Protein 4F3X (pdb70)

Sequence (1856 aa):
DTQLLIGSRFEAGTEAEEHILNPRTGAGIIDLAEASHAQIDAAVDAAERAFVGWSQTTPAERSNALLKIADAIEKEADEFAALEALNCGKPINAVKNDELPAIIDCWRFFAGAVRNLHAPAAGEYLPGHTSIRRDPIGIVGSIAPWNYPLAWKLAPAIGGGNTVVFKPSEQTPLTALKLARLIADILPEGVVNVITGRRGETVGNALINHPKVGVSITGDIATGKKVLAAAAKTVKRTHLEELGGKAPVIVYGDADLEAVVNGIRTFGYYNAGQDCTAACRIYAEAGIYEKLVADLTSAVSTIRYNLDDDTENEIGPLISRRQRDRVASFVERAADQKHIEITTGGRTGSDEGFFFQPTVVAGATQEDEIVRREVFGPVVSVTRFTGKDDAVAWANDSDYGLASSVWTKDISKARAASRLQYGCTWINTHFLTNEPHGGIKQSGYGKDSVYALEDYTAVRHIINHGDTQLLIGSRFEAGTEAEEHILNPRTGAGIIDLAEASHAQIDAAVDAAERAFVGWSQTTPAERSNALLKIADDAIEKEADEFAALEALNCGKPINAVKNDELPAIIDCWRFFAGAVRNLHAPAAGEYLPGHTSIRRDPIGIVGSIAPWNYPLAWKLAPAIGGGNTVVFKPSSEQTPLTALKLARLIADILPEGVVNVITGRGETVGNALINHPKVGVSITGDIATGKKVLAAAAKTVKRTHLELGGKAPVIVYGDADLEAVVNGIRTFGYYNAGQDCTAACRIYAEAGIYEKLVADLTSAVSTIRYNLDDDTENEIGPLISRRQRRDRVASFVERAADQKHIEITTGGRTGSDEGFFFQPTVVAGATQEDEIVRREVFGPVVSVTRFTGKDDAVAWANDSDYGLASSVWTKDISKARAASRLQYGCTWINTHFLTNEPHGGIKQSGYGKDSVYALEDYTAVRHIINHGDTQLLIGSRFEAGTEAEEHILNPRTGAGIIDLAEASHAQIDAAVDAAERAFVGWSQTTPAERSNALLKIADDAIEKEADEFAALEALNCGKPINAVKNDELPAIIDCWRFFAGAVRNLHAPAAGEYLPGHTSIRRDPIGIVGSIAPWNYPLAWKLAPAIGGGNTVVFKPSEQTPLTALKLARLIADILPEGVVNVITGRGETVGNALINHPKVGVSITGDIATGKKVLAAAAKTVKRTHLEELGGKAPVIVYGDADLEAVVNGIRTFGYYNAGQDCTAACRIYAEAGIYEKLVADLTSAVSTIRYNLDDDTENEIGPLISRRQRDRVASFVERAADQKHIEITTGGRTGSDEGFFFQPTVVAGATQEDEIVRREVFGPVVSVTRFTGKDDAVAWANDSDYGLASSVWTKDISKARAASRLQYGCTWINTHFLTNEPHGGIKQSGYGKDSVYALEDYTAVRHIINHGDTQLLIGSRFEAGTEAEEHILNPRTGAGIIDLAEASHAQIDAAVDAAERAFVGWSQTTPAERSNALLKIADAIEKEADEFAALEALNCGKPINAVKNDELPAIIDCWRFFAGAVRNLHAPAAGEYLPGHTSIRRDPIGIVGSIAPWNYPLAWKLAPAIGGGNTVVFKPSEQTPLTALKLARLIADILPEGVVNVITGRGETVGNALINHPKVGVSITGDIATGKKVLAAAAKTVKRTHLELGGKAPVIVYGDADLEAVVNGIRTFGYYNAGQDCTAACRIYAEAGIYEKLVADLTSAVSTIRYNLDDDTENEIGPLISRRQRDRVASFVERAADQKHIEITTGGRTGSDEGFFFQPTVVAGATQEDEIVRREVFGPVVSVTRFTGKDDAVAWANDSDYGLASSVWTKDISKARAASRLQYGCTWINTHFLTNEPHGGIKQSGYGKDSVYALEDYTAVRHIINHG

Solvent-accessible surface area: 59279 Å² total

Radius of gyration: 35.46 Å; Cα contacts (8 Å, |Δi|>4): 4879; chains: 4; bounding box: 92×97×99 Å

Foldseek 3Di:
DAFWAQFLDTHFADAAWFQAAQQLFRHTDDTGHFHDLVSLVRLQVSQQVQLVVLLPDALLLLLVLLLQLLVVCVVCVLVLLVLLCRLQVFQSVCSNVPPSVQQSVLSNVLSVLLVPDDDPDWDPPDPQDIKKDWGFQEEEEEEEESLRFHHLVQNLQSSRSGAYEYEYAQNHCVSVVVSSVSSSVRDRTSSYTYTYDHCVHSVLSNLLPLRHLYEYEEALVSVVSSVVSCVVRVRAYHFQHAAQAEEEEEPAFPLVLVLVQLLQQQQAQQNLDRQHHAEYEYEPNCQVVNLVSNQVSQQPQAESDPNSVNHRYGFGSDPVLLVQLLVLLVQLCVDPQKDWSDFSAADDPGRGHGRQTEIERDELPDPSNADDNSGNYHYYHYDYPVDDVLVSQQPHQWAWEYEYGHPDPVVSVSQVSHRHPYYYYSHTDDDSLFTAGDGSSGDFTSHSRNNSSRTDMDMDDNRD/DQFWAQFLDTHAADAFWFQAAQQLFRHTDDTGHFHDLVSLVSLLVSQQVQLVPLQVDALQLLLVLLLLLLVVCVVCVQVLLVLLCRRQVFQSVCCNPPVSVQQSVLSNVLSVLLVPDDDPDWDCPDPQDIKKDWTFQEEEEEEEESLRFHHLGPNLQSSRRGAYEYEYAQRHCVSVVVSSVSSSVRDRTSSYTYTYDHCVHSVLSNLQDQRHLYEYEEALVSLVSSVVSCVVRVRQYHFQHAADAEEEEELAFPLVLVLVQLLQQLQASQNQDRQGHAEYEYEPNCQVVSQVSNLVSLQPQAESDPNSNPHRYGFGSDPVLLVLLLVLLVVLCVDDQKDWSDFSAFDDPGRGRGRQTEIERDDLPRPSNQDDSNGNYHYYHYDYPVDDVLVSQQPHQWAWEYEYGHPDPVVSVSQVRRRHPYYYYSHGDDDSLFGFIDGSSGDFTSRSRNSSSRTDMDMDGRRD/DAFWAQFLDTHAADAAWDFQAQQLFRHGPDTGHFHDLVSLVRLLVSQQVLLVVLLVDALLLLLVLLLQLLVVCVVCVLVLLVLLCRRQVFQSVCCSPPPSVQQSVLSNVLSVLLVPDDDPDWDCPDPQWIKKDWGFDEEEEEEEESLRFHHLGQNLQSSRSGAYEYEYAQNHCRSVVVSSVSSSVRDNTSSYIYTYDHCVHSVLSNLLDLRHLYEDEEALVSVVSSVVSCVPNVRDYHFQHAAQAEEEEEPAFPLVLVLVQLLQQQQASQLQDSFRHAEYEHEPNCQVVNLVSNLVSLQPQAESDPNSNPHRYGFGNDQVLLVLLLVLLVVLVVDPQKDWSDFSAADDPRRGHGRQIEIERDELPRPSNADDNSGNHHYYHYDYPVDDVLVSQQPYQWAWEYEYGHPDPVVSCSVVRHRHPYYYYSHTDDDSLFTAGPGSSGDFTSRSSNSSSRTDMDMDGRRD/DQFWAQFLDTHAADAAWQQQAQQLFRDGPDTGHFHDLVSLVSLLVNQQVVLVVLQVDALLLLLVLLLQLLVLCVVCVQVLLVLLCRLQVAQSCCSSPPPSVQQSVLSNVLSVLLVPDDDPDWQCPDPQDIKKDWGFQEEEEEEEESLNFRHLPQSLQSSRSGAYEYEYAQNRCGSVVVSSVVSSVRDHTSSYTYTYDHCVHSVLSNLLPLRHLYEDEEALVSVVSSVVSCVVNVHDYHFQHAAAAEEEEEPQFPLVLVLVQLLQQQCPQQNLDSQHHAQYEYEPNCQVVNLVSNLVSNQPQAESDPDSVRHRYGFGSDLVLLVLLLVLLVQLVVDPQKDWSDFSDADDDGRGHGRQIEIERDELPGPSNQDDNSGNHHYYYYDYPVDDVLVSQQPHQKAWEYEYGHPDPVVSVSVVRHRHPYYYYSHGDDDQLFTFGDGSSGDFTSHSRNSSSRTDIDMDGRRD

Secondary structure (DSSP, 8-state):
---EEETTEEE---SPEEEEE-TTT--EEEEEEPP-HHHHHHHHHHHHHHHHHHTT--HHHHHHHHHHHHHHHHHTHHHHHHHHHHHH---HHHIIIIIHHHHHHHHHHHHHHTT--EEEPBS-SBTTB---EEEE--EEEEE--SSS---TTHHHHHHTT-EEEEE--TT--HHHHHHHHHHHTTSPTTSEEE----IIIIIHHHHT-TT---EEES-HHHHHHHHHHHHTTT---EEE----EEEEE-TTS-HHHHHHHHHHHTTGGGG-STT-EEEEEEETTTHHHHHHHHHHHHTT---S-SSGGG-SS---S-HHHHHHHHHHHHHHHHSTT-EEEE--SB--SSS--B--EEEES--TTSHHHHS---SSEEEEEEE-TTS-HHHHHHSSS--SEEEEE-SBTTT--HHHH--SSEEEES-----------SGGGEE----HHHHHHTEEEEB--B--/---EEETTEEE---SPEEEEEETTTTEEEEEEEPPPHHHHHHHHHHHHHHHHHHTTS-HHHHHHHHHHHHHHHHHTHHHHHHHHHHHH---HHHIIIIIHHHHHHHHHHHHHHTT--EEEPBS-SBTTB---EEEE--EEEEE--SSS---TTHHHHHHTT-EEEEE--SS--HHHHHHHHHHHTTS-TTSEEE----IIIIIHHHHH-TT---EEES-HHHHHHHHHHHHHHT---EEE----EEEEE-TTS-HHHHHHHHHHHTTGGGG-STT-EEEEEEEHHHHHHHHHHHHHHHTT---S-SSGGG-SS---SSHHHHHHHHHHHHHHHTSTT-EEEE--SB--SSS--B--EEEES--TTSHHHHS---SSEEEEEEE-TTS-HHHHHHSSS--SEEEEE-SBTTT--HHHH--SSEEEES-----------SGGGEE----HHHHHHTEEEEB--B--/---EEETTEEE---SPEEEEE-TTT--EEEEEEPPPHHHHHHHHHHHHHHHHHHTTS-HHHHHHHHHHHHHHHHHTHHHHHHHHHHHH---HHHIIIIIHHHHHHHHHHHHHHTT--EEEPBS-SBTTB---EEEE--EEEEE--SSS---TTHHHHHHTT-EEEEE--TT--HHHHHHHHHHHTTSPTTSEEE----IIIIIHHHHT-TT---EEES-HHHHHHHHHHHHHHT---EEE----EEEEE-TTS-HHHHHHHHHHHTTGGGG-STT-EEEEEEEHHHHHHHHHHHHHHHTT---S-SSGGG-S----S-HHHHHHHHHHHHHHHHSTT-EEEE--SB--SSS--B--EEEES--TTSHHHHS---SSEEEEEEE-TTS-HHHHHHSSS--S--EEE-SBTTT--HHHH--SSB-EES-----------SGGGEE----HHHHHHTEEEEB--B--/---EEETTEEE---SPEEEEE-TTT--EEEEEEPPPHHHHHHHHHHHHHHHHHHTTS-HHHHHHHHHHHHHHHHHTHHHHHHHHHHHH---HHHIIIIIHHHHHHHHHHHHHHTT--EEEPBS-SBTTB---EEEE--EEEEE--SSS---TTHHHHHHTT-EEEEE--TT--HHHHHHHHHHTTTSPTTSEEE----IIIIIHHHHH-TT---EEES-HHHHHHHHHHHHHHT---EEE----EEEEE-TTS-HHHHHHHHHHHTTGGGG-STT-EEEEEEEHHHHHHHHHHHHHHHTT--BS-SSTTT-SB---S-HHHHHHHHHHHHHHTTSTT-EEEE--SB--SSS--B--EEEES--TTSHHHHS---SSEEEEEEE-TTS-HHHHHHSSS--SEEEEE-SBTTT--HHHH--SSEEEES-----------SGGGEE----HHHHHHTEEEEB--B--

Structure (mmCIF, N/CA/C/O backbone):
data_4F3X
#
_entry.id   4F3X
#
_cell.length_a   85.438
_cell.length_b   96.905
_cell.length_c   121.811
_cell.angle_alpha   90.000
_cell.angle_beta   89.980
_cell.angle_gamma   90.000
#
_symmetry.space_group_name_H-M   'P 1 21 1'
#
loop_
_entity.id
_entity.type
_entity.pdbx_description
1 polymer 'Putative aldehyde dehydrogenase'
2 non-polymer NICOTINAMIDE-ADENINE-DINUCLEOTIDE
3 non-polymer GLYCEROL
4 water water
#
loop_
_atom_site.group_PDB
_atom_site.id
_atom_site.type_symbol
_atom_site.label_atom_id
_atom_site.label_alt_id
_atom_site.label_comp_id
_atom_site.label_asym_id
_atom_site.label_entity_id
_atom_site.label_seq_id
_atom_site.pdbx_PDB_ins_code
_atom_site.Cartn_x
_atom_site.Cartn_y
_atom_site.Cartn_z
_atom_site.occupancy
_atom_site.B_iso_or_equiv
_atom_site.auth_seq_id
_atom_site.auth_comp_id
_atom_site.auth_asym_id
_atom_site.auth_atom_id
_atom_site.pdbx_PDB_model_num
ATOM 17 N N . ASP A 1 25 ? -19.931 -0.219 12.096 1.00 47.49 2 ASP A N 1
ATOM 18 C CA . ASP A 1 25 ? -18.658 0.374 11.694 1.00 46.04 2 ASP A CA 1
ATOM 19 C C . ASP A 1 25 ? -18.529 1.822 12.172 1.00 44.94 2 ASP A C 1
ATOM 20 O O . ASP A 1 25 ? -19.420 2.644 11.941 1.00 44.72 2 ASP A O 1
ATOM 25 N N . THR A 1 26 ? -17.409 2.127 12.824 1.00 43.18 3 THR A N 1
ATOM 26 C CA . THR A 1 26 ? -17.216 3.426 13.490 1.00 43.77 3 THR A CA 1
ATOM 27 C C . THR A 1 26 ? -15.955 4.184 13.048 1.00 41.71 3 THR A C 1
ATOM 28 O O . THR A 1 26 ? -15.703 5.293 13.509 1.00 45.39 3 THR A O 1
ATOM 32 N N . GLN A 1 27 ? -15.161 3.611 12.152 1.00 40.56 4 GLN A N 1
ATOM 33 C CA . GLN A 1 27 ? -13.847 4.213 11.852 1.00 40.19 4 GLN A CA 1
ATOM 34 C C . GLN A 1 27 ? -13.798 5.000 10.559 1.00 39.77 4 GLN A C 1
ATOM 35 O O . GLN A 1 27 ? -14.384 4.589 9.550 1.00 39.81 4 GLN A O 1
ATOM 41 N N . LEU A 1 28 ? -13.062 6.113 10.595 1.00 38.25 5 LEU A N 1
ATOM 42 C CA . LEU A 1 28 ? -12.821 6.934 9.417 1.00 37.22 5 LEU A CA 1
ATOM 43 C C . LEU A 1 28 ? -11.879 6.176 8.505 1.00 39.15 5 LEU A C 1
ATOM 44 O O . LEU A 1 28 ? -11.107 5.343 8.980 1.00 42.07 5 LEU A O 1
ATOM 49 N N . LEU A 1 29 ? -11.965 6.431 7.203 1.00 37.39 6 LEU A N 1
ATOM 50 C CA . LEU A 1 29 ? -11.034 5.845 6.248 1.00 36.86 6 LEU A CA 1
ATOM 51 C C . LEU A 1 29 ? -10.076 6.916 5.796 1.00 38.50 6 LEU A C 1
ATOM 52 O O . LEU A 1 29 ? -10.478 7.883 5.173 1.00 36.28 6 LEU A O 1
ATOM 57 N N . ILE A 1 30 ? -8.809 6.738 6.153 1.00 41.04 7 ILE A N 1
ATOM 58 C CA . ILE A 1 30 ? -7.772 7.731 5.923 1.00 42.48 7 ILE A CA 1
ATOM 59 C C . ILE A 1 30 ? -6.611 7.004 5.269 1.00 41.86 7 ILE A C 1
ATOM 60 O O . ILE A 1 30 ? -5.805 6.346 5.946 1.00 43.29 7 ILE A O 1
ATOM 65 N N . GLY A 1 31 ? -6.585 7.097 3.941 1.00 39.33 8 GLY A N 1
ATOM 66 C CA . GLY A 1 31 ? -5.665 6.368 3.097 1.00 37.35 8 GLY A CA 1
ATOM 67 C C . GLY A 1 31 ? -5.701 4.872 3.372 1.00 39.04 8 GLY A C 1
ATOM 68 O O . GLY A 1 31 ? -6.758 4.221 3.291 1.00 38.27 8 GLY A O 1
ATOM 69 N N . SER A 1 32 ? -4.542 4.328 3.712 1.00 41.05 9 SER A N 1
ATOM 70 C CA . SER A 1 32 ? -4.395 2.879 3.924 1.00 37.60 9 SER A CA 1
ATOM 71 C C . SER A 1 32 ? -4.857 2.452 5.299 1.00 39.38 9 SER A C 1
ATOM 72 O O . SER A 1 32 ? -4.681 1.303 5.674 1.00 45.64 9 SER A O 1
ATOM 75 N N . ARG A 1 33 ? -5.461 3.359 6.055 1.00 40.66 10 ARG A N 1
ATOM 76 C CA . ARG A 1 33 ? -5.816 3.040 7.437 1.00 45.55 10 ARG A CA 1
ATOM 77 C C . ARG A 1 33 ? -7.246 3.369 7.820 1.00 44.51 10 ARG A C 1
ATOM 78 O O . ARG A 1 33 ? -7.795 4.408 7.434 1.00 46.31 10 ARG A O 1
ATOM 86 N N . PHE A 1 34 ? -7.824 2.500 8.634 1.00 39.67 11 PHE A N 1
ATOM 87 C CA . PHE A 1 34 ? -9.025 2.858 9.362 1.00 39.83 11 PHE A CA 1
ATOM 88 C C . PHE A 1 34 ? -8.670 3.377 10.745 1.00 39.88 11 PHE A C 1
ATOM 89 O O . PHE A 1 34 ? -7.857 2.775 11.456 1.00 39.68 11 PHE A O 1
ATOM 97 N N . GLU A 1 35 ? -9.265 4.509 11.111 1.00 39.32 12 GLU A N 1
ATOM 98 C CA . GLU A 1 35 ? -8.956 5.174 12.367 1.00 38.83 12 GLU A CA 1
ATOM 99 C C . GLU A 1 35 ? -10.241 5.688 12.958 1.00 38.10 12 GLU A C 1
ATOM 100 O O . GLU A 1 35 ? -11.079 6.229 12.230 1.00 39.02 12 GLU A O 1
ATOM 106 N N . ALA A 1 36 ? -10.407 5.532 14.268 1.00 35.67 13 ALA A N 1
ATOM 107 C CA . ALA A 1 36 ? -11.409 6.316 14.977 1.00 35.59 13 ALA A CA 1
ATOM 108 C C . ALA A 1 36 ? -11.038 7.794 14.875 1.00 35.21 13 ALA A C 1
ATOM 109 O O . ALA A 1 36 ? -9.864 8.137 14.947 1.00 34.99 13 ALA A O 1
ATOM 111 N N . GLY A 1 37 ? -12.031 8.663 14.735 1.00 37.89 14 GLY A N 1
ATOM 112 C CA . GLY A 1 37 ? -11.821 10.109 14.911 1.00 41.85 14 GLY A CA 1
ATOM 113 C C . GLY A 1 37 ? -11.285 10.393 16.310 1.00 44.52 14 GLY A C 1
ATOM 114 O O . GLY A 1 37 ? -11.495 9.601 17.230 1.00 43.90 14 GLY A O 1
ATOM 115 N N . THR A 1 38 ? -10.583 11.508 16.479 1.00 46.97 15 THR A N 1
ATOM 116 C CA . THR A 1 38 ? -9.955 11.815 17.768 1.00 46.64 15 THR A CA 1
ATOM 117 C C . THR A 1 38 ? -10.517 13.066 18.440 1.00 48.96 15 THR A C 1
ATOM 118 O O . THR A 1 38 ? -10.133 13.389 19.562 1.00 46.86 15 THR A O 1
ATOM 122 N N . GLU A 1 39 ? -11.426 13.770 17.773 1.00 48.88 16 GLU A N 1
ATOM 123 C CA . GLU A 1 39 ? -11.995 14.982 18.364 1.00 49.83 16 GLU A CA 1
ATOM 124 C C . GLU A 1 39 ? -13.310 14.694 19.084 1.00 52.81 16 GLU A C 1
ATOM 125 O O . GLU A 1 39 ? -13.583 13.544 19.426 1.00 55.60 16 GLU A O 1
ATOM 131 N N . ALA A 1 40 ? -14.111 15.737 19.305 1.00 54.47 17 ALA A N 1
ATOM 132 C CA . ALA A 1 40 ? -15.403 15.634 20.004 1.00 56.96 17 ALA A CA 1
ATOM 133 C C . ALA A 1 40 ? -16.341 14.600 19.373 1.00 57.17 17 ALA A C 1
ATOM 134 O O . ALA A 1 40 ? -16.407 14.467 18.138 1.00 55.02 17 ALA A O 1
ATOM 136 N N . GLU A 1 41 ? -17.055 13.874 20.229 1.00 52.11 18 GLU A N 1
ATOM 137 C CA . GLU A 1 41 ? -18.025 12.881 19.771 1.00 56.02 18 GLU A CA 1
ATOM 138 C C . GLU A 1 41 ? -19.362 13.521 19.395 1.00 57.31 18 GLU A C 1
ATOM 139 O O . GLU A 1 41 ? -19.877 14.382 20.108 1.00 57.93 18 GLU A O 1
ATOM 145 N N . GLU A 1 42 ? -19.906 13.104 18.253 1.00 54.85 19 GLU A N 1
ATOM 146 C CA . GLU A 1 42 ? -21.270 13.449 17.876 1.00 51.29 19 GLU A CA 1
ATOM 147 C C . GLU A 1 42 ? -22.245 12.451 18.485 1.00 46.67 19 GLU A C 1
ATOM 148 O O . GLU A 1 42 ? -22.048 11.244 18.359 1.00 47.98 19 GLU A O 1
ATOM 154 N N . HIS A 1 43 ? -23.286 12.951 19.145 1.00 45.79 20 HIS A N 1
ATOM 155 C CA . HIS A 1 43 ? -24.378 12.091 19.608 1.00 50.02 20 HIS A CA 1
ATOM 156 C C . HIS A 1 43 ? -25.298 11.801 18.436 1.00 48.72 20 HIS A C 1
ATOM 157 O O . HIS A 1 43 ? -26.080 12.667 18.019 1.00 44.98 20 HIS A O 1
ATOM 164 N N . ILE A 1 44 ? -25.202 10.591 17.894 1.00 47.10 21 ILE A N 1
ATOM 165 C CA . ILE A 1 44 ? -26.073 10.211 16.794 1.00 44.74 21 ILE A CA 1
ATOM 166 C C . ILE A 1 44 ? -27.387 9.677 17.346 1.00 46.24 21 ILE A C 1
ATOM 167 O O . ILE A 1 44 ? -27.400 8.694 18.099 1.00 46.02 21 ILE A O 1
ATOM 172 N N . LEU A 1 45 ? -28.494 10.312 16.954 1.00 46.43 22 LEU A N 1
ATOM 173 C CA . LEU A 1 45 ? -29.782 9.983 17.545 1.00 48.30 22 LEU A CA 1
ATOM 174 C C . LEU A 1 45 ? -30.654 9.211 16.592 1.00 46.80 22 LEU A C 1
ATOM 175 O O . LEU A 1 45 ? -30.536 9.363 15.372 1.00 43.24 22 LEU A O 1
ATOM 180 N N . ASN A 1 46 ? -31.505 8.366 17.177 1.00 43.85 23 ASN A N 1
ATOM 181 C CA . ASN A 1 46 ? -32.677 7.810 16.511 1.00 46.85 23 ASN A CA 1
ATOM 182 C C . ASN A 1 46 ? -33.792 8.868 16.457 1.00 47.65 23 ASN A C 1
ATOM 183 O O . ASN A 1 46 ? -34.372 9.196 17.504 1.00 50.50 23 ASN A O 1
ATOM 188 N N . PRO A 1 47 ? -34.116 9.387 15.250 1.00 44.86 24 PRO A N 1
ATOM 189 C CA . PRO A 1 47 ? -35.067 10.509 15.148 1.00 46.51 24 PRO A CA 1
ATOM 190 C C . PRO A 1 47 ? -36.540 10.117 15.341 1.00 49.79 24 PRO A C 1
ATOM 191 O O . PRO A 1 47 ? -37.415 10.993 15.398 1.00 50.52 24 PRO A O 1
ATOM 195 N N . ARG A 1 48 ? -36.789 8.813 15.443 1.00 50.43 25 ARG A N 1
ATOM 196 C CA . ARG A 1 48 ? -38.093 8.266 15.766 1.00 51.91 25 ARG A CA 1
ATOM 197 C C . ARG A 1 48 ? -38.329 8.303 17.272 1.00 55.71 25 ARG A C 1
ATOM 198 O O . ARG A 1 48 ? -39.463 8.466 17.723 1.00 57.94 25 ARG A O 1
ATOM 206 N N . THR A 1 49 ? -37.265 8.144 18.054 1.00 53.48 26 THR A N 1
ATOM 207 C CA . THR A 1 49 ? -37.415 8.009 19.512 1.00 53.79 26 THR A CA 1
ATOM 208 C C . THR A 1 49 ? -36.723 9.103 20.306 1.00 54.89 26 THR A C 1
ATOM 209 O O . THR A 1 49 ? -37.012 9.296 21.491 1.00 57.81 26 THR A O 1
ATOM 213 N N . GLY A 1 50 ? -35.797 9.806 19.660 1.00 53.87 27 GLY A N 1
ATOM 214 C CA . GLY A 1 50 ? -34.918 10.736 20.352 1.00 53.90 27 GLY A CA 1
ATOM 215 C C . GLY A 1 50 ? -33.818 10.026 21.124 1.00 54.29 27 GLY A C 1
ATOM 216 O O . GLY A 1 50 ? -32.936 10.678 21.663 1.00 56.17 27 GLY A O 1
ATOM 217 N N . ALA A 1 51 ? -33.865 8.691 21.186 1.00 54.48 28 ALA A N 1
ATOM 218 C CA . ALA A 1 51 ? -32.835 7.910 21.879 1.00 52.07 28 ALA A CA 1
ATOM 219 C C . ALA A 1 51 ? -31.491 7.954 21.135 1.00 51.39 28 ALA A C 1
ATOM 220 O O . ALA A 1 51 ? -31.458 8.081 19.902 1.00 49.42 28 ALA A O 1
ATOM 222 N N . GLY A 1 52 ? -30.393 7.843 21.888 1.00 53.08 29 GLY A N 1
ATOM 223 C CA . GLY A 1 52 ? -29.040 7.829 21.313 1.00 50.78 29 GLY A CA 1
ATOM 224 C C . GLY A 1 52 ? -28.756 6.515 20.603 1.00 48.81 29 GLY A C 1
ATOM 225 O O . GLY A 1 52 ? -29.095 5.449 21.112 1.00 47.96 29 GLY A O 1
ATOM 226 N N . ILE A 1 53 ? -28.166 6.583 19.414 1.00 46.62 30 ILE A N 1
ATOM 227 C CA . ILE A 1 53 ? -27.766 5.365 18.709 1.00 46.17 30 ILE A CA 1
ATOM 228 C C . ILE A 1 53 ? -26.311 5.039 19.077 1.00 45.81 30 ILE A C 1
ATOM 229 O O . ILE A 1 53 ? -25.995 3.942 19.517 1.00 45.52 30 ILE A O 1
ATOM 234 N N . ILE A 1 54 ? -25.431 6.012 18.913 1.00 42.59 31 ILE A N 1
ATOM 235 C CA . ILE A 1 54 ? -24.014 5.812 19.142 1.00 41.62 31 ILE A CA 1
ATOM 236 C C . ILE A 1 54 ? -23.386 7.190 19.218 1.00 42.96 31 ILE A C 1
ATOM 237 O O . ILE A 1 54 ? -23.883 8.144 18.583 1.00 42.46 31 ILE A O 1
ATOM 242 N N . ASP A 1 55 ? -22.277 7.272 19.954 1.00 44.55 32 ASP A N 1
ATOM 243 C CA . ASP A 1 55 ? -21.419 8.433 19.962 1.00 47.48 32 ASP A CA 1
ATOM 244 C C . ASP A 1 55 ? -20.237 8.169 19.062 1.00 45.97 32 ASP A C 1
ATOM 245 O O . ASP A 1 55 ? -19.652 7.084 19.088 1.00 46.31 32 ASP A O 1
ATOM 250 N N . LEU A 1 56 ? -19.882 9.164 18.268 1.00 40.94 33 LEU A N 1
ATOM 251 C CA . LEU A 1 56 ? -18.908 8.958 17.219 1.00 44.85 33 LEU A CA 1
ATOM 252 C C . LEU A 1 56 ? -18.001 10.179 17.068 1.00 47.52 33 LEU A C 1
ATOM 253 O O . LEU A 1 56 ? -18.467 11.294 16.739 1.00 44.74 33 LEU A O 1
ATOM 258 N N . ALA A 1 57 ? -16.707 9.965 17.304 1.00 44.65 34 ALA A N 1
ATOM 259 C CA . ALA A 1 57 ? -15.733 11.066 17.307 1.00 45.86 34 ALA A CA 1
ATOM 260 C C . ALA A 1 57 ? -15.477 11.698 15.925 1.00 44.29 34 ALA A C 1
ATOM 261 O O . ALA A 1 57 ? -15.447 11.003 14.899 1.00 42.16 34 ALA A O 1
ATOM 263 N N . GLU A 1 58 ? -15.304 13.019 15.928 1.00 44.53 35 GLU A N 1
ATOM 264 C CA . GLU A 1 58 ? -14.920 13.794 14.746 1.00 45.39 35 GLU A CA 1
ATOM 265 C C . GLU A 1 58 ? -13.475 13.541 14.334 1.00 40.88 35 GLU A C 1
ATOM 266 O O . GLU A 1 58 ? -12.658 13.146 15.139 1.00 41.36 35 GLU A O 1
ATOM 272 N N . ALA A 1 59 ? -13.166 13.815 13.075 1.00 39.59 36 ALA A N 1
ATOM 273 C CA . ALA A 1 59 ? -11.793 13.862 12.607 1.00 40.06 36 ALA A CA 1
ATOM 274 C C . ALA A 1 59 ? -11.107 15.074 13.228 1.00 40.86 36 ALA A C 1
ATOM 275 O O . ALA A 1 59 ? -11.738 16.100 13.406 1.00 42.42 36 ALA A O 1
ATOM 277 N N . SER A 1 60 ? -9.822 14.946 13.565 1.00 40.15 37 SER A N 1
ATOM 278 C CA . SER A 1 60 ? -9.004 16.101 13.954 1.00 41.49 37 SER A CA 1
ATOM 279 C C . SER A 1 60 ? -8.565 16.849 12.701 1.00 39.93 37 SER A C 1
ATOM 280 O O . SER A 1 60 ? -8.799 16.378 11.589 1.00 39.16 37 SER A O 1
ATOM 283 N N . HIS A 1 61 ? -7.903 17.989 12.867 1.00 43.27 38 HIS A N 1
ATOM 284 C CA . HIS A 1 61 ? -7.309 18.686 11.729 1.00 43.57 38 HIS A CA 1
ATOM 285 C C . HIS A 1 61 ? -6.226 17.807 11.088 1.00 42.15 38 HIS A C 1
ATOM 286 O O . HIS A 1 61 ? -6.073 17.766 9.866 1.00 41.09 38 HIS A O 1
ATOM 293 N N . ALA A 1 62 ? -5.496 17.081 11.923 1.00 41.42 39 ALA A N 1
ATOM 294 C CA . ALA A 1 62 ? -4.430 16.211 11.447 1.00 40.82 39 ALA A CA 1
ATOM 295 C C . ALA A 1 62 ? -4.965 15.014 10.631 1.00 41.22 39 ALA A C 1
ATOM 296 O O . ALA A 1 62 ? -4.309 14.567 9.684 1.00 44.04 39 ALA A O 1
ATOM 298 N N . GLN A 1 63 ? -6.140 14.492 10.983 1.00 39.44 40 GLN A N 1
ATOM 299 C CA . GLN A 1 63 ? -6.733 13.386 10.176 1.00 38.11 40 GLN A CA 1
ATOM 300 C C . GLN A 1 63 ? -7.260 13.922 8.851 1.00 35.39 40 GLN A C 1
ATOM 301 O O . GLN A 1 63 ? -7.169 13.244 7.803 1.00 32.61 40 GLN A O 1
ATOM 307 N N . ILE A 1 64 ? -7.768 15.159 8.887 1.00 35.55 41 ILE A N 1
ATOM 308 C CA . ILE A 1 64 ? -8.188 15.844 7.656 1.00 37.69 41 ILE A CA 1
ATOM 309 C C . ILE A 1 64 ? -7.001 15.980 6.707 1.00 40.32 41 ILE A C 1
ATOM 310 O O . ILE A 1 64 ? -7.065 15.498 5.571 1.00 42.64 41 ILE A O 1
ATOM 315 N N . ASP A 1 65 ? -5.914 16.603 7.178 1.00 40.10 42 ASP A N 1
ATOM 316 C CA . ASP A 1 65 ? -4.703 16.759 6.347 1.00 37.95 42 ASP A CA 1
ATOM 317 C C . ASP A 1 65 ? -4.194 15.410 5.827 1.00 36.68 42 ASP A C 1
ATOM 318 O O . ASP A 1 65 ? -3.827 15.270 4.670 1.00 40.07 42 ASP A O 1
ATOM 323 N N . ALA A 1 66 ? -4.187 14.415 6.697 1.00 34.00 43 ALA A N 1
ATOM 324 C CA . ALA A 1 66 ? -3.792 13.059 6.306 1.00 33.65 43 ALA A CA 1
ATOM 325 C C . ALA A 1 66 ? -4.655 12.442 5.173 1.00 34.58 43 ALA A C 1
ATOM 326 O O . ALA A 1 66 ? -4.112 11.774 4.259 1.00 36.64 43 ALA A O 1
ATOM 328 N N . ALA A 1 67 ? -5.980 12.646 5.239 1.00 31.62 44 ALA A N 1
ATOM 329 C CA . ALA A 1 67 ? -6.900 12.117 4.239 1.00 29.17 44 ALA A CA 1
ATOM 330 C C . ALA A 1 67 ? -6.594 12.788 2.899 1.00 31.42 44 ALA A C 1
ATOM 331 O O . ALA A 1 67 ? -6.506 12.118 1.846 1.00 27.75 44 ALA A O 1
ATOM 333 N N . VAL A 1 68 ? -6.426 14.111 2.952 1.00 28.82 45 VAL A N 1
ATOM 334 C CA . VAL A 1 68 ? -6.139 14.853 1.741 1.00 31.02 45 VAL A CA 1
ATOM 335 C C . VAL A 1 68 ? -4.785 14.442 1.161 1.00 34.24 45 VAL A C 1
ATOM 336 O O . VAL A 1 68 ? -4.645 14.314 -0.054 1.00 37.71 45 VAL A O 1
ATOM 340 N N . ASP A 1 69 ? -3.780 14.241 2.022 1.00 37.10 46 ASP A N 1
ATOM 341 C CA . ASP A 1 69 ? -2.447 13.886 1.528 1.00 35.80 46 ASP A CA 1
ATOM 342 C C . ASP A 1 69 ? -2.494 12.479 0.952 1.00 33.50 46 ASP A C 1
ATOM 343 O O . ASP A 1 69 ? -1.807 12.195 -0.026 1.00 32.95 46 ASP A O 1
ATOM 348 N N . ALA A 1 70 ? -3.301 11.601 1.547 1.00 32.28 47 ALA A N 1
ATOM 349 C CA . ALA A 1 70 ? -3.457 10.271 0.955 1.00 33.83 47 ALA A CA 1
ATOM 350 C C . ALA A 1 70 ? -4.123 10.406 -0.410 1.00 34.72 47 ALA A C 1
ATOM 351 O O . ALA A 1 70 ? -3.736 9.717 -1.371 1.00 34.17 47 ALA A O 1
ATOM 353 N N . ALA A 1 71 ? -5.082 11.331 -0.518 1.00 35.68 48 ALA A N 1
ATOM 354 C CA . ALA A 1 71 ? -5.732 11.548 -1.805 1.00 34.01 48 ALA A CA 1
ATOM 355 C C . ALA A 1 71 ? -4.777 12.088 -2.873 1.00 35.81 48 ALA A C 1
ATOM 356 O O . ALA A 1 71 ? -4.845 11.682 -4.037 1.00 35.82 48 ALA A O 1
ATOM 358 N N . GLU A 1 72 ? -3.883 12.994 -2.468 1.00 38.40 49 GLU A N 1
ATOM 359 C CA . GLU A 1 72 ? -2.802 13.486 -3.324 1.00 36.86 49 GLU A CA 1
ATOM 360 C C . GLU A 1 72 ? -1.871 12.370 -3.836 1.00 37.46 49 GLU A C 1
ATOM 361 O O . GLU A 1 72 ? -1.559 12.309 -5.027 1.00 36.36 49 GLU A O 1
ATOM 367 N N . ARG A 1 73 ? -1.416 11.510 -2.937 1.00 36.74 50 ARG A N 1
ATOM 368 C CA . ARG A 1 73 ? -0.584 10.380 -3.342 1.00 40.59 50 ARG A CA 1
ATOM 369 C C . ARG A 1 73 ? -1.323 9.416 -4.258 1.00 39.63 50 ARG A C 1
ATOM 370 O O . ARG A 1 73 ? -0.804 9.063 -5.313 1.00 40.19 50 ARG A O 1
ATOM 378 N N . ALA A 1 74 ? -2.534 8.997 -3.875 1.00 39.47 51 ALA A N 1
ATOM 379 C CA . ALA A 1 74 ? -3.312 8.042 -4.717 1.00 35.74 51 ALA A CA 1
ATOM 380 C C . ALA A 1 74 ? -3.641 8.592 -6.119 1.00 34.22 51 ALA A C 1
ATOM 381 O O . ALA A 1 74 ? -3.830 7.842 -7.062 1.00 34.26 51 ALA A O 1
ATOM 383 N N . PHE A 1 75 ? -3.718 9.913 -6.235 1.00 32.25 52 PHE A N 1
ATOM 384 C CA . PHE A 1 75 ? -4.057 10.553 -7.485 1.00 31.75 52 PHE A CA 1
ATOM 385 C C . PHE A 1 75 ? -3.078 10.220 -8.605 1.00 35.31 52 PHE A C 1
ATOM 386 O O . PHE A 1 75 ? -3.485 10.074 -9.745 1.00 37.10 52 PHE A O 1
ATOM 394 N N . VAL A 1 76 ? -1.793 10.107 -8.280 1.00 37.56 53 VAL A N 1
ATOM 395 C CA . VAL A 1 76 ? -0.763 9.885 -9.281 1.00 38.60 53 VAL A CA 1
ATOM 396 C C . VAL A 1 76 ? -1.076 8.623 -10.097 1.00 38.33 53 VAL A C 1
ATOM 397 O O . VAL A 1 76 ? -1.067 8.661 -11.314 1.00 42.24 53 VAL A O 1
ATOM 401 N N . GLY A 1 77 ? -1.362 7.517 -9.423 1.00 36.16 54 GLY A N 1
ATOM 402 C CA . GLY A 1 77 ? -1.734 6.271 -10.108 1.00 36.16 54 GLY A CA 1
ATOM 403 C C . GLY A 1 77 ? -3.172 6.245 -10.617 1.00 36.81 54 GLY A C 1
ATOM 404 O O . GLY A 1 77 ? -3.420 5.884 -11.771 1.00 37.51 54 GLY A O 1
ATOM 405 N N . TRP A 1 78 ? -4.125 6.629 -9.771 1.00 34.89 55 TRP A N 1
ATOM 406 C CA . TRP A 1 78 ? -5.560 6.621 -10.164 1.00 32.55 55 TRP A CA 1
ATOM 407 C C . TRP A 1 78 ? -5.897 7.498 -11.365 1.00 33.68 55 TRP A C 1
ATOM 408 O O . TRP A 1 78 ? -6.731 7.129 -12.195 1.00 34.40 55 TRP A O 1
ATOM 419 N N . SER A 1 79 ? -5.291 8.676 -11.437 1.00 34.09 56 SER A N 1
ATOM 420 C CA . SER A 1 79 ? -5.484 9.542 -12.590 1.00 33.25 56 SER A CA 1
ATOM 421 C C . SER A 1 79 ? -4.974 8.904 -13.886 1.00 38.47 56 SER A C 1
ATOM 422 O O . SER A 1 79 ? -5.272 9.395 -14.966 1.00 42.83 56 SER A O 1
ATOM 425 N N . GLN A 1 80 ? -4.220 7.814 -13.796 1.00 42.28 57 GLN A N 1
ATOM 426 C CA . GLN A 1 80 ? -3.657 7.200 -15.009 1.00 45.77 57 GLN A CA 1
ATOM 427 C C . GLN A 1 80 ? -4.298 5.862 -15.349 1.00 46.33 57 GLN A C 1
ATOM 428 O O . GLN A 1 80 ? -3.816 5.151 -16.230 1.00 45.82 57 GLN A O 1
ATOM 434 N N . THR A 1 81 ? -5.373 5.505 -14.650 1.00 42.26 58 THR A N 1
ATOM 435 C CA . THR A 1 81 ? -6.111 4.286 -14.995 1.00 42.23 58 THR A CA 1
ATOM 436 C C . THR A 1 81 ? -6.957 4.512 -16.254 1.00 40.41 58 THR A C 1
ATOM 437 O O . THR A 1 81 ? -7.297 5.656 -16.605 1.00 35.83 58 THR A O 1
ATOM 441 N N . THR A 1 82 ? -7.317 3.429 -16.925 1.00 37.96 59 THR A N 1
ATOM 442 C CA . THR A 1 82 ? -8.179 3.549 -18.086 1.00 37.92 59 THR A CA 1
ATOM 443 C C . THR A 1 82 ? -9.641 3.631 -17.678 1.00 40.31 59 THR A C 1
ATOM 444 O O . THR A 1 82 ? -9.992 3.354 -16.528 1.00 47.25 59 THR A O 1
ATOM 448 N N . PRO A 1 83 ? -10.506 4.027 -18.620 1.00 38.53 60 PRO A N 1
ATOM 449 C CA . PRO A 1 83 ? -11.935 3.940 -18.304 1.00 34.85 60 PRO A CA 1
ATOM 450 C C . PRO A 1 83 ? -12.428 2.523 -17.957 1.00 32.55 60 PRO A C 1
ATOM 451 O O . PRO A 1 83 ? -13.183 2.361 -17.008 1.00 32.32 60 PRO A O 1
ATOM 455 N N . ALA A 1 84 ? -11.987 1.500 -18.680 1.00 31.18 61 ALA A N 1
ATOM 456 C CA . ALA A 1 84 ? -12.374 0.151 -18.335 1.00 33.51 61 ALA A CA 1
ATOM 457 C C . ALA A 1 84 ? -12.044 -0.192 -16.859 1.00 35.51 61 ALA A C 1
ATOM 458 O O . ALA A 1 84 ? -12.886 -0.755 -16.139 1.00 36.79 61 ALA A O 1
ATOM 460 N N . GLU A 1 85 ? -10.831 0.158 -16.425 1.00 36.92 62 GLU A N 1
ATOM 461 C CA . GLU A 1 85 ? -10.330 -0.154 -15.076 1.00 38.05 62 GLU A CA 1
ATOM 462 C C . GLU A 1 85 ? -11.236 0.464 -14.012 1.00 36.24 62 GLU A C 1
ATOM 463 O O . GLU A 1 85 ? -11.657 -0.197 -13.066 1.00 38.49 62 GLU A O 1
ATOM 469 N N . ARG A 1 86 ? -11.555 1.726 -14.220 1.00 30.65 63 ARG A N 1
ATOM 470 C CA . ARG A 1 86 ? -12.475 2.472 -13.375 1.00 33.61 63 ARG A CA 1
ATOM 471 C C . ARG A 1 86 ? -13.906 2.032 -13.452 1.00 34.40 63 ARG A C 1
ATOM 472 O O . ARG A 1 86 ? -14.614 2.086 -12.453 1.00 35.16 63 ARG A O 1
ATOM 480 N N . SER A 1 87 ? -14.328 1.624 -14.646 1.00 32.56 64 SER A N 1
ATOM 481 C CA . SER A 1 87 ? -15.663 1.114 -14.865 1.00 33.31 64 SER A CA 1
ATOM 482 C C . SER A 1 87 ? -15.807 -0.142 -14.006 1.00 34.46 64 SER A C 1
ATOM 483 O O . SER A 1 87 ? -16.797 -0.300 -13.291 1.00 32.71 64 SER A O 1
ATOM 486 N N . ASN A 1 88 ? -14.809 -1.021 -14.066 1.00 35.52 65 ASN A N 1
ATOM 487 C CA . ASN A 1 88 ? -14.853 -2.247 -13.250 1.00 35.75 65 ASN A CA 1
ATOM 488 C C . ASN A 1 88 ? -14.882 -2.007 -11.747 1.00 35.42 65 ASN A C 1
ATOM 489 O O . ASN A 1 88 ? -15.559 -2.721 -11.026 1.00 38.78 65 ASN A O 1
ATOM 494 N N . ALA A 1 89 ? -14.124 -1.011 -11.291 1.00 35.97 66 ALA A N 1
ATOM 495 C CA . ALA A 1 89 ? -14.140 -0.563 -9.901 1.00 35.53 66 ALA A CA 1
ATOM 496 C C . ALA A 1 89 ? -15.552 -0.167 -9.483 1.00 34.46 66 ALA A C 1
ATOM 497 O O . ALA A 1 89 ? -16.041 -0.585 -8.425 1.00 34.68 66 ALA A O 1
ATOM 499 N N . LEU A 1 90 ? -16.209 0.664 -10.294 1.00 33.38 67 LEU A N 1
ATOM 500 C CA . LEU A 1 90 ? -17.597 1.056 -10.007 1.00 33.00 67 LEU A CA 1
ATOM 501 C C . LEU A 1 90 ? -18.591 -0.166 -9.975 1.00 33.34 67 LEU A C 1
ATOM 502 O O . LEU A 1 90 ? -19.487 -0.225 -9.133 1.00 33.34 67 LEU A O 1
ATOM 507 N N . LEU A 1 91 ? -18.413 -1.127 -10.876 1.00 29.23 68 LEU A N 1
ATOM 508 C CA . LEU A 1 91 ? -19.243 -2.337 -10.899 1.00 33.44 68 LEU A CA 1
ATOM 509 C C . LEU A 1 91 ? -19.067 -3.173 -9.651 1.00 34.85 68 LEU A C 1
ATOM 510 O O . LEU A 1 91 ? -20.032 -3.723 -9.142 1.00 38.67 68 LEU A O 1
ATOM 515 N N . LYS A 1 92 ? -17.836 -3.265 -9.156 1.00 33.61 69 LYS A N 1
ATOM 516 C CA . LYS A 1 92 ? -17.600 -4.000 -7.917 1.00 36.39 69 LYS A CA 1
ATOM 517 C C . LYS A 1 92 ? -18.169 -3.293 -6.709 1.00 34.18 69 LYS A C 1
ATOM 518 O O . LYS A 1 92 ? -18.688 -3.931 -5.812 1.00 34.71 69 LYS A O 1
ATOM 524 N N . ILE A 1 93 ? -18.103 -1.970 -6.698 1.00 31.82 70 ILE A N 1
ATOM 525 C CA . ILE A 1 93 ? -18.746 -1.227 -5.627 1.00 31.92 70 ILE A CA 1
ATOM 526 C C . ILE A 1 93 ? -20.272 -1.434 -5.683 1.00 34.77 70 ILE A C 1
ATOM 527 O O . ILE A 1 93 ? -20.900 -1.814 -4.671 1.00 36.06 70 ILE A O 1
ATOM 532 N N . ALA A 1 94 ? -20.866 -1.241 -6.856 1.00 32.84 71 ALA A N 1
ATOM 533 C CA . ALA A 1 94 ? -22.291 -1.580 -7.036 1.00 36.77 71 ALA A CA 1
ATOM 534 C C . ALA A 1 94 ? -22.613 -3.000 -6.520 1.00 37.56 71 ALA A C 1
ATOM 535 O O . ALA A 1 94 ? -23.563 -3.196 -5.749 1.00 39.45 71 ALA A O 1
ATOM 537 N N . ASP A 1 95 ? -21.812 -3.978 -6.916 1.00 36.90 72 ASP A N 1
ATOM 538 C CA . ASP A 1 95 ? -22.074 -5.371 -6.509 1.00 40.49 72 ASP A CA 1
ATOM 539 C C . ASP A 1 95 ? -21.990 -5.569 -5.011 1.00 40.42 72 ASP A C 1
ATOM 540 O O . ASP A 1 95 ? -22.739 -6.388 -4.450 1.00 42.66 72 ASP A O 1
ATOM 545 N N . ALA A 1 96 ? -21.035 -4.884 -4.379 1.00 37.80 73 ALA A N 1
ATOM 546 C CA . ALA A 1 96 ? -20.805 -5.038 -2.950 1.00 39.08 73 ALA A CA 1
ATOM 547 C C . ALA A 1 96 ? -21.985 -4.483 -2.158 1.00 38.92 73 ALA A C 1
ATOM 548 O O . ALA A 1 96 ? -22.453 -5.129 -1.198 1.00 35.99 73 ALA A O 1
ATOM 550 N N . ILE A 1 97 ? -22.467 -3.302 -2.559 1.00 37.68 74 ILE A N 1
ATOM 551 C CA . ILE A 1 97 ? -23.659 -2.722 -1.929 1.00 37.71 74 ILE A CA 1
ATOM 552 C C . ILE A 1 97 ? -24.892 -3.634 -2.083 1.00 37.53 74 ILE A C 1
ATOM 553 O O . ILE A 1 97 ? -25.651 -3.863 -1.118 1.00 39.79 74 ILE A O 1
ATOM 558 N N . GLU A 1 98 ? -25.072 -4.157 -3.292 1.00 37.40 75 GLU A N 1
ATOM 559 C CA . GLU A 1 98 ? -26.173 -5.064 -3.607 1.00 38.60 75 GLU A CA 1
ATOM 560 C C . GLU A 1 98 ? -26.149 -6.286 -2.672 1.00 41.11 75 GLU A C 1
ATOM 561 O O . GLU A 1 98 ? -27.185 -6.697 -2.181 1.00 40.01 75 GLU A O 1
ATOM 567 N N . LYS A 1 99 ? -24.965 -6.838 -2.418 1.00 44.01 76 LYS A N 1
ATOM 568 C CA . LYS A 1 99 ? -24.820 -8.010 -1.545 1.00 49.38 76 LYS A CA 1
ATOM 569 C C . LYS A 1 99 ? -25.186 -7.699 -0.103 1.00 51.14 76 LYS A C 1
ATOM 570 O O . LYS A 1 99 ? -25.568 -8.592 0.649 1.00 53.31 76 LYS A O 1
ATOM 576 N N . GLU A 1 100 ? -25.055 -6.432 0.275 1.00 48.26 77 GLU A N 1
ATOM 577 C CA . GLU A 1 100 ? -25.414 -5.981 1.613 1.00 49.80 77 GLU A CA 1
ATOM 578 C C . GLU A 1 100 ? -26.593 -4.986 1.624 1.00 47.12 77 GLU A C 1
ATOM 579 O O . GLU A 1 100 ? -26.675 -4.126 2.516 1.00 44.51 77 GLU A O 1
ATOM 585 N N . ALA A 1 101 ? -27.492 -5.096 0.641 1.00 44.23 78 ALA A N 1
ATOM 586 C CA . ALA A 1 101 ? -28.607 -4.145 0.482 1.00 41.70 78 ALA A CA 1
ATOM 587 C C . ALA A 1 101 ? -29.489 -4.014 1.731 1.00 40.22 78 ALA A C 1
ATOM 588 O O . ALA A 1 101 ? -29.797 -2.907 2.171 1.00 38.67 78 ALA A O 1
ATOM 590 N N . ASP A 1 102 ? -29.864 -5.145 2.314 1.00 39.92 79 ASP A N 1
ATOM 591 C CA . ASP A 1 102 ? -30.731 -5.150 3.483 1.00 42.69 79 ASP A CA 1
ATOM 592 C C . ASP A 1 102 ? -30.094 -4.521 4.719 1.00 42.21 79 ASP A C 1
ATOM 593 O O . ASP A 1 102 ? -30.781 -3.911 5.542 1.00 43.29 79 ASP A O 1
ATOM 598 N N . GLU A 1 103 ? -28.779 -4.678 4.849 1.00 43.23 80 GLU A N 1
ATOM 599 C CA . GLU A 1 103 ? -28.038 -4.177 5.995 1.00 42.45 80 GLU A CA 1
ATOM 600 C C . GLU A 1 103 ? -27.944 -2.673 5.875 1.00 41.04 80 GLU A C 1
ATOM 601 O O . GLU A 1 103 ? -28.234 -1.950 6.825 1.00 41.06 80 GLU A O 1
ATOM 607 N N . PHE A 1 104 ? -27.575 -2.217 4.680 1.00 38.81 81 PHE A N 1
ATOM 608 C CA . PHE A 1 104 ? -27.519 -0.802 4.375 1.00 40.49 81 PHE A CA 1
ATOM 609 C C . PHE A 1 104 ? -28.879 -0.161 4.595 1.00 42.72 81 PHE A C 1
ATOM 610 O O . PHE A 1 104 ? -28.970 0.878 5.228 1.00 45.08 81 PHE A O 1
ATOM 618 N N . ALA A 1 105 ? -29.932 -0.821 4.112 1.00 45.18 82 ALA A N 1
ATOM 619 C CA . ALA A 1 105 ? -31.305 -0.336 4.267 1.00 45.12 82 ALA A CA 1
ATOM 620 C C . ALA A 1 105 ? -31.689 -0.173 5.737 1.00 44.48 82 ALA A C 1
ATOM 621 O O . ALA A 1 105 ? -32.184 0.891 6.132 1.00 42.54 82 ALA A O 1
ATOM 623 N N . ALA A 1 106 ? -31.426 -1.211 6.539 1.00 41.77 83 ALA A N 1
ATOM 624 C CA . ALA A 1 106 ? -31.759 -1.195 7.960 1.00 43.39 83 ALA A CA 1
ATOM 625 C C . ALA A 1 106 ? -31.024 -0.071 8.684 1.00 43.25 83 ALA A C 1
ATOM 626 O O . ALA A 1 106 ? -31.588 0.594 9.545 1.00 44.55 83 ALA A O 1
ATOM 628 N N . LEU A 1 107 ? -29.762 0.131 8.325 1.00 43.45 84 LEU A N 1
ATOM 629 C CA . LEU A 1 107 ? -28.924 1.106 8.994 1.00 42.96 84 LEU A CA 1
ATOM 630 C C . LEU A 1 107 ? -29.346 2.544 8.641 1.00 42.07 84 LEU A C 1
ATOM 631 O O . LEU A 1 107 ? -29.406 3.419 9.514 1.00 39.75 84 LEU A O 1
ATOM 636 N N . GLU A 1 108 ? -29.640 2.781 7.366 1.00 43.17 85 GLU A N 1
ATOM 637 C CA . GLU A 1 108 ? -30.236 4.052 6.928 1.00 45.24 85 GLU A CA 1
ATOM 638 C C . GLU A 1 108 ? -31.610 4.300 7.579 1.00 44.37 85 GLU A C 1
ATOM 639 O O . GLU A 1 108 ? -31.924 5.412 7.998 1.00 44.45 85 GLU A O 1
ATOM 645 N N . ALA A 1 109 ? -32.433 3.262 7.650 1.00 46.87 86 ALA A N 1
ATOM 646 C CA . ALA A 1 109 ? -33.746 3.388 8.283 1.00 48.74 86 ALA A CA 1
ATOM 647 C C . ALA A 1 109 ? -33.590 3.709 9.769 1.00 47.10 86 ALA A C 1
ATOM 648 O O . ALA A 1 109 ? -34.370 4.476 10.321 1.00 44.86 86 ALA A O 1
ATOM 650 N N . LEU A 1 110 ? -32.571 3.148 10.411 1.00 46.08 87 LEU A N 1
ATOM 651 C CA . LEU A 1 110 ? -32.321 3.482 11.809 1.00 45.76 87 LEU A CA 1
ATOM 652 C C . LEU A 1 110 ? -31.841 4.932 12.005 1.00 45.93 87 LEU A C 1
ATOM 653 O O . LEU A 1 110 ? -32.377 5.671 12.839 1.00 46.20 87 LEU A O 1
ATOM 658 N N . ASN A 1 111 ? -30.827 5.318 11.245 1.00 42.10 88 ASN A N 1
ATOM 659 C CA . ASN A 1 111 ? -30.244 6.642 11.319 1.00 42.19 88 ASN A CA 1
ATOM 660 C C . ASN A 1 111 ? -31.253 7.757 10.980 1.00 43.79 88 ASN A C 1
ATOM 661 O O . ASN A 1 111 ? -31.254 8.809 11.638 1.00 43.11 88 ASN A O 1
ATOM 666 N N . CYS A 1 112 ? -32.103 7.533 9.970 1.00 42.32 89 CYS A N 1
ATOM 667 C CA . CYS A 1 112 ? -33.014 8.587 9.490 1.00 42.18 89 CYS A CA 1
ATOM 668 C C . CYS A 1 112 ? -34.476 8.432 9.903 1.00 43.77 89 CYS A C 1
ATOM 669 O O . CYS A 1 112 ? -35.276 9.350 9.719 1.00 43.94 89 CYS A O 1
ATOM 672 N N . GLY A 1 113 ? -34.845 7.275 10.445 1.00 45.33 90 GLY A N 1
ATOM 673 C CA . GLY A 1 113 ? -36.252 7.020 10.747 1.00 46.39 90 GLY A CA 1
ATOM 674 C C . GLY A 1 113 ? -37.128 6.866 9.507 1.00 50.70 90 GLY A C 1
ATOM 675 O O . GLY A 1 113 ? -38.348 6.966 9.606 1.00 52.09 90 GLY A O 1
ATOM 676 N N . LYS A 1 114 ? -36.508 6.642 8.341 1.00 49.33 91 LYS A N 1
ATOM 677 C CA . LYS A 1 114 ? -37.232 6.387 7.100 1.00 46.31 91 LYS A CA 1
ATOM 678 C C . LYS A 1 114 ? -37.913 5.024 7.201 1.00 49.14 91 LYS A C 1
ATOM 679 O O . LYS A 1 114 ? -37.312 4.075 7.707 1.00 49.72 91 LYS A O 1
ATOM 685 N N . PRO A 1 115 ? -39.170 4.917 6.732 1.00 49.25 92 PRO A N 1
ATOM 686 C CA . PRO A 1 115 ? -39.804 3.605 6.826 1.00 49.65 92 PRO A CA 1
ATOM 687 C C . PRO A 1 115 ? -39.006 2.561 6.030 1.00 49.75 92 PRO A C 1
ATOM 688 O O . PRO A 1 115 ? -38.607 2.822 4.894 1.00 46.88 92 PRO A O 1
ATOM 692 N N . ILE A 1 116 ? -38.774 1.401 6.646 1.00 50.74 93 ILE A N 1
ATOM 693 C CA . ILE A 1 116 ? -37.888 0.376 6.093 1.00 51.53 93 ILE A CA 1
ATOM 694 C C . ILE A 1 116 ? -38.116 0.006 4.613 1.00 56.01 93 ILE A C 1
ATOM 695 O O . ILE A 1 116 ? -37.145 -0.091 3.857 1.00 60.29 93 ILE A O 1
ATOM 700 N N . ASN A 1 117 ? -39.366 -0.196 4.188 1.00 53.04 94 ASN A N 1
ATOM 701 C CA . ASN A 1 117 ? -39.595 -0.599 2.788 1.00 51.53 94 ASN A CA 1
ATOM 702 C C . ASN A 1 117 ? -39.418 0.525 1.762 1.00 49.41 94 ASN A C 1
ATOM 703 O O . ASN A 1 117 ? -39.159 0.260 0.593 1.00 46.17 94 ASN A O 1
ATOM 708 N N . ALA A 1 118 ? -39.547 1.780 2.191 1.00 49.68 95 ALA A N 1
ATOM 709 C CA . ALA A 1 118 ? -39.187 2.889 1.308 1.00 46.23 95 ALA A CA 1
ATOM 710 C C . ALA A 1 118 ? -37.696 2.809 0.987 1.00 46.56 95 ALA A C 1
ATOM 711 O O . ALA A 1 118 ? -37.304 2.896 -0.176 1.00 53.02 95 ALA A O 1
ATOM 713 N N . VAL A 1 119 ? -36.873 2.618 2.017 1.00 43.10 96 VAL A N 1
ATOM 714 C CA . VAL A 1 119 ? -35.427 2.497 1.846 1.00 41.02 96 VAL A CA 1
ATOM 715 C C . VAL A 1 119 ? -35.047 1.255 1.022 1.00 45.34 96 VAL A C 1
ATOM 716 O O . VAL A 1 119 ? -34.217 1.350 0.127 1.00 44.78 96 VAL A O 1
ATOM 720 N N . LYS A 1 120 ? -35.651 0.103 1.321 1.00 46.57 97 LYS A N 1
ATOM 721 C CA . LYS A 1 120 ? -35.381 -1.137 0.574 1.00 47.79 97 LYS A CA 1
ATOM 722 C C . LYS A 1 120 ? -35.831 -1.135 -0.890 1.00 51.76 97 LYS A C 1
ATOM 723 O O . LYS A 1 120 ? -35.115 -1.618 -1.754 1.00 49.83 97 LYS A O 1
ATOM 729 N N . ASN A 1 121 ? -37.031 -0.626 -1.162 1.00 54.76 98 ASN A N 1
ATOM 730 C CA . ASN A 1 121 ? -37.622 -0.739 -2.492 1.00 49.64 98 ASN A CA 1
ATOM 731 C C . ASN A 1 121 ? -37.326 0.463 -3.392 1.00 46.82 98 ASN A C 1
ATOM 732 O O . ASN A 1 121 ? -37.244 0.315 -4.612 1.00 47.18 98 ASN A O 1
ATOM 737 N N . ASP A 1 122 ? -37.162 1.640 -2.787 1.00 43.49 99 ASP A N 1
ATOM 738 C CA . ASP A 1 122 ? -36.888 2.880 -3.526 1.00 46.71 99 ASP A CA 1
ATOM 739 C C . ASP A 1 122 ? -35.408 3.290 -3.521 1.00 47.85 99 ASP A C 1
ATOM 740 O O . ASP A 1 122 ? -34.826 3.502 -4.583 1.00 50.07 99 ASP A O 1
ATOM 745 N N . GLU A 1 123 ? -34.803 3.411 -2.338 1.00 46.89 100 GLU A N 1
ATOM 746 C CA . GLU A 1 123 ? -33.440 3.980 -2.227 1.00 44.30 100 GLU A CA 1
ATOM 747 C C . GLU A 1 123 ? -32.332 3.028 -2.648 1.00 38.93 100 GLU A C 1
ATOM 748 O O . GLU A 1 123 ? -31.541 3.342 -3.530 1.00 35.10 100 GLU A O 1
ATOM 754 N N . LEU A 1 124 ? -32.286 1.860 -2.020 1.00 37.91 101 LEU A N 1
ATOM 755 C CA . LEU A 1 124 ? -31.224 0.898 -2.306 1.00 37.92 101 LEU A CA 1
ATOM 756 C C . LEU A 1 124 ? -31.068 0.571 -3.799 1.00 37.17 101 LEU A C 1
ATOM 757 O O . LEU A 1 124 ? -29.954 0.572 -4.286 1.00 33.92 101 LEU A O 1
ATOM 762 N N . PRO A 1 125 ? -32.181 0.297 -4.514 1.00 40.67 102 PRO A N 1
ATOM 763 C CA . PRO A 1 125 ? -32.096 0.024 -5.948 1.00 37.40 102 PRO A CA 1
ATOM 764 C C . PRO A 1 125 ? -31.615 1.201 -6.739 1.00 37.64 102 PRO A C 1
ATOM 765 O O . PRO A 1 125 ? -30.853 1.009 -7.667 1.00 36.39 102 PRO A O 1
ATOM 769 N N . ALA A 1 126 ? -32.062 2.408 -6.380 1.00 35.27 103 ALA A N 1
ATOM 770 C CA . ALA A 1 126 ? -31.538 3.637 -6.985 1.00 35.34 103 ALA A CA 1
ATOM 771 C C . ALA A 1 126 ? -30.036 3.837 -6.720 1.00 38.20 103 ALA A C 1
ATOM 772 O O . ALA A 1 126 ? -29.304 4.284 -7.614 1.00 41.16 103 ALA A O 1
ATOM 774 N N . ILE A 1 127 ? -29.583 3.489 -5.513 1.00 35.14 104 ILE A N 1
ATOM 775 C CA . ILE A 1 127 ? -28.162 3.659 -5.124 1.00 32.70 104 ILE A CA 1
ATOM 776 C C . ILE A 1 127 ? -27.309 2.703 -5.953 1.00 33.01 104 ILE A C 1
ATOM 777 O O . ILE A 1 127 ? -26.350 3.119 -6.602 1.00 32.38 104 ILE A O 1
ATOM 782 N N . ILE A 1 128 ? -27.678 1.416 -5.930 1.00 31.70 105 ILE A N 1
ATOM 783 C CA . ILE A 1 128 ? -26.955 0.416 -6.654 1.00 30.74 105 ILE A CA 1
ATOM 784 C C . ILE A 1 128 ? -26.892 0.662 -8.164 1.00 32.27 105 ILE A C 1
ATOM 785 O O . ILE A 1 128 ? -25.852 0.458 -8.772 1.00 34.39 105 ILE A O 1
ATOM 790 N N . ASP A 1 129 ? -28.027 1.010 -8.767 1.00 34.29 106 ASP A N 1
ATOM 791 C CA . ASP A 1 129 ? -28.087 1.436 -10.159 1.00 34.96 106 ASP A CA 1
ATOM 792 C C . ASP A 1 129 ? -27.283 2.722 -10.510 1.00 32.31 106 ASP A C 1
ATOM 793 O O . ASP A 1 129 ? -26.840 2.927 -11.651 1.00 30.13 106 ASP A O 1
ATOM 798 N N . CYS A 1 130 ? -27.134 3.622 -9.554 1.00 34.62 107 CYS A N 1
ATOM 799 C CA . CYS A 1 130 ? -26.332 4.842 -9.779 1.00 30.71 107 CYS A CA 1
ATOM 800 C C . CYS A 1 130 ? -24.858 4.502 -10.064 1.00 33.28 107 CYS A C 1
ATOM 801 O O . CYS A 1 130 ? -24.235 5.040 -11.012 1.00 35.41 107 CYS A O 1
ATOM 804 N N . TRP A 1 131 ? -24.320 3.593 -9.245 1.00 34.92 108 TRP A N 1
ATOM 805 C CA . TRP A 1 131 ? -22.965 3.081 -9.387 1.00 34.89 108 TRP A CA 1
ATOM 806 C C . TRP A 1 131 ? -22.789 2.322 -10.707 1.00 36.12 108 TRP A C 1
ATOM 807 O O . TRP A 1 131 ? -21.752 2.467 -11.363 1.00 37.68 108 TRP A O 1
ATOM 818 N N . ARG A 1 132 ? -23.771 1.499 -11.086 1.00 33.93 109 ARG A N 1
ATOM 819 C CA . ARG A 1 132 ? -23.719 0.830 -12.403 1.00 32.31 109 ARG A CA 1
ATOM 820 C C . ARG A 1 132 ? -23.884 1.852 -13.534 1.00 31.94 109 ARG A C 1
ATOM 821 O O . ARG A 1 132 ? -23.175 1.833 -14.537 1.00 30.49 109 ARG A O 1
ATOM 829 N N . PHE A 1 133 ? -24.789 2.797 -13.377 1.00 33.77 110 PHE A N 1
ATOM 830 C CA . PHE A 1 133 ? -24.879 3.782 -14.438 1.00 30.94 110 PHE A CA 1
ATOM 831 C C . PHE A 1 133 ? -23.520 4.414 -14.736 1.00 31.42 110 PHE A C 1
ATOM 832 O O . PHE A 1 133 ? -23.115 4.476 -15.902 1.00 32.04 110 PHE A O 1
ATOM 840 N N . PHE A 1 134 ? -22.819 4.893 -13.706 1.00 33.75 111 PHE A N 1
ATOM 841 C CA . PHE A 1 134 ? -21.545 5.608 -13.933 1.00 34.17 111 PHE A CA 1
ATOM 842 C C . PHE A 1 134 ? -20.427 4.722 -14.461 1.00 32.31 111 PHE A C 1
ATOM 843 O O . PHE A 1 134 ? -19.577 5.178 -15.222 1.00 29.20 111 PHE A O 1
ATOM 851 N N . ALA A 1 135 ? -20.458 3.440 -14.091 1.00 32.21 112 ALA A N 1
ATOM 852 C CA . ALA A 1 135 ? -19.550 2.476 -14.689 1.00 31.65 112 ALA A CA 1
ATOM 853 C C . ALA A 1 135 ? -19.640 2.523 -16.205 1.00 33.59 112 ALA A C 1
ATOM 854 O O . ALA A 1 135 ? -18.653 2.260 -16.914 1.00 37.52 112 ALA A O 1
ATOM 856 N N . GLY A 1 136 ? -20.847 2.810 -16.697 1.00 32.67 113 GLY A N 1
ATOM 857 C CA . GLY A 1 136 ? -21.106 2.920 -18.113 1.00 30.47 113 GLY A CA 1
ATOM 858 C C . GLY A 1 136 ? -20.723 4.275 -18.660 1.00 29.03 113 GLY A C 1
ATOM 859 O O . GLY A 1 136 ? -20.073 4.359 -19.697 1.00 31.43 113 GLY A O 1
ATOM 860 N N . ALA A 1 137 ? -21.106 5.337 -17.962 1.00 27.18 114 ALA A N 1
ATOM 861 C CA . ALA A 1 137 ? -20.812 6.693 -18.433 1.00 26.70 114 ALA A CA 1
ATOM 862 C C . ALA A 1 137 ? -19.325 6.933 -18.601 1.00 27.74 114 ALA A C 1
ATOM 863 O O . ALA A 1 137 ? -18.900 7.586 -19.540 1.00 33.37 114 ALA A O 1
ATOM 865 N N . VAL A 1 138 ? -18.538 6.466 -17.650 1.00 28.95 115 VAL A N 1
ATOM 866 C CA . VAL A 1 138 ? -17.080 6.492 -17.722 1.00 30.29 115 VAL A CA 1
ATOM 867 C C . VAL A 1 138 ? -16.525 6.059 -19.085 1.00 31.27 115 VAL A C 1
ATOM 868 O O . VAL A 1 138 ? -15.635 6.709 -19.606 1.00 32.27 115 VAL A O 1
ATOM 872 N N . ARG A 1 139 ? -17.060 4.973 -19.659 1.00 29.79 116 ARG A N 1
ATOM 873 C CA . ARG A 1 139 ? -16.579 4.481 -20.944 1.00 28.66 116 ARG A CA 1
ATOM 874 C C . ARG A 1 139 ? -17.231 5.155 -22.156 1.00 30.78 116 ARG A C 1
ATOM 875 O O . ARG A 1 139 ? -17.016 4.721 -23.281 1.00 36.20 116 ARG A O 1
ATOM 883 N N . ASN A 1 140 ? -17.983 6.238 -21.933 1.00 30.66 117 ASN A N 1
ATOM 884 C CA . ASN A 1 140 ? -18.928 6.723 -22.935 1.00 33.88 117 ASN A CA 1
ATOM 885 C C . ASN A 1 140 ? -18.992 8.239 -23.048 1.00 33.12 117 ASN A C 1
ATOM 886 O O . ASN A 1 140 ? -20.035 8.792 -23.333 1.00 35.57 117 ASN A O 1
ATOM 891 N N . LEU A 1 141 ? -17.862 8.894 -22.830 1.00 33.64 118 LEU A N 1
ATOM 892 C CA . LEU A 1 141 ? -17.751 10.337 -22.956 1.00 34.04 118 LEU A CA 1
ATOM 893 C C . LEU A 1 141 ? -17.450 10.684 -24.400 1.00 36.07 118 LEU A C 1
ATOM 894 O O . LEU A 1 141 ? -16.762 9.918 -25.100 1.00 36.54 118 LEU A O 1
ATOM 899 N N . HIS A 1 142 ? -17.965 11.836 -24.840 1.00 35.71 119 HIS A N 1
ATOM 900 C CA . HIS A 1 142 ? -17.886 12.283 -26.216 1.00 34.90 119 HIS A CA 1
ATOM 901 C C . HIS A 1 142 ? -17.335 13.709 -26.212 1.00 34.83 119 HIS A C 1
ATOM 902 O O . HIS A 1 142 ? -17.285 14.365 -25.174 1.00 33.78 119 HIS A O 1
ATOM 909 N N . ALA A 1 143 ? -16.933 14.182 -27.383 1.00 32.33 120 ALA A N 1
ATOM 910 C CA . ALA A 1 143 ? -16.261 15.456 -27.526 1.00 30.62 120 ALA A CA 1
ATOM 911 C C . ALA A 1 143 ? -16.210 15.762 -29.028 1.00 31.50 120 ALA A C 1
ATOM 912 O O . ALA A 1 143 ? -16.498 14.867 -29.830 1.00 28.23 120 ALA A O 1
ATOM 914 N N . PRO A 1 144 ? -15.854 17.019 -29.422 1.00 32.14 121 PRO A N 1
ATOM 915 C CA . PRO A 1 144 ? -15.702 17.275 -30.857 1.00 32.66 121 PRO A CA 1
ATOM 916 C C . PRO A 1 144 ? -14.734 16.256 -31.450 1.00 36.56 121 PRO A C 1
ATOM 917 O O . PRO A 1 144 ? -13.750 15.899 -30.796 1.00 42.16 121 PRO A O 1
ATOM 921 N N . ALA A 1 145 ? -15.013 15.765 -32.654 1.00 38.09 122 ALA A N 1
ATOM 922 C CA . ALA A 1 145 ? -14.167 14.711 -33.249 1.00 38.92 122 ALA A CA 1
ATOM 923 C C . ALA A 1 145 ? -12.745 15.208 -33.542 1.00 39.58 122 ALA A C 1
ATOM 924 O O . ALA A 1 145 ? -12.524 16.404 -33.786 1.00 38.11 122 ALA A O 1
ATOM 926 N N . ALA A 1 146 ? -11.800 14.269 -33.545 1.00 39.68 123 ALA A N 1
ATOM 927 C CA . ALA A 1 146 ? -10.409 14.565 -33.864 1.00 39.88 123 ALA A CA 1
ATOM 928 C C . ALA A 1 146 ? -10.282 14.851 -35.349 1.00 40.77 123 ALA A C 1
ATOM 929 O O . ALA A 1 146 ? -11.056 14.348 -36.159 1.00 46.03 123 ALA A O 1
ATOM 931 N N . GLY A 1 147 ? -9.316 15.679 -35.712 1.00 39.28 124 GLY A N 1
ATOM 932 C CA . GLY A 1 147 ? -9.110 16.007 -37.116 1.00 37.26 124 GLY A CA 1
ATOM 933 C C . GLY A 1 147 ? -8.264 17.240 -37.260 1.00 38.00 124 GLY A C 1
ATOM 934 O O . GLY A 1 147 ? -7.803 17.808 -36.259 1.00 40.75 124 GLY A O 1
ATOM 935 N N . GLU A 1 148 ? -8.099 17.665 -38.511 1.00 37.09 125 GLU A N 1
ATOM 936 C CA . GLU A 1 148 ? -7.265 18.788 -38.878 1.00 39.74 125 GLU A CA 1
ATOM 937 C C . GLU A 1 148 ? -8.115 20.046 -39.028 1.00 41.12 125 GLU A C 1
ATOM 938 O O . GLU A 1 148 ? -8.588 20.385 -40.124 1.00 42.41 125 GLU A O 1
ATOM 944 N N . TYR A 1 149 ? -8.302 20.746 -37.920 1.00 36.10 126 TYR A N 1
ATOM 945 C CA . TYR A 1 149 ? -8.982 22.023 -37.974 1.00 34.61 126 TYR A CA 1
ATOM 946 C C . TYR A 1 149 ? -8.144 23.132 -38.584 1.00 37.52 126 TYR A C 1
ATOM 947 O O . TYR A 1 149 ? -8.703 23.981 -39.262 1.00 37.97 126 TYR A O 1
ATOM 956 N N . LEU A 1 150 ? -6.824 23.115 -38.358 1.00 39.79 127 LEU A N 1
ATOM 957 C CA . LEU A 1 150 ? -5.884 23.910 -39.142 1.00 40.79 127 LEU A CA 1
ATOM 958 C C . LEU A 1 150 ? -5.126 22.964 -40.061 1.00 40.58 127 LEU A C 1
ATOM 959 O O . LEU A 1 150 ? -4.910 21.803 -39.686 1.00 42.57 127 LEU A O 1
ATOM 964 N N . PRO A 1 151 ? -4.718 23.441 -41.260 1.00 40.71 128 PRO A N 1
ATOM 965 C CA . PRO A 1 151 ? -3.975 22.588 -42.219 1.00 42.09 128 PRO A CA 1
ATOM 966 C C . PRO A 1 151 ? -2.680 22.063 -41.594 1.00 43.04 128 PRO A C 1
ATOM 967 O O . PRO A 1 151 ? -1.909 22.841 -41.031 1.00 41.80 128 PRO A O 1
ATOM 971 N N . GLY A 1 152 ? -2.476 20.747 -41.651 1.00 43.86 129 GLY A N 1
ATOM 972 C CA . GLY A 1 152 ? -1.308 20.100 -41.056 1.00 42.89 129 GLY A CA 1
ATOM 973 C C . GLY A 1 152 ? -1.259 19.942 -39.539 1.00 42.58 129 GLY A C 1
ATOM 974 O O . GLY A 1 152 ? -0.221 19.558 -38.993 1.00 43.20 129 GLY A O 1
ATOM 975 N N . HIS A 1 153 ? -2.355 20.241 -38.849 1.00 41.08 130 HIS A N 1
ATOM 976 C CA . HIS A 1 153 ? -2.421 20.092 -37.389 1.00 39.70 130 HIS A CA 1
ATOM 977 C C . HIS A 1 153 ? -3.564 19.194 -36.980 1.00 38.75 130 HIS A C 1
ATOM 978 O O . HIS A 1 153 ? -4.723 19.550 -37.171 1.00 40.29 130 HIS A O 1
ATOM 985 N N . THR A 1 154 ? -3.248 18.046 -36.394 1.00 37.76 131 THR A N 1
ATOM 986 C CA . THR A 1 154 ? -4.276 17.169 -35.870 1.00 37.11 131 THR A CA 1
ATOM 987 C C . THR A 1 154 ? -4.654 17.641 -34.456 1.00 37.25 131 THR A C 1
ATOM 988 O O . THR A 1 154 ? -3.811 17.698 -33.567 1.00 38.13 131 THR A O 1
ATOM 992 N N . SER A 1 155 ? -5.916 18.004 -34.268 1.00 37.49 132 SER A N 1
ATOM 993 C CA . SER A 1 155 ? -6.452 18.238 -32.928 1.00 34.56 132 SER A CA 1
ATOM 994 C C . SER A 1 155 ? -7.202 17.022 -32.423 1.00 34.12 132 SER A C 1
ATOM 995 O O . SER A 1 155 ? -7.678 16.217 -33.218 1.00 35.33 132 SER A O 1
ATOM 1006 N N . ILE A 1 157 ? -9.686 16.049 -28.514 1.00 33.22 134 ILE A N 1
ATOM 1007 C CA . ILE A 1 157 ? -10.138 16.497 -27.207 1.00 32.55 134 ILE A CA 1
ATOM 1008 C C . ILE A 1 157 ? -10.205 15.360 -26.191 1.00 33.32 134 ILE A C 1
ATOM 1009 O O . ILE A 1 157 ? -10.702 14.284 -26.513 1.00 32.71 134 ILE A O 1
ATOM 1014 N N . ARG A 1 158 ? -9.631 15.590 -25.000 1.00 32.72 135 ARG A N 1
ATOM 1015 C CA . ARG A 1 158 ? -9.624 14.599 -23.917 1.00 32.51 135 ARG A CA 1
ATOM 1016 C C . ARG A 1 158 ? -10.452 15.141 -22.780 1.00 32.03 135 ARG A C 1
ATOM 1017 O O . ARG A 1 158 ? -10.578 16.352 -22.643 1.00 30.66 135 ARG A O 1
ATOM 1025 N N . ARG A 1 159 ? -11.015 14.251 -21.960 1.00 33.01 136 ARG A N 1
ATOM 1026 C CA . ARG A 1 159 ? -11.582 14.670 -20.682 1.00 32.00 136 ARG A CA 1
ATOM 1027 C C . ARG A 1 159 ? -10.797 13.986 -19.577 1.00 33.39 136 ARG A C 1
ATOM 1028 O O . ARG A 1 159 ? -10.972 12.781 -19.331 1.00 30.20 136 ARG A O 1
ATOM 1036 N N . ASP A 1 160 ? -9.901 14.740 -18.941 1.00 31.64 137 ASP A N 1
ATOM 1037 C CA . ASP A 1 160 ? -8.972 14.169 -17.984 1.00 35.08 137 ASP A CA 1
ATOM 1038 C C . ASP A 1 160 ? -9.484 14.499 -16.574 1.00 36.43 137 ASP A C 1
ATOM 1039 O O . ASP A 1 160 ? -10.366 15.340 -16.439 1.00 36.91 137 ASP A O 1
ATOM 1044 N N . PRO A 1 161 ? -8.922 13.846 -15.536 1.00 32.60 138 PRO A N 1
ATOM 1045 C CA . PRO A 1 161 ? -9.284 14.079 -14.131 1.00 34.40 138 PRO A CA 1
ATOM 1046 C C . PRO A 1 161 ? -8.971 15.510 -13.755 1.00 35.84 138 PRO A C 1
ATOM 1047 O O . PRO A 1 161 ? -8.105 16.101 -14.365 1.00 36.52 138 PRO A O 1
ATOM 1051 N N . ILE A 1 162 ? -9.686 16.068 -12.783 1.00 37.77 139 ILE A N 1
ATOM 1052 C CA . ILE A 1 162 ? -9.395 17.410 -12.295 1.00 38.62 139 ILE A CA 1
ATOM 1053 C C . ILE A 1 162 ? -8.439 17.446 -11.081 1.00 39.88 139 ILE A C 1
ATOM 1054 O O . ILE A 1 162 ? -7.737 18.439 -10.874 1.00 41.64 139 ILE A O 1
ATOM 1059 N N . GLY A 1 163 ? -8.429 16.398 -10.262 1.00 36.74 140 GLY A N 1
ATOM 1060 C CA . GLY A 1 163 ? -7.617 16.428 -9.044 1.00 37.70 140 GLY A CA 1
ATOM 1061 C C . GLY A 1 163 ? -8.275 15.827 -7.819 1.00 35.00 140 GLY A C 1
ATOM 1062 O O . GLY A 1 163 ? -8.841 14.725 -7.886 1.00 37.61 140 GLY A O 1
ATOM 1063 N N . ILE A 1 164 ? -8.145 16.522 -6.688 1.00 31.68 141 ILE A N 1
ATOM 1064 C CA . ILE A 1 164 ? -8.681 16.056 -5.409 1.00 32.51 141 ILE A CA 1
ATOM 1065 C C . ILE A 1 164 ? -10.001 16.761 -5.146 1.00 33.98 141 ILE A C 1
ATOM 1066 O O . ILE A 1 164 ? -10.062 18.013 -5.138 1.00 33.66 141 ILE A O 1
ATOM 1071 N N . VAL A 1 165 ? -11.044 15.960 -4.924 1.00 29.04 142 VAL A N 1
ATOM 1072 C CA . VAL A 1 165 ? -12.381 16.476 -4.684 1.00 28.85 142 VAL A CA 1
ATOM 1073 C C . VAL A 1 165 ? -12.691 16.447 -3.201 1.00 28.51 142 VAL A C 1
ATOM 1074 O O . VAL A 1 165 ? -12.445 15.438 -2.526 1.00 29.01 142 VAL A O 1
ATOM 1078 N N . GLY A 1 166 ? -13.192 17.558 -2.670 1.00 29.36 143 GLY A N 1
ATOM 1079 C CA . GLY A 1 166 ? -13.710 17.520 -1.297 1.00 30.69 143 GLY A CA 1
ATOM 1080 C C . GLY A 1 166 ? -15.230 17.433 -1.404 1.00 32.49 143 GLY A C 1
ATOM 1081 O O . GLY A 1 166 ? -15.850 18.325 -1.977 1.00 33.52 143 GLY A O 1
ATOM 1082 N N . SER A 1 167 ? -15.832 16.359 -0.899 1.00 35.36 144 SER A N 1
ATOM 1083 C CA . SER A 1 167 ? -17.294 16.141 -1.076 1.00 39.12 144 SER A CA 1
ATOM 1084 C C . SER A 1 167 ? -18.029 16.153 0.256 1.00 36.77 144 SER A C 1
ATOM 1085 O O . SER A 1 167 ? -17.658 15.423 1.167 1.00 35.18 144 SER A O 1
ATOM 1088 N N . ILE A 1 168 ? -19.070 16.974 0.346 1.00 41.49 145 ILE A N 1
ATOM 1089 C CA . ILE A 1 168 ? -19.831 17.193 1.599 1.00 40.83 145 ILE A CA 1
ATOM 1090 C C . ILE A 1 168 ? -21.304 16.859 1.385 1.00 37.71 145 ILE A C 1
ATOM 1091 O O . ILE A 1 168 ? -21.948 17.440 0.511 1.00 36.00 145 ILE A O 1
ATOM 1096 N N . ALA A 1 169 ? -21.846 15.946 2.184 1.00 39.51 146 ALA A N 1
ATOM 1097 C CA . ALA A 1 169 ? -23.205 15.430 1.969 1.00 39.61 146 ALA A CA 1
ATOM 1098 C C . ALA A 1 169 ? -24.185 15.879 3.062 1.00 38.95 146 ALA A C 1
ATOM 1099 O O . ALA A 1 169 ? -23.772 16.038 4.208 1.00 39.03 146 ALA A O 1
ATOM 1101 N N . PRO A 1 170 ? -25.488 16.079 2.709 1.00 40.01 147 PRO A N 1
ATOM 1102 C CA . PRO A 1 170 ? -26.562 16.439 3.675 1.00 35.61 147 PRO A CA 1
ATOM 1103 C C . PRO A 1 170 ? -27.135 15.195 4.376 1.00 35.71 147 PRO A C 1
ATOM 1104 O O . PRO A 1 170 ? -26.783 14.088 4.011 1.00 36.49 147 PRO A O 1
ATOM 1108 N N . TRP A 1 171 ? -27.999 15.372 5.381 1.00 37.56 148 TRP A N 1
ATOM 1109 C CA . TRP A 1 171 ? -28.540 14.224 6.143 1.00 41.51 148 TRP A CA 1
ATOM 1110 C C . TRP A 1 171 ? -29.765 13.504 5.553 1.00 39.54 148 TRP A C 1
ATOM 1111 O O . TRP A 1 171 ? -30.109 12.421 6.010 1.00 42.05 148 TRP A O 1
ATOM 1122 N N . ASN A 1 172 ? -30.413 14.078 4.543 1.00 35.42 149 ASN A N 1
ATOM 1123 C CA . ASN A 1 172 ? -31.698 13.545 4.092 1.00 38.24 149 ASN A CA 1
ATOM 1124 C C . ASN A 1 172 ? -31.640 12.250 3.279 1.00 40.88 149 ASN A C 1
ATOM 1125 O O . ASN A 1 172 ? -32.543 11.424 3.404 1.00 45.99 149 ASN A O 1
ATOM 1130 N N . TYR A 1 173 ? -30.607 12.075 2.454 1.00 39.85 150 TYR A N 1
ATOM 1131 C CA . TYR A 1 173 ? -30.420 10.803 1.721 1.00 42.13 150 TYR A CA 1
ATOM 1132 C C . TYR A 1 173 ? -28.950 10.353 1.787 1.00 36.94 150 TYR A C 1
ATOM 1133 O O . TYR A 1 173 ? -28.223 10.420 0.789 1.00 36.14 150 TYR A O 1
ATOM 1142 N N . PRO A 1 174 ? -28.516 9.880 2.966 1.00 34.20 151 PRO A N 1
ATOM 1143 C CA . PRO A 1 174 ? -27.064 9.810 3.216 1.00 33.07 151 PRO A CA 1
ATOM 1144 C C . PRO A 1 174 ? -26.339 8.908 2.211 1.00 35.21 151 PRO A C 1
ATOM 1145 O O . PRO A 1 174 ? -25.493 9.387 1.451 1.00 35.56 151 PRO A O 1
ATOM 1149 N N . LEU A 1 175 ? -26.708 7.631 2.180 1.00 32.16 152 LEU A N 1
ATOM 1150 C CA . LEU A 1 175 ? -26.095 6.681 1.244 1.00 31.70 152 LEU A CA 1
ATOM 1151 C C . LEU A 1 175 ? -26.258 7.082 -0.232 1.00 32.72 152 LEU A C 1
ATOM 1152 O O . LEU A 1 175 ? -25.316 6.978 -1.015 1.00 37.17 152 LEU A O 1
ATOM 1181 N N . ALA A 1 179 ? -23.385 8.062 -3.132 1.00 36.41 156 ALA A N 1
ATOM 1182 C CA . ALA A 1 179 ? -23.297 7.526 -4.498 1.00 35.46 156 ALA A CA 1
ATOM 1183 C C . ALA A 1 179 ? -23.168 8.635 -5.540 1.00 36.33 156 ALA A C 1
ATOM 1184 O O . ALA A 1 179 ? -22.383 8.510 -6.467 1.00 36.61 156 ALA A O 1
ATOM 1186 N N . TRP A 1 180 ? -23.927 9.712 -5.360 1.00 35.45 157 TRP A N 1
ATOM 1187 C CA . TRP A 1 180 ? -23.981 10.816 -6.326 1.00 38.10 157 TRP A CA 1
ATOM 1188 C C . TRP A 1 180 ? -22.680 11.615 -6.345 1.00 38.46 157 TRP A C 1
ATOM 1189 O O . TRP A 1 180 ? -22.220 12.034 -7.400 1.00 36.76 157 TRP A O 1
ATOM 1200 N N . LYS A 1 181 ? -22.120 11.842 -5.159 1.00 35.28 158 LYS A N 1
ATOM 1201 C CA . LYS A 1 181 ? -20.827 12.493 -5.000 1.00 35.73 158 LYS A CA 1
ATOM 1202 C C . LYS A 1 181 ? -19.655 11.636 -5.466 1.00 35.82 158 LYS A C 1
ATOM 1203 O O . LYS A 1 181 ? -18.821 12.116 -6.235 1.00 37.86 158 LYS A O 1
ATOM 1209 N N . LEU A 1 182 ? -19.610 10.373 -5.034 1.00 29.16 159 LEU A N 1
ATOM 1210 C CA . LEU A 1 182 ? -18.425 9.568 -5.239 1.00 29.74 159 LEU A CA 1
ATOM 1211 C C . LEU A 1 182 ? -18.332 8.954 -6.622 1.00 29.65 159 LEU A C 1
ATOM 1212 O O . LEU A 1 182 ? -17.233 8.915 -7.172 1.00 29.64 159 LEU A O 1
ATOM 1217 N N . ALA A 1 183 ? -19.444 8.421 -7.151 1.00 28.29 160 ALA A N 1
ATOM 1218 C CA . ALA A 1 183 ? -19.370 7.631 -8.375 1.00 31.64 160 ALA A CA 1
ATOM 1219 C C . ALA A 1 183 ? -18.806 8.451 -9.544 1.00 31.68 160 ALA A C 1
ATOM 1220 O O . ALA A 1 183 ? -17.827 8.037 -10.157 1.00 34.36 160 ALA A O 1
ATOM 1222 N N . PRO A 1 184 ? -19.388 9.639 -9.836 1.00 30.54 161 PRO A N 1
ATOM 1223 C CA . PRO A 1 184 ? -18.741 10.413 -10.909 1.00 29.69 161 PRO A CA 1
ATOM 1224 C C . PRO A 1 184 ? -17.323 10.954 -10.601 1.00 33.33 161 PRO A C 1
ATOM 1225 O O . PRO A 1 184 ? -16.513 11.094 -11.543 1.00 34.71 161 PRO A O 1
ATOM 1229 N N . ALA A 1 185 ? -17.018 11.285 -9.342 1.00 33.13 162 ALA A N 1
ATOM 1230 C CA . ALA A 1 185 ? -15.702 11.895 -9.009 1.00 31.32 162 ALA A CA 1
ATOM 1231 C C . ALA A 1 185 ? -14.588 10.872 -9.229 1.00 31.90 162 ALA A C 1
ATOM 1232 O O . ALA A 1 185 ? -13.668 11.102 -10.001 1.00 34.65 162 ALA A O 1
ATOM 1234 N N . ILE A 1 186 ? -14.705 9.741 -8.547 1.00 29.03 163 ILE A N 1
ATOM 1235 C CA . ILE A 1 186 ? -13.833 8.577 -8.747 1.00 32.81 163 ILE A CA 1
ATOM 1236 C C . ILE A 1 186 ? -13.805 8.202 -10.224 1.00 31.23 163 ILE A C 1
ATOM 1237 O O . ILE A 1 186 ? -12.740 7.941 -10.791 1.00 32.82 163 ILE A O 1
ATOM 1242 N N . GLY A 1 187 ? -14.985 8.164 -10.845 1.00 28.89 164 GLY A N 1
ATOM 1243 C CA . GLY A 1 187 ? -15.102 7.737 -12.234 1.00 26.80 164 GLY A CA 1
ATOM 1244 C C . GLY A 1 187 ? -14.395 8.642 -13.208 1.00 28.29 164 GLY A C 1
ATOM 1245 O O . GLY A 1 187 ? -13.928 8.197 -14.250 1.00 29.14 164 GLY A O 1
ATOM 1246 N N . GLY A 1 188 ? -14.288 9.919 -12.868 1.00 26.30 165 GLY A N 1
ATOM 1247 C CA . GLY A 1 188 ? -13.552 10.845 -13.720 1.00 27.83 165 GLY A CA 1
ATOM 1248 C C . GLY A 1 188 ? -12.041 10.733 -13.527 1.00 30.91 165 GLY A C 1
ATOM 1249 O O . GLY A 1 188 ? -11.265 11.334 -14.266 1.00 28.75 165 GLY A O 1
ATOM 1250 N N . GLY A 1 189 ? -11.610 9.912 -12.577 1.00 34.44 166 GLY A N 1
ATOM 1251 C CA . GLY A 1 189 ? -10.173 9.725 -12.370 1.00 33.71 166 GLY A CA 1
ATOM 1252 C C . GLY A 1 189 ? -9.631 10.555 -11.224 1.00 31.51 166 GLY A C 1
ATOM 1253 O O . GLY A 1 189 ? -8.416 10.617 -11.041 1.00 32.57 166 GLY A O 1
ATOM 1254 N N . ASN A 1 190 ? -10.534 11.186 -10.462 1.00 30.44 167 ASN A N 1
ATOM 1255 C CA . ASN A 1 190 ? -10.178 11.962 -9.298 1.00 32.92 167 ASN A CA 1
ATOM 1256 C C . ASN A 1 190 ? -10.097 11.083 -8.061 1.00 33.10 167 ASN A C 1
ATOM 1257 O O . ASN A 1 190 ? -10.515 9.931 -8.076 1.00 37.54 167 ASN A O 1
ATOM 1262 N N . THR A 1 191 ? -9.489 11.634 -7.020 1.00 30.50 168 THR A N 1
ATOM 1263 C CA . THR A 1 191 ? -9.479 11.072 -5.681 1.00 31.45 168 THR A CA 1
ATOM 1264 C C . THR A 1 191 ? -10.314 11.960 -4.799 1.00 31.41 168 THR A C 1
ATOM 1265 O O . THR A 1 191 ? -10.535 13.143 -5.122 1.00 28.67 168 THR A O 1
ATOM 1269 N N . VAL A 1 192 ? -10.784 11.416 -3.675 1.00 30.34 169 VAL A N 1
ATOM 1270 C CA . VAL A 1 192 ? -11.824 12.119 -2.940 1.00 30.62 169 VAL A CA 1
ATOM 1271 C C . VAL A 1 192 ? -11.650 12.024 -1.462 1.00 31.33 169 VAL A C 1
ATOM 1272 O O . VAL A 1 192 ? -11.351 10.944 -0.936 1.00 32.41 169 VAL A O 1
ATOM 1276 N N . VAL A 1 193 ? -11.889 13.157 -0.798 1.00 29.54 170 VAL A N 1
ATOM 1277 C CA . VAL A 1 193 ? -12.185 13.176 0.615 1.00 30.65 170 VAL A CA 1
ATOM 1278 C C . VAL A 1 193 ? -13.659 13.546 0.854 1.00 31.60 170 VAL A C 1
ATOM 1279 O O . VAL A 1 193 ? -14.106 14.650 0.514 1.00 33.45 170 VAL A O 1
ATOM 1283 N N . PHE A 1 194 ? -14.387 12.632 1.492 1.00 27.97 171 PHE A N 1
ATOM 1284 C CA . PHE A 1 194 ? -15.835 12.729 1.608 1.00 30.42 171 PHE A CA 1
ATOM 1285 C C . PHE A 1 194 ? -16.232 12.905 3.071 1.00 32.83 171 PHE A C 1
ATOM 1286 O O . PHE A 1 194 ? -15.809 12.129 3.918 1.00 33.69 171 PHE A O 1
ATOM 1294 N N . LYS A 1 195 ? -17.049 13.909 3.367 1.00 32.62 172 LYS A N 1
ATOM 1295 C CA . LYS A 1 195 ? -17.620 14.017 4.706 1.00 33.11 172 LYS A CA 1
ATOM 1296 C C . LYS A 1 195 ? -19.151 13.893 4.689 1.00 32.52 172 LYS A C 1
ATOM 1297 O O . LYS A 1 195 ? -19.825 14.749 4.093 1.00 32.14 172 LYS A O 1
ATOM 1303 N N . PRO A 1 196 ? -19.713 12.835 5.342 1.00 30.02 173 PRO A N 1
ATOM 1304 C CA . PRO A 1 196 ? -21.159 12.804 5.495 1.00 31.27 173 PRO A CA 1
ATOM 1305 C C . PRO A 1 196 ? -21.624 13.899 6.472 1.00 36.08 173 PRO A C 1
ATOM 1306 O O . PRO A 1 196 ? -20.812 14.531 7.151 1.00 37.43 173 PRO A O 1
ATOM 1310 N N . SER A 1 197 ? -22.923 14.156 6.476 1.00 36.56 174 SER A N 1
ATOM 1311 C CA . SER A 1 197 ? -23.548 14.997 7.483 1.00 36.13 174 SER A CA 1
ATOM 1312 C C . SER A 1 197 ? -23.240 14.500 8.889 1.00 36.98 174 SER A C 1
ATOM 1313 O O . SER A 1 197 ? -23.160 13.289 9.137 1.00 37.81 174 SER A O 1
ATOM 1316 N N . GLU A 1 198 ? -23.080 15.434 9.823 1.00 36.95 175 GLU A N 1
ATOM 1317 C CA . GLU A 1 198 ? -22.716 15.075 11.186 1.00 36.84 175 GLU A CA 1
ATOM 1318 C C . GLU A 1 198 ? -23.753 14.169 11.842 1.00 36.81 175 GLU A C 1
ATOM 1319 O O . GLU A 1 198 ? -23.378 13.273 12.617 1.00 39.27 175 GLU A O 1
ATOM 1325 N N . GLN A 1 199 ? -25.031 14.367 11.510 1.00 37.05 176 GLN A N 1
ATOM 1326 C CA . GLN A 1 199 ? -26.105 13.536 12.065 1.00 43.53 176 GLN A CA 1
ATOM 1327 C C . GLN A 1 199 ? -26.229 12.177 11.366 1.00 41.63 176 GLN A C 1
ATOM 1328 O O . GLN A 1 199 ? -26.798 11.262 11.930 1.00 44.66 176 GLN A O 1
ATOM 1334 N N . THR A 1 200 ? -25.709 12.030 10.148 1.00 41.03 177 THR A N 1
ATOM 1335 C CA . THR A 1 200 ? -25.918 10.758 9.414 1.00 41.51 177 THR A CA 1
ATOM 1336 C C . THR A 1 200 ? -24.647 10.090 8.853 1.00 40.07 177 THR A C 1
ATOM 1337 O O . THR A 1 200 ? -24.529 9.871 7.640 1.00 36.78 177 THR A O 1
ATOM 1341 N N . PRO A 1 201 ? -23.698 9.740 9.733 1.00 38.23 178 PRO A N 1
ATOM 1342 C CA . PRO A 1 201 ? -22.447 9.188 9.214 1.00 38.47 178 PRO A CA 1
ATOM 1343 C C . PRO A 1 201 ? -22.465 7.672 9.020 1.00 38.76 178 PRO A C 1
ATOM 1344 O O . PRO A 1 201 ? -21.551 7.118 8.427 1.00 40.18 178 PRO A O 1
ATOM 1348 N N . LEU A 1 202 ? -23.495 7.009 9.512 1.00 39.34 179 LEU A N 1
ATOM 1349 C CA . LEU A 1 202 ? -23.414 5.554 9.703 1.00 40.35 179 LEU A CA 1
ATOM 1350 C C . LEU A 1 202 ? -23.261 4.740 8.417 1.00 39.88 179 LEU A C 1
ATOM 1351 O O . LEU A 1 202 ? -22.445 3.812 8.372 1.00 39.97 179 LEU A O 1
ATOM 1356 N N . THR A 1 203 ? -24.001 5.093 7.369 1.00 36.69 180 THR A N 1
ATOM 1357 C CA . THR A 1 203 ? -23.912 4.295 6.142 1.00 36.78 180 THR A CA 1
ATOM 1358 C C . THR A 1 203 ? -22.611 4.531 5.391 1.00 34.49 180 THR A C 1
ATOM 1359 O O . THR A 1 203 ? -22.086 3.611 4.745 1.00 31.49 180 THR A O 1
ATOM 1363 N N . ALA A 1 204 ? -22.085 5.752 5.508 1.00 32.69 181 ALA A N 1
ATOM 1364 C CA . ALA A 1 204 ? -20.835 6.116 4.871 1.00 34.12 181 ALA A CA 1
ATOM 1365 C C . ALA A 1 204 ? -19.640 5.345 5.465 1.00 34.26 181 ALA A C 1
ATOM 1366 O O . ALA A 1 204 ? -18.731 4.933 4.743 1.00 34.42 181 ALA A O 1
ATOM 1368 N N . LEU A 1 205 ? -19.654 5.140 6.773 1.00 33.20 182 LEU A N 1
ATOM 1369 C CA . LEU A 1 205 ? -18.591 4.374 7.415 1.00 34.61 182 LEU A CA 1
ATOM 1370 C C . LEU A 1 205 ? -18.682 2.892 7.045 1.00 36.15 182 LEU A C 1
ATOM 1371 O O . LEU A 1 205 ? -17.659 2.219 6.897 1.00 34.68 182 LEU A O 1
ATOM 1376 N N . LYS A 1 206 ? -19.903 2.393 6.881 1.00 36.72 183 LYS A N 1
ATOM 1377 C CA . LYS A 1 206 ? -20.097 1.016 6.448 1.00 39.36 183 LYS A CA 1
ATOM 1378 C C . LYS A 1 206 ? -19.664 0.867 4.981 1.00 39.08 183 LYS A C 1
ATOM 1379 O O . LYS A 1 206 ? -18.851 0.009 4.665 1.00 37.80 183 LYS A O 1
ATOM 1385 N N . LEU A 1 207 ? -20.124 1.760 4.106 1.00 39.33 184 LEU A N 1
ATOM 1386 C CA . LEU A 1 207 ? -19.618 1.775 2.728 1.00 37.42 184 LEU A CA 1
ATOM 1387 C C . LEU A 1 207 ? -18.083 1.897 2.651 1.00 35.48 184 LEU A C 1
ATOM 1388 O O . LEU A 1 207 ? -17.431 1.289 1.781 1.00 35.31 184 LEU A O 1
ATOM 1393 N N . ALA A 1 208 ? -17.497 2.642 3.576 1.00 35.53 185 ALA A N 1
ATOM 1394 C CA . ALA A 1 208 ? -16.031 2.827 3.561 1.00 36.79 185 ALA A CA 1
ATOM 1395 C C . ALA A 1 208 ? -15.279 1.487 3.626 1.00 35.38 185 ALA A C 1
ATOM 1396 O O . ALA A 1 208 ? -14.343 1.254 2.876 1.00 37.01 185 ALA A O 1
ATOM 1398 N N . ARG A 1 209 ? -15.696 0.604 4.514 1.00 35.54 186 ARG A N 1
ATOM 1399 C CA . ARG A 1 209 ? -15.096 -0.730 4.573 1.00 38.17 186 ARG A CA 1
ATOM 1400 C C . ARG A 1 209 ? -15.171 -1.494 3.270 1.00 38.61 186 ARG A C 1
ATOM 1401 O O . ARG A 1 209 ? -14.208 -2.172 2.883 1.00 41.02 186 ARG A O 1
ATOM 1409 N N . LEU A 1 210 ? -16.308 -1.405 2.589 1.00 38.68 187 LEU A N 1
ATOM 1410 C CA . LEU A 1 210 ? -16.462 -2.128 1.327 1.00 40.21 187 LEU A CA 1
ATOM 1411 C C . LEU A 1 210 ? -15.602 -1.500 0.243 1.00 36.87 187 LEU A C 1
ATOM 1412 O O . LEU A 1 210 ? -14.992 -2.190 -0.558 1.00 35.54 187 LEU A O 1
ATOM 1417 N N . ILE A 1 211 ? -15.565 -0.179 0.203 1.00 34.42 188 ILE A N 1
ATOM 1418 C CA . ILE A 1 211 ? -14.807 0.502 -0.844 1.00 35.16 188 ILE A CA 1
ATOM 1419 C C . ILE A 1 211 ? -13.300 0.217 -0.661 1.00 38.42 188 ILE A C 1
ATOM 1420 O O . ILE A 1 211 ? -12.539 0.069 -1.635 1.00 41.06 188 ILE A O 1
ATOM 1425 N N . ALA A 1 212 ? -12.888 0.122 0.599 1.00 37.13 189 ALA A N 1
ATOM 1426 C CA . ALA A 1 212 ? -11.482 -0.084 0.935 1.00 37.86 189 ALA A CA 1
ATOM 1427 C C . ALA A 1 212 ? -10.979 -1.472 0.530 1.00 42.07 189 ALA A C 1
ATOM 1428 O O . ALA A 1 212 ? -9.772 -1.669 0.355 1.00 44.97 189 ALA A O 1
ATOM 1430 N N . ASP A 1 213 ? -11.890 -2.428 0.365 1.00 39.15 190 ASP A N 1
ATOM 1431 C CA . ASP A 1 213 ? -11.499 -3.714 -0.195 1.00 42.38 190 ASP A CA 1
ATOM 1432 C C . ASP A 1 213 ? -11.407 -3.711 -1.721 1.00 40.10 190 ASP A C 1
ATOM 1433 O O . ASP A 1 213 ? -11.002 -4.713 -2.290 1.00 39.78 190 ASP A O 1
ATOM 1438 N N . ILE A 1 214 ? -11.721 -2.584 -2.382 1.00 38.97 191 ILE A N 1
ATOM 1439 C CA . ILE A 1 214 ? -11.890 -2.583 -3.840 1.00 38.69 191 ILE A CA 1
ATOM 1440 C C . ILE A 1 214 ? -10.925 -1.644 -4.560 1.00 37.04 191 ILE A C 1
ATOM 1441 O O . ILE A 1 214 ? -10.310 -2.052 -5.542 1.00 36.00 191 ILE A O 1
ATOM 1446 N N . LEU A 1 215 ? -10.828 -0.397 -4.082 1.00 33.94 192 LEU A N 1
ATOM 1447 C CA . LEU A 1 215 ? -10.011 0.642 -4.670 1.00 34.12 192 LEU A CA 1
ATOM 1448 C C . LEU A 1 215 ? -8.600 0.721 -4.061 1.00 36.64 192 LEU A C 1
ATOM 1449 O O . LEU A 1 215 ? -8.401 0.375 -2.888 1.00 37.40 192 LEU A O 1
ATOM 1454 N N . PRO A 1 216 ? -7.619 1.235 -4.836 1.00 36.11 193 PRO A N 1
ATOM 1455 C CA . PRO A 1 216 ? -6.322 1.575 -4.253 1.00 36.52 193 PRO A CA 1
ATOM 1456 C C . PRO A 1 216 ? -6.471 2.552 -3.053 1.00 36.39 193 PRO A C 1
ATOM 1457 O O . PRO A 1 216 ? -7.362 3.404 -3.044 1.00 36.27 193 PRO A O 1
ATOM 1461 N N . GLU A 1 217 ? -5.618 2.385 -2.046 1.00 35.55 194 GLU A N 1
ATOM 1462 C CA . GLU A 1 217 ? -5.644 3.183 -0.830 1.00 37.04 194 GLU A CA 1
ATOM 1463 C C . GLU A 1 217 ? -5.567 4.685 -1.164 1.00 34.65 194 GLU A C 1
ATOM 1464 O O . GLU A 1 217 ? -4.839 5.081 -2.085 1.00 33.16 194 GLU A O 1
ATOM 1470 N N . GLY A 1 218 ? -6.381 5.486 -0.485 1.00 35.25 195 GLY A N 1
ATOM 1471 C CA . GLY A 1 218 ? -6.368 6.944 -0.662 1.00 37.88 195 GLY A CA 1
ATOM 1472 C C . GLY A 1 218 ? -7.174 7.517 -1.826 1.00 37.74 195 GLY A C 1
ATOM 1473 O O . GLY A 1 218 ? -7.342 8.769 -1.924 1.00 35.44 195 GLY A O 1
ATOM 1474 N N . VAL A 1 219 ? -7.649 6.641 -2.725 1.00 31.95 196 VAL A N 1
ATOM 1475 C CA . VAL A 1 219 ? -8.592 7.068 -3.776 1.00 31.14 196 VAL A CA 1
ATOM 1476 C C . VAL A 1 219 ? -9.912 7.608 -3.185 1.00 30.81 196 VAL A C 1
ATOM 1477 O O . VAL A 1 219 ? -10.420 8.643 -3.616 1.00 30.48 196 VAL A O 1
ATOM 1481 N N . VAL A 1 220 ? -10.431 6.929 -2.162 1.00 32.04 197 VAL A N 1
ATOM 1482 C CA . VAL A 1 220 ? -11.558 7.448 -1.395 1.00 32.98 197 VAL A CA 1
ATOM 1483 C C . VAL A 1 220 ? -11.188 7.542 0.073 1.00 32.83 197 VAL A C 1
ATOM 1484 O O . VAL A 1 220 ? -10.656 6.584 0.644 1.00 33.04 197 VAL A O 1
ATOM 1488 N N . ASN A 1 221 ? -11.464 8.689 0.688 1.00 33.01 198 ASN A N 1
ATOM 1489 C CA . ASN A 1 221 ? -11.247 8.839 2.122 1.00 31.31 198 ASN A CA 1
ATOM 1490 C C . ASN A 1 221 ? -12.497 9.375 2.796 1.00 33.58 198 ASN A C 1
ATOM 1491 O O . ASN A 1 221 ? -13.200 10.203 2.242 1.00 34.48 198 ASN A O 1
ATOM 1496 N N . VAL A 1 222 ? -12.806 8.877 3.987 1.00 35.36 199 VAL A N 1
ATOM 1497 C CA . VAL A 1 222 ? -14.051 9.259 4.614 1.00 35.03 199 VAL A CA 1
ATOM 1498 C C . VAL A 1 222 ? -13.762 9.782 5.981 1.00 34.00 199 VAL A C 1
ATOM 1499 O O . VAL A 1 222 ? -13.255 9.063 6.833 1.00 31.74 199 VAL A O 1
ATOM 1503 N N . ILE A 1 223 ? -14.098 11.049 6.180 1.00 32.65 200 ILE A N 1
ATOM 1504 C CA . ILE A 1 223 ? -13.960 11.679 7.471 1.00 35.52 200 ILE A CA 1
ATOM 1505 C C . ILE A 1 223 ? -15.333 12.093 8.025 1.00 40.28 200 ILE A C 1
ATOM 1506 O O . ILE A 1 223 ? -16.286 12.259 7.272 1.00 43.58 200 ILE A O 1
ATOM 1511 N N . THR A 1 224 ? -15.445 12.261 9.337 1.00 40.44 201 THR A N 1
ATOM 1512 C CA . THR A 1 224 ? -16.732 12.684 9.914 1.00 43.80 201 THR A CA 1
ATOM 1513 C C . THR A 1 224 ? -16.582 14.005 10.666 1.00 39.41 201 THR A C 1
ATOM 1514 O O . THR A 1 224 ? -15.483 14.348 11.078 1.00 38.48 201 THR A O 1
ATOM 1518 N N . GLY A 1 225 ? -17.684 14.740 10.823 1.00 40.60 202 GLY A N 1
ATOM 1519 C CA . GLY A 1 225 ? -17.704 15.916 11.695 1.00 39.30 202 GLY A CA 1
ATOM 1520 C C . GLY A 1 225 ? -18.663 17.032 11.316 1.00 40.17 202 GLY A C 1
ATOM 1521 O O . GLY A 1 225 ? -19.403 16.939 10.329 1.00 42.02 202 GLY A O 1
ATOM 1522 N N . ARG A 1 226 ? -18.647 18.096 12.114 1.00 38.95 203 ARG A N 1
ATOM 1523 C CA A ARG A 1 226 ? -19.533 19.241 11.922 0.50 40.73 203 ARG A CA 1
ATOM 1524 C CA B ARG A 1 226 ? -19.557 19.212 11.893 0.50 40.54 203 ARG A CA 1
ATOM 1525 C C . ARG A 1 226 ? -19.088 20.098 10.740 1.00 37.16 203 ARG A C 1
ATOM 1526 O O . ARG A 1 226 ? -17.907 20.182 10.443 1.00 39.34 203 ARG A O 1
ATOM 1541 N N . GLY A 1 227 ? -20.030 20.737 10.079 1.00 36.04 204 GLY A N 1
ATOM 1542 C CA . GLY A 1 227 ? -19.717 21.670 9.006 1.00 37.03 204 GLY A CA 1
ATOM 1543 C C . GLY A 1 227 ? -18.776 22.781 9.428 1.00 38.78 204 GLY A C 1
ATOM 1544 O O . GLY A 1 227 ? -17.848 23.126 8.699 1.00 42.58 204 GLY A O 1
ATOM 1545 N N . GLU A 1 228 ? -18.990 23.296 10.631 1.00 38.75 205 GLU A N 1
ATOM 1546 C CA . GLU A 1 228 ? -18.255 24.452 11.138 1.00 42.20 205 GLU A CA 1
ATOM 1547 C C . GLU A 1 228 ? -16.815 24.108 11.468 1.00 42.89 205 GLU A C 1
ATOM 1548 O O . GLU A 1 228 ? -15.975 24.982 11.480 1.00 42.42 205 GLU A O 1
ATOM 1554 N N . THR A 1 229 ? -16.541 22.846 11.803 1.00 44.06 206 THR A N 1
ATOM 1555 C CA . THR A 1 229 ? -15.176 22.437 12.124 1.00 40.71 206 THR A CA 1
ATOM 1556 C C . THR A 1 229 ? -14.550 21.666 10.941 1.00 39.70 206 THR A C 1
ATOM 1557 O O . THR A 1 229 ? -13.759 22.222 10.182 1.00 39.18 206 THR A O 1
ATOM 1561 N N . VAL A 1 230 ? -14.947 20.410 10.762 1.00 40.71 207 VAL A N 1
ATOM 1562 C CA . VAL A 1 230 ? -14.367 19.516 9.746 1.00 38.56 207 VAL A CA 1
ATOM 1563 C C . VAL A 1 230 ? -14.664 19.915 8.290 1.00 39.34 207 VAL A C 1
ATOM 1564 O O . VAL A 1 230 ? -13.774 19.862 7.445 1.00 39.71 207 VAL A O 1
ATOM 1568 N N . GLY A 1 231 ? -15.903 20.302 7.982 1.00 40.10 208 GLY A N 1
ATOM 1569 C CA . GLY A 1 231 ? -16.243 20.671 6.598 1.00 37.87 208 GLY A CA 1
ATOM 1570 C C . GLY A 1 231 ? -15.510 21.924 6.200 1.00 40.29 208 GLY A C 1
ATOM 1571 O O . GLY A 1 231 ? -14.963 22.032 5.090 1.00 39.48 208 GLY A O 1
ATOM 1572 N N . ASN A 1 232 ? -15.496 22.877 7.131 1.00 40.37 209 ASN A N 1
ATOM 1573 C CA . ASN A 1 232 ? -14.777 24.118 6.941 1.00 41.49 209 ASN A CA 1
ATOM 1574 C C . ASN A 1 232 ? -13.280 23.912 6.673 1.00 40.33 209 ASN A C 1
ATOM 1575 O O . ASN A 1 232 ? -12.688 24.568 5.793 1.00 37.24 209 ASN A O 1
ATOM 1580 N N . ALA A 1 233 ? -12.673 23.000 7.427 1.00 35.55 210 ALA A N 1
ATOM 1581 C CA . ALA A 1 233 ? -11.255 22.725 7.242 1.00 32.94 210 ALA A CA 1
ATOM 1582 C C . ALA A 1 233 ? -11.070 22.028 5.885 1.00 36.63 210 ALA A C 1
ATOM 1583 O O . ALA A 1 233 ? -10.088 22.266 5.190 1.00 37.66 210 ALA A O 1
ATOM 1585 N N . LEU A 1 234 ? -12.044 21.208 5.489 1.00 38.64 211 LEU A N 1
ATOM 1586 C CA . LEU A 1 234 ? -11.917 20.442 4.241 1.00 37.07 211 LEU A CA 1
ATOM 1587 C C . LEU A 1 234 ? -12.015 21.361 3.037 1.00 38.06 211 LEU A C 1
ATOM 1588 O O . LEU A 1 234 ? -11.152 21.310 2.154 1.00 36.59 211 LEU A O 1
ATOM 1593 N N . ILE A 1 235 ? -13.050 22.206 3.023 1.00 38.51 212 ILE A N 1
ATOM 1594 C CA . ILE A 1 235 ? -13.313 23.086 1.875 1.00 39.01 212 ILE A CA 1
ATOM 1595 C C . ILE A 1 235 ? -12.258 24.154 1.692 1.00 43.04 212 ILE A C 1
ATOM 1596 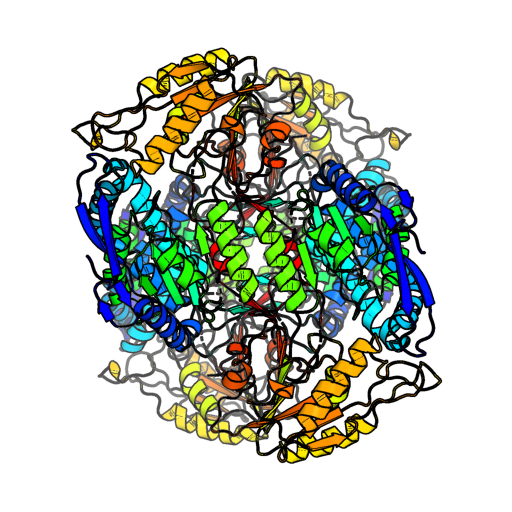O O . ILE A 1 235 ? -12.126 24.719 0.587 1.00 47.42 212 ILE A O 1
ATOM 1601 N N . ASN A 1 236 ? -11.538 24.468 2.771 1.00 42.18 213 ASN A N 1
ATOM 1602 C CA . ASN A 1 236 ? -10.486 25.489 2.732 1.00 41.84 213 ASN A CA 1
ATOM 1603 C C . ASN A 1 236 ? -9.075 24.890 2.557 1.00 45.20 213 ASN A C 1
ATOM 1604 O O . ASN A 1 236 ? -8.085 25.604 2.626 1.00 47.57 213 ASN A O 1
ATOM 1609 N N . HIS A 1 237 ? -8.976 23.588 2.323 1.00 44.73 214 HIS A N 1
ATOM 1610 C CA . HIS A 1 237 ? -7.664 22.988 2.199 1.00 43.03 214 HIS A CA 1
ATOM 1611 C C . HIS A 1 237 ? -7.050 23.334 0.841 1.00 41.37 214 HIS A C 1
ATOM 1612 O O . HIS A 1 237 ? -7.666 23.095 -0.200 1.00 39.68 214 HIS A O 1
ATOM 1619 N N . PRO A 1 238 ? -5.829 23.896 0.848 1.00 41.57 215 PRO A N 1
ATOM 1620 C CA . PRO A 1 238 ? -5.279 24.458 -0.388 1.00 40.24 215 PRO A CA 1
ATOM 1621 C C . PRO A 1 238 ? -4.991 23.422 -1.470 1.00 39.20 215 PRO A C 1
ATOM 1622 O O . PRO A 1 238 ? -4.844 23.797 -2.609 1.00 43.26 215 PRO A O 1
ATOM 1626 N N . LYS A 1 239 ? -4.907 22.141 -1.117 1.00 38.68 216 LYS A N 1
ATOM 1627 C CA . LYS A 1 239 ? -4.711 21.073 -2.113 1.00 36.89 216 LYS A CA 1
ATOM 1628 C C . LYS A 1 239 ? -6.045 20.581 -2.712 1.00 36.19 216 LYS A C 1
ATOM 1629 O O . LYS A 1 239 ? -6.053 19.756 -3.631 1.00 34.02 216 LYS A O 1
ATOM 1635 N N . VAL A 1 240 ? -7.172 21.076 -2.199 1.00 34.41 217 VAL A N 1
ATOM 1636 C CA . VAL A 1 240 ? -8.469 20.681 -2.770 1.00 32.64 217 VAL A CA 1
ATOM 1637 C C . VAL A 1 240 ? -8.812 21.533 -3.983 1.00 31.93 217 VAL A C 1
ATOM 1638 O O . VAL A 1 240 ? -8.851 22.760 -3.888 1.00 31.81 217 VAL A O 1
ATOM 1642 N N . GLY A 1 241 ? -9.013 20.873 -5.130 1.00 28.77 218 GLY A N 1
ATOM 1643 C CA . GLY A 1 241 ? -9.118 21.557 -6.409 1.00 27.81 218 GLY A CA 1
ATOM 1644 C C . GLY A 1 241 ? -10.573 21.688 -6.797 1.00 28.98 218 GLY A C 1
ATOM 1645 O O . GLY A 1 241 ? -10.920 22.475 -7.675 1.00 28.36 218 GLY A O 1
ATOM 1654 N N . VAL A 1 243 ? -14.711 21.461 -4.945 1.00 32.43 220 VAL A N 1
ATOM 1655 C CA . VAL A 1 243 ? -15.622 21.183 -3.829 1.00 29.47 220 VAL A CA 1
ATOM 1656 C C . VAL A 1 243 ? -17.034 20.868 -4.337 1.00 29.67 220 VAL A C 1
ATOM 1657 O O . VAL A 1 243 ? -17.585 21.591 -5.142 1.00 30.64 220 VAL A O 1
ATOM 1661 N N . SER A 1 244 ? -17.617 19.776 -3.843 1.00 29.91 221 SER A N 1
ATOM 1662 C CA . SER A 1 244 ? -18.999 19.447 -4.145 1.00 32.90 221 SER A CA 1
ATOM 1663 C C . SER A 1 244 ? -19.814 19.389 -2.844 1.00 35.70 221 SER A C 1
ATOM 1664 O O . SER A 1 244 ? -19.523 18.575 -1.935 1.00 35.75 221 SER A O 1
ATOM 1667 N N . ILE A 1 245 ? -20.827 20.240 -2.767 1.00 38.77 222 ILE A N 1
ATOM 1668 C CA . ILE A 1 245 ? -21.694 20.347 -1.594 1.00 38.59 222 ILE A CA 1
ATOM 1669 C C . ILE A 1 245 ? -23.173 20.196 -1.998 1.00 40.31 222 ILE A C 1
ATOM 1670 O O . ILE A 1 245 ? -23.635 20.810 -2.977 1.00 36.08 222 ILE A O 1
ATOM 1675 N N . THR A 1 246 ? -23.899 19.370 -1.248 1.00 39.50 223 THR A N 1
ATOM 1676 C CA . THR A 1 246 ? -25.355 19.367 -1.289 1.00 41.17 223 THR A CA 1
ATOM 1677 C C . THR A 1 246 ? -25.825 19.767 0.103 1.00 43.18 223 THR A C 1
ATOM 1678 O O . THR A 1 246 ? -25.493 19.108 1.102 1.00 40.13 223 THR A O 1
ATOM 1682 N N . GLY A 1 247 ? -26.554 20.878 0.168 1.00 43.12 224 GLY A N 1
ATOM 1683 C CA . GLY A 1 247 ? -27.022 21.405 1.438 1.00 44.56 224 GLY A CA 1
ATOM 1684 C C . GLY A 1 247 ? -27.781 22.701 1.269 1.00 46.40 224 GLY A C 1
ATOM 1685 O O . GLY A 1 247 ? -28.385 22.937 0.231 1.00 49.67 224 GLY A O 1
ATOM 1686 N N . ASP A 1 248 ? -27.729 23.542 2.296 1.00 44.64 225 ASP A N 1
ATOM 1687 C CA . ASP A 1 248 ? -28.468 24.792 2.340 1.00 44.96 225 ASP A CA 1
ATOM 1688 C C . ASP A 1 248 ? -27.785 25.912 1.552 1.00 47.23 225 ASP A C 1
ATOM 1689 O O . ASP A 1 248 ? -26.562 25.907 1.419 1.00 48.74 225 ASP A O 1
ATOM 1694 N N . ILE A 1 249 ? -28.567 26.882 1.059 1.00 45.35 226 ILE A N 1
ATOM 1695 C CA . ILE A 1 249 ? -28.022 28.046 0.352 1.00 46.85 226 ILE A CA 1
ATOM 1696 C C . ILE A 1 249 ? -26.865 28.711 1.117 1.00 45.38 226 ILE A C 1
ATOM 1697 O O . ILE A 1 249 ? -25.864 29.096 0.514 1.00 44.66 226 ILE A O 1
ATOM 1702 N N . ALA A 1 250 ? -26.983 28.817 2.438 1.00 46.49 227 ALA A N 1
ATOM 1703 C CA . ALA A 1 250 ? -25.952 29.477 3.243 1.00 46.31 227 ALA A CA 1
ATOM 1704 C C . ALA A 1 250 ? -24.619 28.719 3.179 1.00 45.80 227 ALA A C 1
ATOM 1705 O O . ALA A 1 250 ? -23.543 29.316 3.071 1.00 45.71 227 ALA A O 1
ATOM 1707 N N . THR A 1 251 ? -24.704 27.397 3.267 1.00 45.33 228 THR A N 1
ATOM 1708 C CA . THR A 1 251 ? -23.555 26.535 3.131 1.00 41.99 228 THR A CA 1
ATOM 1709 C C . THR A 1 251 ? -22.920 26.685 1.748 1.00 40.52 228 THR A C 1
ATOM 1710 O O . THR A 1 251 ? -21.700 26.648 1.612 1.00 44.04 228 THR A O 1
ATOM 1714 N N . GLY A 1 252 ? -23.746 26.823 0.719 1.00 36.63 229 GLY A N 1
ATOM 1715 C CA . GLY A 1 252 ? -23.240 27.013 -0.639 1.00 33.04 229 GLY A CA 1
ATOM 1716 C C . GLY A 1 252 ? -22.485 28.323 -0.814 1.00 38.61 229 GLY A C 1
ATOM 1717 O O . GLY A 1 252 ? -21.505 28.396 -1.579 1.00 40.25 229 GLY A O 1
ATOM 1718 N N . LYS A 1 253 ? -22.931 29.370 -0.118 1.00 37.75 230 LYS A N 1
ATOM 1719 C CA . LYS A 1 253 ? -22.231 30.651 -0.194 1.00 43.04 230 LYS A CA 1
ATOM 1720 C C . LYS A 1 253 ? -20.892 30.590 0.527 1.00 44.47 230 LYS A C 1
ATOM 1721 O O . LYS A 1 253 ? -19.902 31.153 0.061 1.00 44.23 230 LYS A O 1
ATOM 1727 N N . LYS A 1 254 ? -20.863 29.869 1.646 1.00 45.59 231 LYS A N 1
ATOM 1728 C CA . LYS A 1 254 ? -19.626 29.589 2.357 1.00 42.78 231 LYS A CA 1
ATOM 1729 C C . LYS A 1 254 ? -18.648 28.794 1.499 1.00 39.03 231 LYS A C 1
ATOM 1730 O O . LYS A 1 254 ? -17.439 29.054 1.530 1.00 40.07 231 LYS A O 1
ATOM 1736 N N . VAL A 1 255 ? -19.168 27.843 0.727 1.00 34.57 232 VAL A N 1
ATOM 1737 C CA . VAL A 1 255 ? -18.320 27.060 -0.159 1.00 36.79 232 VAL A CA 1
ATOM 1738 C C . VAL A 1 255 ? -17.707 27.924 -1.247 1.00 39.90 232 VAL A C 1
ATOM 1739 O O . VAL A 1 255 ? -16.535 27.736 -1.607 1.00 42.18 232 VAL A O 1
ATOM 1743 N N . LEU A 1 256 ? -18.492 28.881 -1.737 1.00 39.85 233 LEU A N 1
ATOM 1744 C CA . LEU A 1 256 ? -18.019 29.827 -2.740 1.00 39.97 233 LEU A CA 1
ATOM 1745 C C . LEU A 1 256 ? -17.004 30.765 -2.153 1.00 42.48 233 LEU A C 1
ATOM 1746 O O . LEU A 1 256 ? -16.019 31.111 -2.820 1.00 41.12 233 LEU A O 1
ATOM 1751 N N . ALA A 1 257 ? -17.249 31.177 -0.906 1.00 42.18 234 ALA A N 1
ATOM 1752 C CA . ALA A 1 257 ? -16.321 32.016 -0.161 1.00 43.09 234 ALA A CA 1
ATOM 1753 C C . ALA A 1 257 ? -14.960 31.340 -0.055 1.00 44.83 234 ALA A C 1
ATOM 1754 O O . ALA A 1 257 ? -13.937 31.940 -0.381 1.00 47.17 234 ALA A O 1
ATOM 1756 N N . ALA A 1 258 ? -14.956 30.065 0.333 1.00 42.40 235 ALA A N 1
ATOM 1757 C CA . ALA A 1 258 ? -13.729 29.306 0.424 1.00 39.39 235 ALA A CA 1
ATOM 1758 C C . ALA A 1 258 ? -13.041 29.237 -0.936 1.00 39.50 235 ALA A C 1
ATOM 1759 O O . ALA A 1 258 ? -11.836 29.453 -1.042 1.00 41.40 235 ALA A O 1
ATOM 1761 N N . ALA A 1 259 ? -13.819 28.990 -1.979 1.00 38.06 236 ALA A N 1
ATOM 1762 C CA . ALA A 1 259 ? -13.282 28.783 -3.315 1.00 39.90 236 ALA A CA 1
ATOM 1763 C C . ALA A 1 259 ? -12.642 30.020 -3.909 1.00 41.78 236 ALA A C 1
ATOM 1764 O O . ALA A 1 259 ? -11.751 29.916 -4.744 1.00 43.11 236 ALA A O 1
ATOM 1766 N N . ALA A 1 260 ? -13.080 31.192 -3.461 1.00 43.09 237 ALA A N 1
ATOM 1767 C CA . ALA A 1 260 ? -12.489 32.434 -3.920 1.00 45.35 237 ALA A CA 1
ATOM 1768 C C . ALA A 1 260 ? -10.993 32.522 -3.566 1.00 53.32 237 ALA A C 1
ATOM 1769 O O . ALA A 1 260 ? -10.218 33.118 -4.310 1.00 59.74 237 ALA A O 1
ATOM 1771 N N . LYS A 1 261 ? -10.590 31.916 -2.448 1.00 53.71 238 LYS A N 1
ATOM 1772 C CA . LYS A 1 261 ? -9.202 31.988 -1.977 1.00 53.21 238 LYS A CA 1
ATOM 1773 C C . LYS A 1 261 ? -8.178 31.191 -2.813 1.00 50.95 238 LYS A C 1
ATOM 1774 O O . LYS A 1 261 ? -7.002 31.521 -2.800 1.00 51.22 238 LYS A O 1
ATOM 1780 N N . THR A 1 262 ? -8.597 30.149 -3.527 1.00 52.61 239 THR A N 1
ATOM 1781 C CA . THR A 1 262 ? -7.644 29.406 -4.373 1.00 49.73 239 THR A CA 1
ATOM 1782 C C . THR A 1 262 ? -8.212 29.010 -5.723 1.00 51.02 239 THR A C 1
ATOM 1783 O O . THR A 1 262 ? -7.680 28.108 -6.394 1.00 51.48 239 THR A O 1
ATOM 1787 N N . VAL A 1 263 ? -9.283 29.686 -6.129 1.00 45.73 240 VAL A N 1
ATOM 1788 C CA . VAL A 1 263 ? -9.951 29.395 -7.403 1.00 42.87 240 VAL A CA 1
ATOM 1789 C C . VAL A 1 263 ? -10.290 27.912 -7.583 1.00 43.13 240 VAL A C 1
ATOM 1790 O O . VAL A 1 263 ? -10.015 27.312 -8.623 1.00 48.68 240 VAL A O 1
ATOM 1794 N N . LYS A 1 264 ? -10.905 27.333 -6.563 1.00 38.77 241 LYS A N 1
ATOM 1795 C CA . LYS A 1 264 ? -11.411 25.971 -6.624 1.00 35.46 241 LYS A CA 1
ATOM 1796 C C . LYS A 1 264 ? -12.659 25.901 -7.516 1.00 34.20 241 LYS A C 1
ATOM 1797 O O . LYS A 1 264 ? -13.485 26.824 -7.519 1.00 33.63 241 LYS A O 1
ATOM 1803 N N . ARG A 1 265 ? -12.786 24.804 -8.267 1.00 29.15 242 ARG A N 1
ATOM 1804 C CA . ARG A 1 265 ? -14.009 24.485 -8.948 1.00 28.16 242 ARG A CA 1
ATOM 1805 C C . ARG A 1 265 ? -15.057 24.096 -7.912 1.00 28.06 242 ARG A C 1
ATOM 1806 O O . ARG A 1 265 ? -14.725 23.547 -6.839 1.00 30.58 242 ARG A O 1
ATOM 1814 N N . THR A 1 266 ? -16.321 24.374 -8.228 1.00 28.12 243 THR A N 1
ATOM 1815 C CA . THR A 1 266 ? -17.407 24.101 -7.295 1.00 32.15 243 THR A CA 1
ATOM 1816 C C . THR A 1 266 ? -18.551 23.415 -7.997 1.00 31.36 243 THR A C 1
ATOM 1817 O O . THR A 1 266 ? -18.731 23.561 -9.192 1.00 28.75 243 THR A O 1
ATOM 1821 N N . HIS A 1 267 ? -19.329 22.673 -7.220 1.00 32.59 244 HIS A N 1
ATOM 1822 C CA . HIS A 1 267 ? -20.461 21.931 -7.698 1.00 31.70 244 HIS A CA 1
ATOM 1823 C C . HIS A 1 267 ? -21.495 22.063 -6.592 1.00 31.54 244 HIS A C 1
ATOM 1824 O O . HIS A 1 267 ? -21.292 21.583 -5.487 1.00 30.98 244 HIS A O 1
ATOM 1831 N N . LEU A 1 268 ? -22.569 22.793 -6.859 1.00 35.26 245 LEU A N 1
ATOM 1832 C CA . LEU A 1 268 ? -23.499 23.203 -5.794 1.00 35.93 245 LEU A CA 1
ATOM 1833 C C . LEU A 1 268 ? -24.957 22.791 -6.028 1.00 35.54 245 LEU A C 1
ATOM 1834 O O . LEU A 1 268 ? -25.585 23.277 -6.962 1.00 37.86 245 LEU A O 1
ATOM 1839 N N . GLU A 1 269 ? -25.504 21.927 -5.180 1.00 36.80 246 GLU A N 1
ATOM 1840 C CA A GLU A 1 269 ? -26.931 21.673 -5.193 0.50 38.28 246 GLU A CA 1
ATOM 1841 C CA B GLU A 1 269 ? -26.948 21.670 -5.180 0.50 38.72 246 GLU A CA 1
ATOM 1842 C C . GLU A 1 269 ? -27.499 22.246 -3.903 1.00 39.70 246 GLU A C 1
ATOM 1843 O O . GLU A 1 269 ? -27.362 21.647 -2.841 1.00 36.74 246 GLU A O 1
ATOM 1854 N N . LEU A 1 270 ? -28.119 23.418 -4.014 1.00 43.56 247 LEU A N 1
ATOM 1855 C CA . LEU A 1 270 ? -28.511 24.178 -2.842 1.00 46.45 247 LEU A CA 1
ATOM 1856 C C . LEU A 1 270 ? -30.004 24.223 -2.506 1.00 53.57 247 LEU A C 1
ATOM 1857 O O . LEU A 1 270 ? -30.476 25.166 -1.872 1.00 56.92 247 LEU A O 1
ATOM 1862 N N . GLY A 1 271 ? -30.751 23.208 -2.899 1.00 52.16 248 GLY A N 1
ATOM 1863 C CA . GLY A 1 271 ? -32.113 23.154 -2.406 1.00 55.65 248 GLY A CA 1
ATOM 1864 C C . GLY A 1 271 ? -33.142 23.780 -3.310 1.00 52.09 248 GLY A C 1
ATOM 1865 O O . GLY A 1 271 ? -32.825 24.511 -4.258 1.00 49.57 248 GLY A O 1
ATOM 1866 N N . GLY A 1 272 ? -34.393 23.482 -3.000 1.00 49.87 249 GLY A N 1
ATOM 1867 C CA . GLY A 1 272 ? -35.476 23.723 -3.923 1.00 48.20 249 GLY A CA 1
ATOM 1868 C C . GLY A 1 272 ? -36.758 24.149 -3.259 1.00 49.53 249 GLY A C 1
ATOM 1869 O O . GLY A 1 272 ? -36.898 24.126 -2.034 1.00 54.06 249 GLY A O 1
ATOM 1870 N N . LYS A 1 273 ? -37.688 24.547 -4.103 1.00 46.37 250 LYS A N 1
ATOM 1871 C CA . LYS A 1 273 ? -38.989 24.993 -3.691 1.00 50.30 250 LYS A CA 1
ATOM 1872 C C . LYS A 1 273 ? -39.783 24.727 -4.952 1.00 45.21 250 LYS A C 1
ATOM 1873 O O . LYS A 1 273 ? -40.129 25.648 -5.692 1.00 50.81 250 LYS A O 1
ATOM 1879 N N . ALA A 1 274 ? -40.042 23.442 -5.192 1.00 40.04 251 ALA A N 1
ATOM 1880 C CA . ALA A 1 274 ? -40.559 22.976 -6.465 1.00 37.95 251 ALA A CA 1
ATOM 1881 C C . ALA A 1 274 ? -41.989 23.489 -6.643 1.00 40.67 251 ALA A C 1
ATOM 1882 O O . ALA A 1 274 ? -42.866 23.193 -5.813 1.00 42.39 251 ALA A O 1
ATOM 1884 N N . PRO A 1 275 ? -42.221 24.320 -7.676 1.00 39.53 252 PRO A N 1
ATOM 1885 C CA . PRO A 1 275 ? -43.594 24.695 -7.939 1.00 40.03 252 PRO A CA 1
ATOM 1886 C C . PRO A 1 275 ? -44.321 23.594 -8.706 1.00 40.16 252 PRO A C 1
ATOM 1887 O O . PRO A 1 275 ? -43.716 22.872 -9.527 1.00 39.94 252 PRO A O 1
ATOM 1891 N N . VAL A 1 276 ? -45.616 23.490 -8.437 1.00 40.24 253 VAL A N 1
ATOM 1892 C CA . VAL A 1 276 ? -46.500 22.531 -9.082 1.00 39.71 253 VAL A CA 1
ATOM 1893 C C . VAL A 1 276 ? -47.651 23.335 -9.708 1.00 40.40 253 VAL A C 1
ATOM 1894 O O . VAL A 1 276 ? -48.518 23.836 -8.992 1.00 39.72 253 VAL A O 1
ATOM 1898 N N . ILE A 1 277 ? -47.649 23.472 -11.035 1.00 40.13 254 ILE A N 1
ATOM 1899 C CA . ILE A 1 277 ? -48.696 24.197 -11.730 1.00 39.71 254 ILE A CA 1
ATOM 1900 C C . ILE A 1 277 ? -49.837 23.246 -12.097 1.00 43.00 254 ILE A C 1
ATOM 1901 O O . ILE A 1 277 ? -49.643 22.268 -12.824 1.00 42.52 254 ILE A O 1
ATOM 1906 N N . VAL A 1 278 ? -51.027 23.533 -11.571 1.00 44.30 255 VAL A N 1
ATOM 1907 C CA . VAL A 1 278 ? -52.175 22.674 -11.808 1.00 48.04 255 VAL A CA 1
ATOM 1908 C C . VAL A 1 278 ? -53.258 23.440 -12.558 1.00 45.23 255 VAL A C 1
ATOM 1909 O O . VAL A 1 278 ? -53.880 24.357 -12.023 1.00 44.63 255 VAL A O 1
ATOM 1913 N N . TYR A 1 279 ? -53.449 23.076 -13.817 1.00 45.54 256 TYR A N 1
ATOM 1914 C CA . TYR A 1 279 ? -54.483 23.703 -14.639 1.00 46.03 256 TYR A CA 1
ATOM 1915 C C . TYR A 1 279 ? -55.871 23.095 -14.385 1.00 46.35 256 TYR A C 1
ATOM 1916 O O . TYR A 1 279 ? -55.984 22.001 -13.829 1.00 43.98 256 TYR A O 1
ATOM 1925 N N . GLY A 1 280 ? -56.915 23.818 -14.791 1.00 47.88 257 GLY A N 1
ATOM 1926 C CA . GLY A 1 280 ? -58.308 23.372 -14.626 1.00 49.00 257 GLY A CA 1
ATOM 1927 C C . GLY A 1 280 ? -58.670 22.039 -15.269 1.00 48.94 257 GLY A C 1
ATOM 1928 O O . GLY A 1 280 ? -59.653 21.417 -14.880 1.00 48.44 257 GLY A O 1
ATOM 1929 N N . ASP A 1 281 ? -57.880 21.591 -16.246 1.00 46.65 258 ASP A N 1
ATOM 1930 C CA . ASP A 1 281 ? -58.180 20.364 -16.963 1.00 47.40 258 ASP A CA 1
ATOM 1931 C C . ASP A 1 281 ? -57.218 19.237 -16.631 1.00 50.07 258 ASP A C 1
ATOM 1932 O O . ASP A 1 281 ? -56.964 18.367 -17.465 1.00 53.71 258 ASP A O 1
ATOM 1937 N N . ALA A 1 282 ? -56.656 19.262 -15.429 1.00 48.48 259 ALA A N 1
ATOM 1938 C CA . ALA A 1 282 ? -55.775 18.201 -14.984 1.00 47.74 259 ALA A CA 1
ATOM 1939 C C . ALA A 1 282 ? -56.607 17.087 -14.393 1.00 50.89 259 ALA A C 1
ATOM 1940 O O . ALA A 1 282 ? -57.729 17.321 -13.975 1.00 53.69 259 ALA A O 1
ATOM 1942 N N . ASP A 1 283 ? -56.063 15.877 -14.355 1.00 50.59 260 ASP A N 1
ATOM 1943 C CA . ASP A 1 283 ? -56.704 14.788 -13.635 1.00 53.90 260 ASP A CA 1
ATOM 1944 C C . ASP A 1 283 ? -56.519 15.053 -12.135 1.00 56.09 260 ASP A C 1
ATOM 1945 O O . ASP A 1 283 ? -55.454 14.779 -11.581 1.00 56.50 260 ASP A O 1
ATOM 1950 N N . LEU A 1 284 ? -57.545 15.587 -11.477 1.00 54.39 261 LEU A N 1
ATOM 1951 C CA . LEU A 1 284 ? -57.392 16.004 -10.076 1.00 58.56 261 LEU A CA 1
ATOM 1952 C C . LEU A 1 284 ? -57.114 14.867 -9.123 1.00 55.72 261 LEU A C 1
ATOM 1953 O O . LEU A 1 284 ? -56.436 15.062 -8.115 1.00 53.05 261 LEU A O 1
ATOM 1958 N N . GLU A 1 285 ? -57.628 13.687 -9.459 1.00 56.51 262 GLU A N 1
ATOM 1959 C CA . GLU A 1 285 ? -57.366 12.464 -8.707 1.00 59.46 262 GLU A CA 1
ATOM 1960 C C . GLU A 1 285 ? -55.872 12.171 -8.729 1.00 60.42 262 GLU A C 1
ATOM 1961 O O . GLU A 1 285 ? -55.297 11.778 -7.710 1.00 65.50 262 GLU A O 1
ATOM 1967 N N . ALA A 1 286 ? -55.259 12.350 -9.902 1.00 52.71 263 ALA A N 1
ATOM 1968 C CA . ALA A 1 286 ? -53.829 12.127 -10.072 1.00 50.50 263 ALA A CA 1
ATOM 1969 C C . ALA A 1 286 ? -53.028 13.177 -9.326 1.00 50.88 263 ALA A C 1
ATOM 1970 O O . ALA A 1 286 ? -52.097 12.840 -8.591 1.00 50.53 263 ALA A O 1
ATOM 1972 N N . VAL A 1 287 ? -53.404 14.447 -9.494 1.00 49.13 264 VAL A N 1
ATOM 1973 C CA . VAL A 1 287 ? -52.735 15.541 -8.800 1.00 49.33 264 VAL A CA 1
ATOM 1974 C C . VAL A 1 287 ? -52.738 15.294 -7.288 1.00 51.66 264 VAL A C 1
ATOM 1975 O O . VAL A 1 287 ? -51.702 15.358 -6.623 1.00 51.42 264 VAL A O 1
ATOM 1979 N N . VAL A 1 288 ? -53.914 15.001 -6.757 1.00 53.04 265 VAL A N 1
ATOM 1980 C CA . VAL A 1 288 ? -54.069 14.733 -5.336 1.00 54.51 265 VAL A CA 1
ATOM 1981 C C . VAL A 1 288 ? -53.170 13.568 -4.911 1.00 54.87 265 VAL A C 1
ATOM 1982 O O . VAL A 1 288 ? -52.407 13.682 -3.943 1.00 51.74 265 VAL A O 1
ATOM 1986 N N . ASN A 1 289 ? -53.227 12.473 -5.659 1.00 54.58 266 ASN A N 1
ATOM 1987 C CA . ASN A 1 289 ? -52.377 11.335 -5.356 1.00 61.54 266 ASN A CA 1
ATOM 1988 C C . ASN A 1 289 ? -50.880 11.616 -5.545 1.00 62.19 266 ASN A C 1
ATOM 1989 O O . ASN A 1 289 ? -50.044 11.054 -4.842 1.00 62.11 266 ASN A O 1
ATOM 1994 N N . GLY A 1 290 ? -50.554 12.483 -6.500 1.00 61.62 267 GLY A N 1
ATOM 1995 C CA . GLY A 1 290 ? -49.181 12.933 -6.715 1.00 57.60 267 GLY A CA 1
ATOM 1996 C C . GLY A 1 290 ? -48.644 13.746 -5.547 1.00 57.54 267 GLY A C 1
ATOM 1997 O O . GLY A 1 290 ? -47.539 13.507 -5.075 1.00 60.27 267 GLY A O 1
ATOM 1998 N N . ILE A 1 291 ? -49.430 14.702 -5.066 1.00 54.54 268 ILE A N 1
ATOM 1999 C CA . ILE A 1 291 ? -49.005 15.529 -3.938 1.00 52.78 268 ILE A CA 1
ATOM 2000 C C . ILE A 1 291 ? -48.987 14.742 -2.620 1.00 50.02 268 ILE A C 1
ATOM 2001 O O . ILE A 1 291 ? -48.051 14.876 -1.830 1.00 49.23 268 ILE A O 1
ATOM 2006 N N . ARG A 1 292 ? -49.978 13.887 -2.405 1.00 49.24 269 ARG A N 1
ATOM 2007 C CA . ARG A 1 292 ? -49.995 13.019 -1.207 1.00 52.16 269 ARG A CA 1
ATOM 2008 C C . ARG A 1 292 ? -48.662 12.288 -1.027 1.00 50.50 269 ARG A C 1
ATOM 2009 O O . ARG A 1 292 ? -48.142 12.202 0.088 1.00 48.55 269 ARG A O 1
ATOM 2017 N N . THR A 1 293 ? -48.108 11.782 -2.131 1.00 50.00 270 THR A N 1
ATOM 2018 C CA . THR A 1 293 ? -46.869 11.018 -2.077 1.00 53.16 270 THR A CA 1
ATOM 2019 C C . THR A 1 293 ? -45.664 11.937 -2.165 1.00 52.93 270 THR A C 1
ATOM 2020 O O . THR A 1 293 ? -44.785 11.881 -1.317 1.00 54.31 270 THR A O 1
ATOM 2024 N N . PHE A 1 294 ? -45.627 12.765 -3.207 1.00 51.66 271 PHE A N 1
ATOM 2025 C CA . PHE A 1 294 ? -44.410 13.480 -3.583 1.00 53.39 271 PHE A CA 1
ATOM 2026 C C . PHE A 1 294 ? -44.179 14.798 -2.837 1.00 56.14 271 PHE A C 1
ATOM 2027 O O . PHE A 1 294 ? -43.078 15.365 -2.886 1.00 57.46 271 PHE A O 1
ATOM 2035 N N . GLY A 1 295 ? -45.210 15.289 -2.160 1.00 55.88 272 GLY A N 1
ATOM 2036 C CA . GLY A 1 295 ? -45.059 16.454 -1.293 1.00 52.57 272 GLY A CA 1
ATOM 2037 C C . GLY A 1 295 ? -44.594 16.068 0.103 1.00 51.42 272 GLY A C 1
ATOM 2038 O O . GLY A 1 295 ? -44.067 16.910 0.830 1.00 51.45 272 GLY A O 1
ATOM 2039 N N . TYR A 1 296 ? -44.782 14.795 0.475 1.00 47.24 273 TYR A N 1
ATOM 2040 C CA . TYR A 1 296 ? -44.552 14.359 1.852 1.00 49.79 273 TYR A CA 1
ATOM 2041 C C . TYR A 1 296 ? -43.551 13.228 2.023 1.00 48.83 273 TYR A C 1
ATOM 2042 O O . TYR A 1 296 ? -43.250 12.847 3.155 1.00 46.69 273 TYR A O 1
ATOM 2051 N N . TYR A 1 297 ? -43.044 12.701 0.908 1.00 49.30 274 TYR A N 1
ATOM 2052 C CA . TYR A 1 297 ? -42.010 11.666 0.917 1.00 48.21 274 TYR A CA 1
ATOM 2053 C C . TYR A 1 297 ? -40.794 12.162 1.665 1.00 46.72 274 TYR A C 1
ATOM 2054 O O . TYR A 1 297 ? -40.356 13.313 1.481 1.00 45.14 274 TYR A O 1
ATOM 2063 N N . ASN A 1 298 ? -40.250 11.284 2.503 1.00 45.77 275 ASN A N 1
ATOM 2064 C CA . ASN A 1 298 ? -39.094 11.606 3.338 1.00 47.78 275 ASN A CA 1
ATOM 2065 C C . ASN A 1 298 ? -39.407 12.776 4.289 1.00 48.84 275 ASN A C 1
ATOM 2066 O O . ASN A 1 298 ? -38.528 13.583 4.596 1.00 48.68 275 ASN A O 1
ATOM 2071 N N . ALA A 1 299 ? -40.667 12.836 4.751 1.00 47.26 276 ALA A N 1
ATOM 2072 C CA . ALA A 1 299 ? -41.202 13.941 5.554 1.00 48.23 276 ALA A CA 1
ATOM 2073 C C . ALA A 1 299 ? -40.957 15.309 4.876 1.00 46.18 276 ALA A C 1
ATOM 2074 O O . ALA A 1 299 ? -40.782 16.325 5.542 1.00 45.31 276 ALA A O 1
ATOM 2076 N N . GLY A 1 300 ? -40.927 15.296 3.546 1.00 44.09 277 GLY A N 1
ATOM 2077 C CA . GLY A 1 300 ? -40.697 16.501 2.745 1.00 45.71 277 GLY A CA 1
ATOM 2078 C C . GLY A 1 300 ? -39.289 17.039 2.862 1.00 46.77 277 GLY A C 1
ATOM 2079 O O . GLY A 1 300 ? -39.012 18.159 2.424 1.00 50.73 277 GLY A O 1
ATOM 2080 N N . GLN A 1 301 ? -38.400 16.248 3.466 1.00 45.52 278 GLN A N 1
ATOM 2081 C CA . GLN A 1 301 ? -36.977 16.609 3.551 1.00 46.59 278 GLN A CA 1
ATOM 2082 C C . GLN A 1 301 ? -36.331 16.134 2.261 1.00 49.02 278 GLN A C 1
ATOM 2083 O O . GLN A 1 301 ? -35.591 15.140 2.226 1.00 52.03 278 GLN A O 1
ATOM 2089 N N . ASP A 1 302 ? -36.685 16.820 1.182 1.00 46.70 279 ASP A N 1
ATOM 2090 C CA . ASP A 1 302 ? -36.279 16.431 -0.158 1.00 47.74 279 ASP A CA 1
ATOM 2091 C C . ASP A 1 302 ? -36.412 17.704 -0.975 1.00 50.15 279 ASP A C 1
ATOM 2092 O O . ASP A 1 302 ? -37.428 18.397 -0.893 1.00 46.52 279 ASP A O 1
ATOM 2097 N N . CYS A 1 303 ? -35.370 18.018 -1.729 1.00 54.58 280 CYS A N 1
ATOM 2098 C CA . CYS A 1 303 ? -35.259 19.295 -2.405 1.00 62.26 280 CYS A CA 1
ATOM 2099 C C . CYS A 1 303 ? -36.175 19.367 -3.622 1.00 57.16 280 CYS A C 1
ATOM 2100 O O . CYS A 1 303 ? -36.442 20.461 -4.138 1.00 54.46 280 CYS A O 1
ATOM 2103 N N . THR A 1 304 ? -36.645 18.202 -4.073 1.00 50.46 281 THR A N 1
ATOM 2104 C CA . THR A 1 304 ? -37.641 18.130 -5.150 1.00 51.29 281 THR A CA 1
ATOM 2105 C C . THR A 1 304 ? -39.094 17.944 -4.645 1.00 51.23 281 THR A C 1
ATOM 2106 O O . THR A 1 304 ? -40.004 17.723 -5.446 1.00 54.31 281 THR A O 1
ATOM 2110 N N . ALA A 1 305 ? -39.310 18.046 -3.334 1.00 50.76 282 ALA A N 1
ATOM 2111 C CA . ALA A 1 305 ? -40.660 17.922 -2.744 1.00 52.47 282 ALA A CA 1
ATOM 2112 C C . ALA A 1 305 ? -41.693 18.831 -3.429 1.00 55.62 282 ALA A C 1
ATOM 2113 O O . ALA A 1 305 ? -41.429 20.019 -3.646 1.00 54.92 282 ALA A O 1
ATOM 2115 N N . ALA A 1 306 ? -42.859 18.264 -3.758 1.00 55.97 283 ALA A N 1
ATOM 2116 C CA . ALA A 1 306 ? -43.948 18.998 -4.412 1.00 58.03 283 ALA A CA 1
ATOM 2117 C C . ALA A 1 306 ? -44.581 19.936 -3.403 1.00 60.68 283 ALA A C 1
ATOM 2118 O O . ALA A 1 306 ? -45.591 19.586 -2.784 1.00 67.36 283 ALA A O 1
ATOM 2120 N N . CYS A 1 307 ? -44.008 21.121 -3.223 1.00 52.86 284 CYS A N 1
ATOM 2121 C CA . CYS A 1 307 ? -44.386 21.895 -2.048 1.00 54.91 284 CYS A CA 1
ATOM 2122 C C . CYS A 1 307 ? -45.105 23.206 -2.321 1.00 50.84 284 CYS A C 1
ATOM 2123 O O . CYS A 1 307 ? -45.857 23.677 -1.474 1.00 50.80 284 CYS A O 1
ATOM 2126 N N . ARG A 1 308 ? -44.872 23.795 -3.486 1.00 47.16 285 ARG A N 1
ATOM 2127 C CA . ARG A 1 308 ? -45.478 25.093 -3.830 1.00 48.31 285 ARG A CA 1
ATOM 2128 C C . ARG A 1 308 ? -46.503 24.917 -4.984 1.00 47.56 285 ARG A C 1
ATOM 2129 O O . ARG A 1 308 ? -46.156 24.847 -6.173 1.00 46.00 285 ARG A O 1
ATOM 2137 N N . ILE A 1 309 ? -47.769 24.801 -4.611 1.00 46.88 286 ILE A N 1
ATOM 2138 C CA . ILE A 1 309 ? -48.843 24.513 -5.571 1.00 48.06 286 ILE A CA 1
ATOM 2139 C C . ILE A 1 309 ? -49.555 25.748 -6.057 1.00 49.41 286 ILE A C 1
ATOM 2140 O O . ILE A 1 309 ? -50.072 26.548 -5.273 1.00 52.82 286 ILE A O 1
ATOM 2145 N N . TYR A 1 310 ? -49.569 25.881 -7.371 1.00 46.94 287 TYR A N 1
ATOM 2146 C CA . TYR A 1 310 ? -50.327 26.907 -8.047 1.00 48.90 287 TYR A CA 1
ATOM 2147 C C . TYR A 1 310 ? -51.524 26.223 -8.686 1.00 49.49 287 TYR A C 1
ATOM 2148 O O . TYR A 1 310 ? -51.363 25.384 -9.580 1.00 50.12 287 TYR A O 1
ATOM 2157 N N . ALA A 1 311 ? -52.716 26.568 -8.213 1.00 48.97 288 ALA A N 1
ATOM 2158 C CA . ALA A 1 311 ? -53.947 25.958 -8.700 1.00 50.29 288 ALA A CA 1
ATOM 2159 C C . ALA A 1 311 ? -54.872 26.973 -9.381 1.00 50.75 288 ALA A C 1
ATOM 2160 O O . ALA A 1 311 ? -55.157 28.059 -8.822 1.00 48.60 288 ALA A O 1
ATOM 2162 N N . GLU A 1 312 ? -55.328 26.610 -10.584 1.00 48.75 289 GLU A N 1
ATOM 2163 C CA . GLU A 1 312 ? -56.312 27.403 -11.321 1.00 49.23 289 GLU A CA 1
ATOM 2164 C C . GLU A 1 312 ? -57.595 27.642 -10.536 1.00 50.03 289 GLU A C 1
ATOM 2165 O O . GLU A 1 312 ? -58.124 26.730 -9.884 1.00 49.76 289 GLU A O 1
ATOM 2171 N N . ALA A 1 313 ? -58.085 28.875 -10.639 1.00 50.98 290 ALA A N 1
ATOM 2172 C CA . ALA A 1 313 ? -59.270 29.349 -9.919 1.00 56.34 290 ALA A CA 1
ATOM 2173 C C . ALA A 1 313 ? -60.471 28.402 -9.976 1.00 55.35 290 ALA A C 1
ATOM 2174 O O . ALA A 1 313 ? -61.190 28.276 -8.993 1.00 59.14 290 ALA A O 1
ATOM 2176 N N . GLY A 1 314 ? -60.663 27.724 -11.100 1.00 50.12 291 GLY A N 1
ATOM 2177 C CA . GLY A 1 314 ? -61.768 26.784 -11.243 1.00 50.31 291 GLY A CA 1
ATOM 2178 C C . GLY A 1 314 ? -61.648 25.474 -10.476 1.00 54.29 291 GLY A C 1
ATOM 2179 O O . GLY A 1 314 ? -62.654 24.848 -10.169 1.00 56.00 291 GLY A O 1
ATOM 2180 N N . ILE A 1 315 ? -60.430 25.035 -10.167 1.00 56.75 292 ILE A N 1
ATOM 2181 C CA . ILE A 1 315 ? -60.255 23.764 -9.436 1.00 57.71 292 ILE A CA 1
ATOM 2182 C C . ILE A 1 315 ? -59.586 23.922 -8.069 1.00 56.83 292 ILE A C 1
ATOM 2183 O O . ILE A 1 315 ? -59.394 22.940 -7.352 1.00 54.07 292 ILE A O 1
ATOM 2188 N N . TYR A 1 316 ? -59.245 25.162 -7.722 1.00 59.38 293 TYR A N 1
ATOM 2189 C CA . TYR A 1 316 ? -58.590 25.494 -6.452 1.00 59.84 293 TYR A CA 1
ATOM 2190 C C . TYR A 1 316 ? -59.308 24.921 -5.223 1.00 64.99 293 TYR A C 1
ATOM 2191 O O . TYR A 1 316 ? -58.696 24.231 -4.410 1.00 65.50 293 TYR A O 1
ATOM 2200 N N . GLU A 1 317 ? -60.600 25.222 -5.095 1.00 67.77 294 GLU A N 1
ATOM 2201 C CA . GLU A 1 317 ? -61.400 24.779 -3.950 1.00 69.77 294 GLU A CA 1
ATOM 2202 C C . GLU A 1 317 ? -61.522 23.256 -3.885 1.00 64.25 294 GLU A C 1
ATOM 2203 O O . GLU A 1 317 ? -61.397 22.665 -2.818 1.00 63.89 294 GLU A O 1
ATOM 2209 N N . LYS A 1 318 ? -61.742 22.635 -5.039 1.00 62.12 295 LYS A N 1
ATOM 2210 C CA . LYS A 1 318 ? -61.744 21.182 -5.163 1.00 62.27 295 LYS A CA 1
ATOM 2211 C C . LYS A 1 318 ? -60.396 20.572 -4.707 1.00 58.43 295 LYS A C 1
ATOM 2212 O O . LYS A 1 318 ? -60.355 19.610 -3.938 1.00 57.06 295 LYS A O 1
ATOM 2218 N N . LEU A 1 319 ? -59.297 21.142 -5.185 1.00 56.45 296 LEU A N 1
ATOM 2219 C CA . LEU A 1 319 ? -57.972 20.621 -4.866 1.00 56.18 296 LEU A CA 1
ATOM 2220 C C . LEU A 1 319 ? -57.708 20.675 -3.373 1.00 53.67 296 LEU A C 1
ATOM 2221 O O . LEU A 1 319 ? -57.372 19.661 -2.748 1.00 51.94 296 LEU A O 1
ATOM 2226 N N . VAL A 1 320 ? -57.868 21.864 -2.810 1.00 52.13 297 VAL A N 1
ATOM 2227 C CA . VAL A 1 320 ? -57.607 22.064 -1.404 1.00 52.49 297 VAL A CA 1
ATOM 2228 C C . VAL A 1 320 ? -58.383 21.027 -0.600 1.00 55.25 297 VAL A C 1
ATOM 2229 O O . VAL A 1 320 ? -57.788 20.254 0.142 1.00 56.17 297 VAL A O 1
ATOM 2233 N N . ALA A 1 321 ? -59.701 20.990 -0.790 1.00 58.52 298 ALA A N 1
ATOM 2234 C CA . ALA A 1 321 ? -60.557 20.036 -0.100 1.00 61.13 298 ALA A CA 1
ATOM 2235 C C . ALA A 1 321 ? -60.066 18.590 -0.254 1.00 61.55 298 ALA A C 1
ATOM 2236 O O . ALA A 1 321 ? -59.894 17.888 0.738 1.00 62.75 298 ALA A O 1
ATOM 2238 N N . ASP A 1 322 ? -59.817 18.149 -1.483 1.00 59.97 299 ASP A N 1
ATOM 2239 C CA . ASP A 1 322 ? -59.442 16.751 -1.703 1.00 61.31 299 ASP A CA 1
ATOM 2240 C C . ASP A 1 322 ? -58.024 16.407 -1.239 1.00 61.95 299 ASP A C 1
ATOM 2241 O O . ASP A 1 322 ? -57.773 15.292 -0.775 1.00 61.35 299 ASP A O 1
ATOM 2246 N N . LEU A 1 323 ? -57.109 17.366 -1.366 1.00 61.56 300 LEU A N 1
ATOM 2247 C CA . LEU A 1 323 ? -55.749 17.189 -0.879 1.00 57.94 300 LEU A CA 1
ATOM 2248 C C . LEU A 1 323 ? -55.773 17.033 0.630 1.00 59.78 300 LEU A C 1
ATOM 2249 O O . LEU A 1 323 ? -55.150 16.113 1.167 1.00 57.16 300 LEU A O 1
ATOM 2254 N N . THR A 1 324 ? -56.516 17.920 1.300 1.00 57.89 301 THR A N 1
ATOM 2255 C CA . THR A 1 324 ? -56.630 17.904 2.760 1.00 58.50 301 THR A CA 1
ATOM 2256 C C . THR A 1 324 ? -57.067 16.530 3.232 1.00 61.64 301 THR A C 1
ATOM 2257 O O . THR A 1 324 ? -56.532 15.993 4.193 1.00 65.84 301 THR A O 1
ATOM 2261 N N . SER A 1 325 ? -58.032 15.967 2.520 1.00 64.99 302 SER A N 1
ATOM 2262 C CA . SER A 1 325 ? -58.589 14.660 2.823 1.00 64.81 302 SER A CA 1
ATOM 2263 C C . SER A 1 325 ? -57.509 13.589 2.673 1.00 61.42 302 SER A C 1
ATOM 2264 O O . SER A 1 325 ? -57.321 12.741 3.554 1.00 60.07 302 SER A O 1
ATOM 2267 N N . ALA A 1 326 ? -56.790 13.658 1.553 1.00 58.08 303 ALA A N 1
ATOM 2268 C CA . ALA A 1 326 ? -55.782 12.667 1.191 1.00 55.51 303 ALA A CA 1
ATOM 2269 C C . ALA A 1 326 ? -54.649 12.641 2.213 1.00 55.77 303 ALA A C 1
ATOM 2270 O O . ALA A 1 326 ? -54.163 11.568 2.614 1.00 56.18 303 ALA A O 1
ATOM 2272 N N . VAL A 1 327 ? -54.259 13.837 2.647 1.00 54.87 304 VAL A N 1
ATOM 2273 C CA . VAL A 1 327 ? -53.072 14.031 3.477 1.00 54.75 304 VAL A CA 1
ATOM 2274 C C . VAL A 1 327 ? -53.307 13.634 4.938 1.00 55.73 304 VAL A C 1
ATOM 2275 O O . VAL A 1 327 ? -52.383 13.179 5.605 1.00 57.53 304 VAL A O 1
ATOM 2279 N N . SER A 1 328 ? -54.538 13.781 5.425 1.00 56.39 305 SER A N 1
ATOM 2280 C CA . SER A 1 328 ? -54.835 13.470 6.834 1.00 57.51 305 SER A CA 1
ATOM 2281 C C . SER A 1 328 ? -54.856 11.965 7.083 1.00 56.87 305 SER A C 1
ATOM 2282 O O . SER A 1 328 ? -55.073 11.515 8.211 1.00 58.69 305 SER A O 1
ATOM 2285 N N . THR A 1 329 ? -54.621 11.195 6.022 1.00 55.95 306 THR A N 1
ATOM 2286 C CA . THR A 1 329 ? -54.585 9.736 6.112 1.00 59.40 306 THR A CA 1
ATOM 2287 C C . THR A 1 329 ? -53.144 9.195 6.050 1.00 59.38 306 THR A C 1
ATOM 2288 O O . THR A 1 329 ? -52.916 8.000 6.276 1.00 60.17 306 THR A O 1
ATOM 2292 N N . ILE A 1 330 ? -52.186 10.069 5.741 1.00 54.90 307 ILE A N 1
ATOM 2293 C CA . ILE A 1 330 ? -50.770 9.684 5.711 1.00 56.27 307 ILE A CA 1
ATOM 2294 C C . ILE A 1 330 ? -50.341 9.030 7.036 1.00 57.74 307 ILE A C 1
ATOM 2295 O O . ILE A 1 330 ? -50.540 9.600 8.124 1.00 57.54 307 ILE A O 1
ATOM 2300 N N . ARG A 1 331 ? -49.774 7.826 6.935 1.00 56.55 308 ARG A N 1
ATOM 2301 C CA . ARG A 1 331 ? -49.383 7.049 8.122 1.00 57.17 308 ARG A CA 1
ATOM 2302 C C . ARG A 1 331 ? -47.903 7.227 8.515 1.00 59.67 308 ARG A C 1
ATOM 2303 O O . ARG A 1 331 ? -47.001 7.180 7.671 1.00 59.76 308 ARG A O 1
ATOM 2311 N N . TYR A 1 332 ? -47.672 7.423 9.809 1.00 62.49 309 TYR A N 1
ATOM 2312 C CA . TYR A 1 332 ? -46.334 7.636 10.345 1.00 60.84 309 TYR A CA 1
ATOM 2313 C C . TYR A 1 332 ? -46.306 7.273 11.824 1.00 62.68 309 TYR A C 1
ATOM 2314 O O . TYR A 1 332 ? -47.317 7.406 12.533 1.00 58.67 309 TYR A O 1
ATOM 2323 N N . ASN A 1 333 ? -45.131 6.830 12.276 1.00 64.50 310 ASN A N 1
ATOM 2324 C CA . ASN A 1 333 ? -44.872 6.497 13.677 1.00 63.57 310 ASN A CA 1
ATOM 2325 C C . ASN A 1 333 ? -45.672 5.306 14.220 1.00 68.02 310 ASN A C 1
ATOM 2326 O O . ASN A 1 333 ? -45.819 5.146 15.434 1.00 73.20 310 ASN A O 1
ATOM 2331 N N . LEU A 1 334 ? -46.185 4.469 13.322 1.00 67.40 311 LEU A N 1
ATOM 2332 C CA . LEU A 1 334 ? -46.778 3.186 13.714 1.00 68.22 311 LEU A CA 1
ATOM 2333 C C . LEU A 1 334 ? -45.667 2.236 14.170 1.00 64.21 311 LEU A C 1
ATOM 2334 O O . LEU A 1 334 ? -44.509 2.408 13.784 1.00 59.78 311 LEU A O 1
ATOM 2339 N N . ASP A 1 335 ? -46.024 1.254 15.000 1.00 66.25 312 ASP A N 1
ATOM 2340 C CA . ASP A 1 335 ? -45.069 0.261 15.497 1.00 69.60 312 ASP A CA 1
ATOM 2341 C C . ASP A 1 335 ? -44.670 -0.725 14.414 1.00 64.63 312 ASP A C 1
ATOM 2342 O O . ASP A 1 335 ? -43.552 -1.228 14.413 1.00 63.06 312 ASP A O 1
ATOM 2347 N N . ASP A 1 336 ? -45.590 -0.992 13.492 1.00 63.52 313 ASP A N 1
ATOM 2348 C CA . ASP A 1 336 ? -45.282 -1.774 12.305 1.00 63.99 313 ASP A CA 1
ATOM 2349 C C . ASP A 1 336 ? -44.734 -0.826 11.227 1.00 61.99 313 ASP A C 1
ATOM 2350 O O . ASP A 1 336 ? -45.500 -0.111 10.572 1.00 61.66 313 ASP A O 1
ATOM 2355 N N . ASP A 1 337 ? -43.413 -0.828 11.049 1.00 60.22 314 ASP A N 1
ATOM 2356 C CA . ASP A 1 337 ? -42.743 0.129 10.144 1.00 60.76 314 ASP A CA 1
ATOM 2357 C C . ASP A 1 337 ? -43.163 -0.025 8.669 1.00 63.89 314 ASP A C 1
ATOM 2358 O O . ASP A 1 337 ? -43.127 0.945 7.905 1.00 67.78 314 ASP A O 1
ATOM 2363 N N . THR A 1 338 ? -43.579 -1.233 8.283 1.00 63.79 315 THR A N 1
ATOM 2364 C CA . THR A 1 338 ? -44.049 -1.514 6.914 1.00 61.43 315 THR A CA 1
ATOM 2365 C C . THR A 1 338 ? -45.360 -0.785 6.601 1.00 60.16 315 THR A C 1
ATOM 2366 O O . THR A 1 338 ? -45.777 -0.706 5.448 1.00 58.27 315 THR A O 1
ATOM 2370 N N . GLU A 1 339 ? -46.008 -0.262 7.638 1.00 63.23 316 GLU A N 1
ATOM 2371 C CA . GLU A 1 339 ? -47.264 0.467 7.487 1.00 67.29 316 GLU A CA 1
ATOM 2372 C C . GLU A 1 339 ? -47.085 1.988 7.523 1.00 66.82 316 GLU A C 1
ATOM 2373 O O . GLU A 1 339 ? -48.031 2.729 7.242 1.00 66.61 316 GLU A O 1
ATOM 2379 N N . ASN A 1 340 ? -45.877 2.443 7.871 1.00 64.73 317 ASN A N 1
ATOM 2380 C CA . ASN A 1 340 ? -45.535 3.866 7.877 1.00 58.49 317 ASN A CA 1
ATOM 2381 C C . ASN A 1 340 ? -45.212 4.314 6.463 1.00 57.65 317 ASN A C 1
ATOM 2382 O O . ASN A 1 340 ? -44.561 3.578 5.717 1.00 54.84 317 ASN A O 1
ATOM 2387 N N . GLU A 1 341 ? -45.668 5.507 6.086 1.00 59.87 318 GLU A N 1
ATOM 2388 C CA . GLU A 1 341 ? -45.427 6.018 4.727 1.00 58.17 318 GLU A CA 1
ATOM 2389 C C . GLU A 1 341 ? -44.385 7.121 4.745 1.00 52.66 318 GLU A C 1
ATOM 2390 O O . GLU A 1 341 ? -43.667 7.321 3.773 1.00 53.34 318 GLU A O 1
ATOM 2396 N N . ILE A 1 342 ? -44.325 7.855 5.848 1.00 51.76 319 ILE A N 1
ATOM 2397 C CA . ILE A 1 342 ? -43.263 8.835 6.057 1.00 52.22 319 ILE A CA 1
ATOM 2398 C C . ILE A 1 342 ? -42.639 8.668 7.440 1.00 56.02 319 ILE A C 1
ATOM 2399 O O . ILE A 1 342 ? -43.320 8.259 8.405 1.00 55.88 319 ILE A O 1
ATOM 2404 N N . GLY A 1 343 ? -41.342 8.958 7.525 1.00 54.27 320 GLY A N 1
ATOM 2405 C CA . GLY A 1 343 ? -40.651 8.998 8.812 1.00 54.40 320 GLY A CA 1
ATOM 2406 C C . GLY A 1 343 ? -40.685 10.383 9.447 1.00 53.45 320 GLY A C 1
ATOM 2407 O O . GLY A 1 343 ? -41.442 11.246 9.002 1.00 52.01 320 GLY A O 1
ATOM 2408 N N . PRO A 1 344 ? -39.866 10.604 10.501 1.00 53.58 321 PRO A N 1
ATOM 2409 C CA . PRO A 1 344 ? -39.820 11.884 11.229 1.00 52.86 321 PRO A CA 1
ATOM 2410 C C . PRO A 1 344 ? -38.872 12.905 10.591 1.00 50.89 321 PRO A C 1
ATOM 2411 O O . PRO A 1 344 ? -38.186 12.595 9.613 1.00 51.66 321 PRO A O 1
ATOM 2415 N N . LEU A 1 345 ? -38.832 14.114 11.146 1.00 48.46 322 LEU A N 1
ATOM 2416 C CA . LEU A 1 345 ? -37.740 15.032 10.837 1.00 48.39 322 LEU A CA 1
ATOM 2417 C C . LEU A 1 345 ? -36.446 14.519 11.488 1.00 47.77 322 LEU A C 1
ATOM 2418 O O . LEU A 1 345 ? -36.500 13.808 12.488 1.00 49.35 322 LEU A O 1
ATOM 2423 N N . ILE A 1 346 ? -35.299 14.861 10.902 1.00 48.42 323 ILE A N 1
ATOM 2424 C CA . ILE A 1 346 ? -33.987 14.379 11.369 1.00 50.21 323 ILE A CA 1
ATOM 2425 C C . ILE A 1 346 ? -33.645 14.747 12.826 1.00 54.52 323 ILE A C 1
ATOM 2426 O O . ILE A 1 346 ? -32.943 13.993 13.517 1.00 55.97 323 ILE A O 1
ATOM 2431 N N . SER A 1 347 ? -34.138 15.898 13.279 1.00 53.15 324 SER A N 1
ATOM 2432 C CA . SER A 1 347 ? -33.742 16.466 14.572 1.00 55.10 324 SER A CA 1
ATOM 2433 C C . SER A 1 347 ? -34.851 17.332 15.170 1.00 55.66 324 SER A C 1
ATOM 2434 O O . SER A 1 347 ? -35.824 17.652 14.483 1.00 50.86 324 SER A O 1
ATOM 2437 N N . ARG A 1 348 ? -34.689 17.694 16.448 1.00 57.68 325 ARG A N 1
ATOM 2438 C CA . ARG A 1 348 ? -35.549 18.673 17.114 1.00 61.02 325 ARG A CA 1
ATOM 2439 C C . ARG A 1 348 ? -35.411 20.095 16.535 1.00 58.98 325 ARG A C 1
ATOM 2440 O O . ARG A 1 348 ? -36.401 20.823 16.412 1.00 56.14 325 ARG A O 1
ATOM 2448 N N . ARG A 1 349 ? -34.189 20.492 16.192 1.00 62.12 326 ARG A N 1
ATOM 2449 C CA . ARG A 1 349 ? -33.960 21.821 15.621 1.00 66.62 326 ARG A CA 1
ATOM 2450 C C . ARG A 1 349 ? -34.649 21.940 14.272 1.00 64.01 326 ARG A C 1
ATOM 2451 O O . ARG A 1 349 ? -35.168 23.005 13.929 1.00 63.16 326 ARG A O 1
ATOM 2459 N N . GLN A 1 350 ? -34.652 20.841 13.518 1.00 63.31 327 GLN A N 1
ATOM 2460 C CA . GLN A 1 350 ? -35.368 20.770 12.246 1.00 62.77 327 GLN A CA 1
ATOM 2461 C C . GLN A 1 350 ? -36.894 20.846 12.444 1.00 59.49 327 GLN A C 1
ATOM 2462 O O . GLN A 1 350 ? -37.585 21.628 11.768 1.00 56.14 327 GLN A O 1
ATOM 2468 N N . ARG A 1 351 ? -37.408 20.030 13.362 1.00 57.25 328 ARG A N 1
ATOM 2469 C CA . ARG A 1 351 ? -38.833 20.046 13.695 1.00 60.25 328 ARG A CA 1
ATOM 2470 C C . ARG A 1 351 ? -39.337 21.430 14.140 1.00 60.12 328 ARG A C 1
ATOM 2471 O O . ARG A 1 351 ? -40.398 21.887 13.695 1.00 58.43 328 ARG A O 1
ATOM 2479 N N . ASP A 1 352 ? -38.568 22.083 15.011 1.00 59.77 329 ASP A N 1
ATOM 2480 C CA . ASP A 1 352 ? -38.925 23.400 15.532 1.00 60.83 329 ASP A CA 1
ATOM 2481 C C . ASP A 1 352 ? -38.860 24.481 14.460 1.00 58.58 329 ASP A C 1
ATOM 2482 O O . ASP A 1 352 ? -39.567 25.485 14.544 1.00 57.49 329 ASP A O 1
ATOM 2487 N N . ARG A 1 353 ? -38.005 24.263 13.463 1.00 57.24 330 ARG A N 1
ATOM 2488 C CA . ARG A 1 353 ? -37.912 25.131 12.294 1.00 60.60 330 ARG A CA 1
ATOM 2489 C C . ARG A 1 353 ? -39.167 25.007 11.414 1.00 62.55 330 ARG A C 1
ATOM 2490 O O . ARG A 1 353 ? -39.756 26.018 11.018 1.00 63.55 330 ARG A O 1
ATOM 2498 N N . VAL A 1 354 ? -39.573 23.767 11.132 1.00 62.50 331 VAL A N 1
ATOM 2499 C CA . VAL A 1 354 ? -40.803 23.492 10.378 1.00 63.02 331 VAL A CA 1
ATOM 2500 C C . VAL A 1 354 ? -42.021 24.074 11.104 1.00 62.57 331 VAL A C 1
ATOM 2501 O O . VAL A 1 354 ? -42.803 24.801 10.493 1.00 62.92 331 VAL A O 1
ATOM 2505 N N . ALA A 1 355 ? -42.152 23.770 12.401 1.00 63.96 332 ALA A N 1
ATOM 2506 C CA . ALA A 1 355 ? -43.261 24.253 13.245 1.00 61.73 332 ALA A CA 1
ATOM 2507 C C . ALA A 1 355 ? -43.347 25.776 13.259 1.00 64.02 332 ALA A C 1
ATOM 2508 O O . ALA A 1 355 ? -44.429 26.350 13.176 1.00 68.62 332 ALA A O 1
ATOM 2510 N N . SER A 1 356 ? -42.188 26.414 13.345 1.00 65.28 333 SER A N 1
ATOM 2511 C CA . SER A 1 356 ? -42.077 27.861 13.390 1.00 65.47 333 SER A CA 1
ATOM 2512 C C . SER A 1 356 ? -42.501 28.514 12.063 1.00 69.08 333 SER A C 1
ATOM 2513 O O . SER A 1 356 ? -43.078 29.600 12.069 1.00 70.55 333 SER A O 1
ATOM 2516 N N . PHE A 1 357 ? -42.222 27.845 10.940 1.00 67.78 334 PHE A N 1
ATOM 2517 C CA . PHE A 1 357 ? -42.654 28.288 9.604 1.00 66.97 334 PHE A CA 1
ATOM 2518 C C . PHE A 1 357 ? -44.165 28.211 9.431 1.00 63.68 334 PHE A C 1
ATOM 2519 O O . PHE A 1 357 ? -44.773 29.056 8.770 1.00 65.21 334 PHE A O 1
ATOM 2527 N N . VAL A 1 358 ? -44.759 27.164 9.991 1.00 61.86 335 VAL A N 1
ATOM 2528 C CA . VAL A 1 358 ? -46.196 26.935 9.886 1.00 61.42 335 VAL A CA 1
ATOM 2529 C C . VAL A 1 358 ? -46.959 27.937 10.765 1.00 65.06 335 VAL A C 1
ATOM 2530 O O . VAL A 1 358 ? -47.957 28.521 10.328 1.00 63.97 335 VAL A O 1
ATOM 2534 N N . GLU A 1 359 ? -46.457 28.143 11.984 1.00 67.52 336 GLU A N 1
ATOM 2535 C CA . GLU A 1 359 ? -47.025 29.089 12.946 1.00 71.18 336 GLU A CA 1
ATOM 2536 C C . GLU A 1 359 ? -47.156 30.477 12.337 1.00 68.10 336 GLU A C 1
ATOM 2537 O O . GLU A 1 359 ? -48.217 31.088 12.391 1.00 68.33 336 GLU A O 1
ATOM 2543 N N . ARG A 1 360 ? -46.062 30.958 11.754 1.00 69.01 337 ARG A N 1
ATOM 2544 C CA . ARG A 1 360 ? -46.040 32.242 11.047 1.00 71.40 337 ARG A CA 1
ATOM 2545 C C . ARG A 1 360 ? -47.027 32.320 9.869 1.00 68.85 337 ARG A C 1
ATOM 2546 O O . ARG A 1 360 ? -47.653 33.356 9.659 1.00 69.23 337 ARG A O 1
ATOM 2554 N N . ALA A 1 361 ? -47.170 31.227 9.117 1.00 67.33 338 ALA A N 1
ATOM 2555 C CA . ALA A 1 361 ? -48.162 31.173 8.043 1.00 69.20 338 ALA A CA 1
ATOM 2556 C C . ALA A 1 361 ? -49.592 31.282 8.600 1.00 70.69 338 ALA A C 1
ATOM 2557 O O . ALA A 1 361 ? -50.421 32.019 8.058 1.00 70.08 338 ALA A O 1
ATOM 2559 N N . ALA A 1 362 ? -49.862 30.562 9.691 1.00 70.79 339 ALA A N 1
ATOM 2560 C CA . ALA A 1 362 ? -51.173 30.571 10.350 1.00 70.00 339 ALA A CA 1
ATOM 2561 C C . ALA A 1 362 ? -51.552 31.947 10.909 1.00 71.76 339 ALA A C 1
ATOM 2562 O O . ALA A 1 362 ? -52.736 32.270 11.020 1.00 71.04 339 ALA A O 1
ATOM 2564 N N . ASP A 1 363 ? -50.546 32.751 11.258 1.00 74.38 340 ASP A N 1
ATOM 2565 C CA . ASP A 1 363 ? -50.769 34.102 11.785 1.00 78.21 340 ASP A CA 1
ATOM 2566 C C . ASP A 1 363 ? -51.380 35.006 10.729 1.00 79.78 340 ASP A C 1
ATOM 2567 O O . ASP A 1 363 ? -52.124 35.935 11.050 1.00 79.91 340 ASP A O 1
ATOM 2572 N N . GLN A 1 364 ? -51.054 34.719 9.470 1.00 77.50 341 GLN A N 1
ATOM 2573 C CA . GLN A 1 364 ? -51.564 35.459 8.326 1.00 78.31 341 GLN A CA 1
ATOM 2574 C C . GLN A 1 364 ? -53.054 35.181 8.175 1.00 79.56 341 GLN A C 1
ATOM 2575 O O . GLN A 1 364 ? -53.476 34.023 8.153 1.00 80.05 341 GLN A O 1
ATOM 2581 N N . LYS A 1 365 ? -53.843 36.249 8.077 1.00 81.86 342 LYS A N 1
ATOM 2582 C CA . LYS A 1 365 ? -55.303 36.145 8.125 1.00 82.31 342 LYS A CA 1
ATOM 2583 C C . LYS A 1 365 ? -55.932 35.475 6.893 1.00 78.62 342 LYS A C 1
ATOM 2584 O O . LYS A 1 365 ? -57.002 34.870 6.995 1.00 77.20 342 LYS A O 1
ATOM 2590 N N . HIS A 1 366 ? -55.273 35.583 5.739 1.00 73.19 343 HIS A N 1
ATOM 2591 C CA . HIS A 1 366 ? -55.798 35.003 4.501 1.00 68.81 343 HIS A CA 1
ATOM 2592 C C . HIS A 1 366 ? -55.386 33.537 4.291 1.00 68.01 343 HIS A C 1
ATOM 2593 O O . HIS A 1 366 ? -55.740 32.930 3.279 1.00 70.13 343 HIS A O 1
ATOM 2600 N N . ILE A 1 367 ? -54.656 32.973 5.249 1.00 66.05 344 ILE A N 1
ATOM 2601 C CA . ILE A 1 367 ? -54.136 31.611 5.124 1.00 68.54 344 ILE A CA 1
ATOM 2602 C C . ILE A 1 367 ? -54.876 30.647 6.056 1.00 71.46 344 ILE A C 1
ATOM 2603 O O . ILE A 1 367 ? -55.185 30.994 7.194 1.00 74.53 344 ILE A O 1
ATOM 2608 N N . GLU A 1 368 ? -55.157 29.439 5.574 1.00 68.96 345 GLU A N 1
ATOM 2609 C CA . GLU A 1 368 ? -55.764 28.414 6.418 1.00 70.16 345 GLU A CA 1
ATOM 2610 C C . GLU A 1 368 ? -54.985 27.099 6.405 1.00 67.84 345 GLU A C 1
ATOM 2611 O O . GLU A 1 368 ? -54.840 26.457 5.356 1.00 65.04 345 GLU A O 1
ATOM 2617 N N . ILE A 1 369 ? -54.492 26.699 7.575 1.00 65.28 346 ILE A N 1
ATOM 2618 C CA . ILE A 1 369 ? -53.986 25.342 7.745 1.00 65.57 346 ILE A CA 1
ATOM 2619 C C . ILE A 1 369 ? -55.216 24.444 7.785 1.00 65.22 346 ILE A C 1
ATOM 2620 O O . ILE A 1 369 ? -56.022 24.520 8.712 1.00 65.84 346 ILE A O 1
ATOM 2625 N N . THR A 1 370 ? -55.385 23.626 6.754 1.00 61.38 347 THR A N 1
ATOM 2626 C CA . THR A 1 370 ? -56.600 22.819 6.638 1.00 63.52 347 THR A CA 1
ATOM 2627 C C . THR A 1 370 ? -56.475 21.479 7.372 1.00 65.35 347 THR A C 1
ATOM 2628 O O . THR A 1 370 ? -57.478 20.904 7.810 1.00 69.06 347 THR A O 1
ATOM 2632 N N . THR A 1 371 ? -55.241 20.998 7.498 1.00 61.05 348 THR A N 1
ATOM 2633 C CA . THR A 1 371 ? -54.921 19.767 8.232 1.00 62.55 348 THR A CA 1
ATOM 2634 C C . THR A 1 371 ? -53.467 19.819 8.735 1.00 63.59 348 THR A C 1
ATOM 2635 O O . THR A 1 371 ? -52.623 20.525 8.154 1.00 63.54 348 THR A O 1
ATOM 2639 N N . GLY A 1 372 ? -53.185 19.066 9.801 1.00 62.21 349 GLY A N 1
ATOM 2640 C CA . GLY A 1 372 ? -51.853 19.017 10.405 1.00 59.76 349 GLY A CA 1
ATOM 2641 C C . GLY A 1 372 ? -51.456 20.318 11.078 1.00 60.74 349 GLY A C 1
ATOM 2642 O O . GLY A 1 372 ? -52.263 20.937 11.768 1.00 63.02 349 GLY A O 1
ATOM 2643 N N . GLY A 1 373 ? -50.204 20.722 10.885 1.00 60.62 350 GLY A N 1
ATOM 2644 C CA . GLY A 1 373 ? -49.710 22.003 11.384 1.00 61.28 350 GLY A CA 1
ATOM 2645 C C . GLY A 1 373 ? -49.119 21.982 12.787 1.00 64.86 350 GLY A C 1
ATOM 2646 O O . GLY A 1 373 ? -48.650 23.013 13.271 1.00 65.58 350 GLY A O 1
ATOM 2647 N N . ARG A 1 374 ? -49.141 20.816 13.439 1.00 62.55 351 ARG A N 1
ATOM 2648 C CA . ARG A 1 374 ? -48.596 20.662 14.793 1.00 61.23 351 ARG A CA 1
ATOM 2649 C C . ARG A 1 374 ? -47.516 19.573 14.817 1.00 60.32 351 ARG A C 1
ATOM 2650 O O . ARG A 1 374 ? -47.297 18.892 13.808 1.00 58.39 351 ARG A O 1
ATOM 2658 N N . THR A 1 375 ? -46.830 19.416 15.950 1.00 60.40 352 THR A N 1
ATOM 2659 C CA . THR A 1 375 ? -45.878 18.301 16.101 1.00 61.42 352 THR A CA 1
ATOM 2660 C C . THR A 1 375 ? -46.667 16.996 16.142 1.00 62.69 352 THR A C 1
ATOM 2661 O O . THR A 1 375 ? -47.837 16.991 16.529 1.00 65.62 352 THR A O 1
ATOM 2665 N N . GLY A 1 376 ? -46.036 15.895 15.750 1.00 61.13 353 GLY A N 1
ATOM 2666 C CA . GLY A 1 376 ? -46.770 14.646 15.548 1.00 61.20 353 GLY A CA 1
ATOM 2667 C C . GLY A 1 376 ? -46.388 13.460 16.411 1.00 61.24 353 GLY A C 1
ATOM 2668 O O . GLY A 1 376 ? -46.849 12.347 16.161 1.00 60.27 353 GLY A O 1
ATOM 2669 N N . SER A 1 377 ? -45.556 13.688 17.425 1.00 64.02 354 SER A N 1
ATOM 2670 C CA . SER A 1 377 ? -45.085 12.607 18.307 1.00 65.88 354 SER A CA 1
ATOM 2671 C C . SER A 1 377 ? -44.643 13.125 19.665 1.00 72.27 354 SER A C 1
ATOM 2672 O O . SER A 1 377 ? -44.152 14.252 19.780 1.00 72.52 354 SER A O 1
ATOM 2675 N N . ASP A 1 378 ? -44.803 12.287 20.686 1.00 77.37 355 ASP A N 1
ATOM 2676 C CA . ASP A 1 378 ? -44.308 12.600 22.023 1.00 84.29 355 ASP A CA 1
ATOM 2677 C C . ASP A 1 378 ? -42.795 12.441 22.074 1.00 84.71 355 ASP A C 1
ATOM 2678 O O . ASP A 1 378 ? -42.088 13.349 22.515 1.00 89.20 355 ASP A O 1
ATOM 2683 N N . GLU A 1 379 ? -42.308 11.290 21.611 1.00 79.02 356 GLU A N 1
ATOM 2684 C CA . GLU A 1 379 ? -40.870 11.052 21.464 1.00 72.73 356 GLU A CA 1
ATOM 2685 C C . GLU A 1 379 ? -40.475 11.184 19.994 1.00 63.87 356 GLU A C 1
ATOM 2686 O O . GLU A 1 379 ? -41.281 10.916 19.093 1.00 59.22 356 GLU A O 1
ATOM 2692 N N . GLY A 1 380 ? -39.231 11.587 19.758 1.00 60.01 357 GLY A N 1
ATOM 2693 C CA . GLY A 1 380 ? -38.728 11.735 18.393 1.00 57.97 357 GLY A CA 1
ATOM 2694 C C . GLY A 1 380 ? -39.267 12.970 17.696 1.00 55.53 357 GLY A C 1
ATOM 2695 O O . GLY A 1 380 ? -39.891 13.838 18.317 1.00 55.62 357 GLY A O 1
ATOM 2696 N N . PHE A 1 381 ? -39.039 13.049 16.392 1.00 54.66 358 PHE A N 1
ATOM 2697 C CA . PHE A 1 381 ? -39.150 14.339 15.708 1.00 54.82 358 PHE A CA 1
ATOM 2698 C C . PHE A 1 381 ? -40.178 14.345 14.569 1.00 53.75 358 PHE A C 1
ATOM 2699 O O . PHE A 1 381 ? -39.944 14.903 13.476 1.00 51.00 358 PHE A O 1
ATOM 2707 N N . PHE A 1 382 ? -41.329 13.723 14.838 1.00 53.73 359 PHE A N 1
ATOM 2708 C CA . PHE A 1 382 ? -42.411 13.712 13.861 1.00 58.07 359 PHE A CA 1
ATOM 2709 C C . PHE A 1 382 ? -43.116 15.059 13.808 1.00 59.87 359 PHE A C 1
ATOM 2710 O O . PHE A 1 382 ? -43.310 15.723 14.833 1.00 57.12 359 PHE A O 1
ATOM 2718 N N . PHE A 1 383 ? -43.451 15.472 12.593 1.00 61.00 360 PHE A N 1
ATOM 2719 C CA . PHE A 1 383 ? -44.326 16.610 12.389 1.00 60.92 360 PHE A CA 1
ATOM 2720 C C . PHE A 1 383 ? -45.536 16.125 11.598 1.00 63.17 360 PHE A C 1
ATOM 2721 O O . PHE A 1 383 ? -45.408 15.212 10.774 1.00 63.00 360 PHE A O 1
ATOM 2729 N N . GLN A 1 384 ? -46.707 16.711 11.848 1.00 61.93 361 GLN A N 1
ATOM 2730 C CA . GLN A 1 384 ? -47.919 16.325 11.105 1.00 62.30 361 GLN A CA 1
ATOM 2731 C C . GLN A 1 384 ? -47.888 16.786 9.652 1.00 59.44 361 GLN A C 1
ATOM 2732 O O . GLN A 1 384 ? -47.593 17.956 9.384 1.00 60.89 361 GLN A O 1
ATOM 2738 N N . PRO A 1 385 ? -48.195 15.871 8.705 1.00 57.47 362 PRO A N 1
ATOM 2739 C CA . PRO A 1 385 ? -48.334 16.279 7.303 1.00 55.89 362 PRO A CA 1
ATOM 2740 C C . PRO A 1 385 ? -49.339 17.428 7.201 1.00 57.80 362 PRO A C 1
ATOM 2741 O O . PRO A 1 385 ? -50.427 17.368 7.780 1.00 62.54 362 PRO A O 1
ATOM 2745 N N . THR A 1 386 ? -48.956 18.480 6.494 1.00 55.90 363 THR A N 1
ATOM 2746 C CA . THR A 1 386 ? -49.674 19.741 6.579 1.00 57.91 363 THR A CA 1
ATOM 2747 C C . THR A 1 386 ? -50.061 20.281 5.213 1.00 60.25 363 THR A C 1
ATOM 2748 O O . THR A 1 386 ? -49.250 20.257 4.276 1.00 57.75 363 THR A O 1
ATOM 2752 N N . VAL A 1 387 ? -51.304 20.762 5.110 1.00 61.20 364 VAL A N 1
ATOM 2753 C CA . VAL A 1 387 ? -51.747 21.536 3.942 1.00 58.72 364 VAL A CA 1
ATOM 2754 C C . VAL A 1 387 ? -52.015 22.981 4.370 1.00 58.71 364 VAL A C 1
ATOM 2755 O O . VAL A 1 387 ? -52.727 23.245 5.353 1.00 59.14 364 VAL A O 1
ATOM 2759 N N . VAL A 1 388 ? -51.421 23.914 3.638 1.00 57.39 365 VAL A N 1
ATOM 2760 C CA . VAL A 1 388 ? -51.570 25.337 3.921 1.00 54.89 365 VAL A CA 1
ATOM 2761 C C . VAL A 1 388 ? -52.283 25.967 2.733 1.00 56.46 365 VAL A C 1
ATOM 2762 O O . VAL A 1 388 ? -51.713 26.064 1.632 1.00 52.51 365 VAL A O 1
ATOM 2766 N N . ALA A 1 389 ? -53.536 26.374 2.945 1.00 56.51 366 ALA A N 1
ATOM 2767 C CA . ALA A 1 389 ? -54.361 26.903 1.855 1.00 57.16 366 ALA A CA 1
ATOM 2768 C C . ALA A 1 389 ? -54.387 28.430 1.844 1.00 57.55 366 ALA A C 1
ATOM 2769 O O . ALA A 1 389 ? -54.357 29.054 2.897 1.00 58.48 366 ALA A O 1
ATOM 2771 N N . GLY A 1 390 ? -54.420 29.019 0.652 1.00 56.42 367 GLY A N 1
ATOM 2772 C CA . GLY A 1 390 ? -54.684 30.449 0.510 1.00 57.49 367 GLY A CA 1
ATOM 2773 C C . GLY A 1 390 ? -53.468 31.342 0.521 1.00 59.07 367 GLY A C 1
ATOM 2774 O O . GLY A 1 390 ? -53.594 32.564 0.554 1.00 63.76 367 GLY A O 1
ATOM 2775 N N . ALA A 1 391 ? -52.288 30.735 0.503 1.00 60.10 368 ALA A N 1
ATOM 2776 C CA . ALA A 1 391 ? -51.029 31.477 0.480 1.00 60.82 368 ALA A CA 1
ATOM 2777 C C . ALA A 1 391 ? -50.879 32.205 -0.855 1.00 62.56 368 ALA A C 1
ATOM 2778 O O . ALA A 1 391 ? -51.351 31.714 -1.879 1.00 61.95 368 ALA A O 1
ATOM 2780 N N . THR A 1 392 ? -50.239 33.373 -0.838 1.00 63.84 369 THR A N 1
ATOM 2781 C CA . THR A 1 392 ? -50.012 34.160 -2.055 1.00 66.06 369 THR A CA 1
ATOM 2782 C C . THR A 1 392 ? -48.523 34.206 -2.377 1.00 69.85 369 THR A C 1
ATOM 2783 O O . THR A 1 392 ? -47.694 33.728 -1.595 1.00 70.97 369 THR A O 1
ATOM 2787 N N . GLN A 1 393 ? -48.196 34.789 -3.528 1.00 70.13 370 GLN A N 1
ATOM 2788 C CA . GLN A 1 393 ? -46.810 34.986 -3.961 1.00 71.77 370 GLN A CA 1
ATOM 2789 C C . GLN A 1 393 ? -45.950 35.725 -2.934 1.00 76.36 370 GLN A C 1
ATOM 2790 O O . GLN A 1 393 ? -44.728 35.543 -2.890 1.00 76.29 370 GLN A O 1
ATOM 2796 N N . GLU A 1 394 ? -46.600 36.560 -2.125 1.00 76.38 371 GLU A N 1
ATOM 2797 C CA . GLU A 1 394 ? -45.926 37.441 -1.179 1.00 77.17 371 GLU A CA 1
ATOM 2798 C C . GLU A 1 394 ? -45.628 36.797 0.169 1.00 73.16 371 GLU A C 1
ATOM 2799 O O . GLU A 1 394 ? -44.871 37.360 0.964 1.00 72.46 371 GLU A O 1
ATOM 2805 N N . ASP A 1 395 ? -46.216 35.627 0.424 1.00 70.53 372 ASP A N 1
ATOM 2806 C CA . ASP A 1 395 ? -46.078 34.974 1.733 1.00 70.35 372 ASP A CA 1
ATOM 2807 C C . ASP A 1 395 ? -44.743 34.254 1.893 1.00 70.82 372 ASP A C 1
ATOM 2808 O O . ASP A 1 395 ? -44.180 33.716 0.932 1.00 64.52 372 ASP A O 1
ATOM 2813 N N . GLU A 1 396 ? -44.261 34.257 3.131 1.00 72.74 373 GLU A N 1
ATOM 2814 C CA . GLU A 1 396 ? -43.043 33.564 3.536 1.00 71.53 373 GLU A CA 1
ATOM 2815 C C . GLU A 1 396 ? -43.068 32.068 3.196 1.00 65.65 373 GLU A C 1
ATOM 2816 O O . GLU A 1 396 ? -42.063 31.516 2.761 1.00 61.31 373 GLU A O 1
ATOM 2822 N N . ILE A 1 397 ? -44.220 31.431 3.396 1.00 64.12 374 ILE A N 1
ATOM 2823 C CA . ILE A 1 397 ? -44.393 29.997 3.139 1.00 64.49 374 ILE A CA 1
ATOM 2824 C C . ILE A 1 397 ? -44.300 29.640 1.640 1.00 65.66 374 ILE A C 1
ATOM 2825 O O . ILE A 1 397 ? -44.067 28.483 1.296 1.00 68.10 374 ILE A O 1
ATOM 2830 N N . VAL A 1 398 ? -44.477 30.633 0.765 1.00 64.77 375 VAL A N 1
ATOM 2831 C CA . VAL A 1 398 ? -44.273 30.455 -0.679 1.00 61.72 375 VAL A CA 1
ATOM 2832 C C . VAL A 1 398 ? -42.859 30.880 -1.106 1.00 58.87 375 VAL A C 1
ATOM 2833 O O . VAL A 1 398 ? -42.284 30.310 -2.034 1.00 54.72 375 VAL A O 1
ATOM 2837 N N . ARG A 1 399 ? -42.305 31.884 -0.435 1.00 60.99 376 ARG A N 1
ATOM 2838 C CA . ARG A 1 399 ? -41.005 32.433 -0.824 1.00 66.56 376 ARG A CA 1
ATOM 2839 C C . ARG A 1 399 ? -39.803 31.608 -0.341 1.00 68.99 376 ARG A C 1
ATOM 2840 O O . ARG A 1 399 ? -38.745 31.626 -0.974 1.00 68.95 376 ARG A O 1
ATOM 2848 N N . ARG A 1 400 ? -39.970 30.890 0.768 1.00 71.29 377 ARG A N 1
ATOM 2849 C CA . ARG A 1 400 ? -38.842 30.285 1.474 1.00 72.80 377 ARG A CA 1
ATOM 2850 C C . ARG A 1 400 ? -39.053 28.780 1.661 1.00 66.14 377 ARG A C 1
ATOM 2851 O O . ARG A 1 400 ? -40.150 28.345 2.005 1.00 64.51 377 ARG A O 1
ATOM 2859 N N . GLU A 1 401 ? -37.998 27.998 1.423 1.00 65.95 378 GLU A N 1
ATOM 2860 C CA . GLU A 1 401 ? -38.022 26.538 1.603 1.00 65.38 378 GLU A CA 1
ATOM 2861 C C . GLU A 1 401 ? -38.269 26.158 3.069 1.00 63.15 378 GLU A C 1
ATOM 2862 O O . GLU A 1 401 ? -37.728 26.788 3.971 1.00 64.83 378 GLU A O 1
ATOM 2868 N N . VAL A 1 402 ? -39.099 25.138 3.292 1.00 63.14 379 VAL A N 1
ATOM 2869 C CA . VAL A 1 402 ? -39.509 24.735 4.647 1.00 61.67 379 VAL A CA 1
ATOM 2870 C C . VAL A 1 402 ? -38.895 23.390 5.059 1.00 58.74 379 VAL A C 1
ATOM 2871 O O . VAL A 1 402 ? -38.660 23.144 6.244 1.00 62.40 379 VAL A O 1
ATOM 2875 N N . PHE A 1 403 ? -38.647 22.522 4.084 1.00 54.56 380 PHE A N 1
ATOM 2876 C CA . PHE A 1 403 ? -37.995 21.224 4.332 1.00 53.89 380 PHE A CA 1
ATOM 2877 C C . PHE A 1 403 ? -38.703 20.420 5.437 1.00 55.80 380 PHE A C 1
ATOM 2878 O O . PHE A 1 403 ? -38.093 19.952 6.412 1.00 54.23 380 PHE A O 1
ATOM 2886 N N . GLY A 1 404 ? -40.015 20.291 5.271 1.00 54.41 381 GLY A N 1
ATOM 2887 C CA . GLY A 1 404 ? -40.838 19.506 6.164 1.00 54.16 381 GLY A CA 1
ATOM 2888 C C . GLY A 1 404 ? -42.024 18.936 5.419 1.00 55.56 381 GLY A C 1
ATOM 2889 O O . GLY A 1 404 ? -42.162 19.131 4.207 1.00 53.69 381 GLY A O 1
ATOM 2890 N N . PRO A 1 405 ? -42.890 18.210 6.135 1.00 55.34 382 PRO A N 1
ATOM 2891 C CA . PRO A 1 405 ? -44.061 17.642 5.488 1.00 54.39 382 PRO A CA 1
ATOM 2892 C C . PRO A 1 405 ? -45.186 18.694 5.353 1.00 52.70 382 PRO A C 1
ATOM 2893 O O . PRO A 1 405 ? -46.250 18.575 5.974 1.00 51.19 382 PRO A O 1
ATOM 2897 N N . VAL A 1 406 ? -44.936 19.706 4.524 1.00 52.15 383 VAL A N 1
ATOM 2898 C CA . VAL A 1 406 ? -45.810 20.873 4.413 1.00 54.89 383 VAL A CA 1
ATOM 2899 C C . VAL A 1 406 ? -45.936 21.296 2.948 1.00 54.63 383 VAL A C 1
ATOM 2900 O O . VAL A 1 406 ? -44.941 21.390 2.235 1.00 55.80 383 VAL A O 1
ATOM 2904 N N . VAL A 1 407 ? -47.167 21.547 2.512 1.00 54.01 384 VAL A N 1
ATOM 2905 C CA . VAL A 1 407 ? -47.460 21.963 1.141 1.00 52.29 384 VAL A CA 1
ATOM 2906 C C . VAL A 1 407 ? -48.416 23.165 1.159 1.00 52.77 384 VAL A C 1
ATOM 2907 O O . VAL A 1 407 ? -49.372 23.200 1.937 1.00 53.27 384 VAL A O 1
ATOM 2911 N N . SER A 1 408 ? -48.138 24.167 0.329 1.00 52.29 385 SER A N 1
ATOM 2912 C CA . SER A 1 408 ? -48.991 25.345 0.266 1.00 52.14 385 SER A CA 1
ATOM 2913 C C . SER A 1 408 ? -49.641 25.510 -1.102 1.00 54.12 385 SER A C 1
ATOM 2914 O O . SER A 1 408 ? -49.042 25.174 -2.147 1.00 51.45 385 SER A O 1
ATOM 2917 N N . VAL A 1 409 ? -50.857 26.055 -1.086 1.00 54.86 386 VAL A N 1
ATOM 2918 C CA . VAL A 1 409 ? -51.636 26.252 -2.298 1.00 54.19 386 VAL A CA 1
ATOM 2919 C C . VAL A 1 409 ? -51.997 27.725 -2.518 1.00 55.67 386 VAL A C 1
ATOM 2920 O O . VAL A 1 409 ? -52.495 28.413 -1.617 1.00 55.43 386 VAL A O 1
ATOM 2924 N N . THR A 1 410 ? -51.719 28.179 -3.732 1.00 53.64 387 THR A N 1
ATOM 2925 C CA . THR A 1 410 ? -51.970 29.536 -4.183 1.00 55.36 387 THR A CA 1
ATOM 2926 C C . THR A 1 410 ? -52.886 29.444 -5.403 1.00 56.87 387 THR A C 1
ATOM 2927 O O . THR A 1 410 ? -52.688 28.588 -6.280 1.00 53.65 387 THR A O 1
ATOM 2931 N N . ARG A 1 411 ? -53.891 30.318 -5.444 1.00 56.80 388 ARG A N 1
ATOM 2932 C CA . ARG A 1 411 ? -54.856 30.375 -6.539 1.00 56.14 388 ARG A CA 1
ATOM 2933 C C . ARG A 1 411 ? -54.341 31.277 -7.664 1.00 53.10 388 ARG A C 1
ATOM 2934 O O . ARG A 1 411 ? -53.807 32.350 -7.406 1.00 55.88 388 ARG A O 1
ATOM 2942 N N . PHE A 1 412 ? -54.462 30.823 -8.905 1.00 49.99 389 PHE A N 1
ATOM 2943 C CA . PHE A 1 412 ? -54.312 31.735 -10.045 1.00 49.39 389 PHE A CA 1
ATOM 2944 C C . PHE A 1 412 ? -55.551 31.738 -10.931 1.00 48.98 389 PHE A C 1
ATOM 2945 O O . PHE A 1 412 ? -56.339 30.794 -10.901 1.00 48.67 389 PHE A O 1
ATOM 2953 N N . THR A 1 413 ? -55.732 32.821 -11.681 1.00 50.80 390 THR A N 1
ATOM 2954 C CA . THR A 1 413 ? -56.862 32.953 -12.592 1.00 55.31 390 THR A CA 1
ATOM 2955 C C . THR A 1 413 ? -56.348 32.797 -14.012 1.00 56.91 390 THR A C 1
ATOM 2956 O O . THR A 1 413 ? -55.125 32.777 -14.240 1.00 52.01 390 THR A O 1
ATOM 2960 N N . GLY A 1 414 ? -57.281 32.699 -14.959 1.00 59.05 391 GLY A N 1
ATOM 2961 C CA . GLY A 1 414 ? -56.948 32.654 -16.390 1.00 60.18 391 GLY A CA 1
ATOM 2962 C C . GLY A 1 414 ? -56.380 33.973 -16.896 1.00 61.99 391 GLY A C 1
ATOM 2963 O O . GLY A 1 414 ? -55.890 34.046 -18.019 1.00 66.65 391 GLY A O 1
ATOM 2964 N N . LYS A 1 415 ? -56.451 35.014 -16.066 1.00 62.66 392 LYS A N 1
ATOM 2965 C CA . LYS A 1 415 ? -55.806 36.300 -16.352 1.00 70.08 392 LYS A CA 1
ATOM 2966 C C . LYS A 1 415 ? -54.289 36.204 -16.122 1.00 70.79 392 LYS A C 1
ATOM 2967 O O . LYS A 1 415 ? -53.503 36.866 -16.803 1.00 70.27 392 LYS A O 1
ATOM 2973 N N . ASP A 1 416 ? -53.905 35.359 -15.166 1.00 66.41 393 ASP A N 1
ATOM 2974 C CA . ASP A 1 416 ? -52.523 35.222 -14.702 1.00 63.83 393 ASP A CA 1
ATOM 2975 C C . ASP A 1 416 ? -51.689 34.249 -15.516 1.00 62.06 393 ASP A C 1
ATOM 2976 O O . ASP A 1 416 ? -52.199 33.256 -16.023 1.00 61.60 393 ASP A O 1
ATOM 2981 N N . ASP A 1 417 ? -50.396 34.541 -15.627 1.00 63.06 394 ASP A N 1
ATOM 2982 C CA . ASP A 1 417 ? -49.445 33.630 -16.252 1.00 55.80 394 ASP A CA 1
ATOM 2983 C C . ASP A 1 417 ? -48.721 32.828 -15.170 1.00 52.56 394 ASP A C 1
ATOM 2984 O O . ASP A 1 417 ? -47.729 33.288 -14.616 1.00 55.52 394 ASP A O 1
ATOM 2989 N N . ALA A 1 418 ? -49.215 31.621 -14.896 1.00 49.55 395 ALA A N 1
ATOM 2990 C CA . ALA A 1 418 ? -48.740 30.800 -13.768 1.00 48.10 395 ALA A CA 1
ATOM 2991 C C . ALA A 1 418 ? -47.277 30.370 -13.852 1.00 48.09 395 ALA A C 1
ATOM 2992 O O . ALA A 1 418 ? -46.639 30.142 -12.816 1.00 49.05 395 ALA A O 1
ATOM 2994 N N . VAL A 1 419 ? -46.771 30.224 -15.078 1.00 45.18 396 VAL A N 1
ATOM 2995 C CA . VAL A 1 419 ? -45.373 29.910 -15.315 1.00 43.56 396 VAL A CA 1
ATOM 2996 C C . VAL A 1 419 ? -44.504 31.072 -14.852 1.00 45.43 396 VAL A C 1
ATOM 2997 O O . VAL A 1 419 ? -43.523 30.852 -14.136 1.00 43.80 396 VAL A O 1
ATOM 3001 N N . ALA A 1 420 ? -44.874 32.293 -15.258 1.00 47.08 397 ALA A N 1
ATOM 3002 C CA . ALA A 1 420 ? -44.199 33.517 -14.816 1.00 47.44 397 ALA A CA 1
ATOM 3003 C C . ALA A 1 420 ? -44.221 33.619 -13.306 1.00 49.91 397 ALA A C 1
ATOM 3004 O O . ALA A 1 420 ? -43.282 34.141 -12.699 1.00 53.86 397 ALA A O 1
ATOM 3006 N N . TRP A 1 421 ? -45.294 33.120 -12.701 1.00 47.78 398 TRP A N 1
ATOM 3007 C CA . TRP A 1 421 ? -45.405 33.100 -11.251 1.00 48.61 398 TRP A CA 1
ATOM 3008 C C . TRP A 1 421 ? -44.407 32.103 -10.672 1.00 48.38 398 TRP A C 1
ATOM 3009 O O . TRP A 1 421 ? -43.668 32.441 -9.753 1.00 47.14 398 TRP A O 1
ATOM 3020 N N . ALA A 1 422 ? -44.392 30.881 -11.220 1.00 49.44 399 ALA A N 1
ATOM 3021 C CA . ALA A 1 422 ? -43.417 29.860 -10.848 1.00 49.35 399 ALA A CA 1
ATOM 3022 C C . ALA A 1 422 ? -41.981 30.361 -11.017 1.00 47.20 399 ALA A C 1
ATOM 3023 O O . ALA A 1 422 ? -41.135 30.061 -10.188 1.00 50.02 399 ALA A O 1
ATOM 3025 N N . ASN A 1 423 ? -41.725 31.127 -12.081 1.00 42.65 400 ASN A N 1
ATOM 3026 C CA . ASN A 1 423 ? -40.395 31.650 -12.364 1.00 40.00 400 ASN A CA 1
ATOM 3027 C C . ASN A 1 423 ? -39.979 32.802 -11.450 1.00 43.94 400 ASN A C 1
ATOM 3028 O O . ASN A 1 423 ? -38.793 33.084 -11.309 1.00 44.05 400 ASN A O 1
ATOM 3033 N N . ASP A 1 424 ? -40.953 33.447 -10.824 1.00 45.66 401 ASP A N 1
ATOM 3034 C CA . ASP A 1 424 ? -40.679 34.493 -9.847 1.00 52.50 401 ASP A CA 1
ATOM 3035 C C . ASP A 1 424 ? -40.208 33.905 -8.511 1.00 53.43 401 ASP A C 1
ATOM 3036 O O . ASP A 1 424 ? -40.945 33.870 -7.516 1.00 53.85 401 ASP A O 1
ATOM 3041 N N . SER A 1 425 ? -38.959 33.459 -8.510 1.00 51.34 402 SER A N 1
ATOM 3042 C CA . SER A 1 425 ? -38.408 32.632 -7.452 1.00 48.33 402 SER A CA 1
ATOM 3043 C C . SER A 1 425 ? -36.887 32.673 -7.514 1.00 45.41 402 SER A C 1
ATOM 3044 O O . SER A 1 425 ? -36.303 32.767 -8.590 1.00 46.99 402 SER A O 1
ATOM 3047 N N . ASP A 1 426 ? -36.245 32.600 -6.360 1.00 45.55 403 ASP A N 1
ATOM 3048 C CA . ASP A 1 426 ? -34.787 32.469 -6.322 1.00 46.00 403 ASP A CA 1
ATOM 3049 C C . ASP A 1 426 ? -34.321 31.040 -6.570 1.00 43.88 403 ASP A C 1
ATOM 3050 O O . ASP A 1 426 ? -33.137 30.823 -6.798 1.00 41.28 403 ASP A O 1
ATOM 3055 N N . TYR A 1 427 ? -35.240 30.080 -6.503 1.00 43.86 404 TYR A N 1
ATOM 3056 C CA . TYR A 1 427 ? -34.897 28.670 -6.668 1.00 47.30 404 TYR A CA 1
ATOM 3057 C C . TYR A 1 427 ? -35.119 28.251 -8.112 1.00 42.73 404 TYR A C 1
ATOM 3058 O O . TYR A 1 427 ? -35.775 28.946 -8.874 1.00 50.10 404 TYR A O 1
ATOM 3067 N N . GLY A 1 428 ? -34.589 27.101 -8.479 1.00 36.65 405 GLY A N 1
ATOM 3068 C CA . GLY A 1 428 ? -34.668 26.648 -9.859 1.00 32.40 405 GLY A CA 1
ATOM 3069 C C . GLY A 1 428 ? -34.320 25.195 -10.005 1.00 31.47 405 GLY A C 1
ATOM 3070 O O . GLY A 1 428 ? -33.705 24.803 -10.989 1.00 31.87 405 GLY A O 1
ATOM 3071 N N . LEU A 1 429 ? -34.703 24.368 -9.033 1.00 32.16 406 LEU A N 1
ATOM 3072 C CA . LEU A 1 429 ? -34.287 22.972 -9.120 1.00 33.71 406 LEU A CA 1
ATOM 3073 C C . LEU A 1 429 ? -35.256 22.102 -9.918 1.00 39.76 406 LEU A C 1
ATOM 3074 O O . LEU A 1 429 ? -34.880 21.495 -10.938 1.00 41.77 406 LEU A O 1
ATOM 3079 N N . ALA A 1 430 ? -36.490 21.994 -9.439 1.00 40.07 407 ALA A N 1
ATOM 3080 C CA . ALA A 1 430 ? -37.460 21.088 -10.070 1.00 40.54 407 ALA A CA 1
ATOM 3081 C C . ALA A 1 430 ? -38.851 21.694 -10.054 1.00 40.14 407 ALA A C 1
ATOM 3082 O O . ALA A 1 430 ? -39.113 22.618 -9.291 1.00 38.61 407 ALA A O 1
ATOM 3084 N N . SER A 1 431 ? -39.735 21.154 -10.893 1.00 38.43 408 SER A N 1
ATOM 3085 C CA . SER A 1 431 ? -41.064 21.700 -11.103 1.00 34.02 408 SER A CA 1
ATOM 3086 C C . SER A 1 431 ? -41.938 20.662 -11.805 1.00 36.71 408 SER A C 1
ATOM 3087 O O . SER A 1 431 ? -41.415 19.747 -12.442 1.00 35.06 408 SER A O 1
ATOM 3090 N N . SER A 1 432 ? -43.264 20.802 -11.678 1.00 38.64 409 SER A N 1
ATOM 3091 C CA . SER A 1 432 ? -44.213 20.000 -12.450 1.00 37.56 409 SER A CA 1
ATOM 3092 C C . SER A 1 432 ? -45.430 20.790 -12.930 1.00 38.52 409 SER A C 1
ATOM 3093 O O . SER A 1 432 ? -45.812 21.809 -12.347 1.00 39.53 409 SER A O 1
ATOM 3096 N N . VAL A 1 433 ? -46.011 20.305 -14.022 1.00 36.01 410 VAL A N 1
ATOM 3097 C CA . VAL A 1 433 ? -47.194 20.878 -14.647 1.00 36.30 410 VAL A CA 1
ATOM 3098 C C . VAL A 1 433 ? -48.192 19.746 -14.823 1.00 39.12 410 VAL A C 1
ATOM 3099 O O . VAL A 1 433 ? -47.827 18.639 -15.255 1.00 40.47 410 VAL A O 1
ATOM 3103 N N . TRP A 1 434 ? -49.439 20.009 -14.435 1.00 39.31 411 TRP A N 1
ATOM 3104 C CA . TRP A 1 434 ? -50.501 19.019 -14.561 1.00 39.61 411 TRP A CA 1
ATOM 3105 C C . TRP A 1 434 ? -51.634 19.582 -15.385 1.00 40.85 411 TRP A C 1
ATOM 3106 O O . TRP A 1 434 ? -52.253 20.609 -15.035 1.00 42.97 411 TRP A O 1
ATOM 3117 N N . THR A 1 435 ? -51.888 18.892 -16.489 1.00 40.20 412 THR A N 1
ATOM 3118 C CA . THR A 1 435 ? -52.945 19.226 -17.439 1.00 42.30 412 THR A CA 1
ATOM 3119 C C . THR A 1 435 ? -53.112 18.035 -18.384 1.00 44.69 412 THR A C 1
ATOM 3120 O O . THR A 1 435 ? -52.173 17.266 -18.575 1.00 46.00 412 THR A O 1
ATOM 3124 N N . LYS A 1 436 ? -54.288 17.885 -18.991 1.00 46.21 413 LYS A N 1
ATOM 3125 C CA . LYS A 1 436 ? -54.479 16.843 -20.009 1.00 46.70 413 LYS A CA 1
ATOM 3126 C C . LYS A 1 436 ? -54.099 17.388 -21.372 1.00 44.76 413 LYS A C 1
ATOM 3127 O O . LYS A 1 436 ? -53.854 16.647 -22.319 1.00 46.88 413 LYS A O 1
ATOM 3133 N N . ASP A 1 437 ? -54.011 18.706 -21.427 1.00 44.56 414 ASP A N 1
ATOM 3134 C CA . ASP A 1 437 ? -53.782 19.457 -22.628 1.00 44.83 414 ASP A CA 1
ATOM 3135 C C . ASP A 1 437 ? -52.285 19.517 -22.976 1.00 48.72 414 ASP A C 1
ATOM 3136 O O . ASP A 1 437 ? -51.488 20.198 -22.307 1.00 47.31 414 ASP A O 1
ATOM 3141 N N . ILE A 1 438 ? -51.919 18.817 -24.045 1.00 48.50 415 ILE A N 1
ATOM 3142 C CA . ILE A 1 438 ? -50.526 18.729 -24.491 1.00 47.63 415 ILE A CA 1
ATOM 3143 C C . ILE A 1 438 ? -49.955 20.104 -24.872 1.00 45.31 415 ILE A C 1
ATOM 3144 O O . ILE A 1 438 ? -48.798 20.405 -24.590 1.00 45.95 415 ILE A O 1
ATOM 3149 N N . SER A 1 439 ? -50.771 20.946 -25.481 1.00 45.77 416 SER A N 1
ATOM 3150 C CA . SER A 1 439 ? -50.342 22.306 -25.781 1.00 49.73 416 SER A CA 1
ATOM 3151 C C . SER A 1 439 ? -49.899 23.068 -24.530 1.00 50.48 416 SER A C 1
ATOM 3152 O O . SER A 1 439 ? -48.778 23.567 -24.480 1.00 50.37 416 SER A O 1
ATOM 3155 N N . LYS A 1 440 ? -50.771 23.140 -23.525 1.00 48.45 417 LYS A N 1
ATOM 3156 C CA . LYS A 1 440 ? -50.426 23.800 -22.265 1.00 48.40 417 LYS A CA 1
ATOM 3157 C C . LYS A 1 440 ? -49.237 23.153 -21.560 1.00 43.39 417 LYS A C 1
ATOM 3158 O O . LYS A 1 440 ? -48.449 23.856 -20.943 1.00 40.79 417 LYS A O 1
ATOM 3164 N N . ALA A 1 441 ? -49.105 21.827 -21.645 1.00 40.80 418 ALA A N 1
ATOM 3165 C CA . ALA A 1 441 ? -47.994 21.169 -20.973 1.00 40.37 418 ALA A CA 1
ATOM 3166 C C . ALA A 1 441 ? -46.648 21.585 -21.595 1.00 44.48 418 ALA A C 1
ATOM 3167 O O . ALA A 1 441 ? -45.716 21.964 -20.866 1.00 46.31 418 ALA A O 1
ATOM 3177 N N . ARG A 1 443 ? -45.938 24.178 -23.682 1.00 42.42 420 ARG A N 1
ATOM 3178 C CA . ARG A 1 443 ? -45.631 25.613 -23.542 1.00 46.00 420 ARG A CA 1
ATOM 3179 C C . ARG A 1 443 ? -44.971 25.901 -22.194 1.00 45.44 420 ARG A C 1
ATOM 3180 O O . ARG A 1 443 ? -43.936 26.557 -22.154 1.00 46.41 420 ARG A O 1
ATOM 3188 N N . ALA A 1 444 ? -45.569 25.398 -21.111 1.00 41.67 421 ALA A N 1
ATOM 3189 C CA . ALA A 1 444 ? -45.013 25.513 -19.754 1.00 42.75 421 ALA A CA 1
ATOM 3190 C C . ALA A 1 444 ? -43.613 24.916 -19.655 1.00 45.30 421 ALA A C 1
ATOM 3191 O O . ALA A 1 444 ? -42.684 25.569 -19.174 1.00 45.41 421 ALA A O 1
ATOM 3193 N N . ALA A 1 445 ? -43.482 23.669 -20.112 1.00 41.62 422 ALA A N 1
ATOM 3194 C CA . ALA A 1 445 ? -42.231 22.939 -20.063 1.00 41.85 422 ALA A CA 1
ATOM 3195 C C . ALA A 1 445 ? -41.074 23.691 -20.740 1.00 43.99 422 ALA A C 1
ATOM 3196 O O . ALA A 1 445 ? -39.928 23.569 -20.316 1.00 45.76 422 ALA A O 1
ATOM 3198 N N . SER A 1 446 ? -41.373 24.479 -21.773 1.00 41.22 423 SER A N 1
ATOM 3199 C CA . SER A 1 446 ? -40.334 25.238 -22.466 1.00 42.25 423 SER A CA 1
ATOM 3200 C C . SER A 1 446 ? -39.950 26.574 -21.799 1.00 43.00 423 SER A C 1
ATOM 3201 O O . SER A 1 446 ? -38.872 27.092 -22.057 1.00 48.36 423 SER A O 1
ATOM 3204 N N . ARG A 1 447 ? -40.817 27.117 -20.953 1.00 41.15 424 ARG A N 1
ATOM 3205 C CA . ARG A 1 447 ? -40.603 28.423 -20.316 1.00 40.60 424 ARG A CA 1
ATOM 3206 C C . ARG A 1 447 ? -40.289 28.342 -18.820 1.00 37.43 424 ARG A C 1
ATOM 3207 O O . ARG A 1 447 ? -39.999 29.352 -18.172 1.00 40.47 424 ARG A O 1
ATOM 3215 N N . LEU A 1 448 ? -40.382 27.160 -18.238 1.00 35.10 425 LEU A N 1
ATOM 3216 C CA . LEU A 1 448 ? -40.066 27.033 -16.827 1.00 35.79 425 LEU A CA 1
ATOM 3217 C C . LEU A 1 448 ? -38.550 27.039 -16.619 1.00 37.63 425 LEU A C 1
ATOM 3218 O O . LEU A 1 448 ? -37.809 26.356 -17.318 1.00 41.68 425 LEU A O 1
ATOM 3223 N N . GLN A 1 449 ? -38.117 27.852 -15.672 1.00 35.46 426 GLN A N 1
ATOM 3224 C CA . GLN A 1 449 ? -36.707 28.053 -15.388 1.00 36.09 426 GLN A CA 1
ATOM 3225 C C . GLN A 1 449 ? -36.293 27.150 -14.231 1.00 35.17 426 GLN A C 1
ATOM 3226 O O . GLN A 1 449 ? -36.066 27.594 -13.103 1.00 37.74 426 GLN A O 1
ATOM 3232 N N . TYR A 1 450 ? -36.221 25.863 -14.523 1.00 33.65 427 TYR A N 1
ATOM 3233 C CA . TYR A 1 450 ? -36.033 24.835 -13.505 1.00 33.15 427 TYR A CA 1
ATOM 3234 C C . TYR A 1 450 ? -35.287 23.717 -14.186 1.00 32.63 427 TYR A C 1
ATOM 3235 O O . TYR A 1 450 ? -35.599 23.375 -15.318 1.00 30.78 427 TYR A O 1
ATOM 3244 N N . GLY A 1 451 ? -34.295 23.163 -13.503 1.00 33.84 428 GLY A N 1
ATOM 3245 C CA . GLY A 1 451 ? -33.453 22.129 -14.096 1.00 31.93 428 GLY A CA 1
ATOM 3246 C C . GLY A 1 451 ? -34.237 20.908 -14.517 1.00 32.77 428 GLY A C 1
ATOM 3247 O O . GLY A 1 451 ? -33.814 20.170 -15.422 1.00 31.90 428 GLY A O 1
ATOM 3248 N N . CYS A 1 452 ? -35.382 20.703 -13.873 1.00 32.70 429 CYS A N 1
ATOM 3249 C CA . CYS A 1 452 ? -36.290 19.592 -14.183 1.00 36.60 429 CYS A CA 1
ATOM 3250 C C . CYS A 1 452 ? -37.726 20.115 -14.222 1.00 38.39 429 CYS A C 1
ATOM 3251 O O . CYS A 1 452 ? -38.125 20.935 -13.382 1.00 36.40 429 CYS A O 1
ATOM 3254 N N . THR A 1 453 ? -38.487 19.646 -15.207 1.00 37.50 430 THR A N 1
ATOM 3255 C CA . THR A 1 453 ? -39.936 19.840 -15.234 1.00 34.77 430 THR A CA 1
ATOM 3256 C C . THR A 1 453 ? -40.590 18.496 -15.527 1.00 35.87 430 THR A C 1
ATOM 3257 O O . THR A 1 453 ? -40.349 17.908 -16.585 1.00 35.83 430 THR A O 1
ATOM 3261 N N . TRP A 1 454 ? -41.392 17.993 -14.591 1.00 33.16 431 TRP A N 1
ATOM 3262 C CA . TRP A 1 454 ? -42.196 16.810 -14.879 1.00 35.96 431 TRP A CA 1
ATOM 3263 C C . TRP A 1 454 ? -43.568 17.233 -15.420 1.00 36.57 431 TRP A C 1
ATOM 3264 O O . TRP A 1 454 ? -44.108 18.280 -15.035 1.00 34.40 431 TRP A O 1
ATOM 3275 N N . ILE A 1 455 ? -44.127 16.423 -16.320 1.00 37.57 432 ILE A N 1
ATOM 3276 C CA . ILE A 1 455 ? -45.504 16.633 -16.772 1.00 39.45 432 ILE A CA 1
ATOM 3277 C C . ILE A 1 455 ? -46.374 15.500 -16.271 1.00 39.95 432 ILE A C 1
ATOM 3278 O O . ILE A 1 455 ? -46.106 14.340 -16.570 1.00 40.11 432 ILE A O 1
ATOM 3283 N N . ASN A 1 456 ? -47.416 15.854 -15.513 1.00 40.40 433 ASN A N 1
ATOM 3284 C CA . ASN A 1 456 ? -48.385 14.882 -14.984 1.00 40.70 433 ASN A CA 1
ATOM 3285 C C . ASN A 1 456 ? -47.796 13.783 -14.120 1.00 40.55 433 ASN A C 1
ATOM 3286 O O . ASN A 1 456 ? -48.314 12.660 -14.057 1.00 42.17 433 ASN A O 1
ATOM 3291 N N . THR A 1 457 ? -46.684 14.135 -13.485 1.00 40.14 434 THR A N 1
ATOM 3292 C CA . THR A 1 457 ? -46.143 13.465 -12.316 1.00 39.05 434 THR A CA 1
ATOM 3293 C C . THR A 1 457 ? -45.221 14.464 -11.612 1.00 38.54 434 THR A C 1
ATOM 3294 O O . THR A 1 457 ? -45.173 15.645 -11.978 1.00 39.48 434 THR A O 1
ATOM 3298 N N . HIS A 1 458 ? -44.512 13.985 -10.601 1.00 39.24 435 HIS A N 1
ATOM 3299 C CA . HIS A 1 458 ? -43.509 14.752 -9.886 1.00 40.56 435 HIS A CA 1
ATOM 3300 C C . HIS A 1 458 ? -42.494 13.743 -9.352 1.00 42.44 435 HIS A C 1
ATOM 3301 O O . HIS A 1 458 ? -42.791 12.537 -9.332 1.00 45.52 435 HIS A O 1
ATOM 3308 N N . PHE A 1 459 ? -41.298 14.211 -8.977 1.00 40.68 436 PHE A N 1
ATOM 3309 C CA . PHE A 1 459 ? -40.400 13.456 -8.079 1.00 43.91 436 PHE A CA 1
ATOM 3310 C C . PHE A 1 459 ? -39.606 12.321 -8.721 1.00 45.82 436 PHE A C 1
ATOM 3311 O O . PHE A 1 459 ? -38.616 11.882 -8.160 1.00 54.64 436 PHE A O 1
ATOM 3327 N N . LEU A 1 461 ? -37.121 10.176 -10.628 1.00 43.78 438 LEU A N 1
ATOM 3328 C CA . LEU A 1 461 ? -35.765 10.336 -11.146 1.00 40.91 438 LEU A CA 1
ATOM 3329 C C . LEU A 1 461 ? -35.296 9.097 -11.877 1.00 37.55 438 LEU A C 1
ATOM 3330 O O . LEU A 1 461 ? -35.799 8.002 -11.673 1.00 36.47 438 LEU A O 1
ATOM 3335 N N . THR A 1 462 ? -34.316 9.282 -12.740 1.00 40.29 439 THR A N 1
ATOM 3336 C CA . THR A 1 462 ? -33.711 8.142 -13.407 1.00 37.48 439 THR A CA 1
ATOM 3337 C C . THR A 1 462 ? -32.209 8.427 -13.647 1.00 34.99 439 THR A C 1
ATOM 3338 O O . THR A 1 462 ? -31.798 9.556 -14.008 1.00 33.75 439 THR A O 1
ATOM 3342 N N . ASN A 1 463 ? -31.388 7.407 -13.437 1.00 30.88 440 ASN A N 1
ATOM 3343 C CA . ASN A 1 463 ? -29.943 7.647 -13.294 1.00 31.03 440 ASN A CA 1
ATOM 3344 C C . ASN A 1 463 ? -29.293 8.198 -14.551 1.00 30.38 440 ASN A C 1
ATOM 3345 O O . ASN A 1 463 ? -28.204 8.729 -14.498 1.00 33.36 440 ASN A O 1
ATOM 3350 N N . GLU A 1 464 ? -29.975 8.098 -15.683 1.00 30.23 441 GLU A N 1
ATOM 3351 C CA . GLU A 1 464 ? -29.393 8.596 -16.931 1.00 29.52 441 GLU A CA 1
ATOM 3352 C C . GLU A 1 464 ? -29.688 10.064 -17.097 1.00 29.17 441 GLU A C 1
ATOM 3353 O O . GLU A 1 464 ? -29.119 10.687 -17.991 1.00 31.95 441 GLU A O 1
ATOM 3367 N N . PRO A 1 466 ? -30.137 14.123 -15.743 1.00 33.10 443 PRO A N 1
ATOM 3368 C CA . PRO A 1 466 ? -29.476 15.004 -14.795 1.00 35.51 443 PRO A CA 1
ATOM 3369 C C . PRO A 1 466 ? -30.423 15.677 -13.821 1.00 34.86 443 PRO A C 1
ATOM 3370 O O . PRO A 1 466 ? -31.554 15.987 -14.147 1.00 34.10 443 PRO A O 1
ATOM 3374 N N . HIS A 1 467 ? -29.900 15.947 -12.648 1.00 35.12 444 HIS A N 1
ATOM 3375 C CA . HIS A 1 467 ? -30.639 16.590 -11.591 1.00 31.94 444 HIS A CA 1
ATOM 3376 C C . HIS A 1 467 ? -29.732 17.697 -11.115 1.00 31.54 444 HIS A C 1
ATOM 3377 O O . HIS A 1 467 ? -28.603 17.441 -10.675 1.00 28.39 444 HIS A O 1
ATOM 3384 N N . GLY A 1 468 ? -30.205 18.934 -11.231 1.00 35.03 445 GLY A N 1
ATOM 3385 C CA . GLY A 1 468 ? -29.437 20.086 -10.768 1.00 33.43 445 GLY A CA 1
ATOM 3386 C C . GLY A 1 468 ? -30.143 21.365 -11.129 1.00 35.67 445 GLY A C 1
ATOM 3387 O O . GLY A 1 468 ? -30.973 21.399 -12.040 1.00 35.61 445 GLY A O 1
ATOM 3388 N N . GLY A 1 469 ? -29.803 22.435 -10.433 1.00 38.12 446 GLY A N 1
ATOM 3389 C CA . GLY A 1 469 ? -30.663 23.592 -10.470 1.00 37.23 446 GLY A CA 1
ATOM 3390 C C . GLY A 1 469 ? -30.071 24.748 -11.208 1.00 37.45 446 GLY A C 1
ATOM 3391 O O . GLY A 1 469 ? -28.974 24.638 -11.748 1.00 38.08 446 GLY A O 1
ATOM 3392 N N . ILE A 1 470 ? -30.831 25.844 -11.259 1.00 35.76 447 ILE A N 1
ATOM 3393 C CA . ILE A 1 470 ? -30.340 27.140 -11.738 1.00 35.92 447 ILE A CA 1
ATOM 3394 C C . ILE A 1 470 ? -30.680 28.177 -10.691 1.00 36.07 447 ILE A C 1
ATOM 3395 O O . ILE A 1 470 ? -31.329 27.855 -9.682 1.00 33.36 447 ILE A O 1
ATOM 3400 N N . LYS A 1 471 ? -30.255 29.419 -10.925 1.00 38.12 448 LYS A N 1
ATOM 3401 C CA . LYS A 1 471 ? -30.423 30.471 -9.933 1.00 38.35 448 LYS A CA 1
ATOM 3402 C C . LYS A 1 471 ? -29.758 30.054 -8.601 1.00 41.59 448 LYS A C 1
ATOM 3403 O O . LYS A 1 471 ? -28.638 29.532 -8.603 1.00 46.73 448 LYS A O 1
ATOM 3409 N N . GLN A 1 472 ? -30.438 30.219 -7.472 1.00 37.60 449 GLN A N 1
ATOM 3410 C CA . GLN A 1 472 ? -29.798 29.942 -6.200 1.00 37.12 449 GLN A CA 1
ATOM 3411 C C . GLN A 1 472 ? -29.817 28.481 -5.772 1.00 40.22 449 GLN A C 1
ATOM 3412 O O . GLN A 1 472 ? -29.299 28.145 -4.709 1.00 40.61 449 GLN A O 1
ATOM 3418 N N . SER A 1 473 ? -30.374 27.613 -6.617 1.00 39.53 450 SER A N 1
ATOM 3419 C CA . SER A 1 473 ? -30.294 26.157 -6.423 1.00 41.49 450 SER A CA 1
ATOM 3420 C C . SER A 1 473 ? -28.910 25.600 -6.774 1.00 39.64 450 SER A C 1
ATOM 3421 O O . SER A 1 473 ? -28.596 24.438 -6.481 1.00 41.55 450 SER A O 1
ATOM 3424 N N . GLY A 1 474 ? -28.094 26.434 -7.410 1.00 36.32 451 GLY A N 1
ATOM 3425 C CA . GLY A 1 474 ? -26.687 26.131 -7.631 1.00 33.78 451 GLY A CA 1
ATOM 3426 C C . GLY A 1 474 ? -26.440 25.802 -9.089 1.00 35.90 451 GLY A C 1
ATOM 3427 O O . GLY A 1 474 ? -27.134 26.312 -9.972 1.00 37.81 451 GLY A O 1
ATOM 3428 N N . TYR A 1 475 ? -25.444 24.960 -9.336 1.00 33.54 452 TYR A N 1
ATOM 3429 C CA . TYR A 1 475 ? -25.140 24.505 -10.677 1.00 32.09 452 TYR A CA 1
ATOM 3430 C C . TYR A 1 475 ? -24.389 23.195 -10.572 1.00 32.59 452 TYR A C 1
ATOM 3431 O O . TYR A 1 475 ? -24.036 22.775 -9.468 1.00 34.46 452 TYR A O 1
ATOM 3440 N N . GLY A 1 476 ? -24.119 22.591 -11.729 1.00 31.50 453 GLY A N 1
ATOM 3441 C CA . GLY A 1 476 ? -23.641 21.201 -11.799 1.00 30.45 453 GLY A CA 1
ATOM 3442 C C . GLY A 1 476 ? -24.809 20.233 -11.702 1.00 32.00 453 GLY A C 1
ATOM 3443 O O . GLY A 1 476 ? -25.878 20.594 -11.186 1.00 32.34 453 GLY A O 1
ATOM 3444 N N . LYS A 1 477 ? -24.584 18.985 -12.144 1.00 31.84 454 LYS A N 1
ATOM 3445 C CA . LYS A 1 477 ? -25.623 17.953 -12.166 1.00 31.85 454 LYS A CA 1
ATOM 3446 C C . LYS A 1 477 ? -25.243 16.754 -11.312 1.00 31.44 454 LYS A C 1
ATOM 3447 O O . LYS A 1 477 ? -24.060 16.446 -11.141 1.00 32.44 454 LYS A O 1
ATOM 3453 N N . ASP A 1 478 ? -26.250 16.106 -10.747 1.00 30.82 455 ASP A N 1
ATOM 3454 C CA . ASP A 1 478 ? -26.084 14.801 -10.151 1.00 32.10 455 ASP A CA 1
ATOM 3455 C C . ASP A 1 478 ? -26.807 13.794 -11.028 1.00 33.75 455 ASP A C 1
ATOM 3456 O O . ASP A 1 478 ? -27.851 14.119 -11.618 1.00 35.18 455 ASP A O 1
ATOM 3469 N N . SER A 1 480 ? -26.531 11.129 -14.473 1.00 31.77 457 SER A N 1
ATOM 3470 C CA . SER A 1 480 ? -26.269 11.423 -15.901 1.00 28.08 457 SER A CA 1
ATOM 3471 C C . SER A 1 480 ? -24.805 11.613 -16.244 1.00 27.53 457 SER A C 1
ATOM 3472 O O . SER A 1 480 ? -23.936 11.783 -15.375 1.00 26.34 457 SER A O 1
ATOM 3475 N N . VAL A 1 481 ? -24.530 11.636 -17.547 1.00 32.20 458 VAL A N 1
ATOM 3476 C CA . VAL A 1 481 ? -23.192 11.832 -17.991 1.00 31.95 458 VAL A CA 1
ATOM 3477 C C . VAL A 1 481 ? -22.689 13.226 -17.575 1.00 33.00 458 VAL A C 1
ATOM 3478 O O . VAL A 1 481 ? -21.474 13.434 -17.388 1.00 30.68 458 VAL A O 1
ATOM 3482 N N . TYR A 1 482 ? -23.615 14.170 -17.424 1.00 31.39 459 TYR A N 1
ATOM 3483 C CA . TYR A 1 482 ? -23.213 15.517 -17.035 1.00 33.86 459 TYR A CA 1
ATOM 3484 C C . TYR A 1 482 ? -22.543 15.533 -15.675 1.00 33.49 459 TYR A C 1
ATOM 3485 O O . TYR A 1 482 ? -21.688 16.359 -15.436 1.00 33.89 459 TYR A O 1
ATOM 3494 N N . ALA A 1 483 ? -22.908 14.605 -14.777 1.00 34.92 460 ALA A N 1
ATOM 3495 C CA . ALA A 1 483 ? -22.233 14.574 -13.480 1.00 35.01 460 ALA A CA 1
ATOM 3496 C C . ALA A 1 483 ? -20.761 14.259 -13.696 1.00 33.82 460 ALA A C 1
ATOM 3497 O O . ALA A 1 483 ? -19.871 14.938 -13.149 1.00 32.89 460 ALA A O 1
ATOM 3499 N N . LEU A 1 484 ? -20.503 13.305 -14.585 1.00 30.53 461 LEU A N 1
ATOM 3500 C CA . LEU A 1 484 ? -19.158 12.927 -14.898 1.00 31.13 461 LEU A CA 1
ATOM 3501 C C . LEU A 1 484 ? -18.409 14.084 -15.592 1.00 33.68 461 LEU A C 1
ATOM 3502 O O . LEU A 1 484 ? -17.249 14.387 -15.258 1.00 35.45 461 LEU A O 1
ATOM 3507 N N . GLU A 1 485 ? -19.051 14.730 -16.551 1.00 29.84 462 GLU A N 1
ATOM 3508 C CA . GLU A 1 485 ? -18.412 15.907 -17.183 1.00 32.45 462 GLU A CA 1
ATOM 3509 C C . GLU A 1 485 ? -18.025 16.995 -16.193 1.00 32.00 462 GLU A C 1
ATOM 3510 O O . GLU A 1 485 ? -16.976 17.625 -16.350 1.00 33.49 462 GLU A O 1
ATOM 3516 N N . ASP A 1 486 ? -18.848 17.192 -15.162 1.00 29.15 463 ASP A N 1
ATOM 3517 C CA . ASP A 1 486 ? -18.521 18.159 -14.094 1.00 29.02 463 ASP A CA 1
ATOM 3518 C C . ASP A 1 486 ? -17.201 17.826 -13.369 1.00 30.08 463 ASP A C 1
ATOM 3519 O O . ASP A 1 486 ? -16.557 18.725 -12.830 1.00 29.22 463 ASP A O 1
ATOM 3524 N N . TYR A 1 487 ? -16.808 16.547 -13.350 1.00 27.48 464 TYR A N 1
ATOM 3525 C CA . TYR A 1 487 ? -15.618 16.140 -12.598 1.00 30.80 464 TYR A CA 1
ATOM 3526 C C . TYR A 1 487 ? -14.404 15.795 -13.465 1.00 31.81 464 TYR A C 1
ATOM 3527 O O . TYR A 1 487 ? -13.452 15.145 -12.977 1.00 30.65 464 TYR A O 1
ATOM 3536 N N . THR A 1 488 ? -14.444 16.231 -14.726 1.00 28.81 465 THR A N 1
ATOM 3537 C CA . THR A 1 488 ? -13.351 16.058 -15.654 1.00 32.05 465 THR A CA 1
ATOM 3538 C C . THR A 1 488 ? -13.018 17.395 -16.312 1.00 35.92 465 THR A C 1
ATOM 3539 O O . THR A 1 488 ? -13.840 18.314 -16.295 1.00 42.47 465 THR A O 1
ATOM 3543 N N . ALA A 1 489 ? -11.780 17.529 -16.783 1.00 33.75 466 ALA A N 1
ATOM 3544 C CA . ALA A 1 489 ? -11.307 18.767 -17.414 1.00 35.11 466 ALA A CA 1
ATOM 3545 C C . ALA A 1 489 ? -11.197 18.482 -18.882 1.00 36.50 466 ALA A C 1
ATOM 3546 O O . ALA A 1 489 ? -10.621 17.472 -19.276 1.00 33.96 466 ALA A O 1
ATOM 3548 N N . VAL A 1 490 ? -11.722 19.390 -19.699 1.00 38.08 467 VAL A N 1
ATOM 3549 C CA . VAL A 1 490 ? -11.647 19.243 -21.134 1.00 35.48 467 VAL A CA 1
ATOM 3550 C C . VAL A 1 490 ? -10.276 19.739 -21.607 1.00 34.61 467 VAL A C 1
ATOM 3551 O O . VAL A 1 490 ? -9.882 20.878 -21.281 1.00 30.52 467 VAL A O 1
ATOM 3555 N N . ARG A 1 491 ? -9.561 18.917 -22.394 1.00 30.35 468 ARG A N 1
ATOM 3556 C CA . ARG A 1 491 ? -8.215 19.316 -22.837 1.00 32.19 468 ARG A CA 1
ATOM 3557 C C . ARG A 1 491 ? -8.034 19.219 -24.348 1.00 33.20 468 ARG A C 1
ATOM 3558 O O . ARG A 1 491 ? -8.396 18.248 -24.945 1.00 32.90 468 ARG A O 1
ATOM 3566 N N . HIS A 1 492 ? -7.460 20.243 -24.946 1.00 35.69 469 HIS A N 1
ATOM 3567 C CA . HIS A 1 492 ? -7.206 20.247 -26.371 1.00 33.56 469 HIS A CA 1
ATOM 3568 C C . HIS A 1 492 ? -5.740 19.903 -26.634 1.00 34.96 469 HIS A C 1
ATOM 3569 O O . HIS A 1 492 ? -4.846 20.552 -26.127 1.00 34.02 469 HIS A O 1
ATOM 3576 N N . ILE A 1 493 ? -5.500 18.875 -27.437 1.00 36.31 470 ILE A N 1
ATOM 3577 C CA . ILE A 1 493 ? -4.160 18.488 -27.805 1.00 36.07 470 ILE A CA 1
ATOM 3578 C C . ILE A 1 493 ? -4.038 18.725 -29.297 1.00 34.65 470 ILE A C 1
ATOM 3579 O O . ILE A 1 493 ? -4.862 18.229 -30.053 1.00 33.87 470 ILE A O 1
ATOM 3592 N N . ILE A 1 495 ? -1.331 18.620 -32.622 1.00 37.23 472 ILE A N 1
ATOM 3593 C CA . ILE A 1 495 ? -0.049 18.129 -33.108 1.00 39.35 472 ILE A CA 1
ATOM 3594 C C . ILE A 1 495 ? 0.226 18.691 -34.500 1.00 41.04 472 ILE A C 1
ATOM 3595 O O . ILE A 1 495 ? -0.451 18.333 -35.467 1.00 39.95 472 ILE A O 1
ATOM 3600 N N . ASN A 1 496 ? 1.211 19.581 -34.577 1.00 42.90 473 ASN A N 1
ATOM 3601 C CA . ASN A 1 496 ? 1.708 20.120 -35.837 1.00 45.17 473 ASN A CA 1
ATOM 3602 C C . ASN A 1 496 ? 2.532 19.038 -36.501 1.00 47.14 473 ASN A C 1
ATOM 3603 O O . ASN A 1 496 ? 3.619 18.759 -36.047 1.00 50.62 473 ASN A O 1
ATOM 3608 N N . HIS A 1 497 ? 2.017 18.428 -37.562 1.00 50.02 474 HIS A N 1
ATOM 3609 C CA . HIS A 1 497 ? 2.749 17.384 -38.294 1.00 51.43 474 HIS A CA 1
ATOM 3610 C C . HIS A 1 497 ? 3.161 17.876 -39.656 1.00 57.15 474 HIS A C 1
ATOM 3611 O O . HIS A 1 497 ? 4.045 17.285 -40.281 1.00 59.13 474 HIS A O 1
ATOM 3618 N N . GLY A 1 498 ? 2.520 18.958 -40.106 1.00 61.30 475 GLY A N 1
ATOM 3619 C CA . GLY A 1 498 ? 2.909 19.662 -41.334 1.00 63.91 475 GLY A CA 1
ATOM 3620 C C . GLY A 1 498 ? 2.069 19.322 -42.550 1.00 67.45 475 GLY A C 1
ATOM 3621 O O . GLY A 1 498 ? 2.499 18.552 -43.415 1.00 67.50 475 GLY A O 1
ATOM 3638 N N . ASP B 1 25 ? -16.783 56.247 -32.354 1.00 74.15 2 ASP B N 1
ATOM 3639 C CA . ASP B 1 25 ? -17.904 55.918 -31.480 1.00 69.50 2 ASP B CA 1
ATOM 3640 C C . ASP B 1 25 ? -17.510 55.954 -30.022 1.00 67.97 2 ASP B C 1
ATOM 3641 O O . ASP B 1 25 ? -16.540 55.323 -29.614 1.00 74.22 2 ASP B O 1
ATOM 3646 N N . THR B 1 26 ? -18.260 56.725 -29.246 1.00 63.85 3 THR B N 1
ATOM 3647 C CA . THR B 1 26 ? -17.899 56.993 -27.866 1.00 60.96 3 THR B CA 1
ATOM 3648 C C . THR B 1 26 ? -19.032 56.717 -26.871 1.00 58.37 3 THR B C 1
ATOM 3649 O O . THR B 1 26 ? -18.855 56.920 -25.668 1.00 61.83 3 THR B O 1
ATOM 3653 N N . GLN B 1 27 ? -20.178 56.236 -27.351 1.00 52.66 4 GLN B N 1
ATOM 3654 C CA . GLN B 1 27 ? -21.355 56.151 -26.491 1.00 51.05 4 GLN B CA 1
ATOM 3655 C C . GLN B 1 27 ? -21.713 54.762 -26.006 1.00 51.55 4 GLN B C 1
ATOM 3656 O O . GLN B 1 27 ? -21.574 53.762 -26.722 1.00 52.86 4 GLN B O 1
ATOM 3662 N N . LEU B 1 28 ? -22.171 54.711 -24.765 1.00 48.49 5 LEU B N 1
ATOM 3663 C CA . LEU B 1 28 ? -22.610 53.469 -24.187 1.00 49.50 5 LEU B CA 1
ATOM 3664 C C . LEU B 1 28 ? -23.908 53.086 -24.862 1.00 49.52 5 LEU B C 1
ATOM 3665 O O . LEU B 1 28 ? -24.704 53.940 -25.236 1.00 51.43 5 LEU B O 1
ATOM 3670 N N . LEU B 1 29 ? -24.071 51.791 -25.076 1.00 48.12 6 LEU B N 1
ATOM 3671 C CA . LEU B 1 29 ? -25.305 51.234 -25.554 1.00 46.96 6 LEU B CA 1
ATOM 3672 C C . LEU B 1 29 ? -26.049 50.699 -24.327 1.00 47.14 6 LEU B C 1
ATOM 3673 O O . LEU B 1 29 ? -25.645 49.714 -23.715 1.00 44.22 6 LEU B O 1
ATOM 3678 N N . ILE B 1 30 ? -27.132 51.373 -23.978 1.00 50.64 7 ILE B N 1
ATOM 3679 C CA . ILE B 1 30 ? -27.937 51.025 -22.814 1.00 52.13 7 ILE B CA 1
ATOM 3680 C C . ILE B 1 30 ? -29.346 50.807 -23.358 1.00 53.95 7 ILE B C 1
ATOM 3681 O O . ILE B 1 30 ? -30.005 51.755 -23.791 1.00 54.25 7 ILE B O 1
ATOM 3686 N N . GLY B 1 31 ? -29.778 49.549 -23.394 1.00 53.28 8 GLY B N 1
ATOM 3687 C CA . GLY B 1 31 ? -31.068 49.208 -23.998 1.00 51.83 8 GLY B CA 1
ATOM 3688 C C . GLY B 1 31 ? -31.225 49.821 -25.371 1.00 53.44 8 GLY B C 1
ATOM 3689 O O . GLY B 1 31 ? -30.404 49.586 -26.252 1.00 54.51 8 GLY B O 1
ATOM 3690 N N . SER B 1 32 ? -32.261 50.639 -25.542 1.00 54.69 9 SER B N 1
ATOM 3691 C CA . SER B 1 32 ? -32.555 51.261 -26.831 1.00 55.63 9 SER B CA 1
ATOM 3692 C C . SER B 1 32 ? -31.881 52.628 -27.047 1.00 56.12 9 SER B C 1
ATOM 3693 O O . SER B 1 32 ? -32.074 53.250 -28.083 1.00 55.21 9 SER B O 1
ATOM 3696 N N . ARG B 1 33 ? -31.093 53.087 -26.080 1.00 58.16 10 ARG B N 1
ATOM 3697 C CA . ARG B 1 33 ? -30.398 54.373 -26.193 1.00 59.61 10 ARG B CA 1
ATOM 3698 C C . ARG B 1 33 ? -28.882 54.220 -26.335 1.00 56.97 10 ARG B C 1
ATOM 3699 O O . ARG B 1 33 ? -28.271 53.397 -25.657 1.00 58.68 10 ARG B O 1
ATOM 3707 N N . PHE B 1 34 ? -28.288 55.009 -27.224 1.00 57.57 11 PHE B N 1
ATOM 3708 C CA . PHE B 1 34 ? -26.870 55.357 -27.117 1.00 61.11 11 PHE B CA 1
ATOM 3709 C C . PHE B 1 34 ? -26.734 56.566 -26.197 1.00 63.99 11 PHE B C 1
ATOM 3710 O O . PHE B 1 34 ? -27.609 57.430 -26.173 1.00 67.79 11 PHE B O 1
ATOM 3718 N N . GLU B 1 35 ? -25.646 56.630 -25.438 1.00 61.50 12 GLU B N 1
ATOM 3719 C CA . GLU B 1 35 ? -25.605 57.513 -24.277 1.00 61.38 12 GLU B CA 1
ATOM 3720 C C . GLU B 1 35 ? -24.168 57.662 -23.777 1.00 57.52 12 GLU B C 1
ATOM 3721 O O . GLU B 1 35 ? -23.490 56.663 -23.527 1.00 58.87 12 GLU B O 1
ATOM 3727 N N . ALA B 1 36 ? -23.695 58.898 -23.644 1.00 55.03 13 ALA B N 1
ATOM 3728 C CA . ALA B 1 36 ? -22.399 59.154 -23.011 1.00 54.94 13 ALA B CA 1
ATOM 3729 C C . ALA B 1 36 ? -22.418 58.761 -21.525 1.00 53.96 13 ALA B C 1
ATOM 3730 O O . ALA B 1 36 ? -23.442 58.889 -20.845 1.00 50.70 13 ALA B O 1
ATOM 3732 N N . GLY B 1 37 ? -21.289 58.265 -21.027 1.00 54.71 14 GLY B N 1
ATOM 3733 C CA . GLY B 1 37 ? -21.137 58.012 -19.597 1.00 53.14 14 GLY B CA 1
ATOM 3734 C C . GLY B 1 37 ? -21.126 59.341 -18.867 1.00 53.65 14 GLY B C 1
ATOM 3735 O O . GLY B 1 37 ? -20.824 60.375 -19.453 1.00 52.61 14 GLY B O 1
ATOM 3736 N N . THR B 1 38 ? -21.477 59.319 -17.590 1.00 54.96 15 THR B N 1
ATOM 3737 C CA . THR B 1 38 ? -21.643 60.559 -16.842 1.00 57.11 15 THR B CA 1
ATOM 3738 C C . THR B 1 38 ? -20.641 60.678 -15.701 1.00 59.42 15 THR B C 1
ATOM 3739 O O . THR B 1 38 ? -20.731 61.594 -14.898 1.00 62.97 15 THR B O 1
ATOM 3743 N N . GLU B 1 39 ? -19.683 59.757 -15.629 1.00 60.82 16 GLU B N 1
ATOM 3744 C CA . GLU B 1 39 ? -18.715 59.759 -14.527 1.00 61.12 16 GLU B CA 1
ATOM 3745 C C . GLU B 1 39 ? -17.307 60.160 -14.962 1.00 64.90 16 GLU B C 1
ATOM 3746 O O . GLU B 1 39 ? -17.134 60.745 -16.036 1.00 69.65 16 GLU B O 1
ATOM 3752 N N . ALA B 1 40 ? -16.316 59.869 -14.117 1.00 62.97 17 ALA B N 1
ATOM 3753 C CA . ALA B 1 40 ? -14.910 60.161 -14.407 1.00 61.80 17 ALA B CA 1
ATOM 3754 C C . ALA B 1 40 ? -14.482 59.674 -15.800 1.00 63.18 17 ALA B C 1
ATOM 3755 O O . ALA B 1 40 ? -14.850 58.573 -16.230 1.00 57.32 17 ALA B O 1
ATOM 3757 N N . GLU B 1 41 ? -13.713 60.502 -16.502 1.00 63.35 18 GLU B N 1
ATOM 3758 C CA . GLU B 1 41 ? -13.193 60.124 -17.817 1.00 65.06 18 GLU B CA 1
ATOM 3759 C C . GLU B 1 41 ? -11.899 59.347 -17.703 1.00 66.72 18 GLU B C 1
ATOM 3760 O O . GLU B 1 41 ? -11.035 59.680 -16.892 1.00 72.96 18 GLU B O 1
ATOM 3766 N N . GLU B 1 42 ? -11.777 58.303 -18.514 1.00 60.46 19 GLU B N 1
ATOM 3767 C CA . GLU B 1 42 ? -10.512 57.606 -18.677 1.00 57.83 19 GLU B CA 1
ATOM 3768 C C . GLU B 1 42 ? -9.729 58.254 -19.806 1.00 50.83 19 GLU B C 1
ATOM 3769 O O . GLU B 1 42 ? -10.293 58.533 -20.859 1.00 49.82 19 GLU B O 1
ATOM 3775 N N . HIS B 1 43 ? -8.438 58.481 -19.592 1.00 51.03 20 HIS B N 1
ATOM 3776 C CA . HIS B 1 43 ? -7.577 59.020 -20.636 1.00 54.80 20 HIS B CA 1
ATOM 3777 C C . HIS B 1 43 ? -7.054 57.876 -21.471 1.00 54.12 20 HIS B C 1
ATOM 3778 O O . HIS B 1 43 ? -6.093 57.211 -21.094 1.00 58.20 20 HIS B O 1
ATOM 3785 N N . ILE B 1 44 ? -7.707 57.628 -22.600 1.00 53.91 21 ILE B N 1
ATOM 3786 C CA . ILE B 1 44 ? -7.295 56.561 -23.498 1.00 54.99 21 ILE B CA 1
ATOM 3787 C C . ILE B 1 44 ? -6.051 57.049 -24.242 1.00 58.12 21 ILE B C 1
ATOM 3788 O O . ILE B 1 44 ? -6.038 58.157 -24.767 1.00 56.41 21 ILE B O 1
ATOM 3793 N N . LEU B 1 45 ? -5.012 56.215 -24.272 1.00 61.00 22 LEU B N 1
ATOM 3794 C CA . LEU B 1 45 ? -3.718 56.602 -24.836 1.00 56.64 22 LEU B CA 1
ATOM 3795 C C . LEU B 1 45 ? -3.315 55.805 -26.074 1.00 52.30 22 LEU B C 1
ATOM 3796 O O . LEU B 1 45 ? -3.672 54.626 -26.226 1.00 49.65 22 LEU B O 1
ATOM 3801 N N . ASN B 1 46 ? -2.588 56.465 -26.970 1.00 52.66 23 ASN B N 1
ATOM 3802 C CA . ASN B 1 46 ? -1.866 55.786 -28.037 1.00 54.09 23 ASN B CA 1
ATOM 3803 C C . ASN B 1 46 ? -0.590 55.169 -27.420 1.00 53.72 23 ASN B C 1
ATOM 3804 O O . ASN B 1 46 ? 0.333 55.888 -27.093 1.00 52.77 23 ASN B O 1
ATOM 3809 N N . PRO B 1 47 ? -0.536 53.832 -27.247 1.00 56.32 24 PRO B N 1
ATOM 3810 C CA . PRO B 1 47 ? 0.628 53.289 -26.525 1.00 54.02 24 PRO B CA 1
ATOM 3811 C C . PRO B 1 47 ? 1.926 53.252 -27.350 1.00 54.43 24 PRO B C 1
ATOM 3812 O O . PRO B 1 47 ? 3.000 53.010 -26.797 1.00 51.78 24 PRO B O 1
ATOM 3816 N N . ARG B 1 48 ? 1.825 53.492 -28.654 1.00 59.63 25 ARG B N 1
ATOM 3817 C CA . ARG B 1 48 ? 3.004 53.662 -29.498 1.00 61.31 25 ARG B CA 1
ATOM 3818 C C . ARG B 1 48 ? 3.746 54.945 -29.131 1.00 59.20 25 ARG B C 1
ATOM 3819 O O . ARG B 1 48 ? 4.975 54.981 -29.102 1.00 60.05 25 ARG B O 1
ATOM 3827 N N . THR B 1 49 ? 2.986 55.984 -28.823 1.00 58.32 26 THR B N 1
ATOM 3828 C CA . THR B 1 49 ? 3.539 57.333 -28.678 1.00 60.51 26 THR B CA 1
ATOM 3829 C C . THR B 1 49 ? 3.352 57.881 -27.265 1.00 58.53 26 THR B C 1
ATOM 3830 O O . THR B 1 49 ? 4.052 58.795 -26.859 1.00 59.82 26 THR B O 1
ATOM 3834 N N . GLY B 1 50 ? 2.399 57.322 -26.524 1.00 57.04 27 GLY B N 1
ATOM 3835 C CA . GLY B 1 50 ? 2.041 57.849 -25.216 1.00 59.27 27 GLY B CA 1
ATOM 3836 C C . GLY B 1 50 ? 1.138 59.068 -25.314 1.00 61.76 27 GLY B C 1
ATOM 3837 O O . GLY B 1 50 ? 0.827 59.707 -24.303 1.00 62.59 27 GLY B O 1
ATOM 3838 N N . ALA B 1 51 ? 0.719 59.393 -26.533 1.00 61.94 28 ALA B N 1
ATOM 3839 C CA . ALA B 1 51 ? -0.165 60.523 -26.767 1.00 63.75 28 ALA B CA 1
ATOM 3840 C C . ALA B 1 51 ? -1.610 60.161 -26.431 1.00 61.90 28 ALA B C 1
ATOM 3841 O O . ALA B 1 51 ? -2.035 59.009 -26.600 1.00 61.25 28 ALA B O 1
ATOM 3843 N N . GLY B 1 52 ? -2.356 61.152 -25.956 1.00 60.43 29 GLY B N 1
ATOM 3844 C CA . GLY B 1 52 ? -3.774 60.997 -25.669 1.00 59.43 29 GLY B CA 1
ATOM 3845 C C . GLY B 1 52 ? -4.590 60.846 -26.937 1.00 60.05 29 GLY B C 1
ATOM 3846 O O . GLY B 1 52 ? -4.350 61.538 -27.931 1.00 59.56 29 GLY B O 1
ATOM 3847 N N . ILE B 1 53 ? -5.545 59.921 -26.905 1.00 59.63 30 ILE B N 1
ATOM 3848 C CA . ILE B 1 53 ? -6.449 59.712 -28.033 1.00 58.52 30 ILE B CA 1
ATOM 3849 C C . ILE B 1 53 ? -7.776 60.439 -27.803 1.00 57.04 30 ILE B C 1
ATOM 3850 O O . ILE B 1 53 ? -8.190 61.251 -28.617 1.00 56.86 30 ILE B O 1
ATOM 3855 N N . ILE B 1 54 ? -8.419 60.145 -26.680 1.00 55.80 31 ILE B N 1
ATOM 3856 C CA . ILE B 1 54 ? -9.696 60.730 -26.324 1.00 56.06 31 ILE B CA 1
ATOM 3857 C C . ILE B 1 54 ? -9.941 60.399 -24.862 1.00 56.89 31 ILE B C 1
ATOM 3858 O O . ILE B 1 54 ? -9.425 59.402 -24.353 1.00 54.73 31 ILE B O 1
ATOM 3863 N N . ASP B 1 55 ? -10.701 61.252 -24.187 1.00 58.98 32 ASP B N 1
ATOM 3864 C CA . ASP B 1 55 ? -11.101 61.013 -22.808 1.00 61.00 32 ASP B CA 1
ATOM 3865 C C . ASP B 1 55 ? -12.531 60.476 -22.810 1.00 59.49 32 ASP B C 1
ATOM 3866 O O . ASP B 1 55 ? -13.409 61.068 -23.425 1.00 62.60 32 ASP B O 1
ATOM 3871 N N . LEU B 1 56 ? -12.757 59.348 -22.139 1.00 56.05 33 LEU B N 1
ATOM 3872 C CA . LEU B 1 56 ? -14.051 58.660 -22.182 1.00 54.52 33 LEU B CA 1
ATOM 3873 C C . LEU B 1 56 ? -14.666 58.503 -20.805 1.00 54.51 33 LEU B C 1
ATOM 3874 O O . LEU B 1 56 ? -14.124 57.782 -19.955 1.00 52.28 33 LEU B O 1
ATOM 3879 N N . ALA B 1 57 ? -15.801 59.164 -20.593 1.00 56.28 34 ALA B N 1
ATOM 3880 C CA . ALA B 1 57 ? -16.517 59.079 -19.331 1.00 56.92 34 ALA B CA 1
ATOM 3881 C C . ALA B 1 57 ? -17.016 57.664 -19.060 1.00 56.71 34 ALA B C 1
ATOM 3882 O O . ALA B 1 57 ? -17.456 56.959 -19.972 1.00 55.79 34 ALA B O 1
ATOM 3884 N N . GLU B 1 58 ? -16.928 57.247 -17.803 1.00 57.49 35 GLU B N 1
ATOM 3885 C CA . GLU B 1 58 ? -17.426 55.933 -17.426 1.00 58.51 35 GLU B CA 1
ATOM 3886 C C . GLU B 1 58 ? -18.903 55.963 -16.992 1.00 56.69 35 GLU B C 1
ATOM 3887 O O . GLU B 1 58 ? -19.451 57.034 -16.697 1.00 55.67 35 GLU B O 1
ATOM 3893 N N . ALA B 1 59 ? -19.543 54.792 -17.010 1.00 52.82 36 ALA B N 1
ATOM 3894 C CA . ALA B 1 59 ? -20.945 54.659 -16.628 1.00 49.47 36 ALA B CA 1
ATOM 3895 C C . ALA B 1 59 ? -21.174 55.091 -15.180 1.00 50.80 36 ALA B C 1
ATOM 3896 O O . ALA B 1 59 ? -20.293 54.937 -14.336 1.00 53.61 36 ALA B O 1
ATOM 3898 N N . SER B 1 60 ? -22.357 55.619 -14.890 1.00 49.38 37 SER B N 1
ATOM 3899 C CA . SER B 1 60 ? -22.761 55.810 -13.501 1.00 51.97 37 SER B CA 1
ATOM 3900 C C . SER B 1 60 ? -23.399 54.517 -12.969 1.00 55.14 37 SER B C 1
ATOM 3901 O O . SER B 1 60 ? -23.647 53.570 -13.735 1.00 54.25 37 SER B O 1
ATOM 3904 N N . HIS B 1 61 ? -23.672 54.480 -11.667 1.00 55.38 38 HIS B N 1
ATOM 3905 C CA . HIS B 1 61 ? -24.421 53.368 -11.084 1.00 56.90 38 HIS B CA 1
ATOM 3906 C C . HIS B 1 61 ? -25.797 53.262 -11.756 1.00 57.60 38 HIS B C 1
ATOM 3907 O O . HIS B 1 61 ? -26.271 52.166 -12.057 1.00 61.89 38 HIS B O 1
ATOM 3914 N N . ALA B 1 62 ? -26.413 54.414 -12.014 1.00 57.20 39 ALA B N 1
ATOM 3915 C CA . ALA B 1 62 ? -27.720 54.497 -12.665 1.00 54.56 39 ALA B CA 1
ATOM 3916 C C . ALA B 1 62 ? -27.721 53.861 -14.050 1.00 52.54 39 ALA B C 1
ATOM 3917 O O . ALA B 1 62 ? -28.629 53.095 -14.384 1.00 51.23 39 ALA B O 1
ATOM 3919 N N . GLN B 1 63 ? -26.703 54.195 -14.839 1.00 48.02 40 GLN B N 1
ATOM 3920 C CA . GLN B 1 63 ? -26.536 53.644 -16.168 1.00 47.41 40 GLN B CA 1
ATOM 3921 C C . GLN B 1 63 ? -26.242 52.140 -16.150 1.00 46.82 40 GLN B C 1
ATOM 3922 O O . GLN B 1 63 ? -26.666 51.407 -17.044 1.00 48.81 40 GLN B O 1
ATOM 3928 N N . ILE B 1 64 ? -25.504 51.686 -15.144 1.00 45.20 41 ILE B N 1
ATOM 3929 C CA . ILE B 1 64 ? -25.264 50.248 -14.971 1.00 45.99 41 ILE B CA 1
ATOM 3930 C C . ILE B 1 64 ? -26.592 49.558 -14.639 1.00 46.17 41 ILE B C 1
ATOM 3931 O O . ILE B 1 64 ? -26.876 48.480 -15.155 1.00 45.78 41 ILE B O 1
ATOM 3936 N N . ASP B 1 65 ? -27.403 50.188 -13.785 1.00 44.85 42 ASP B N 1
ATOM 3937 C CA . ASP B 1 65 ? -28.714 49.652 -13.450 1.00 44.90 42 ASP B CA 1
ATOM 3938 C C . ASP B 1 65 ? -29.645 49.574 -14.654 1.00 44.95 42 ASP B C 1
ATOM 3939 O O . ASP B 1 65 ? -30.336 48.566 -14.830 1.00 44.26 42 ASP B O 1
ATOM 3944 N N . ALA B 1 66 ? -29.640 50.623 -15.480 1.00 41.47 43 ALA B N 1
ATOM 3945 C CA . ALA B 1 66 ? -30.464 50.668 -16.676 1.00 42.77 43 ALA B CA 1
ATOM 3946 C C . ALA B 1 66 ? -30.010 49.607 -17.673 1.00 44.32 43 ALA B C 1
ATOM 3947 O O . ALA B 1 66 ? -30.834 48.963 -18.330 1.00 45.34 43 ALA B O 1
ATOM 3949 N N . ALA B 1 67 ? -28.691 49.445 -17.772 1.00 41.56 44 ALA B N 1
ATOM 3950 C CA . ALA B 1 67 ? -28.093 48.452 -18.627 1.00 41.48 44 ALA B CA 1
ATOM 3951 C C . ALA B 1 67 ? -28.606 47.063 -18.247 1.00 41.67 44 ALA B C 1
ATOM 3952 O O . ALA B 1 67 ? -29.053 46.317 -19.111 1.00 43.76 44 ALA B O 1
ATOM 3954 N N . VAL B 1 68 ? -28.552 46.726 -16.956 1.00 43.14 45 VAL B N 1
ATOM 3955 C CA . VAL B 1 68 ? -28.976 45.396 -16.479 1.00 43.61 45 VAL B CA 1
ATOM 3956 C C . VAL B 1 68 ? -30.493 45.234 -16.607 1.00 46.57 45 VAL B C 1
ATOM 3957 O O . VAL B 1 68 ? -30.976 44.148 -16.948 1.00 50.04 45 VAL B O 1
ATOM 3961 N N . ASP B 1 69 ? -31.233 46.309 -16.328 1.00 45.02 46 ASP B N 1
ATOM 3962 C CA . ASP B 1 69 ? -32.690 46.318 -16.505 1.00 46.99 46 ASP B CA 1
ATOM 3963 C C . ASP B 1 69 ? -33.113 46.066 -17.943 1.00 46.94 46 ASP B C 1
ATOM 3964 O O . ASP B 1 69 ? -34.036 45.282 -18.190 1.00 47.24 46 ASP B O 1
ATOM 3969 N N . ALA B 1 70 ? -32.440 46.727 -18.888 1.00 44.66 47 ALA B N 1
ATOM 3970 C CA . ALA B 1 70 ? -32.734 46.507 -20.299 1.00 42.24 47 ALA B CA 1
ATOM 3971 C C . ALA B 1 70 ? -32.467 45.041 -20.694 1.00 40.93 47 ALA B C 1
ATOM 3972 O O . ALA B 1 70 ? -33.246 44.449 -21.452 1.00 43.57 47 ALA B O 1
ATOM 3974 N N . ALA B 1 71 ? -31.405 44.451 -20.147 1.00 38.43 48 ALA B N 1
ATOM 3975 C CA . ALA B 1 71 ? -31.101 43.045 -20.392 1.00 38.08 48 ALA B CA 1
ATOM 3976 C C . ALA B 1 71 ? -32.215 42.148 -19.843 1.00 42.08 48 ALA B C 1
ATOM 3977 O O . ALA B 1 71 ? -32.633 41.196 -20.509 1.00 45.07 48 ALA B O 1
ATOM 3979 N N . GLU B 1 72 ? -32.682 42.466 -18.630 1.00 43.90 49 GLU B N 1
ATOM 3980 C CA . GLU B 1 72 ? -33.801 41.780 -17.977 1.00 41.62 49 GLU B CA 1
ATOM 3981 C C . GLU B 1 72 ? -35.031 41.766 -18.874 1.00 42.93 49 GLU B C 1
ATOM 3982 O O . GLU B 1 72 ? -35.665 40.700 -19.083 1.00 40.90 49 GLU B O 1
ATOM 3988 N N . ARG B 1 73 ? -35.352 42.949 -19.400 1.00 41.30 50 ARG B N 1
ATOM 3989 C CA . ARG B 1 73 ? -36.514 43.159 -20.264 1.00 45.31 50 ARG B CA 1
ATOM 3990 C C . ARG B 1 73 ? -36.376 42.426 -21.591 1.00 46.09 50 ARG B C 1
ATOM 3991 O O . ARG B 1 73 ? -37.299 41.710 -21.988 1.00 44.70 50 ARG B O 1
ATOM 3999 N N . ALA B 1 74 ? -35.229 42.612 -22.265 1.00 44.09 51 ALA B N 1
ATOM 4000 C CA . ALA B 1 74 ? -34.944 41.938 -23.542 1.00 41.23 51 ALA B CA 1
ATOM 4001 C C . ALA B 1 74 ? -34.925 40.410 -23.422 1.00 40.95 51 ALA B C 1
ATOM 4002 O O . ALA B 1 74 ? -35.290 39.695 -24.356 1.00 40.13 51 ALA B O 1
ATOM 4004 N N . PHE B 1 75 ? -34.536 39.911 -22.257 1.00 43.03 52 PHE B N 1
ATOM 4005 C CA . PHE B 1 75 ? -34.449 38.467 -22.049 1.00 42.13 52 PHE B CA 1
ATOM 4006 C C . PHE B 1 75 ? -35.777 37.759 -22.281 1.00 44.11 52 PHE B C 1
ATOM 4007 O O . PHE B 1 75 ? -35.803 36.628 -22.777 1.00 43.52 52 PHE B O 1
ATOM 4015 N N . VAL B 1 76 ? -36.875 38.422 -21.923 1.00 48.38 53 VAL B N 1
ATOM 4016 C CA . VAL B 1 76 ? -38.215 37.841 -22.079 1.00 51.10 53 VAL B CA 1
ATOM 4017 C C . VAL B 1 76 ? -38.385 37.249 -23.484 1.00 46.90 53 VAL B C 1
ATOM 4018 O O . VAL B 1 76 ? -38.596 36.052 -23.625 1.00 44.12 53 VAL B O 1
ATOM 4022 N N . GLY B 1 77 ? -38.251 38.087 -24.508 1.00 43.28 54 GLY B N 1
ATOM 4023 C CA . GLY B 1 77 ? -38.320 37.639 -25.881 1.00 41.60 54 GLY B CA 1
ATOM 4024 C C . GLY B 1 77 ? -37.088 36.907 -26.411 1.00 42.99 54 GLY B C 1
ATOM 4025 O O . GLY B 1 77 ? -37.213 35.958 -27.177 1.00 44.16 54 GLY B O 1
ATOM 4026 N N . TRP B 1 78 ? -35.891 37.339 -26.022 1.00 42.50 55 TRP B N 1
ATOM 4027 C CA . TRP B 1 78 ? -34.690 36.792 -26.627 1.00 38.91 55 TRP B CA 1
ATOM 4028 C C . TRP B 1 78 ? -34.487 35.329 -26.266 1.00 38.39 55 TRP B C 1
ATOM 4029 O O . TRP B 1 78 ? -34.004 34.537 -27.077 1.00 36.04 55 TRP B O 1
ATOM 4040 N N . SER B 1 79 ? -34.870 34.980 -25.039 1.00 37.57 56 SER B N 1
ATOM 4041 C CA . SER B 1 79 ? -34.711 33.630 -24.540 1.00 38.11 56 SER B CA 1
ATOM 4042 C C . SER B 1 79 ? -35.670 32.667 -25.239 1.00 43.07 56 SER B C 1
ATOM 4043 O O . SER B 1 79 ? -35.529 31.455 -25.117 1.00 40.94 56 SER B O 1
ATOM 4046 N N . GLN B 1 80 ? -36.650 33.227 -25.952 1.00 46.51 57 GLN B N 1
ATOM 4047 C CA . GLN B 1 80 ? -37.656 32.436 -26.660 1.00 49.87 57 GLN B CA 1
ATOM 4048 C C . GLN B 1 80 ? -37.425 32.335 -28.171 1.00 49.21 57 GLN B C 1
ATOM 4049 O O . GLN B 1 80 ? -38.237 31.754 -28.866 1.00 48.34 57 GLN B O 1
ATOM 4055 N N . THR B 1 81 ? -36.340 32.919 -28.675 1.00 46.86 58 THR B N 1
ATOM 4056 C CA . THR B 1 81 ? -35.989 32.819 -30.095 1.00 44.06 58 THR B CA 1
ATOM 4057 C C . THR B 1 81 ? -35.485 31.408 -30.445 1.00 45.85 58 THR B C 1
ATOM 4058 O O . THR B 1 81 ? -35.119 30.638 -29.552 1.00 42.80 58 THR B O 1
ATOM 4062 N N . THR B 1 82 ? -35.477 31.063 -31.733 1.00 45.37 59 THR B N 1
ATOM 4063 C CA . THR B 1 82 ? -35.020 29.729 -32.135 1.00 43.02 59 THR B CA 1
ATOM 4064 C C . THR B 1 82 ? -33.507 29.715 -32.382 1.00 43.53 59 THR B C 1
ATOM 4065 O O . THR B 1 82 ? -32.911 30.775 -32.586 1.00 44.27 59 THR B O 1
ATOM 4069 N N . PRO B 1 83 ? -32.886 28.511 -32.382 1.00 42.33 60 PRO B N 1
ATOM 4070 C CA . PRO B 1 83 ? -31.488 28.428 -32.774 1.00 41.49 60 PRO B CA 1
ATOM 4071 C C . PRO B 1 83 ? -31.241 29.105 -34.111 1.00 40.07 60 PRO B C 1
ATOM 4072 O O . PRO B 1 83 ? -30.260 29.834 -34.228 1.00 43.95 60 PRO B O 1
ATOM 4076 N N . ALA B 1 84 ? -32.133 28.913 -35.083 1.00 39.79 61 ALA B N 1
ATOM 4077 C CA . ALA B 1 84 ? -31.962 29.544 -36.406 1.00 40.96 61 ALA B CA 1
ATOM 4078 C C . ALA B 1 84 ? -32.014 31.059 -36.359 1.00 39.65 61 ALA B C 1
ATOM 4079 O O . ALA B 1 84 ? -31.297 31.720 -37.110 1.00 41.14 61 ALA B O 1
ATOM 4081 N N . GLU B 1 85 ? -32.868 31.610 -35.502 1.00 41.14 62 GLU B N 1
ATOM 4082 C CA . GLU B 1 85 ? -32.996 33.076 -35.406 1.00 43.62 62 GLU B CA 1
ATOM 4083 C C . GLU B 1 85 ? -31.743 33.672 -34.810 1.00 37.49 62 GLU B C 1
ATOM 4084 O O . GLU B 1 85 ? -31.244 34.679 -35.302 1.00 39.43 62 GLU B O 1
ATOM 4090 N N . ARG B 1 86 ? -31.224 33.021 -33.778 1.00 35.16 63 ARG B N 1
ATOM 4091 C CA . ARG B 1 86 ? -29.987 33.451 -33.130 1.00 38.18 63 ARG B CA 1
ATOM 4092 C C . ARG B 1 86 ? -28.798 33.215 -34.052 1.00 37.96 63 ARG B C 1
ATOM 4093 O O . ARG B 1 86 ? -27.940 34.091 -34.208 1.00 40.04 63 ARG B O 1
ATOM 4101 N N . SER B 1 87 ? -28.784 32.053 -34.698 1.00 36.16 64 SER B N 1
ATOM 4102 C CA . SER B 1 87 ? -27.785 31.764 -35.705 1.00 38.33 64 SER B CA 1
ATOM 4103 C C . SER B 1 87 ? -27.740 32.904 -36.739 1.00 40.24 64 SER B C 1
ATOM 4104 O O . SER B 1 87 ? -26.695 33.503 -36.962 1.00 43.89 64 SER B O 1
ATOM 4107 N N . ASN B 1 88 ? -28.878 33.261 -37.320 1.00 39.56 65 ASN B N 1
ATOM 4108 C CA . ASN B 1 88 ? -28.863 34.325 -38.333 1.00 40.86 65 ASN B CA 1
ATOM 4109 C C . ASN B 1 88 ? -28.377 35.675 -37.829 1.00 42.11 65 ASN B C 1
ATOM 4110 O O . ASN B 1 88 ? -27.746 36.451 -38.564 1.00 40.65 65 ASN B O 1
ATOM 4115 N N . ALA B 1 89 ? -28.682 35.963 -36.574 1.00 40.98 66 ALA B N 1
ATOM 4116 C CA . ALA B 1 89 ? -28.224 37.197 -35.957 1.00 39.22 66 ALA B CA 1
ATOM 4117 C C . ALA B 1 89 ? -26.681 37.211 -35.863 1.00 38.36 66 ALA B C 1
ATOM 4118 O O . ALA B 1 89 ? -26.034 38.226 -36.228 1.00 38.63 66 ALA B O 1
ATOM 4120 N N . LEU B 1 90 ? -26.101 36.075 -35.458 1.00 35.95 67 LEU B N 1
ATOM 4121 C CA . LEU B 1 90 ? -24.624 35.930 -35.359 1.00 37.90 67 LEU B CA 1
ATOM 4122 C C . LEU B 1 90 ? -23.957 36.143 -36.713 1.00 37.69 67 LEU B C 1
ATOM 4123 O O . LEU B 1 90 ? -23.036 36.942 -36.808 1.00 37.79 67 LEU B O 1
ATOM 4128 N N . LEU B 1 91 ? -24.453 35.465 -37.756 1.00 39.61 68 LEU B N 1
ATOM 4129 C CA . LEU B 1 91 ? -23.992 35.714 -39.154 1.00 40.56 68 LEU B CA 1
ATOM 4130 C C . LEU B 1 91 ? -24.087 37.187 -39.559 1.00 43.10 68 LEU B C 1
ATOM 4131 O O . LEU B 1 91 ? -23.182 37.728 -40.192 1.00 42.08 68 LEU B O 1
ATOM 4136 N N . LYS B 1 92 ? -25.177 37.851 -39.193 1.00 45.85 69 LYS B N 1
ATOM 4137 C CA . LYS B 1 92 ? -25.300 39.279 -39.535 1.00 47.63 69 LYS B CA 1
ATOM 4138 C C . LYS B 1 92 ? -24.263 40.114 -38.793 1.00 43.64 69 LYS B C 1
ATOM 4139 O O . LYS B 1 92 ? -23.729 41.038 -39.367 1.00 42.41 69 LYS B O 1
ATOM 4145 N N . ILE B 1 93 ? -23.961 39.761 -37.534 1.00 41.64 70 ILE B N 1
ATOM 4146 C CA . ILE B 1 93 ? -22.889 40.439 -36.794 1.00 41.95 70 ILE B CA 1
ATOM 4147 C C . ILE B 1 93 ? -21.532 40.191 -37.477 1.00 44.33 70 ILE B C 1
ATOM 4148 O O . ILE B 1 93 ? -20.788 41.145 -37.727 1.00 44.61 70 ILE B O 1
ATOM 4153 N N . ALA B 1 94 ? -21.242 38.934 -37.820 1.00 43.39 71 ALA B N 1
ATOM 4154 C CA . ALA B 1 94 ? -20.005 38.610 -38.557 1.00 42.16 71 ALA B CA 1
ATOM 4155 C C . ALA B 1 94 ? -19.884 39.433 -39.827 1.00 43.51 71 ALA B C 1
ATOM 4156 O O . ALA B 1 94 ? -18.834 39.982 -40.120 1.00 45.69 71 ALA B O 1
ATOM 4158 N N . ASP B 1 95 ? -20.976 39.481 -40.581 1.00 46.00 72 ASP B N 1
ATOM 4159 C CA A ASP B 1 95 ? -21.060 40.224 -41.830 0.50 46.27 72 ASP B CA 1
ATOM 4160 C CA B ASP B 1 95 ? -21.027 40.217 -41.832 0.50 44.50 72 ASP B CA 1
ATOM 4161 C C . ASP B 1 95 ? -20.686 41.694 -41.631 1.00 45.77 72 ASP B C 1
ATOM 4162 O O . ASP B 1 95 ? -19.894 42.262 -42.386 1.00 45.44 72 ASP B O 1
ATOM 4171 N N . ALA B 1 96 ? -21.278 42.307 -40.608 1.00 46.87 73 ALA B N 1
ATOM 4172 C CA . ALA B 1 96 ? -21.075 43.731 -40.343 1.00 47.80 73 ALA B CA 1
ATOM 4173 C C . ALA B 1 96 ? -19.609 44.026 -40.024 1.00 49.83 73 ALA B C 1
ATOM 4174 O O . ALA B 1 96 ? -19.049 45.033 -40.465 1.00 51.84 73 ALA B O 1
ATOM 4176 N N . ILE B 1 97 ? -18.989 43.126 -39.273 1.00 49.58 74 ILE B N 1
ATOM 4177 C CA . ILE B 1 97 ? -17.587 43.281 -38.905 1.00 48.48 74 ILE B CA 1
ATOM 4178 C C . ILE B 1 97 ? -16.697 43.157 -40.140 1.00 47.70 74 ILE B C 1
ATOM 4179 O O . ILE B 1 97 ? -15.771 43.940 -40.312 1.00 44.49 74 ILE B O 1
ATOM 4184 N N . GLU B 1 98 ? -17.003 42.168 -40.981 1.00 46.16 75 GLU B N 1
ATOM 4185 C CA . GLU B 1 98 ? -16.263 41.909 -42.209 1.00 45.19 75 GLU B CA 1
ATOM 4186 C C . GLU B 1 98 ? -16.341 43.086 -43.177 1.00 47.55 75 GLU B C 1
ATOM 4187 O O . GLU B 1 98 ? -15.348 43.442 -43.792 1.00 47.39 75 GLU B O 1
ATOM 4193 N N . LYS B 1 99 ? -17.523 43.682 -43.316 1.00 50.48 76 LYS B N 1
ATOM 4194 C CA . LYS B 1 99 ? -17.668 44.835 -44.194 1.00 58.30 76 LYS B CA 1
ATOM 4195 C C . LYS B 1 99 ? -16.864 46.031 -43.680 1.00 55.32 76 LYS B C 1
ATOM 4196 O O . LYS B 1 99 ? -16.454 46.886 -44.462 1.00 55.32 76 LYS B O 1
ATOM 4202 N N . GLU B 1 100 ? -16.608 46.064 -42.373 1.00 53.79 77 GLU B N 1
ATOM 4203 C CA . GLU B 1 100 ? -15.823 47.139 -41.760 1.00 54.70 77 GLU B CA 1
ATOM 4204 C C . GLU B 1 100 ? -14.508 46.642 -41.172 1.00 51.07 77 GLU B C 1
ATOM 4205 O O . GLU B 1 100 ? -13.982 47.250 -40.233 1.00 50.21 77 GLU B O 1
ATOM 4211 N N . ALA B 1 101 ? -13.978 45.549 -41.721 1.00 47.38 78 ALA B N 1
ATOM 4212 C CA . ALA B 1 101 ? -12.745 44.948 -41.192 1.00 47.22 78 ALA B CA 1
ATOM 4213 C C . ALA B 1 101 ? -11.590 45.948 -41.011 1.00 48.42 78 ALA B C 1
ATOM 4214 O O . ALA B 1 101 ? -10.946 45.969 -39.953 1.00 49.34 78 ALA B O 1
ATOM 4216 N N . ASP B 1 102 ? -11.359 46.793 -42.017 1.00 47.33 79 ASP B N 1
ATOM 4217 C CA . ASP B 1 102 ? -10.216 47.704 -42.002 1.00 51.02 79 ASP B CA 1
ATOM 4218 C C . ASP B 1 102 ? -10.357 48.829 -40.998 1.00 52.45 79 ASP B C 1
ATOM 4219 O O . ASP B 1 102 ? -9.386 49.226 -40.369 1.00 55.63 79 ASP B O 1
ATOM 4224 N N . GLU B 1 103 ? -11.571 49.327 -40.829 1.00 51.50 80 GLU B N 1
ATOM 4225 C CA . GLU B 1 103 ? -11.824 50.360 -39.844 1.00 51.87 80 GLU B CA 1
ATOM 4226 C C . GLU B 1 103 ? -11.611 49.783 -38.443 1.00 46.80 80 GLU B C 1
ATOM 4227 O O . GLU B 1 103 ? -11.042 50.446 -37.568 1.00 43.45 80 GLU B O 1
ATOM 4233 N N . PHE B 1 104 ? -12.055 48.541 -38.244 1.00 44.59 81 PHE B N 1
ATOM 4234 C CA . PHE B 1 104 ? -11.867 47.858 -36.974 1.00 44.06 81 PHE B CA 1
ATOM 4235 C C . PHE B 1 104 ? -10.388 47.629 -36.668 1.00 44.86 81 PHE B C 1
ATOM 4236 O O . PHE B 1 104 ? -9.949 47.888 -35.548 1.00 45.26 81 PHE B O 1
ATOM 4244 N N . ALA B 1 105 ? -9.635 47.163 -37.672 1.00 46.51 82 ALA B N 1
ATOM 4245 C CA . ALA B 1 105 ? -8.205 46.857 -37.540 1.00 45.04 82 ALA B CA 1
ATOM 4246 C C . ALA B 1 105 ? -7.404 48.121 -37.257 1.00 45.60 82 ALA B C 1
ATOM 4247 O O . ALA B 1 105 ? -6.523 48.141 -36.390 1.00 43.87 82 ALA B O 1
ATOM 4249 N N . ALA B 1 106 ? -7.725 49.183 -37.986 1.00 46.09 83 ALA B N 1
ATOM 4250 C CA . ALA B 1 106 ? -7.060 50.463 -37.790 1.00 43.63 83 ALA B CA 1
ATOM 4251 C C . ALA B 1 106 ? -7.293 50.971 -36.373 1.00 43.00 83 ALA B C 1
ATOM 4252 O O . ALA B 1 106 ? -6.369 51.456 -35.723 1.00 42.89 83 ALA B O 1
ATOM 4254 N N . LEU B 1 107 ? -8.523 50.835 -35.887 1.00 43.18 84 LEU B N 1
ATOM 4255 C CA . LEU B 1 107 ? -8.868 51.317 -34.568 1.00 43.89 84 LEU B CA 1
ATOM 4256 C C . LEU B 1 107 ? -8.231 50.445 -33.481 1.00 46.39 84 LEU B C 1
ATOM 4257 O O . LEU B 1 107 ? -7.828 50.957 -32.433 1.00 47.46 84 LEU B O 1
ATOM 4262 N N . GLU B 1 108 ? -8.128 49.137 -33.721 1.00 45.87 85 GLU B N 1
ATOM 4263 C CA . GLU B 1 108 ? -7.501 48.241 -32.731 1.00 47.17 85 GLU B CA 1
ATOM 4264 C C . GLU B 1 108 ? -5.985 48.504 -32.692 1.00 50.28 85 GLU B C 1
ATOM 4265 O O . GLU B 1 108 ? -5.380 48.570 -31.613 1.00 49.63 85 GLU B O 1
ATOM 4271 N N . ALA B 1 109 ? -5.389 48.699 -33.870 1.00 48.92 86 ALA B N 1
ATOM 4272 C CA . ALA B 1 109 ? -3.989 49.120 -33.967 1.00 48.86 86 ALA B CA 1
ATOM 4273 C C . ALA B 1 109 ? -3.723 50.428 -33.203 1.00 49.30 86 ALA B C 1
ATOM 4274 O O . ALA B 1 109 ? -2.750 50.529 -32.460 1.00 52.55 86 ALA B O 1
ATOM 4276 N N . LEU B 1 110 ? -4.588 51.418 -33.374 1.00 46.88 87 LEU B N 1
ATOM 4277 C CA . LEU B 1 110 ? -4.398 52.696 -32.700 1.00 48.63 87 LEU B CA 1
ATOM 4278 C C . LEU B 1 110 ? -4.494 52.556 -31.174 1.00 50.08 87 LEU B C 1
ATOM 4279 O O . LEU B 1 110 ? -3.674 53.105 -30.437 1.00 55.13 87 LEU B O 1
ATOM 4284 N N . ASN B 1 111 ? -5.482 51.809 -30.712 1.00 46.89 88 ASN B N 1
ATOM 4285 C CA . ASN B 1 111 ? -5.733 51.677 -29.286 1.00 48.80 88 ASN B CA 1
ATOM 4286 C C . ASN B 1 111 ? -4.657 50.866 -28.582 1.00 50.78 88 ASN B C 1
ATOM 4287 O O . ASN B 1 111 ? -4.279 51.177 -27.451 1.00 51.41 88 ASN B O 1
ATOM 4292 N N . CYS B 1 112 ? -4.172 49.831 -29.259 1.00 49.70 89 CYS B N 1
ATOM 4293 C CA . CYS B 1 112 ? -3.304 48.834 -28.637 1.00 48.80 89 CYS B CA 1
ATOM 4294 C C . CYS B 1 112 ? -1.842 48.868 -29.091 1.00 46.53 89 CYS B C 1
ATOM 4295 O O . CYS B 1 112 ? -1.012 48.199 -28.490 1.00 44.22 89 CYS B O 1
ATOM 4298 N N . GLY B 1 113 ? -1.524 49.625 -30.146 1.00 46.27 90 GLY B N 1
ATOM 4299 C CA . GLY B 1 113 ? -0.181 49.598 -30.714 1.00 43.11 90 GLY B CA 1
ATOM 4300 C C . GLY B 1 113 ? 0.125 48.345 -31.527 1.00 45.95 90 GLY B C 1
ATOM 4301 O O . GLY B 1 113 ? 1.226 48.209 -32.066 1.00 47.57 90 GLY B O 1
ATOM 4302 N N . LYS B 1 114 ? -0.832 47.420 -31.614 1.00 47.32 91 LYS B N 1
ATOM 4303 C CA . LYS B 1 114 ? -0.646 46.210 -32.416 1.00 51.55 91 LYS B CA 1
ATOM 4304 C C . LYS B 1 114 ? -0.270 46.576 -33.859 1.00 50.48 91 LYS B C 1
ATOM 4305 O O . LYS B 1 114 ? -0.956 47.380 -34.483 1.00 50.01 91 LYS B O 1
ATOM 4311 N N . PRO B 1 115 ? 0.831 45.994 -34.389 1.00 51.14 92 PRO B N 1
ATOM 4312 C CA . PRO B 1 115 ? 1.194 46.266 -35.789 1.00 51.61 92 PRO B CA 1
ATOM 4313 C C . PRO B 1 115 ? 0.012 45.997 -36.738 1.00 52.30 92 PRO B C 1
ATOM 4314 O O . PRO B 1 115 ? -0.646 44.951 -36.651 1.00 49.38 92 PRO B O 1
ATOM 4318 N N . ILE B 1 116 ? -0.254 46.955 -37.622 1.00 53.57 93 ILE B N 1
ATOM 4319 C CA . ILE B 1 116 ? -1.473 46.963 -38.438 1.00 52.43 93 ILE B CA 1
ATOM 4320 C C . ILE B 1 116 ? -1.785 45.650 -39.186 1.00 51.38 93 ILE B C 1
ATOM 4321 O O . ILE B 1 116 ? -2.923 45.188 -39.142 1.00 51.63 93 ILE B O 1
ATOM 4326 N N . ASN B 1 117 ? -0.797 45.064 -39.866 1.00 51.51 94 ASN B N 1
ATOM 4327 C CA . ASN B 1 117 ? -1.037 43.846 -40.649 1.00 55.01 94 ASN B CA 1
ATOM 4328 C C . ASN B 1 117 ? -1.304 42.613 -39.784 1.00 55.53 94 ASN B C 1
ATOM 4329 O O . ASN B 1 117 ? -2.009 41.694 -40.212 1.00 55.25 94 ASN B O 1
ATOM 4334 N N . ALA B 1 118 ? -0.739 42.597 -38.576 1.00 55.70 95 ALA B N 1
ATOM 4335 C CA . ALA B 1 118 ? -1.049 41.554 -37.596 1.00 56.65 95 ALA B CA 1
ATOM 4336 C C . ALA B 1 118 ? -2.525 41.608 -37.242 1.00 52.65 95 ALA B C 1
ATOM 4337 O O . ALA B 1 118 ? -3.181 40.569 -37.179 1.00 49.33 95 ALA B O 1
ATOM 4339 N N . VAL B 1 119 ? -3.050 42.816 -37.011 1.00 50.20 96 VAL B N 1
ATOM 4340 C CA . VAL B 1 119 ? -4.478 42.943 -36.726 1.00 50.38 96 VAL B CA 1
ATOM 4341 C C . VAL B 1 119 ? -5.245 42.473 -37.968 1.00 53.94 96 VAL B C 1
ATOM 4342 O O . VAL B 1 119 ? -6.070 41.556 -37.882 1.00 55.06 96 VAL B O 1
ATOM 4346 N N . LYS B 1 120 ? -4.909 43.058 -39.118 1.00 54.06 97 LYS B N 1
ATOM 4347 C CA . LYS B 1 120 ? -5.606 42.784 -40.368 1.00 55.36 97 LYS B CA 1
ATOM 4348 C C . LYS B 1 120 ? -5.625 41.300 -40.750 1.00 50.21 97 LYS B C 1
ATOM 4349 O O . LYS B 1 120 ? -6.645 40.786 -41.166 1.00 51.20 97 LYS B O 1
ATOM 4355 N N . ASN B 1 121 ? -4.494 40.623 -40.623 1.00 47.29 98 ASN B N 1
ATOM 4356 C CA . ASN B 1 121 ? -4.363 39.292 -41.189 1.00 48.46 98 ASN B CA 1
ATOM 4357 C C . ASN B 1 121 ? -4.617 38.208 -40.178 1.00 47.09 98 ASN B C 1
ATOM 4358 O O . ASN B 1 121 ? -5.056 37.123 -40.539 1.00 50.75 98 ASN B O 1
ATOM 4363 N N . ASP B 1 122 ? -4.355 38.512 -38.911 1.00 46.31 99 ASP B N 1
ATOM 4364 C CA . ASP B 1 122 ? -4.479 37.535 -37.852 1.00 48.22 99 ASP B CA 1
ATOM 4365 C C . ASP B 1 122 ? -5.760 37.723 -37.059 1.00 47.95 99 ASP B C 1
ATOM 4366 O O . ASP B 1 122 ? -6.585 36.808 -36.974 1.00 46.29 99 ASP B O 1
ATOM 4371 N N . GLU B 1 123 ? -5.928 38.906 -36.476 1.00 44.60 100 GLU B N 1
ATOM 4372 C CA . GLU B 1 123 ? -6.995 39.101 -35.498 1.00 44.88 100 GLU B CA 1
ATOM 4373 C C . GLU B 1 123 ? -8.402 39.176 -36.115 1.00 43.92 100 GLU B C 1
ATOM 4374 O O . GLU B 1 123 ? -9.312 38.420 -35.711 1.00 42.29 100 GLU B O 1
ATOM 4380 N N . LEU B 1 124 ? -8.566 40.059 -37.106 1.00 42.22 101 LEU B N 1
ATOM 4381 C CA . LEU B 1 124 ? -9.871 40.255 -37.751 1.00 41.79 101 LEU B CA 1
ATOM 4382 C C . LEU B 1 124 ? -10.451 38.976 -38.331 1.00 41.88 101 LEU B C 1
ATOM 4383 O O . LEU B 1 124 ? -11.579 38.629 -37.992 1.00 40.11 101 LEU B O 1
ATOM 4388 N N . PRO B 1 125 ? -9.690 38.266 -39.194 1.00 41.38 102 PRO B N 1
ATOM 4389 C CA . PRO B 1 125 ? -10.224 37.005 -39.720 1.00 40.39 102 PRO B CA 1
ATOM 4390 C C . PRO B 1 125 ? -10.666 36.036 -38.622 1.00 41.34 102 PRO B C 1
ATOM 4391 O O . PRO B 1 125 ? -11.704 35.389 -38.762 1.00 41.48 102 PRO B O 1
ATOM 4395 N N . ALA B 1 126 ? -9.911 35.977 -37.528 1.00 41.80 103 ALA B N 1
ATOM 4396 C CA . ALA B 1 126 ? -10.217 35.075 -36.422 1.00 42.43 103 ALA B CA 1
ATOM 4397 C C . ALA B 1 126 ? -11.485 35.495 -35.694 1.00 42.35 103 ALA B C 1
ATOM 4398 O O . ALA B 1 126 ? -12.277 34.639 -35.265 1.00 42.10 103 ALA B O 1
ATOM 4400 N N . ILE B 1 127 ? -11.662 36.813 -35.570 1.00 42.25 104 ILE B N 1
ATOM 4401 C CA . ILE B 1 127 ? -12.808 37.428 -34.903 1.00 41.92 104 ILE B CA 1
ATOM 4402 C C . ILE B 1 127 ? -14.085 37.160 -35.695 1.00 39.25 104 ILE B C 1
ATOM 4403 O O . ILE B 1 127 ? -15.107 36.731 -35.144 1.00 36.72 104 ILE B O 1
ATOM 4408 N N . ILE B 1 128 ? -14.001 37.417 -36.995 1.00 39.28 105 ILE B N 1
ATOM 4409 C CA . ILE B 1 128 ? -15.101 37.216 -37.914 1.00 40.01 105 ILE B CA 1
ATOM 4410 C C . ILE B 1 128 ? -15.495 35.739 -37.951 1.00 38.83 105 ILE B C 1
ATOM 4411 O O . ILE B 1 128 ? -16.679 35.397 -37.975 1.00 34.91 105 ILE B O 1
ATOM 4416 N N . ASP B 1 129 ? -14.492 34.875 -37.950 1.00 40.44 106 ASP B N 1
ATOM 4417 C CA . ASP B 1 129 ? -14.730 33.444 -38.029 1.00 40.38 106 ASP B CA 1
ATOM 4418 C C . ASP B 1 129 ? -15.304 32.894 -36.706 1.00 41.27 106 ASP B C 1
ATOM 4419 O O . ASP B 1 129 ? -15.986 31.849 -36.690 1.00 43.82 106 ASP B O 1
ATOM 4424 N N . CYS B 1 130 ? -15.047 33.601 -35.608 1.00 39.32 107 CYS B N 1
ATOM 4425 C CA . CYS B 1 130 ? -15.609 33.225 -34.296 1.00 38.08 107 CYS B CA 1
ATOM 4426 C C . CYS B 1 130 ? -17.144 33.366 -34.255 1.00 36.69 107 CYS B C 1
ATOM 4427 O O . CYS B 1 130 ? -17.862 32.444 -33.816 1.00 35.76 107 CYS B O 1
ATOM 4430 N N . TRP B 1 131 ? -17.630 34.523 -34.714 1.00 39.62 108 TRP B N 1
ATOM 4431 C CA . TRP B 1 131 ? -19.063 34.812 -34.856 1.00 36.97 108 TRP B CA 1
ATOM 4432 C C . TRP B 1 131 ? -19.759 33.771 -35.746 1.00 37.21 108 TRP B C 1
ATOM 4433 O O . TRP B 1 131 ? -20.859 33.304 -35.423 1.00 37.89 108 TRP B O 1
ATOM 4444 N N . ARG B 1 132 ? -19.100 33.396 -36.845 1.00 35.13 109 ARG B N 1
ATOM 4445 C CA . ARG B 1 132 ? -19.647 32.402 -37.779 1.00 35.31 109 ARG B CA 1
ATOM 4446 C C . ARG B 1 132 ? -19.596 31.011 -37.202 1.00 35.65 109 ARG B C 1
ATOM 4447 O O . ARG B 1 132 ? -20.548 30.262 -37.356 1.00 37.96 109 ARG B O 1
ATOM 4455 N N . PHE B 1 133 ? -18.516 30.676 -36.495 1.00 35.12 110 PHE B N 1
ATOM 4456 C CA . PHE B 1 133 ? -18.475 29.388 -35.844 1.00 33.58 110 PHE B CA 1
ATOM 4457 C C . PHE B 1 133 ? -19.625 29.239 -34.862 1.00 32.37 110 PHE B C 1
ATOM 4458 O O . PHE B 1 133 ? -20.243 28.187 -34.790 1.00 31.15 110 PHE B O 1
ATOM 4466 N N . PHE B 1 134 ? -19.883 30.279 -34.062 1.00 31.87 111 PHE B N 1
ATOM 4467 C CA . PHE B 1 134 ? -20.961 30.211 -33.096 1.00 32.38 111 PHE B CA 1
ATOM 4468 C C . PHE B 1 134 ? -22.352 30.165 -33.737 1.00 35.00 111 PHE B C 1
ATOM 4469 O O . PHE B 1 134 ? -23.221 29.405 -33.277 1.00 37.74 111 PHE B O 1
ATOM 4477 N N . ALA B 1 135 ? -22.525 30.882 -34.853 1.00 34.83 112 ALA B N 1
ATOM 4478 C CA . ALA B 1 135 ? -23.753 30.758 -35.651 1.00 35.17 112 ALA B CA 1
ATOM 4479 C C . ALA B 1 135 ? -24.077 29.303 -35.997 1.00 37.06 112 ALA B C 1
ATOM 4480 O O . ALA B 1 135 ? -25.250 28.919 -36.010 1.00 39.88 112 ALA B O 1
ATOM 4482 N N . GLY B 1 136 ? -23.050 28.503 -36.274 1.00 35.27 113 GLY B N 1
ATOM 4483 C CA . GLY B 1 136 ? -23.248 27.064 -36.497 1.00 35.23 113 GLY B CA 1
ATOM 4484 C C . GLY B 1 136 ? -23.491 26.343 -35.185 1.00 35.95 113 GLY B C 1
ATOM 4485 O O . GLY B 1 136 ? -24.435 25.575 -35.045 1.00 37.24 113 GLY B O 1
ATOM 4486 N N . ALA B 1 137 ? -22.646 26.610 -34.198 1.00 37.25 114 ALA B N 1
ATOM 4487 C CA . ALA B 1 137 ? -22.723 25.898 -32.931 1.00 37.08 114 ALA B CA 1
ATOM 4488 C C . ALA B 1 137 ? -24.091 26.008 -32.262 1.00 36.73 114 ALA B C 1
ATOM 4489 O O . ALA B 1 137 ? -24.550 25.052 -31.636 1.00 38.86 114 ALA B O 1
ATOM 4491 N N . VAL B 1 138 ? -24.728 27.172 -32.377 1.00 36.74 115 VAL B N 1
ATOM 4492 C CA . VAL B 1 138 ? -26.086 27.374 -31.858 1.00 39.61 115 VAL B CA 1
ATOM 4493 C C . VAL B 1 138 ? -27.069 26.331 -32.414 1.00 39.16 115 VAL B C 1
ATOM 4494 O O . VAL B 1 138 ? -27.988 25.889 -31.721 1.00 40.58 115 VAL B O 1
ATOM 4498 N N . ARG B 1 139 ? -26.854 25.922 -33.657 1.00 35.75 116 ARG B N 1
ATOM 4499 C CA . ARG B 1 139 ? -27.714 24.924 -34.273 1.00 39.52 116 ARG B CA 1
ATOM 4500 C C . ARG B 1 139 ? -27.261 23.478 -34.050 1.00 38.26 116 ARG B C 1
ATOM 4501 O O . ARG B 1 139 ? -27.883 22.550 -34.559 1.00 37.68 116 ARG B O 1
ATOM 4509 N N . ASN B 1 140 ? -26.208 23.278 -33.262 1.00 35.84 117 ASN B N 1
ATOM 4510 C CA . ASN B 1 140 ? -25.608 21.952 -33.211 1.00 36.57 117 ASN B CA 1
ATOM 4511 C C . ASN B 1 140 ? -25.323 21.398 -31.823 1.00 35.38 117 ASN B C 1
ATOM 4512 O O . ASN B 1 140 ? -24.411 20.606 -31.650 1.00 38.40 117 ASN B O 1
ATOM 4517 N N . LEU B 1 141 ? -26.090 21.836 -30.830 1.00 35.36 118 LEU B N 1
ATOM 4518 C CA . LEU B 1 141 ? -25.928 21.336 -29.476 1.00 31.16 118 LEU B CA 1
ATOM 4519 C C . LEU B 1 141 ? -26.491 19.920 -29.373 1.00 29.75 118 LEU B C 1
ATOM 4520 O O . LEU B 1 141 ? -27.589 19.663 -29.865 1.00 29.88 118 LEU B O 1
ATOM 4525 N N . HIS B 1 142 ? -25.756 19.025 -28.707 1.00 29.76 119 HIS B N 1
ATOM 4526 C CA . HIS B 1 142 ? -26.189 17.638 -28.460 1.00 32.67 119 HIS B CA 1
ATOM 4527 C C . HIS B 1 142 ? -26.523 17.435 -26.984 1.00 34.58 119 HIS B C 1
ATOM 4528 O O . HIS B 1 142 ? -26.243 18.292 -26.164 1.00 34.18 119 HIS B O 1
ATOM 4535 N N . ALA B 1 143 ? -27.145 16.302 -26.671 1.00 33.41 120 ALA B N 1
ATOM 4536 C CA . ALA B 1 143 ? -27.462 15.924 -25.311 1.00 30.67 120 ALA B CA 1
ATOM 4537 C C . ALA B 1 143 ? -27.775 14.445 -25.382 1.00 33.58 120 ALA B C 1
ATOM 4538 O O . ALA B 1 143 ? -27.800 13.889 -26.458 1.00 35.05 120 ALA B O 1
ATOM 4540 N N . PRO B 1 144 ? -27.985 13.789 -24.228 1.00 36.65 121 PRO B N 1
ATOM 4541 C CA . PRO B 1 144 ? -28.493 12.421 -24.279 1.00 36.23 121 PRO B CA 1
ATOM 4542 C C . PRO B 1 144 ? -29.844 12.359 -25.022 1.00 35.87 121 PRO B C 1
ATOM 4543 O O . PRO B 1 144 ? -30.640 13.265 -24.885 1.00 34.58 121 PRO B O 1
ATOM 4547 N N . ALA B 1 145 ? -30.110 11.259 -25.736 1.00 35.24 122 ALA B N 1
ATOM 4548 C CA . ALA B 1 145 ? -31.286 11.131 -26.582 1.00 34.46 122 ALA B CA 1
ATOM 4549 C C . ALA B 1 145 ? -32.577 11.084 -25.774 1.00 37.43 122 ALA B C 1
ATOM 4550 O O . ALA B 1 145 ? -32.583 10.574 -24.641 1.00 38.63 122 ALA B O 1
ATOM 4552 N N . ALA B 1 146 ? -33.669 11.590 -26.363 1.00 34.55 123 ALA B N 1
ATOM 4553 C CA . ALA B 1 146 ? -35.004 11.460 -25.785 1.00 33.26 123 ALA B CA 1
ATOM 4554 C C . ALA B 1 146 ? -35.419 9.999 -25.779 1.00 33.32 123 ALA B C 1
ATOM 4555 O O . ALA B 1 146 ? -34.966 9.208 -26.600 1.00 35.36 123 ALA B O 1
ATOM 4557 N N . GLY B 1 147 ? -36.257 9.605 -24.842 1.00 31.15 124 GLY B N 1
ATOM 4558 C CA . GLY B 1 147 ? -36.651 8.201 -24.806 1.00 31.35 124 GLY B CA 1
ATOM 4559 C C . GLY B 1 147 ? -37.349 7.885 -23.506 1.00 31.76 124 GLY B C 1
ATOM 4560 O O . GLY B 1 147 ? -37.549 8.787 -22.700 1.00 33.26 124 GLY B O 1
ATOM 4561 N N . GLU B 1 148 ? -37.700 6.612 -23.317 1.00 32.88 125 GLU B N 1
ATOM 4562 C CA . GLU B 1 148 ? -38.370 6.131 -22.100 1.00 35.09 125 GLU B CA 1
ATOM 4563 C C . GLU B 1 148 ? -37.376 5.491 -21.149 1.00 34.53 125 GLU B C 1
ATOM 4564 O O . GLU B 1 148 ? -37.133 4.267 -21.196 1.00 37.53 125 GLU B O 1
ATOM 4570 N N . TYR B 1 149 ? -36.832 6.316 -20.262 1.00 31.16 126 TYR B N 1
ATOM 4571 C CA . TYR B 1 149 ? -35.819 5.831 -19.350 1.00 32.55 126 TYR B CA 1
ATOM 4572 C C . TYR B 1 149 ? -36.505 5.196 -18.153 1.00 36.25 126 TYR B C 1
ATOM 4573 O O . TYR B 1 149 ? -35.981 4.239 -17.596 1.00 36.25 126 TYR B O 1
ATOM 4582 N N . LEU B 1 150 ? -37.685 5.715 -17.797 1.00 38.08 127 LEU B N 1
ATOM 4583 C CA . LEU B 1 150 ? -38.629 5.008 -16.909 1.00 40.24 127 LEU B CA 1
ATOM 4584 C C . LEU B 1 150 ? -39.814 4.525 -17.756 1.00 40.48 127 LEU B C 1
ATOM 4585 O O . LEU B 1 150 ? -40.207 5.229 -18.723 1.00 39.51 127 LEU B O 1
ATOM 4590 N N . PRO B 1 151 ? -40.375 3.338 -17.420 1.00 39.44 128 PRO B N 1
ATOM 4591 C CA . PRO B 1 151 ? -41.512 2.835 -18.187 1.00 40.76 128 PRO B CA 1
ATOM 4592 C C . PRO B 1 151 ? -42.646 3.855 -18.146 1.00 41.20 128 PRO B C 1
ATOM 4593 O O . PRO B 1 151 ? -42.965 4.405 -17.070 1.00 39.02 128 PRO B O 1
ATOM 4597 N N . GLY B 1 152 ? -43.197 4.142 -19.323 1.00 39.56 129 GLY B N 1
ATOM 4598 C CA . GLY B 1 152 ? -44.350 5.016 -19.443 1.00 40.52 129 GLY B CA 1
ATOM 4599 C C . GLY B 1 152 ? -44.039 6.492 -19.274 1.00 39.56 129 GLY B C 1
ATOM 4600 O O . GLY B 1 152 ? -44.953 7.293 -19.135 1.00 41.07 129 GLY B O 1
ATOM 4601 N N . HIS B 1 153 ? -42.756 6.846 -19.257 1.00 36.33 130 HIS B N 1
ATOM 4602 C CA . HIS B 1 153 ? -42.346 8.243 -19.139 1.00 33.64 130 HIS B CA 1
ATOM 4603 C C . HIS B 1 153 ? -41.357 8.568 -20.231 1.00 35.42 130 HIS B C 1
ATOM 4604 O O . HIS B 1 153 ? -40.314 7.926 -20.339 1.00 37.70 130 HIS B O 1
ATOM 4611 N N . THR B 1 154 ? -41.649 9.610 -20.996 1.00 35.30 131 THR B N 1
ATOM 4612 C CA . THR B 1 154 ? -40.719 10.095 -22.018 1.00 33.85 131 THR B CA 1
ATOM 4613 C C . THR B 1 154 ? -39.922 11.247 -21.457 1.00 32.45 131 THR B C 1
ATOM 4614 O O . THR B 1 154 ? -40.500 12.240 -20.967 1.00 33.33 131 THR B O 1
ATOM 4618 N N . SER B 1 155 ? -38.598 11.084 -21.483 1.00 32.29 132 SER B N 1
ATOM 4619 C CA . SER B 1 155 ? -37.657 12.116 -21.047 1.00 35.05 132 SER B CA 1
ATOM 4620 C C . SER B 1 155 ? -36.999 12.780 -22.248 1.00 33.99 132 SER B C 1
ATOM 4621 O O . SER B 1 155 ? -36.757 12.129 -23.256 1.00 33.24 132 SER B O 1
ATOM 4632 N N . ILE B 1 157 ? -33.817 16.091 -23.128 1.00 30.68 134 ILE B N 1
ATOM 4633 C CA . ILE B 1 157 ? -32.898 17.060 -22.560 1.00 31.46 134 ILE B CA 1
ATOM 4634 C C . ILE B 1 157 ? -32.823 18.249 -23.485 1.00 30.12 134 ILE B C 1
ATOM 4635 O O . ILE B 1 157 ? -32.611 18.069 -24.681 1.00 28.27 134 ILE B O 1
ATOM 4640 N N . ARG B 1 158 ? -33.017 19.453 -22.919 1.00 31.56 135 ARG B N 1
ATOM 4641 C CA . ARG B 1 158 ? -32.876 20.729 -23.625 1.00 33.98 135 ARG B CA 1
ATOM 4642 C C . ARG B 1 158 ? -31.667 21.516 -23.095 1.00 35.08 135 ARG B C 1
ATOM 4643 O O . ARG B 1 158 ? -31.264 21.326 -21.958 1.00 38.22 135 ARG B O 1
ATOM 4651 N N . ARG B 1 159 ? -31.107 22.423 -23.895 1.00 33.16 136 ARG B N 1
ATOM 4652 C CA . ARG B 1 159 ? -30.197 23.403 -23.325 1.00 36.93 136 ARG B CA 1
ATOM 4653 C C . ARG B 1 159 ? -30.805 24.785 -23.493 1.00 35.91 136 ARG B C 1
ATOM 4654 O O . ARG B 1 159 ? -30.854 25.296 -24.597 1.00 35.94 136 ARG B O 1
ATOM 4662 N N . ASP B 1 160 ? -31.253 25.388 -22.394 1.00 34.99 137 ASP B N 1
ATOM 4663 C CA . ASP B 1 160 ? -31.940 26.693 -22.441 1.00 36.08 137 ASP B CA 1
ATOM 4664 C C . ASP B 1 160 ? -31.061 27.856 -21.953 1.00 37.57 137 ASP B C 1
ATOM 4665 O O . ASP B 1 160 ? -30.019 27.629 -21.372 1.00 38.14 137 ASP B O 1
ATOM 4670 N N . PRO B 1 161 ? -31.479 29.112 -22.193 1.00 38.92 138 PRO B N 1
ATOM 4671 C CA . PRO B 1 161 ? -30.726 30.287 -21.719 1.00 38.91 138 PRO B CA 1
ATOM 4672 C C . PRO B 1 161 ? -30.524 30.255 -20.214 1.00 42.90 138 PRO B C 1
ATOM 4673 O O . PRO B 1 161 ? -31.291 29.609 -19.513 1.00 40.30 138 PRO B O 1
ATOM 4677 N N . ILE B 1 162 ? -29.533 30.986 -19.718 1.00 43.91 139 ILE B N 1
ATOM 4678 C CA . ILE B 1 162 ? -29.260 31.033 -18.285 1.00 42.02 139 ILE B CA 1
ATOM 4679 C C . ILE B 1 162 ? -29.886 32.244 -17.629 1.00 40.73 139 ILE B C 1
ATOM 4680 O O . ILE B 1 162 ? -30.454 32.128 -16.559 1.00 43.92 139 ILE B O 1
ATOM 4685 N N . GLY B 1 163 ? -29.764 33.414 -18.252 1.00 37.10 140 GLY B N 1
ATOM 4686 C CA . GLY B 1 163 ? -30.233 34.627 -17.624 1.00 36.09 140 GLY B CA 1
ATOM 4687 C C . GLY B 1 163 ? -29.499 35.833 -18.146 1.00 36.58 140 GLY B C 1
ATOM 4688 O O . GLY B 1 163 ? -29.181 35.925 -19.333 1.00 35.82 140 GLY B O 1
ATOM 4689 N N . ILE B 1 164 ? -29.200 36.760 -17.248 1.00 34.66 141 ILE B N 1
ATOM 4690 C CA . ILE B 1 164 ? -28.419 37.905 -17.633 1.00 34.85 141 ILE B CA 1
ATOM 4691 C C . ILE B 1 164 ? -26.953 37.643 -17.334 1.00 33.67 141 ILE B C 1
ATOM 4692 O O . ILE B 1 164 ? -26.596 37.282 -16.227 1.00 34.57 141 ILE B O 1
ATOM 4697 N N . VAL B 1 165 ? -26.113 37.822 -18.344 1.00 36.51 142 VAL B N 1
ATOM 4698 C CA . VAL B 1 165 ? -24.682 37.643 -18.205 1.00 36.89 142 VAL B CA 1
ATOM 4699 C C . VAL B 1 165 ? -23.984 38.996 -18.100 1.00 39.52 142 VAL B C 1
ATOM 4700 O O . VAL B 1 165 ? -24.282 39.916 -18.864 1.00 38.04 142 VAL B O 1
ATOM 4704 N N . GLY B 1 166 ? -23.088 39.109 -17.126 1.00 40.43 143 GLY B N 1
ATOM 4705 C CA . GLY B 1 166 ? -22.199 40.258 -17.001 1.00 39.91 143 GLY B CA 1
ATOM 4706 C C . GLY B 1 166 ? -20.830 39.778 -17.410 1.00 36.05 143 GLY B C 1
ATOM 4707 O O . GLY B 1 166 ? -20.277 38.845 -16.803 1.00 37.66 143 GLY B O 1
ATOM 4708 N N . SER B 1 167 ? -20.325 40.381 -18.475 1.00 34.44 144 SER B N 1
ATOM 4709 C CA . SER B 1 167 ? -19.092 39.975 -19.152 1.00 36.69 144 SER B CA 1
ATOM 4710 C C . SER B 1 167 ? -18.063 41.083 -19.082 1.00 41.00 144 SER B C 1
ATOM 4711 O O . SER B 1 167 ? -18.342 42.260 -19.476 1.00 38.47 144 SER B O 1
ATOM 4714 N N . ILE B 1 168 ? -16.888 40.709 -18.575 1.00 39.70 145 ILE B N 1
ATOM 4715 C CA . ILE B 1 168 ? -15.789 41.648 -18.353 1.00 47.45 145 ILE B CA 1
ATOM 4716 C C . ILE B 1 168 ? -14.508 41.238 -19.083 1.00 44.95 145 ILE B C 1
ATOM 4717 O O . ILE B 1 168 ? -14.027 40.099 -18.950 1.00 43.44 145 ILE B O 1
ATOM 4722 N N . ALA B 1 169 ? -13.981 42.180 -19.862 1.00 40.24 146 ALA B N 1
ATOM 4723 C CA . ALA B 1 169 ? -12.884 41.915 -20.784 1.00 38.23 146 ALA B CA 1
ATOM 4724 C C . ALA B 1 169 ? -11.585 42.686 -20.491 1.00 40.40 146 ALA B C 1
ATOM 4725 O O . ALA B 1 169 ? -11.620 43.842 -20.019 1.00 42.86 146 ALA B O 1
ATOM 4727 N N . PRO B 1 170 ? -10.437 42.054 -20.803 1.00 38.96 147 PRO B N 1
ATOM 4728 C CA . PRO B 1 170 ? -9.102 42.612 -20.648 1.00 38.19 147 PRO B CA 1
ATOM 4729 C C . PRO B 1 170 ? -8.698 43.437 -21.884 1.00 38.14 147 PRO B C 1
ATOM 4730 O O . PRO B 1 170 ? -9.446 43.484 -22.858 1.00 37.57 147 PRO B O 1
ATOM 4734 N N . TRP B 1 171 ? -7.504 44.027 -21.862 1.00 39.40 148 TRP B N 1
ATOM 4735 C CA . TRP B 1 171 ? -7.100 45.005 -22.894 1.00 41.61 148 TRP B CA 1
ATOM 4736 C C . TRP B 1 171 ? -6.218 44.396 -23.965 1.00 40.31 148 TRP B C 1
ATOM 4737 O O . TRP B 1 171 ? -5.810 45.080 -24.903 1.00 43.42 148 TRP B O 1
ATOM 4748 N N . ASN B 1 172 ? -5.883 43.123 -23.823 1.00 35.48 149 ASN B N 1
ATOM 4749 C CA . ASN B 1 172 ? -4.823 42.618 -24.686 1.00 39.13 149 ASN B CA 1
ATOM 4750 C C . ASN B 1 172 ? -5.293 42.338 -26.102 1.00 40.63 149 ASN B C 1
ATOM 4751 O O . ASN B 1 172 ? -4.556 42.582 -27.063 1.00 44.60 149 ASN B O 1
ATOM 4756 N N . TYR B 1 173 ? -6.528 41.839 -26.207 1.00 37.84 150 TYR B N 1
ATOM 4757 C CA . TYR B 1 173 ? -7.188 41.566 -27.474 1.00 40.11 150 TYR B CA 1
ATOM 4758 C C . TYR B 1 173 ? -8.630 42.052 -27.400 1.00 39.40 150 TYR B C 1
ATOM 4759 O O . TYR B 1 173 ? -9.542 41.242 -27.272 1.00 42.91 150 TYR B O 1
ATOM 4768 N N . PRO B 1 174 ? -8.841 43.371 -27.494 1.00 37.43 151 PRO B N 1
ATOM 4769 C CA . PRO B 1 174 ? -10.129 43.972 -27.137 1.00 37.92 151 PRO B CA 1
ATOM 4770 C C . PRO B 1 174 ? -11.327 43.460 -27.949 1.00 39.71 151 PRO B C 1
ATOM 4771 O O . PRO B 1 174 ? -12.307 43.003 -27.368 1.00 39.80 151 PRO B O 1
ATOM 4775 N N . LEU B 1 175 ? -11.244 43.503 -29.272 1.00 40.85 152 LEU B N 1
ATOM 4776 C CA . LEU B 1 175 ? -12.353 43.044 -30.100 1.00 41.39 152 LEU B CA 1
ATOM 4777 C C . LEU B 1 175 ? -12.533 41.509 -30.073 1.00 41.04 152 LEU B C 1
ATOM 4778 O O . LEU B 1 175 ? -13.652 41.020 -30.180 1.00 40.99 152 LEU B O 1
ATOM 4812 N N . ALA B 1 179 ? -15.811 39.239 -28.975 1.00 34.61 156 ALA B N 1
ATOM 4813 C CA . ALA B 1 179 ? -16.329 38.107 -29.733 1.00 34.92 156 ALA B CA 1
ATOM 4814 C C . ALA B 1 179 ? -16.454 36.858 -28.845 1.00 35.63 156 ALA B C 1
ATOM 4815 O O . ALA B 1 179 ? -17.518 36.243 -28.808 1.00 39.00 156 ALA B O 1
ATOM 4817 N N . TRP B 1 180 ? -15.405 36.490 -28.108 1.00 36.54 157 TRP B N 1
ATOM 4818 C CA . TRP B 1 180 ? -15.468 35.255 -27.280 1.00 35.96 157 TRP B CA 1
ATOM 4819 C C . TRP B 1 180 ? -16.521 35.353 -26.190 1.00 35.30 157 TRP B C 1
ATOM 4820 O O . TRP B 1 180 ? -17.116 34.356 -25.807 1.00 38.08 157 TRP B O 1
ATOM 4831 N N . LYS B 1 181 ? -16.722 36.553 -25.669 1.00 35.02 158 LYS B N 1
ATOM 4832 C CA . LYS B 1 181 ? -17.618 36.735 -24.531 1.00 38.16 158 LYS B CA 1
ATOM 4833 C C . LYS B 1 181 ? -19.054 36.783 -25.029 1.00 36.73 158 LYS B C 1
ATOM 4834 O O . LYS B 1 181 ? -19.933 36.152 -24.447 1.00 37.04 158 LYS B O 1
ATOM 4840 N N . LEU B 1 182 ? -19.296 37.513 -26.119 1.00 34.44 159 LEU B N 1
ATOM 4841 C CA . LEU B 1 182 ? -20.683 37.749 -26.563 1.00 35.76 159 LEU B CA 1
ATOM 4842 C C . LEU B 1 182 ? -21.297 36.624 -27.433 1.00 33.49 159 LEU B C 1
ATOM 4843 O O . LEU B 1 182 ? -22.491 36.307 -27.322 1.00 31.19 159 LEU B O 1
ATOM 4848 N N . ALA B 1 183 ? -20.512 36.082 -28.350 1.00 33.57 160 ALA B N 1
ATOM 4849 C CA . ALA B 1 183 ? -21.080 35.198 -29.343 1.00 32.31 160 ALA B CA 1
ATOM 4850 C C . ALA B 1 183 ? -21.821 34.050 -28.644 1.00 30.97 160 ALA B C 1
ATOM 4851 O O . ALA B 1 183 ? -23.012 33.879 -28.870 1.00 31.12 160 ALA B O 1
ATOM 4853 N N . PRO B 1 184 ? -21.134 33.295 -27.767 1.00 30.33 161 PRO B N 1
ATOM 4854 C CA . PRO B 1 184 ? -21.864 32.167 -27.152 1.00 32.20 161 PRO B CA 1
ATOM 4855 C C . PRO B 1 184 ? -22.903 32.614 -26.106 1.00 33.91 161 PRO B C 1
ATOM 4856 O O . PRO B 1 184 ? -23.880 31.898 -25.862 1.00 31.63 161 PRO B O 1
ATOM 4860 N N . ALA B 1 185 ? -22.736 33.796 -25.519 1.00 33.15 162 ALA B N 1
ATOM 4861 C CA . ALA B 1 185 ? -23.700 34.185 -24.469 1.00 34.59 162 ALA B CA 1
ATOM 4862 C C . ALA B 1 185 ? -25.056 34.501 -25.116 1.00 35.42 162 ALA B C 1
ATOM 4863 O O . ALA B 1 185 ? -26.087 33.966 -24.716 1.00 35.72 162 ALA B O 1
ATOM 4865 N N . ILE B 1 186 ? -25.018 35.371 -26.124 1.00 37.22 163 ILE B N 1
ATOM 4866 C CA . ILE B 1 186 ? -26.139 35.719 -26.985 1.00 44.06 163 ILE B CA 1
ATOM 4867 C C . ILE B 1 186 ? -26.624 34.492 -27.741 1.00 43.39 163 ILE B C 1
ATOM 4868 O O . ILE B 1 186 ? -27.830 34.237 -27.843 1.00 46.82 163 ILE B O 1
ATOM 4873 N N . GLY B 1 187 ? -25.676 33.734 -28.275 1.00 40.69 164 GLY B N 1
ATOM 4874 C CA . GLY B 1 187 ? -25.998 32.510 -28.991 1.00 41.29 164 GLY B CA 1
ATOM 4875 C C . GLY B 1 187 ? -26.844 31.548 -28.186 1.00 39.84 164 GLY B C 1
ATOM 4876 O O . GLY B 1 187 ? -27.751 30.915 -28.729 1.00 42.26 164 GLY B O 1
ATOM 4877 N N . GLY B 1 188 ? -26.598 31.483 -26.882 1.00 36.55 165 GLY B N 1
ATOM 4878 C CA . GLY B 1 188 ? -27.338 30.582 -26.009 1.00 36.16 165 GLY B CA 1
ATOM 4879 C C . GLY B 1 188 ? -28.685 31.079 -25.524 1.00 39.59 165 GLY B C 1
ATOM 4880 O O . GLY B 1 188 ? -29.362 30.403 -24.737 1.00 42.09 165 GLY B O 1
ATOM 4881 N N . GLY B 1 189 ? -29.074 32.256 -25.991 1.00 36.93 166 GLY B N 1
ATOM 4882 C CA . GLY B 1 189 ? -30.356 32.832 -25.648 1.00 40.46 166 GLY B CA 1
ATOM 4883 C C . GLY B 1 189 ? -30.323 33.791 -24.464 1.00 39.15 166 GLY B C 1
ATOM 4884 O O . GLY B 1 189 ? -31.391 34.133 -23.933 1.00 38.32 166 GLY B O 1
ATOM 4885 N N . ASN B 1 190 ? -29.121 34.223 -24.049 1.00 32.98 167 ASN B N 1
ATOM 4886 C CA . ASN B 1 190 ? -28.968 35.114 -22.879 1.00 31.95 167 ASN B CA 1
ATOM 4887 C C . ASN B 1 190 ? -28.889 36.540 -23.345 1.00 31.52 167 ASN B C 1
ATOM 4888 O O . ASN B 1 190 ? -28.622 36.765 -24.512 1.00 27.97 167 ASN B O 1
ATOM 4893 N N . THR B 1 191 ? -29.124 37.487 -22.432 1.00 35.99 168 THR B N 1
ATOM 4894 C CA . THR B 1 191 ? -28.847 38.901 -22.690 1.00 36.59 168 THR B CA 1
ATOM 4895 C C . THR B 1 191 ? -27.571 39.291 -21.910 1.00 35.50 168 THR B C 1
ATOM 4896 O O . THR B 1 191 ? -27.166 38.575 -20.984 1.00 34.41 168 THR B O 1
ATOM 4900 N N . VAL B 1 192 ? -26.911 40.383 -22.304 1.00 31.70 169 VAL B N 1
ATOM 4901 C CA . VAL B 1 192 ? -25.583 40.663 -21.788 1.00 31.83 169 VAL B CA 1
ATOM 4902 C C . VAL B 1 192 ? -25.353 42.137 -21.463 1.00 35.92 169 VAL B C 1
ATOM 4903 O O . VAL B 1 192 ? -25.860 43.043 -22.162 1.00 35.23 169 VAL B O 1
ATOM 4907 N N . VAL B 1 193 ? -24.565 42.363 -20.418 1.00 36.30 170 VAL B N 1
ATOM 4908 C CA . VAL B 1 193 ? -24.010 43.685 -20.148 1.00 37.69 170 VAL B CA 1
ATOM 4909 C C . VAL B 1 193 ? -22.499 43.493 -20.169 1.00 39.76 170 VAL B C 1
ATOM 4910 O O . VAL B 1 193 ? -21.915 42.860 -19.276 1.00 41.19 170 VAL B O 1
ATOM 4914 N N . PHE B 1 194 ? -21.884 44.015 -21.218 1.00 39.60 171 PHE B N 1
ATOM 4915 C CA . PHE B 1 194 ? -20.479 43.824 -21.485 1.00 37.10 171 PHE B CA 1
ATOM 4916 C C . PHE B 1 194 ? -19.696 45.080 -21.108 1.00 39.17 171 PHE B C 1
ATOM 4917 O O . PHE B 1 194 ? -20.087 46.189 -21.464 1.00 38.00 171 PHE B O 1
ATOM 4925 N N . LYS B 1 195 ? -18.588 44.898 -20.395 1.00 42.20 172 LYS B N 1
ATOM 4926 C CA . LYS B 1 195 ? -17.681 46.013 -20.095 1.00 42.28 172 LYS B CA 1
ATOM 4927 C C . LYS B 1 195 ? -16.270 45.740 -20.582 1.00 38.84 172 LYS B C 1
ATOM 4928 O O . LYS B 1 195 ? -15.605 44.839 -20.079 1.00 42.10 172 LYS B O 1
ATOM 4934 N N . PRO B 1 196 ? -15.797 46.532 -21.558 1.00 38.10 173 PRO B N 1
ATOM 4935 C CA . PRO B 1 196 ? -14.407 46.398 -22.006 1.00 38.62 173 PRO B CA 1
ATOM 4936 C C . PRO B 1 196 ? -13.467 46.896 -20.898 1.00 38.00 173 PRO B C 1
ATOM 4937 O O . PRO B 1 196 ? -13.934 47.499 -19.916 1.00 37.26 173 PRO B O 1
ATOM 4941 N N . SER B 1 197 ? -12.167 46.635 -21.027 1.00 38.47 174 SER B N 1
ATOM 4942 C CA A SER B 1 197 ? -11.218 47.187 -20.075 0.50 40.55 174 SER B CA 1
ATOM 4943 C CA B SER B 1 197 ? -11.186 47.186 -20.101 0.50 39.28 174 SER B CA 1
ATOM 4944 C C . SER B 1 197 ? -11.178 48.701 -20.259 1.00 40.73 174 SER B C 1
ATOM 4945 O O . SER B 1 197 ? -11.431 49.213 -21.359 1.00 39.16 174 SER B O 1
ATOM 4950 N N . GLU B 1 198 ? -10.889 49.400 -19.169 1.00 43.74 175 GLU B N 1
ATOM 4951 C CA . GLU B 1 198 ? -10.827 50.865 -19.155 1.00 48.51 175 GLU B CA 1
ATOM 4952 C C . GLU B 1 198 ? -9.876 51.480 -20.192 1.00 48.52 175 GLU B C 1
ATOM 4953 O O . GLU B 1 198 ? -10.074 52.624 -20.615 1.00 51.80 175 GLU B O 1
ATOM 4959 N N . GLN B 1 199 ? -8.837 50.741 -20.578 1.00 45.76 176 GLN B N 1
ATOM 4960 C CA . GLN B 1 199 ? -7.820 51.274 -21.497 1.00 46.44 176 GLN B CA 1
ATOM 4961 C C . GLN B 1 199 ? -8.207 51.135 -22.954 1.00 43.04 176 GLN B C 1
ATOM 4962 O O . GLN B 1 199 ? -7.851 51.993 -23.773 1.00 44.67 176 GLN B O 1
ATOM 4968 N N . THR B 1 200 ? -8.954 50.073 -23.260 1.00 41.44 177 THR B N 1
ATOM 4969 C CA . THR B 1 200 ? -9.290 49.681 -24.637 1.00 42.17 177 THR B CA 1
ATOM 4970 C C . THR B 1 200 ? -10.801 49.547 -24.924 1.00 42.89 177 THR B C 1
ATOM 4971 O O . THR B 1 200 ? -11.265 48.454 -25.301 1.00 40.20 177 THR B O 1
ATOM 4975 N N . PRO B 1 201 ? -11.577 50.641 -24.756 1.00 42.07 178 PRO B N 1
ATOM 4976 C CA . PRO B 1 201 ? -12.998 50.532 -25.038 1.00 42.61 178 PRO B CA 1
ATOM 4977 C C . PRO B 1 201 ? -13.364 50.750 -26.503 1.00 43.77 178 PRO B C 1
ATOM 4978 O O . PRO B 1 201 ? -14.498 50.472 -26.884 1.00 44.58 178 PRO B O 1
ATOM 4982 N N . LEU B 1 202 ? -12.429 51.244 -27.315 1.00 43.92 179 LEU B N 1
ATOM 4983 C CA . LEU B 1 202 ? -12.792 51.809 -28.619 1.00 43.51 179 LEU B CA 1
ATOM 4984 C C . LEU B 1 202 ? -13.469 50.837 -29.584 1.00 42.43 179 LEU B C 1
ATOM 4985 O O . LEU B 1 202 ? -14.493 51.152 -30.149 1.00 40.11 179 LEU B O 1
ATOM 4990 N N . THR B 1 203 ? -12.937 49.634 -29.750 1.00 42.72 180 THR B N 1
ATOM 4991 C CA . THR B 1 203 ? -13.561 48.739 -30.719 1.00 42.60 180 THR B CA 1
ATOM 4992 C C . THR B 1 203 ? -14.904 48.225 -30.213 1.00 44.66 180 THR B C 1
ATOM 4993 O O . THR B 1 203 ? -15.796 47.888 -31.008 1.00 46.81 180 THR B O 1
ATOM 4997 N N . ALA B 1 204 ? -15.054 48.168 -28.892 1.00 46.50 181 ALA B N 1
ATOM 4998 C CA . ALA B 1 204 ? -16.279 47.626 -28.300 1.00 47.56 181 ALA B CA 1
ATOM 4999 C C . ALA B 1 204 ? -17.454 48.566 -28.580 1.00 50.99 181 ALA B C 1
ATOM 5000 O O . ALA B 1 204 ? -18.571 48.108 -28.842 1.00 50.66 181 ALA B O 1
ATOM 5002 N N . LEU B 1 205 ? -17.175 49.869 -28.541 1.00 49.06 182 LEU B N 1
ATOM 5003 C CA . LEU B 1 205 ? -18.179 50.900 -28.772 1.00 53.59 182 LEU B CA 1
ATOM 5004 C C . LEU B 1 205 ? -18.506 51.040 -30.252 1.00 56.37 182 LEU B C 1
ATOM 5005 O O . LEU B 1 205 ? -19.651 51.301 -30.605 1.00 59.33 182 LEU B O 1
ATOM 5010 N N . LYS B 1 206 ? -17.509 50.872 -31.116 1.00 52.26 183 LYS B N 1
ATOM 5011 C CA . LYS B 1 206 ? -17.787 50.825 -32.540 1.00 49.35 183 LYS B CA 1
ATOM 5012 C C . LYS B 1 206 ? -18.728 49.643 -32.821 1.00 46.61 183 LYS B C 1
ATOM 5013 O O . LYS B 1 206 ? -19.755 49.805 -33.472 1.00 49.06 183 LYS B O 1
ATOM 5019 N N . LEU B 1 207 ? -18.395 48.468 -32.302 1.00 43.22 184 LEU B N 1
ATOM 5020 C CA . LEU B 1 207 ? -19.200 47.279 -32.544 1.00 43.61 184 LEU B CA 1
ATOM 5021 C C . LEU B 1 207 ? -20.606 47.361 -31.950 1.00 45.08 184 LEU B C 1
ATOM 5022 O O . LEU B 1 207 ? -21.556 46.847 -32.537 1.00 45.17 184 LEU B O 1
ATOM 5027 N N . ALA B 1 208 ? -20.735 47.986 -30.782 1.00 45.16 185 ALA B N 1
ATOM 5028 C CA . ALA B 1 208 ? -22.051 48.196 -30.177 1.00 46.09 185 ALA B CA 1
ATOM 5029 C C . ALA B 1 208 ? -22.993 48.943 -31.133 1.00 50.68 185 ALA B C 1
ATOM 5030 O O . ALA B 1 208 ? -24.181 48.625 -31.201 1.00 51.71 185 ALA B O 1
ATOM 5032 N N . ARG B 1 209 ? -22.460 49.918 -31.873 1.00 52.28 186 ARG B N 1
ATOM 5033 C CA . ARG B 1 209 ? -23.271 50.654 -32.830 1.00 55.63 186 ARG B CA 1
ATOM 5034 C C . ARG B 1 209 ? -23.779 49.740 -33.947 1.00 53.28 186 ARG B C 1
ATOM 5035 O O . ARG B 1 209 ? -24.949 49.816 -34.327 1.00 52.66 186 ARG B O 1
ATOM 5043 N N . LEU B 1 210 ? -22.914 48.868 -34.458 1.00 51.58 187 LEU B N 1
ATOM 5044 C CA . LEU B 1 210 ? -23.345 47.898 -35.473 1.00 49.76 187 LEU B CA 1
ATOM 5045 C C . LEU B 1 210 ? -24.306 46.865 -34.903 1.00 48.45 187 LEU B C 1
ATOM 5046 O O . LEU B 1 210 ? -25.265 46.464 -35.562 1.00 51.29 187 LEU B O 1
ATOM 5051 N N . ILE B 1 211 ? -24.053 46.418 -33.680 1.00 47.87 188 ILE B N 1
ATOM 5052 C CA . ILE B 1 211 ? -24.939 45.439 -33.051 1.00 47.82 188 ILE B CA 1
ATOM 5053 C C . ILE B 1 211 ? -26.365 46.009 -32.889 1.00 49.94 188 ILE B C 1
ATOM 5054 O O . ILE B 1 211 ? -27.345 45.299 -33.102 1.00 50.19 188 ILE B O 1
ATOM 5059 N N . ALA B 1 212 ? -26.473 47.302 -32.577 1.00 50.35 189 ALA B N 1
ATOM 5060 C CA . ALA B 1 212 ? -27.777 47.929 -32.323 1.00 48.91 189 ALA B CA 1
ATOM 5061 C C . ALA B 1 212 ? -28.715 47.936 -33.536 1.00 50.65 189 ALA B C 1
ATOM 5062 O O . ALA B 1 212 ? -29.934 47.948 -33.377 1.00 50.22 189 ALA B O 1
ATOM 5064 N N . ASP B 1 213 ? -28.138 47.906 -34.737 1.00 51.73 190 ASP B N 1
ATOM 5065 C CA . ASP B 1 213 ? -28.894 47.808 -35.982 1.00 53.64 190 ASP B CA 1
ATOM 5066 C C . ASP B 1 213 ? -29.260 46.386 -36.370 1.00 52.12 190 ASP B C 1
ATOM 5067 O O . ASP B 1 213 ? -29.829 46.183 -37.433 1.00 55.77 190 ASP B O 1
ATOM 5072 N N . ILE B 1 214 ? -28.924 45.406 -35.537 1.00 49.15 191 ILE B N 1
ATOM 5073 C CA . ILE B 1 214 ? -29.108 43.991 -35.887 1.00 44.97 191 ILE B CA 1
ATOM 5074 C C . ILE B 1 214 ? -29.930 43.281 -34.817 1.00 45.99 191 ILE B C 1
ATOM 5075 O O . ILE B 1 214 ? -30.826 42.505 -35.127 1.00 47.91 191 ILE B O 1
ATOM 5080 N N . LEU B 1 215 ? -29.638 43.558 -33.556 1.00 45.48 192 LEU B N 1
ATOM 5081 C CA . LEU B 1 215 ? -30.292 42.839 -32.453 1.00 46.04 192 LEU B CA 1
ATOM 5082 C C . LEU B 1 215 ? -31.406 43.641 -31.781 1.00 46.63 192 LEU B C 1
ATOM 5083 O O . LEU B 1 215 ? -31.325 44.863 -31.725 1.00 49.85 192 LEU B O 1
ATOM 5088 N N . PRO B 1 216 ? -32.436 42.953 -31.246 1.00 46.40 193 PRO B N 1
ATOM 5089 C CA . PRO B 1 216 ? -33.455 43.646 -30.438 1.00 45.68 193 PRO B CA 1
ATOM 5090 C C . PRO B 1 216 ? -32.807 44.382 -29.266 1.00 45.19 193 PRO B C 1
ATOM 5091 O O . PRO B 1 216 ? -31.946 43.817 -28.609 1.00 44.59 193 PRO B O 1
ATOM 5095 N N . GLU B 1 217 ? -33.217 45.629 -29.027 1.00 50.18 194 GLU B N 1
ATOM 5096 C CA . GLU B 1 217 ? -32.727 46.466 -27.925 1.00 48.60 194 GLU B CA 1
ATOM 5097 C C . GLU B 1 217 ? -32.556 45.723 -26.609 1.00 46.27 194 GLU B C 1
ATOM 5098 O O . GLU B 1 217 ? -33.443 44.973 -26.181 1.00 45.79 194 GLU B O 1
ATOM 5104 N N . GLY B 1 218 ? -31.400 45.928 -25.980 1.00 45.53 195 GLY B N 1
ATOM 5105 C CA . GLY B 1 218 ? -31.114 45.370 -24.661 1.00 43.95 195 GLY B CA 1
ATOM 5106 C C . GLY B 1 218 ? -30.618 43.939 -24.624 1.00 41.33 195 GLY B C 1
ATOM 5107 O O . GLY B 1 218 ? -30.353 43.407 -23.534 1.00 41.54 195 GLY B O 1
ATOM 5108 N N . VAL B 1 219 ? -30.501 43.295 -25.783 1.00 40.39 196 VAL B N 1
ATOM 5109 C CA . VAL B 1 219 ? -29.914 41.940 -25.823 1.00 39.84 196 VAL B CA 1
ATOM 5110 C C . VAL B 1 219 ? -28.422 42.085 -25.562 1.00 40.03 196 VAL B C 1
ATOM 5111 O O . VAL B 1 219 ? -27.832 41.303 -24.823 1.00 39.31 196 VAL B O 1
ATOM 5115 N N . VAL B 1 220 ? -27.832 43.112 -26.165 1.00 41.39 197 VAL B N 1
ATOM 5116 C CA . VAL B 1 220 ? -26.472 43.490 -25.867 1.00 42.01 197 VAL B CA 1
ATOM 5117 C C . VAL B 1 220 ? -26.439 44.931 -25.377 1.00 44.69 197 VAL B C 1
ATOM 5118 O O . VAL B 1 220 ? -27.001 45.849 -26.001 1.00 46.48 197 VAL B O 1
ATOM 5122 N N . ASN B 1 221 ? -25.767 45.102 -24.247 1.00 44.50 198 ASN B N 1
ATOM 5123 C CA . ASN B 1 221 ? -25.537 46.398 -23.651 1.00 46.90 198 ASN B CA 1
ATOM 5124 C C . ASN B 1 221 ? -24.046 46.530 -23.406 1.00 44.99 198 ASN B C 1
ATOM 5125 O O . ASN B 1 221 ? -23.371 45.540 -23.051 1.00 41.21 198 ASN B O 1
ATOM 5130 N N . VAL B 1 222 ? -23.530 47.743 -23.587 1.00 40.97 199 VAL B N 1
ATOM 5131 C CA . VAL B 1 222 ? -22.105 47.975 -23.482 1.00 40.42 199 VAL B CA 1
ATOM 5132 C C . VAL B 1 222 ? -21.851 49.207 -22.619 1.00 45.12 199 VAL B C 1
ATOM 5133 O O . VAL B 1 222 ? -22.315 50.324 -22.938 1.00 43.91 199 VAL B O 1
ATOM 5137 N N . ILE B 1 223 ? -21.135 48.994 -21.515 1.00 46.07 200 ILE B N 1
ATOM 5138 C CA . ILE B 1 223 ? -20.811 50.085 -20.578 1.00 48.34 200 ILE B CA 1
ATOM 5139 C C . ILE B 1 223 ? -19.291 50.216 -20.461 1.00 46.77 200 ILE B C 1
ATOM 5140 O O . ILE B 1 223 ? -18.570 49.234 -20.654 1.00 43.57 200 ILE B O 1
ATOM 5145 N N . THR B 1 224 ? -18.801 51.421 -20.180 1.00 44.89 201 THR B N 1
ATOM 5146 C CA . THR B 1 224 ? -17.375 51.615 -19.919 1.00 45.24 201 THR B CA 1
ATOM 5147 C C . THR B 1 224 ? -17.082 51.862 -18.440 1.00 46.04 201 THR B C 1
ATOM 5148 O O . THR B 1 224 ? -17.959 52.299 -17.687 1.00 45.70 201 THR B O 1
ATOM 5152 N N . GLY B 1 225 ? -15.842 51.580 -18.038 1.00 47.05 202 GLY B N 1
ATOM 5153 C CA . GLY B 1 225 ? -15.344 52.009 -16.736 1.00 48.31 202 GLY B CA 1
ATOM 5154 C C . GLY B 1 225 ? -14.297 51.127 -16.079 1.00 47.74 202 GLY B C 1
ATOM 5155 O O . GLY B 1 225 ? -13.943 50.040 -16.589 1.00 43.27 202 GLY B O 1
ATOM 5156 N N . ARG B 1 226 ? -13.821 51.607 -14.928 1.00 46.21 203 ARG B N 1
ATOM 5157 C CA . ARG B 1 226 ? -12.750 50.956 -14.185 1.00 50.46 203 ARG B CA 1
ATOM 5158 C C . ARG B 1 226 ? -13.236 49.712 -13.458 1.00 45.68 203 ARG B C 1
ATOM 5159 O O . ARG B 1 226 ? -14.410 49.611 -13.098 1.00 44.15 203 ARG B O 1
ATOM 5167 N N . GLY B 1 227 ? -12.331 48.765 -13.259 1.00 47.72 204 GLY B N 1
ATOM 5168 C CA . GLY B 1 227 ? -12.667 47.497 -12.603 1.00 41.93 204 GLY B CA 1
ATOM 5169 C C . GLY B 1 227 ? -13.261 47.718 -11.220 1.00 44.94 204 GLY B C 1
ATOM 5170 O O . GLY B 1 227 ? -14.286 47.138 -10.869 1.00 43.70 204 GLY B O 1
ATOM 5171 N N . GLU B 1 228 ? -12.630 48.590 -10.440 1.00 52.27 205 GLU B N 1
ATOM 5172 C CA . GLU B 1 228 ? -13.031 48.818 -9.051 1.00 57.50 205 GLU B CA 1
ATOM 5173 C C . GLU B 1 228 ? -14.290 49.667 -8.871 1.00 55.68 205 GLU B C 1
ATOM 5174 O O . GLU B 1 228 ? -14.888 49.633 -7.795 1.00 54.72 205 GLU B O 1
ATOM 5180 N N . THR B 1 229 ? -14.698 50.417 -9.900 1.00 53.22 206 THR B N 1
ATOM 5181 C CA . THR B 1 229 ? -15.978 51.145 -9.842 1.00 51.99 206 THR B CA 1
ATOM 5182 C C . THR B 1 229 ? -17.069 50.391 -10.597 1.00 50.37 206 THR B C 1
ATOM 5183 O O . THR B 1 229 ? -17.939 49.772 -10.004 1.00 50.31 206 THR B O 1
ATOM 5187 N N . VAL B 1 230 ? -17.007 50.447 -11.920 1.00 49.40 207 VAL B N 1
ATOM 5188 C CA . VAL B 1 230 ? -18.068 49.929 -12.756 1.00 46.52 207 VAL B CA 1
ATOM 5189 C C . VAL B 1 230 ? -18.074 48.393 -12.779 1.00 42.04 207 VAL B C 1
ATOM 5190 O O . VAL B 1 230 ? -19.140 47.769 -12.703 1.00 42.14 207 VAL B O 1
ATOM 5194 N N . GLY B 1 231 ? -16.898 47.797 -12.921 1.00 40.65 208 GLY B N 1
ATOM 5195 C CA . GLY B 1 231 ? -16.784 46.333 -13.000 1.00 39.93 208 GLY B CA 1
ATOM 5196 C C . GLY B 1 231 ? -17.304 45.796 -11.685 1.00 43.50 208 GLY B C 1
ATOM 5197 O O . GLY B 1 231 ? -18.122 44.899 -11.658 1.00 42.15 208 GLY B O 1
ATOM 5198 N N . ASN B 1 232 ? -16.879 46.408 -10.581 1.00 46.57 209 ASN B N 1
ATOM 5199 C CA . ASN B 1 232 ? -17.319 45.948 -9.277 1.00 45.69 209 ASN B CA 1
ATOM 5200 C C . ASN B 1 232 ? -18.830 46.049 -9.125 1.00 44.44 209 ASN B C 1
ATOM 5201 O O . ASN B 1 232 ? -19.448 45.209 -8.473 1.00 41.33 209 ASN B O 1
ATOM 5206 N N . ALA B 1 233 ? -19.417 47.096 -9.708 1.00 43.28 210 ALA B N 1
ATOM 5207 C CA . ALA B 1 233 ? -20.864 47.289 -9.641 1.00 43.08 210 ALA B CA 1
ATOM 5208 C C . ALA B 1 233 ? -21.604 46.254 -10.488 1.00 39.26 210 ALA B C 1
ATOM 5209 O O . ALA B 1 233 ? -22.596 45.659 -10.051 1.00 38.37 210 ALA B O 1
ATOM 5211 N N . LEU B 1 234 ? -21.107 46.035 -11.701 1.00 39.82 211 LEU B N 1
ATOM 5212 C CA . LEU B 1 234 ? -21.707 45.067 -12.599 1.00 39.61 211 LEU B CA 1
ATOM 5213 C C . LEU B 1 234 ? -21.724 43.660 -12.011 1.00 42.44 211 LEU B C 1
ATOM 5214 O O . LEU B 1 234 ? -22.788 43.050 -11.935 1.00 47.04 211 LEU B O 1
ATOM 5219 N N . ILE B 1 235 ? -20.556 43.153 -11.598 1.00 42.91 212 ILE B N 1
ATOM 5220 C CA . ILE B 1 235 ? -20.444 41.784 -11.076 1.00 43.39 212 ILE B CA 1
ATOM 5221 C C . ILE B 1 235 ? -21.194 41.597 -9.765 1.00 42.77 212 ILE B C 1
ATOM 5222 O O . ILE B 1 235 ? -21.489 40.467 -9.392 1.00 42.79 212 ILE B O 1
ATOM 5227 N N . ASN B 1 236 ? -21.496 42.694 -9.070 1.00 39.44 213 ASN B N 1
ATOM 5228 C CA . ASN B 1 236 ? -22.252 42.609 -7.815 1.00 42.49 213 ASN B CA 1
ATOM 5229 C C . ASN B 1 236 ? -23.765 42.811 -7.928 1.00 44.33 213 ASN B C 1
ATOM 5230 O O . ASN B 1 236 ? -24.482 42.691 -6.929 1.00 42.44 213 ASN B O 1
ATOM 5235 N N . HIS B 1 237 ? -24.245 43.058 -9.146 1.00 45.06 214 HIS B N 1
ATOM 5236 C CA . HIS B 1 237 ? -25.670 43.293 -9.395 1.00 46.93 214 HIS B CA 1
ATOM 5237 C C . HIS B 1 237 ? -26.502 42.040 -9.172 1.00 45.26 214 HIS B C 1
ATOM 5238 O O . HIS B 1 237 ? -26.192 40.988 -9.732 1.00 46.66 214 HIS B O 1
ATOM 5245 N N . PRO B 1 238 ? -27.573 42.149 -8.364 1.00 43.95 215 PRO B N 1
ATOM 5246 C CA . PRO B 1 238 ? -28.336 40.960 -7.957 1.00 44.77 215 PRO B CA 1
ATOM 5247 C C . PRO B 1 238 ? -29.063 40.254 -9.098 1.00 44.56 215 PRO B C 1
ATOM 5248 O O . PRO B 1 238 ? -29.346 39.068 -8.983 1.00 44.48 215 PRO B O 1
ATOM 5252 N N . LYS B 1 239 ? -29.356 40.979 -10.176 1.00 44.49 216 LYS B N 1
ATOM 5253 C CA . LYS B 1 239 ? -30.073 40.424 -11.310 1.00 44.59 216 LYS B CA 1
ATOM 5254 C C . LYS B 1 239 ? -29.161 39.669 -12.267 1.00 41.37 216 LYS B C 1
ATOM 5255 O O . LYS B 1 239 ? -29.639 38.949 -13.141 1.00 39.96 216 LYS B O 1
ATOM 5261 N N . VAL B 1 240 ? -27.853 39.843 -12.104 1.00 41.56 217 VAL B N 1
ATOM 5262 C CA . VAL B 1 240 ? -26.880 39.220 -12.983 1.00 40.50 217 VAL B CA 1
ATOM 5263 C C . VAL B 1 240 ? -26.677 37.755 -12.567 1.00 38.60 217 VAL B C 1
ATOM 5264 O O . VAL B 1 240 ? -26.314 37.466 -11.438 1.00 39.84 217 VAL B O 1
ATOM 5268 N N . GLY B 1 241 ? -26.938 36.842 -13.489 1.00 38.86 218 GLY B N 1
ATOM 5269 C CA . GLY B 1 241 ? -26.986 35.414 -13.148 1.00 37.51 218 GLY B CA 1
ATOM 5270 C C . GLY B 1 241 ? -25.668 34.713 -13.378 1.00 38.47 218 GLY B C 1
ATOM 5271 O O . GLY B 1 241 ? -25.456 33.610 -12.885 1.00 38.93 218 GLY B O 1
ATOM 5280 N N . VAL B 1 243 ? -21.370 35.692 -14.299 1.00 31.79 220 VAL B N 1
ATOM 5281 C CA . VAL B 1 243 ? -20.285 36.594 -14.618 1.00 34.19 220 VAL B CA 1
ATOM 5282 C C . VAL B 1 243 ? -19.182 35.860 -15.404 1.00 37.86 220 VAL B C 1
ATOM 5283 O O . VAL B 1 243 ? -18.735 34.767 -15.032 1.00 39.25 220 VAL B O 1
ATOM 5287 N N . SER B 1 244 ? -18.793 36.449 -16.524 1.00 35.61 221 SER B N 1
ATOM 5288 C CA . SER B 1 244 ? -17.665 35.972 -17.262 1.00 35.66 221 SER B CA 1
ATOM 5289 C C . SER B 1 244 ? -16.556 37.013 -17.242 1.00 37.03 221 SER B C 1
ATOM 5290 O O . SER B 1 244 ? -16.778 38.184 -17.571 1.00 37.61 221 SER B O 1
ATOM 5293 N N . ILE B 1 245 ? -15.362 36.571 -16.864 1.00 36.48 222 ILE B N 1
ATOM 5294 C CA . ILE B 1 245 ? -14.196 37.441 -16.790 1.00 39.58 222 ILE B CA 1
ATOM 5295 C C . ILE B 1 245 ? -12.966 36.779 -17.420 1.00 38.66 222 ILE B C 1
ATOM 5296 O O . ILE B 1 245 ? -12.666 35.594 -17.185 1.00 35.67 222 ILE B O 1
ATOM 5301 N N . THR B 1 246 ? -12.260 37.546 -18.232 1.00 37.64 223 THR B N 1
ATOM 5302 C CA . THR B 1 246 ? -10.900 37.189 -18.597 1.00 42.43 223 THR B CA 1
ATOM 5303 C C . THR B 1 246 ? -9.978 38.260 -18.034 1.00 44.39 223 THR B C 1
ATOM 5304 O O . THR B 1 246 ? -10.180 39.458 -18.281 1.00 45.67 223 THR B O 1
ATOM 5308 N N . GLY B 1 247 ? -8.971 37.844 -17.273 1.00 46.79 224 GLY B N 1
ATOM 5309 C CA . GLY B 1 247 ? -8.110 38.829 -16.587 1.00 52.52 224 GLY B CA 1
ATOM 5310 C C . GLY B 1 247 ? -7.179 38.227 -15.557 1.00 47.31 224 GLY B C 1
ATOM 5311 O O . GLY B 1 247 ? -6.749 37.097 -15.701 1.00 44.06 224 GLY B O 1
ATOM 5312 N N . ASP B 1 248 ? -6.871 38.992 -14.518 1.00 48.94 225 ASP B N 1
ATOM 5313 C CA . ASP B 1 248 ? -5.885 38.589 -13.521 1.00 46.94 225 ASP B CA 1
ATOM 5314 C C . ASP B 1 248 ? -6.485 37.620 -12.497 1.00 43.96 225 ASP B C 1
ATOM 5315 O O . ASP B 1 248 ? -7.679 37.703 -12.191 1.00 45.53 225 ASP B O 1
ATOM 5320 N N . ILE B 1 249 ? -5.651 36.755 -11.925 1.00 41.51 226 ILE B N 1
ATOM 5321 C CA . ILE B 1 249 ? -6.094 35.816 -10.885 1.00 41.96 226 ILE B CA 1
ATOM 5322 C C . ILE B 1 249 ? -6.770 36.537 -9.723 1.00 44.81 226 ILE B C 1
ATOM 5323 O O . ILE B 1 249 ? -7.791 36.074 -9.206 1.00 46.41 226 ILE B O 1
ATOM 5328 N N . ALA B 1 250 ? -6.244 37.701 -9.350 1.00 44.77 227 ALA B N 1
ATOM 5329 C CA . ALA B 1 250 ? -6.862 38.516 -8.308 1.00 43.83 227 ALA B CA 1
ATOM 5330 C C . ALA B 1 250 ? -8.279 38.987 -8.669 1.00 47.35 227 ALA B C 1
ATOM 5331 O O . ALA B 1 250 ? -9.130 39.152 -7.786 1.00 46.45 227 ALA B O 1
ATOM 5333 N N . THR B 1 251 ? -8.532 39.222 -9.957 1.00 44.76 228 THR B N 1
ATOM 5334 C CA . THR B 1 251 ? -9.859 39.669 -10.385 1.00 43.68 228 THR B CA 1
ATOM 5335 C C . THR B 1 251 ? -10.859 38.483 -10.372 1.00 40.27 228 THR B C 1
ATOM 5336 O O . THR B 1 251 ? -11.990 38.610 -9.905 1.00 39.76 228 THR B O 1
ATOM 5340 N N . GLY B 1 252 ? -10.417 37.330 -10.857 1.00 37.99 229 GLY B N 1
ATOM 5341 C CA . GLY B 1 252 ? -11.207 36.112 -10.758 1.00 40.22 229 GLY B CA 1
ATOM 5342 C C . GLY B 1 252 ? -11.617 35.801 -9.320 1.00 39.02 229 GLY B C 1
ATOM 5343 O O . GLY B 1 252 ? -12.725 35.354 -9.082 1.00 37.40 229 GLY B O 1
ATOM 5344 N N . LYS B 1 253 ? -10.723 36.060 -8.371 1.00 40.18 230 LYS B N 1
ATOM 5345 C CA . LYS B 1 253 ? -11.003 35.887 -6.944 1.00 42.38 230 LYS B CA 1
ATOM 5346 C C . LYS B 1 253 ? -12.066 36.863 -6.479 1.00 39.32 230 LYS B C 1
ATOM 5347 O O . LYS B 1 253 ? -12.978 36.505 -5.726 1.00 39.00 230 LYS B O 1
ATOM 5353 N N . LYS B 1 254 ? -11.946 38.108 -6.935 1.00 42.97 231 LYS B N 1
ATOM 5354 C CA . LYS B 1 254 ? -12.958 39.114 -6.684 1.00 43.04 231 LYS B CA 1
ATOM 5355 C C . LYS B 1 254 ? -14.311 38.752 -7.303 1.00 39.40 231 LYS B C 1
ATOM 5356 O O . LYS B 1 254 ? -15.340 38.906 -6.666 1.00 41.16 231 LYS B O 1
ATOM 5362 N N . VAL B 1 255 ? -14.304 38.219 -8.516 1.00 38.36 232 VAL B N 1
ATOM 5363 C CA . VAL B 1 255 ? -15.539 37.737 -9.130 1.00 37.53 232 VAL B CA 1
ATOM 5364 C C . VAL B 1 255 ? -16.141 36.597 -8.282 1.00 36.44 232 VAL B C 1
ATOM 5365 O O . VAL B 1 255 ? -17.353 36.573 -8.015 1.00 36.74 232 VAL B O 1
ATOM 5369 N N . LEU B 1 256 ? -15.288 35.683 -7.821 1.00 35.98 233 LEU B N 1
ATOM 5370 C CA . LEU B 1 256 ? -15.754 34.575 -6.997 1.00 36.20 233 LEU B CA 1
ATOM 5371 C C . LEU B 1 256 ? -16.357 35.049 -5.669 1.00 37.64 233 LEU B C 1
ATOM 5372 O O . LEU B 1 256 ? -17.442 34.623 -5.305 1.00 39.34 233 LEU B O 1
ATOM 5377 N N . ALA B 1 257 ? -15.678 35.961 -4.976 1.00 39.18 234 ALA B N 1
ATOM 5378 C CA . ALA B 1 257 ? -16.258 36.613 -3.784 1.00 38.11 234 ALA B CA 1
ATOM 5379 C C . ALA B 1 257 ? -17.629 37.215 -4.078 1.00 41.51 234 ALA B C 1
ATOM 5380 O O . ALA B 1 257 ? -18.573 37.072 -3.284 1.00 42.96 234 ALA B O 1
ATOM 5382 N N . ALA B 1 258 ? -17.759 37.878 -5.225 1.00 43.71 235 ALA B N 1
ATOM 5383 C CA . ALA B 1 258 ? -19.028 38.535 -5.540 1.00 45.66 235 ALA B CA 1
ATOM 5384 C C . ALA B 1 258 ? -20.116 37.509 -5.857 1.00 41.96 235 ALA B C 1
ATOM 5385 O O . ALA B 1 258 ? -21.256 37.686 -5.471 1.00 42.70 235 ALA B O 1
ATOM 5387 N N . ALA B 1 259 ? -19.749 36.426 -6.542 1.00 38.41 236 ALA B N 1
ATOM 5388 C CA . ALA B 1 259 ? -20.705 35.386 -6.899 1.00 37.01 236 ALA B CA 1
ATOM 5389 C C . ALA B 1 259 ? -21.270 34.749 -5.644 1.00 39.85 236 ALA B C 1
ATOM 5390 O O . ALA B 1 259 ? -22.411 34.307 -5.642 1.00 42.32 236 ALA B O 1
ATOM 5392 N N . ALA B 1 260 ? -20.459 34.709 -4.590 1.00 43.42 237 ALA B N 1
ATOM 5393 C CA . ALA B 1 260 ? -20.856 34.107 -3.314 1.00 51.23 237 ALA B CA 1
ATOM 5394 C C . ALA B 1 260 ? -22.094 34.748 -2.675 1.00 56.02 237 ALA B C 1
ATOM 5395 O O . ALA B 1 260 ? -22.783 34.074 -1.927 1.00 58.31 237 ALA B O 1
ATOM 5397 N N . LYS B 1 261 ? -22.386 36.021 -2.972 1.00 55.48 238 LYS B N 1
ATOM 5398 C CA . LYS B 1 261 ? -23.545 36.696 -2.350 1.00 57.16 238 LYS B CA 1
ATOM 5399 C C . LYS B 1 261 ? -24.872 36.184 -2.901 1.00 55.23 238 LYS B C 1
ATOM 5400 O O . LYS B 1 261 ? -25.863 36.144 -2.160 1.00 54.72 238 LYS B O 1
ATOM 5406 N N . THR B 1 262 ? -24.901 35.826 -4.193 1.00 47.00 239 THR B N 1
ATOM 5407 C CA . THR B 1 262 ? -26.137 35.405 -4.859 1.00 47.24 239 THR B CA 1
ATOM 5408 C C . THR B 1 262 ? -25.979 34.132 -5.714 1.00 48.46 239 THR B C 1
ATOM 5409 O O . THR B 1 262 ? -26.805 33.848 -6.592 1.00 54.91 239 THR B O 1
ATOM 5413 N N . VAL B 1 263 ? -24.939 33.355 -5.440 1.00 42.64 240 VAL B N 1
ATOM 5414 C CA . VAL B 1 263 ? -24.707 32.113 -6.164 1.00 40.28 240 VAL B CA 1
ATOM 5415 C C . VAL B 1 263 ? -24.783 32.349 -7.671 1.00 42.45 240 VAL B C 1
ATOM 5416 O O . VAL B 1 263 ? -25.488 31.637 -8.375 1.00 47.91 240 VAL B O 1
ATOM 5420 N N . LYS B 1 264 ? -24.068 33.358 -8.174 1.00 39.28 241 LYS B N 1
ATOM 5421 C CA . LYS B 1 264 ? -23.964 33.555 -9.625 1.00 36.11 241 LYS B CA 1
ATOM 5422 C C . LYS B 1 264 ? -23.149 32.411 -10.227 1.00 34.84 241 LYS B C 1
ATOM 5423 O O . LYS B 1 264 ? -22.239 31.910 -9.576 1.00 37.38 241 LYS B O 1
ATOM 5429 N N . ARG B 1 265 ? -23.477 31.998 -11.444 1.00 34.09 242 ARG B N 1
ATOM 5430 C CA . ARG B 1 265 ? -22.546 31.176 -12.239 1.00 38.10 242 ARG B CA 1
ATOM 5431 C C . ARG B 1 265 ? -21.333 32.010 -12.618 1.00 38.47 242 ARG B C 1
ATOM 5432 O O . ARG B 1 265 ? -21.430 33.249 -12.739 1.00 38.31 242 ARG B O 1
ATOM 5440 N N . THR B 1 266 ? -20.191 31.341 -12.775 1.00 37.60 243 THR B N 1
ATOM 5441 C CA . THR B 1 266 ? -18.939 32.023 -13.133 1.00 35.51 243 THR B CA 1
ATOM 5442 C C . THR B 1 266 ? -18.189 31.360 -14.296 1.00 36.22 243 THR B C 1
ATOM 5443 O O . THR B 1 266 ? -18.283 30.147 -14.533 1.00 34.34 243 THR B O 1
ATOM 5447 N N . HIS B 1 267 ? -17.418 32.171 -15.002 1.00 35.86 244 HIS B N 1
ATOM 5448 C CA . HIS B 1 267 ? -16.640 31.719 -16.149 1.00 32.53 244 HIS B CA 1
ATOM 5449 C C . HIS B 1 267 ? -15.362 32.529 -16.059 1.00 33.99 244 HIS B C 1
ATOM 5450 O O . HIS B 1 267 ? -15.380 33.779 -16.224 1.00 35.40 244 HIS B O 1
ATOM 5457 N N . LEU B 1 268 ? -14.269 31.843 -15.750 1.00 34.54 245 LEU B N 1
ATOM 5458 C CA . LEU B 1 268 ? -13.016 32.522 -15.307 1.00 37.88 245 LEU B CA 1
ATOM 5459 C C . LEU B 1 268 ? -11.831 32.035 -16.115 1.00 37.19 245 LEU B C 1
ATOM 5460 O O . LEU B 1 268 ? -11.491 30.834 -16.086 1.00 36.45 245 LEU B O 1
ATOM 5465 N N . GLU B 1 269 ? -11.243 32.952 -16.872 1.00 38.26 246 GLU B N 1
ATOM 5466 C CA . GLU B 1 269 ? -9.969 32.709 -17.547 1.00 41.05 246 GLU B CA 1
ATOM 5467 C C . GLU B 1 269 ? -8.962 33.668 -16.965 1.00 41.12 246 GLU B C 1
ATOM 5468 O O . GLU B 1 269 ? -9.039 34.882 -17.202 1.00 37.97 246 GLU B O 1
ATOM 5474 N N . LEU B 1 270 ? -8.003 33.130 -16.221 1.00 44.71 247 LEU B N 1
ATOM 5475 C CA . LEU B 1 270 ? -7.364 33.941 -15.185 1.00 47.46 247 LEU B CA 1
ATOM 5476 C C . LEU B 1 270 ? -5.879 34.223 -15.255 1.00 53.63 247 LEU B C 1
ATOM 5477 O O . LEU B 1 270 ? -5.357 35.018 -14.472 1.00 73.16 247 LEU B O 1
ATOM 5482 N N . GLY B 1 271 ? -5.188 33.593 -16.171 1.00 46.53 248 GLY B N 1
ATOM 5483 C CA . GLY B 1 271 ? -3.761 33.721 -16.146 1.00 45.14 248 GLY B CA 1
ATOM 5484 C C . GLY B 1 271 ? -3.120 32.485 -16.694 1.00 43.61 248 GLY B C 1
ATOM 5485 O O . GLY B 1 271 ? -3.583 31.340 -16.460 1.00 36.68 248 GLY B O 1
ATOM 5486 N N . GLY B 1 272 ? -2.049 32.731 -17.436 1.00 50.70 249 GLY B N 1
ATOM 5487 C CA . GLY B 1 272 ? -1.253 31.683 -18.041 1.00 50.09 249 GLY B CA 1
ATOM 5488 C C . GLY B 1 272 ? 0.217 32.009 -17.917 1.00 50.24 249 GLY B C 1
ATOM 5489 O O . GLY B 1 272 ? 0.648 33.174 -17.965 1.00 52.60 249 GLY B O 1
ATOM 5490 N N . LYS B 1 273 ? 0.987 30.963 -17.733 1.00 42.26 250 LYS B N 1
ATOM 5491 C CA . LYS B 1 273 ? 2.412 31.060 -17.737 1.00 41.30 250 LYS B CA 1
ATOM 5492 C C . LYS B 1 273 ? 2.798 29.806 -18.475 1.00 39.92 250 LYS B C 1
ATOM 5493 O O . LYS B 1 273 ? 3.187 28.811 -17.866 1.00 41.30 250 LYS B O 1
ATOM 5499 N N . ALA B 1 274 ? 2.632 29.850 -19.792 1.00 36.73 251 ALA B N 1
ATOM 5500 C CA . ALA B 1 274 ? 2.787 28.658 -20.626 1.00 36.96 251 ALA B CA 1
ATOM 5501 C C . ALA B 1 274 ? 4.188 28.016 -20.582 1.00 37.91 251 ALA B C 1
ATOM 5502 O O . ALA B 1 274 ? 5.178 28.656 -20.897 1.00 36.60 251 ALA B O 1
ATOM 5504 N N . PRO B 1 275 ? 4.258 26.740 -20.192 1.00 37.41 252 PRO B N 1
ATOM 5505 C CA . PRO B 1 275 ? 5.530 26.061 -20.207 1.00 37.98 252 PRO B CA 1
ATOM 5506 C C . PRO B 1 275 ? 5.770 25.483 -21.593 1.00 39.54 252 PRO B C 1
ATOM 5507 O O . PRO B 1 275 ? 4.817 25.098 -22.280 1.00 37.00 252 PRO B O 1
ATOM 5511 N N . VAL B 1 276 ? 7.030 25.490 -22.009 1.00 38.18 253 VAL B N 1
ATOM 5512 C CA . VAL B 1 276 ? 7.461 24.937 -23.288 1.00 35.65 253 VAL B CA 1
ATOM 5513 C C . VAL B 1 276 ? 8.558 23.940 -22.979 1.00 35.24 253 VAL B C 1
ATOM 5514 O O . VAL B 1 276 ? 9.637 24.313 -22.507 1.00 36.98 253 VAL B O 1
ATOM 5518 N N . ILE B 1 277 ? 8.279 22.668 -23.202 1.00 34.64 254 ILE B N 1
ATOM 5519 C CA . ILE B 1 277 ? 9.242 21.639 -22.925 1.00 34.29 254 ILE B CA 1
ATOM 5520 C C . ILE B 1 277 ? 9.944 21.319 -24.231 1.00 36.81 254 ILE B C 1
ATOM 5521 O O . ILE B 1 277 ? 9.321 20.855 -25.194 1.00 36.38 254 ILE B O 1
ATOM 5526 N N . VAL B 1 278 ? 11.248 21.568 -24.255 1.00 38.16 255 VAL B N 1
ATOM 5527 C CA . VAL B 1 278 ? 12.053 21.233 -25.426 1.00 39.87 255 VAL B CA 1
ATOM 5528 C C . VAL B 1 278 ? 13.025 20.083 -25.110 1.00 42.59 255 VAL B C 1
ATOM 5529 O O . VAL B 1 278 ? 14.012 20.264 -24.383 1.00 47.35 255 VAL B O 1
ATOM 5533 N N . TYR B 1 279 ? 12.765 18.904 -25.662 1.00 43.62 256 TYR B N 1
ATOM 5534 C CA . TYR B 1 279 ? 13.710 17.804 -25.514 1.00 44.69 256 TYR B CA 1
ATOM 5535 C C . TYR B 1 279 ? 14.875 17.904 -26.488 1.00 45.87 256 TYR B C 1
ATOM 5536 O O . TYR B 1 279 ? 14.804 18.619 -27.491 1.00 47.21 256 TYR B O 1
ATOM 5545 N N . GLY B 1 280 ? 15.940 17.161 -26.192 1.00 46.80 257 GLY B N 1
ATOM 5546 C CA . GLY B 1 280 ? 17.187 17.214 -26.964 1.00 47.48 257 GLY B CA 1
ATOM 5547 C C . GLY B 1 280 ? 17.022 16.763 -28.394 1.00 49.51 257 GLY B C 1
ATOM 5548 O O . GLY B 1 280 ? 17.904 16.972 -29.216 1.00 50.83 257 GLY B O 1
ATOM 5549 N N . ASP B 1 281 ? 15.879 16.157 -28.704 1.00 52.36 258 ASP B N 1
ATOM 5550 C CA . ASP B 1 281 ? 15.631 15.668 -30.067 1.00 53.06 258 ASP B CA 1
ATOM 5551 C C . ASP B 1 281 ? 14.570 16.491 -30.798 1.00 52.59 258 ASP B C 1
ATOM 5552 O O . ASP B 1 281 ? 13.875 15.984 -31.666 1.00 57.12 258 ASP B O 1
ATOM 5557 N N . ALA B 1 282 ? 14.458 17.762 -30.438 1.00 49.02 259 ALA B N 1
ATOM 5558 C CA . ALA B 1 282 ? 13.525 18.669 -31.102 1.00 46.05 259 ALA B CA 1
ATOM 5559 C C . ALA B 1 282 ? 14.147 19.243 -32.368 1.00 46.48 259 ALA B C 1
ATOM 5560 O O . ALA B 1 282 ? 15.365 19.301 -32.498 1.00 45.53 259 ALA B O 1
ATOM 5562 N N . ASP B 1 283 ? 13.311 19.671 -33.306 1.00 46.48 260 ASP B N 1
ATOM 5563 C CA . ASP B 1 283 ? 13.788 20.497 -34.407 1.00 48.27 260 ASP B CA 1
ATOM 5564 C C . ASP B 1 283 ? 14.126 21.876 -33.841 1.00 47.28 260 ASP B C 1
ATOM 5565 O O . ASP B 1 283 ? 13.239 22.701 -33.627 1.00 44.94 260 ASP B O 1
ATOM 5570 N N . LEU B 1 284 ? 15.415 22.110 -33.611 1.00 47.05 261 LEU B N 1
ATOM 5571 C CA . LEU B 1 284 ? 15.879 23.297 -32.918 1.00 50.43 261 LEU B CA 1
ATOM 5572 C C . LEU B 1 284 ? 15.604 24.585 -33.694 1.00 49.04 261 LEU B C 1
ATOM 5573 O O . LEU B 1 284 ? 15.254 25.599 -33.102 1.00 48.49 261 LEU B O 1
ATOM 5578 N N . GLU B 1 285 ? 15.765 24.543 -35.010 1.00 48.51 262 GLU B N 1
ATOM 5579 C CA . GLU B 1 285 ? 15.427 25.676 -35.870 1.00 52.94 262 GLU B CA 1
ATOM 5580 C C . GLU B 1 285 ? 13.945 26.044 -35.740 1.00 53.02 262 GLU B C 1
ATOM 5581 O O . GLU B 1 285 ? 13.592 27.230 -35.633 1.00 53.99 262 GLU B O 1
ATOM 5587 N N . ALA B 1 286 ? 13.091 25.021 -35.743 1.00 48.03 263 ALA B N 1
ATOM 5588 C CA . ALA B 1 286 ? 11.644 25.203 -35.560 1.00 46.91 263 ALA B CA 1
ATOM 5589 C C . ALA B 1 286 ? 11.325 25.766 -34.180 1.00 45.14 263 ALA B C 1
ATOM 5590 O O . ALA B 1 286 ? 10.542 26.711 -34.073 1.00 41.83 263 ALA B O 1
ATOM 5592 N N . VAL B 1 287 ? 11.949 25.183 -33.144 1.00 48.04 264 VAL B N 1
ATOM 5593 C CA . VAL B 1 287 ? 11.809 25.608 -31.735 1.00 48.75 264 VAL B CA 1
ATOM 5594 C C . VAL B 1 287 ? 12.163 27.087 -31.581 1.00 48.94 264 VAL B C 1
ATOM 5595 O O . VAL B 1 287 ? 11.402 27.861 -30.992 1.00 51.29 264 VAL B O 1
ATOM 5599 N N . VAL B 1 288 ? 13.329 27.455 -32.100 1.00 45.80 265 VAL B N 1
ATOM 5600 C CA . VAL B 1 288 ? 13.810 28.821 -32.021 1.00 48.53 265 VAL B CA 1
ATOM 5601 C C . VAL B 1 288 ? 12.848 29.756 -32.749 1.00 49.95 265 VAL B C 1
ATOM 5602 O O . VAL B 1 288 ? 12.397 30.761 -32.175 1.00 48.82 265 VAL B O 1
ATOM 5606 N N . ASN B 1 289 ? 12.518 29.413 -33.995 1.00 51.30 266 ASN B N 1
ATOM 5607 C CA . ASN B 1 289 ? 11.588 30.226 -34.775 1.00 55.09 266 ASN B CA 1
ATOM 5608 C C . ASN B 1 289 ? 10.183 30.286 -34.174 1.00 51.83 266 ASN B C 1
ATOM 5609 O O . ASN B 1 289 ? 9.512 31.322 -34.255 1.00 51.39 266 ASN B O 1
ATOM 5614 N N . GLY B 1 290 ? 9.749 29.178 -33.572 1.00 46.21 267 GLY B N 1
ATOM 5615 C CA . GLY B 1 290 ? 8.503 29.163 -32.815 1.00 44.90 267 GLY B CA 1
ATOM 5616 C C . GLY B 1 290 ? 8.530 30.174 -31.680 1.00 46.65 267 GLY B C 1
ATOM 5617 O O . GLY B 1 290 ? 7.665 31.034 -31.586 1.00 47.77 267 GLY B O 1
ATOM 5618 N N . ILE B 1 291 ? 9.544 30.083 -30.828 1.00 48.30 268 ILE B N 1
ATOM 5619 C CA . ILE B 1 291 ? 9.655 30.964 -29.659 1.00 47.30 268 ILE B CA 1
ATOM 5620 C C . ILE B 1 291 ? 9.820 32.426 -30.055 1.00 43.25 268 ILE B C 1
ATOM 5621 O O . ILE B 1 291 ? 9.161 33.288 -29.485 1.00 43.94 268 ILE B O 1
ATOM 5626 N N . ARG B 1 292 ? 10.668 32.703 -31.042 1.00 42.38 269 ARG B N 1
ATOM 5627 C CA . ARG B 1 292 ? 10.775 34.077 -31.602 1.00 44.01 269 ARG B CA 1
ATOM 5628 C C . ARG B 1 292 ? 9.397 34.699 -31.923 1.00 47.47 269 ARG B C 1
ATOM 5629 O O . ARG B 1 292 ? 9.154 35.870 -31.622 1.00 52.75 269 ARG B O 1
ATOM 5637 N N . THR B 1 293 ? 8.498 33.917 -32.518 1.00 47.52 270 THR B N 1
ATOM 5638 C CA . THR B 1 293 ? 7.148 34.395 -32.843 1.00 49.58 270 THR B CA 1
ATOM 5639 C C . THR B 1 293 ? 6.230 34.360 -31.619 1.00 49.54 270 THR B C 1
ATOM 5640 O O . THR B 1 293 ? 5.534 35.338 -31.317 1.00 52.61 270 THR B O 1
ATOM 5644 N N . PHE B 1 294 ? 6.246 33.247 -30.899 1.00 43.65 271 PHE B N 1
ATOM 5645 C CA . PHE B 1 294 ? 5.206 32.997 -29.900 1.00 46.33 271 PHE B CA 1
ATOM 5646 C C . PHE B 1 294 ? 5.508 33.508 -28.487 1.00 45.28 271 PHE B C 1
ATOM 5647 O O . PHE B 1 294 ? 4.596 33.667 -27.671 1.00 45.79 271 PHE B O 1
ATOM 5655 N N . GLY B 1 295 ? 6.770 33.827 -28.209 1.00 42.68 272 GLY B N 1
ATOM 5656 C CA . GLY B 1 295 ? 7.099 34.405 -26.916 1.00 42.34 272 GLY B CA 1
ATOM 5657 C C . GLY B 1 295 ? 6.806 35.896 -26.896 1.00 43.01 272 GLY B C 1
ATOM 5658 O O . GLY B 1 295 ? 6.553 36.477 -25.843 1.00 43.94 272 GLY B O 1
ATOM 5659 N N . TYR B 1 296 ? 6.796 36.499 -28.077 1.00 41.97 273 TYR B N 1
ATOM 5660 C CA . TYR B 1 296 ? 6.821 37.947 -28.192 1.00 44.08 273 TYR B CA 1
ATOM 5661 C C . TYR B 1 296 ? 5.616 38.542 -28.886 1.00 45.48 273 TYR B C 1
ATOM 5662 O O . TYR B 1 296 ? 5.405 39.757 -28.822 1.00 47.70 273 TYR B O 1
ATOM 5671 N N . TYR B 1 297 ? 4.827 37.695 -29.546 1.00 43.05 274 TYR B N 1
ATOM 5672 C CA . TYR B 1 297 ? 3.635 38.167 -30.244 1.00 43.62 274 TYR B CA 1
ATOM 5673 C C . TYR B 1 297 ? 2.799 38.989 -29.274 1.00 44.64 274 TYR B C 1
ATOM 5674 O O . TYR B 1 297 ? 2.588 38.571 -28.135 1.00 43.95 274 TYR B O 1
ATOM 5683 N N . ASN B 1 298 ? 2.339 40.156 -29.727 1.00 46.88 275 ASN B N 1
ATOM 5684 C CA . ASN B 1 298 ? 1.526 41.057 -28.906 1.00 46.04 275 ASN B CA 1
ATOM 5685 C C . ASN B 1 298 ? 2.333 41.595 -27.720 1.00 45.09 275 ASN B C 1
ATOM 5686 O O . ASN B 1 298 ? 1.767 41.940 -26.656 1.00 41.96 275 ASN B O 1
ATOM 5691 N N . ALA B 1 299 ? 3.656 41.684 -27.941 1.00 42.80 276 ALA B N 1
ATOM 5692 C CA . ALA B 1 299 ? 4.661 42.044 -26.928 1.00 39.65 276 ALA B CA 1
ATOM 5693 C C . ALA B 1 299 ? 4.537 41.090 -25.742 1.00 38.77 276 ALA B C 1
ATOM 5694 O O . ALA B 1 299 ? 4.652 41.509 -24.604 1.00 35.62 276 ALA B O 1
ATOM 5696 N N . GLY B 1 300 ? 4.268 39.810 -26.005 1.00 39.89 277 GLY B N 1
ATOM 5697 C CA . GLY B 1 300 ? 4.110 38.850 -24.921 1.00 38.53 277 GLY B CA 1
ATOM 5698 C C . GLY B 1 300 ? 2.897 39.081 -24.033 1.00 41.44 277 GLY B C 1
ATOM 5699 O O . GLY B 1 300 ? 2.768 38.444 -23.001 1.00 44.16 277 GLY B O 1
ATOM 5700 N N . GLN B 1 301 ? 2.014 40.000 -24.425 1.00 45.56 278 GLN B N 1
ATOM 5701 C CA . GLN B 1 301 ? 0.753 40.235 -23.707 1.00 45.79 278 GLN B CA 1
ATOM 5702 C C . GLN B 1 301 ? -0.325 39.242 -24.186 1.00 46.08 278 GLN B C 1
ATOM 5703 O O . GLN B 1 301 ? -1.276 39.587 -24.908 1.00 43.93 278 GLN B O 1
ATOM 5709 N N . ASP B 1 302 ? -0.135 37.991 -23.793 1.00 46.17 279 ASP B N 1
ATOM 5710 C CA . ASP B 1 302 ? -0.931 36.881 -24.277 1.00 42.64 279 ASP B CA 1
ATOM 5711 C C . ASP B 1 302 ? -0.738 35.818 -23.218 1.00 47.26 279 ASP B C 1
ATOM 5712 O O . ASP B 1 302 ? 0.399 35.506 -22.845 1.00 48.83 279 ASP B O 1
ATOM 5717 N N . CYS B 1 303 ? -1.837 35.276 -22.710 1.00 50.96 280 CYS B N 1
ATOM 5718 C CA . CYS B 1 303 ? -1.748 34.278 -21.637 1.00 57.42 280 CYS B CA 1
ATOM 5719 C C . CYS B 1 303 ? -1.330 32.905 -22.165 1.00 50.16 280 CYS B C 1
ATOM 5720 O O . CYS B 1 303 ? -1.023 31.995 -21.401 1.00 54.31 280 CYS B O 1
ATOM 5723 N N . THR B 1 304 ? -1.294 32.764 -23.481 1.00 43.00 281 THR B N 1
ATOM 5724 C CA . THR B 1 304 ? -0.748 31.556 -24.065 1.00 42.61 281 THR B CA 1
ATOM 5725 C C . THR B 1 304 ? 0.674 31.751 -24.588 1.00 44.39 281 THR B C 1
ATOM 5726 O O . THR B 1 304 ? 1.241 30.821 -25.168 1.00 47.48 281 THR B O 1
ATOM 5730 N N . ALA B 1 305 ? 1.246 32.945 -24.403 1.00 44.66 282 ALA B N 1
ATOM 5731 C CA . ALA B 1 305 ? 2.639 33.201 -24.830 1.00 46.49 282 ALA B CA 1
ATOM 5732 C C . ALA B 1 305 ? 3.599 32.112 -24.337 1.00 47.42 282 ALA B C 1
ATOM 5733 O O . ALA B 1 305 ? 3.479 31.617 -23.206 1.00 44.38 282 ALA B O 1
ATOM 5735 N N . ALA B 1 306 ? 4.535 31.748 -25.209 1.00 45.36 283 ALA B N 1
ATOM 5736 C CA . ALA B 1 306 ? 5.506 30.701 -24.950 1.00 48.42 283 ALA B CA 1
ATOM 5737 C C . ALA B 1 306 ? 6.607 31.276 -24.095 1.00 51.29 283 ALA B C 1
ATOM 5738 O O . ALA B 1 306 ? 7.660 31.648 -24.621 1.00 52.38 283 ALA B O 1
ATOM 5740 N N . CYS B 1 307 ? 6.386 31.321 -22.781 1.00 49.67 284 CYS B N 1
ATOM 5741 C CA . CYS B 1 307 ? 7.220 32.165 -21.945 1.00 50.63 284 CYS B CA 1
ATOM 5742 C C . CYS B 1 307 ? 8.141 31.451 -20.946 1.00 44.02 284 CYS B C 1
ATOM 5743 O O . CYS B 1 307 ? 9.165 31.980 -20.592 1.00 40.76 284 CYS B O 1
ATOM 5746 N N . ARG B 1 308 ? 7.794 30.241 -20.538 1.00 43.75 285 ARG B N 1
ATOM 5747 C CA . ARG B 1 308 ? 8.574 29.515 -19.551 1.00 41.64 285 ARG B CA 1
ATOM 5748 C C . ARG B 1 308 ? 9.156 28.272 -20.251 1.00 39.17 285 ARG B C 1
ATOM 5749 O O . ARG B 1 308 ? 8.478 27.275 -20.410 1.00 36.98 285 ARG B O 1
ATOM 5757 N N . ILE B 1 309 ? 10.405 28.351 -20.694 1.00 36.62 286 ILE B N 1
ATOM 5758 C CA . ILE B 1 309 ? 10.999 27.268 -21.498 1.00 37.33 286 ILE B CA 1
ATOM 5759 C C . ILE B 1 309 ? 11.841 26.290 -20.686 1.00 37.81 286 ILE B C 1
ATOM 5760 O O . ILE B 1 309 ? 12.703 26.691 -19.911 1.00 39.59 286 ILE B O 1
ATOM 5765 N N . TYR B 1 310 ? 11.592 24.999 -20.881 1.00 41.99 287 TYR B N 1
ATOM 5766 C CA . TYR B 1 310 ? 12.410 23.955 -20.277 1.00 41.07 287 TYR B CA 1
ATOM 5767 C C . TYR B 1 310 ? 13.168 23.235 -21.376 1.00 45.25 287 TYR B C 1
ATOM 5768 O O . TYR B 1 310 ? 12.568 22.529 -22.203 1.00 42.65 287 TYR B O 1
ATOM 5777 N N . ALA B 1 311 ? 14.491 23.404 -21.374 1.00 46.95 288 ALA B N 1
ATOM 5778 C CA . ALA B 1 311 ? 15.348 22.873 -22.438 1.00 42.99 288 ALA B CA 1
ATOM 5779 C C . ALA B 1 311 ? 16.289 21.829 -21.883 1.00 42.08 288 ALA B C 1
ATOM 5780 O O . ALA B 1 311 ? 16.985 22.082 -20.912 1.00 45.25 288 ALA B O 1
ATOM 5782 N N . GLU B 1 312 ? 16.319 20.650 -22.501 1.00 43.60 289 GLU B N 1
ATOM 5783 C CA . GLU B 1 312 ? 17.125 19.547 -21.998 1.00 44.02 289 GLU B CA 1
ATOM 5784 C C . GLU B 1 312 ? 18.630 19.840 -22.126 1.00 44.51 289 GLU B C 1
ATOM 5785 O O . GLU B 1 312 ? 19.054 20.538 -23.055 1.00 44.21 289 GLU B O 1
ATOM 5791 N N . ALA B 1 313 ? 19.419 19.312 -21.185 1.00 45.55 290 ALA B N 1
ATOM 5792 C CA . ALA B 1 313 ? 20.863 19.626 -21.063 1.00 48.87 290 ALA B CA 1
ATOM 5793 C C . ALA B 1 313 ? 21.574 19.678 -22.412 1.00 53.30 290 ALA B C 1
ATOM 5794 O O . ALA B 1 313 ? 22.243 20.666 -22.725 1.00 58.04 290 ALA B O 1
ATOM 5796 N N . GLY B 1 314 ? 21.410 18.623 -23.205 1.00 51.38 291 GLY B N 1
ATOM 5797 C CA . GLY B 1 314 ? 21.972 18.555 -24.556 1.00 53.29 291 GLY B CA 1
ATOM 5798 C C . GLY B 1 314 ? 21.814 19.765 -25.482 1.00 53.62 291 GLY B C 1
ATOM 5799 O O . GLY B 1 314 ? 22.750 20.116 -26.206 1.00 55.79 291 GLY B O 1
ATOM 5800 N N . ILE B 1 315 ? 20.644 20.400 -25.487 1.00 48.58 292 ILE B N 1
ATOM 5801 C CA . ILE B 1 315 ? 20.387 21.500 -26.425 1.00 46.59 292 ILE B CA 1
ATOM 5802 C C . ILE B 1 315 ? 20.284 22.863 -25.732 1.00 46.39 292 ILE B C 1
ATOM 5803 O O . ILE B 1 315 ? 20.177 23.891 -26.391 1.00 45.97 292 ILE B O 1
ATOM 5808 N N . TYR B 1 316 ? 20.339 22.856 -24.405 1.00 47.07 293 TYR B N 1
ATOM 5809 C CA . TYR B 1 316 ? 20.130 24.062 -23.610 1.00 46.23 293 TYR B CA 1
ATOM 5810 C C . TYR B 1 316 ? 20.957 25.244 -24.118 1.00 46.22 293 TYR B C 1
ATOM 5811 O O . TYR B 1 316 ? 20.402 26.283 -24.486 1.00 46.15 293 TYR B O 1
ATOM 5820 N N . GLU B 1 317 ? 22.278 25.072 -24.123 1.00 49.13 294 GLU B N 1
ATOM 5821 C CA . GLU B 1 317 ? 23.235 26.098 -24.548 1.00 53.73 294 GLU B CA 1
ATOM 5822 C C . GLU B 1 317 ? 22.943 26.640 -25.937 1.00 49.59 294 GLU B C 1
ATOM 5823 O O . GLU B 1 317 ? 22.863 27.853 -26.127 1.00 47.69 294 GLU B O 1
ATOM 5829 N N . LYS B 1 318 ? 22.793 25.739 -26.903 1.00 50.09 295 LYS B N 1
ATOM 5830 C CA . LYS B 1 318 ? 22.554 26.140 -28.292 1.00 51.83 295 LYS B CA 1
ATOM 5831 C C . LYS B 1 318 ? 21.199 26.834 -28.453 1.00 46.97 295 LYS B C 1
ATOM 5832 O O . LYS B 1 318 ? 21.067 27.807 -29.204 1.00 44.61 295 LYS B O 1
ATOM 5838 N N . LEU B 1 319 ? 20.193 26.320 -27.750 1.00 45.23 296 LEU B N 1
ATOM 5839 C CA . LEU B 1 319 ? 18.882 26.949 -27.756 1.00 47.50 296 LEU B CA 1
ATOM 5840 C C . LEU B 1 319 ? 19.017 28.384 -27.229 1.00 45.63 296 LEU B C 1
ATOM 5841 O O . LEU B 1 319 ? 18.460 29.319 -27.811 1.00 46.55 296 LEU B O 1
ATOM 5846 N N . VAL B 1 320 ? 19.791 28.557 -26.162 1.00 43.54 297 VAL B N 1
ATOM 5847 C CA . VAL B 1 320 ? 19.972 29.898 -25.594 1.00 45.42 297 VAL B CA 1
ATOM 5848 C C . VAL B 1 320 ? 20.683 30.844 -26.580 1.00 45.25 297 VAL B C 1
ATOM 5849 O O . VAL B 1 320 ? 20.222 31.961 -26.797 1.00 43.95 297 VAL B O 1
ATOM 5853 N N . ALA B 1 321 ? 21.763 30.379 -27.212 1.00 45.57 298 ALA B N 1
ATOM 5854 C CA . ALA B 1 321 ? 22.485 31.210 -28.186 1.00 46.81 298 ALA B CA 1
ATOM 5855 C C . ALA B 1 321 ? 21.602 31.601 -29.375 1.00 48.07 298 ALA B C 1
ATOM 5856 O O . ALA B 1 321 ? 21.477 32.783 -29.690 1.00 52.05 298 ALA B O 1
ATOM 5858 N N . ASP B 1 322 ? 20.973 30.606 -30.003 1.00 46.87 299 ASP B N 1
ATOM 5859 C CA . ASP B 1 322 ? 20.134 30.804 -31.198 1.00 46.40 299 ASP B CA 1
ATOM 5860 C C . ASP B 1 322 ? 18.860 31.608 -30.932 1.00 45.92 299 ASP B C 1
ATOM 5861 O O . ASP B 1 322 ? 18.474 32.462 -31.743 1.00 46.81 299 ASP B O 1
ATOM 5866 N N . LEU B 1 323 ? 18.218 31.358 -29.791 1.00 43.36 300 LEU B N 1
ATOM 5867 C CA . LEU B 1 323 ? 17.079 32.168 -29.405 1.00 45.70 300 LEU B CA 1
ATOM 5868 C C . LEU B 1 323 ? 17.526 33.596 -29.164 1.00 48.21 300 LEU B C 1
ATOM 5869 O O . LEU B 1 323 ? 16.830 34.534 -29.565 1.00 49.98 300 LEU B O 1
ATOM 5874 N N . THR B 1 324 ? 18.703 33.749 -28.548 1.00 46.65 301 THR B N 1
ATOM 5875 C CA . THR B 1 324 ? 19.219 35.066 -28.191 1.00 49.01 301 THR B CA 1
ATOM 5876 C C . THR B 1 324 ? 19.378 35.891 -29.452 1.00 50.13 301 THR B C 1
ATOM 5877 O O . THR B 1 324 ? 18.891 37.020 -29.538 1.00 50.32 301 THR B O 1
ATOM 5881 N N . SER B 1 325 ? 20.040 35.289 -30.431 1.00 51.22 302 SER B N 1
ATOM 5882 C CA . SER B 1 325 ? 20.280 35.894 -31.729 1.00 52.47 302 SER B CA 1
ATOM 5883 C C . SER B 1 325 ? 18.967 36.175 -32.499 1.00 52.32 302 SER B C 1
ATOM 5884 O O . SER B 1 325 ? 18.727 37.313 -32.927 1.00 56.40 302 SER B O 1
ATOM 5887 N N . ALA B 1 326 ? 18.120 35.154 -32.656 1.00 46.09 303 ALA B N 1
ATOM 5888 C CA . ALA B 1 326 ? 16.800 35.319 -33.273 1.00 46.71 303 ALA B CA 1
ATOM 5889 C C . ALA B 1 326 ? 15.979 36.470 -32.654 1.00 50.05 303 ALA B C 1
ATOM 5890 O O . ALA B 1 326 ? 15.464 37.333 -33.378 1.00 52.33 303 ALA B O 1
ATOM 5892 N N . VAL B 1 327 ? 15.880 36.493 -31.322 1.00 47.44 304 VAL B N 1
ATOM 5893 C CA . VAL B 1 327 ? 15.097 37.523 -30.628 1.00 48.25 304 VAL B CA 1
ATOM 5894 C C . VAL B 1 327 ? 15.623 38.944 -30.862 1.00 50.63 304 VAL B C 1
ATOM 5895 O O . VAL B 1 327 ? 14.846 39.895 -30.984 1.00 52.29 304 VAL B O 1
ATOM 5899 N N . SER B 1 328 ? 16.941 39.086 -30.937 1.00 52.07 305 SER B N 1
ATOM 5900 C CA . SER B 1 328 ? 17.566 40.398 -31.121 1.00 52.29 305 SER B CA 1
ATOM 5901 C C . SER B 1 328 ? 17.256 41.059 -32.478 1.00 51.57 305 SER B C 1
ATOM 5902 O O . SER B 1 328 ? 17.579 42.229 -32.679 1.00 50.54 305 SER B O 1
ATOM 5905 N N . THR B 1 329 ? 16.603 40.336 -33.387 1.00 50.26 306 THR B N 1
ATOM 5906 C CA . THR B 1 329 ? 16.227 40.909 -34.677 1.00 49.22 306 THR B CA 1
ATOM 5907 C C . THR B 1 329 ? 14.753 41.354 -34.768 1.00 48.68 306 THR B C 1
ATOM 5908 O O . THR B 1 329 ? 14.355 41.972 -35.755 1.00 49.04 306 THR B O 1
ATOM 5912 N N . ILE B 1 330 ? 13.955 41.063 -33.740 1.00 48.56 307 ILE B N 1
ATOM 5913 C CA . ILE B 1 330 ? 12.521 41.413 -33.740 1.00 47.19 307 ILE B CA 1
ATOM 5914 C C . ILE B 1 330 ? 12.328 42.911 -33.931 1.00 49.27 307 ILE B C 1
ATOM 5915 O O . ILE B 1 330 ? 12.858 43.703 -33.168 1.00 50.13 307 ILE B O 1
ATOM 5920 N N . ARG B 1 331 ? 11.582 43.281 -34.967 1.00 51.85 308 ARG B N 1
ATOM 5921 C CA . ARG B 1 331 ? 11.398 44.679 -35.335 1.00 53.04 308 ARG B CA 1
ATOM 5922 C C . ARG B 1 331 ? 10.229 45.281 -34.564 1.00 49.75 308 ARG B C 1
ATOM 5923 O O . ARG B 1 331 ? 9.220 44.620 -34.336 1.00 48.29 308 ARG B O 1
ATOM 5931 N N . TYR B 1 332 ? 10.378 46.528 -34.134 1.00 48.97 309 TYR B N 1
ATOM 5932 C CA . TYR B 1 332 ? 9.299 47.223 -33.437 1.00 48.67 309 TYR B CA 1
ATOM 5933 C C . TYR B 1 332 ? 9.556 48.719 -33.469 1.00 50.20 309 TYR B C 1
ATOM 5934 O O . TYR B 1 332 ? 10.696 49.160 -33.613 1.00 48.79 309 TYR B O 1
ATOM 5943 N N . ASN B 1 333 ? 8.487 49.497 -33.339 1.00 52.55 310 ASN B N 1
ATOM 5944 C CA . ASN B 1 333 ? 8.589 50.947 -33.282 1.00 52.73 310 ASN B CA 1
ATOM 5945 C C . ASN B 1 333 ? 9.208 51.579 -34.544 1.00 54.37 310 ASN B C 1
ATOM 5946 O O . ASN B 1 333 ? 9.829 52.630 -34.465 1.00 53.41 310 ASN B O 1
ATOM 5951 N N . LEU B 1 334 ? 9.054 50.932 -35.699 1.00 55.99 311 LEU B N 1
ATOM 5952 C CA . LEU B 1 334 ? 9.421 51.573 -36.967 1.00 59.27 311 LEU B CA 1
ATOM 5953 C C . LEU B 1 334 ? 8.257 52.413 -37.474 1.00 63.58 311 LEU B C 1
ATOM 5954 O O . LEU B 1 334 ? 7.088 52.085 -37.239 1.00 65.36 311 LEU B O 1
ATOM 5959 N N . ASP B 1 335 ? 8.600 53.486 -38.180 1.00 63.77 312 ASP B N 1
ATOM 5960 C CA . ASP B 1 335 ? 7.644 54.413 -38.788 1.00 66.84 312 ASP B CA 1
ATOM 5961 C C . ASP B 1 335 ? 6.696 53.728 -39.747 1.00 64.40 312 ASP B C 1
ATOM 5962 O O . ASP B 1 335 ? 5.503 54.005 -39.727 1.00 63.80 312 ASP B O 1
ATOM 5967 N N . ASP B 1 336 ? 7.233 52.850 -40.596 1.00 64.11 313 ASP B N 1
ATOM 5968 C CA . ASP B 1 336 ? 6.410 52.036 -41.480 1.00 63.08 313 ASP B CA 1
ATOM 5969 C C . ASP B 1 336 ? 5.831 50.859 -40.700 1.00 61.70 313 ASP B C 1
ATOM 5970 O O . ASP B 1 336 ? 6.513 49.852 -40.486 1.00 62.19 313 ASP B O 1
ATOM 5975 N N . ASP B 1 337 ? 4.566 50.978 -40.298 1.00 59.48 314 ASP B N 1
ATOM 5976 C CA . ASP B 1 337 ? 3.954 49.981 -39.411 1.00 56.02 314 ASP B CA 1
ATOM 5977 C C . ASP B 1 337 ? 3.875 48.605 -40.030 1.00 55.00 314 ASP B C 1
ATOM 5978 O O . ASP B 1 337 ? 3.745 47.609 -39.314 1.00 57.06 314 ASP B O 1
ATOM 5983 N N . THR B 1 338 ? 3.977 48.539 -41.355 1.00 55.78 315 THR B N 1
ATOM 5984 C CA . THR B 1 338 ? 3.940 47.250 -42.041 1.00 56.49 315 THR B CA 1
ATOM 5985 C C . THR B 1 338 ? 5.224 46.457 -41.774 1.00 53.14 315 THR B C 1
ATOM 5986 O O . THR B 1 338 ? 5.265 45.256 -42.017 1.00 51.04 315 THR B O 1
ATOM 5990 N N . GLU B 1 339 ? 6.252 47.130 -41.255 1.00 55.19 316 GLU B N 1
ATOM 5991 C CA . GLU B 1 339 ? 7.545 46.491 -40.964 1.00 61.55 316 GLU B CA 1
ATOM 5992 C C . GLU B 1 339 ? 7.718 46.011 -39.503 1.00 63.29 316 GLU B C 1
ATOM 5993 O O . GLU B 1 339 ? 8.637 45.243 -39.199 1.00 66.24 316 GLU B O 1
ATOM 5999 N N . ASN B 1 340 ? 6.826 46.439 -38.613 1.00 57.43 317 ASN B N 1
ATOM 6000 C CA . ASN B 1 340 ? 6.877 46.013 -37.213 1.00 53.35 317 ASN B CA 1
ATOM 6001 C C . ASN B 1 340 ? 6.351 44.608 -36.951 1.00 49.79 317 ASN B C 1
ATOM 6002 O O . ASN B 1 340 ? 5.311 44.227 -37.465 1.00 48.64 317 ASN B O 1
ATOM 6007 N N . GLU B 1 341 ? 7.071 43.851 -36.132 1.00 50.13 318 GLU B N 1
ATOM 6008 C CA . GLU B 1 341 ? 6.655 42.494 -35.792 1.00 51.92 318 GLU B CA 1
ATOM 6009 C C . GLU B 1 341 ? 5.883 42.437 -34.488 1.00 52.00 318 GLU B C 1
ATOM 6010 O O . GLU B 1 341 ? 4.975 41.613 -34.350 1.00 52.05 318 GLU B O 1
ATOM 6016 N N . ILE B 1 342 ? 6.252 43.290 -33.524 1.00 48.76 319 ILE B N 1
ATOM 6017 C CA . ILE B 1 342 ? 5.497 43.392 -32.263 1.00 46.34 319 ILE B CA 1
ATOM 6018 C C . ILE B 1 342 ? 5.282 44.866 -31.914 1.00 44.92 319 ILE B C 1
ATOM 6019 O O . ILE B 1 342 ? 5.972 45.732 -32.436 1.00 44.64 319 ILE B O 1
ATOM 6024 N N . GLY B 1 343 ? 4.302 45.142 -31.056 1.00 46.33 320 GLY B N 1
ATOM 6025 C CA . GLY B 1 343 ? 4.007 46.507 -30.624 1.00 47.79 320 GLY B CA 1
ATOM 6026 C C . GLY B 1 343 ? 4.436 46.761 -29.181 1.00 49.06 320 GLY B C 1
ATOM 6027 O O . GLY B 1 343 ? 5.107 45.916 -28.581 1.00 49.76 320 GLY B O 1
ATOM 6028 N N . PRO B 1 344 ? 4.042 47.921 -28.612 1.00 46.49 321 PRO B N 1
ATOM 6029 C CA . PRO B 1 344 ? 4.389 48.328 -27.252 1.00 44.85 321 PRO B CA 1
ATOM 6030 C C . PRO B 1 344 ? 3.573 47.574 -26.213 1.00 46.55 321 PRO B C 1
ATOM 6031 O O . PRO B 1 344 ? 2.690 46.793 -26.565 1.00 46.63 321 PRO B O 1
ATOM 6035 N N . LEU B 1 345 ? 3.874 47.792 -24.936 1.00 47.63 322 LEU B N 1
ATOM 6036 C CA . LEU B 1 345 ? 2.959 47.354 -23.884 1.00 45.10 322 LEU B CA 1
ATOM 6037 C C . LEU B 1 345 ? 1.821 48.363 -23.827 1.00 44.48 322 LEU B C 1
ATOM 6038 O O . LEU B 1 345 ? 1.964 49.487 -24.336 1.00 41.17 322 LEU B O 1
ATOM 6043 N N . ILE B 1 346 ? 0.696 47.962 -23.226 1.00 44.73 323 ILE B N 1
ATOM 6044 C CA . ILE B 1 346 ? -0.508 48.809 -23.209 1.00 45.42 323 ILE B CA 1
ATOM 6045 C C . ILE B 1 346 ? -0.301 50.181 -22.543 1.00 44.84 323 ILE B C 1
ATOM 6046 O O . ILE B 1 346 ? -0.927 51.160 -22.937 1.00 43.56 323 ILE B O 1
ATOM 6051 N N . SER B 1 347 ? 0.571 50.236 -21.537 1.00 42.22 324 SER B N 1
ATOM 6052 C CA . SER B 1 347 ? 0.676 51.419 -20.680 1.00 41.51 324 SER B CA 1
ATOM 6053 C C . SER B 1 347 ? 2.056 51.588 -20.061 1.00 40.61 324 SER B C 1
ATOM 6054 O O . SER B 1 347 ? 2.883 50.680 -20.085 1.00 43.60 324 SER B O 1
ATOM 6057 N N . ARG B 1 348 ? 2.270 52.753 -19.464 1.00 42.16 325 ARG B N 1
ATOM 6058 C CA . ARG B 1 348 ? 3.473 53.047 -18.720 1.00 42.30 325 ARG B CA 1
ATOM 6059 C C . ARG B 1 348 ? 3.596 52.096 -17.518 1.00 41.20 325 ARG B C 1
ATOM 6060 O O . ARG B 1 348 ? 4.661 51.520 -17.273 1.00 40.50 325 ARG B O 1
ATOM 6068 N N . ARG B 1 349 ? 2.506 51.932 -16.779 1.00 41.77 326 ARG B N 1
ATOM 6069 C CA . ARG B 1 349 ? 2.475 51.000 -15.665 1.00 47.22 326 ARG B CA 1
ATOM 6070 C C . ARG B 1 349 ? 2.895 49.597 -16.094 1.00 45.50 326 ARG B C 1
ATOM 6071 O O . ARG B 1 349 ? 3.710 48.958 -15.426 1.00 46.70 326 ARG B O 1
ATOM 6079 N N . GLN B 1 350 ? 2.368 49.119 -17.215 1.00 42.46 327 GLN B N 1
ATOM 6080 C CA . GLN B 1 350 ? 2.656 47.741 -17.616 1.00 40.25 327 GLN B CA 1
ATOM 6081 C C . GLN B 1 350 ? 4.135 47.585 -18.038 1.00 40.58 327 GLN B C 1
ATOM 6082 O O . GLN B 1 350 ? 4.777 46.589 -17.695 1.00 40.98 327 GLN B O 1
ATOM 6088 N N . ARG B 1 351 ? 4.671 48.572 -18.757 1.00 41.06 328 ARG B N 1
ATOM 6089 C CA A ARG B 1 351 ? 6.094 48.582 -19.105 0.50 42.70 328 ARG B CA 1
ATOM 6090 C CA B ARG B 1 351 ? 6.087 48.567 -19.105 0.50 43.57 328 ARG B CA 1
ATOM 6091 C C . ARG B 1 351 ? 6.974 48.590 -17.847 1.00 42.91 328 ARG B C 1
ATOM 6092 O O . ARG B 1 351 ? 7.924 47.814 -17.747 1.00 42.88 328 ARG B O 1
ATOM 6107 N N . ASP B 1 352 ? 6.649 49.468 -16.896 1.00 40.20 329 ASP B N 1
ATOM 6108 C CA . ASP B 1 352 ? 7.404 49.581 -15.632 1.00 39.85 329 ASP B CA 1
ATOM 6109 C C . ASP B 1 352 ? 7.376 48.296 -14.824 1.00 40.79 329 ASP B C 1
ATOM 6110 O O . ASP B 1 352 ? 8.370 47.928 -14.217 1.00 44.06 329 ASP B O 1
ATOM 6115 N N . ARG B 1 353 ? 6.245 47.608 -14.854 1.00 42.04 330 ARG B N 1
ATOM 6116 C CA . ARG B 1 353 ? 6.061 46.280 -14.238 1.00 45.24 330 ARG B CA 1
ATOM 6117 C C . ARG B 1 353 ? 6.993 45.214 -14.863 1.00 44.03 330 ARG B C 1
ATOM 6118 O O . ARG B 1 353 ? 7.636 44.435 -14.161 1.00 42.01 330 ARG B O 1
ATOM 6126 N N . VAL B 1 354 ? 7.050 45.196 -16.192 1.00 45.13 331 VAL B N 1
ATOM 6127 C CA . VAL B 1 354 ? 7.900 44.267 -16.926 1.00 44.81 331 VAL B CA 1
ATOM 6128 C C . VAL B 1 354 ? 9.370 44.503 -16.566 1.00 43.23 331 VAL B C 1
ATOM 6129 O O . VAL B 1 354 ? 10.103 43.566 -16.192 1.00 40.65 331 VAL B O 1
ATOM 6133 N N . ALA B 1 355 ? 9.779 45.767 -16.670 1.00 43.34 332 ALA B N 1
ATOM 6134 C CA . ALA B 1 355 ? 11.121 46.184 -16.324 1.00 44.11 332 ALA B CA 1
ATOM 6135 C C . ALA B 1 355 ? 11.521 45.706 -14.919 1.00 43.48 332 ALA B C 1
ATOM 6136 O O . ALA B 1 355 ? 12.589 45.122 -14.753 1.00 44.18 332 ALA B O 1
ATOM 6138 N N . SER B 1 356 ? 10.669 45.954 -13.922 1.00 41.04 333 SER B N 1
ATOM 6139 C CA . SER B 1 356 ? 10.937 45.510 -12.570 1.00 39.17 333 SER B CA 1
ATOM 6140 C C . SER B 1 356 ? 11.170 44.020 -12.537 1.00 36.87 333 SER B C 1
ATOM 6141 O O . SER B 1 356 ? 12.143 43.556 -11.951 1.00 38.03 333 SER B O 1
ATOM 6144 N N . PHE B 1 357 ? 10.282 43.261 -13.157 1.00 36.33 334 PHE B N 1
ATOM 6145 C CA . PHE B 1 357 ? 10.454 41.800 -13.129 1.00 39.88 334 PHE B CA 1
ATOM 6146 C C . PHE B 1 357 ? 11.817 41.435 -13.671 1.00 41.32 334 PHE B C 1
ATOM 6147 O O . PHE B 1 357 ? 12.455 40.541 -13.143 1.00 43.53 334 PHE B O 1
ATOM 6155 N N . VAL B 1 358 ? 12.259 42.143 -14.714 1.00 39.93 335 VAL B N 1
ATOM 6156 C CA . VAL B 1 358 ? 13.471 41.767 -15.423 1.00 42.30 335 VAL B CA 1
ATOM 6157 C C . VAL B 1 358 ? 14.731 42.180 -14.636 1.00 43.47 335 VAL B C 1
ATOM 6158 O O . VAL B 1 358 ? 15.622 41.354 -14.437 1.00 39.90 335 VAL B O 1
ATOM 6162 N N . GLU B 1 359 ? 14.793 43.446 -14.197 1.00 39.20 336 GLU B N 1
ATOM 6163 C CA . GLU B 1 359 ? 15.865 43.922 -13.335 1.00 40.14 336 GLU B CA 1
ATOM 6164 C C . GLU B 1 359 ? 16.019 43.090 -12.051 1.00 42.12 336 GLU B C 1
ATOM 6165 O O . GLU B 1 359 ? 17.133 42.743 -11.668 1.00 42.30 336 GLU B O 1
ATOM 6171 N N . ARG B 1 360 ? 14.912 42.721 -11.420 1.00 41.58 337 ARG B N 1
ATOM 6172 C CA . ARG B 1 360 ? 14.983 41.862 -10.239 1.00 41.93 337 ARG B CA 1
ATOM 6173 C C . ARG B 1 360 ? 15.582 40.495 -10.619 1.00 43.98 337 ARG B C 1
ATOM 6174 O O . ARG B 1 360 ? 16.413 39.956 -9.887 1.00 43.38 337 ARG B O 1
ATOM 6182 N N . ALA B 1 361 ? 15.169 39.960 -11.771 1.00 44.80 338 ALA B N 1
ATOM 6183 C CA . ALA B 1 361 ? 15.754 38.723 -12.315 1.00 42.21 338 ALA B CA 1
ATOM 6184 C C . ALA B 1 361 ? 17.264 38.856 -12.583 1.00 43.66 338 ALA B C 1
ATOM 6185 O O . ALA B 1 361 ? 18.029 37.963 -12.231 1.00 47.06 338 ALA B O 1
ATOM 6187 N N . ALA B 1 362 ? 17.685 39.957 -13.204 1.00 41.72 339 ALA B N 1
ATOM 6188 C CA . ALA B 1 362 ? 19.104 40.159 -13.529 1.00 49.32 339 ALA B CA 1
ATOM 6189 C C . ALA B 1 362 ? 20.022 40.193 -12.289 1.00 57.17 339 ALA B C 1
ATOM 6190 O O . ALA B 1 362 ? 21.122 39.621 -12.308 1.00 57.40 339 ALA B O 1
ATOM 6192 N N . ASP B 1 363 ? 19.550 40.830 -11.215 1.00 60.90 340 ASP B N 1
ATOM 6193 C CA . ASP B 1 363 ? 20.285 40.912 -9.947 1.00 61.43 340 ASP B CA 1
ATOM 6194 C C . ASP B 1 363 ? 20.473 39.526 -9.330 1.00 57.45 340 ASP B C 1
ATOM 6195 O O . ASP B 1 363 ? 21.192 39.357 -8.361 1.00 57.64 340 ASP B O 1
ATOM 6200 N N . GLN B 1 364 ? 19.827 38.525 -9.901 1.00 57.08 341 GLN B N 1
ATOM 6201 C CA . GLN B 1 364 ? 20.045 37.162 -9.461 1.00 56.49 341 GLN B CA 1
ATOM 6202 C C . GLN B 1 364 ? 21.381 36.652 -10.039 1.00 60.40 341 GLN B C 1
ATOM 6203 O O . GLN B 1 364 ? 21.724 36.929 -11.204 1.00 58.79 341 GLN B O 1
ATOM 6209 N N . LYS B 1 365 ? 22.137 35.922 -9.219 1.00 58.23 342 LYS B N 1
ATOM 6210 C CA . LYS B 1 365 ? 23.514 35.578 -9.560 1.00 61.40 342 LYS B CA 1
ATOM 6211 C C . LYS B 1 365 ? 23.630 34.528 -10.675 1.00 58.10 342 LYS B C 1
ATOM 6212 O O . LYS B 1 365 ? 24.424 34.681 -11.601 1.00 61.80 342 LYS B O 1
ATOM 6218 N N . HIS B 1 366 ? 22.811 33.488 -10.589 1.00 53.46 343 HIS B N 1
ATOM 6219 C CA . HIS B 1 366 ? 22.744 32.435 -11.599 1.00 50.42 343 HIS B CA 1
ATOM 6220 C C . HIS B 1 366 ? 21.961 32.811 -12.880 1.00 52.07 343 HIS B C 1
ATOM 6221 O O . HIS B 1 366 ? 21.763 31.971 -13.761 1.00 52.01 343 HIS B O 1
ATOM 6228 N N . ILE B 1 367 ? 21.523 34.062 -12.987 1.00 53.36 344 ILE B N 1
ATOM 6229 C CA . ILE B 1 367 ? 20.657 34.467 -14.089 1.00 53.29 344 ILE B CA 1
ATOM 6230 C C . ILE B 1 367 ? 21.390 35.420 -15.002 1.00 52.68 344 ILE B C 1
ATOM 6231 O O . ILE B 1 367 ? 22.104 36.302 -14.531 1.00 55.94 344 ILE B O 1
ATOM 6236 N N . GLU B 1 368 ? 21.223 35.228 -16.305 1.00 51.15 345 GLU B N 1
ATOM 6237 C CA . GLU B 1 368 ? 21.842 36.110 -17.284 1.00 53.98 345 GLU B CA 1
ATOM 6238 C C . GLU B 1 368 ? 20.797 36.646 -18.264 1.00 50.18 345 GLU B C 1
ATOM 6239 O O . GLU B 1 368 ? 20.016 35.876 -18.830 1.00 49.04 345 GLU B O 1
ATOM 6245 N N . ILE B 1 369 ? 20.782 37.959 -18.457 1.00 49.16 346 ILE B N 1
ATOM 6246 C CA . ILE B 1 369 ? 19.991 38.574 -19.521 1.00 48.51 346 ILE B CA 1
ATOM 6247 C C . ILE B 1 369 ? 20.833 38.555 -20.789 1.00 50.34 346 ILE B C 1
ATOM 6248 O O . ILE B 1 369 ? 21.784 39.327 -20.906 1.00 52.57 346 ILE B O 1
ATOM 6253 N N . THR B 1 370 ? 20.512 37.669 -21.734 1.00 48.16 347 THR B N 1
ATOM 6254 C CA . THR B 1 370 ? 21.373 37.523 -22.916 1.00 45.45 347 THR B CA 1
ATOM 6255 C C . THR B 1 370 ? 21.072 38.531 -24.016 1.00 44.27 347 THR B C 1
ATOM 6256 O O . THR B 1 370 ? 21.932 38.811 -24.845 1.00 43.29 347 THR B O 1
ATOM 6260 N N . THR B 1 371 ? 19.847 39.053 -24.043 1.00 45.60 348 THR B N 1
ATOM 6261 C CA . THR B 1 371 ? 19.488 40.123 -24.986 1.00 48.80 348 THR B CA 1
ATOM 6262 C C . THR B 1 371 ? 18.296 40.881 -24.433 1.00 48.78 348 THR B C 1
ATOM 6263 O O . THR B 1 371 ? 17.486 40.307 -23.704 1.00 47.53 348 THR B O 1
ATOM 6267 N N . GLY B 1 372 ? 18.215 42.166 -24.760 1.00 45.74 349 GLY B N 1
ATOM 6268 C CA . GLY B 1 372 ? 17.121 43.019 -24.298 1.00 45.02 349 GLY B CA 1
ATOM 6269 C C . GLY B 1 372 ? 17.285 43.471 -22.860 1.00 47.21 349 GLY B C 1
ATOM 6270 O O . GLY B 1 372 ? 18.394 43.751 -22.405 1.00 48.02 349 GLY B O 1
ATOM 6271 N N . GLY B 1 373 ? 16.170 43.542 -22.138 1.00 47.30 350 GLY B N 1
ATOM 6272 C CA . GLY B 1 373 ? 16.197 43.865 -20.715 1.00 47.06 350 GLY B CA 1
ATOM 6273 C C . GLY B 1 373 ? 16.048 45.346 -20.416 1.00 47.49 350 GLY B C 1
ATOM 6274 O O . GLY B 1 373 ? 16.029 45.745 -19.256 1.00 47.61 350 GLY B O 1
ATOM 6275 N N . ARG B 1 374 ? 15.949 46.169 -21.453 1.00 48.63 351 ARG B N 1
ATOM 6276 C CA . ARG B 1 374 ? 15.731 47.606 -21.242 1.00 49.26 351 ARG B CA 1
ATOM 6277 C C . ARG B 1 374 ? 14.429 48.046 -21.900 1.00 48.74 351 ARG B C 1
ATOM 6278 O O . ARG B 1 374 ? 13.841 47.303 -22.689 1.00 49.31 351 ARG B O 1
ATOM 6286 N N . THR B 1 375 ? 13.970 49.246 -21.559 1.00 46.39 352 THR B N 1
ATOM 6287 C CA . THR B 1 375 ? 12.841 49.850 -22.251 1.00 46.67 352 THR B CA 1
ATOM 6288 C C . THR B 1 375 ? 13.291 50.096 -23.687 1.00 46.02 352 THR B C 1
ATOM 6289 O O . THR B 1 375 ? 14.483 50.189 -23.959 1.00 44.74 352 THR B O 1
ATOM 6293 N N . GLY B 1 376 ? 12.353 50.215 -24.614 1.00 49.43 353 GLY B N 1
ATOM 6294 C CA . GLY B 1 376 ? 12.728 50.213 -26.028 1.00 49.63 353 GLY B CA 1
ATOM 6295 C C . GLY B 1 376 ? 12.366 51.417 -26.861 1.00 52.51 353 GLY B C 1
ATOM 6296 O O . GLY B 1 376 ? 12.407 51.345 -28.093 1.00 53.78 353 GLY B O 1
ATOM 6297 N N . SER B 1 377 ? 12.011 52.523 -26.212 1.00 52.54 354 SER B N 1
ATOM 6298 C CA . SER B 1 377 ? 11.633 53.730 -26.948 1.00 54.69 354 SER B CA 1
ATOM 6299 C C . SER B 1 377 ? 11.679 54.962 -26.077 1.00 57.45 354 SER B C 1
ATOM 6300 O O . SER B 1 377 ? 11.492 54.878 -24.869 1.00 57.76 354 SER B O 1
ATOM 6303 N N . ASP B 1 378 ? 11.917 56.107 -26.703 1.00 64.21 355 ASP B N 1
ATOM 6304 C CA . ASP B 1 378 ? 11.915 57.387 -26.000 1.00 69.34 355 ASP B CA 1
ATOM 6305 C C . ASP B 1 378 ? 10.500 57.849 -25.672 1.00 68.82 355 ASP B C 1
ATOM 6306 O O . ASP B 1 378 ? 10.284 58.577 -24.709 1.00 72.08 355 ASP B O 1
ATOM 6311 N N . GLU B 1 379 ? 9.539 57.425 -26.480 1.00 65.68 356 GLU B N 1
ATOM 6312 C CA . GLU B 1 379 ? 8.144 57.746 -26.229 1.00 65.94 356 GLU B CA 1
ATOM 6313 C C . GLU B 1 379 ? 7.320 56.474 -26.350 1.00 57.01 356 GLU B C 1
ATOM 6314 O O . GLU B 1 379 ? 7.740 55.511 -26.997 1.00 56.00 356 GLU B O 1
ATOM 6320 N N . GLY B 1 380 ? 6.152 56.459 -25.724 1.00 52.36 357 GLY B N 1
ATOM 6321 C CA . GLY B 1 380 ? 5.336 55.259 -25.733 1.00 53.81 357 GLY B CA 1
ATOM 6322 C C . GLY B 1 380 ? 5.987 54.175 -24.893 1.00 52.78 357 GLY B C 1
ATOM 6323 O O . GLY B 1 380 ? 6.994 54.417 -24.220 1.00 54.63 357 GLY B O 1
ATOM 6324 N N . PHE B 1 381 ? 5.420 52.979 -24.937 1.00 47.18 358 PHE B N 1
ATOM 6325 C CA . PHE B 1 381 ? 5.680 52.015 -23.887 1.00 46.73 358 PHE B CA 1
ATOM 6326 C C . PHE B 1 381 ? 6.261 50.711 -24.366 1.00 44.04 358 PHE B C 1
ATOM 6327 O O . PHE B 1 381 ? 5.908 49.665 -23.848 1.00 44.76 358 PHE B O 1
ATOM 6335 N N . PHE B 1 382 ? 7.192 50.797 -25.311 1.00 45.59 359 PHE B N 1
ATOM 6336 C CA . PHE B 1 382 ? 7.928 49.636 -25.814 1.00 46.33 359 PHE B CA 1
ATOM 6337 C C . PHE B 1 382 ? 8.904 49.085 -24.786 1.00 45.69 359 PHE B C 1
ATOM 6338 O O . PHE B 1 382 ? 9.543 49.846 -24.060 1.00 44.29 359 PHE B O 1
ATOM 6346 N N . PHE B 1 383 ? 9.023 47.764 -24.740 1.00 43.38 360 PHE B N 1
ATOM 6347 C CA . PHE B 1 383 ? 10.091 47.121 -23.980 1.00 44.71 360 PHE B CA 1
ATOM 6348 C C . PHE B 1 383 ? 10.827 46.178 -24.921 1.00 44.61 360 PHE B C 1
ATOM 6349 O O . PHE B 1 383 ? 10.198 45.524 -25.772 1.00 42.06 360 PHE B O 1
ATOM 6357 N N . GLN B 1 384 ? 12.151 46.106 -24.769 1.00 45.12 361 GLN B N 1
ATOM 6358 C CA . GLN B 1 384 ? 12.987 45.283 -25.665 1.00 44.38 361 GLN B CA 1
ATOM 6359 C C . GLN B 1 384 ? 12.699 43.812 -25.484 1.00 41.68 361 GLN B C 1
ATOM 6360 O O . GLN B 1 384 ? 12.633 43.351 -24.352 1.00 40.20 361 GLN B O 1
ATOM 6366 N N . PRO B 1 385 ? 12.535 43.069 -26.597 1.00 42.92 362 PRO B N 1
ATOM 6367 C CA . PRO B 1 385 ? 12.305 41.640 -26.440 1.00 42.38 362 PRO B CA 1
ATOM 6368 C C . PRO B 1 385 ? 13.486 41.060 -25.686 1.00 42.28 362 PRO B C 1
ATOM 6369 O O . PRO B 1 385 ? 14.647 41.355 -25.997 1.00 41.18 362 PRO B O 1
ATOM 6373 N N . THR B 1 386 ? 13.196 40.262 -24.670 1.00 43.79 363 THR B N 1
ATOM 6374 C CA . THR B 1 386 ? 14.224 39.913 -23.707 1.00 44.83 363 THR B CA 1
ATOM 6375 C C . THR B 1 386 ? 14.315 38.402 -23.545 1.00 42.46 363 THR B C 1
ATOM 6376 O O . THR B 1 386 ? 13.300 37.727 -23.569 1.00 42.67 363 THR B O 1
ATOM 6380 N N . VAL B 1 387 ? 15.526 37.885 -23.357 1.00 41.79 364 VAL B N 1
ATOM 6381 C CA . VAL B 1 387 ? 15.718 36.451 -23.073 1.00 41.56 364 VAL B CA 1
ATOM 6382 C C . VAL B 1 387 ? 16.432 36.318 -21.729 1.00 41.90 364 VAL B C 1
ATOM 6383 O O . VAL B 1 387 ? 17.424 37.011 -21.469 1.00 40.80 364 VAL B O 1
ATOM 6387 N N . VAL B 1 388 ? 15.929 35.425 -20.882 1.00 38.52 365 VAL B N 1
ATOM 6388 C CA . VAL B 1 388 ? 16.443 35.303 -19.533 1.00 40.50 365 VAL B CA 1
ATOM 6389 C C . VAL B 1 388 ? 16.917 33.870 -19.327 1.00 42.28 365 VAL B C 1
ATOM 6390 O O . VAL B 1 388 ? 16.089 32.965 -19.220 1.00 42.04 365 VAL B O 1
ATOM 6394 N N . ALA B 1 389 ? 18.236 33.669 -19.258 1.00 43.47 366 ALA B N 1
ATOM 6395 C CA . ALA B 1 389 ? 18.801 32.311 -19.162 1.00 44.90 366 ALA B CA 1
ATOM 6396 C C . ALA B 1 389 ? 19.239 31.907 -17.753 1.00 43.67 366 ALA B C 1
ATOM 6397 O O . ALA B 1 389 ? 19.602 32.747 -16.933 1.00 42.26 366 ALA B O 1
ATOM 6399 N N . GLY B 1 390 ? 19.166 30.612 -17.465 1.00 42.42 367 GLY B N 1
ATOM 6400 C CA . GLY B 1 390 ? 19.638 30.119 -16.188 1.00 42.28 367 GLY B CA 1
ATOM 6401 C C . GLY B 1 390 ? 18.682 30.320 -15.028 1.00 42.81 367 GLY B C 1
ATOM 6402 O O . GLY B 1 390 ? 19.082 30.190 -13.883 1.00 44.72 367 GLY B O 1
ATOM 6403 N N . ALA B 1 391 ? 17.416 30.617 -15.317 1.00 43.22 368 ALA B N 1
ATOM 6404 C CA . ALA B 1 391 ? 16.399 30.667 -14.283 1.00 44.13 368 ALA B CA 1
ATOM 6405 C C . ALA B 1 391 ? 16.045 29.263 -13.790 1.00 43.85 368 ALA B C 1
ATOM 6406 O O . ALA B 1 391 ? 16.128 28.296 -14.553 1.00 43.54 368 ALA B O 1
ATOM 6408 N N . THR B 1 392 ? 15.633 29.161 -12.524 1.00 43.58 369 THR B N 1
ATOM 6409 C CA . THR B 1 392 ? 15.242 27.871 -11.918 1.00 47.20 369 THR B CA 1
ATOM 6410 C C . THR B 1 392 ? 13.766 27.899 -11.532 1.00 50.06 369 THR B C 1
ATOM 6411 O O . THR B 1 392 ? 13.158 28.972 -11.506 1.00 46.56 369 THR B O 1
ATOM 6415 N N . GLN B 1 393 ? 13.221 26.729 -11.180 1.00 51.03 370 GLN B N 1
ATOM 6416 C CA . GLN B 1 393 ? 11.841 26.607 -10.671 1.00 51.98 370 GLN B CA 1
ATOM 6417 C C . GLN B 1 393 ? 11.502 27.538 -9.502 1.00 51.80 370 GLN B C 1
ATOM 6418 O O . GLN B 1 393 ? 10.329 27.804 -9.253 1.00 51.43 370 GLN B O 1
ATOM 6424 N N . GLU B 1 394 ? 12.516 28.008 -8.781 1.00 49.60 371 GLU B N 1
ATOM 6425 C CA . GLU B 1 394 ? 12.304 28.784 -7.566 1.00 49.18 371 GLU B CA 1
ATOM 6426 C C . GLU B 1 394 ? 12.323 30.270 -7.857 1.00 48.04 371 GLU B C 1
ATOM 6427 O O . GLU B 1 394 ? 11.966 31.074 -6.995 1.00 48.67 371 GLU B O 1
ATOM 6433 N N . ASP B 1 395 ? 12.735 30.641 -9.064 1.00 46.50 372 ASP B N 1
ATOM 6434 C CA . ASP B 1 395 ? 12.870 32.051 -9.382 1.00 49.34 372 ASP B CA 1
ATOM 6435 C C . ASP B 1 395 ? 11.517 32.693 -9.646 1.00 51.79 372 ASP B C 1
ATOM 6436 O O . ASP B 1 395 ? 10.601 32.053 -10.173 1.00 47.27 372 ASP B O 1
ATOM 6441 N N . GLU B 1 396 ? 11.408 33.957 -9.243 1.00 48.82 373 GLU B N 1
ATOM 6442 C CA . GLU B 1 396 ? 10.214 34.745 -9.433 1.00 49.88 373 GLU B CA 1
ATOM 6443 C C . GLU B 1 396 ? 9.824 34.820 -10.904 1.00 50.75 373 GLU B C 1
ATOM 6444 O O . GLU B 1 396 ? 8.664 34.622 -11.249 1.00 51.02 373 GLU B O 1
ATOM 6450 N N . ILE B 1 397 ? 10.804 35.088 -11.765 1.00 49.48 374 ILE B N 1
ATOM 6451 C CA . ILE B 1 397 ? 10.566 35.202 -13.199 1.00 48.86 374 ILE B CA 1
ATOM 6452 C C . ILE B 1 397 ? 9.891 33.949 -13.793 1.00 48.22 374 ILE B C 1
ATOM 6453 O O . ILE B 1 397 ? 9.247 34.024 -14.833 1.00 44.29 374 ILE B O 1
ATOM 6458 N N . VAL B 1 398 ? 10.031 32.813 -13.113 1.00 46.33 375 VAL B N 1
ATOM 6459 C CA . VAL B 1 398 ? 9.484 31.539 -13.601 1.00 44.30 375 VAL B CA 1
ATOM 6460 C C . VAL B 1 398 ? 8.137 31.225 -12.926 1.00 46.37 375 VAL B C 1
ATOM 6461 O O . VAL B 1 398 ? 7.235 30.675 -13.547 1.00 45.81 375 VAL B O 1
ATOM 6465 N N . ARG B 1 399 ? 8.004 31.603 -11.659 1.00 49.10 376 ARG B N 1
ATOM 6466 C CA . ARG B 1 399 ? 6.781 31.388 -10.894 1.00 53.87 376 ARG B CA 1
ATOM 6467 C C . ARG B 1 399 ? 5.657 32.368 -11.273 1.00 58.82 376 ARG B C 1
ATOM 6468 O O . ARG B 1 399 ? 4.497 31.969 -11.384 1.00 60.97 376 ARG B O 1
ATOM 6476 N N . ARG B 1 400 ? 5.999 33.640 -11.471 1.00 56.60 377 ARG B N 1
ATOM 6477 C CA . ARG B 1 400 ? 4.998 34.690 -11.722 1.00 55.76 377 ARG B CA 1
ATOM 6478 C C . ARG B 1 400 ? 4.825 35.049 -13.195 1.00 54.48 377 ARG B C 1
ATOM 6479 O O . ARG B 1 400 ? 5.793 35.063 -13.959 1.00 49.72 377 ARG B O 1
ATOM 6487 N N . GLU B 1 401 ? 3.586 35.353 -13.586 1.00 54.45 378 GLU B N 1
ATOM 6488 C CA . GLU B 1 401 ? 3.303 35.848 -14.935 1.00 54.33 378 GLU B CA 1
ATOM 6489 C C . GLU B 1 401 ? 3.856 37.261 -15.135 1.00 52.86 378 GLU B C 1
ATOM 6490 O O . GLU B 1 401 ? 3.561 38.170 -14.360 1.00 50.94 378 GLU B O 1
ATOM 6496 N N . VAL B 1 402 ? 4.647 37.439 -16.187 1.00 51.89 379 VAL B N 1
ATOM 6497 C CA . VAL B 1 402 ? 5.292 38.715 -16.444 1.00 53.88 379 VAL B CA 1
ATOM 6498 C C . VAL B 1 402 ? 4.439 39.629 -17.342 1.00 53.36 379 VAL B C 1
ATOM 6499 O O . VAL B 1 402 ? 4.318 40.830 -17.081 1.00 59.74 379 VAL B O 1
ATOM 6503 N N . PHE B 1 403 ? 3.842 39.051 -18.377 1.00 47.74 380 PHE B N 1
ATOM 6504 C CA . PHE B 1 403 ? 2.989 39.785 -19.327 1.00 49.35 380 PHE B CA 1
ATOM 6505 C C . PHE B 1 403 ? 3.722 40.887 -20.095 1.00 47.77 380 PHE B C 1
ATOM 6506 O O . PHE B 1 403 ? 3.331 42.064 -20.090 1.00 48.66 380 PHE B O 1
ATOM 6514 N N . GLY B 1 404 ? 4.791 40.473 -20.761 1.00 43.88 381 GLY B N 1
ATOM 6515 C CA . GLY B 1 404 ? 5.633 41.372 -21.515 1.00 42.88 381 GLY B CA 1
ATOM 6516 C C . GLY B 1 404 ? 6.507 40.539 -22.413 1.00 41.94 381 GLY B C 1
ATOM 6517 O O . GLY B 1 404 ? 6.446 39.290 -22.370 1.00 40.37 381 GLY B O 1
ATOM 6518 N N . PRO B 1 405 ? 7.309 41.204 -23.257 1.00 39.99 382 PRO B N 1
ATOM 6519 C CA . PRO B 1 405 ? 8.052 40.444 -24.262 1.00 39.57 382 PRO B CA 1
ATOM 6520 C C . PRO B 1 405 ? 9.310 39.821 -23.662 1.00 41.74 382 PRO B C 1
ATOM 6521 O O . PRO B 1 405 ? 10.418 40.185 -24.022 1.00 44.62 382 PRO B O 1
ATOM 6525 N N . VAL B 1 406 ? 9.107 38.885 -22.738 1.00 40.46 383 VAL B N 1
ATOM 6526 C CA . VAL B 1 406 ? 10.178 38.295 -21.956 1.00 41.29 383 VAL B CA 1
ATOM 6527 C C . VAL B 1 406 ? 10.003 36.783 -21.980 1.00 41.46 383 VAL B C 1
ATOM 6528 O O . VAL B 1 406 ? 8.911 36.271 -21.733 1.00 41.21 383 VAL B O 1
ATOM 6532 N N . VAL B 1 407 ? 11.085 36.075 -22.250 1.00 40.93 384 VAL B N 1
ATOM 6533 C CA . VAL B 1 407 ? 11.068 34.617 -22.223 1.00 42.42 384 VAL B CA 1
ATOM 6534 C C . VAL B 1 407 ? 12.204 34.132 -21.301 1.00 42.93 384 VAL B C 1
ATOM 6535 O O . VAL B 1 407 ? 13.289 34.718 -21.292 1.00 45.22 384 VAL B O 1
ATOM 6539 N N . SER B 1 408 ? 11.942 33.105 -20.500 1.00 41.14 385 SER B N 1
ATOM 6540 C CA . SER B 1 408 ? 12.955 32.541 -19.611 1.00 42.55 385 SER B CA 1
ATOM 6541 C C . SER B 1 408 ? 13.273 31.083 -19.992 1.00 42.05 385 SER B C 1
ATOM 6542 O O . SER B 1 408 ? 12.373 30.339 -20.380 1.00 41.21 385 SER B O 1
ATOM 6545 N N . VAL B 1 409 ? 14.550 30.689 -19.878 1.00 40.39 386 VAL B N 1
ATOM 6546 C CA . VAL B 1 409 ? 14.980 29.341 -20.221 1.00 38.92 386 VAL B CA 1
ATOM 6547 C C . VAL B 1 409 ? 15.600 28.632 -19.018 1.00 40.70 386 VAL B C 1
ATOM 6548 O O . VAL B 1 409 ? 16.506 29.135 -18.376 1.00 43.65 386 VAL B O 1
ATOM 6552 N N . THR B 1 410 ? 15.083 27.453 -18.727 1.00 41.05 387 THR B N 1
ATOM 6553 C CA . THR B 1 410 ? 15.448 26.686 -17.555 1.00 41.01 387 THR B CA 1
ATOM 6554 C C . THR B 1 410 ? 15.960 25.348 -18.080 1.00 40.21 387 THR B C 1
ATOM 6555 O O . THR B 1 410 ? 15.328 24.757 -18.933 1.00 38.71 387 THR B O 1
ATOM 6559 N N . ARG B 1 411 ? 17.119 24.905 -17.602 1.00 39.99 388 ARG B N 1
ATOM 6560 C CA . ARG B 1 411 ? 17.726 23.660 -18.073 1.00 41.87 388 ARG B CA 1
ATOM 6561 C C . ARG B 1 411 ? 17.264 22.489 -17.233 1.00 40.76 388 ARG B C 1
ATOM 6562 O O . ARG B 1 411 ? 17.063 22.649 -16.037 1.00 38.05 388 ARG B O 1
ATOM 6570 N N . PHE B 1 412 ? 17.131 21.307 -17.850 1.00 42.94 389 PHE B N 1
ATOM 6571 C CA . PHE B 1 412 ? 16.852 20.078 -17.114 1.00 42.98 389 PHE B CA 1
ATOM 6572 C C . PHE B 1 412 ? 17.643 18.919 -17.731 1.00 44.70 389 PHE B C 1
ATOM 6573 O O . PHE B 1 412 ? 18.175 19.039 -18.833 1.00 46.88 389 PHE B O 1
ATOM 6581 N N . THR B 1 413 ? 17.755 17.814 -17.009 1.00 45.16 390 THR B N 1
ATOM 6582 C CA . THR B 1 413 ? 18.587 16.688 -17.475 1.00 49.69 390 THR B CA 1
ATOM 6583 C C . THR B 1 413 ? 17.734 15.454 -17.687 1.00 51.80 390 THR B C 1
ATOM 6584 O O . THR B 1 413 ? 16.600 15.373 -17.191 1.00 50.86 390 THR B O 1
ATOM 6588 N N . GLY B 1 414 ? 18.274 14.490 -18.423 1.00 54.81 391 GLY B N 1
ATOM 6589 C CA . GLY B 1 414 ? 17.571 13.240 -18.673 1.00 54.30 391 GLY B CA 1
ATOM 6590 C C . GLY B 1 414 ? 17.125 12.528 -17.404 1.00 56.47 391 GLY B C 1
ATOM 6591 O O . GLY B 1 414 ? 16.309 11.621 -17.461 1.00 63.75 391 GLY B O 1
ATOM 6592 N N . LYS B 1 415 ? 17.665 12.936 -16.262 1.00 55.78 392 LYS B N 1
ATOM 6593 C CA . LYS B 1 415 ? 17.269 12.377 -14.975 1.00 57.57 392 LYS B CA 1
ATOM 6594 C C . LYS B 1 415 ? 15.990 12.990 -14.436 1.00 59.85 392 LYS B C 1
ATOM 6595 O O . LYS B 1 415 ? 15.256 12.330 -13.694 1.00 62.16 392 LYS B O 1
ATOM 6601 N N . ASP B 1 416 ? 15.738 14.252 -14.797 1.00 55.53 393 ASP B N 1
ATOM 6602 C CA . ASP B 1 416 ? 14.562 14.989 -14.350 1.00 53.39 393 ASP B CA 1
ATOM 6603 C C . ASP B 1 416 ? 13.316 14.614 -15.153 1.00 51.95 393 ASP B C 1
ATOM 6604 O O . ASP B 1 416 ? 13.405 14.223 -16.319 1.00 49.06 393 ASP B O 1
ATOM 6609 N N . ASP B 1 417 ? 12.159 14.734 -14.512 1.00 51.08 394 ASP B N 1
ATOM 6610 C CA . ASP B 1 417 ? 10.856 14.616 -15.185 1.00 51.27 394 ASP B CA 1
ATOM 6611 C C . ASP B 1 417 ? 10.346 16.020 -15.511 1.00 46.54 394 ASP B C 1
ATOM 6612 O O . ASP B 1 417 ? 9.740 16.662 -14.665 1.00 46.57 394 ASP B O 1
ATOM 6617 N N . ALA B 1 418 ? 10.589 16.488 -16.733 1.00 43.84 395 ALA B N 1
ATOM 6618 C CA . ALA B 1 418 ? 10.241 17.869 -17.128 1.00 42.92 395 ALA B CA 1
ATOM 6619 C C . ALA B 1 418 ? 8.736 18.151 -17.111 1.00 41.00 395 ALA B C 1
ATOM 6620 O O . ALA B 1 418 ? 8.310 19.297 -16.909 1.00 38.99 395 ALA B O 1
ATOM 6622 N N . VAL B 1 419 ? 7.944 17.103 -17.318 1.00 40.74 396 VAL B N 1
ATOM 6623 C CA . VAL B 1 419 ? 6.489 17.199 -17.232 1.00 41.11 396 VAL B CA 1
ATOM 6624 C C . VAL B 1 419 ? 6.052 17.499 -15.791 1.00 42.80 396 VAL B C 1
ATOM 6625 O O . VAL B 1 419 ? 5.205 18.356 -15.571 1.00 42.66 396 VAL B O 1
ATOM 6629 N N . ALA B 1 420 ? 6.664 16.829 -14.813 1.00 44.85 397 ALA B N 1
ATOM 6630 C CA . ALA B 1 420 ? 6.417 17.159 -13.415 1.00 41.16 397 ALA B CA 1
ATOM 6631 C C . ALA B 1 420 ? 6.820 18.596 -13.101 1.00 43.59 397 ALA B C 1
ATOM 6632 O O . ALA B 1 420 ? 6.162 19.266 -12.311 1.00 43.69 397 ALA B O 1
ATOM 6634 N N . TRP B 1 421 ? 7.917 19.063 -13.686 1.00 44.22 398 TRP B N 1
ATOM 6635 C CA . TRP B 1 421 ? 8.353 20.429 -13.410 1.00 46.30 398 TRP B CA 1
ATOM 6636 C C . TRP B 1 421 ? 7.281 21.380 -13.912 1.00 44.36 398 TRP B C 1
ATOM 6637 O O . TRP B 1 421 ? 6.820 22.242 -13.172 1.00 45.65 398 TRP B O 1
ATOM 6648 N N . ALA B 1 422 ? 6.908 21.204 -15.180 1.00 42.23 399 ALA B N 1
ATOM 6649 C CA . ALA B 1 422 ? 5.843 21.962 -15.831 1.00 42.02 399 ALA B CA 1
ATOM 6650 C C . ALA B 1 422 ? 4.547 21.955 -15.014 1.00 40.53 399 ALA B C 1
ATOM 6651 O O . ALA B 1 422 ? 3.930 22.999 -14.836 1.00 43.05 399 ALA B O 1
ATOM 6653 N N . ASN B 1 423 ? 4.159 20.783 -14.501 1.00 40.28 400 ASN B N 1
ATOM 6654 C CA . ASN B 1 423 ? 2.932 20.627 -13.712 1.00 38.08 400 ASN B CA 1
ATOM 6655 C C . ASN B 1 423 ? 3.023 21.207 -12.316 1.00 42.45 400 ASN B C 1
ATOM 6656 O O . ASN B 1 423 ? 2.015 21.340 -11.627 1.00 43.24 400 ASN B O 1
ATOM 6661 N N . ASP B 1 424 ? 4.236 21.530 -11.889 1.00 48.01 401 ASP B N 1
ATOM 6662 C CA . ASP B 1 424 ? 4.439 22.146 -10.595 1.00 50.26 401 ASP B CA 1
ATOM 6663 C C . ASP B 1 424 ? 4.181 23.659 -10.700 1.00 48.32 401 ASP B C 1
ATOM 6664 O O . ASP B 1 424 ? 5.099 24.477 -10.615 1.00 44.85 401 ASP B O 1
ATOM 6669 N N . SER B 1 425 ? 2.912 24.011 -10.900 1.00 49.66 402 SER B N 1
ATOM 6670 C CA . SER B 1 425 ? 2.500 25.386 -11.129 1.00 45.60 402 SER B CA 1
ATOM 6671 C C . SER B 1 425 ? 1.067 25.552 -10.664 1.00 45.27 402 SER B C 1
ATOM 6672 O O . SER B 1 425 ? 0.342 24.578 -10.521 1.00 42.42 402 SER B O 1
ATOM 6675 N N . ASP B 1 426 ? 0.675 26.795 -10.414 1.00 47.32 403 ASP B N 1
ATOM 6676 C CA . ASP B 1 426 ? -0.706 27.142 -10.095 1.00 51.82 403 ASP B CA 1
ATOM 6677 C C . ASP B 1 426 ? -1.523 27.349 -11.356 1.00 47.97 403 ASP B C 1
ATOM 6678 O O . ASP B 1 426 ? -2.743 27.269 -11.326 1.00 46.75 403 ASP B O 1
ATOM 6683 N N . TYR B 1 427 ? -0.831 27.654 -12.449 1.00 44.55 404 TYR B N 1
ATOM 6684 C CA . TYR B 1 427 ? -1.453 27.912 -13.733 1.00 45.00 404 TYR B CA 1
ATOM 6685 C C . TYR B 1 427 ? -1.659 26.592 -14.480 1.00 40.14 404 TYR B C 1
ATOM 6686 O O . TYR B 1 427 ? -0.966 25.596 -14.211 1.00 36.03 404 TYR B O 1
ATOM 6695 N N . GLY B 1 428 ? -2.605 26.587 -15.414 1.00 37.12 405 GLY B N 1
ATOM 6696 C CA . GLY B 1 428 ? -2.931 25.373 -16.173 1.00 36.35 405 GLY B CA 1
ATOM 6697 C C . GLY B 1 428 ? -3.655 25.701 -17.450 1.00 34.01 405 GLY B C 1
ATOM 6698 O O . GLY B 1 428 ? -4.599 24.993 -17.834 1.00 34.01 405 GLY B O 1
ATOM 6699 N N . LEU B 1 429 ? -3.209 26.760 -18.130 1.00 34.58 406 LEU B N 1
ATOM 6700 C CA . LEU B 1 429 ? -3.876 27.217 -19.353 1.00 34.79 406 LEU B CA 1
ATOM 6701 C C . LEU B 1 429 ? -3.388 26.471 -20.609 1.00 37.74 406 LEU B C 1
ATOM 6702 O O . LEU B 1 429 ? -4.064 25.571 -21.114 1.00 39.08 406 LEU B O 1
ATOM 6707 N N . ALA B 1 430 ? -2.222 26.850 -21.103 1.00 35.06 407 ALA B N 1
ATOM 6708 C CA . ALA B 1 430 ? -1.655 26.290 -22.325 1.00 32.10 407 ALA B CA 1
ATOM 6709 C C . ALA B 1 430 ? -0.217 25.814 -22.134 1.00 32.20 407 ALA B C 1
ATOM 6710 O O . ALA B 1 430 ? 0.421 26.190 -21.188 1.00 32.53 407 ALA B O 1
ATOM 6712 N N . SER B 1 431 ? 0.285 24.962 -23.043 1.00 30.39 408 SER B N 1
ATOM 6713 C CA . SER B 1 431 ? 1.574 24.362 -22.864 1.00 31.14 408 SER B CA 1
ATOM 6714 C C . SER B 1 431 ? 1.974 23.745 -24.211 1.00 30.97 408 SER B C 1
ATOM 6715 O O . SER B 1 431 ? 1.102 23.478 -25.023 1.00 30.30 408 SER B O 1
ATOM 6718 N N . SER B 1 432 ? 3.274 23.547 -24.441 1.00 31.56 409 SER B N 1
ATOM 6719 C CA . SER B 1 432 ? 3.744 22.902 -25.662 1.00 35.64 409 SER B CA 1
ATOM 6720 C C . SER B 1 432 ? 4.924 21.991 -25.360 1.00 42.12 409 SER B C 1
ATOM 6721 O O . SER B 1 432 ? 5.647 22.185 -24.373 1.00 41.55 409 SER B O 1
ATOM 6724 N N . VAL B 1 433 ? 5.080 20.981 -26.206 1.00 41.03 410 VAL B N 1
ATOM 6725 C CA . VAL B 1 433 ? 6.130 19.993 -26.078 1.00 39.85 410 VAL B CA 1
ATOM 6726 C C . VAL B 1 433 ? 6.766 19.886 -27.453 1.00 38.22 410 VAL B C 1
ATOM 6727 O O . VAL B 1 433 ? 6.076 19.852 -28.457 1.00 37.26 410 VAL B O 1
ATOM 6731 N N . TRP B 1 434 ? 8.092 19.883 -27.494 1.00 39.47 411 TRP B N 1
ATOM 6732 C CA . TRP B 1 434 ? 8.796 19.878 -28.753 1.00 40.41 411 TRP B CA 1
ATOM 6733 C C . TRP B 1 434 ? 9.788 18.764 -28.725 1.00 42.50 411 TRP B C 1
ATOM 6734 O O . TRP B 1 434 ? 10.727 18.781 -27.932 1.00 45.58 411 TRP B O 1
ATOM 6745 N N . THR B 1 435 ? 9.544 17.786 -29.590 1.00 42.99 412 THR B N 1
ATOM 6746 C CA . THR B 1 435 ? 10.325 16.573 -29.704 1.00 43.96 412 THR B CA 1
ATOM 6747 C C . THR B 1 435 ? 9.860 15.873 -30.986 1.00 46.65 412 THR B C 1
ATOM 6748 O O . THR B 1 435 ? 8.676 15.922 -31.345 1.00 49.96 412 THR B O 1
ATOM 6752 N N . LYS B 1 436 ? 10.777 15.242 -31.690 1.00 46.34 413 LYS B N 1
ATOM 6753 C CA . LYS B 1 436 ? 10.378 14.428 -32.838 1.00 47.62 413 LYS B CA 1
ATOM 6754 C C . LYS B 1 436 ? 9.974 13.010 -32.414 1.00 46.30 413 LYS B C 1
ATOM 6755 O O . LYS B 1 436 ? 9.428 12.249 -33.204 1.00 51.64 413 LYS B O 1
ATOM 6761 N N . ASP B 1 437 ? 10.242 12.660 -31.164 1.00 42.99 414 ASP B N 1
ATOM 6762 C CA . ASP B 1 437 ? 9.900 11.350 -30.662 1.00 46.61 414 ASP B CA 1
ATOM 6763 C C . ASP B 1 437 ? 8.411 11.277 -30.307 1.00 47.90 414 ASP B C 1
ATOM 6764 O O . ASP B 1 437 ? 7.934 11.968 -29.395 1.00 45.95 414 ASP B O 1
ATOM 6769 N N . ILE B 1 438 ? 7.679 10.437 -31.033 1.00 49.39 415 ILE B N 1
ATOM 6770 C CA . ILE B 1 438 ? 6.233 10.316 -30.835 1.00 50.48 415 ILE B CA 1
ATOM 6771 C C . ILE B 1 438 ? 5.915 9.813 -29.421 1.00 49.95 415 ILE B C 1
ATOM 6772 O O . ILE B 1 438 ? 5.020 10.341 -28.765 1.00 51.47 415 ILE B O 1
ATOM 6777 N N . SER B 1 439 ? 6.687 8.844 -28.942 1.00 50.22 416 SER B N 1
ATOM 6778 C CA . SER B 1 439 ? 6.527 8.335 -27.589 1.00 55.16 416 SER B CA 1
ATOM 6779 C C . SER B 1 439 ? 6.611 9.431 -26.525 1.00 53.66 416 SER B C 1
ATOM 6780 O O . SER B 1 439 ? 5.668 9.617 -25.765 1.00 51.83 416 SER B O 1
ATOM 6783 N N . LYS B 1 440 ? 7.742 10.136 -26.461 1.00 50.49 417 LYS B N 1
ATOM 6784 C CA . LYS B 1 440 ? 7.891 11.255 -25.537 1.00 49.93 417 LYS B CA 1
ATOM 6785 C C . LYS B 1 440 ? 6.779 12.283 -25.719 1.00 43.68 417 LYS B C 1
ATOM 6786 O O . LYS B 1 440 ? 6.250 12.820 -24.730 1.00 41.68 417 LYS B O 1
ATOM 6792 N N . ALA B 1 441 ? 6.417 12.570 -26.971 1.00 41.38 418 ALA B N 1
ATOM 6793 C CA . ALA B 1 441 ? 5.378 13.586 -27.205 1.00 42.82 418 ALA B CA 1
ATOM 6794 C C . ALA B 1 441 ? 4.024 13.158 -26.618 1.00 41.22 418 ALA B C 1
ATOM 6795 O O . ALA B 1 441 ? 3.356 13.968 -25.998 1.00 36.64 418 ALA B O 1
ATOM 6805 N N . ARG B 1 443 ? 3.315 10.897 -24.210 1.00 40.91 420 ARG B N 1
ATOM 6806 C CA . ARG B 1 443 ? 3.281 10.707 -22.756 1.00 41.41 420 ARG B CA 1
ATOM 6807 C C . ARG B 1 443 ? 3.075 12.056 -22.094 1.00 40.79 420 ARG B C 1
ATOM 6808 O O . ARG B 1 443 ? 2.270 12.203 -21.174 1.00 43.92 420 ARG B O 1
ATOM 6816 N N . ALA B 1 444 ? 3.813 13.046 -22.581 1.00 39.63 421 ALA B N 1
ATOM 6817 C CA . ALA B 1 444 ? 3.681 14.417 -22.098 1.00 38.97 421 ALA B CA 1
ATOM 6818 C C . ALA B 1 444 ? 2.266 14.965 -22.300 1.00 40.39 421 ALA B C 1
ATOM 6819 O O . ALA B 1 444 ? 1.693 15.607 -21.403 1.00 44.36 421 ALA B O 1
ATOM 6821 N N . ALA B 1 445 ? 1.726 14.740 -23.493 1.00 40.06 422 ALA B N 1
ATOM 6822 C CA . ALA B 1 445 ? 0.397 15.230 -23.859 1.00 38.40 422 ALA B CA 1
ATOM 6823 C C . ALA B 1 445 ? -0.630 14.699 -22.879 1.00 38.43 422 ALA B C 1
ATOM 6824 O O . ALA B 1 445 ? -1.487 15.443 -22.432 1.00 38.17 422 ALA B O 1
ATOM 6826 N N . SER B 1 446 ? -0.521 13.413 -22.533 1.00 36.23 423 SER B N 1
ATOM 6827 C CA . SER B 1 446 ? -1.465 12.797 -21.621 1.00 36.05 423 SER B CA 1
ATOM 6828 C C . SER B 1 446 ? -1.331 13.240 -20.157 1.00 36.73 423 SER B C 1
ATOM 6829 O O . SER B 1 446 ? -2.309 13.217 -19.418 1.00 40.49 423 SER B O 1
ATOM 6832 N N . ARG B 1 447 ? -0.143 13.679 -19.751 1.00 37.30 424 ARG B N 1
ATOM 6833 C CA . ARG B 1 447 ? 0.134 13.953 -18.361 1.00 36.94 424 ARG B CA 1
ATOM 6834 C C . ARG B 1 447 ? 0.194 15.426 -18.038 1.00 36.16 424 ARG B C 1
ATOM 6835 O O . ARG B 1 447 ? 0.226 15.787 -16.872 1.00 37.56 424 ARG B O 1
ATOM 6843 N N . LEU B 1 448 ? 0.237 16.292 -19.039 1.00 34.48 425 LEU B N 1
ATOM 6844 C CA . LEU B 1 448 ? 0.342 17.728 -18.732 1.00 32.18 425 LEU B CA 1
ATOM 6845 C C . LEU B 1 448 ? -0.944 18.275 -18.134 1.00 35.17 425 LEU B C 1
ATOM 6846 O O . LEU B 1 448 ? -2.034 18.047 -18.659 1.00 37.00 425 LEU B O 1
ATOM 6851 N N . GLN B 1 449 ? -0.848 18.991 -17.018 1.00 38.38 426 GLN B N 1
ATOM 6852 C CA . GLN B 1 449 ? -2.059 19.473 -16.359 1.00 34.72 426 GLN B CA 1
ATOM 6853 C C . GLN B 1 449 ? -2.399 20.848 -16.898 1.00 38.16 426 GLN B C 1
ATOM 6854 O O . GLN B 1 449 ? -2.436 21.847 -16.162 1.00 38.70 426 GLN B O 1
ATOM 6860 N N . TYR B 1 450 ? -2.617 20.895 -18.211 1.00 36.14 427 TYR B N 1
ATOM 6861 C CA . TYR B 1 450 ? -2.915 22.143 -18.917 1.00 35.32 427 TYR B CA 1
ATOM 6862 C C . TYR B 1 450 ? -4.124 21.969 -19.842 1.00 36.79 427 TYR B C 1
ATOM 6863 O O . TYR B 1 450 ? -4.343 20.882 -20.464 1.00 33.74 427 TYR B O 1
ATOM 6872 N N . GLY B 1 451 ? -4.917 23.031 -19.902 1.00 33.68 428 GLY B N 1
ATOM 6873 C CA . GLY B 1 451 ? -6.107 23.054 -20.758 1.00 35.18 428 GLY B CA 1
ATOM 6874 C C . GLY B 1 451 ? -5.805 22.780 -22.224 1.00 32.88 428 GLY B C 1
ATOM 6875 O O . GLY B 1 451 ? -6.656 22.301 -22.946 1.00 31.83 428 GLY B O 1
ATOM 6876 N N . CYS B 1 452 ? -4.594 23.109 -22.656 1.00 33.76 429 CYS B N 1
ATOM 6877 C CA . CYS B 1 452 ? -4.185 22.971 -24.061 1.00 35.89 429 CYS B CA 1
ATOM 6878 C C . CYS B 1 452 ? -2.726 22.526 -24.113 1.00 36.75 429 CYS B C 1
ATOM 6879 O O . CYS B 1 452 ? -1.880 23.057 -23.395 1.00 40.92 429 CYS B O 1
ATOM 6882 N N . THR B 1 453 ? -2.429 21.578 -24.985 1.00 34.95 430 THR B N 1
ATOM 6883 C CA . THR B 1 453 ? -1.065 21.170 -25.204 1.00 36.70 430 THR B CA 1
ATOM 6884 C C . THR B 1 453 ? -0.785 21.075 -26.680 1.00 37.63 430 THR B C 1
ATOM 6885 O O . THR B 1 453 ? -1.417 20.293 -27.384 1.00 35.82 430 THR B O 1
ATOM 6889 N N . TRP B 1 454 ? 0.158 21.885 -27.153 1.00 38.50 431 TRP B N 1
ATOM 6890 C CA . TRP B 1 454 ? 0.617 21.756 -28.533 1.00 36.87 431 TRP B CA 1
ATOM 6891 C C . TRP B 1 454 ? 1.795 20.832 -28.623 1.00 35.95 431 TRP B C 1
ATOM 6892 O O . TRP B 1 454 ? 2.601 20.703 -27.695 1.00 33.02 431 TRP B O 1
ATOM 6903 N N . ILE B 1 455 ? 1.945 20.196 -29.767 1.00 38.74 432 ILE B N 1
ATOM 6904 C CA . ILE B 1 455 ? 3.139 19.416 -29.954 1.00 38.21 432 ILE B CA 1
ATOM 6905 C C . ILE B 1 455 ? 3.811 19.864 -31.231 1.00 39.95 432 ILE B C 1
ATOM 6906 O O . ILE B 1 455 ? 3.191 19.842 -32.284 1.00 40.18 432 ILE B O 1
ATOM 6911 N N . ASN B 1 456 ? 5.067 20.312 -31.093 1.00 38.47 433 ASN B N 1
ATOM 6912 C CA . ASN B 1 456 ? 5.881 20.815 -32.198 1.00 37.73 433 ASN B CA 1
ATOM 6913 C C . ASN B 1 456 ? 5.324 22.086 -32.827 1.00 37.26 433 ASN B C 1
ATOM 6914 O O . ASN B 1 456 ? 5.603 22.415 -33.980 1.00 38.82 433 ASN B O 1
ATOM 6919 N N . THR B 1 457 ? 4.553 22.809 -32.031 1.00 35.77 434 THR B N 1
ATOM 6920 C CA . THR B 1 457 ? 4.184 24.184 -32.324 1.00 36.19 434 THR B CA 1
ATOM 6921 C C . THR B 1 457 ? 3.741 24.788 -31.004 1.00 37.96 434 THR B C 1
ATOM 6922 O O . THR B 1 457 ? 3.923 24.174 -29.950 1.00 35.79 434 THR B O 1
ATOM 6926 N N . HIS B 1 458 ? 3.175 25.991 -31.057 1.00 41.61 435 HIS B N 1
ATOM 6927 C CA . HIS B 1 458 ? 2.639 26.642 -29.882 1.00 40.85 435 HIS B CA 1
ATOM 6928 C C . HIS B 1 458 ? 1.662 27.721 -30.382 1.00 42.81 435 HIS B C 1
ATOM 6929 O O . HIS B 1 458 ? 1.719 28.089 -31.548 1.00 43.36 435 HIS B O 1
ATOM 6936 N N . PHE B 1 459 ? 0.751 28.202 -29.533 1.00 45.80 436 PHE B N 1
ATOM 6937 C CA . PHE B 1 459 ? 0.049 29.473 -29.819 1.00 49.48 436 PHE B CA 1
ATOM 6938 C C . PHE B 1 459 ? -1.122 29.393 -30.835 1.00 51.98 436 PHE B C 1
ATOM 6939 O O . PHE B 1 459 ? -1.965 30.287 -30.863 1.00 55.87 436 PHE B O 1
ATOM 6955 N N . LEU B 1 461 ? -4.496 28.728 -32.389 1.00 42.02 438 LEU B N 1
ATOM 6956 C CA . LEU B 1 461 ? -5.858 28.477 -31.962 1.00 42.30 438 LEU B CA 1
ATOM 6957 C C . LEU B 1 461 ? -6.774 28.183 -33.145 1.00 40.46 438 LEU B C 1
ATOM 6958 O O . LEU B 1 461 ? -6.424 28.412 -34.313 1.00 40.14 438 LEU B O 1
ATOM 6963 N N . THR B 1 462 ? -7.947 27.650 -32.834 1.00 35.84 439 THR B N 1
ATOM 6964 C CA . THR B 1 462 ? -8.950 27.406 -33.865 1.00 35.36 439 THR B CA 1
ATOM 6965 C C . THR B 1 462 ? -10.340 27.445 -33.230 1.00 38.06 439 THR B C 1
ATOM 6966 O O . THR B 1 462 ? -10.537 26.930 -32.136 1.00 41.63 439 THR B O 1
ATOM 6970 N N . ASN B 1 463 ? -11.289 28.105 -33.891 1.00 40.78 440 ASN B N 1
ATOM 6971 C CA . ASN B 1 463 ? -12.571 28.438 -33.252 1.00 38.29 440 ASN B CA 1
ATOM 6972 C C . ASN B 1 463 ? -13.418 27.207 -32.853 1.00 37.86 440 ASN B C 1
ATOM 6973 O O . ASN B 1 463 ? -14.278 27.277 -31.965 1.00 34.97 440 ASN B O 1
ATOM 6978 N N . GLU B 1 464 ? -13.134 26.060 -33.464 1.00 38.11 441 GLU B N 1
ATOM 6979 C CA . GLU B 1 464 ? -13.741 24.803 -33.014 1.00 34.14 441 GLU B CA 1
ATOM 6980 C C . GLU B 1 464 ? -13.176 24.202 -31.720 1.00 32.62 441 GLU B C 1
ATOM 6981 O O . GLU B 1 464 ? -13.809 23.352 -31.114 1.00 34.97 441 GLU B O 1
ATOM 6995 N N . PRO B 1 466 ? -11.617 24.141 -27.802 1.00 27.24 443 PRO B N 1
ATOM 6996 C CA . PRO B 1 466 ? -11.750 24.974 -26.578 1.00 27.21 443 PRO B CA 1
ATOM 6997 C C . PRO B 1 466 ? -10.434 25.522 -26.004 1.00 32.59 443 PRO B C 1
ATOM 6998 O O . PRO B 1 466 ? -9.389 24.891 -26.082 1.00 33.63 443 PRO B O 1
ATOM 7002 N N . HIS B 1 467 ? -10.521 26.713 -25.423 1.00 38.05 444 HIS B N 1
ATOM 7003 C CA . HIS B 1 467 ? -9.415 27.364 -24.777 1.00 38.86 444 HIS B CA 1
ATOM 7004 C C . HIS B 1 467 ? -9.859 27.782 -23.378 1.00 35.82 444 HIS B C 1
ATOM 7005 O O . HIS B 1 467 ? -10.846 28.515 -23.227 1.00 33.73 444 HIS B O 1
ATOM 7012 N N . GLY B 1 468 ? -9.144 27.311 -22.360 1.00 34.36 445 GLY B N 1
ATOM 7013 C CA . GLY B 1 468 ? -9.425 27.700 -20.975 1.00 36.57 445 GLY B CA 1
ATOM 7014 C C . GLY B 1 468 ? -8.663 26.832 -19.996 1.00 40.00 445 GLY B C 1
ATOM 7015 O O . GLY B 1 468 ? -8.183 25.756 -20.353 1.00 36.39 445 GLY B O 1
ATOM 7016 N N . GLY B 1 469 ? -8.581 27.294 -18.749 1.00 39.01 446 GLY B N 1
ATOM 7017 C CA . GLY B 1 469 ? -7.646 26.746 -17.792 1.00 34.57 446 GLY B CA 1
ATOM 7018 C C . GLY B 1 469 ? -8.094 25.632 -16.871 1.00 31.07 446 GLY B C 1
ATOM 7019 O O . GLY B 1 469 ? -9.266 25.259 -16.829 1.00 33.25 446 GLY B O 1
ATOM 7020 N N . ILE B 1 470 ? -7.120 25.102 -16.148 1.00 29.65 447 ILE B N 1
ATOM 7021 C CA . ILE B 1 470 ? -7.329 24.227 -15.001 1.00 35.12 447 ILE B CA 1
ATOM 7022 C C . ILE B 1 470 ? -6.637 24.914 -13.816 1.00 33.24 447 ILE B C 1
ATOM 7023 O O . ILE B 1 470 ? -5.908 25.881 -14.015 1.00 35.80 447 ILE B O 1
ATOM 7028 N N . LYS B 1 471 ? -6.852 24.406 -12.601 1.00 31.90 448 LYS B N 1
ATOM 7029 C CA . LYS B 1 471 ? -6.260 24.951 -11.385 1.00 34.24 448 LYS B CA 1
ATOM 7030 C C . LYS B 1 471 ? -6.602 26.431 -11.349 1.00 35.70 448 LYS B C 1
ATOM 7031 O O . LYS B 1 471 ? -7.738 26.778 -11.673 1.00 34.66 448 LYS B O 1
ATOM 7037 N N . GLN B 1 472 ? -5.643 27.296 -11.010 1.00 36.59 449 GLN B N 1
ATOM 7038 C CA . GLN B 1 472 ? -5.926 28.733 -10.803 1.00 37.28 449 GLN B CA 1
ATOM 7039 C C . GLN B 1 472 ? -5.992 29.580 -12.070 1.00 41.06 449 GLN B C 1
ATOM 7040 O O . GLN B 1 472 ? -6.248 30.801 -12.011 1.00 38.27 449 GLN B O 1
ATOM 7046 N N . SER B 1 473 ? -5.757 28.938 -13.211 1.00 39.07 450 SER B N 1
ATOM 7047 C CA . SER B 1 473 ? -6.114 29.545 -14.495 1.00 37.98 450 SER B CA 1
ATOM 7048 C C . SER B 1 473 ? -7.653 29.642 -14.662 1.00 36.78 450 SER B C 1
ATOM 7049 O O . SER B 1 473 ? -8.152 30.387 -15.502 1.00 36.76 450 SER B O 1
ATOM 7052 N N . GLY B 1 474 ? -8.393 28.911 -13.828 1.00 34.04 451 GLY B N 1
ATOM 7053 C CA . GLY B 1 474 ? -9.842 29.010 -13.816 1.00 36.64 451 GLY B CA 1
ATOM 7054 C C . GLY B 1 474 ? -10.557 27.838 -14.453 1.00 37.39 451 GLY B C 1
ATOM 7055 O O . GLY B 1 474 ? -10.098 26.683 -14.373 1.00 39.86 451 GLY B O 1
ATOM 7056 N N . TYR B 1 475 ? -11.684 28.139 -15.094 1.00 37.34 452 TYR B N 1
ATOM 7057 C CA . TYR B 1 475 ? -12.556 27.108 -15.680 1.00 37.68 452 TYR B CA 1
ATOM 7058 C C . TYR B 1 475 ? -13.578 27.771 -16.597 1.00 35.07 452 TYR B C 1
ATOM 7059 O O . TYR B 1 475 ? -13.786 28.999 -16.550 1.00 35.82 452 TYR B O 1
ATOM 7068 N N . GLY B 1 476 ? -14.217 26.961 -17.436 1.00 31.45 453 GLY B N 1
ATOM 7069 C CA . GLY B 1 476 ? -14.954 27.481 -18.581 1.00 34.23 453 GLY B CA 1
ATOM 7070 C C . GLY B 1 476 ? -14.039 27.536 -19.803 1.00 35.37 453 GLY B C 1
ATOM 7071 O O . GLY B 1 476 ? -12.828 27.634 -19.671 1.00 39.14 453 GLY B O 1
ATOM 7072 N N . LYS B 1 477 ? -14.628 27.465 -20.989 1.00 32.60 454 LYS B N 1
ATOM 7073 C CA . LYS B 1 477 ? -13.894 27.477 -22.237 1.00 31.16 454 LYS B CA 1
ATOM 7074 C C . LYS B 1 477 ? -14.325 28.684 -23.047 1.00 33.96 454 LYS B C 1
ATOM 7075 O O . LYS B 1 477 ? -15.448 29.146 -22.907 1.00 35.98 454 LYS B O 1
ATOM 7081 N N . ASP B 1 478 ? -13.430 29.179 -23.893 1.00 31.99 455 ASP B N 1
ATOM 7082 C CA . ASP B 1 478 ? -13.777 30.113 -24.941 1.00 33.81 455 ASP B CA 1
ATOM 7083 C C . ASP B 1 478 ? -13.483 29.458 -26.289 1.00 34.82 455 ASP B C 1
ATOM 7084 O O . ASP B 1 478 ? -12.524 28.700 -26.417 1.00 33.84 455 ASP B O 1
ATOM 7097 N N . SER B 1 480 ? -15.163 27.003 -29.445 1.00 35.05 457 SER B N 1
ATOM 7098 C CA . SER B 1 480 ? -15.774 25.683 -29.418 1.00 36.20 457 SER B CA 1
ATOM 7099 C C . SER B 1 480 ? -17.212 25.674 -28.835 1.00 37.22 457 SER B C 1
ATOM 7100 O O . SER B 1 480 ? -17.669 26.634 -28.187 1.00 33.98 457 SER B O 1
ATOM 7103 N N . VAL B 1 481 ? -17.880 24.540 -29.043 1.00 36.98 458 VAL B N 1
ATOM 7104 C CA . VAL B 1 481 ? -19.220 24.290 -28.553 1.00 33.66 458 VAL B CA 1
ATOM 7105 C C . VAL B 1 481 ? -19.259 24.361 -27.030 1.00 33.63 458 VAL B C 1
ATOM 7106 O O . VAL B 1 481 ? -20.293 24.722 -26.439 1.00 36.11 458 VAL B O 1
ATOM 7110 N N . TYR B 1 482 ? -18.120 24.085 -26.389 1.00 31.40 459 TYR B N 1
ATOM 7111 C CA . TYR B 1 482 ? -18.043 24.137 -24.940 1.00 28.52 459 TYR B CA 1
ATOM 7112 C C . TYR B 1 482 ? -18.327 25.527 -24.404 1.00 28.66 459 TYR B C 1
ATOM 7113 O O . TYR B 1 482 ? -18.903 25.652 -23.339 1.00 27.77 459 TYR B O 1
ATOM 7122 N N . ALA B 1 483 ? -17.936 26.565 -25.139 1.00 27.25 460 ALA B N 1
ATOM 7123 C CA . ALA B 1 483 ? -18.225 27.937 -24.675 1.00 27.76 460 ALA B CA 1
ATOM 7124 C C . ALA B 1 483 ? -19.724 28.125 -24.676 1.00 31.61 460 ALA B C 1
ATOM 7125 O O . ALA B 1 483 ? -20.296 28.659 -23.716 1.00 35.61 460 ALA B O 1
ATOM 7127 N N . LEU B 1 484 ? -20.388 27.647 -25.733 1.00 33.99 461 LEU B N 1
ATOM 7128 C CA . LEU B 1 484 ? -21.861 27.742 -25.793 1.00 32.96 461 LEU B CA 1
ATOM 7129 C C . LEU B 1 484 ? -22.522 26.954 -24.658 1.00 31.70 461 LEU B C 1
ATOM 7130 O O . LEU B 1 484 ? -23.444 27.441 -24.016 1.00 30.58 461 LEU B O 1
ATOM 7135 N N . GLU B 1 485 ? -22.036 25.748 -24.385 1.00 33.13 462 GLU B N 1
ATOM 7136 C CA . GLU B 1 485 ? -22.530 24.995 -23.227 1.00 32.02 462 GLU B CA 1
ATOM 7137 C C . GLU B 1 485 ? -22.422 25.737 -21.897 1.00 36.51 462 GLU B C 1
ATOM 7138 O O . GLU B 1 485 ? -23.334 25.635 -21.089 1.00 37.40 462 GLU B O 1
ATOM 7144 N N . ASP B 1 486 ? -21.307 26.443 -21.658 1.00 34.08 463 ASP B N 1
ATOM 7145 C CA . ASP B 1 486 ? -21.134 27.231 -20.429 1.00 36.43 463 ASP B CA 1
ATOM 7146 C C . ASP B 1 486 ? -22.267 28.248 -20.250 1.00 37.04 463 ASP B C 1
ATOM 7147 O O . ASP B 1 486 ? -22.624 28.613 -19.137 1.00 36.12 463 ASP B O 1
ATOM 7152 N N . TYR B 1 487 ? -22.833 28.702 -21.360 1.00 37.08 464 TYR B N 1
ATOM 7153 C CA . TYR B 1 487 ? -23.865 29.729 -21.323 1.00 40.42 464 TYR B CA 1
ATOM 7154 C C . TYR B 1 487 ? -25.316 29.259 -21.451 1.00 39.56 464 TYR B C 1
ATOM 7155 O O . TYR B 1 487 ? -26.211 30.073 -21.683 1.00 37.67 464 TYR B O 1
ATOM 7164 N N . THR B 1 488 ? -25.539 27.959 -21.294 1.00 36.12 465 THR B N 1
ATOM 7165 C CA . THR B 1 488 ? -26.871 27.389 -21.379 1.00 36.39 465 THR B CA 1
ATOM 7166 C C . THR B 1 488 ? -27.116 26.497 -20.161 1.00 35.55 465 THR B C 1
ATOM 7167 O O . THR B 1 488 ? -26.175 26.022 -19.543 1.00 39.13 465 THR B O 1
ATOM 7171 N N . ALA B 1 489 ? -28.381 26.291 -19.818 1.00 32.75 466 ALA B N 1
ATOM 7172 C CA . ALA B 1 489 ? -28.754 25.474 -18.686 1.00 34.27 466 ALA B CA 1
ATOM 7173 C C . ALA B 1 489 ? -29.358 24.181 -19.227 1.00 35.94 466 ALA B C 1
ATOM 7174 O O . ALA B 1 489 ? -30.334 24.217 -19.965 1.00 40.13 466 ALA B O 1
ATOM 7176 N N . VAL B 1 490 ? -28.759 23.053 -18.864 1.00 33.32 467 VAL B N 1
ATOM 7177 C CA . VAL B 1 490 ? -29.313 21.729 -19.155 1.00 32.69 467 VAL B CA 1
ATOM 7178 C C . VAL B 1 490 ? -30.601 21.461 -18.344 1.00 35.06 467 VAL B C 1
ATOM 7179 O O . VAL B 1 490 ? -30.631 21.642 -17.127 1.00 31.82 467 VAL B O 1
ATOM 7183 N N . ARG B 1 491 ? -31.666 21.052 -19.037 1.00 35.78 468 ARG B N 1
ATOM 7184 C CA . ARG B 1 491 ? -32.964 20.850 -18.409 1.00 34.12 468 ARG B CA 1
ATOM 7185 C C . ARG B 1 491 ? -33.531 19.510 -18.795 1.00 31.38 468 ARG B C 1
ATOM 7186 O O . ARG B 1 491 ? -33.521 19.132 -19.976 1.00 32.03 468 ARG B O 1
ATOM 7194 N N . HIS B 1 492 ? -34.007 18.789 -17.794 1.00 31.34 469 HIS B N 1
ATOM 7195 C CA . HIS B 1 492 ? -34.653 17.478 -17.985 1.00 31.15 469 HIS B CA 1
ATOM 7196 C C . HIS B 1 492 ? -36.173 17.665 -17.979 1.00 33.03 469 HIS B C 1
ATOM 7197 O O . HIS B 1 492 ? -36.756 18.205 -17.034 1.00 33.93 469 HIS B O 1
ATOM 7204 N N . ILE B 1 493 ? -36.822 17.214 -19.042 1.00 33.89 470 ILE B N 1
ATOM 7205 C CA . ILE B 1 493 ? -38.283 17.344 -19.156 1.00 32.44 470 ILE B CA 1
ATOM 7206 C C . ILE B 1 493 ? -38.771 15.922 -19.258 1.00 31.89 470 ILE B C 1
ATOM 7207 O O . ILE B 1 493 ? -38.330 15.199 -20.153 1.00 32.53 470 ILE B O 1
ATOM 7220 N N . ILE B 1 495 ? -42.246 13.460 -19.290 1.00 31.78 472 ILE B N 1
ATOM 7221 C CA . ILE B 1 495 ? -43.715 13.430 -19.449 1.00 32.63 472 ILE B CA 1
ATOM 7222 C C . ILE B 1 495 ? -44.245 12.059 -19.053 1.00 35.29 472 ILE B C 1
ATOM 7223 O O . ILE B 1 495 ? -43.858 11.050 -19.668 1.00 35.99 472 ILE B O 1
ATOM 7228 N N . ASN B 1 496 ? -45.087 12.011 -18.013 1.00 36.47 473 ASN B N 1
ATOM 7229 C CA . ASN B 1 496 ? -45.746 10.759 -17.617 1.00 39.54 473 ASN B CA 1
ATOM 7230 C C . ASN B 1 496 ? -46.834 10.475 -18.647 1.00 45.21 473 ASN B C 1
ATOM 7231 O O . ASN B 1 496 ? -47.666 11.335 -18.907 1.00 47.49 473 ASN B O 1
ATOM 7236 N N . HIS B 1 497 ? -46.812 9.304 -19.273 1.00 46.16 474 HIS B N 1
ATOM 7237 C CA . HIS B 1 497 ? -47.874 8.995 -20.216 1.00 49.83 474 HIS B CA 1
ATOM 7238 C C . HIS B 1 497 ? -48.556 7.641 -20.053 1.00 60.76 474 HIS B C 1
ATOM 7239 O O . HIS B 1 497 ? -49.635 7.433 -20.621 1.00 62.28 474 HIS B O 1
ATOM 7246 N N . GLY B 1 498 ? -47.943 6.749 -19.267 1.00 64.30 475 GLY B N 1
ATOM 7247 C CA . GLY B 1 498 ? -48.509 5.425 -18.957 1.00 65.64 475 GLY B CA 1
ATOM 7248 C C . GLY B 1 498 ? -48.556 4.442 -20.118 1.00 68.00 475 GLY B C 1
ATOM 7249 O O . GLY B 1 498 ? -47.892 4.632 -21.146 1.00 75.96 475 GLY B O 1
ATOM 7266 N N . ASP C 1 25 ? -29.567 28.303 -68.739 1.00 59.85 2 ASP C N 1
ATOM 7267 C CA . ASP C 1 25 ? -28.386 27.468 -68.554 1.00 61.83 2 ASP C CA 1
ATOM 7268 C C . ASP C 1 25 ? -28.648 26.083 -69.116 1.00 63.76 2 ASP C C 1
ATOM 7269 O O . ASP C 1 25 ? -29.640 25.443 -68.788 1.00 64.26 2 ASP C O 1
ATOM 7274 N N . THR C 1 26 ? -27.738 25.628 -69.962 1.00 64.58 3 THR C N 1
ATOM 7275 C CA . THR C 1 26 ? -27.963 24.436 -70.766 1.00 63.59 3 THR C CA 1
ATOM 7276 C C . THR C 1 26 ? -26.868 23.393 -70.593 1.00 59.68 3 THR C C 1
ATOM 7277 O O . THR C 1 26 ? -27.095 22.193 -70.818 1.00 59.16 3 THR C O 1
ATOM 7281 N N . GLN C 1 27 ? -25.694 23.855 -70.164 1.00 56.31 4 GLN C N 1
ATOM 7282 C CA . GLN C 1 27 ? -24.497 23.026 -70.178 1.00 57.79 4 GLN C CA 1
ATOM 7283 C C . GLN C 1 27 ? -24.231 22.244 -68.894 1.00 57.53 4 GLN C C 1
ATOM 7284 O O . GLN C 1 27 ? -24.521 22.699 -67.777 1.00 54.70 4 GLN C O 1
ATOM 7290 N N . LEU C 1 28 ? -23.699 21.044 -69.096 1.00 55.47 5 LEU C N 1
ATOM 7291 C CA . LEU C 1 28 ? -23.259 20.176 -68.025 1.00 55.87 5 LEU C CA 1
ATOM 7292 C C . LEU C 1 28 ? -21.969 20.731 -67.457 1.00 54.89 5 LEU C C 1
ATOM 7293 O O . LEU C 1 28 ? -21.193 21.337 -68.178 1.00 51.56 5 LEU C O 1
ATOM 7298 N N . LEU C 1 29 ? -21.759 20.541 -66.156 1.00 56.45 6 LEU C N 1
ATOM 7299 C CA . LEU C 1 29 ? -20.480 20.879 -65.533 1.00 53.65 6 LEU C CA 1
ATOM 7300 C C . LEU C 1 29 ? -19.647 19.611 -65.410 1.00 50.89 6 LEU C C 1
ATOM 7301 O O . LEU C 1 29 ? -19.985 18.707 -64.643 1.00 44.38 6 LEU C O 1
ATOM 7306 N N . ILE C 1 30 ? -18.565 19.541 -66.173 1.00 52.19 7 ILE C N 1
ATOM 7307 C CA . ILE C 1 30 ? -17.717 18.348 -66.187 1.00 56.30 7 ILE C CA 1
ATOM 7308 C C . ILE C 1 30 ? -16.275 18.738 -65.860 1.00 60.72 7 ILE C C 1
ATOM 7309 O O . ILE C 1 30 ? -15.516 19.169 -66.736 1.00 61.67 7 ILE C O 1
ATOM 7314 N N . GLY C 1 31 ? -15.909 18.612 -64.585 1.00 56.87 8 GLY C N 1
ATOM 7315 C CA . GLY C 1 31 ? -14.596 19.066 -64.133 1.00 55.09 8 GLY C CA 1
ATOM 7316 C C . GLY C 1 31 ? -14.496 20.551 -64.399 1.00 58.03 8 GLY C C 1
ATOM 7317 O O . GLY C 1 31 ? -15.381 21.307 -64.005 1.00 54.93 8 GLY C O 1
ATOM 7318 N N . SER C 1 32 ? -13.450 20.960 -65.116 1.00 61.61 9 SER C N 1
ATOM 7319 C CA . SER C 1 32 ? -13.217 22.366 -65.438 1.00 63.35 9 SER C CA 1
ATOM 7320 C C . SER C 1 32 ? -13.990 22.859 -66.670 1.00 69.65 9 SER C C 1
ATOM 7321 O O . SER C 1 32 ? -13.869 24.022 -67.053 1.00 70.46 9 SER C O 1
ATOM 7324 N N . ARG C 1 33 ? -14.784 21.975 -67.276 1.00 71.90 10 ARG C N 1
ATOM 7325 C CA . ARG C 1 33 ? -15.493 22.263 -68.527 1.00 66.46 10 ARG C CA 1
ATOM 7326 C C . ARG C 1 33 ? -17.009 22.396 -68.338 1.00 63.01 10 ARG C C 1
ATOM 7327 O O . ARG C 1 33 ? -17.653 21.535 -67.701 1.00 54.38 10 ARG C O 1
ATOM 7335 N N . PHE C 1 34 ? -17.569 23.465 -68.909 1.00 61.23 11 PHE C N 1
ATOM 7336 C CA . PHE C 1 34 ? -19.002 23.538 -69.200 1.00 60.75 11 PHE C CA 1
ATOM 7337 C C . PHE C 1 34 ? -19.233 23.067 -70.636 1.00 63.41 11 PHE C C 1
ATOM 7338 O O . PHE C 1 34 ? -18.573 23.541 -71.556 1.00 62.81 11 PHE C O 1
ATOM 7346 N N . GLU C 1 35 ? -20.148 22.118 -70.827 1.00 65.45 12 GLU C N 1
ATOM 7347 C CA . GLU C 1 35 ? -20.412 21.592 -72.179 1.00 67.12 12 GLU C CA 1
ATOM 7348 C C . GLU C 1 35 ? -21.815 20.994 -72.342 1.00 63.38 12 GLU C C 1
ATOM 7349 O O . GLU C 1 35 ? -22.424 20.529 -71.373 1.00 60.81 12 GLU C O 1
ATOM 7355 N N . ALA C 1 36 ? -22.313 21.007 -73.575 1.00 60.59 13 ALA C N 1
ATOM 7356 C CA . ALA C 1 36 ? -23.612 20.427 -73.886 1.00 59.06 13 ALA C CA 1
ATOM 7357 C C . ALA C 1 36 ? -23.568 18.895 -73.839 1.00 60.04 13 ALA C C 1
ATOM 7358 O O . ALA C 1 36 ? -22.515 18.290 -74.052 1.00 62.53 13 ALA C O 1
ATOM 7360 N N . GLY C 1 37 ? -24.711 18.274 -73.552 1.00 60.07 14 GLY C N 1
ATOM 7361 C CA . GLY C 1 37 ? -24.853 16.819 -73.663 1.00 59.91 14 GLY C CA 1
ATOM 7362 C C . GLY C 1 37 ? -24.674 16.363 -75.106 1.00 62.53 14 GLY C C 1
ATOM 7363 O O . GLY C 1 37 ? -24.842 17.158 -76.036 1.00 61.49 14 GLY C O 1
ATOM 7364 N N . THR C 1 38 ? -24.332 15.089 -75.294 1.00 64.08 15 THR C N 1
ATOM 7365 C CA . THR C 1 38 ? -24.053 14.540 -76.630 1.00 67.06 15 THR C CA 1
ATOM 7366 C C . THR C 1 38 ? -25.189 13.632 -77.131 1.00 67.86 15 THR C C 1
ATOM 7367 O O . THR C 1 38 ? -25.399 13.485 -78.332 1.00 69.22 15 THR C O 1
ATOM 7371 N N . GLU C 1 39 ? -25.916 13.037 -76.197 1.00 66.74 16 GLU C N 1
ATOM 7372 C CA . GLU C 1 39 ? -26.880 11.995 -76.515 1.00 65.62 16 GLU C CA 1
ATOM 7373 C C . GLU C 1 39 ? -28.299 12.524 -76.771 1.00 65.79 16 GLU C C 1
ATOM 7374 O O . GLU C 1 39 ? -28.480 13.708 -77.057 1.00 66.90 16 GLU C O 1
ATOM 7380 N N . ALA C 1 40 ? -29.290 11.638 -76.684 1.00 64.31 17 ALA C N 1
ATOM 7381 C CA . ALA C 1 40 ? -30.688 11.984 -76.924 1.00 67.09 17 ALA C CA 1
ATOM 7382 C C . ALA C 1 40 ? -31.118 13.239 -76.169 1.00 69.38 17 ALA C C 1
ATOM 7383 O O . ALA C 1 40 ? -30.747 13.437 -75.004 1.00 63.60 17 ALA C O 1
ATOM 7385 N N . GLU C 1 41 ? -31.889 14.089 -76.841 1.00 72.79 18 GLU C N 1
ATOM 7386 C CA . GLU C 1 41 ? -32.490 15.241 -76.182 1.00 72.34 18 GLU C CA 1
ATOM 7387 C C . GLU C 1 41 ? -33.750 14.832 -75.427 1.00 71.54 18 GLU C C 1
ATOM 7388 O O . GLU C 1 41 ? -34.548 14.035 -75.919 1.00 72.47 18 GLU C O 1
ATOM 7394 N N . GLU C 1 42 ? -33.888 15.354 -74.211 1.00 64.46 19 GLU C N 1
ATOM 7395 C CA . GLU C 1 42 ? -35.129 15.290 -73.467 1.00 60.42 19 GLU C CA 1
ATOM 7396 C C . GLU C 1 42 ? -35.991 16.502 -73.821 1.00 56.45 19 GLU C C 1
ATOM 7397 O O . GLU C 1 42 ? -35.476 17.597 -74.009 1.00 55.72 19 GLU C O 1
ATOM 7403 N N . HIS C 1 43 ? -37.302 16.307 -73.912 1.00 56.34 20 HIS C N 1
ATOM 7404 C CA . HIS C 1 43 ? -38.210 17.435 -74.056 1.00 57.52 20 HIS C CA 1
ATOM 7405 C C . HIS C 1 43 ? -38.683 17.894 -72.672 1.00 51.98 20 HIS C C 1
ATOM 7406 O O . HIS C 1 43 ? -39.587 17.312 -72.085 1.00 52.92 20 HIS C O 1
ATOM 7413 N N . ILE C 1 44 ? -38.058 18.939 -72.158 1.00 49.72 21 ILE C N 1
ATOM 7414 C CA . ILE C 1 44 ? -38.443 19.493 -70.867 1.00 48.85 21 ILE C CA 1
ATOM 7415 C C . ILE C 1 44 ? -39.732 20.275 -71.047 1.00 50.51 21 ILE C C 1
ATOM 7416 O O . ILE C 1 44 ? -39.808 21.212 -71.855 1.00 48.73 21 ILE C O 1
ATOM 7421 N N . LEU C 1 45 ? -40.754 19.838 -70.322 1.00 51.65 22 LEU C N 1
ATOM 7422 C CA . LEU C 1 45 ? -42.117 20.324 -70.509 1.00 52.15 22 LEU C CA 1
ATOM 7423 C C . LEU C 1 45 ? -42.591 21.237 -69.372 1.00 53.42 22 LEU C C 1
ATOM 7424 O O . LEU C 1 45 ? -42.231 21.035 -68.208 1.00 53.14 22 LEU C O 1
ATOM 7429 N N . ASN C 1 46 ? -43.353 22.271 -69.726 1.00 54.73 23 ASN C N 1
ATOM 7430 C CA . ASN C 1 46 ? -44.131 23.044 -68.756 1.00 51.08 23 ASN C CA 1
ATOM 7431 C C . ASN C 1 46 ? -45.344 22.186 -68.379 1.00 51.12 23 ASN C C 1
ATOM 7432 O O . ASN C 1 46 ? -46.223 21.982 -69.219 1.00 49.96 23 ASN C O 1
ATOM 7437 N N . PRO C 1 47 ? -45.402 21.677 -67.123 1.00 51.57 24 PRO C N 1
ATOM 7438 C CA . PRO C 1 47 ? -46.488 20.751 -66.746 1.00 51.04 24 PRO C CA 1
ATOM 7439 C C . PRO C 1 47 ? -47.862 21.419 -66.551 1.00 50.02 24 PRO C C 1
ATOM 7440 O O . PRO C 1 47 ? -48.874 20.724 -66.468 1.00 48.89 24 PRO C O 1
ATOM 7444 N N . ARG C 1 48 ? -47.898 22.748 -66.474 1.00 49.39 25 ARG C N 1
ATOM 7445 C CA . ARG C 1 48 ? -49.174 23.456 -66.411 1.00 50.83 25 ARG C CA 1
ATOM 7446 C C . ARG C 1 48 ? -49.873 23.449 -67.765 1.00 54.80 25 ARG C C 1
ATOM 7447 O O . ARG C 1 48 ? -51.103 23.415 -67.835 1.00 58.35 25 ARG C O 1
ATOM 7455 N N . THR C 1 49 ? -49.078 23.455 -68.832 1.00 51.95 26 THR C N 1
ATOM 7456 C CA . THR C 1 49 ? -49.597 23.611 -70.188 1.00 55.66 26 THR C CA 1
ATOM 7457 C C . THR C 1 49 ? -49.331 22.397 -71.082 1.00 56.35 26 THR C C 1
ATOM 7458 O O . THR C 1 49 ? -50.052 22.177 -72.040 1.00 58.93 26 THR C O 1
ATOM 7462 N N . GLY C 1 50 ? -48.289 21.626 -70.771 1.00 53.51 27 GLY C N 1
ATOM 7463 C CA . GLY C 1 50 ? -47.861 20.525 -71.632 1.00 51.75 27 GLY C CA 1
ATOM 7464 C C . GLY C 1 50 ? -46.970 21.004 -72.762 1.00 51.77 27 GLY C C 1
ATOM 7465 O O . GLY C 1 50 ? -46.550 20.205 -73.600 1.00 57.06 27 GLY C O 1
ATOM 7466 N N . ALA C 1 51 ? -46.684 22.307 -72.784 1.00 48.20 28 ALA C N 1
ATOM 7467 C CA . ALA C 1 51 ? -45.859 22.923 -73.821 1.00 48.04 28 ALA C CA 1
ATOM 7468 C C . ALA C 1 51 ? -44.397 22.623 -73.538 1.00 51.58 28 ALA C C 1
ATOM 7469 O O . ALA C 1 51 ? -44.006 22.455 -72.380 1.00 50.67 28 ALA C O 1
ATOM 7471 N N . GLY C 1 52 ? -43.600 22.542 -74.601 1.00 53.06 29 GLY C N 1
ATOM 7472 C CA . GLY C 1 52 ? -42.161 22.381 -74.480 1.00 53.31 29 GLY C CA 1
ATOM 7473 C C . GLY C 1 52 ? -41.501 23.636 -73.937 1.00 55.62 29 GLY C C 1
ATOM 7474 O O . GLY C 1 52 ? -41.832 24.754 -74.350 1.00 58.47 29 GLY C O 1
ATOM 7475 N N . ILE C 1 53 ? -40.568 23.450 -73.003 1.00 52.32 30 ILE C N 1
ATOM 7476 C CA . ILE C 1 53 ? -39.764 24.549 -72.483 1.00 53.04 30 ILE C CA 1
ATOM 7477 C C . ILE C 1 53 ? -38.486 24.610 -73.304 1.00 54.52 30 ILE C C 1
ATOM 7478 O O . ILE C 1 53 ? -38.120 25.659 -73.867 1.00 51.19 30 ILE C O 1
ATOM 7483 N N . ILE C 1 54 ? -37.817 23.462 -73.360 1.00 54.14 31 ILE C N 1
ATOM 7484 C CA . ILE C 1 54 ? -36.540 23.328 -74.022 1.00 53.69 31 ILE C CA 1
ATOM 7485 C C . ILE C 1 54 ? -36.230 21.844 -74.243 1.00 53.57 31 ILE C C 1
ATOM 7486 O O . ILE C 1 54 ? -36.715 20.958 -73.503 1.00 48.24 31 ILE C O 1
ATOM 7491 N N . ASP C 1 55 ? -35.435 21.587 -75.279 1.00 54.78 32 ASP C N 1
ATOM 7492 C CA . ASP C 1 55 ? -34.870 20.265 -75.518 1.00 57.21 32 ASP C CA 1
ATOM 7493 C C . ASP C 1 55 ? -33.443 20.257 -74.980 1.00 60.23 32 ASP C C 1
ATOM 7494 O O . ASP C 1 55 ? -32.662 21.167 -75.260 1.00 57.21 32 ASP C O 1
ATOM 7499 N N . LEU C 1 56 ? -33.109 19.243 -74.191 1.00 59.44 33 LEU C N 1
ATOM 7500 C CA . LEU C 1 56 ? -31.792 19.190 -73.578 1.00 61.43 33 LEU C CA 1
ATOM 7501 C C . LEU C 1 56 ? -31.165 17.811 -73.703 1.00 58.78 33 LEU C C 1
ATOM 7502 O O . LEU C 1 56 ? -31.744 16.808 -73.262 1.00 58.64 33 LEU C O 1
ATOM 7507 N N . ALA C 1 57 ? -29.970 17.774 -74.281 1.00 56.18 34 ALA C N 1
ATOM 7508 C CA . ALA C 1 57 ? -29.276 16.517 -74.570 1.00 59.52 34 ALA C CA 1
ATOM 7509 C C . ALA C 1 57 ? -28.674 15.841 -73.333 1.00 59.55 34 ALA C C 1
ATOM 7510 O O . ALA C 1 57 ? -28.153 16.507 -72.426 1.00 65.54 34 ALA C O 1
ATOM 7512 N N . GLU C 1 58 ? -28.776 14.513 -73.312 1.00 58.66 35 GLU C N 1
ATOM 7513 C CA . GLU C 1 58 ? -28.216 13.668 -72.262 1.00 59.97 35 GLU C CA 1
ATOM 7514 C C . GLU C 1 58 ? -26.703 13.669 -72.320 1.00 61.81 35 GLU C C 1
ATOM 7515 O O . GLU C 1 58 ? -26.113 13.823 -73.394 1.00 63.54 35 GLU C O 1
ATOM 7521 N N . ALA C 1 59 ? -26.081 13.442 -71.166 1.00 60.65 36 ALA C N 1
ATOM 7522 C CA . ALA C 1 59 ? -24.642 13.204 -71.103 1.00 59.50 36 ALA C CA 1
ATOM 7523 C C . ALA C 1 59 ? -24.342 11.894 -71.826 1.00 56.06 36 ALA C C 1
ATOM 7524 O O . ALA C 1 59 ? -25.075 10.914 -71.667 1.00 54.76 36 ALA C O 1
ATOM 7526 N N . SER C 1 60 ? -23.291 11.885 -72.641 1.00 54.50 37 SER C N 1
ATOM 7527 C CA . SER C 1 60 ? -22.819 10.634 -73.236 1.00 55.58 37 SER C CA 1
ATOM 7528 C C . SER C 1 60 ? -22.096 9.796 -72.174 1.00 58.28 37 SER C C 1
ATOM 7529 O O . SER C 1 60 ? -21.786 10.290 -71.076 1.00 57.45 37 SER C O 1
ATOM 7532 N N . HIS C 1 61 ? -21.825 8.535 -72.504 1.00 60.21 38 HIS C N 1
ATOM 7533 C CA . HIS C 1 61 ? -21.042 7.652 -71.639 1.00 60.75 38 HIS C CA 1
ATOM 7534 C C . HIS C 1 61 ? -19.648 8.253 -71.375 1.00 58.88 38 HIS C C 1
ATOM 7535 O O . HIS C 1 61 ? -19.146 8.198 -70.251 1.00 60.47 38 HIS C O 1
ATOM 7542 N N . ALA C 1 62 ? -19.052 8.861 -72.402 1.00 54.06 39 ALA C N 1
ATOM 7543 C CA . ALA C 1 62 ? -17.750 9.516 -72.272 1.00 53.93 39 ALA C CA 1
ATOM 7544 C C . ALA C 1 62 ? -17.782 10.695 -71.293 1.00 51.44 39 ALA C C 1
ATOM 7545 O O . ALA C 1 62 ? -16.835 10.930 -70.550 1.00 52.89 39 ALA C O 1
ATOM 7547 N N .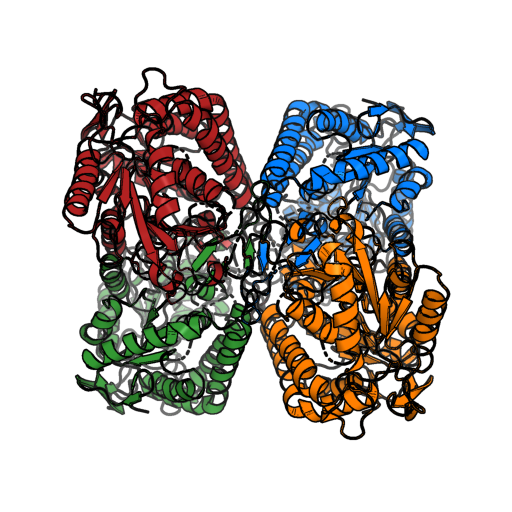 GLN C 1 63 ? -18.880 11.435 -71.308 1.00 51.26 40 GLN C N 1
ATOM 7548 C CA . GLN C 1 63 ? -19.064 12.582 -70.426 1.00 51.85 40 GLN C CA 1
ATOM 7549 C C . GLN C 1 63 ? -19.278 12.163 -68.964 1.00 48.28 40 GLN C C 1
ATOM 7550 O O . GLN C 1 63 ? -18.793 12.824 -68.025 1.00 46.62 40 GLN C O 1
ATOM 7556 N N . ILE C 1 64 ? -19.988 11.054 -68.784 1.00 47.66 41 ILE C N 1
ATOM 7557 C CA . ILE C 1 64 ? -20.157 10.442 -67.463 1.00 48.38 41 ILE C CA 1
ATOM 7558 C C . ILE C 1 64 ? -18.796 10.041 -66.888 1.00 49.84 41 ILE C C 1
ATOM 7559 O O . ILE C 1 64 ? -18.484 10.392 -65.762 1.00 49.17 41 ILE C O 1
ATOM 7564 N N . ASP C 1 65 ? -17.992 9.326 -67.677 1.00 51.33 42 ASP C N 1
ATOM 7565 C CA . ASP C 1 65 ? -16.678 8.878 -67.234 1.00 50.67 42 ASP C CA 1
ATOM 7566 C C . ASP C 1 65 ? -15.779 10.059 -66.913 1.00 51.16 42 ASP C C 1
ATOM 7567 O O . ASP C 1 65 ? -15.063 10.030 -65.920 1.00 51.47 42 ASP C O 1
ATOM 7572 N N . ALA C 1 66 ? -15.816 11.080 -67.772 1.00 50.80 43 ALA C N 1
ATOM 7573 C CA . ALA C 1 66 ? -15.039 12.306 -67.579 1.00 50.23 43 ALA C CA 1
ATOM 7574 C C . ALA C 1 66 ? -15.474 13.060 -66.310 1.00 51.56 43 ALA C C 1
ATOM 7575 O O . ALA C 1 66 ? -14.637 13.512 -65.536 1.00 55.61 43 ALA C O 1
ATOM 7577 N N . ALA C 1 67 ? -16.777 13.182 -66.076 1.00 53.52 44 ALA C N 1
ATOM 7578 C CA . ALA C 1 67 ? -17.256 13.737 -64.793 1.00 50.50 44 ALA C CA 1
ATOM 7579 C C . ALA C 1 67 ? -16.713 12.975 -63.580 1.00 48.96 44 ALA C C 1
ATOM 7580 O O . ALA C 1 67 ? -16.274 13.591 -62.599 1.00 45.16 44 ALA C O 1
ATOM 7582 N N . VAL C 1 68 ? -16.741 11.642 -63.640 1.00 47.21 45 VAL C N 1
ATOM 7583 C CA . VAL C 1 68 ? -16.264 10.835 -62.505 1.00 45.51 45 VAL C CA 1
ATOM 7584 C C . VAL C 1 68 ? -14.746 11.007 -62.305 1.00 47.79 45 VAL C C 1
ATOM 7585 O O . VAL C 1 68 ? -14.300 11.298 -61.191 1.00 46.29 45 VAL C O 1
ATOM 7589 N N . ASP C 1 69 ? -13.970 10.883 -63.388 1.00 47.68 46 ASP C N 1
ATOM 7590 C CA . ASP C 1 69 ? -12.527 11.134 -63.344 1.00 48.40 46 ASP C CA 1
ATOM 7591 C C . ASP C 1 69 ? -12.168 12.510 -62.780 1.00 49.32 46 ASP C C 1
ATOM 7592 O O . ASP C 1 69 ? -11.183 12.646 -62.062 1.00 48.65 46 ASP C O 1
ATOM 7597 N N . ALA C 1 70 ? -12.947 13.532 -63.128 1.00 50.91 47 ALA C N 1
ATOM 7598 C CA . ALA C 1 70 ? -12.710 14.879 -62.603 1.00 49.22 47 ALA C CA 1
ATOM 7599 C C . ALA C 1 70 ? -12.956 14.905 -61.086 1.00 48.13 47 ALA C C 1
ATOM 7600 O O . ALA C 1 70 ? -12.176 15.492 -60.341 1.00 49.28 47 ALA C O 1
ATOM 7602 N N . ALA C 1 71 ? -14.036 14.264 -60.647 1.00 46.97 48 ALA C N 1
ATOM 7603 C CA . ALA C 1 71 ? -14.308 14.078 -59.217 1.00 45.10 48 ALA C CA 1
ATOM 7604 C C . ALA C 1 71 ? -13.168 13.335 -58.491 1.00 47.70 48 ALA C C 1
ATOM 7605 O O . ALA C 1 71 ? -12.803 13.703 -57.379 1.00 42.35 48 ALA C O 1
ATOM 7607 N N . GLU C 1 72 ? -12.611 12.299 -59.129 1.00 52.04 49 GLU C N 1
ATOM 7608 C CA . GLU C 1 72 ? -11.478 11.548 -58.567 1.00 53.25 49 GLU C CA 1
ATOM 7609 C C . GLU C 1 72 ? -10.242 12.424 -58.334 1.00 52.37 49 GLU C C 1
ATOM 7610 O O . GLU C 1 72 ? -9.611 12.339 -57.280 1.00 53.86 49 GLU C O 1
ATOM 7616 N N . ARG C 1 73 ? -9.921 13.262 -59.319 1.00 50.51 50 ARG C N 1
ATOM 7617 C CA . ARG C 1 73 ? -8.750 14.127 -59.266 1.00 52.44 50 ARG C CA 1
ATOM 7618 C C . ARG C 1 73 ? -8.947 15.198 -58.213 1.00 50.30 50 ARG C C 1
ATOM 7619 O O . ARG C 1 73 ? -8.035 15.492 -57.464 1.00 52.98 50 ARG C O 1
ATOM 7627 N N . ALA C 1 74 ? -10.142 15.779 -58.174 1.00 45.30 51 ALA C N 1
ATOM 7628 C CA . ALA C 1 74 ? -10.453 16.848 -57.234 1.00 43.83 51 ALA C CA 1
ATOM 7629 C C . ALA C 1 74 ? -10.515 16.338 -55.787 1.00 45.53 51 ALA C C 1
ATOM 7630 O O . ALA C 1 74 ? -10.276 17.106 -54.841 1.00 46.03 51 ALA C O 1
ATOM 7632 N N . PHE C 1 75 ? -10.832 15.049 -55.624 1.00 43.22 52 PHE C N 1
ATOM 7633 C CA . PHE C 1 75 ? -10.846 14.417 -54.306 1.00 44.93 52 PHE C CA 1
ATOM 7634 C C . PHE C 1 75 ? -9.508 14.538 -53.570 1.00 46.79 52 PHE C C 1
ATOM 7635 O O . PHE C 1 75 ? -9.487 14.798 -52.364 1.00 45.65 52 PHE C O 1
ATOM 7643 N N . VAL C 1 76 ? -8.406 14.370 -54.304 1.00 48.84 53 VAL C N 1
ATOM 7644 C CA . VAL C 1 76 ? -7.052 14.493 -53.739 1.00 50.99 53 VAL C CA 1
ATOM 7645 C C . VAL C 1 76 ? -6.927 15.750 -52.851 1.00 53.26 53 VAL C C 1
ATOM 7646 O O . VAL C 1 76 ? -6.626 15.640 -51.668 1.00 55.55 53 VAL C O 1
ATOM 7650 N N . GLY C 1 77 ? -7.189 16.926 -53.419 1.00 51.52 54 GLY C N 1
ATOM 7651 C CA . GLY C 1 77 ? -7.115 18.184 -52.683 1.00 48.20 54 GLY C CA 1
ATOM 7652 C C . GLY C 1 77 ? -8.297 18.448 -51.767 1.00 50.78 54 GLY C C 1
ATOM 7653 O O . GLY C 1 77 ? -8.129 18.981 -50.670 1.00 50.89 54 GLY C O 1
ATOM 7654 N N . TRP C 1 78 ? -9.498 18.068 -52.209 1.00 49.66 55 TRP C N 1
ATOM 7655 C CA . TRP C 1 78 ? -10.706 18.418 -51.490 1.00 41.67 55 TRP C CA 1
ATOM 7656 C C . TRP C 1 78 ? -10.879 17.617 -50.185 1.00 40.44 55 TRP C C 1
ATOM 7657 O O . TRP C 1 78 ? -11.296 18.162 -49.164 1.00 41.07 55 TRP C O 1
ATOM 7668 N N . SER C 1 79 ? -10.521 16.337 -50.217 1.00 39.69 56 SER C N 1
ATOM 7669 C CA . SER C 1 79 ? -10.545 15.494 -49.018 1.00 43.02 56 SER C CA 1
ATOM 7670 C C . SER C 1 79 ? -9.560 15.970 -47.937 1.00 48.69 56 SER C C 1
ATOM 7671 O O . SER C 1 79 ? -9.549 15.450 -46.822 1.00 51.59 56 SER C O 1
ATOM 7674 N N . GLN C 1 80 ? -8.728 16.943 -48.298 1.00 47.74 57 GLN C N 1
ATOM 7675 C CA . GLN C 1 80 ? -7.637 17.419 -47.471 1.00 51.73 57 GLN C CA 1
ATOM 7676 C C . GLN C 1 80 ? -7.915 18.808 -46.911 1.00 51.63 57 GLN C C 1
ATOM 7677 O O . GLN C 1 80 ? -7.097 19.345 -46.182 1.00 57.25 57 GLN C O 1
ATOM 7683 N N . THR C 1 81 ? -9.061 19.392 -47.246 1.00 45.69 58 THR C N 1
ATOM 7684 C CA . THR C 1 81 ? -9.401 20.726 -46.735 1.00 42.60 58 THR C CA 1
ATOM 7685 C C . THR C 1 81 ? -9.839 20.605 -45.275 1.00 42.54 58 THR C C 1
ATOM 7686 O O . THR C 1 81 ? -10.181 19.504 -44.824 1.00 41.80 58 THR C O 1
ATOM 7690 N N . THR C 1 82 ? -9.826 21.717 -44.542 1.00 40.48 59 THR C N 1
ATOM 7691 C CA . THR C 1 82 ? -10.315 21.760 -43.162 1.00 37.83 59 THR C CA 1
ATOM 7692 C C . THR C 1 82 ? -11.827 22.039 -43.078 1.00 38.88 59 THR C C 1
ATOM 7693 O O . THR C 1 82 ? -12.427 22.470 -44.043 1.00 37.35 59 THR C O 1
ATOM 7697 N N . PRO C 1 83 ? -12.453 21.797 -41.906 1.00 39.60 60 PRO C N 1
ATOM 7698 C CA . PRO C 1 83 ? -13.867 22.120 -41.821 1.00 37.21 60 PRO C CA 1
ATOM 7699 C C . PRO C 1 83 ? -14.176 23.585 -42.099 1.00 38.17 60 PRO C C 1
ATOM 7700 O O . PRO C 1 83 ? -15.185 23.862 -42.754 1.00 41.98 60 PRO C O 1
ATOM 7704 N N . ALA C 1 84 ? -13.344 24.506 -41.607 1.00 37.34 61 ALA C N 1
ATOM 7705 C CA . ALA C 1 84 ? -13.568 25.931 -41.820 1.00 38.50 61 ALA C CA 1
ATOM 7706 C C . ALA C 1 84 ? -13.566 26.285 -43.301 1.00 41.94 61 ALA C C 1
ATOM 7707 O O . ALA C 1 84 ? -14.364 27.104 -43.765 1.00 40.12 61 ALA C O 1
ATOM 7709 N N . GLU C 1 85 ? -12.661 25.663 -44.047 1.00 46.07 62 GLU C N 1
ATOM 7710 C CA . GLU C 1 85 ? -12.587 25.933 -45.477 1.00 46.05 62 GLU C CA 1
ATOM 7711 C C . GLU C 1 85 ? -13.863 25.440 -46.123 1.00 41.39 62 GLU C C 1
ATOM 7712 O O . GLU C 1 85 ? -14.442 26.134 -46.930 1.00 37.81 62 GLU C O 1
ATOM 7718 N N . ARG C 1 86 ? -14.325 24.254 -45.734 1.00 40.77 63 ARG C N 1
ATOM 7719 C CA . ARG C 1 86 ? -15.537 23.722 -46.327 1.00 42.05 63 ARG C CA 1
ATOM 7720 C C . ARG C 1 86 ? -16.768 24.504 -45.901 1.00 43.30 63 ARG C C 1
ATOM 7721 O O . ARG C 1 86 ? -17.613 24.843 -46.727 1.00 44.33 63 ARG C O 1
ATOM 7729 N N . SER C 1 87 ? -16.835 24.797 -44.608 1.00 41.64 64 SER C N 1
ATOM 7730 C CA . SER C 1 87 ? -17.837 25.678 -44.057 1.00 41.31 64 SER C CA 1
ATOM 7731 C C . SER C 1 87 ? -17.969 26.927 -44.906 1.00 39.10 64 SER C C 1
ATOM 7732 O O . SER C 1 87 ? -19.072 27.294 -45.286 1.00 42.44 64 SER C O 1
ATOM 7735 N N . ASN C 1 88 ? -16.849 27.561 -45.208 1.00 38.66 65 ASN C N 1
ATOM 7736 C CA . ASN C 1 88 ? -16.848 28.840 -45.948 1.00 44.28 65 ASN C CA 1
ATOM 7737 C C . ASN C 1 88 ? -17.364 28.709 -47.361 1.00 46.44 65 ASN C C 1
ATOM 7738 O O . ASN C 1 88 ? -17.933 29.653 -47.910 1.00 49.97 65 ASN C O 1
ATOM 7743 N N . ALA C 1 89 ? -17.131 27.539 -47.949 1.00 44.10 66 ALA C N 1
ATOM 7744 C CA . ALA C 1 89 ? -17.626 27.239 -49.279 1.00 45.45 66 ALA C CA 1
ATOM 7745 C C . ALA C 1 89 ? -19.152 27.088 -49.209 1.00 39.73 66 ALA C C 1
ATOM 7746 O O . ALA C 1 89 ? -19.874 27.715 -49.990 1.00 36.32 66 ALA C O 1
ATOM 7748 N N . LEU C 1 90 ? -19.653 26.294 -48.253 1.00 34.46 67 LEU C N 1
ATOM 7749 C CA . LEU C 1 90 ? -21.094 26.187 -48.093 1.00 32.83 67 LEU C CA 1
ATOM 7750 C C . LEU C 1 90 ? -21.780 27.548 -47.886 1.00 35.12 67 LEU C C 1
ATOM 7751 O O . LEU C 1 90 ? -22.828 27.817 -48.480 1.00 35.16 67 LEU C O 1
ATOM 7756 N N . LEU C 1 91 ? -21.208 28.404 -47.047 1.00 36.50 68 LEU C N 1
ATOM 7757 C CA . LEU C 1 91 ? -21.767 29.755 -46.891 1.00 39.87 68 LEU C CA 1
ATOM 7758 C C . LEU C 1 91 ? -21.823 30.523 -48.229 1.00 39.49 68 LEU C C 1
ATOM 7759 O O . LEU C 1 91 ? -22.818 31.178 -48.531 1.00 40.83 68 LEU C O 1
ATOM 7764 N N . LYS C 1 92 ? -20.763 30.436 -49.026 1.00 39.68 69 LYS C N 1
ATOM 7765 C CA . LYS C 1 92 ? -20.724 31.141 -50.309 1.00 44.09 69 LYS C CA 1
ATOM 7766 C C . LYS C 1 92 ? -21.804 30.660 -51.301 1.00 45.25 69 LYS C C 1
ATOM 7767 O O . LYS C 1 92 ? -22.532 31.461 -51.872 1.00 45.48 69 LYS C O 1
ATOM 7773 N N . ILE C 1 93 ? -21.924 29.349 -51.468 1.00 48.26 70 ILE C N 1
ATOM 7774 C CA . ILE C 1 93 ? -22.979 28.756 -52.281 1.00 48.48 70 ILE C CA 1
ATOM 7775 C C . ILE C 1 93 ? -24.370 29.250 -51.838 1.00 49.27 70 ILE C C 1
ATOM 7776 O O . ILE C 1 93 ? -25.170 29.679 -52.673 1.00 52.24 70 ILE C O 1
ATOM 7781 N N . ALA C 1 94 ? -24.637 29.210 -50.533 1.00 45.30 71 ALA C N 1
ATOM 7782 C CA . ALA C 1 94 ? -25.878 29.748 -49.954 1.00 47.60 71 ALA C CA 1
ATOM 7783 C C . ALA C 1 94 ? -26.109 31.218 -50.308 1.00 49.02 71 ALA C C 1
ATOM 7784 O O . ALA C 1 94 ? -27.230 31.617 -50.624 1.00 51.30 71 ALA C O 1
ATOM 7786 N N . ASP C 1 95 ? -25.053 32.017 -50.210 1.00 46.47 72 ASP C N 1
ATOM 7787 C CA A ASP C 1 95 ? -25.099 33.425 -50.608 0.50 45.76 72 ASP C CA 1
ATOM 7788 C CA B ASP C 1 95 ? -25.105 33.426 -50.601 0.50 45.52 72 ASP C CA 1
ATOM 7789 C C . ASP C 1 95 ? -25.472 33.576 -52.085 1.00 47.51 72 ASP C C 1
ATOM 7790 O O . ASP C 1 95 ? -26.339 34.374 -52.441 1.00 51.92 72 ASP C O 1
ATOM 7799 N N . ALA C 1 96 ? -24.816 32.804 -52.946 1.00 45.48 73 ALA C N 1
ATOM 7800 C CA . ALA C 1 96 ? -25.078 32.881 -54.377 1.00 46.62 73 ALA C CA 1
ATOM 7801 C C . ALA C 1 96 ? -26.549 32.603 -54.678 1.00 45.27 73 ALA C C 1
ATOM 7802 O O . ALA C 1 96 ? -27.197 33.334 -55.428 1.00 45.10 73 ALA C O 1
ATOM 7804 N N . ILE C 1 97 ? -27.087 31.561 -54.066 1.00 43.71 74 ILE C N 1
ATOM 7805 C CA . ILE C 1 97 ? -28.488 31.237 -54.250 1.00 43.25 74 ILE C CA 1
ATOM 7806 C C . ILE C 1 97 ? -29.401 32.347 -53.725 1.00 43.18 74 ILE C C 1
ATOM 7807 O O . ILE C 1 97 ? -30.360 32.746 -54.386 1.00 44.89 74 ILE C O 1
ATOM 7812 N N . GLU C 1 98 ? -29.109 32.830 -52.526 1.00 42.80 75 GLU C N 1
ATOM 7813 C CA . GLU C 1 98 ? -29.876 33.911 -51.955 1.00 47.28 75 GLU C CA 1
ATOM 7814 C C . GLU C 1 98 ? -29.855 35.163 -52.869 1.00 49.72 75 GLU C C 1
ATOM 7815 O O . GLU C 1 98 ? -30.872 35.833 -53.045 1.00 50.43 75 GLU C O 1
ATOM 7821 N N . LYS C 1 99 ? -28.712 35.462 -53.469 1.00 52.24 76 LYS C N 1
ATOM 7822 C CA . LYS C 1 99 ? -28.614 36.627 -54.363 1.00 57.26 76 LYS C CA 1
ATOM 7823 C C . LYS C 1 99 ? -29.463 36.487 -55.632 1.00 59.44 76 LYS C C 1
ATOM 7824 O O . LYS C 1 99 ? -29.917 37.482 -56.191 1.00 60.98 76 LYS C O 1
ATOM 7830 N N . GLU C 1 100 ? -29.676 35.247 -56.071 1.00 58.54 77 GLU C N 1
ATOM 7831 C CA . GLU C 1 100 ? -30.481 34.975 -57.256 1.00 58.65 77 GLU C CA 1
ATOM 7832 C C . GLU C 1 100 ? -31.791 34.233 -56.930 1.00 51.24 77 GLU C C 1
ATOM 7833 O O . GLU C 1 100 ? -32.293 33.451 -57.739 1.00 49.83 77 GLU C O 1
ATOM 7839 N N . ALA C 1 101 ? -32.360 34.527 -55.764 1.00 48.82 78 ALA C N 1
ATOM 7840 C CA . ALA C 1 101 ? -33.460 33.730 -55.205 1.00 48.20 78 ALA C CA 1
ATOM 7841 C C . ALA C 1 101 ? -34.723 33.758 -56.065 1.00 49.42 78 ALA C C 1
ATOM 7842 O O . ALA C 1 101 ? -35.328 32.712 -56.328 1.00 50.06 78 ALA C O 1
ATOM 7844 N N . ASP C 1 102 ? -35.098 34.950 -56.515 1.00 53.53 79 ASP C N 1
ATOM 7845 C CA . ASP C 1 102 ? -36.256 35.126 -57.383 1.00 54.65 79 ASP C CA 1
ATOM 7846 C C . ASP C 1 102 ? -36.102 34.425 -58.733 1.00 49.91 79 ASP C C 1
ATOM 7847 O O . ASP C 1 102 ? -37.066 33.852 -59.244 1.00 46.47 79 ASP C O 1
ATOM 7852 N N . GLU C 1 103 ? -34.889 34.452 -59.283 1.00 49.08 80 GLU C N 1
ATOM 7853 C CA . GLU C 1 103 ? -34.595 33.787 -60.551 1.00 52.35 80 GLU C CA 1
ATOM 7854 C C . GLU C 1 103 ? -34.698 32.264 -60.411 1.00 52.93 80 GLU C C 1
ATOM 7855 O O . GLU C 1 103 ? -35.321 31.599 -61.249 1.00 51.95 80 GLU C O 1
ATOM 7861 N N . PHE C 1 104 ? -34.111 31.715 -59.344 1.00 53.00 81 PHE C N 1
ATOM 7862 C CA . PHE C 1 104 ? -34.255 30.285 -59.068 1.00 53.02 81 PHE C CA 1
ATOM 7863 C C . PHE C 1 104 ? -35.730 29.903 -58.898 1.00 52.28 81 PHE C C 1
ATOM 7864 O O . PHE C 1 104 ? -36.183 28.888 -59.443 1.00 47.48 81 PHE C O 1
ATOM 7872 N N . ALA C 1 105 ? -36.476 30.735 -58.168 1.00 51.35 82 ALA C N 1
ATOM 7873 C CA . ALA C 1 105 ? -37.883 30.459 -57.882 1.00 51.00 82 ALA C CA 1
ATOM 7874 C C . ALA C 1 105 ? -38.751 30.445 -59.146 1.00 51.60 82 ALA C C 1
ATOM 7875 O O . ALA C 1 105 ? -39.551 29.522 -59.338 1.00 50.35 82 ALA C O 1
ATOM 7877 N N . ALA C 1 106 ? -38.574 31.443 -60.010 1.00 47.97 83 ALA C N 1
ATOM 7878 C CA . ALA C 1 106 ? -39.310 31.506 -61.263 1.00 47.68 83 ALA C CA 1
ATOM 7879 C C . ALA C 1 106 ? -38.984 30.299 -62.136 1.00 49.44 83 ALA C C 1
ATOM 7880 O O . ALA C 1 106 ? -39.889 29.654 -62.665 1.00 53.11 83 ALA C O 1
ATOM 7882 N N . LEU C 1 107 ? -37.696 29.986 -62.254 1.00 47.99 84 LEU C N 1
ATOM 7883 C CA . LEU C 1 107 ? -37.241 28.830 -63.014 1.00 48.43 84 LEU C CA 1
ATOM 7884 C C . LEU C 1 107 ? -37.857 27.539 -62.494 1.00 47.72 84 LEU C C 1
ATOM 7885 O O . LEU C 1 107 ? -38.308 26.697 -63.269 1.00 50.45 84 LEU C O 1
ATOM 7890 N N . GLU C 1 108 ? -37.889 27.390 -61.176 1.00 47.08 85 GLU C N 1
ATOM 7891 C CA . GLU C 1 108 ? -38.398 26.169 -60.571 1.00 45.91 85 GLU C CA 1
ATOM 7892 C C . GLU C 1 108 ? -39.917 26.060 -60.755 1.00 44.57 85 GLU C C 1
ATOM 7893 O O . GLU C 1 108 ? -40.442 24.981 -61.050 1.00 49.77 85 GLU C O 1
ATOM 7899 N N . ALA C 1 109 ? -40.601 27.185 -60.576 1.00 45.92 86 ALA C N 1
ATOM 7900 C CA . ALA C 1 109 ? -42.039 27.324 -60.810 1.00 47.32 86 ALA C CA 1
ATOM 7901 C C . ALA C 1 109 ? -42.410 26.940 -62.233 1.00 48.29 86 ALA C C 1
ATOM 7902 O O . ALA C 1 109 ? -43.371 26.199 -62.445 1.00 47.79 86 ALA C O 1
ATOM 7904 N N . LEU C 1 110 ? -41.648 27.456 -63.196 1.00 44.50 87 LEU C N 1
ATOM 7905 C CA . LEU C 1 110 ? -41.812 27.103 -64.596 1.00 45.56 87 LEU C CA 1
ATOM 7906 C C . LEU C 1 110 ? -41.723 25.585 -64.841 1.00 47.52 87 LEU C C 1
ATOM 7907 O O . LEU C 1 110 ? -42.634 24.979 -65.411 1.00 46.26 87 LEU C O 1
ATOM 7912 N N . ASN C 1 111 ? -40.608 24.998 -64.423 1.00 48.06 88 ASN C N 1
ATOM 7913 C CA . ASN C 1 111 ? -40.288 23.601 -64.693 1.00 47.34 88 ASN C CA 1
ATOM 7914 C C . ASN C 1 111 ? -41.268 22.648 -63.990 1.00 45.08 88 ASN C C 1
ATOM 7915 O O . ASN C 1 111 ? -41.570 21.581 -64.521 1.00 44.09 88 ASN C O 1
ATOM 7920 N N . CYS C 1 112 ? -41.766 23.025 -62.806 1.00 44.51 89 CYS C N 1
ATOM 7921 C CA . CYS C 1 112 ? -42.615 22.096 -62.021 1.00 49.00 89 CYS C CA 1
ATOM 7922 C C . CYS C 1 112 ? -44.088 22.495 -61.889 1.00 51.28 89 CYS C C 1
ATOM 7923 O O . CYS C 1 112 ? -44.906 21.682 -61.445 1.00 49.34 89 CYS C O 1
ATOM 7926 N N . GLY C 1 113 ? -44.417 23.737 -62.245 1.00 48.98 90 GLY C N 1
ATOM 7927 C CA . GLY C 1 113 ? -45.789 24.234 -62.110 1.00 48.91 90 GLY C CA 1
ATOM 7928 C C . GLY C 1 113 ? -46.175 24.536 -60.662 1.00 49.36 90 GLY C C 1
ATOM 7929 O O . GLY C 1 113 ? -47.358 24.686 -60.358 1.00 50.76 90 GLY C O 1
ATOM 7930 N N . LYS C 1 114 ? -45.184 24.618 -59.772 1.00 43.72 91 LYS C N 1
ATOM 7931 C CA . LYS C 1 114 ? -45.422 25.053 -58.396 1.00 44.84 91 LYS C CA 1
ATOM 7932 C C . LYS C 1 114 ? -45.848 26.533 -58.396 1.00 46.04 91 LYS C C 1
ATOM 7933 O O . LYS C 1 114 ? -45.226 27.356 -59.089 1.00 43.34 91 LYS C O 1
ATOM 7939 N N . PRO C 1 115 ? -46.910 26.871 -57.638 1.00 46.70 92 PRO C N 1
ATOM 7940 C CA . PRO C 1 115 ? -47.319 28.280 -57.481 1.00 48.43 92 PRO C CA 1
ATOM 7941 C C . PRO C 1 115 ? -46.132 29.158 -57.118 1.00 44.03 92 PRO C C 1
ATOM 7942 O O . PRO C 1 115 ? -45.441 28.898 -56.138 1.00 46.61 92 PRO C O 1
ATOM 7946 N N . ILE C 1 116 ? -45.893 30.200 -57.893 1.00 45.41 93 ILE C N 1
ATOM 7947 C CA . ILE C 1 116 ? -44.735 31.038 -57.647 1.00 46.67 93 ILE C CA 1
ATOM 7948 C C . ILE C 1 116 ? -44.460 31.378 -56.156 1.00 49.83 93 ILE C C 1
ATOM 7949 O O . ILE C 1 116 ? -43.332 31.204 -55.678 1.00 50.93 93 ILE C O 1
ATOM 7954 N N . ASN C 1 117 ? -45.485 31.799 -55.416 1.00 45.60 94 ASN C N 1
ATOM 7955 C CA . ASN C 1 117 ? -45.288 32.183 -54.015 1.00 44.03 94 ASN C CA 1
ATOM 7956 C C . ASN C 1 117 ? -44.958 31.079 -53.037 1.00 42.75 94 ASN C C 1
ATOM 7957 O O . ASN C 1 117 ? -44.250 31.305 -52.052 1.00 41.23 94 ASN C O 1
ATOM 7962 N N . ALA C 1 118 ? -45.453 29.878 -53.307 1.00 41.57 95 ALA C N 1
ATOM 7963 C CA . ALA C 1 118 ? -45.048 28.726 -52.502 1.00 41.60 95 ALA C CA 1
ATOM 7964 C C . ALA C 1 118 ? -43.546 28.537 -52.660 1.00 44.35 95 ALA C C 1
ATOM 7965 O O . ALA C 1 118 ? -42.844 28.230 -51.695 1.00 47.91 95 ALA C O 1
ATOM 7967 N N . VAL C 1 119 ? -43.045 28.730 -53.878 1.00 44.51 96 VAL C N 1
ATOM 7968 C CA . VAL C 1 119 ? -41.621 28.544 -54.129 1.00 46.07 96 VAL C CA 1
ATOM 7969 C C . VAL C 1 119 ? -40.836 29.691 -53.484 1.00 45.35 96 VAL C C 1
ATOM 7970 O O . VAL C 1 119 ? -39.866 29.455 -52.779 1.00 44.56 96 VAL C O 1
ATOM 7974 N N . LYS C 1 120 ? -41.266 30.926 -53.724 1.00 47.75 97 LYS C N 1
ATOM 7975 C CA . LYS C 1 120 ? -40.587 32.096 -53.163 1.00 48.07 97 LYS C CA 1
ATOM 7976 C C . LYS C 1 120 ? -40.545 32.085 -51.632 1.00 48.85 97 LYS C C 1
ATOM 7977 O O . LYS C 1 120 ? -39.531 32.424 -51.047 1.00 49.22 97 LYS C O 1
ATOM 7983 N N . ASN C 1 121 ? -41.631 31.668 -50.985 1.00 49.88 98 ASN C N 1
ATOM 7984 C CA . ASN C 1 121 ? -41.727 31.773 -49.522 1.00 50.28 98 ASN C CA 1
ATOM 7985 C C . ASN C 1 121 ? -41.395 30.521 -48.752 1.00 51.33 98 ASN C C 1
ATOM 7986 O O . ASN C 1 121 ? -40.913 30.618 -47.629 1.00 54.36 98 ASN C O 1
ATOM 7991 N N . ASP C 1 122 ? -41.662 29.348 -49.332 1.00 49.66 99 ASP C N 1
ATOM 7992 C CA . ASP C 1 122 ? -41.436 28.098 -48.615 1.00 48.56 99 ASP C CA 1
ATOM 7993 C C . ASP C 1 122 ? -40.158 27.423 -49.036 1.00 52.25 99 ASP C C 1
ATOM 7994 O O . ASP C 1 122 ? -39.419 26.926 -48.184 1.00 57.16 99 ASP C O 1
ATOM 7999 N N . GLU C 1 123 ? -39.911 27.370 -50.345 1.00 48.16 100 GLU C N 1
ATOM 8000 C CA . GLU C 1 123 ? -38.839 26.524 -50.861 1.00 45.90 100 GLU C CA 1
ATOM 8001 C C . GLU C 1 123 ? -37.484 27.213 -50.874 1.00 45.72 100 GLU C C 1
ATOM 8002 O O . GLU C 1 123 ? -36.511 26.628 -50.401 1.00 41.97 100 GLU C O 1
ATOM 8008 N N . LEU C 1 124 ? -37.400 28.443 -51.405 1.00 41.61 101 LEU C N 1
ATOM 8009 C CA . LEU C 1 124 ? -36.097 29.093 -51.462 1.00 40.46 101 LEU C CA 1
ATOM 8010 C C . LEU C 1 124 ? -35.502 29.323 -50.059 1.00 43.13 101 LEU C C 1
ATOM 8011 O O . LEU C 1 124 ? -34.372 28.910 -49.800 1.00 42.36 101 LEU C O 1
ATOM 8016 N N . PRO C 1 125 ? -36.258 29.960 -49.142 1.00 49.01 102 PRO C N 1
ATOM 8017 C CA . PRO C 1 125 ? -35.711 30.117 -47.785 1.00 45.57 102 PRO C CA 1
ATOM 8018 C C . PRO C 1 125 ? -35.264 28.797 -47.144 1.00 42.18 102 PRO C C 1
ATOM 8019 O O . PRO C 1 125 ? -34.224 28.776 -46.510 1.00 45.72 102 PRO C O 1
ATOM 8023 N N . ALA C 1 126 ? -35.990 27.699 -47.339 1.00 38.48 103 ALA C N 1
ATOM 8024 C CA . ALA C 1 126 ? -35.526 26.393 -46.806 1.00 37.22 103 ALA C CA 1
ATOM 8025 C C . ALA C 1 126 ? -34.250 25.895 -47.498 1.00 36.63 103 ALA C C 1
ATOM 8026 O O . ALA C 1 126 ? -33.358 25.366 -46.846 1.00 33.85 103 ALA C O 1
ATOM 8028 N N . ILE C 1 127 ? -34.134 26.117 -48.807 1.00 40.36 104 ILE C N 1
ATOM 8029 C CA . ILE C 1 127 ? -32.921 25.747 -49.547 1.00 38.27 104 ILE C CA 1
ATOM 8030 C C . ILE C 1 127 ? -31.687 26.511 -49.045 1.00 40.12 104 ILE C C 1
ATOM 8031 O O . ILE C 1 127 ? -30.674 25.904 -48.686 1.00 39.13 104 ILE C O 1
ATOM 8036 N N . ILE C 1 128 ? -31.770 27.838 -49.035 1.00 40.38 105 ILE C N 1
ATOM 8037 C CA . ILE C 1 128 ? -30.681 28.674 -48.583 1.00 39.40 105 ILE C CA 1
ATOM 8038 C C . ILE C 1 128 ? -30.250 28.266 -47.167 1.00 42.58 105 ILE C C 1
ATOM 8039 O O . ILE C 1 128 ? -29.054 28.032 -46.887 1.00 40.48 105 ILE C O 1
ATOM 8044 N N . ASP C 1 129 ? -31.238 28.167 -46.282 1.00 40.02 106 ASP C N 1
ATOM 8045 C CA . ASP C 1 129 ? -30.993 27.857 -44.902 1.00 37.19 106 ASP C CA 1
ATOM 8046 C C . ASP C 1 129 ? -30.344 26.481 -44.765 1.00 36.63 106 ASP C C 1
ATOM 8047 O O . ASP C 1 129 ? -29.575 26.242 -43.841 1.00 38.33 106 ASP C O 1
ATOM 8052 N N . CYS C 1 130 ? -30.649 25.579 -45.682 1.00 37.90 107 CYS C N 1
ATOM 8053 C CA . CYS C 1 130 ? -30.016 24.263 -45.682 1.00 36.12 107 CYS C CA 1
ATOM 8054 C C . CYS C 1 130 ? -28.493 24.351 -45.854 1.00 38.70 107 CYS C C 1
ATOM 8055 O O . CYS C 1 130 ? -27.739 23.701 -45.114 1.00 38.18 107 CYS C O 1
ATOM 8058 N N . TRP C 1 131 ? -28.051 25.148 -46.833 1.00 37.55 108 TRP C N 1
ATOM 8059 C CA . TRP C 1 131 ? -26.628 25.318 -47.111 1.00 36.91 108 TRP C CA 1
ATOM 8060 C C . TRP C 1 131 ? -25.959 25.982 -45.916 1.00 36.27 108 TRP C C 1
ATOM 8061 O O . TRP C 1 131 ? -24.822 25.667 -45.576 1.00 39.66 108 TRP C O 1
ATOM 8072 N N . ARG C 1 132 ? -26.663 26.912 -45.280 1.00 31.51 109 ARG C N 1
ATOM 8073 C CA . ARG C 1 132 ? -26.105 27.555 -44.099 1.00 32.82 109 ARG C CA 1
ATOM 8074 C C . ARG C 1 132 ? -26.056 26.583 -42.925 1.00 35.88 109 ARG C C 1
ATOM 8075 O O . ARG C 1 132 ? -25.040 26.498 -42.239 1.00 39.24 109 ARG C O 1
ATOM 8083 N N . PHE C 1 133 ? -27.112 25.803 -42.725 1.00 37.78 110 PHE C N 1
ATOM 8084 C CA . PHE C 1 133 ? -27.077 24.807 -41.642 1.00 33.61 110 PHE C CA 1
ATOM 8085 C C . PHE C 1 133 ? -25.852 23.915 -41.761 1.00 36.16 110 PHE C C 1
ATOM 8086 O O . PHE C 1 133 ? -25.153 23.646 -40.769 1.00 34.49 110 PHE C O 1
ATOM 8094 N N . PHE C 1 134 ? -25.596 23.438 -42.974 1.00 39.58 111 PHE C N 1
ATOM 8095 C CA . PHE C 1 134 ? -24.545 22.451 -43.155 1.00 36.16 111 PHE C CA 1
ATOM 8096 C C . PHE C 1 134 ? -23.151 23.059 -43.028 1.00 35.27 111 PHE C C 1
ATOM 8097 O O . PHE C 1 134 ? -22.215 22.370 -42.695 1.00 35.93 111 PHE C O 1
ATOM 8105 N N . ALA C 1 135 ? -23.036 24.359 -43.254 1.00 37.02 112 ALA C N 1
ATOM 8106 C CA . ALA C 1 135 ? -21.772 25.055 -43.027 1.00 38.66 112 ALA C CA 1
ATOM 8107 C C . ALA C 1 135 ? -21.400 25.036 -41.537 1.00 41.00 112 ALA C C 1
ATOM 8108 O O . ALA C 1 135 ? -20.224 25.004 -41.171 1.00 43.67 112 ALA C O 1
ATOM 8110 N N . GLY C 1 136 ? -22.417 25.065 -40.688 1.00 39.56 113 GLY C N 1
ATOM 8111 C CA . GLY C 1 136 ? -22.243 24.885 -39.261 1.00 38.26 113 GLY C CA 1
ATOM 8112 C C . GLY C 1 136 ? -21.908 23.448 -38.919 1.00 36.69 113 GLY C C 1
ATOM 8113 O O . GLY C 1 136 ? -20.920 23.179 -38.243 1.00 43.36 113 GLY C O 1
ATOM 8114 N N . ALA C 1 137 ? -22.704 22.520 -39.429 1.00 35.73 114 ALA C N 1
ATOM 8115 C CA . ALA C 1 137 ? -22.600 21.105 -39.062 1.00 32.61 114 ALA C CA 1
ATOM 8116 C C . ALA C 1 137 ? -21.221 20.533 -39.311 1.00 33.68 114 ALA C C 1
ATOM 8117 O O . ALA C 1 137 ? -20.753 19.655 -38.582 1.00 34.40 114 ALA C O 1
ATOM 8119 N N . VAL C 1 138 ? -20.603 21.003 -40.389 1.00 36.63 115 VAL C N 1
ATOM 8120 C CA . VAL C 1 138 ? -19.273 20.605 -40.791 1.00 37.09 115 VAL C CA 1
ATOM 8121 C C . VAL C 1 138 ? -18.232 20.916 -39.691 1.00 37.09 115 VAL C C 1
ATOM 8122 O O . VAL C 1 138 ? -17.262 20.188 -39.507 1.00 36.37 115 VAL C O 1
ATOM 8126 N N . ARG C 1 139 ? -18.443 22.008 -38.961 1.00 33.63 116 ARG C N 1
ATOM 8127 C CA . ARG C 1 139 ? -17.508 22.418 -37.946 1.00 32.23 116 ARG C CA 1
ATOM 8128 C C . ARG C 1 139 ? -17.918 21.875 -36.563 1.00 35.29 116 ARG C C 1
ATOM 8129 O O . ARG C 1 139 ? -17.375 22.309 -35.538 1.00 35.58 116 ARG C O 1
ATOM 8137 N N . ASN C 1 140 ? -18.891 20.963 -36.520 1.00 28.68 117 ASN C N 1
ATOM 8138 C CA . ASN C 1 140 ? -19.470 20.589 -35.218 1.00 31.49 117 ASN C CA 1
ATOM 8139 C C . ASN C 1 140 ? -19.783 19.098 -35.131 1.00 32.23 117 ASN C C 1
ATOM 8140 O O . ASN C 1 140 ? -20.814 18.716 -34.592 1.00 35.27 117 ASN C O 1
ATOM 8145 N N . LEU C 1 141 ? -18.940 18.268 -35.735 1.00 31.40 118 LEU C N 1
ATOM 8146 C CA . LEU C 1 141 ? -19.069 16.802 -35.600 1.00 29.94 118 LEU C CA 1
ATOM 8147 C C . LEU C 1 141 ? -18.466 16.321 -34.292 1.00 33.79 118 LEU C C 1
ATOM 8148 O O . LEU C 1 141 ? -17.372 16.755 -33.910 1.00 41.12 118 LEU C O 1
ATOM 8153 N N . HIS C 1 142 ? -19.166 15.420 -33.611 1.00 33.47 119 HIS C N 1
ATOM 8154 C CA . HIS C 1 142 ? -18.759 14.885 -32.327 1.00 35.99 119 HIS C CA 1
ATOM 8155 C C . HIS C 1 142 ? -18.368 13.428 -32.474 1.00 35.39 119 HIS C C 1
ATOM 8156 O O . HIS C 1 142 ? -18.699 12.819 -33.480 1.00 40.36 119 HIS C O 1
ATOM 8163 N N . ALA C 1 143 ? -17.639 12.889 -31.484 1.00 31.97 120 ALA C N 1
ATOM 8164 C CA . ALA C 1 143 ? -17.276 11.464 -31.449 1.00 35.26 120 ALA C CA 1
ATOM 8165 C C . ALA C 1 143 ? -16.898 11.126 -30.015 1.00 34.64 120 ALA C C 1
ATOM 8166 O O . ALA C 1 143 ? -16.799 12.045 -29.161 1.00 35.10 120 ALA C O 1
ATOM 8168 N N . PRO C 1 144 ? -16.680 9.830 -29.725 1.00 31.21 121 PRO C N 1
ATOM 8169 C CA . PRO C 1 144 ? -16.157 9.482 -28.401 1.00 33.99 121 PRO C CA 1
ATOM 8170 C C . PRO C 1 144 ? -14.843 10.198 -28.174 1.00 33.97 121 PRO C C 1
ATOM 8171 O O . PRO C 1 144 ? -14.068 10.347 -29.120 1.00 32.09 121 PRO C O 1
ATOM 8175 N N . ALA C 1 145 ? -14.606 10.628 -26.932 1.00 33.37 122 ALA C N 1
ATOM 8176 C CA . ALA C 1 145 ? -13.451 11.448 -26.583 1.00 34.26 122 ALA C CA 1
ATOM 8177 C C . ALA C 1 145 ? -12.122 10.685 -26.720 1.00 40.00 122 ALA C C 1
ATOM 8178 O O . ALA C 1 145 ? -12.066 9.483 -26.462 1.00 38.58 122 ALA C O 1
ATOM 8180 N N . ALA C 1 146 ? -11.066 11.413 -27.092 1.00 36.14 123 ALA C N 1
ATOM 8181 C CA . ALA C 1 146 ? -9.695 10.895 -27.125 1.00 32.95 123 ALA C CA 1
ATOM 8182 C C . ALA C 1 146 ? -9.191 10.567 -25.735 1.00 36.34 123 ALA C C 1
ATOM 8183 O O . ALA C 1 146 ? -9.522 11.254 -24.776 1.00 37.43 123 ALA C O 1
ATOM 8185 N N . GLY C 1 147 ? -8.400 9.507 -25.619 1.00 37.82 124 GLY C N 1
ATOM 8186 C CA . GLY C 1 147 ? -7.831 9.146 -24.329 1.00 36.85 124 GLY C CA 1
ATOM 8187 C C . GLY C 1 147 ? -7.086 7.837 -24.384 1.00 37.53 124 GLY C C 1
ATOM 8188 O O . GLY C 1 147 ? -6.854 7.278 -25.475 1.00 32.93 124 GLY C O 1
ATOM 8189 N N . GLU C 1 148 ? -6.700 7.351 -23.205 1.00 38.21 125 GLU C N 1
ATOM 8190 C CA . GLU C 1 148 ? -6.013 6.073 -23.098 1.00 41.47 125 GLU C CA 1
ATOM 8191 C C . GLU C 1 148 ? -7.016 5.019 -22.700 1.00 41.47 125 GLU C C 1
ATOM 8192 O O . GLU C 1 148 ? -7.289 4.850 -21.512 1.00 42.75 125 GLU C O 1
ATOM 8198 N N . TYR C 1 149 ? -7.574 4.316 -23.683 1.00 39.27 126 TYR C N 1
ATOM 8199 C CA . TYR C 1 149 ? -8.566 3.292 -23.367 1.00 38.52 126 TYR C CA 1
ATOM 8200 C C . TYR C 1 149 ? -7.863 1.984 -23.082 1.00 36.76 126 TYR C C 1
ATOM 8201 O O . TYR C 1 149 ? -8.387 1.115 -22.397 1.00 37.39 126 TYR C O 1
ATOM 8210 N N . LEU C 1 150 ? -6.651 1.877 -23.596 1.00 36.84 127 LEU C N 1
ATOM 8211 C CA . LEU C 1 150 ? -5.756 0.772 -23.286 1.00 40.11 127 LEU C CA 1
ATOM 8212 C C . LEU C 1 150 ? -4.531 1.430 -22.671 1.00 39.81 127 LEU C C 1
ATOM 8213 O O . LEU C 1 150 ? -4.136 2.512 -23.141 1.00 42.39 127 LEU C O 1
ATOM 8218 N N . PRO C 1 151 ? -3.925 0.816 -21.621 1.00 37.81 128 PRO C N 1
ATOM 8219 C CA . PRO C 1 151 ? -2.764 1.449 -20.958 1.00 39.04 128 PRO C CA 1
ATOM 8220 C C . PRO C 1 151 ? -1.651 1.755 -21.961 1.00 39.51 128 PRO C C 1
ATOM 8221 O O . PRO C 1 151 ? -1.308 0.898 -22.791 1.00 38.43 128 PRO C O 1
ATOM 8225 N N . GLY C 1 152 ? -1.134 2.977 -21.915 1.00 38.81 129 GLY C N 1
ATOM 8226 C CA . GLY C 1 152 ? -0.039 3.381 -22.799 1.00 43.41 129 GLY C CA 1
ATOM 8227 C C . GLY C 1 152 ? -0.366 3.538 -24.276 1.00 42.90 129 GLY C C 1
ATOM 8228 O O . GLY C 1 152 ? 0.544 3.627 -25.110 1.00 43.09 129 GLY C O 1
ATOM 8229 N N . HIS C 1 153 ? -1.653 3.582 -24.613 1.00 40.15 130 HIS C N 1
ATOM 8230 C CA . HIS C 1 153 ? -2.061 3.807 -25.988 1.00 38.85 130 HIS C CA 1
ATOM 8231 C C . HIS C 1 153 ? -3.067 4.934 -26.043 1.00 38.65 130 HIS C C 1
ATOM 8232 O O . HIS C 1 153 ? -4.092 4.896 -25.350 1.00 37.59 130 HIS C O 1
ATOM 8239 N N . THR C 1 154 ? -2.809 5.917 -26.896 1.00 35.12 131 THR C N 1
ATOM 8240 C CA . THR C 1 154 ? -3.768 6.996 -27.070 1.00 37.50 131 THR C CA 1
ATOM 8241 C C . THR C 1 154 ? -4.637 6.759 -28.305 1.00 35.12 131 THR C C 1
ATOM 8242 O O . THR C 1 154 ? -4.121 6.602 -29.414 1.00 36.08 131 THR C O 1
ATOM 8246 N N . SER C 1 155 ? -5.949 6.713 -28.080 1.00 33.50 132 SER C N 1
ATOM 8247 C CA . SER C 1 155 ? -6.940 6.635 -29.147 1.00 36.68 132 SER C CA 1
ATOM 8248 C C . SER C 1 155 ? -7.613 7.974 -29.432 1.00 37.10 132 SER C C 1
ATOM 8249 O O . SER C 1 155 ? -7.831 8.787 -28.514 1.00 36.70 132 SER C O 1
ATOM 8260 N N . ILE C 1 157 ? -10.955 9.442 -32.348 1.00 32.33 134 ILE C N 1
ATOM 8261 C CA . ILE C 1 157 ? -11.890 9.165 -33.457 1.00 32.08 134 ILE C CA 1
ATOM 8262 C C . ILE C 1 157 ? -11.988 10.347 -34.417 1.00 34.13 134 ILE C C 1
ATOM 8263 O O . ILE C 1 157 ? -12.238 11.506 -33.983 1.00 34.56 134 ILE C O 1
ATOM 8268 N N . ARG C 1 158 ? -11.762 10.052 -35.701 1.00 34.16 135 ARG C N 1
ATOM 8269 C CA . ARG C 1 158 ? -11.921 11.015 -36.817 1.00 39.45 135 ARG C CA 1
ATOM 8270 C C . ARG C 1 158 ? -13.173 10.695 -37.643 1.00 37.84 135 ARG C C 1
ATOM 8271 O O . ARG C 1 158 ? -13.594 9.538 -37.711 1.00 34.14 135 ARG C O 1
ATOM 8279 N N . ARG C 1 159 ? -13.747 11.710 -38.292 1.00 37.83 136 ARG C N 1
ATOM 8280 C CA . ARG C 1 159 ? -14.763 11.470 -39.322 1.00 37.84 136 ARG C CA 1
ATOM 8281 C C . ARG C 1 159 ? -14.197 11.961 -40.653 1.00 40.21 136 ARG C C 1
ATOM 8282 O O . ARG C 1 159 ? -14.190 13.146 -40.893 1.00 38.90 136 ARG C O 1
ATOM 8290 N N . ASP C 1 160 ? -13.728 11.043 -41.500 1.00 35.28 137 ASP C N 1
ATOM 8291 C CA . ASP C 1 160 ? -13.065 11.415 -42.748 1.00 42.34 137 ASP C CA 1
ATOM 8292 C C . ASP C 1 160 ? -13.965 11.268 -43.984 1.00 46.35 137 ASP C C 1
ATOM 8293 O O . ASP C 1 160 ? -14.999 10.603 -43.913 1.00 49.27 137 ASP C O 1
ATOM 8298 N N . PRO C 1 161 ? -13.561 11.870 -45.124 1.00 41.57 138 PRO C N 1
ATOM 8299 C CA . PRO C 1 161 ? -14.309 11.772 -46.385 1.00 40.13 138 PRO C CA 1
ATOM 8300 C C . PRO C 1 161 ? -14.459 10.315 -46.815 1.00 37.99 138 PRO C C 1
ATOM 8301 O O . PRO C 1 161 ? -13.613 9.510 -46.479 1.00 37.34 138 PRO C O 1
ATOM 8305 N N . ILE C 1 162 ? -15.515 9.976 -47.541 1.00 38.60 139 ILE C N 1
ATOM 8306 C CA . ILE C 1 162 ? -15.635 8.610 -48.044 1.00 41.12 139 ILE C CA 1
ATOM 8307 C C . ILE C 1 162 ? -15.044 8.455 -49.440 1.00 42.23 139 ILE C C 1
ATOM 8308 O O . ILE C 1 162 ? -14.478 7.410 -49.765 1.00 43.07 139 ILE C O 1
ATOM 8313 N N . GLY C 1 163 ? -15.159 9.486 -50.265 1.00 39.47 140 GLY C N 1
ATOM 8314 C CA . GLY C 1 163 ? -14.710 9.353 -51.643 1.00 44.90 140 GLY C CA 1
ATOM 8315 C C . GLY C 1 163 ? -15.604 10.073 -52.627 1.00 46.42 140 GLY C C 1
ATOM 8316 O O . GLY C 1 163 ? -15.977 11.243 -52.409 1.00 45.80 140 GLY C O 1
ATOM 8317 N N . ILE C 1 164 ? -15.930 9.377 -53.717 1.00 43.22 141 ILE C N 1
ATOM 8318 C CA . ILE C 1 164 ? -16.746 9.943 -54.778 1.00 42.79 141 ILE C CA 1
ATOM 8319 C C . ILE C 1 164 ? -18.184 9.510 -54.616 1.00 44.19 141 ILE C C 1
ATOM 8320 O O . ILE C 1 164 ? -18.490 8.305 -54.474 1.00 42.43 141 ILE C O 1
ATOM 8325 N N . VAL C 1 165 ? -19.062 10.504 -54.638 1.00 45.30 142 VAL C N 1
ATOM 8326 C CA . VAL C 1 165 ? -20.488 10.259 -54.498 1.00 46.97 142 VAL C CA 1
ATOM 8327 C C . VAL C 1 165 ? -21.239 10.459 -55.815 1.00 45.48 142 VAL C C 1
ATOM 8328 O O . VAL C 1 165 ? -21.135 11.511 -56.452 1.00 43.21 142 VAL C O 1
ATOM 8332 N N . GLY C 1 166 ? -21.957 9.413 -56.215 1.00 47.36 143 GLY C N 1
ATOM 8333 C CA . GLY C 1 166 ? -22.905 9.462 -57.332 1.00 45.35 143 GLY C CA 1
ATOM 8334 C C . GLY C 1 166 ? -24.238 9.836 -56.706 1.00 44.96 143 GLY C C 1
ATOM 8335 O O . GLY C 1 166 ? -24.708 9.182 -55.774 1.00 42.24 143 GLY C O 1
ATOM 8336 N N . SER C 1 167 ? -24.836 10.911 -57.196 1.00 45.40 144 SER C N 1
ATOM 8337 C CA . SER C 1 167 ? -25.986 11.480 -56.527 1.00 47.60 144 SER C CA 1
ATOM 8338 C C . SER C 1 167 ? -27.131 11.809 -57.491 1.00 46.13 144 SER C C 1
ATOM 8339 O O . SER C 1 167 ? -26.976 12.611 -58.426 1.00 45.69 144 SER C O 1
ATOM 8342 N N . ILE C 1 168 ? -28.274 11.179 -57.255 1.00 45.05 145 ILE C N 1
ATOM 8343 C CA . ILE C 1 168 ? -29.412 11.252 -58.169 1.00 44.05 145 ILE C CA 1
ATOM 8344 C C . ILE C 1 168 ? -30.684 11.807 -57.512 1.00 43.42 145 ILE C C 1
ATOM 8345 O O . ILE C 1 168 ? -31.125 11.336 -56.457 1.00 41.73 145 ILE C O 1
ATOM 8350 N N . ALA C 1 169 ? -31.267 12.807 -58.156 1.00 43.75 146 ALA C N 1
ATOM 8351 C CA . ALA C 1 169 ? -32.366 13.579 -57.588 1.00 42.21 146 ALA C CA 1
ATOM 8352 C C . ALA C 1 169 ? -33.675 13.272 -58.318 1.00 42.50 146 ALA C C 1
ATOM 8353 O O . ALA C 1 169 ? -33.646 13.004 -59.534 1.00 43.50 146 ALA C O 1
ATOM 8355 N N . PRO C 1 170 ? -34.821 13.318 -57.587 1.00 38.36 147 PRO C N 1
ATOM 8356 C CA . PRO C 1 170 ? -36.170 13.230 -58.180 1.00 37.23 147 PRO C CA 1
ATOM 8357 C C . PRO C 1 170 ? -36.640 14.600 -58.653 1.00 38.86 147 PRO C C 1
ATOM 8358 O O . PRO C 1 170 ? -35.955 15.605 -58.419 1.00 41.92 147 PRO C O 1
ATOM 8362 N N . TRP C 1 171 ? -37.830 14.645 -59.252 1.00 39.34 148 TRP C N 1
ATOM 8363 C CA . TRP C 1 171 ? -38.322 15.866 -59.892 1.00 41.98 148 TRP C CA 1
ATOM 8364 C C . TRP C 1 171 ? -39.239 16.677 -59.010 1.00 41.92 148 TRP C C 1
ATOM 8365 O O . TRP C 1 171 ? -39.575 17.808 -59.360 1.00 44.85 148 TRP C O 1
ATOM 8376 N N . ASN C 1 172 ? -39.647 16.110 -57.875 1.00 38.13 149 ASN C N 1
ATOM 8377 C CA . ASN C 1 172 ? -40.689 16.748 -57.075 1.00 41.11 149 ASN C CA 1
ATOM 8378 C C . ASN C 1 172 ? -40.226 18.022 -56.394 1.00 41.59 149 ASN C C 1
ATOM 8379 O O . ASN C 1 172 ? -41.017 18.961 -56.267 1.00 44.80 149 ASN C O 1
ATOM 8384 N N . TYR C 1 173 ? -38.952 18.061 -55.974 1.00 38.81 150 TYR C N 1
ATOM 8385 C CA . TYR C 1 173 ? -38.360 19.271 -55.387 1.00 41.65 150 TYR C CA 1
ATOM 8386 C C . TYR C 1 173 ? -36.904 19.445 -55.864 1.00 47.30 150 TYR C C 1
ATOM 8387 O O . TYR C 1 173 ? -35.971 19.343 -55.062 1.00 44.35 150 TYR C O 1
ATOM 8396 N N . PRO C 1 174 ? -36.705 19.727 -57.169 1.00 45.63 151 PRO C N 1
ATOM 8397 C CA . PRO C 1 174 ? -35.375 19.598 -57.792 1.00 43.94 151 PRO C CA 1
ATOM 8398 C C . PRO C 1 174 ? -34.236 20.334 -57.074 1.00 43.87 151 PRO C C 1
ATOM 8399 O O . PRO C 1 174 ? -33.240 19.700 -56.722 1.00 43.05 151 PRO C O 1
ATOM 8403 N N . LEU C 1 175 ? -34.394 21.630 -56.830 1.00 45.35 152 LEU C N 1
ATOM 8404 C CA . LEU C 1 175 ? -33.332 22.439 -56.226 1.00 44.69 152 LEU C CA 1
ATOM 8405 C C . LEU C 1 175 ? -33.110 22.137 -54.742 1.00 46.53 152 LEU C C 1
ATOM 8406 O O . LEU C 1 175 ? -31.978 22.079 -54.269 1.00 46.02 152 LEU C O 1
ATOM 8435 N N . ALA C 1 179 ? -29.802 20.680 -52.835 1.00 40.64 156 ALA C N 1
ATOM 8436 C CA . ALA C 1 179 ? -29.265 21.123 -51.563 1.00 39.26 156 ALA C CA 1
ATOM 8437 C C . ALA C 1 179 ? -29.001 19.929 -50.634 1.00 40.82 156 ALA C C 1
ATOM 8438 O O . ALA C 1 179 ? -27.884 19.753 -50.133 1.00 46.34 156 ALA C O 1
ATOM 8440 N N . TRP C 1 180 ? -30.014 19.096 -50.436 1.00 37.94 157 TRP C N 1
ATOM 8441 C CA . TRP C 1 180 ? -29.922 17.951 -49.522 1.00 41.10 157 TRP C CA 1
ATOM 8442 C C . TRP C 1 180 ? -28.858 16.928 -49.916 1.00 43.30 157 TRP C C 1
ATOM 8443 O O . TRP C 1 180 ? -28.314 16.236 -49.054 1.00 40.95 157 TRP C O 1
ATOM 8454 N N . LYS C 1 181 ? -28.560 16.829 -51.205 1.00 41.89 158 LYS C N 1
ATOM 8455 C CA . LYS C 1 181 ? -27.637 15.804 -51.658 1.00 44.06 158 LYS C CA 1
ATOM 8456 C C . LYS C 1 181 ? -26.207 16.320 -51.677 1.00 44.71 158 LYS C C 1
ATOM 8457 O O . LYS C 1 181 ? -25.299 15.609 -51.280 1.00 44.82 158 LYS C O 1
ATOM 8463 N N . LEU C 1 182 ? -26.028 17.575 -52.086 1.00 43.04 159 LEU C N 1
ATOM 8464 C CA . LEU C 1 182 ? -24.708 18.166 -52.236 1.00 40.29 159 LEU C CA 1
ATOM 8465 C C . LEU C 1 182 ? -24.101 18.695 -50.934 1.00 41.20 159 LEU C C 1
ATOM 8466 O O . LEU C 1 182 ? -22.940 18.399 -50.639 1.00 41.81 159 LEU C O 1
ATOM 8471 N N . ALA C 1 183 ? -24.867 19.482 -50.168 1.00 40.93 160 ALA C N 1
ATOM 8472 C CA . ALA C 1 183 ? -24.326 20.131 -48.959 1.00 37.00 160 ALA C CA 1
ATOM 8473 C C . ALA C 1 183 ? -23.627 19.150 -48.005 1.00 33.56 160 ALA C C 1
ATOM 8474 O O . ALA C 1 183 ? -22.453 19.314 -47.733 1.00 33.15 160 ALA C O 1
ATOM 8476 N N . PRO C 1 184 ? -24.318 18.086 -47.538 1.00 35.92 161 PRO C N 1
ATOM 8477 C CA . PRO C 1 184 ? -23.548 17.200 -46.656 1.00 35.05 161 PRO C CA 1
ATOM 8478 C C . PRO C 1 184 ? -22.433 16.436 -47.370 1.00 35.93 161 PRO C C 1
ATOM 8479 O O . PRO C 1 184 ? -21.453 16.065 -46.728 1.00 38.32 161 PRO C O 1
ATOM 8483 N N . ALA C 1 185 ? -22.571 16.204 -48.670 1.00 33.63 162 ALA C N 1
ATOM 8484 C CA . ALA C 1 185 ? -21.614 15.330 -49.380 1.00 36.82 162 ALA C CA 1
ATOM 8485 C C . ALA C 1 185 ? -20.289 16.050 -49.532 1.00 36.74 162 ALA C C 1
ATOM 8486 O O . ALA C 1 185 ? -19.228 15.558 -49.127 1.00 34.02 162 ALA C O 1
ATOM 8488 N N . ILE C 1 186 ? -20.382 17.226 -50.141 1.00 38.13 163 ILE C N 1
ATOM 8489 C CA . ILE C 1 186 ? -19.277 18.156 -50.284 1.00 42.07 163 ILE C CA 1
ATOM 8490 C C . ILE C 1 186 ? -18.755 18.521 -48.904 1.00 39.56 163 ILE C C 1
ATOM 8491 O O . ILE C 1 186 ? -17.549 18.549 -48.666 1.00 38.16 163 ILE C O 1
ATOM 8496 N N . GLY C 1 187 ? -19.675 18.747 -47.974 1.00 40.03 164 GLY C N 1
ATOM 8497 C CA . GLY C 1 187 ? -19.299 19.210 -46.647 1.00 37.22 164 GLY C CA 1
ATOM 8498 C C . GLY C 1 187 ? -18.449 18.179 -45.937 1.00 37.15 164 GLY C C 1
ATOM 8499 O O . GLY C 1 187 ? -17.616 18.519 -45.105 1.00 39.97 164 GLY C O 1
ATOM 8500 N N . GLY C 1 188 ? -18.651 16.910 -46.264 1.00 35.47 165 GLY C N 1
ATOM 8501 C CA . GLY C 1 188 ? -17.859 15.846 -45.646 1.00 34.88 165 GLY C CA 1
ATOM 8502 C C . GLY C 1 188 ? -16.501 15.686 -46.301 1.00 37.04 165 GLY C C 1
ATOM 8503 O O . GLY C 1 188 ? -15.738 14.781 -45.943 1.00 37.85 165 GLY C O 1
ATOM 8504 N N . GLY C 1 189 ? -16.201 16.555 -47.274 1.00 37.34 166 GLY C N 1
ATOM 8505 C CA . GLY C 1 189 ? -14.927 16.500 -47.988 1.00 35.14 166 GLY C CA 1
ATOM 8506 C C . GLY C 1 189 ? -14.942 15.506 -49.145 1.00 39.49 166 GLY C C 1
ATOM 8507 O O . GLY C 1 189 ? -13.888 15.123 -49.658 1.00 39.62 166 GLY C O 1
ATOM 8508 N N . ASN C 1 190 ? -16.139 15.101 -49.567 1.00 39.01 167 ASN C N 1
ATOM 8509 C CA . ASN C 1 190 ? -16.279 14.243 -50.745 1.00 38.41 167 ASN C CA 1
ATOM 8510 C C . ASN C 1 190 ? -16.362 15.063 -52.005 1.00 38.44 167 ASN C C 1
ATOM 8511 O O . ASN C 1 190 ? -16.572 16.272 -51.945 1.00 39.00 167 ASN C O 1
ATOM 8516 N N . THR C 1 191 ? -16.194 14.392 -53.144 1.00 35.67 168 THR C N 1
ATOM 8517 C CA . THR C 1 191 ? -16.565 14.972 -54.415 1.00 38.17 168 THR C CA 1
ATOM 8518 C C . THR C 1 191 ? -17.778 14.249 -55.014 1.00 38.91 168 THR C C 1
ATOM 8519 O O . THR C 1 191 ? -18.064 13.076 -54.700 1.00 35.79 168 THR C O 1
ATOM 8523 N N . VAL C 1 192 ? -18.479 14.956 -55.891 1.00 39.72 169 VAL C N 1
ATOM 8524 C CA . VAL C 1 192 ? -19.811 14.556 -56.304 1.00 40.12 169 VAL C CA 1
ATOM 8525 C C . VAL C 1 192 ? -20.010 14.584 -57.812 1.00 44.97 169 VAL C C 1
ATOM 8526 O O . VAL C 1 192 ? -19.569 15.527 -58.502 1.00 46.54 169 VAL C O 1
ATOM 8530 N N . VAL C 1 193 ? -20.680 13.546 -58.310 1.00 43.51 170 VAL C N 1
ATOM 8531 C CA . VAL C 1 193 ? -21.303 13.606 -59.627 1.00 44.77 170 VAL C CA 1
ATOM 8532 C C . VAL C 1 193 ? -22.813 13.579 -59.445 1.00 43.52 170 VAL C C 1
ATOM 8533 O O . VAL C 1 193 ? -23.389 12.584 -58.977 1.00 43.24 170 VAL C O 1
ATOM 8537 N N . PHE C 1 194 ? -23.450 14.685 -59.797 1.00 42.76 171 PHE C N 1
ATOM 8538 C CA . PHE C 1 194 ? -24.872 14.862 -59.511 1.00 43.08 171 PHE C CA 1
ATOM 8539 C C . PHE C 1 194 ? -25.736 14.853 -60.766 1.00 43.52 171 PHE C C 1
ATOM 8540 O O . PHE C 1 194 ? -25.460 15.586 -61.714 1.00 46.74 171 PHE C O 1
ATOM 8548 N N . LYS C 1 195 ? -26.778 14.018 -60.757 1.00 42.82 172 LYS C N 1
ATOM 8549 C CA . LYS C 1 195 ? -27.767 13.955 -61.845 1.00 41.62 172 LYS C CA 1
ATOM 8550 C C . LYS C 1 195 ? -29.166 14.323 -61.356 1.00 41.55 172 LYS C C 1
ATOM 8551 O O . LYS C 1 195 ? -29.777 13.587 -60.549 1.00 42.31 172 LYS C O 1
ATOM 8557 N N . PRO C 1 196 ? -29.696 15.457 -61.847 1.00 41.18 173 PRO C N 1
ATOM 8558 C CA . PRO C 1 196 ? -31.096 15.797 -61.597 1.00 41.93 173 PRO C CA 1
ATOM 8559 C C . PRO C 1 196 ? -32.014 14.856 -62.395 1.00 41.74 173 PRO C C 1
ATOM 8560 O O . PRO C 1 196 ? -31.566 14.216 -63.359 1.00 41.23 173 PRO C O 1
ATOM 8564 N N . SER C 1 197 ? -33.282 14.772 -62.008 1.00 40.79 174 SER C N 1
ATOM 8565 C CA . SER C 1 197 ? -34.263 14.038 -62.814 1.00 45.06 174 SER C CA 1
ATOM 8566 C C . SER C 1 197 ? -34.284 14.554 -64.236 1.00 45.84 174 SER C C 1
ATOM 8567 O O . SER C 1 197 ? -34.097 15.760 -64.479 1.00 46.13 174 SER C O 1
ATOM 8570 N N . GLU C 1 198 ? -34.545 13.644 -65.174 1.00 47.48 175 GLU C N 1
ATOM 8571 C CA . GLU C 1 198 ? -34.610 13.972 -66.596 1.00 47.13 175 GLU C CA 1
ATOM 8572 C C . GLU C 1 198 ? -35.642 15.060 -66.916 1.00 46.24 175 GLU C C 1
ATOM 8573 O O . GLU C 1 198 ? -35.472 15.803 -67.879 1.00 49.96 175 GLU C O 1
ATOM 8579 N N . GLN C 1 199 ? -36.676 15.172 -66.091 1.00 43.76 176 GLN C N 1
ATOM 8580 C CA . GLN C 1 199 ? -37.738 16.164 -66.300 1.00 45.26 176 GLN C CA 1
ATOM 8581 C C . GLN C 1 199 ? -37.422 17.536 -65.726 1.00 46.02 176 GLN C C 1
ATOM 8582 O O . GLN C 1 199 ? -38.027 18.531 -66.153 1.00 43.79 176 GLN C O 1
ATOM 8588 N N . THR C 1 200 ? -36.503 17.588 -64.754 1.00 44.72 177 THR C N 1
ATOM 8589 C CA . THR C 1 200 ? -36.255 18.816 -63.990 1.00 46.09 177 THR C CA 1
ATOM 8590 C C . THR C 1 200 ? -34.779 19.238 -63.835 1.00 47.01 177 THR C C 1
ATOM 8591 O O . THR C 1 200 ? -34.321 19.483 -62.718 1.00 45.66 177 THR C O 1
ATOM 8595 N N . PRO C 1 201 ? -34.035 19.355 -64.954 1.00 48.48 178 PRO C N 1
ATOM 8596 C CA . PRO C 1 201 ? -32.633 19.742 -64.821 1.00 47.55 178 PRO C CA 1
ATOM 8597 C C . PRO C 1 201 ? -32.392 21.249 -64.693 1.00 45.61 178 PRO C C 1
ATOM 8598 O O . PRO C 1 201 ? -31.265 21.672 -64.430 1.00 43.53 178 PRO C O 1
ATOM 8602 N N . LEU C 1 202 ? -33.421 22.062 -64.895 1.00 44.79 179 LEU C N 1
ATOM 8603 C CA . LEU C 1 202 ? -33.152 23.488 -65.158 1.00 45.74 179 LEU C CA 1
ATOM 8604 C C . LEU C 1 202 ? -32.432 24.177 -64.003 1.00 43.78 179 LEU C C 1
ATOM 8605 O O . LEU C 1 202 ? -31.365 24.770 -64.212 1.00 40.00 179 LEU C O 1
ATOM 8610 N N . THR C 1 203 ? -32.962 24.045 -62.777 1.00 40.51 180 THR C N 1
ATOM 8611 C CA . THR C 1 203 ? -32.339 24.743 -61.675 1.00 40.86 180 THR C CA 1
ATOM 8612 C C . THR C 1 203 ? -30.978 24.167 -61.331 1.00 41.88 180 THR C C 1
ATOM 8613 O O . THR C 1 203 ? -30.128 24.885 -60.807 1.00 42.34 180 THR C O 1
ATOM 8617 N N . ALA C 1 204 ? -30.775 22.887 -61.648 1.00 42.56 181 ALA C N 1
ATOM 8618 C CA . ALA C 1 204 ? -29.489 22.245 -61.393 1.00 44.38 181 ALA C CA 1
ATOM 8619 C C . ALA C 1 204 ? -28.374 22.817 -62.280 1.00 50.22 181 ALA C C 1
ATOM 8620 O O . ALA C 1 204 ? -27.264 23.027 -61.811 1.00 52.59 181 ALA C O 1
ATOM 8622 N N . LEU C 1 205 ? -28.683 23.100 -63.544 1.00 50.27 182 LEU C N 1
ATOM 8623 C CA . LEU C 1 205 ? -27.690 23.657 -64.464 1.00 50.48 182 LEU C CA 1
ATOM 8624 C C . LEU C 1 205 ? -27.382 25.118 -64.154 1.00 50.87 182 LEU C C 1
ATOM 8625 O O . LEU C 1 205 ? -26.267 25.573 -64.381 1.00 51.82 182 LEU C O 1
ATOM 8630 N N . LYS C 1 206 ? -28.371 25.838 -63.632 1.00 51.00 183 LYS C N 1
ATOM 8631 C CA . LYS C 1 206 ? -28.159 27.175 -63.103 1.00 52.88 183 LYS C CA 1
ATOM 8632 C C . LYS C 1 206 ? -27.245 27.148 -61.867 1.00 52.55 183 LYS C C 1
ATOM 8633 O O . LYS C 1 206 ? -26.215 27.819 -61.856 1.00 53.58 183 LYS C O 1
ATOM 8639 N N . LEU C 1 207 ? -27.594 26.372 -60.837 1.00 48.77 184 LEU C N 1
ATOM 8640 C CA . LEU C 1 207 ? -26.720 26.295 -59.659 1.00 48.09 184 LEU C CA 1
ATOM 8641 C C . LEU C 1 207 ? -25.294 25.870 -60.029 1.00 50.43 184 LEU C C 1
ATOM 8642 O O . LEU C 1 207 ? -24.324 26.467 -59.534 1.00 53.89 184 LEU C O 1
ATOM 8647 N N . ALA C 1 208 ? -25.171 24.891 -60.931 1.00 47.34 185 ALA C N 1
ATOM 8648 C CA . ALA C 1 208 ? -23.864 24.475 -61.465 1.00 48.38 185 ALA C CA 1
ATOM 8649 C C . ALA C 1 208 ? -23.006 25.652 -61.940 1.00 49.98 185 ALA C C 1
ATOM 8650 O O . ALA C 1 208 ? -21.793 25.670 -61.731 1.00 52.42 185 ALA C O 1
ATOM 8652 N N . ARG C 1 209 ? -23.628 26.639 -62.571 1.00 50.73 186 ARG C N 1
ATOM 8653 C CA . ARG C 1 209 ? -22.874 27.808 -63.012 1.00 53.46 186 ARG C CA 1
ATOM 8654 C C . ARG C 1 209 ? -22.296 28.551 -61.824 1.00 51.60 186 ARG C C 1
ATOM 8655 O O . ARG C 1 209 ? -21.130 28.928 -61.833 1.00 54.11 186 ARG C O 1
ATOM 8663 N N . LEU C 1 210 ? -23.120 28.759 -60.800 1.00 51.98 187 LEU C N 1
ATOM 8664 C CA . LEU C 1 210 ? -22.684 29.509 -59.628 1.00 51.85 187 LEU C CA 1
ATOM 8665 C C . LEU C 1 210 ? -21.630 28.740 -58.836 1.00 49.49 187 LEU C C 1
ATOM 8666 O O . LEU C 1 210 ? -20.639 29.314 -58.379 1.00 47.88 187 LEU C O 1
ATOM 8671 N N . ILE C 1 211 ? -21.853 27.439 -58.684 1.00 49.90 188 ILE C N 1
ATOM 8672 C CA . ILE C 1 211 ? -20.948 26.572 -57.943 1.00 48.46 188 ILE C CA 1
ATOM 8673 C C . ILE C 1 211 ? -19.547 26.524 -58.574 1.00 53.09 188 ILE C C 1
ATOM 8674 O O . ILE C 1 211 ? -18.546 26.590 -57.874 1.00 56.88 188 ILE C O 1
ATOM 8679 N N . ALA C 1 212 ? -19.471 26.463 -59.896 1.00 56.68 189 ALA C N 1
ATOM 8680 C CA . ALA C 1 212 ? -18.167 26.499 -60.585 1.00 55.86 189 ALA C CA 1
ATOM 8681 C C . ALA C 1 212 ? -17.318 27.747 -60.271 1.00 54.26 189 ALA C C 1
ATOM 8682 O O . ALA C 1 212 ? -16.090 27.694 -60.335 1.00 52.93 189 ALA C O 1
ATOM 8684 N N . ASP C 1 213 ? -17.983 28.854 -59.944 1.00 54.43 190 ASP C N 1
ATOM 8685 C CA . ASP C 1 213 ? -17.325 30.091 -59.497 1.00 56.92 190 ASP C CA 1
ATOM 8686 C C . ASP C 1 213 ? -16.865 30.046 -58.033 1.00 56.71 190 ASP C C 1
ATOM 8687 O O . ASP C 1 213 ? -16.270 31.007 -57.534 1.00 56.75 190 ASP C O 1
ATOM 8692 N N . ILE C 1 214 ? -17.166 28.952 -57.336 1.00 51.41 191 ILE C N 1
ATOM 8693 C CA . ILE C 1 214 ? -16.908 28.888 -55.897 1.00 47.63 191 ILE C CA 1
ATOM 8694 C C . ILE C 1 214 ? -16.036 27.707 -55.524 1.00 44.70 191 ILE C C 1
ATOM 8695 O O . ILE C 1 214 ? -15.072 27.866 -54.794 1.00 47.47 191 ILE C O 1
ATOM 8700 N N . LEU C 1 215 ? -16.372 26.518 -56.007 1.00 42.47 192 LEU C N 1
ATOM 8701 C CA . LEU C 1 215 ? -15.580 25.340 -55.674 1.00 42.40 192 LEU C CA 1
ATOM 8702 C C . LEU C 1 215 ? -14.407 25.161 -56.634 1.00 48.29 192 LEU C C 1
ATOM 8703 O O . LEU C 1 215 ? -14.440 25.680 -57.747 1.00 48.56 192 LEU C O 1
ATOM 8708 N N . PRO C 1 216 ? -13.350 24.438 -56.202 1.00 49.50 193 PRO C N 1
ATOM 8709 C CA . PRO C 1 216 ? -12.346 24.058 -57.201 1.00 47.29 193 PRO C CA 1
ATOM 8710 C C . PRO C 1 216 ? -12.976 23.064 -58.157 1.00 45.26 193 PRO C C 1
ATOM 8711 O O . PRO C 1 216 ? -13.881 22.324 -57.766 1.00 47.42 193 PRO C O 1
ATOM 8715 N N . GLU C 1 217 ? -12.524 23.060 -59.400 1.00 47.05 194 GLU C N 1
ATOM 8716 C CA . GLU C 1 217 ? -13.107 22.216 -60.447 1.00 49.80 194 GLU C CA 1
ATOM 8717 C C . GLU C 1 217 ? -13.159 20.745 -60.041 1.00 48.11 194 GLU C C 1
ATOM 8718 O O . GLU C 1 217 ? -12.250 20.250 -59.379 1.00 49.67 194 GLU C O 1
ATOM 8724 N N . GLY C 1 218 ? -14.228 20.059 -60.434 1.00 45.09 195 GLY C N 1
ATOM 8725 C CA . GLY C 1 218 ? -14.340 18.626 -60.194 1.00 43.20 195 GLY C CA 1
ATOM 8726 C C . GLY C 1 218 ? -14.941 18.241 -58.858 1.00 43.89 195 GLY C C 1
ATOM 8727 O O . GLY C 1 218 ? -15.306 17.082 -58.658 1.00 45.58 195 GLY C O 1
ATOM 8728 N N . VAL C 1 219 ? -15.039 19.180 -57.921 1.00 44.55 196 VAL C N 1
ATOM 8729 C CA . VAL C 1 219 ? -15.667 18.856 -56.623 1.00 42.54 196 VAL C CA 1
ATOM 8730 C C . VAL C 1 219 ? -17.158 18.538 -56.830 1.00 40.51 196 VAL C C 1
ATOM 8731 O O . VAL C 1 219 ? -17.700 17.589 -56.249 1.00 41.07 196 VAL C O 1
ATOM 8735 N N . VAL C 1 220 ? -17.795 19.334 -57.685 1.00 38.82 197 VAL C N 1
ATOM 8736 C CA . VAL C 1 220 ? -19.171 19.138 -58.105 1.00 39.09 197 VAL C CA 1
ATOM 8737 C C . VAL C 1 220 ? -19.207 19.052 -59.606 1.00 42.51 197 VAL C C 1
ATOM 8738 O O . VAL C 1 220 ? -18.642 19.901 -60.292 1.00 42.88 197 VAL C O 1
ATOM 8742 N N . ASN C 1 221 ? -19.852 18.006 -60.109 1.00 42.47 198 ASN C N 1
ATOM 8743 C CA . ASN C 1 221 ? -20.052 17.829 -61.534 1.00 42.70 198 ASN C CA 1
ATOM 8744 C C . ASN C 1 221 ? -21.505 17.520 -61.714 1.00 43.39 198 ASN C C 1
ATOM 8745 O O . ASN C 1 221 ? -22.078 16.698 -60.969 1.00 43.84 198 ASN C O 1
ATOM 8750 N N . VAL C 1 222 ? -22.109 18.183 -62.686 1.00 42.82 199 VAL C N 1
ATOM 8751 C CA . VAL C 1 222 ? -23.538 18.004 -62.954 1.00 47.42 199 VAL C CA 1
ATOM 8752 C C . VAL C 1 222 ? -23.733 17.408 -64.349 1.00 50.48 199 VAL C C 1
ATOM 8753 O O . VAL C 1 222 ? -23.262 17.959 -65.345 1.00 53.07 199 VAL C O 1
ATOM 8757 N N . ILE C 1 223 ? -24.410 16.264 -64.398 1.00 48.42 200 ILE C N 1
ATOM 8758 C CA . ILE C 1 223 ? -24.729 15.602 -65.665 1.00 49.20 200 ILE C CA 1
ATOM 8759 C C . ILE C 1 223 ? -26.248 15.410 -65.783 1.00 52.55 200 ILE C C 1
ATOM 8760 O O . ILE C 1 223 ? -26.947 15.285 -64.769 1.00 50.47 200 ILE C O 1
ATOM 8765 N N . THR C 1 224 ? -26.767 15.430 -67.009 1.00 53.51 201 THR C N 1
ATOM 8766 C CA . THR C 1 224 ? -28.210 15.253 -67.220 1.00 51.90 201 THR C CA 1
ATOM 8767 C C . THR C 1 224 ? -28.477 13.908 -67.869 1.00 49.62 201 THR C C 1
ATOM 8768 O O . THR C 1 224 ? -27.579 13.333 -68.489 1.00 50.23 201 THR C O 1
ATOM 8772 N N . GLY C 1 225 ? -29.698 13.398 -67.712 1.00 46.68 202 GLY C N 1
ATOM 8773 C CA . GLY C 1 225 ? -30.114 12.206 -68.446 1.00 47.34 202 GLY C CA 1
ATOM 8774 C C . GLY C 1 225 ? -31.145 11.341 -67.746 1.00 46.79 202 GLY C C 1
ATOM 8775 O O . GLY C 1 225 ? -31.463 11.554 -66.575 1.00 45.77 202 GLY C O 1
ATOM 8776 N N . ARG C 1 226 ? -31.664 10.370 -68.494 1.00 46.34 203 ARG C N 1
ATOM 8777 C CA . ARG C 1 226 ? -32.643 9.396 -68.019 1.00 48.72 203 ARG C CA 1
ATOM 8778 C C . ARG C 1 226 ? -32.049 8.447 -66.991 1.00 44.98 203 ARG C C 1
ATOM 8779 O O . ARG C 1 226 ? -30.865 8.125 -67.040 1.00 42.33 203 ARG C O 1
ATOM 8787 N N . GLY C 1 227 ? -32.885 7.982 -66.069 1.00 46.67 204 GLY C N 1
ATOM 8788 C CA . GLY C 1 227 ? -32.463 6.977 -65.108 1.00 45.48 204 GLY C CA 1
ATOM 8789 C C . GLY C 1 227 ? -31.845 5.759 -65.755 1.00 47.43 204 GLY C C 1
ATOM 8790 O O . GLY C 1 227 ? -30.762 5.318 -65.371 1.00 50.73 204 GLY C O 1
ATOM 8791 N N . GLU C 1 228 ? -32.523 5.229 -66.761 1.00 51.92 205 GLU C N 1
ATOM 8792 C CA . GLU C 1 228 ? -32.135 3.949 -67.355 1.00 53.01 205 GLU C CA 1
ATOM 8793 C C . GLU C 1 228 ? -30.876 4.021 -68.204 1.00 51.68 205 GLU C C 1
ATOM 8794 O O . GLU C 1 228 ? -30.274 2.983 -68.490 1.00 54.46 205 GLU C O 1
ATOM 8800 N N . THR C 1 229 ? -30.480 5.229 -68.612 1.00 51.74 206 THR C N 1
ATOM 8801 C CA . THR C 1 229 ? -29.227 5.413 -69.366 1.00 52.47 206 THR C CA 1
ATOM 8802 C C . THR C 1 229 ? -28.124 6.063 -68.515 1.00 51.97 206 THR C C 1
ATOM 8803 O O . THR C 1 229 ? -27.256 5.370 -67.981 1.00 53.52 206 THR C O 1
ATOM 8807 N N . VAL C 1 230 ? -28.171 7.387 -68.387 1.00 49.39 207 VAL C N 1
ATOM 8808 C CA . VAL C 1 230 ? -27.185 8.149 -67.614 1.00 47.45 207 VAL C CA 1
ATOM 8809 C C . VAL C 1 230 ? -27.155 7.707 -66.135 1.00 45.93 207 VAL C C 1
ATOM 8810 O O . VAL C 1 230 ? -26.096 7.365 -65.603 1.00 48.97 207 VAL C O 1
ATOM 8814 N N . GLY C 1 231 ? -28.316 7.667 -65.493 1.00 45.35 208 GLY C N 1
ATOM 8815 C CA . GLY C 1 231 ? -28.424 7.208 -64.094 1.00 45.01 208 GLY C CA 1
ATOM 8816 C C . GLY C 1 231 ? -27.825 5.823 -63.866 1.00 47.00 208 GLY C C 1
ATOM 8817 O O . GLY C 1 231 ? -27.054 5.611 -62.932 1.00 47.60 208 GLY C O 1
ATOM 8818 N N . ASN C 1 232 ? -28.179 4.878 -64.725 1.00 47.78 209 ASN C N 1
ATOM 8819 C CA . ASN C 1 232 ? -27.660 3.518 -64.627 1.00 47.71 209 ASN C CA 1
ATOM 8820 C C . ASN C 1 232 ? -26.131 3.444 -64.725 1.00 47.95 209 ASN C C 1
ATOM 8821 O O . ASN C 1 232 ? -25.479 2.733 -63.955 1.00 47.23 209 ASN C O 1
ATOM 8826 N N . ALA C 1 233 ? -25.569 4.158 -65.695 1.00 46.76 210 ALA C N 1
ATOM 8827 C CA . ALA C 1 233 ? -24.127 4.209 -65.864 1.00 46.30 210 ALA C CA 1
ATOM 8828 C C . ALA C 1 233 ? -23.433 4.804 -64.639 1.00 51.13 210 ALA C C 1
ATOM 8829 O O . ALA C 1 233 ? -22.402 4.292 -64.194 1.00 53.46 210 ALA C O 1
ATOM 8831 N N . LEU C 1 234 ? -23.999 5.873 -64.080 1.00 50.27 211 LEU C N 1
ATOM 8832 C CA . LEU C 1 234 ? -23.379 6.527 -62.927 1.00 49.39 211 LEU C CA 1
ATOM 8833 C C . LEU C 1 234 ? -23.321 5.630 -61.685 1.00 48.78 211 LEU C C 1
ATOM 8834 O O . LEU C 1 234 ? -22.273 5.530 -61.048 1.00 48.54 211 LEU C O 1
ATOM 8839 N N . ILE C 1 235 ? -24.432 4.970 -61.367 1.00 48.95 212 ILE C N 1
ATOM 8840 C CA . ILE C 1 235 ? -24.533 4.108 -60.173 1.00 47.71 212 ILE C CA 1
ATOM 8841 C C . ILE C 1 235 ? -23.743 2.813 -60.311 1.00 51.75 212 ILE C C 1
ATOM 8842 O O . ILE C 1 235 ? -23.533 2.084 -59.332 1.00 52.67 212 ILE C O 1
ATOM 8847 N N . ASN C 1 236 ? -23.303 2.529 -61.527 1.00 52.25 213 ASN C N 1
ATOM 8848 C CA . ASN C 1 236 ? -22.539 1.325 -61.782 1.00 50.03 213 ASN C CA 1
ATOM 8849 C C . ASN C 1 236 ? -21.082 1.622 -62.040 1.00 51.78 213 ASN C C 1
ATOM 8850 O O . ASN C 1 236 ? -20.319 0.732 -62.418 1.00 52.06 213 ASN C O 1
ATOM 8855 N N . HIS C 1 237 ? -20.692 2.878 -61.852 1.00 52.50 214 HIS C N 1
ATOM 8856 C CA . HIS C 1 237 ? -19.309 3.232 -62.093 1.00 54.20 214 HIS C CA 1
ATOM 8857 C C . HIS C 1 237 ? -18.427 2.636 -60.996 1.00 54.07 214 HIS C C 1
ATOM 8858 O O . HIS C 1 237 ? -18.739 2.784 -59.801 1.00 49.01 214 HIS C O 1
ATOM 8865 N N . PRO C 1 238 ? -17.347 1.930 -61.403 1.00 52.80 215 PRO C N 1
ATOM 8866 C CA . PRO C 1 238 ? -16.392 1.329 -60.460 1.00 53.48 215 PRO C CA 1
ATOM 8867 C C . PRO C 1 238 ? -15.794 2.308 -59.433 1.00 53.89 215 PRO C C 1
ATOM 8868 O O . PRO C 1 238 ? -15.515 1.902 -58.305 1.00 59.07 215 PRO C O 1
ATOM 8872 N N . LYS C 1 239 ? -15.602 3.571 -59.817 1.00 51.36 216 LYS C N 1
ATOM 8873 C CA . LYS C 1 239 ? -14.897 4.549 -58.966 1.00 47.48 216 LYS C CA 1
ATOM 8874 C C . LYS C 1 239 ? -15.806 5.267 -58.002 1.00 47.46 216 LYS C C 1
ATOM 8875 O O . LYS C 1 239 ? -15.310 5.982 -57.130 1.00 45.84 216 LYS C O 1
ATOM 8881 N N . VAL C 1 240 ? -17.120 5.136 -58.199 1.00 45.55 217 VAL C N 1
ATOM 8882 C CA . VAL C 1 240 ? -18.088 5.745 -57.305 1.00 50.18 217 VAL C CA 1
ATOM 8883 C C . VAL C 1 240 ? -18.214 4.853 -56.074 1.00 48.93 217 VAL C C 1
ATOM 8884 O O . VAL C 1 240 ? -18.482 3.663 -56.197 1.00 50.14 217 VAL C O 1
ATOM 8888 N N . GLY C 1 241 ? -18.008 5.441 -54.897 1.00 45.98 218 GLY C N 1
ATOM 8889 C CA . GLY C 1 241 ? -17.957 4.676 -53.649 1.00 44.23 218 GLY C CA 1
ATOM 8890 C C . GLY C 1 241 ? -19.231 4.776 -52.849 1.00 44.93 218 GLY C C 1
ATOM 8891 O O . GLY C 1 241 ? -19.462 4.005 -51.915 1.00 48.23 218 GLY C O 1
ATOM 8900 N N . VAL C 1 243 ? -23.495 5.915 -53.348 1.00 39.52 220 VAL C N 1
ATOM 8901 C CA . VAL C 1 243 ? -24.609 6.338 -54.168 1.00 38.44 220 VAL C CA 1
ATOM 8902 C C . VAL C 1 243 ? -25.714 6.834 -53.261 1.00 37.71 220 VAL C C 1
ATOM 8903 O O . VAL C 1 243 ? -26.112 6.154 -52.297 1.00 36.69 220 VAL C O 1
ATOM 8907 N N . SER C 1 244 ? -26.181 8.041 -53.550 1.00 38.64 221 SER C N 1
ATOM 8908 C CA . SER C 1 244 ? -27.328 8.577 -52.845 1.00 43.55 221 SER C CA 1
ATOM 8909 C C . SER C 1 244 ? -28.495 8.815 -53.807 1.00 44.49 221 SER C C 1
ATOM 8910 O O . SER C 1 244 ? -28.358 9.522 -54.825 1.00 39.25 221 SER C O 1
ATOM 8913 N N . ILE C 1 245 ? -29.645 8.242 -53.459 1.00 44.43 222 ILE C N 1
ATOM 8914 C CA . ILE C 1 245 ? -30.841 8.307 -54.297 1.00 44.99 222 ILE C CA 1
ATOM 8915 C C . ILE C 1 245 ? -32.092 8.641 -53.500 1.00 45.41 222 ILE C C 1
ATOM 8916 O O . ILE C 1 245 ? -32.400 7.968 -52.493 1.00 40.11 222 ILE C O 1
ATOM 8921 N N . THR C 1 246 ? -32.802 9.680 -53.948 1.00 45.15 223 THR C N 1
ATOM 8922 C CA . THR C 1 246 ? -34.197 9.876 -53.561 1.00 45.91 223 THR C CA 1
ATOM 8923 C C . THR C 1 246 ? -35.138 9.595 -54.738 1.00 47.97 223 THR C C 1
ATOM 8924 O O . THR C 1 246 ? -35.001 10.182 -55.831 1.00 45.40 223 THR C O 1
ATOM 8928 N N . GLY C 1 247 ? -36.097 8.705 -54.505 1.00 46.32 224 GLY C N 1
ATOM 8929 C CA . GLY C 1 247 ? -37.033 8.316 -55.547 1.00 46.31 224 GLY C CA 1
ATOM 8930 C C . GLY C 1 247 ? -37.834 7.079 -55.229 1.00 50.77 224 GLY C C 1
ATOM 8931 O O . GLY C 1 247 ? -38.188 6.840 -54.080 1.00 52.38 224 GLY C O 1
ATOM 8932 N N . ASP C 1 248 ? -38.128 6.297 -56.262 1.00 55.16 225 ASP C N 1
ATOM 8933 C CA . ASP C 1 248 ? -39.048 5.173 -56.144 1.00 58.43 225 ASP C CA 1
ATOM 8934 C C . ASP C 1 248 ? -38.391 4.003 -55.418 1.00 53.93 225 ASP C C 1
ATOM 8935 O O . ASP C 1 248 ? -37.172 3.828 -55.495 1.00 56.81 225 ASP C O 1
ATOM 8940 N N . ILE C 1 249 ? -39.202 3.204 -54.728 1.00 47.81 226 ILE C N 1
ATOM 8941 C CA . ILE C 1 249 ? -38.720 1.991 -54.070 1.00 49.47 226 ILE C CA 1
ATOM 8942 C C . ILE C 1 249 ? -37.963 1.102 -55.056 1.00 48.44 226 ILE C C 1
ATOM 8943 O O . ILE C 1 249 ? -36.844 0.655 -54.770 1.00 47.23 226 ILE C O 1
ATOM 8948 N N . ALA C 1 250 ? -38.553 0.907 -56.229 1.00 48.31 227 ALA C N 1
ATOM 8949 C CA . ALA C 1 250 ? -37.932 0.162 -57.324 1.00 52.27 227 ALA C CA 1
ATOM 8950 C C . ALA C 1 250 ? -36.590 0.746 -57.772 1.00 51.30 227 ALA C C 1
ATOM 8951 O O . ALA C 1 250 ? -35.694 0.009 -58.204 1.00 47.15 227 ALA C O 1
ATOM 8953 N N . THR C 1 251 ? -36.452 2.067 -57.687 1.00 49.96 228 THR C N 1
ATOM 8954 C CA . THR C 1 251 ? -35.190 2.685 -58.072 1.00 47.73 228 THR C CA 1
ATOM 8955 C C . THR C 1 251 ? -34.131 2.383 -57.000 1.00 44.89 228 THR C C 1
ATOM 8956 O O . THR C 1 251 ? -32.986 2.121 -57.324 1.00 42.62 228 THR C O 1
ATOM 8960 N N . GLY C 1 252 ? -34.532 2.394 -55.730 1.00 44.95 229 GLY C N 1
ATOM 8961 C CA . GLY C 1 252 ? -33.607 2.075 -54.645 1.00 46.09 229 GLY C CA 1
ATOM 8962 C C . GLY C 1 252 ? -33.182 0.619 -54.688 1.00 44.98 229 GLY C C 1
ATOM 8963 O O . GLY C 1 252 ? -32.073 0.266 -54.278 1.00 44.30 229 GLY C O 1
ATOM 8964 N N . LYS C 1 253 ? -34.068 -0.230 -55.183 1.00 43.78 230 LYS C N 1
ATOM 8965 C CA . LYS C 1 253 ? -33.753 -1.647 -55.303 1.00 47.53 230 LYS C CA 1
ATOM 8966 C C . LYS C 1 253 ? -32.737 -1.816 -56.406 1.00 47.07 230 LYS C C 1
ATOM 8967 O O . LYS C 1 253 ? -31.844 -2.660 -56.312 1.00 50.30 230 LYS C O 1
ATOM 8973 N N . LYS C 1 254 ? -32.847 -0.985 -57.440 1.00 46.94 231 LYS C N 1
ATOM 8974 C CA . LYS C 1 254 ? -31.870 -1.030 -58.525 1.00 49.93 231 LYS C CA 1
ATOM 8975 C C . LYS C 1 254 ? -30.513 -0.472 -58.085 1.00 44.20 231 LYS C C 1
ATOM 8976 O O . LYS C 1 254 ? -29.450 -0.949 -58.505 1.00 45.13 231 LYS C O 1
ATOM 8982 N N . VAL C 1 255 ? -30.551 0.514 -57.205 1.00 39.38 232 VAL C N 1
ATOM 8983 C CA . VAL C 1 255 ? -29.331 1.094 -56.709 1.00 39.58 232 VAL C CA 1
ATOM 8984 C C . VAL C 1 255 ? -28.597 0.071 -55.832 1.00 40.00 232 VAL C C 1
ATOM 8985 O O . VAL C 1 255 ? -27.376 -0.109 -55.965 1.00 40.27 232 VAL C O 1
ATOM 8989 N N . LEU C 1 256 ? -29.346 -0.598 -54.953 1.00 39.90 233 LEU C N 1
ATOM 8990 C CA . LEU C 1 256 ? -28.791 -1.661 -54.116 1.00 41.62 233 LEU C CA 1
ATOM 8991 C C . LEU C 1 256 ? -28.155 -2.783 -54.927 1.00 47.19 233 LEU C C 1
ATOM 8992 O O . LEU C 1 256 ? -27.050 -3.228 -54.593 1.00 50.92 233 LEU C O 1
ATOM 8997 N N . ALA C 1 257 ? -28.841 -3.225 -55.983 1.00 48.20 234 ALA C N 1
ATOM 8998 C CA . ALA C 1 257 ? -28.283 -4.212 -56.924 1.00 53.69 234 ALA C CA 1
ATOM 8999 C C . ALA C 1 257 ? -26.956 -3.742 -57.554 1.00 52.41 234 ALA C C 1
ATOM 9000 O O . ALA C 1 257 ? -26.011 -4.511 -57.646 1.00 55.16 234 ALA C O 1
ATOM 9002 N N . ALA C 1 258 ? -26.887 -2.476 -57.959 1.00 53.79 235 ALA C N 1
ATOM 9003 C CA . ALA C 1 258 ? -25.628 -1.893 -58.435 1.00 52.37 235 ALA C CA 1
ATOM 9004 C C . ALA C 1 258 ? -24.579 -1.895 -57.327 1.00 51.15 235 ALA C C 1
ATOM 9005 O O . ALA C 1 258 ? -23.438 -2.279 -57.553 1.00 50.56 235 ALA C O 1
ATOM 9007 N N . ALA C 1 259 ? -24.976 -1.492 -56.121 1.00 51.31 236 ALA C N 1
ATOM 9008 C CA . ALA C 1 259 ? -24.050 -1.436 -54.985 1.00 46.31 236 ALA C CA 1
ATOM 9009 C C . ALA C 1 259 ? -23.500 -2.811 -54.629 1.00 46.66 236 ALA C C 1
ATOM 9010 O O . ALA C 1 259 ? -22.363 -2.927 -54.180 1.00 47.04 236 ALA C O 1
ATOM 9012 N N . ALA C 1 260 ? -24.294 -3.852 -54.846 1.00 49.53 237 ALA C N 1
ATOM 9013 C CA . ALA C 1 260 ? -23.834 -5.223 -54.632 1.00 53.39 237 ALA C CA 1
ATOM 9014 C C . ALA C 1 260 ? -22.567 -5.578 -55.423 1.00 62.39 237 ALA C C 1
ATOM 9015 O O . ALA C 1 260 ? -21.838 -6.485 -55.038 1.00 76.01 237 ALA C O 1
ATOM 9017 N N . LYS C 1 261 ? -22.294 -4.865 -56.513 1.00 62.39 238 LYS C N 1
ATOM 9018 C CA . LYS C 1 261 ? -21.191 -5.247 -57.418 1.00 64.89 238 LYS C CA 1
ATOM 9019 C C . LYS C 1 261 ? -19.802 -4.822 -56.938 1.00 60.36 238 LYS C C 1
ATOM 9020 O O . LYS C 1 261 ? -18.825 -5.562 -57.118 1.00 57.92 238 LYS C O 1
ATOM 9026 N N . THR C 1 262 ? -19.710 -3.635 -56.336 1.00 55.92 239 THR C N 1
ATOM 9027 C CA . THR C 1 262 ? -18.450 -3.167 -55.765 1.00 55.15 239 THR C CA 1
ATOM 9028 C C . THR C 1 262 ? -18.564 -2.790 -54.273 1.00 55.12 239 THR C C 1
ATOM 9029 O O . THR C 1 262 ? -17.707 -2.073 -53.733 1.00 57.78 239 THR C O 1
ATOM 9033 N N . VAL C 1 263 ? -19.614 -3.275 -53.607 1.00 47.79 240 VAL C N 1
ATOM 9034 C CA . VAL C 1 263 ? -19.863 -2.945 -52.193 1.00 43.87 240 VAL C CA 1
ATOM 9035 C C . VAL C 1 263 ? -19.860 -1.417 -51.967 1.00 44.91 240 VAL C C 1
ATOM 9036 O O . VAL C 1 263 ? -19.137 -0.912 -51.115 1.00 48.17 240 VAL C O 1
ATOM 9040 N N . LYS C 1 264 ? -20.667 -0.677 -52.723 1.00 43.89 241 LYS C N 1
ATOM 9041 C CA . LYS C 1 264 ? -20.746 0.769 -52.519 1.00 43.86 241 LYS C CA 1
ATOM 9042 C C . LYS C 1 264 ? -21.594 1.050 -51.293 1.00 42.45 241 LYS C C 1
ATOM 9043 O O . LYS C 1 264 ? -22.508 0.289 -50.985 1.00 47.30 241 LYS C O 1
ATOM 9049 N N . ARG C 1 265 ? -21.326 2.160 -50.616 1.00 37.47 242 ARG C N 1
ATOM 9050 C CA . ARG C 1 265 ? -22.285 2.666 -49.654 1.00 40.21 242 ARG C CA 1
ATOM 9051 C C . ARG C 1 265 ? -23.493 3.250 -50.387 1.00 35.35 242 ARG C C 1
ATOM 9052 O O . ARG C 1 265 ? -23.401 3.709 -51.548 1.00 32.49 242 ARG C O 1
ATOM 9060 N N . THR C 1 266 ? -24.619 3.245 -49.691 1.00 34.07 243 THR C N 1
ATOM 9061 C CA . THR C 1 266 ? -25.893 3.697 -50.251 1.00 33.48 243 THR C CA 1
ATOM 9062 C C . THR C 1 266 ? -26.598 4.554 -49.230 1.00 36.25 243 THR C C 1
ATOM 9063 O O . THR C 1 266 ? -26.445 4.358 -48.029 1.00 35.62 243 THR C O 1
ATOM 9067 N N . HIS C 1 267 ? -27.354 5.510 -49.750 1.00 38.09 244 HIS C N 1
ATOM 9068 C CA . HIS C 1 267 ? -28.183 6.410 -48.995 1.00 37.42 244 HIS C CA 1
ATOM 9069 C C . HIS C 1 267 ? -29.532 6.470 -49.768 1.00 36.78 244 HIS C C 1
ATOM 9070 O O . HIS C 1 267 ? -29.604 6.970 -50.895 1.00 36.56 244 HIS C O 1
ATOM 9077 N N . LEU C 1 268 ? -30.589 5.937 -49.167 1.00 37.35 245 LEU C N 1
ATOM 9078 C CA . LEU C 1 268 ? -31.854 5.710 -49.885 1.00 36.42 245 LEU C CA 1
ATOM 9079 C C . LEU C 1 268 ? -33.056 6.403 -49.244 1.00 36.93 245 LEU C C 1
ATOM 9080 O O . LEU C 1 268 ? -33.427 6.038 -48.135 1.00 34.18 245 LEU C O 1
ATOM 9085 N N . GLU C 1 269 ? -33.617 7.437 -49.885 1.00 40.87 246 GLU C N 1
ATOM 9086 C CA A GLU C 1 269 ? -34.962 7.910 -49.505 0.50 42.75 246 GLU C CA 1
ATOM 9087 C CA B GLU C 1 269 ? -34.928 7.967 -49.519 0.50 42.32 246 GLU C CA 1
ATOM 9088 C C . GLU C 1 269 ? -35.955 7.495 -50.568 1.00 43.44 246 GLU C C 1
ATOM 9089 O O . GLU C 1 269 ? -35.985 8.018 -51.684 1.00 46.59 246 GLU C O 1
ATOM 9100 N N . LEU C 1 270 ? -36.774 6.511 -50.213 1.00 48.51 247 LEU C N 1
ATOM 9101 C CA . LEU C 1 270 ? -37.623 5.827 -51.191 1.00 49.20 247 LEU C CA 1
ATOM 9102 C C . LEU C 1 270 ? -39.130 6.042 -51.068 1.00 54.60 247 LEU C C 1
ATOM 9103 O O . LEU C 1 270 ? -39.918 5.216 -51.517 1.00 56.93 247 LEU C O 1
ATOM 9108 N N . GLY C 1 271 ? -39.542 7.156 -50.488 1.00 58.62 248 GLY C N 1
ATOM 9109 C CA . GLY C 1 271 ? -40.960 7.464 -50.517 1.00 57.80 248 GLY C CA 1
ATOM 9110 C C . GLY C 1 271 ? -41.700 6.897 -49.338 1.00 53.70 248 GLY C C 1
ATOM 9111 O O . GLY C 1 271 ? -41.198 6.023 -48.632 1.00 54.84 248 GLY C O 1
ATOM 9112 N N . GLY C 1 272 ? -42.900 7.420 -49.123 1.00 51.75 249 GLY C N 1
ATOM 9113 C CA . GLY C 1 272 ? -43.654 7.147 -47.916 1.00 47.49 249 GLY C CA 1
ATOM 9114 C C . GLY C 1 272 ? -45.136 7.053 -48.187 1.00 43.54 249 GLY C C 1
ATOM 9115 O O . GLY C 1 272 ? -45.603 7.221 -49.313 1.00 46.58 249 GLY C O 1
ATOM 9116 N N . LYS C 1 273 ? -45.866 6.785 -47.126 1.00 41.45 250 LYS C N 1
ATOM 9117 C CA . LYS C 1 273 ? -47.304 6.753 -47.146 1.00 40.01 250 LYS C CA 1
ATOM 9118 C C . LYS C 1 273 ? -47.664 7.179 -45.755 1.00 38.47 250 LYS C C 1
ATOM 9119 O O . LYS C 1 273 ? -47.985 6.320 -44.912 1.00 39.46 250 LYS C O 1
ATOM 9125 N N . ALA C 1 274 ? -47.558 8.490 -45.490 1.00 31.68 251 ALA C N 1
ATOM 9126 C CA . ALA C 1 274 ? -47.643 8.988 -44.118 1.00 34.87 251 ALA C CA 1
ATOM 9127 C C . ALA C 1 274 ? -49.026 8.743 -43.492 1.00 38.93 251 ALA C C 1
ATOM 9128 O O . ALA C 1 274 ? -50.041 9.255 -43.987 1.00 43.68 251 ALA C O 1
ATOM 9130 N N . PRO C 1 275 ? -49.071 7.946 -42.411 1.00 37.37 252 PRO C N 1
ATOM 9131 C CA . PRO C 1 275 ? -50.340 7.751 -41.699 1.00 39.78 252 PRO C CA 1
ATOM 9132 C C . PRO C 1 275 ? -50.635 8.928 -40.789 1.00 40.07 252 PRO C C 1
ATOM 9133 O O . PRO C 1 275 ? -49.720 9.523 -40.229 1.00 42.58 252 PRO C O 1
ATOM 9137 N N . VAL C 1 276 ? -51.911 9.245 -40.650 1.00 39.78 253 VAL C N 1
ATOM 9138 C CA . VAL C 1 276 ? -52.337 10.388 -39.866 1.00 34.59 253 VAL C CA 1
ATOM 9139 C C . VAL C 1 276 ? -53.393 9.877 -38.937 1.00 35.20 253 VAL C C 1
ATOM 9140 O O . VAL C 1 276 ? -54.507 9.658 -39.364 1.00 37.24 253 VAL C O 1
ATOM 9144 N N . ILE C 1 277 ? -53.043 9.678 -37.672 1.00 35.27 254 ILE C N 1
ATOM 9145 C CA . ILE C 1 277 ? -53.972 9.094 -36.729 1.00 35.55 254 ILE C CA 1
ATOM 9146 C C . ILE C 1 277 ? -54.760 10.203 -36.079 1.00 39.29 254 ILE C C 1
ATOM 9147 O O . ILE C 1 277 ? -54.199 11.059 -35.397 1.00 39.64 254 ILE C O 1
ATOM 9152 N N . VAL C 1 278 ? -56.068 10.196 -36.316 1.00 43.30 255 VAL C N 1
ATOM 9153 C CA . VAL C 1 278 ? -56.945 11.208 -35.756 1.00 45.38 255 VAL C CA 1
ATOM 9154 C C . VAL C 1 278 ? -57.870 10.575 -34.723 1.00 48.58 255 VAL C C 1
ATOM 9155 O O . VAL C 1 278 ? -58.707 9.735 -35.067 1.00 51.81 255 VAL C O 1
ATOM 9159 N N . TYR C 1 279 ? -57.690 10.952 -33.459 1.00 48.09 256 TYR C N 1
ATOM 9160 C CA . TYR C 1 279 ? -58.560 10.466 -32.370 1.00 49.88 256 TYR C CA 1
ATOM 9161 C C . TYR C 1 279 ? -59.775 11.360 -32.174 1.00 47.00 256 TYR C C 1
ATOM 9162 O O . TYR C 1 279 ? -59.768 12.534 -32.581 1.00 43.96 256 TYR C O 1
ATOM 9171 N N . GLY C 1 280 ? -60.799 10.801 -31.528 1.00 47.32 257 GLY C N 1
ATOM 9172 C CA . GLY C 1 280 ? -62.044 11.519 -31.214 1.00 50.42 257 GLY C CA 1
ATOM 9173 C C . GLY C 1 280 ? -61.859 12.898 -30.587 1.00 52.98 257 GLY C C 1
ATOM 9174 O O . GLY C 1 280 ? -62.712 13.777 -30.749 1.00 53.97 257 GLY C O 1
ATOM 9175 N N . ASP C 1 281 ? -60.739 13.102 -29.892 1.00 50.54 258 ASP C N 1
ATOM 9176 C CA . ASP C 1 281 ? -60.532 14.334 -29.111 1.00 52.83 258 ASP C CA 1
ATOM 9177 C C . ASP C 1 281 ? -59.529 15.287 -29.766 1.00 51.95 258 ASP C C 1
ATOM 9178 O O . ASP C 1 281 ? -58.940 16.142 -29.102 1.00 53.62 258 ASP C O 1
ATOM 9183 N N . ALA C 1 282 ? -59.333 15.116 -31.067 1.00 48.81 259 ALA C N 1
ATOM 9184 C CA . ALA C 1 282 ? -58.521 16.027 -31.868 1.00 44.08 259 ALA C CA 1
ATOM 9185 C C . ALA C 1 282 ? -59.251 17.333 -32.033 1.00 47.31 259 ALA C C 1
ATOM 9186 O O . ALA C 1 282 ? -60.469 17.393 -31.859 1.00 48.01 259 ALA C O 1
ATOM 9188 N N . ASP C 1 283 ? -58.524 18.384 -32.391 1.00 47.05 260 ASP C N 1
ATOM 9189 C CA . ASP C 1 283 ? -59.184 19.618 -32.796 1.00 49.40 260 ASP C CA 1
ATOM 9190 C C . ASP C 1 283 ? -59.542 19.471 -34.266 1.00 49.46 260 ASP C C 1
ATOM 9191 O O . ASP C 1 283 ? -58.682 19.611 -35.153 1.00 50.92 260 ASP C O 1
ATOM 9196 N N . LEU C 1 284 ? -60.816 19.193 -34.519 1.00 47.52 261 LEU C N 1
ATOM 9197 C CA . LEU C 1 284 ? -61.261 18.784 -35.846 1.00 48.42 261 LEU C CA 1
ATOM 9198 C C . LEU C 1 284 ? -61.011 19.822 -36.926 1.00 45.37 261 LEU C C 1
ATOM 9199 O O . LEU C 1 284 ? -60.619 19.493 -38.051 1.00 43.49 261 LEU C O 1
ATOM 9204 N N . GLU C 1 285 ? -61.229 21.078 -36.579 1.00 44.47 262 GLU C N 1
ATOM 9205 C CA . GLU C 1 285 ? -60.953 22.165 -37.488 1.00 48.52 262 GLU C CA 1
ATOM 9206 C C . GLU C 1 285 ? -59.473 22.147 -37.868 1.00 49.76 262 GLU C C 1
ATOM 9207 O O . GLU C 1 285 ? -59.133 22.266 -39.054 1.00 50.11 262 GLU C O 1
ATOM 9213 N N . ALA C 1 286 ? -58.604 21.959 -36.867 1.00 47.97 263 ALA C N 1
ATOM 9214 C CA . ALA C 1 286 ? -57.159 21.866 -37.092 1.00 46.76 263 ALA C CA 1
ATOM 9215 C C . ALA C 1 286 ? -56.784 20.666 -37.972 1.00 43.30 263 ALA C C 1
ATOM 9216 O O . ALA C 1 286 ? -55.971 20.795 -38.884 1.00 39.15 263 ALA C O 1
ATOM 9218 N N . VAL C 1 287 ? -57.380 19.509 -37.689 1.00 43.01 264 VAL C N 1
ATOM 9219 C CA . VAL C 1 287 ? -57.108 18.300 -38.454 1.00 42.51 264 VAL C CA 1
ATOM 9220 C C . VAL C 1 287 ? -57.418 18.537 -39.931 1.00 44.85 264 VAL C C 1
ATOM 9221 O O . VAL C 1 287 ? -56.637 18.161 -40.812 1.00 43.53 264 VAL C O 1
ATOM 9225 N N . VAL C 1 288 ? -58.576 19.146 -40.179 1.00 45.77 265 VAL C N 1
ATOM 9226 C CA . VAL C 1 288 ? -59.094 19.363 -41.531 1.00 48.00 265 VAL C CA 1
ATOM 9227 C C . VAL C 1 288 ? -58.231 20.351 -42.312 1.00 46.61 265 VAL C C 1
ATOM 9228 O O . VAL C 1 288 ? -57.830 20.068 -43.442 1.00 44.31 265 VAL C O 1
ATOM 9232 N N . ASN C 1 289 ? -57.931 21.497 -41.709 1.00 49.01 266 ASN C N 1
ATOM 9233 C CA . ASN C 1 289 ? -57.031 22.458 -42.337 1.00 52.52 266 ASN C CA 1
ATOM 9234 C C . ASN C 1 289 ? -55.613 21.870 -42.469 1.00 54.35 266 ASN C C 1
ATOM 9235 O O . ASN C 1 289 ? -54.838 22.244 -43.363 1.00 52.29 266 ASN C O 1
ATOM 9240 N N . GLY C 1 290 ? -55.306 20.920 -41.585 1.00 53.32 267 GLY C N 1
ATOM 9241 C CA . GLY C 1 290 ? -54.071 20.159 -41.649 1.00 50.63 267 GLY C CA 1
ATOM 9242 C C . GLY C 1 290 ? -53.982 19.329 -42.916 1.00 49.90 267 GLY C C 1
ATOM 9243 O O . GLY C 1 290 ? -53.025 19.473 -43.694 1.00 49.22 267 GLY C O 1
ATOM 9244 N N . ILE C 1 291 ? -54.980 18.470 -43.145 1.00 42.23 268 ILE C N 1
ATOM 9245 C CA . ILE C 1 291 ? -54.942 17.602 -44.328 1.00 39.62 268 ILE C CA 1
ATOM 9246 C C . ILE C 1 291 ? -55.149 18.380 -45.625 1.00 41.31 268 ILE C C 1
ATOM 9247 O O . ILE C 1 291 ? -54.556 18.059 -46.646 1.00 39.90 268 ILE C O 1
ATOM 9252 N N . ARG C 1 292 ? -55.964 19.428 -45.560 1.00 43.14 269 ARG C N 1
ATOM 9253 C CA . ARG C 1 292 ? -56.214 20.272 -46.703 1.00 44.58 269 ARG C CA 1
ATOM 9254 C C . ARG C 1 292 ? -54.901 20.769 -47.267 1.00 43.68 269 ARG C C 1
ATOM 9255 O O . ARG C 1 292 ? -54.730 20.832 -48.485 1.00 43.31 269 ARG C O 1
ATOM 9263 N N . THR C 1 293 ? -53.989 21.127 -46.369 1.00 48.16 270 THR C N 1
ATOM 9264 C CA . THR C 1 293 ? -52.697 21.702 -46.744 1.00 49.51 270 THR C CA 1
ATOM 9265 C C . THR C 1 293 ? -51.677 20.613 -47.036 1.00 43.36 270 THR C C 1
ATOM 9266 O O . THR C 1 293 ? -51.045 20.611 -48.087 1.00 40.43 270 THR C O 1
ATOM 9270 N N . PHE C 1 294 ? -51.530 19.665 -46.120 1.00 43.19 271 PHE C N 1
ATOM 9271 C CA . PHE C 1 294 ? -50.372 18.778 -46.201 1.00 43.74 271 PHE C CA 1
ATOM 9272 C C . PHE C 1 294 ? -50.642 17.469 -46.953 1.00 45.37 271 PHE C C 1
ATOM 9273 O O . PHE C 1 294 ? -49.714 16.712 -47.263 1.00 44.09 271 PHE C O 1
ATOM 9281 N N . GLY C 1 295 ? -51.912 17.224 -47.270 1.00 44.58 272 GLY C N 1
ATOM 9282 C CA . GLY C 1 295 ? -52.283 16.093 -48.112 1.00 40.93 272 GLY C CA 1
ATOM 9283 C C . GLY C 1 295 ? -52.095 16.445 -49.577 1.00 40.84 272 GLY C C 1
ATOM 9284 O O . GLY C 1 295 ? -51.932 15.559 -50.417 1.00 38.31 272 GLY C O 1
ATOM 9285 N N . TYR C 1 296 ? -52.077 17.749 -49.871 1.00 39.50 273 TYR C N 1
ATOM 9286 C CA . TYR C 1 296 ? -52.220 18.247 -51.243 1.00 44.45 273 TYR C CA 1
ATOM 9287 C C . TYR C 1 296 ? -51.108 19.196 -51.697 1.00 46.92 273 TYR C C 1
ATOM 9288 O O . TYR C 1 296 ? -50.941 19.435 -52.899 1.00 50.44 273 TYR C O 1
ATOM 9297 N N . TYR C 1 297 ? -50.346 19.728 -50.744 1.00 43.16 274 TYR C N 1
ATOM 9298 C CA . TYR C 1 297 ? -49.158 20.505 -51.070 1.00 44.57 274 TYR C CA 1
ATOM 9299 C C . TYR C 1 297 ? -48.283 19.802 -52.109 1.00 43.36 274 TYR C C 1
ATOM 9300 O O . TYR C 1 297 ? -48.026 18.591 -52.011 1.00 39.66 274 TYR C O 1
ATOM 9309 N N . ASN C 1 298 ? -47.816 20.579 -53.089 1.00 39.58 275 ASN C N 1
ATOM 9310 C CA . ASN C 1 298 ? -47.028 20.060 -54.203 1.00 39.51 275 ASN C CA 1
ATOM 9311 C C . ASN C 1 298 ? -47.797 18.988 -54.990 1.00 41.79 275 ASN C C 1
ATOM 9312 O O . ASN C 1 298 ? -47.222 18.014 -55.493 1.00 44.77 275 ASN C O 1
ATOM 9317 N N . ALA C 1 299 ? -49.115 19.197 -55.084 1.00 40.67 276 ALA C N 1
ATOM 9318 C CA . ALA C 1 299 ? -50.036 18.252 -55.694 1.00 40.77 276 ALA C CA 1
ATOM 9319 C C . ALA C 1 299 ? -49.845 16.828 -55.159 1.00 41.46 276 ALA C C 1
ATOM 9320 O O . ALA C 1 299 ? -49.999 15.857 -55.904 1.00 42.29 276 ALA C O 1
ATOM 9322 N N . GLY C 1 300 ? -49.489 16.719 -53.877 1.00 42.68 277 GLY C N 1
ATOM 9323 C CA . GLY C 1 300 ? -49.237 15.422 -53.230 1.00 45.21 277 GLY C CA 1
ATOM 9324 C C . GLY C 1 300 ? -47.949 14.716 -53.658 1.00 46.43 277 GLY C C 1
ATOM 9325 O O . GLY C 1 300 ? -47.721 13.549 -53.305 1.00 44.81 277 GLY C O 1
ATOM 9326 N N . GLN C 1 301 ? -47.111 15.413 -54.417 1.00 40.41 278 GLN C N 1
ATOM 9327 C CA . GLN C 1 301 ? -45.835 14.855 -54.869 1.00 42.93 278 GLN C CA 1
ATOM 9328 C C . GLN C 1 301 ? -44.754 15.153 -53.833 1.00 42.71 278 GLN C C 1
ATOM 9329 O O . GLN C 1 301 ? -43.858 15.987 -54.037 1.00 41.73 278 GLN C O 1
ATOM 9335 N N . ASP C 1 302 ? -44.892 14.471 -52.698 1.00 38.85 279 ASP C N 1
ATOM 9336 C CA . ASP C 1 302 ? -44.103 14.699 -51.530 1.00 39.40 279 ASP C CA 1
ATOM 9337 C C . ASP C 1 302 ? -44.189 13.408 -50.742 1.00 43.67 279 ASP C C 1
ATOM 9338 O O . ASP C 1 302 ? -45.296 12.924 -50.435 1.00 42.39 279 ASP C O 1
ATOM 9343 N N . CYS C 1 303 ? -43.028 12.846 -50.416 1.00 42.61 280 CYS C N 1
ATOM 9344 C CA . CYS C 1 303 ? -42.982 11.588 -49.684 1.00 50.85 280 CYS C CA 1
ATOM 9345 C C . CYS C 1 303 ? -43.545 11.701 -48.261 1.00 43.98 280 CYS C C 1
ATOM 9346 O O . CYS C 1 303 ? -43.851 10.695 -47.657 1.00 49.06 280 CYS C O 1
ATOM 9349 N N . THR C 1 304 ? -43.688 12.919 -47.743 1.00 40.02 281 THR C N 1
ATOM 9350 C CA . THR C 1 304 ? -44.348 13.131 -46.441 1.00 41.94 281 THR C CA 1
ATOM 9351 C C . THR C 1 304 ? -45.821 13.633 -46.504 1.00 43.61 281 THR C C 1
ATOM 9352 O O . THR C 1 304 ? -46.369 14.075 -45.484 1.00 43.74 281 THR C O 1
ATOM 9356 N N . ALA C 1 305 ? -46.449 13.571 -47.680 1.00 42.82 282 ALA C N 1
ATOM 9357 C CA . ALA C 1 305 ? -47.876 13.942 -47.820 1.00 43.14 282 ALA C CA 1
ATOM 9358 C C . ALA C 1 305 ? -48.776 13.208 -46.809 1.00 43.85 282 ALA C C 1
ATOM 9359 O O . ALA C 1 305 ? -48.623 11.996 -46.581 1.00 47.59 282 ALA C O 1
ATOM 9361 N N . ALA C 1 306 ? -49.687 13.951 -46.195 1.00 41.41 283 ALA C N 1
ATOM 9362 C CA . ALA C 1 306 ? -50.654 13.389 -45.253 1.00 46.94 283 ALA C CA 1
ATOM 9363 C C . ALA C 1 306 ? -51.742 12.628 -46.010 1.00 52.70 283 ALA C C 1
ATOM 9364 O O . ALA C 1 306 ? -52.796 13.192 -46.293 1.00 62.71 283 ALA C O 1
ATOM 9366 N N . CYS C 1 307 ? -51.501 11.350 -46.304 1.00 42.46 284 CYS C N 1
ATOM 9367 C CA . CYS C 1 307 ? -52.291 10.666 -47.304 1.00 43.79 284 CYS C CA 1
ATOM 9368 C C . CYS C 1 307 ? -53.071 9.438 -46.817 1.00 41.86 284 CYS C C 1
ATOM 9369 O O . CYS C 1 307 ? -54.062 9.065 -47.429 1.00 43.27 284 CYS C O 1
ATOM 9372 N N . ARG C 1 308 ? -52.630 8.818 -45.732 1.00 39.07 285 ARG C N 1
ATOM 9373 C CA . ARG C 1 308 ? -53.294 7.628 -45.232 1.00 39.27 285 ARG C CA 1
ATOM 9374 C C . ARG C 1 308 ? -53.904 7.944 -43.865 1.00 40.68 285 ARG C C 1
ATOM 9375 O O . ARG C 1 308 ? -53.263 7.782 -42.830 1.00 42.58 285 ARG C O 1
ATOM 9383 N N . ILE C 1 309 ? -55.158 8.395 -43.875 1.00 40.02 286 ILE C N 1
ATOM 9384 C CA . ILE C 1 309 ? -55.809 8.859 -42.636 1.00 39.70 286 ILE C CA 1
ATOM 9385 C C . ILE C 1 309 ? -56.555 7.768 -41.910 1.00 42.18 286 ILE C C 1
ATOM 9386 O O . ILE C 1 309 ? -57.288 6.994 -42.519 1.00 48.35 286 ILE C O 1
ATOM 9391 N N . TYR C 1 310 ? -56.312 7.681 -40.611 1.00 40.05 287 TYR C N 1
ATOM 9392 C CA . TYR C 1 310 ? -57.084 6.813 -39.740 1.00 40.79 287 TYR C CA 1
ATOM 9393 C C . TYR C 1 310 ? -57.859 7.720 -38.811 1.00 40.43 287 TYR C C 1
ATOM 9394 O O . TYR C 1 310 ? -57.275 8.480 -38.047 1.00 42.11 287 TYR C O 1
ATOM 9403 N N . ALA C 1 311 ? -59.184 7.657 -38.912 1.00 40.73 288 ALA C N 1
ATOM 9404 C CA . ALA C 1 311 ? -60.049 8.528 -38.156 1.00 39.93 288 ALA C CA 1
ATOM 9405 C C . ALA C 1 311 ? -60.905 7.680 -37.250 1.00 43.54 288 ALA C C 1
ATOM 9406 O O . ALA C 1 311 ? -61.535 6.703 -37.691 1.00 46.14 288 ALA C O 1
ATOM 9408 N N . GLU C 1 312 ? -60.912 8.044 -35.974 1.00 44.75 289 GLU C N 1
ATOM 9409 C CA . GLU C 1 312 ? -61.696 7.324 -34.985 1.00 45.74 289 GLU C CA 1
ATOM 9410 C C . GLU C 1 312 ? -63.197 7.474 -35.270 1.00 47.85 289 GLU C C 1
ATOM 9411 O O . GLU C 1 312 ? -63.685 8.565 -35.575 1.00 48.06 289 GLU C O 1
ATOM 9417 N N . ALA C 1 313 ? -63.894 6.344 -35.186 1.00 50.23 290 ALA C N 1
ATOM 9418 C CA . ALA C 1 313 ? -65.334 6.206 -35.462 1.00 54.40 290 ALA C CA 1
ATOM 9419 C C . ALA C 1 313 ? -66.204 7.400 -35.049 1.00 55.86 290 ALA C C 1
ATOM 9420 O O . ALA C 1 313 ? -67.038 7.856 -35.832 1.00 59.90 290 ALA C O 1
ATOM 9422 N N . GLY C 1 314 ? -66.004 7.910 -33.837 1.00 52.89 291 GLY C N 1
ATOM 9423 C CA . GLY C 1 314 ? -66.793 9.038 -33.357 1.00 54.67 291 GLY C CA 1
ATOM 9424 C C . GLY C 1 314 ? -66.691 10.305 -34.193 1.00 54.26 291 GLY C C 1
ATOM 9425 O O . GLY C 1 314 ? -67.609 11.115 -34.200 1.00 55.10 291 GLY C O 1
ATOM 9426 N N . ILE C 1 315 ? -65.575 10.471 -34.898 1.00 52.19 292 ILE C N 1
ATOM 9427 C CA . ILE C 1 315 ? -65.327 11.673 -35.696 1.00 52.18 292 ILE C CA 1
ATOM 9428 C C . ILE C 1 315 ? -65.122 11.381 -37.205 1.00 51.25 292 ILE C C 1
ATOM 9429 O O . ILE C 1 315 ? -64.899 12.295 -38.006 1.00 49.67 292 ILE C O 1
ATOM 9434 N N . TYR C 1 316 ? -65.247 10.113 -37.590 1.00 50.60 293 TYR C N 1
ATOM 9435 C CA . TYR C 1 316 ? -64.984 9.702 -38.972 1.00 48.08 293 TYR C CA 1
ATOM 9436 C C . TYR C 1 316 ? -65.862 10.433 -39.997 1.00 50.61 293 TYR C C 1
ATOM 9437 O O . TYR C 1 316 ? -65.335 10.978 -40.980 1.00 48.16 293 TYR C O 1
ATOM 9446 N N . GLU C 1 317 ? -67.179 10.444 -39.768 1.00 51.53 294 GLU C N 1
ATOM 9447 C CA . GLU C 1 317 ? -68.131 11.020 -40.733 1.00 53.42 294 GLU C CA 1
ATOM 9448 C C . GLU C 1 317 ? -68.031 12.536 -40.797 1.00 50.11 294 GLU C C 1
ATOM 9449 O O . GLU C 1 317 ? -68.010 13.107 -41.871 1.00 50.87 294 GLU C O 1
ATOM 9455 N N . LYS C 1 318 ? -67.953 13.197 -39.647 1.00 51.35 295 LYS C N 1
ATOM 9456 C CA . LYS C 1 318 ? -67.743 14.639 -39.652 1.00 50.91 295 LYS C CA 1
ATOM 9457 C C . LYS C 1 318 ? -66.429 15.015 -40.343 1.00 49.41 295 LYS C C 1
ATOM 9458 O O . LYS C 1 318 ? -66.374 16.011 -41.073 1.00 48.21 295 LYS C O 1
ATOM 9464 N N . LEU C 1 319 ? -65.379 14.217 -40.113 1.00 46.65 296 LEU C N 1
ATOM 9465 C CA . LEU C 1 319 ? -64.087 14.467 -40.740 1.00 47.28 296 LEU C CA 1
ATOM 9466 C C . LEU C 1 319 ? -64.158 14.285 -42.254 1.00 46.81 296 LEU C C 1
ATOM 9467 O O . LEU C 1 319 ? -63.714 15.151 -43.006 1.00 45.49 296 LEU C O 1
ATOM 9472 N N . VAL C 1 320 ? -64.727 13.170 -42.695 1.00 46.83 297 VAL C N 1
ATOM 9473 C CA . VAL C 1 320 ? -64.916 12.954 -44.131 1.00 52.21 297 VAL C CA 1
ATOM 9474 C C . VAL C 1 320 ? -65.735 14.087 -44.762 1.00 51.10 297 VAL C C 1
ATOM 9475 O O . VAL C 1 320 ? -65.329 14.657 -45.769 1.00 48.72 297 VAL C O 1
ATOM 9479 N N . ALA C 1 321 ? -66.873 14.420 -44.157 1.00 52.20 298 ALA C N 1
ATOM 9480 C CA . ALA C 1 321 ? -67.691 15.528 -44.657 1.00 52.38 298 ALA C CA 1
ATOM 9481 C C . ALA C 1 321 ? -66.918 16.852 -44.699 1.00 49.70 298 ALA C C 1
ATOM 9482 O O . ALA C 1 321 ? -66.885 17.504 -45.739 1.00 48.92 298 ALA C O 1
ATOM 9484 N N . ASP C 1 322 ? -66.282 17.234 -43.590 1.00 51.43 299 ASP C N 1
ATOM 9485 C CA . ASP C 1 322 ? -65.556 18.517 -43.535 1.00 53.12 299 ASP C CA 1
ATOM 9486 C C . ASP C 1 322 ? -64.325 18.576 -44.448 1.00 53.51 299 ASP C C 1
ATOM 9487 O O . ASP C 1 322 ? -64.089 19.595 -45.112 1.00 52.47 299 ASP C O 1
ATOM 9492 N N . LEU C 1 323 ? -63.559 17.486 -44.493 1.00 50.86 300 LEU C N 1
ATOM 9493 C CA . LEU C 1 323 ? -62.400 17.416 -45.377 1.00 50.93 300 LEU C CA 1
ATOM 9494 C C . LEU C 1 323 ? -62.820 17.523 -46.839 1.00 50.22 300 LEU C C 1
ATOM 9495 O O . LEU C 1 323 ? -62.152 18.195 -47.627 1.00 51.93 300 LEU C O 1
ATOM 9500 N N . THR C 1 324 ? -63.924 16.866 -47.190 1.00 49.39 301 THR C N 1
ATOM 9501 C CA . THR C 1 324 ? -64.414 16.867 -48.563 1.00 51.62 301 THR C CA 1
ATOM 9502 C C . THR C 1 324 ? -64.735 18.300 -48.965 1.00 52.33 301 THR C C 1
ATOM 9503 O O . THR C 1 324 ? -64.275 18.794 -49.997 1.00 50.19 301 THR C O 1
ATOM 9507 N N . SER C 1 325 ? -65.510 18.958 -48.115 1.00 52.72 302 SER C N 1
ATOM 9508 C CA . SER C 1 325 ? -65.817 20.364 -48.269 1.00 55.06 302 SER C CA 1
ATOM 9509 C C . SER C 1 325 ? -64.542 21.217 -48.437 1.00 53.96 302 SER C C 1
ATOM 9510 O O . SER C 1 325 ? -64.447 22.033 -49.358 1.00 53.42 302 SER C O 1
ATOM 9513 N N . ALA C 1 326 ? -63.569 21.008 -47.549 1.00 54.08 303 ALA C N 1
ATOM 9514 C CA . ALA C 1 326 ? -62.313 21.760 -47.553 1.00 52.88 303 ALA C CA 1
ATOM 9515 C C . ALA C 1 326 ? -61.504 21.554 -48.827 1.00 51.26 303 ALA C C 1
ATOM 9516 O O . ALA C 1 326 ? -61.017 22.521 -49.423 1.00 49.71 303 ALA C O 1
ATOM 9518 N N . VAL C 1 327 ? -61.354 20.285 -49.214 1.00 45.58 304 VAL C N 1
ATOM 9519 C CA . VAL C 1 327 ? -60.547 19.895 -50.353 1.00 46.00 304 VAL C CA 1
ATOM 9520 C C . VAL C 1 327 ? -61.110 20.464 -51.661 1.00 50.14 304 VAL C C 1
ATOM 9521 O O . VAL C 1 327 ? -60.364 20.976 -52.501 1.00 47.78 304 VAL C O 1
ATOM 9525 N N . SER C 1 328 ? -62.434 20.404 -51.814 1.00 52.81 305 SER C N 1
ATOM 9526 C CA . SER C 1 328 ? -63.081 20.908 -53.025 1.00 54.41 305 SER C CA 1
ATOM 9527 C C . SER C 1 328 ? -62.902 22.421 -53.230 1.00 51.22 305 SER C C 1
ATOM 9528 O O . SER C 1 328 ? -63.222 22.931 -54.291 1.00 50.96 305 SER C O 1
ATOM 9531 N N . THR C 1 329 ? -62.394 23.128 -52.224 1.00 51.83 306 THR C N 1
ATOM 9532 C CA . THR C 1 329 ? -62.106 24.561 -52.365 1.00 52.28 306 THR C CA 1
ATOM 9533 C C . THR C 1 329 ? -60.632 24.816 -52.745 1.00 51.37 306 THR C C 1
ATOM 9534 O O . THR C 1 329 ? -60.252 25.955 -53.029 1.00 51.56 306 THR C O 1
ATOM 9538 N N . ILE C 1 330 ? -59.813 23.764 -52.770 1.00 48.79 307 ILE C N 1
ATOM 9539 C CA . ILE C 1 330 ? -58.402 23.917 -53.179 1.00 53.19 307 ILE C CA 1
ATOM 9540 C C . ILE C 1 330 ? -58.296 24.513 -54.589 1.00 52.85 307 ILE C C 1
ATOM 9541 O O . ILE C 1 330 ? -58.888 23.996 -55.540 1.00 52.91 307 ILE C O 1
ATOM 9546 N N . ARG C 1 331 ? -57.554 25.613 -54.691 1.00 50.80 308 ARG C N 1
ATOM 9547 C CA . ARG C 1 331 ? -57.385 26.349 -55.935 1.00 50.99 308 ARG C CA 1
ATOM 9548 C C . ARG C 1 331 ? -56.163 25.867 -56.720 1.00 49.31 308 ARG C C 1
ATOM 9549 O O . ARG C 1 331 ? -55.093 25.660 -56.152 1.00 49.76 308 ARG C O 1
ATOM 9557 N N . TYR C 1 332 ? -56.341 25.679 -58.026 1.00 49.92 309 TYR C N 1
ATOM 9558 C CA . TYR C 1 332 ? -55.271 25.218 -58.922 1.00 48.59 309 TYR C CA 1
ATOM 9559 C C . TYR C 1 332 ? -55.605 25.524 -60.376 1.00 48.02 309 TYR C C 1
ATOM 9560 O O . TYR C 1 332 ? -56.782 25.564 -60.760 1.00 48.55 309 TYR C O 1
ATOM 9569 N N . ASN C 1 333 ? -54.567 25.741 -61.181 1.00 49.14 310 ASN C N 1
ATOM 9570 C CA . ASN C 1 333 ? -54.721 26.000 -62.613 1.00 50.39 310 ASN C CA 1
ATOM 9571 C C . ASN C 1 333 ? -55.369 27.365 -62.880 1.00 54.06 310 ASN C C 1
ATOM 9572 O O . ASN C 1 333 ? -56.020 27.572 -63.902 1.00 54.13 310 ASN C O 1
ATOM 9577 N N . LEU C 1 334 ? -55.197 28.296 -61.946 1.00 56.74 311 LEU C N 1
ATOM 9578 C CA . LEU C 1 334 ? -55.683 29.652 -62.148 1.00 58.27 311 LEU C CA 1
ATOM 9579 C C . LEU C 1 334 ? -54.659 30.437 -62.936 1.00 61.17 311 LEU C C 1
ATOM 9580 O O . LEU C 1 334 ? -53.460 30.150 -62.861 1.00 59.49 311 LEU C O 1
ATOM 9585 N N . ASP C 1 335 ? -55.152 31.412 -63.701 1.00 64.47 312 ASP C N 1
ATOM 9586 C CA . ASP C 1 335 ? -54.326 32.329 -64.482 1.00 64.19 312 ASP C CA 1
ATOM 9587 C C . ASP C 1 335 ? -53.385 33.118 -63.578 1.00 63.76 312 ASP C C 1
ATOM 9588 O O . ASP C 1 335 ? -52.177 33.171 -63.824 1.00 61.38 312 ASP C O 1
ATOM 9593 N N . ASP C 1 336 ? -53.949 33.709 -62.522 1.00 65.98 313 ASP C N 1
ATOM 9594 C CA . ASP C 1 336 ? -53.177 34.400 -61.489 1.00 65.42 313 ASP C CA 1
ATOM 9595 C C . ASP C 1 336 ? -52.463 33.384 -60.588 1.00 63.40 313 ASP C C 1
ATOM 9596 O O . ASP C 1 336 ? -53.084 32.744 -59.719 1.00 60.53 313 ASP C O 1
ATOM 9601 N N . ASP C 1 337 ? -51.157 33.237 -60.790 1.00 62.26 314 ASP C N 1
ATOM 9602 C CA . ASP C 1 337 ? -50.399 32.190 -60.089 1.00 57.87 314 ASP C CA 1
ATOM 9603 C C . ASP C 1 337 ? -50.301 32.366 -58.568 1.00 56.76 314 ASP C C 1
ATOM 9604 O O . ASP C 1 337 ? -50.223 31.375 -57.824 1.00 56.60 314 ASP C O 1
ATOM 9609 N N . THR C 1 338 ? -50.316 33.618 -58.116 1.00 56.49 315 THR C N 1
ATOM 9610 C CA . THR C 1 338 ? -50.358 33.948 -56.676 1.00 58.13 315 THR C CA 1
ATOM 9611 C C . THR C 1 338 ? -51.642 33.455 -55.975 1.00 59.33 315 THR C C 1
ATOM 9612 O O . THR C 1 338 ? -51.695 33.384 -54.745 1.00 62.88 315 THR C O 1
ATOM 9616 N N . GLU C 1 339 ? -52.671 33.131 -56.762 1.00 55.40 316 GLU C N 1
ATOM 9617 C CA . GLU C 1 339 ? -53.941 32.623 -56.241 1.00 53.80 316 GLU C CA 1
ATOM 9618 C C . GLU C 1 339 ? -53.990 31.084 -56.244 1.00 53.28 316 GLU C C 1
ATOM 9619 O O . GLU C 1 339 ? -54.934 30.475 -55.720 1.00 51.57 316 GLU C O 1
ATOM 9625 N N . ASN C 1 340 ? -52.969 30.457 -56.821 1.00 51.66 317 ASN C N 1
ATOM 9626 C CA . ASN C 1 340 ? -52.906 28.995 -56.825 1.00 51.87 317 ASN C CA 1
ATOM 9627 C C . ASN C 1 340 ? -52.330 28.434 -55.542 1.00 51.68 317 ASN C C 1
ATOM 9628 O O . ASN C 1 340 ? -51.377 28.983 -54.983 1.00 50.17 317 ASN C O 1
ATOM 9633 N N . GLU C 1 341 ? -52.924 27.336 -55.086 1.00 50.75 318 GLU C N 1
ATOM 9634 C CA . GLU C 1 341 ? -52.517 26.693 -53.851 1.00 49.35 318 GLU C CA 1
ATOM 9635 C C . GLU C 1 341 ? -51.669 25.469 -54.175 1.00 47.47 318 GLU C C 1
ATOM 9636 O O . GLU C 1 341 ? -50.705 25.184 -53.481 1.00 52.17 318 GLU C O 1
ATOM 9642 N N . ILE C 1 342 ? -52.050 24.734 -55.217 1.00 42.98 319 ILE C N 1
ATOM 9643 C CA . ILE C 1 342 ? -51.276 23.590 -55.663 1.00 41.20 319 ILE C CA 1
ATOM 9644 C C . ILE C 1 342 ? -51.077 23.647 -57.171 1.00 42.71 319 ILE C C 1
ATOM 9645 O O . ILE C 1 342 ? -51.885 24.233 -57.890 1.00 45.97 319 ILE C O 1
ATOM 9650 N N . GLY C 1 343 ? -49.990 23.049 -57.642 1.00 44.79 320 GLY C N 1
ATOM 9651 C CA . GLY C 1 343 ? -49.698 22.984 -59.070 1.00 44.06 320 GLY C CA 1
ATOM 9652 C C . GLY C 1 343 ? -50.150 21.661 -59.659 1.00 45.66 320 GLY C C 1
ATOM 9653 O O . GLY C 1 343 ? -50.884 20.912 -59.005 1.00 44.18 320 GLY C O 1
ATOM 9654 N N . PRO C 1 344 ? -49.708 21.351 -60.900 1.00 46.84 321 PRO C N 1
ATOM 9655 C CA . PRO C 1 344 ? -50.062 20.080 -61.544 1.00 45.65 321 PRO C CA 1
ATOM 9656 C C . PRO C 1 344 ? -49.131 18.939 -61.116 1.00 47.55 321 PRO C C 1
ATOM 9657 O O . PRO C 1 344 ? -48.197 19.149 -60.330 1.00 45.07 321 PRO C O 1
ATOM 9661 N N . LEU C 1 345 ? -49.391 17.742 -61.639 1.00 46.99 322 LEU C N 1
ATOM 9662 C CA . LEU C 1 345 ? -48.410 16.664 -61.611 1.00 44.93 322 LEU C CA 1
ATOM 9663 C C . LEU C 1 345 ? -47.342 16.940 -62.674 1.00 44.60 322 LEU C C 1
ATOM 9664 O O . LEU C 1 345 ? -47.593 17.660 -63.637 1.00 40.30 322 LEU C O 1
ATOM 9669 N N . ILE C 1 346 ? -46.169 16.341 -62.512 1.00 48.03 323 ILE C N 1
ATOM 9670 C CA . ILE C 1 346 ? -45.021 16.626 -63.394 1.00 49.13 323 ILE C CA 1
ATOM 9671 C C . ILE C 1 346 ? -45.160 16.214 -64.869 1.00 48.71 323 ILE C C 1
ATOM 9672 O O . ILE C 1 346 ? -44.637 16.895 -65.743 1.00 48.10 323 ILE C O 1
ATOM 9677 N N . SER C 1 347 ? -45.848 15.110 -65.145 1.00 46.58 324 SER C N 1
ATOM 9678 C CA . SER C 1 347 ? -45.902 14.575 -66.512 1.00 47.48 324 SER C CA 1
ATOM 9679 C C . SER C 1 347 ? -47.228 13.869 -66.797 1.00 50.68 324 SER C C 1
ATOM 9680 O O . SER C 1 347 ? -48.003 13.582 -65.857 1.00 48.96 324 SER C O 1
ATOM 9683 N N . ARG C 1 348 ? -47.475 13.582 -68.084 1.00 49.25 325 ARG C N 1
ATOM 9684 C CA . ARG C 1 348 ? -48.644 12.795 -68.505 1.00 52.57 325 ARG C CA 1
ATOM 9685 C C . ARG C 1 348 ? -48.622 11.426 -67.832 1.00 56.15 325 ARG C C 1
ATOM 9686 O O . ARG C 1 348 ? -49.651 10.964 -67.327 1.00 57.29 325 ARG C O 1
ATOM 9694 N N . ARG C 1 349 ? -47.440 10.801 -67.829 1.00 57.62 326 ARG C N 1
ATOM 9695 C CA . ARG C 1 349 ? -47.205 9.499 -67.202 1.00 56.78 326 ARG C CA 1
ATOM 9696 C C . ARG C 1 349 ? -47.643 9.508 -65.740 1.00 51.10 326 ARG C C 1
ATOM 9697 O O . ARG C 1 349 ? -48.328 8.598 -65.281 1.00 48.54 326 ARG C O 1
ATOM 9705 N N . GLN C 1 350 ? -47.216 10.534 -65.007 1.00 51.16 327 GLN C N 1
ATOM 9706 C CA . GLN C 1 350 ? -47.535 10.655 -63.584 1.00 49.95 327 GLN C CA 1
ATOM 9707 C C . GLN C 1 350 ? -4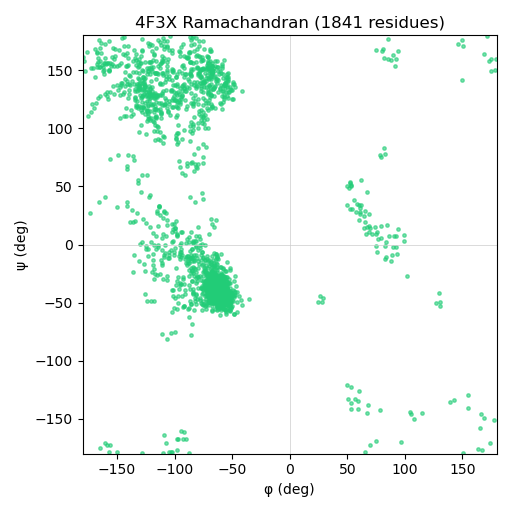9.046 10.862 -63.371 1.00 49.06 327 GLN C C 1
ATOM 9708 O O . GLN C 1 350 ? -49.638 10.250 -62.481 1.00 44.65 327 GLN C O 1
ATOM 9714 N N . ARG C 1 351 ? -49.667 11.705 -64.195 1.00 49.60 328 ARG C N 1
ATOM 9715 C CA . ARG C 1 351 ? -51.116 11.904 -64.094 1.00 51.97 328 ARG C CA 1
ATOM 9716 C C . ARG C 1 351 ? -51.889 10.619 -64.324 1.00 53.86 328 ARG C C 1
ATOM 9717 O O . ARG C 1 351 ? -52.828 10.329 -63.581 1.00 58.33 328 ARG C O 1
ATOM 9725 N N . ASP C 1 352 ? -51.496 9.860 -65.350 1.00 52.41 329 ASP C N 1
ATOM 9726 C CA . ASP C 1 352 ? -52.205 8.632 -65.707 1.00 52.69 329 ASP C CA 1
ATOM 9727 C C . ASP C 1 352 ? -52.120 7.611 -64.585 1.00 51.08 329 ASP C C 1
ATOM 9728 O O . ASP C 1 352 ? -53.111 6.968 -64.256 1.00 50.17 329 ASP C O 1
ATOM 9733 N N . ARG C 1 353 ? -50.932 7.496 -63.998 1.00 50.67 330 ARG C N 1
ATOM 9734 C CA . ARG C 1 353 ? -50.647 6.570 -62.909 1.00 55.26 330 ARG C CA 1
ATOM 9735 C C . ARG C 1 353 ? -51.563 6.866 -61.710 1.00 55.26 330 ARG C C 1
ATOM 9736 O O . ARG C 1 353 ? -52.150 5.959 -61.115 1.00 53.00 330 ARG C O 1
ATOM 9744 N N . VAL C 1 354 ? -51.690 8.152 -61.388 1.00 53.84 331 VAL C N 1
ATOM 9745 C CA . VAL C 1 354 ? -52.586 8.619 -60.332 1.00 53.09 331 VAL C CA 1
ATOM 9746 C C . VAL C 1 354 ? -54.046 8.351 -60.724 1.00 50.81 331 VAL C C 1
ATOM 9747 O O . VAL C 1 354 ? -54.825 7.865 -59.905 1.00 51.56 331 VAL C O 1
ATOM 9751 N N . ALA C 1 355 ? -54.399 8.653 -61.974 1.00 49.67 332 ALA C N 1
ATOM 9752 C CA . ALA C 1 355 ? -55.736 8.347 -62.489 1.00 49.82 332 ALA C CA 1
ATOM 9753 C C . ALA C 1 355 ? -56.064 6.858 -62.339 1.00 51.49 332 ALA C C 1
ATOM 9754 O O . ALA C 1 355 ? -57.160 6.491 -61.910 1.00 49.30 332 ALA C O 1
ATOM 9756 N N . SER C 1 356 ? -55.089 6.015 -62.662 1.00 56.49 333 SER C N 1
ATOM 9757 C CA . SER C 1 356 ? -55.251 4.561 -62.627 1.00 62.43 333 SER C CA 1
ATOM 9758 C C . SER C 1 356 ? -55.414 4.013 -61.195 1.00 59.91 333 SER C C 1
ATOM 9759 O O . SER C 1 356 ? -56.188 3.079 -60.965 1.00 55.90 333 SER C O 1
ATOM 9762 N N . PHE C 1 357 ? -54.687 4.598 -60.243 1.00 57.37 334 PHE C N 1
ATOM 9763 C CA . PHE C 1 357 ? -54.834 4.242 -58.829 1.00 57.12 334 PHE C CA 1
ATOM 9764 C C . PHE C 1 357 ? -56.227 4.573 -58.306 1.00 52.18 334 PHE C C 1
ATOM 9765 O O . PHE C 1 357 ? -56.814 3.777 -57.569 1.00 49.59 334 PHE C O 1
ATOM 9773 N N . VAL C 1 358 ? -56.729 5.756 -58.673 1.00 48.85 335 VAL C N 1
ATOM 9774 C CA . VAL C 1 358 ? -58.023 6.265 -58.195 1.00 49.10 335 VAL C CA 1
ATOM 9775 C C . VAL C 1 358 ? -59.173 5.446 -58.776 1.00 51.37 335 VAL C C 1
ATOM 9776 O O . VAL C 1 358 ? -60.069 5.016 -58.036 1.00 55.16 335 VAL C O 1
ATOM 9780 N N . GLU C 1 359 ? -59.125 5.215 -60.087 1.00 50.63 336 GLU C N 1
ATOM 9781 C CA . GLU C 1 359 ? -60.077 4.339 -60.756 1.00 53.64 336 GLU C CA 1
ATOM 9782 C C . GLU C 1 359 ? -60.096 2.938 -60.144 1.00 52.09 336 GLU C C 1
ATOM 9783 O O . GLU C 1 359 ? -61.171 2.408 -59.875 1.00 51.82 336 GLU C O 1
ATOM 9789 N N . ARG C 1 360 ? -58.929 2.341 -59.894 1.00 50.17 337 ARG C N 1
ATOM 9790 C CA . ARG C 1 360 ? -58.915 1.018 -59.253 1.00 50.86 337 ARG C CA 1
ATOM 9791 C C . ARG C 1 360 ? -59.507 1.064 -57.845 1.00 52.23 337 ARG C C 1
ATOM 9792 O O . ARG C 1 360 ? -60.150 0.114 -57.412 1.00 51.44 337 ARG C O 1
ATOM 9800 N N . ALA C 1 361 ? -59.301 2.178 -57.142 1.00 51.32 338 ALA C N 1
ATOM 9801 C CA . ALA C 1 361 ? -59.903 2.354 -55.826 1.00 52.32 338 ALA C CA 1
ATOM 9802 C C . ALA C 1 361 ? -61.432 2.477 -55.923 1.00 55.54 338 ALA C C 1
ATOM 9803 O O . ALA C 1 361 ? -62.162 1.844 -55.148 1.00 54.90 338 ALA C O 1
ATOM 9805 N N . ALA C 1 362 ? -61.909 3.265 -56.891 1.00 54.19 339 ALA C N 1
ATOM 9806 C CA . ALA C 1 362 ? -63.348 3.461 -57.089 1.00 56.01 339 ALA C CA 1
ATOM 9807 C C . ALA C 1 362 ? -64.105 2.197 -57.544 1.00 60.20 339 ALA C C 1
ATOM 9808 O O . ALA C 1 362 ? -65.322 2.105 -57.358 1.00 64.09 339 ALA C O 1
ATOM 9810 N N . ASP C 1 363 ? -63.388 1.233 -58.126 1.00 59.55 340 ASP C N 1
ATOM 9811 C CA . ASP C 1 363 ? -63.966 -0.062 -58.497 1.00 64.77 340 ASP C CA 1
ATOM 9812 C C . ASP C 1 363 ? -64.398 -0.843 -57.265 1.00 64.78 340 ASP C C 1
ATOM 9813 O O . ASP C 1 363 ? -65.322 -1.653 -57.323 1.00 73.32 340 ASP C O 1
ATOM 9818 N N . GLN C 1 364 ? -63.710 -0.593 -56.159 1.00 61.14 341 GLN C N 1
ATOM 9819 C CA . GLN C 1 364 ? -64.012 -1.218 -54.888 1.00 62.33 341 GLN C CA 1
ATOM 9820 C C . GLN C 1 364 ? -65.348 -0.703 -54.368 1.00 62.71 341 GLN C C 1
ATOM 9821 O O . GLN C 1 364 ? -65.521 0.492 -54.141 1.00 63.21 341 GLN C O 1
ATOM 9827 N N . LYS C 1 365 ? -66.282 -1.627 -54.172 1.00 63.12 342 LYS C N 1
ATOM 9828 C CA . LYS C 1 365 ? -67.660 -1.286 -53.832 1.00 65.87 342 LYS C CA 1
ATOM 9829 C C . LYS C 1 365 ? -67.813 -0.555 -52.491 1.00 61.60 342 LYS C C 1
ATOM 9830 O O . LYS C 1 365 ? -68.732 0.252 -52.330 1.00 55.19 342 LYS C O 1
ATOM 9836 N N . HIS C 1 366 ? -66.900 -0.823 -51.554 1.00 60.68 343 HIS C N 1
ATOM 9837 C CA . HIS C 1 366 ? -66.912 -0.191 -50.230 1.00 55.41 343 HIS C CA 1
ATOM 9838 C C . HIS C 1 366 ? -66.221 1.176 -50.194 1.00 51.25 343 HIS C C 1
ATOM 9839 O O . HIS C 1 366 ? -66.210 1.848 -49.160 1.00 48.07 343 HIS C O 1
ATOM 9846 N N . ILE C 1 367 ? -65.637 1.584 -51.317 1.00 52.17 344 ILE C N 1
ATOM 9847 C CA . ILE C 1 367 ? -64.922 2.856 -51.377 1.00 51.61 344 ILE C CA 1
ATOM 9848 C C . ILE C 1 367 ? -65.771 3.929 -52.037 1.00 50.37 344 ILE C C 1
ATOM 9849 O O . ILE C 1 367 ? -66.425 3.676 -53.027 1.00 52.01 344 ILE C O 1
ATOM 9854 N N . GLU C 1 368 ? -65.769 5.129 -51.469 1.00 53.93 345 GLU C N 1
ATOM 9855 C CA . GLU C 1 368 ? -66.493 6.251 -52.051 1.00 53.04 345 GLU C CA 1
ATOM 9856 C C . GLU C 1 368 ? -65.554 7.456 -52.305 1.00 48.88 345 GLU C C 1
ATOM 9857 O O . GLU C 1 368 ? -64.999 8.039 -51.374 1.00 46.28 345 GLU C O 1
ATOM 9863 N N . ILE C 1 369 ? -65.368 7.809 -53.571 1.00 46.06 346 ILE C N 1
ATOM 9864 C CA . ILE C 1 369 ? -64.741 9.076 -53.927 1.00 46.14 346 ILE C CA 1
ATOM 9865 C C . ILE C 1 369 ? -65.724 10.202 -53.612 1.00 47.60 346 ILE C C 1
ATOM 9866 O O . ILE C 1 369 ? -66.738 10.363 -54.303 1.00 48.97 346 ILE C O 1
ATOM 9871 N N . THR C 1 370 ? -65.441 10.977 -52.570 1.00 46.87 347 THR C N 1
ATOM 9872 C CA . THR C 1 370 ? -66.378 12.031 -52.153 1.00 49.26 347 THR C CA 1
ATOM 9873 C C . THR C 1 370 ? -66.184 13.339 -52.914 1.00 48.99 347 THR C C 1
ATOM 9874 O O . THR C 1 370 ? -67.110 14.148 -53.016 1.00 52.13 347 THR C O 1
ATOM 9878 N N . THR C 1 371 ? -64.980 13.549 -53.433 1.00 47.58 348 THR C N 1
ATOM 9879 C CA . THR C 1 371 ? -64.687 14.713 -54.266 1.00 47.51 348 THR C CA 1
ATOM 9880 C C . THR C 1 371 ? -63.456 14.457 -55.113 1.00 46.94 348 THR C C 1
ATOM 9881 O O . THR C 1 371 ? -62.604 13.629 -54.756 1.00 45.86 348 THR C O 1
ATOM 9885 N N . GLY C 1 372 ? -63.377 15.171 -56.238 1.00 46.00 349 GLY C N 1
ATOM 9886 C CA . GLY C 1 372 ? -62.288 14.998 -57.192 1.00 45.23 349 GLY C CA 1
ATOM 9887 C C . GLY C 1 372 ? -62.350 13.637 -57.861 1.00 47.83 349 GLY C C 1
ATOM 9888 O O . GLY C 1 372 ? -63.434 13.091 -58.106 1.00 48.11 349 GLY C O 1
ATOM 9889 N N . GLY C 1 373 ? -61.181 13.078 -58.143 1.00 49.26 350 GLY C N 1
ATOM 9890 C CA . GLY C 1 373 ? -61.083 11.713 -58.660 1.00 48.50 350 GLY C CA 1
ATOM 9891 C C . GLY C 1 373 ? -60.893 11.662 -60.157 1.00 49.04 350 GLY C C 1
ATOM 9892 O O . GLY C 1 373 ? -60.851 10.581 -60.740 1.00 50.71 350 GLY C O 1
ATOM 9893 N N . ARG C 1 374 ? -60.786 12.833 -60.780 1.00 50.40 351 ARG C N 1
ATOM 9894 C CA . ARG C 1 374 ? -60.611 12.926 -62.218 1.00 52.63 351 ARG C CA 1
ATOM 9895 C C . ARG C 1 374 ? -59.520 13.908 -62.579 1.00 53.70 351 ARG C C 1
ATOM 9896 O O . ARG C 1 374 ? -59.106 14.703 -61.740 1.00 55.97 351 ARG C O 1
ATOM 9904 N N . THR C 1 375 ? -59.048 13.842 -63.826 1.00 54.35 352 THR C N 1
ATOM 9905 C CA . THR C 1 375 ? -58.092 14.822 -64.351 1.00 52.62 352 THR C CA 1
ATOM 9906 C C . THR C 1 375 ? -58.670 16.229 -64.144 1.00 50.92 352 THR C C 1
ATOM 9907 O O . THR C 1 375 ? -59.879 16.411 -64.186 1.00 49.21 352 THR C O 1
ATOM 9911 N N . GLY C 1 376 ? -57.807 17.212 -63.913 1.00 51.14 353 GLY C N 1
ATOM 9912 C CA . GLY C 1 376 ? -58.260 18.548 -63.533 1.00 52.21 353 GLY C CA 1
ATOM 9913 C C . GLY C 1 376 ? -58.010 19.705 -64.487 1.00 52.27 353 GLY C C 1
ATOM 9914 O O . GLY C 1 376 ? -58.116 20.865 -64.085 1.00 57.71 353 GLY C O 1
ATOM 9915 N N . SER C 1 377 ? -57.691 19.413 -65.744 1.00 48.70 354 SER C N 1
ATOM 9916 C CA . SER C 1 377 ? -57.435 20.471 -66.735 1.00 50.02 354 SER C CA 1
ATOM 9917 C C . SER C 1 377 ? -57.487 19.956 -68.164 1.00 52.21 354 SER C C 1
ATOM 9918 O O . SER C 1 377 ? -57.249 18.777 -68.421 1.00 49.61 354 SER C O 1
ATOM 9921 N N . ASP C 1 378 ? -57.795 20.861 -69.090 1.00 55.70 355 ASP C N 1
ATOM 9922 C CA . ASP C 1 378 ? -57.880 20.539 -70.515 1.00 59.48 355 ASP C CA 1
ATOM 9923 C C . ASP C 1 378 ? -56.501 20.279 -71.141 1.00 54.26 355 ASP C C 1
ATOM 9924 O O . ASP C 1 378 ? -56.375 19.524 -72.104 1.00 53.40 355 ASP C O 1
ATOM 9929 N N . GLU C 1 379 ? -55.472 20.922 -70.598 1.00 53.29 356 GLU C N 1
ATOM 9930 C CA . GLU C 1 379 ? -54.086 20.679 -71.018 1.00 52.96 356 GLU C CA 1
ATOM 9931 C C . GLU C 1 379 ? -53.197 20.706 -69.769 1.00 53.14 356 GLU C C 1
ATOM 9932 O O . GLU C 1 379 ? -53.649 21.092 -68.680 1.00 51.72 356 GLU C O 1
ATOM 9938 N N . GLY C 1 380 ? -51.933 20.316 -69.916 1.00 52.36 357 GLY C N 1
ATOM 9939 C CA . GLY C 1 380 ? -51.079 20.156 -68.744 1.00 51.03 357 GLY C CA 1
ATOM 9940 C C . GLY C 1 380 ? -51.601 19.016 -67.872 1.00 48.18 357 GLY C C 1
ATOM 9941 O O . GLY C 1 380 ? -52.614 18.369 -68.195 1.00 46.97 357 GLY C O 1
ATOM 9942 N N . PHE C 1 381 ? -50.932 18.781 -66.754 1.00 44.69 358 PHE C N 1
ATOM 9943 C CA . PHE C 1 381 ? -51.082 17.499 -66.086 1.00 47.61 358 PHE C CA 1
ATOM 9944 C C . PHE C 1 381 ? -51.756 17.533 -64.708 1.00 48.64 358 PHE C C 1
ATOM 9945 O O . PHE C 1 381 ? -51.455 16.701 -63.845 1.00 48.34 358 PHE C O 1
ATOM 9953 N N . PHE C 1 382 ? -52.687 18.479 -64.533 1.00 44.76 359 PHE C N 1
ATOM 9954 C CA . PHE C 1 382 ? -53.477 18.581 -63.301 1.00 44.27 359 PHE C CA 1
ATOM 9955 C C . PHE C 1 382 ? -54.336 17.346 -63.031 1.00 45.33 359 PHE C C 1
ATOM 9956 O O . PHE C 1 382 ? -54.819 16.686 -63.955 1.00 43.94 359 PHE C O 1
ATOM 9964 N N . PHE C 1 383 ? -54.507 17.028 -61.754 1.00 44.70 360 PHE C N 1
ATOM 9965 C CA . PHE C 1 383 ? -55.472 16.015 -61.330 1.00 44.33 360 PHE C CA 1
ATOM 9966 C C . PHE C 1 383 ? -56.267 16.646 -60.200 1.00 44.83 360 PHE C C 1
ATOM 9967 O O . PHE C 1 383 ? -55.699 17.327 -59.360 1.00 45.05 360 PHE C O 1
ATOM 9975 N N . GLN C 1 384 ? -57.576 16.438 -60.176 1.00 48.10 361 GLN C N 1
ATOM 9976 C CA . GLN C 1 384 ? -58.406 17.022 -59.115 1.00 48.70 361 GLN C CA 1
ATOM 9977 C C . GLN C 1 384 ? -58.044 16.507 -57.718 1.00 47.45 361 GLN C C 1
ATOM 9978 O O . GLN C 1 384 ? -57.922 15.286 -57.508 1.00 45.39 361 GLN C O 1
ATOM 9984 N N . PRO C 1 385 ? -57.879 17.435 -56.756 1.00 49.16 362 PRO C N 1
ATOM 9985 C CA . PRO C 1 385 ? -57.735 17.047 -55.349 1.00 45.02 362 PRO C CA 1
ATOM 9986 C C . PRO C 1 385 ? -58.842 16.077 -54.933 1.00 45.80 362 PRO C C 1
ATOM 9987 O O . PRO C 1 385 ? -60.023 16.385 -55.095 1.00 49.71 362 PRO C O 1
ATOM 9991 N N . THR C 1 386 ? -58.454 14.921 -54.394 1.00 44.74 363 THR C N 1
ATOM 9992 C CA . THR C 1 386 ? -59.360 13.785 -54.220 1.00 43.24 363 THR C CA 1
ATOM 9993 C C . THR C 1 386 ? -59.410 13.288 -52.744 1.00 42.28 363 THR C C 1
ATOM 9994 O O . THR C 1 386 ? -58.377 13.139 -52.079 1.00 40.93 363 THR C O 1
ATOM 9998 N N . VAL C 1 387 ? -60.621 13.060 -52.247 1.00 41.04 364 VAL C N 1
ATOM 9999 C CA . VAL C 1 387 ? -60.823 12.397 -50.962 1.00 38.25 364 VAL C CA 1
ATOM 10000 C C . VAL C 1 387 ? -61.430 11.021 -51.221 1.00 42.46 364 VAL C C 1
ATOM 10001 O O . VAL C 1 387 ? -62.501 10.887 -51.818 1.00 43.66 364 VAL C O 1
ATOM 10005 N N . VAL C 1 388 ? -60.721 9.995 -50.786 1.00 45.06 365 VAL C N 1
ATOM 10006 C CA . VAL C 1 388 ? -61.197 8.624 -50.908 1.00 45.64 365 VAL C CA 1
ATOM 10007 C C . VAL C 1 388 ? -61.682 8.153 -49.530 1.00 45.36 365 VAL C C 1
ATOM 10008 O O . VAL C 1 388 ? -60.887 7.986 -48.606 1.00 43.96 365 VAL C O 1
ATOM 10012 N N . ALA C 1 389 ? -62.988 7.954 -49.383 1.00 44.35 366 ALA C N 1
ATOM 10013 C CA . ALA C 1 389 ? -63.540 7.501 -48.096 1.00 44.59 366 ALA C CA 1
ATOM 10014 C C . ALA C 1 389 ? -63.778 5.995 -48.085 1.00 44.88 366 ALA C C 1
ATOM 10015 O O . ALA C 1 389 ? -64.084 5.400 -49.122 1.00 45.18 366 ALA C O 1
ATOM 10017 N N . GLY C 1 390 ? -63.609 5.385 -46.913 1.00 47.09 367 GLY C N 1
ATOM 10018 C CA . GLY C 1 390 ? -63.956 3.973 -46.708 1.00 47.67 367 GLY C CA 1
ATOM 10019 C C . GLY C 1 390 ? -62.907 2.932 -47.052 1.00 49.52 367 GLY C C 1
ATOM 10020 O O . GLY C 1 390 ? -63.211 1.736 -47.031 1.00 52.68 367 GLY C O 1
ATOM 10021 N N . ALA C 1 391 ? -61.684 3.364 -47.377 1.00 48.72 368 ALA C N 1
ATOM 10022 C CA . ALA C 1 391 ? -60.593 2.432 -47.662 1.00 48.04 368 ALA C CA 1
ATOM 10023 C C . ALA C 1 391 ? -60.238 1.597 -46.433 1.00 51.03 368 ALA C C 1
ATOM 10024 O O . ALA C 1 391 ? -60.282 2.087 -45.305 1.00 57.24 368 ALA C O 1
ATOM 10026 N N . THR C 1 392 ? -59.912 0.330 -46.661 1.00 46.55 369 THR C N 1
ATOM 10027 C CA . THR C 1 392 ? -59.551 -0.578 -45.583 1.00 49.15 369 THR C CA 1
ATOM 10028 C C . THR C 1 392 ? -58.053 -0.818 -45.622 1.00 52.89 369 THR C C 1
ATOM 10029 O O . THR C 1 392 ? -57.354 -0.384 -46.546 1.00 51.28 369 THR C O 1
ATOM 10033 N N . GLN C 1 393 ? -57.582 -1.558 -44.629 1.00 52.81 370 GLN C N 1
ATOM 10034 C CA . GLN C 1 393 ? -56.169 -1.829 -44.469 1.00 59.24 370 GLN C CA 1
ATOM 10035 C C . GLN C 1 393 ? -55.590 -2.715 -45.601 1.00 60.99 370 GLN C C 1
ATOM 10036 O O . GLN C 1 393 ? -54.400 -2.636 -45.888 1.00 60.93 370 GLN C O 1
ATOM 10042 N N . GLU C 1 394 ? -56.411 -3.537 -46.252 1.00 59.04 371 GLU C N 1
ATOM 10043 C CA . GLU C 1 394 ? -55.881 -4.329 -47.365 1.00 62.08 371 GLU C CA 1
ATOM 10044 C C . GLU C 1 394 ? -56.135 -3.740 -48.756 1.00 58.17 371 GLU C C 1
ATOM 10045 O O . GLU C 1 394 ? -55.868 -4.402 -49.755 1.00 60.02 371 GLU C O 1
ATOM 10051 N N . ASP C 1 395 ? -56.629 -2.507 -48.831 1.00 52.77 372 ASP C N 1
ATOM 10052 C CA . ASP C 1 395 ? -56.808 -1.859 -50.129 1.00 52.75 372 ASP C CA 1
ATOM 10053 C C . ASP C 1 395 ? -55.499 -1.343 -50.698 1.00 52.19 372 ASP C C 1
ATOM 10054 O O . ASP C 1 395 ? -54.645 -0.842 -49.967 1.00 50.23 372 ASP C O 1
ATOM 10059 N N . GLU C 1 396 ? -55.365 -1.432 -52.016 1.00 53.01 373 GLU C N 1
ATOM 10060 C CA . GLU C 1 396 ? -54.212 -0.870 -52.710 1.00 52.81 373 GLU C CA 1
ATOM 10061 C C . GLU C 1 396 ? -53.927 0.614 -52.360 1.00 46.89 373 GLU C C 1
ATOM 10062 O O . GLU C 1 396 ? -52.769 0.996 -52.136 1.00 44.76 373 GLU C O 1
ATOM 10068 N N . ILE C 1 397 ? -54.981 1.427 -52.295 1.00 46.78 374 ILE C N 1
ATOM 10069 C CA . ILE C 1 397 ? -54.868 2.872 -52.020 1.00 47.60 374 ILE C CA 1
ATOM 10070 C C . ILE C 1 397 ? -54.295 3.200 -50.640 1.00 48.31 374 ILE C C 1
ATOM 10071 O O . ILE C 1 397 ? -53.807 4.311 -50.412 1.00 48.82 374 ILE C O 1
ATOM 10076 N N . VAL C 1 398 ? -54.402 2.245 -49.719 1.00 47.01 375 VAL C N 1
ATOM 10077 C CA . VAL C 1 398 ? -53.817 2.360 -48.384 1.00 46.41 375 VAL C CA 1
ATOM 10078 C C . VAL C 1 398 ? -52.425 1.696 -48.352 1.00 47.07 375 VAL C C 1
ATOM 10079 O O . VAL C 1 398 ? -51.522 2.169 -47.657 1.00 44.48 375 VAL C O 1
ATOM 10083 N N . ARG C 1 399 ? -52.256 0.620 -49.121 1.00 50.17 376 ARG C N 1
ATOM 10084 C CA . ARG C 1 399 ? -51.017 -0.163 -49.110 1.00 53.96 376 ARG C CA 1
ATOM 10085 C C . ARG C 1 399 ? -49.887 0.387 -49.999 1.00 57.81 376 ARG C C 1
ATOM 10086 O O . ARG C 1 399 ? -48.703 0.138 -49.724 1.00 56.15 376 ARG C O 1
ATOM 10094 N N . ARG C 1 400 ? -50.233 1.119 -51.060 1.00 54.34 377 ARG C N 1
ATOM 10095 C CA . ARG C 1 400 ? -49.212 1.606 -51.985 1.00 53.23 377 ARG C CA 1
ATOM 10096 C C . ARG C 1 400 ? -49.229 3.131 -52.146 1.00 52.99 377 ARG C C 1
ATOM 10097 O O . ARG C 1 400 ? -50.279 3.773 -52.014 1.00 44.97 377 ARG C O 1
ATOM 10105 N N . GLU C 1 401 ? -48.047 3.694 -52.401 1.00 59.22 378 GLU C N 1
ATOM 10106 C CA . GLU C 1 401 ? -47.874 5.134 -52.582 1.00 56.80 378 GLU C CA 1
ATOM 10107 C C . GLU C 1 401 ? -48.490 5.600 -53.897 1.00 56.41 378 GLU C C 1
ATOM 10108 O O . GLU C 1 401 ? -48.275 4.983 -54.942 1.00 56.65 378 GLU C O 1
ATOM 10114 N N . VAL C 1 402 ? -49.264 6.681 -53.834 1.00 60.92 379 VAL C N 1
ATOM 10115 C CA . VAL C 1 402 ? -49.922 7.221 -55.030 1.00 59.51 379 VAL C CA 1
ATOM 10116 C C . VAL C 1 402 ? -49.159 8.413 -55.602 1.00 53.52 379 VAL C C 1
ATOM 10117 O O . VAL C 1 402 ? -48.916 8.475 -56.802 1.00 56.17 379 VAL C O 1
ATOM 10121 N N . PHE C 1 403 ? -48.758 9.339 -54.741 1.00 52.96 380 PHE C N 1
ATOM 10122 C CA . PHE C 1 403 ? -47.942 10.482 -55.164 1.00 51.89 380 PHE C CA 1
ATOM 10123 C C . PHE C 1 403 ? -48.748 11.406 -56.085 1.00 51.62 380 PHE C C 1
ATOM 10124 O O . PHE C 1 403 ? -48.272 11.844 -57.127 1.00 51.37 380 PHE C O 1
ATOM 10132 N N . GLY C 1 404 ? -49.988 11.669 -55.680 1.00 53.63 381 GLY C N 1
ATOM 10133 C CA . GLY C 1 404 ? -50.877 12.623 -56.342 1.00 52.42 381 GLY C CA 1
ATOM 10134 C C . GLY C 1 404 ? -51.748 13.298 -55.287 1.00 50.64 381 GLY C C 1
ATOM 10135 O O . GLY C 1 404 ? -51.648 12.966 -54.089 1.00 48.80 381 GLY C O 1
ATOM 10136 N N . PRO C 1 405 ? -52.610 14.246 -55.710 1.00 44.86 382 PRO C N 1
ATOM 10137 C CA . PRO C 1 405 ? -53.373 15.021 -54.721 1.00 43.48 382 PRO C CA 1
ATOM 10138 C C . PRO C 1 405 ? -54.560 14.185 -54.230 1.00 43.66 382 PRO C C 1
ATOM 10139 O O . PRO C 1 405 ? -55.719 14.482 -54.557 1.00 40.33 382 PRO C O 1
ATOM 10143 N N . VAL C 1 406 ? -54.240 13.128 -53.476 1.00 44.55 383 VAL C N 1
ATOM 10144 C CA . VAL C 1 406 ? -55.183 12.071 -53.118 1.00 45.51 383 VAL C CA 1
ATOM 10145 C C . VAL C 1 406 ? -54.979 11.641 -51.655 1.00 42.98 383 VAL C C 1
ATOM 10146 O O . VAL C 1 406 ? -53.860 11.358 -51.225 1.00 41.70 383 VAL C O 1
ATOM 10150 N N . VAL C 1 407 ? -56.064 11.610 -50.893 1.00 41.88 384 VAL C N 1
ATOM 10151 C CA . VAL C 1 407 ? -56.009 11.219 -49.491 1.00 41.07 384 VAL C CA 1
ATOM 10152 C C . VAL C 1 407 ? -57.097 10.179 -49.268 1.00 43.16 384 VAL C C 1
ATOM 10153 O O . VAL C 1 407 ? -58.202 10.339 -49.794 1.00 44.52 384 VAL C O 1
ATOM 10157 N N . SER C 1 408 ? -56.783 9.111 -48.527 1.00 40.76 385 SER C N 1
ATOM 10158 C CA . SER C 1 408 ? -57.773 8.071 -48.179 1.00 39.32 385 SER C CA 1
ATOM 10159 C C . SER C 1 408 ? -58.049 8.111 -46.683 1.00 39.27 385 SER C C 1
ATOM 10160 O O . SER C 1 408 ? -57.170 8.492 -45.900 1.00 39.38 385 SER C O 1
ATOM 10163 N N . VAL C 1 409 ? -59.253 7.708 -46.289 1.00 41.16 386 VAL C N 1
ATOM 10164 C CA . VAL C 1 409 ? -59.642 7.714 -44.883 1.00 40.21 386 VAL C CA 1
ATOM 10165 C C . VAL C 1 409 ? -60.131 6.328 -44.471 1.00 46.41 386 VAL C C 1
ATOM 10166 O O . VAL C 1 409 ? -60.873 5.662 -45.209 1.00 48.43 386 VAL C O 1
ATOM 10170 N N . THR C 1 410 ? -59.690 5.904 -43.290 1.00 45.47 387 THR C N 1
ATOM 10171 C CA . THR C 1 410 ? -59.913 4.565 -42.791 1.00 43.56 387 THR C CA 1
ATOM 10172 C C . THR C 1 410 ? -60.402 4.721 -41.359 1.00 45.74 387 THR C C 1
ATOM 10173 O O . THR C 1 410 ? -59.760 5.363 -40.534 1.00 48.32 387 THR C O 1
ATOM 10177 N N . ARG C 1 411 ? -61.571 4.161 -41.094 1.00 44.44 388 ARG C N 1
ATOM 10178 C CA . ARG C 1 411 ? -62.212 4.266 -39.805 1.00 47.74 388 ARG C CA 1
ATOM 10179 C C . ARG C 1 411 ? -61.631 3.201 -38.882 1.00 46.99 388 ARG C C 1
ATOM 10180 O O . ARG C 1 411 ? -61.414 2.065 -39.283 1.00 44.87 388 ARG C O 1
ATOM 10188 N N . PHE C 1 412 ? -61.358 3.590 -37.646 1.00 49.01 389 PHE C N 1
ATOM 10189 C CA . PHE C 1 412 ? -61.048 2.620 -36.611 1.00 50.54 389 PHE C CA 1
ATOM 10190 C C . PHE C 1 412 ? -61.911 2.965 -35.412 1.00 50.16 389 PHE C C 1
ATOM 10191 O O . PHE C 1 412 ? -62.394 4.093 -35.295 1.00 51.29 389 PHE C O 1
ATOM 10199 N N . THR C 1 413 ? -62.100 1.991 -34.532 1.00 52.07 390 THR C N 1
ATOM 10200 C CA . THR C 1 413 ? -62.892 2.168 -33.318 1.00 53.50 390 THR C CA 1
ATOM 10201 C C . THR C 1 413 ? -62.002 2.108 -32.066 1.00 55.35 390 THR C C 1
ATOM 10202 O O . THR C 1 413 ? -60.817 1.765 -32.136 1.00 52.97 390 THR C O 1
ATOM 10206 N N . GLY C 1 414 ? -62.581 2.426 -30.912 1.00 59.88 391 GLY C N 1
ATOM 10207 C CA . GLY C 1 414 ? -61.844 2.395 -29.649 1.00 55.73 391 GLY C CA 1
ATOM 10208 C C . GLY C 1 414 ? -61.369 1.004 -29.245 1.00 58.24 391 GLY C C 1
ATOM 10209 O O . GLY C 1 414 ? -60.542 0.869 -28.336 1.00 63.41 391 GLY C O 1
ATOM 10210 N N . LYS C 1 415 ? -61.879 -0.032 -29.909 1.00 56.68 392 LYS C N 1
ATOM 10211 C CA . LYS C 1 415 ? -61.374 -1.393 -29.698 1.00 63.59 392 LYS C CA 1
ATOM 10212 C C . LYS C 1 415 ? -60.155 -1.715 -30.568 1.00 65.32 392 LYS C C 1
ATOM 10213 O O . LYS C 1 415 ? -59.506 -2.746 -30.382 1.00 66.06 392 LYS C O 1
ATOM 10219 N N . ASP C 1 416 ? -59.854 -0.816 -31.504 1.00 60.41 393 ASP C N 1
ATOM 10220 C CA . ASP C 1 416 ? -58.771 -0.987 -32.461 1.00 55.55 393 ASP C CA 1
ATOM 10221 C C . ASP C 1 416 ? -57.518 -0.246 -32.001 1.00 52.37 393 ASP C C 1
ATOM 10222 O O . ASP C 1 416 ? -57.597 0.890 -31.533 1.00 56.95 393 ASP C O 1
ATOM 10227 N N . ASP C 1 417 ? -56.364 -0.892 -32.118 1.00 50.33 394 ASP C N 1
ATOM 10228 C CA . ASP C 1 417 ? -55.070 -0.218 -31.918 1.00 48.60 394 ASP C CA 1
ATOM 10229 C C . ASP C 1 417 ? -54.611 0.462 -33.224 1.00 46.51 394 ASP C C 1
ATOM 10230 O O . ASP C 1 417 ? -54.021 -0.189 -34.092 1.00 45.33 394 ASP C O 1
ATOM 10235 N N . ALA C 1 418 ? -54.898 1.761 -33.355 1.00 44.61 395 ALA C N 1
ATOM 10236 C CA . ALA C 1 418 ? -54.599 2.532 -34.579 1.00 40.93 395 ALA C CA 1
ATOM 10237 C C . ALA C 1 418 ? -53.106 2.690 -34.837 1.00 44.55 395 ALA C C 1
ATOM 10238 O O . ALA C 1 418 ? -52.681 2.809 -35.994 1.00 47.87 395 ALA C O 1
ATOM 10240 N N . VAL C 1 419 ? -52.315 2.727 -33.765 1.00 46.31 396 VAL C N 1
ATOM 10241 C CA . VAL C 1 419 ? -50.874 2.717 -33.900 1.00 43.21 396 VAL C CA 1
ATOM 10242 C C . VAL C 1 419 ? -50.461 1.404 -34.574 1.00 42.44 396 VAL C C 1
ATOM 10243 O O . VAL C 1 419 ? -49.754 1.428 -35.586 1.00 40.57 396 VAL C O 1
ATOM 10247 N N . ALA C 1 420 ? -50.939 0.274 -34.057 1.00 42.75 397 ALA C N 1
ATOM 10248 C CA . ALA C 1 420 ? -50.653 -1.012 -34.703 1.00 44.75 397 ALA C CA 1
ATOM 10249 C C . ALA C 1 420 ? -51.039 -1.022 -36.187 1.00 46.84 397 ALA C C 1
ATOM 10250 O O . ALA C 1 420 ? -50.284 -1.538 -37.000 1.00 48.57 397 ALA C O 1
ATOM 10252 N N . TRP C 1 421 ? -52.204 -0.463 -36.531 1.00 46.10 398 TRP C N 1
ATOM 10253 C CA . TRP C 1 421 ? -52.640 -0.397 -37.927 1.00 45.63 398 TRP C CA 1
ATOM 10254 C C . TRP C 1 421 ? -51.659 0.453 -38.717 1.00 44.04 398 TRP C C 1
ATOM 10255 O O . TRP C 1 421 ? -51.197 0.031 -39.774 1.00 43.04 398 TRP C O 1
ATOM 10266 N N . ALA C 1 422 ? -51.347 1.645 -38.200 1.00 44.80 399 ALA C N 1
ATOM 10267 C CA . ALA C 1 422 ? -50.398 2.574 -38.847 1.00 41.86 399 ALA C CA 1
ATOM 10268 C C . ALA C 1 422 ? -49.057 1.896 -39.117 1.00 40.90 399 ALA C C 1
ATOM 10269 O O . ALA C 1 422 ? -48.493 2.035 -40.204 1.00 37.06 399 ALA C O 1
ATOM 10271 N N . ASN C 1 423 ? -48.587 1.129 -38.126 1.00 43.39 400 ASN C N 1
ATOM 10272 C CA . ASN C 1 423 ? -47.334 0.382 -38.223 1.00 41.87 400 ASN C CA 1
ATOM 10273 C C . ASN C 1 423 ? -47.390 -0.784 -39.181 1.00 42.26 400 ASN C C 1
ATOM 10274 O O . ASN C 1 423 ? -46.353 -1.278 -39.585 1.00 40.04 400 ASN C O 1
ATOM 10279 N N . ASP C 1 424 ? -48.582 -1.241 -39.534 1.00 43.63 401 ASP C N 1
ATOM 10280 C CA . ASP C 1 424 ? -48.666 -2.376 -40.448 1.00 48.06 401 ASP C CA 1
ATOM 10281 C C . ASP C 1 424 ? -48.538 -1.890 -41.893 1.00 46.21 401 ASP C C 1
ATOM 10282 O O . ASP C 1 424 ? -49.519 -1.789 -42.629 1.00 49.11 401 ASP C O 1
ATOM 10287 N N . SER C 1 425 ? -47.308 -1.598 -42.288 1.00 42.77 402 SER C N 1
ATOM 10288 C CA . SER C 1 425 ? -47.034 -0.979 -43.562 1.00 39.51 402 SER C CA 1
ATOM 10289 C C . SER C 1 425 ? -45.618 -1.334 -44.015 1.00 39.11 402 SER C C 1
ATOM 10290 O O . SER C 1 425 ? -44.793 -1.745 -43.215 1.00 40.69 402 SER C O 1
ATOM 10293 N N . ASP C 1 426 ? -45.336 -1.170 -45.299 1.00 37.41 403 ASP C N 1
ATOM 10294 C CA . ASP C 1 426 ? -43.973 -1.320 -45.785 1.00 39.51 403 ASP C CA 1
ATOM 10295 C C . ASP C 1 426 ? -43.218 0.017 -45.743 1.00 39.08 403 ASP C C 1
ATOM 10296 O O . ASP C 1 426 ? -42.004 0.049 -45.898 1.00 39.54 403 ASP C O 1
ATOM 10301 N N . TYR C 1 427 ? -43.938 1.104 -45.507 1.00 38.60 404 TYR C N 1
ATOM 10302 C CA . TYR C 1 427 ? -43.328 2.440 -45.423 1.00 42.18 404 TYR C CA 1
ATOM 10303 C C . TYR C 1 427 ? -42.984 2.832 -43.976 1.00 41.27 404 TYR C C 1
ATOM 10304 O O . TYR C 1 427 ? -43.616 2.353 -43.041 1.00 40.56 404 TYR C O 1
ATOM 10313 N N . GLY C 1 428 ? -41.986 3.702 -43.799 1.00 38.17 405 GLY C N 1
ATOM 10314 C CA . GLY C 1 428 ? -41.509 4.050 -42.461 1.00 37.59 405 GLY C CA 1
ATOM 10315 C C . GLY C 1 428 ? -40.958 5.463 -42.350 1.00 34.78 405 GLY C C 1
ATOM 10316 O O . GLY C 1 428 ? -40.058 5.729 -41.543 1.00 36.13 405 GLY C O 1
ATOM 10317 N N . LEU C 1 429 ? -41.512 6.375 -43.131 1.00 32.72 406 LEU C N 1
ATOM 10318 C CA . LEU C 1 429 ? -40.905 7.714 -43.303 1.00 30.80 406 LEU C CA 1
ATOM 10319 C C . LEU C 1 429 ? -41.380 8.806 -42.346 1.00 35.09 406 LEU C C 1
ATOM 10320 O O . LEU C 1 429 ? -40.566 9.497 -41.743 1.00 38.23 406 LEU C O 1
ATOM 10325 N N . ALA C 1 430 ? -42.691 9.004 -42.255 1.00 36.67 407 ALA C N 1
ATOM 10326 C CA . ALA C 1 430 ? -43.229 10.184 -41.591 1.00 36.64 407 ALA C CA 1
ATOM 10327 C C . ALA C 1 430 ? -44.647 9.856 -41.165 1.00 35.74 407 ALA C C 1
ATOM 10328 O O . ALA C 1 430 ? -45.245 8.961 -41.732 1.00 34.77 407 ALA C O 1
ATOM 10330 N N . SER C 1 431 ? -45.164 10.552 -40.153 1.00 33.10 408 SER C N 1
ATOM 10331 C CA . SER C 1 431 ? -46.470 10.238 -39.597 1.00 34.56 408 SER C CA 1
ATOM 10332 C C . SER C 1 431 ? -46.937 11.376 -38.701 1.00 37.63 408 SER C C 1
ATOM 10333 O O . SER C 1 431 ? -46.118 12.174 -38.258 1.00 37.69 408 SER C O 1
ATOM 10336 N N . SER C 1 432 ? -48.244 11.446 -38.430 1.00 37.65 409 SER C N 1
ATOM 10337 C CA . SER C 1 432 ? -48.732 12.363 -37.407 1.00 37.73 409 SER C CA 1
ATOM 10338 C C . SER C 1 432 ? -49.854 11.783 -36.547 1.00 40.39 409 SER C C 1
ATOM 10339 O O . SER C 1 432 ? -50.492 10.763 -36.898 1.00 39.72 409 SER C O 1
ATOM 10342 N N . VAL C 1 433 ? -50.038 12.397 -35.385 1.00 35.82 410 VAL C N 1
ATOM 10343 C CA . VAL C 1 433 ? -51.060 11.980 -34.454 1.00 37.43 410 VAL C CA 1
ATOM 10344 C C . VAL C 1 433 ? -51.728 13.251 -34.016 1.00 39.33 410 VAL C C 1
ATOM 10345 O O . VAL C 1 433 ? -51.059 14.250 -33.727 1.00 39.38 410 VAL C O 1
ATOM 10349 N N . TRP C 1 434 ? -53.055 13.233 -34.041 1.00 40.50 411 TRP C N 1
ATOM 10350 C CA . TRP C 1 434 ? -53.827 14.377 -33.595 1.00 39.59 411 TRP C CA 1
ATOM 10351 C C . TRP C 1 434 ? -54.751 13.952 -32.466 1.00 41.13 411 TRP C C 1
ATOM 10352 O O . TRP C 1 434 ? -55.504 12.988 -32.596 1.00 38.89 411 TRP C O 1
ATOM 10363 N N . THR C 1 435 ? -54.667 14.706 -31.373 1.00 42.53 412 THR C N 1
ATOM 10364 C CA . THR C 1 435 ? -55.407 14.507 -30.143 1.00 42.95 412 THR C CA 1
ATOM 10365 C C . THR C 1 435 ? -54.993 15.647 -29.225 1.00 47.40 412 THR C C 1
ATOM 10366 O O . THR C 1 435 ? -53.863 16.112 -29.299 1.00 55.03 412 THR C O 1
ATOM 10370 N N . LYS C 1 436 ? -55.889 16.085 -28.349 1.00 50.94 413 LYS C N 1
ATOM 10371 C CA . LYS C 1 436 ? -55.514 17.043 -27.309 1.00 55.68 413 LYS C CA 1
ATOM 10372 C C . LYS C 1 436 ? -54.903 16.326 -26.103 1.00 52.08 413 LYS C C 1
ATOM 10373 O O . LYS C 1 436 ? -54.207 16.945 -25.290 1.00 56.54 413 LYS C O 1
ATOM 10379 N N . ASP C 1 437 ? -55.162 15.022 -26.006 1.00 45.89 414 ASP C N 1
ATOM 10380 C CA . ASP C 1 437 ? -54.706 14.203 -24.895 1.00 46.59 414 ASP C CA 1
ATOM 10381 C C . ASP C 1 437 ? -53.218 13.900 -25.005 1.00 48.85 414 ASP C C 1
ATOM 10382 O O . ASP C 1 437 ? -52.787 13.128 -25.878 1.00 45.85 414 ASP C O 1
ATOM 10387 N N . ILE C 1 438 ? -52.439 14.499 -24.105 1.00 52.00 415 ILE C N 1
ATOM 10388 C CA . ILE C 1 438 ? -50.980 14.311 -24.075 1.00 50.41 415 ILE C CA 1
ATOM 10389 C C . ILE C 1 438 ? -50.595 12.832 -23.931 1.00 46.13 415 ILE C C 1
ATOM 10390 O O . ILE C 1 438 ? -49.674 12.367 -24.588 1.00 47.46 415 ILE C O 1
ATOM 10395 N N . SER C 1 439 ? -51.316 12.096 -23.099 1.00 44.39 416 SER C N 1
ATOM 10396 C CA . SER C 1 439 ? -51.022 10.683 -22.893 1.00 49.11 416 SER C CA 1
ATOM 10397 C C . SER C 1 439 ? -51.100 9.840 -24.167 1.00 49.89 416 SER C C 1
ATOM 10398 O O . SER C 1 439 ? -50.140 9.151 -24.499 1.00 54.58 416 SER C O 1
ATOM 10401 N N . LYS C 1 440 ? -52.222 9.894 -24.882 1.00 47.82 417 LYS C N 1
ATOM 10402 C CA . LYS C 1 440 ? -52.352 9.165 -26.149 1.00 47.29 417 LYS C CA 1
ATOM 10403 C C . LYS C 1 440 ? -51.311 9.622 -27.141 1.00 41.54 417 LYS C C 1
ATOM 10404 O O . LYS C 1 440 ? -50.812 8.843 -27.945 1.00 38.47 417 LYS C O 1
ATOM 10410 N N . ALA C 1 441 ? -51.007 10.905 -27.107 1.00 42.34 418 ALA C N 1
ATOM 10411 C CA . ALA C 1 441 ? -50.094 11.469 -28.082 1.00 39.34 418 ALA C CA 1
ATOM 10412 C C . ALA C 1 441 ? -48.662 10.925 -27.873 1.00 42.52 418 ALA C C 1
ATOM 10413 O O . ALA C 1 441 ? -47.960 10.566 -28.845 1.00 40.51 418 ALA C O 1
ATOM 10423 N N . ARG C 1 443 ? -47.870 8.181 -26.125 1.00 41.55 420 ARG C N 1
ATOM 10424 C CA . ARG C 1 443 ? -47.875 6.734 -26.349 1.00 43.41 420 ARG C CA 1
ATOM 10425 C C . ARG C 1 443 ? -47.662 6.430 -27.828 1.00 43.59 420 ARG C C 1
ATOM 10426 O O . ARG C 1 443 ? -46.847 5.579 -28.179 1.00 43.18 420 ARG C O 1
ATOM 10434 N N . ALA C 1 444 ? -48.383 7.142 -28.688 1.00 43.61 421 ALA C N 1
ATOM 10435 C CA . ALA C 1 444 ? -48.243 6.953 -30.127 1.00 43.27 421 ALA C CA 1
ATOM 10436 C C . ALA C 1 444 ? -46.879 7.402 -30.632 1.00 40.68 421 ALA C C 1
ATOM 10437 O O . ALA C 1 444 ? -46.245 6.691 -31.407 1.00 41.03 421 ALA C O 1
ATOM 10439 N N . ALA C 1 445 ? -46.415 8.574 -30.201 1.00 42.64 422 ALA C N 1
ATOM 10440 C CA . ALA C 1 445 ? -45.080 9.040 -30.620 1.00 44.45 422 ALA C CA 1
ATOM 10441 C C . ALA C 1 445 ? -44.049 7.986 -30.260 1.00 41.39 422 ALA C C 1
ATOM 10442 O O . ALA C 1 445 ? -43.104 7.721 -30.995 1.00 41.66 422 ALA C O 1
ATOM 10444 N N . SER C 1 446 ? -44.262 7.372 -29.114 1.00 38.69 423 SER C N 1
ATOM 10445 C CA . SER C 1 446 ? -43.319 6.433 -28.595 1.00 42.06 423 SER C CA 1
ATOM 10446 C C . SER C 1 446 ? -43.249 5.182 -29.483 1.00 43.23 423 SER C C 1
ATOM 10447 O O . SER C 1 446 ? -42.179 4.643 -29.704 1.00 45.10 423 SER C O 1
ATOM 10450 N N . ARG C 1 447 ? -44.396 4.761 -30.003 1.00 44.57 424 ARG C N 1
ATOM 10451 C CA . ARG C 1 447 ? -44.574 3.433 -30.595 1.00 44.03 424 ARG C CA 1
ATOM 10452 C C . ARG C 1 447 ? -44.633 3.418 -32.122 1.00 40.21 424 ARG C C 1
ATOM 10453 O O . ARG C 1 447 ? -44.663 2.346 -32.728 1.00 41.58 424 ARG C O 1
ATOM 10461 N N . LEU C 1 448 ? -44.658 4.586 -32.752 1.00 38.15 425 LEU C N 1
ATOM 10462 C CA . LEU C 1 448 ? -44.791 4.638 -34.203 1.00 36.98 425 LEU C CA 1
ATOM 10463 C C . LEU C 1 448 ? -43.492 4.300 -34.909 1.00 40.83 425 LEU C C 1
ATOM 10464 O O . LEU C 1 448 ? -42.434 4.806 -34.545 1.00 39.52 425 LEU C O 1
ATOM 10469 N N . GLN C 1 449 ? -43.591 3.455 -35.932 1.00 39.73 426 GLN C N 1
ATOM 10470 C CA . GLN C 1 449 ? -42.428 2.980 -36.664 1.00 37.15 426 GLN C CA 1
ATOM 10471 C C . GLN C 1 449 ? -42.134 3.825 -37.886 1.00 34.42 426 GLN C C 1
ATOM 10472 O O . GLN C 1 449 ? -42.120 3.337 -39.019 1.00 30.93 426 GLN C O 1
ATOM 10478 N N . TYR C 1 450 ? -41.861 5.090 -37.622 1.00 34.95 427 TYR C N 1
ATOM 10479 C CA . TYR C 1 450 ? -41.679 6.092 -38.651 1.00 35.05 427 TYR C CA 1
ATOM 10480 C C . TYR C 1 450 ? -40.513 7.010 -38.303 1.00 35.36 427 TYR C C 1
ATOM 10481 O O . TYR C 1 450 ? -40.375 7.463 -37.163 1.00 37.08 427 TYR C O 1
ATOM 10490 N N . GLY C 1 451 ? -39.698 7.308 -39.307 1.00 33.45 428 GLY C N 1
ATOM 10491 C CA . GLY C 1 451 ? -38.564 8.210 -39.136 1.00 31.40 428 GLY C CA 1
ATOM 10492 C C . GLY C 1 451 ? -38.987 9.478 -38.420 1.00 31.51 428 GLY C C 1
ATOM 10493 O O . GLY C 1 451 ? -38.208 10.058 -37.675 1.00 33.21 428 GLY C O 1
ATOM 10494 N N . CYS C 1 452 ? -40.229 9.899 -38.625 1.00 31.93 429 CYS C N 1
ATOM 10495 C CA . CYS C 1 452 ? -40.685 11.184 -38.098 1.00 34.44 429 CYS C CA 1
ATOM 10496 C C . CYS C 1 452 ? -42.129 11.018 -37.618 1.00 38.92 429 CYS C C 1
ATOM 10497 O O . CYS C 1 452 ? -42.908 10.287 -38.231 1.00 37.29 429 CYS C O 1
ATOM 10500 N N . THR C 1 453 ? -42.463 11.654 -36.492 1.00 34.82 430 THR C N 1
ATOM 10501 C CA . THR C 1 453 ? -43.826 11.644 -35.966 1.00 31.52 430 THR C CA 1
ATOM 10502 C C . THR C 1 453 ? -44.134 13.061 -35.477 1.00 33.54 430 THR C C 1
ATOM 10503 O O . THR C 1 453 ? -43.451 13.559 -34.577 1.00 34.53 430 THR C O 1
ATOM 10507 N N . TRP C 1 454 ? -45.096 13.719 -36.115 1.00 34.78 431 TRP C N 1
ATOM 10508 C CA . TRP C 1 454 ? -45.584 15.047 -35.703 1.00 35.25 431 TRP C CA 1
ATOM 10509 C C . TRP C 1 454 ? -46.797 14.900 -34.788 1.00 37.99 431 TRP C C 1
ATOM 10510 O O . TRP C 1 454 ? -47.579 13.967 -34.918 1.00 36.83 431 TRP C O 1
ATOM 10521 N N . ILE C 1 455 ? -46.961 15.815 -33.843 1.00 37.42 432 ILE C N 1
ATOM 10522 C CA . ILE C 1 455 ? -48.160 15.781 -33.032 1.00 37.31 432 ILE C CA 1
ATOM 10523 C C . ILE C 1 455 ? -48.934 17.058 -33.228 1.00 40.52 432 ILE C C 1
ATOM 10524 O O . ILE C 1 455 ? -48.401 18.142 -33.007 1.00 45.92 432 ILE C O 1
ATOM 10529 N N . ASN C 1 456 ? -50.184 16.919 -33.694 1.00 40.31 433 ASN C N 1
ATOM 10530 C CA . ASN C 1 456 ? -51.066 18.050 -33.952 1.00 37.50 433 ASN C CA 1
ATOM 10531 C C . ASN C 1 456 ? -50.493 18.978 -35.008 1.00 35.92 433 ASN C C 1
ATOM 10532 O O . ASN C 1 456 ? -50.713 20.189 -34.980 1.00 33.89 433 ASN C O 1
ATOM 10537 N N . THR C 1 457 ? -49.743 18.401 -35.939 1.00 35.71 434 THR C N 1
ATOM 10538 C CA . THR C 1 457 ? -49.373 19.094 -37.165 1.00 36.84 434 THR C CA 1
ATOM 10539 C C . THR C 1 457 ? -48.873 17.981 -38.066 1.00 36.66 434 THR C C 1
ATOM 10540 O O . THR C 1 457 ? -48.974 16.811 -37.698 1.00 36.82 434 THR C O 1
ATOM 10544 N N . HIS C 1 458 ? -48.371 18.352 -39.240 1.00 36.47 435 HIS C N 1
ATOM 10545 C CA . HIS C 1 458 ? -47.777 17.419 -40.189 1.00 40.01 435 HIS C CA 1
ATOM 10546 C C . HIS C 1 458 ? -46.896 18.289 -41.062 1.00 40.82 435 HIS C C 1
ATOM 10547 O O . HIS C 1 458 ? -47.109 19.505 -41.135 1.00 39.73 435 HIS C O 1
ATOM 10554 N N . PHE C 1 459 ? -45.882 17.686 -41.680 1.00 41.64 436 PHE C N 1
ATOM 10555 C CA . PHE C 1 459 ? -45.228 18.294 -42.844 1.00 44.67 436 PHE C CA 1
ATOM 10556 C C . PHE C 1 459 ? -44.157 19.342 -42.524 1.00 49.38 436 PHE C C 1
ATOM 10557 O O . PHE C 1 459 ? -43.428 19.754 -43.413 1.00 59.11 436 PHE C O 1
ATOM 10573 N N . LEU C 1 461 ? -40.796 20.750 -41.490 1.00 42.52 438 LEU C N 1
ATOM 10574 C CA . LEU C 1 461 ? -39.399 20.352 -41.403 1.00 39.52 438 LEU C CA 1
ATOM 10575 C C . LEU C 1 461 ? -38.523 21.484 -40.896 1.00 36.45 438 LEU C C 1
ATOM 10576 O O . LEU C 1 461 ? -38.893 22.661 -40.954 1.00 36.85 438 LEU C O 1
ATOM 10581 N N . THR C 1 462 ? -37.353 21.118 -40.394 1.00 38.16 439 THR C N 1
ATOM 10582 C CA . THR C 1 462 ? -36.368 22.104 -39.940 1.00 37.30 439 THR C CA 1
ATOM 10583 C C . THR C 1 462 ? -34.968 21.523 -40.202 1.00 35.40 439 THR C C 1
ATOM 10584 O O . THR C 1 462 ? -34.723 20.335 -40.016 1.00 35.35 439 THR C O 1
ATOM 10588 N N . ASN C 1 463 ? -34.083 22.353 -40.728 1.00 34.56 440 ASN C N 1
ATOM 10589 C CA . ASN C 1 463 ? -32.787 21.898 -41.209 1.00 35.91 440 ASN C CA 1
ATOM 10590 C C . ASN C 1 463 ? -31.891 21.218 -40.159 1.00 37.44 440 ASN C C 1
ATOM 10591 O O . ASN C 1 463 ? -30.988 20.462 -40.511 1.00 37.37 440 ASN C O 1
ATOM 10596 N N . GLU C 1 464 ? -32.172 21.447 -38.872 1.00 37.21 441 GLU C N 1
ATOM 10597 C CA . GLU C 1 464 ? -31.405 20.799 -37.807 1.00 34.26 441 GLU C CA 1
ATOM 10598 C C . GLU C 1 464 ? -31.897 19.392 -37.526 1.00 34.44 441 GLU C C 1
ATOM 10599 O O . GLU C 1 464 ? -31.195 18.616 -36.878 1.00 34.37 441 GLU C O 1
ATOM 10613 N N . PRO C 1 466 ? -33.439 15.582 -38.420 1.00 30.74 443 PRO C N 1
ATOM 10614 C CA . PRO C 1 466 ? -33.288 14.553 -39.466 1.00 32.98 443 PRO C CA 1
ATOM 10615 C C . PRO C 1 466 ? -34.588 14.062 -40.131 1.00 39.60 443 PRO C C 1
ATOM 10616 O O . PRO C 1 466 ? -35.593 13.787 -39.453 1.00 36.63 443 PRO C O 1
ATOM 10620 N N . HIS C 1 467 ? -34.526 13.873 -41.449 1.00 38.48 444 HIS C N 1
ATOM 10621 C CA . HIS C 1 467 ? -35.640 13.305 -42.223 1.00 33.26 444 HIS C CA 1
ATOM 10622 C C . HIS C 1 467 ? -35.137 12.090 -42.968 1.00 30.55 444 HIS C C 1
ATOM 10623 O O . HIS C 1 467 ? -34.173 12.188 -43.730 1.00 30.94 444 HIS C O 1
ATOM 10630 N N . GLY C 1 468 ? -35.768 10.940 -42.754 1.00 31.65 445 GLY C N 1
ATOM 10631 C CA . GLY C 1 468 ? -35.332 9.711 -43.419 1.00 32.60 445 GLY C CA 1
ATOM 10632 C C . GLY C 1 468 ? -36.119 8.529 -42.868 1.00 35.19 445 GLY C C 1
ATOM 10633 O O . GLY C 1 468 ? -36.643 8.595 -41.774 1.00 41.39 445 GLY C O 1
ATOM 10634 N N . GLY C 1 469 ? -36.197 7.442 -43.624 1.00 37.86 446 GLY C N 1
ATOM 10635 C CA . GLY C 1 469 ? -37.187 6.418 -43.339 1.00 37.75 446 GLY C CA 1
ATOM 10636 C C . GLY C 1 469 ? -36.624 5.184 -42.673 1.00 38.72 446 GLY C C 1
ATOM 10637 O O . GLY C 1 469 ? -35.430 5.115 -42.390 1.00 42.37 446 GLY C O 1
ATOM 10638 N N . ILE C 1 470 ? -37.508 4.229 -42.393 1.00 38.48 447 ILE C N 1
ATOM 10639 C CA . ILE C 1 470 ? -37.132 2.846 -42.051 1.00 41.53 447 ILE C CA 1
ATOM 10640 C C . ILE C 1 470 ? -37.928 1.905 -42.950 1.00 39.04 447 ILE C C 1
ATOM 10641 O O . ILE C 1 470 ? -38.715 2.363 -43.760 1.00 38.54 447 ILE C O 1
ATOM 10646 N N . LYS C 1 471 ? -37.742 0.595 -42.798 1.00 43.13 448 LYS C N 1
ATOM 10647 C CA . LYS C 1 471 ? -38.370 -0.380 -43.691 1.00 39.30 448 LYS C CA 1
ATOM 10648 C C . LYS C 1 471 ? -38.093 0.002 -45.164 1.00 42.20 448 LYS C C 1
ATOM 10649 O O . LYS C 1 471 ? -36.968 0.346 -45.528 1.00 41.24 448 LYS C O 1
ATOM 10655 N N . GLN C 1 472 ? -39.119 -0.020 -46.004 1.00 40.05 449 GLN C N 1
ATOM 10656 C CA . GLN C 1 472 ? -38.905 0.148 -47.439 1.00 39.22 449 GLN C CA 1
ATOM 10657 C C . GLN C 1 472 ? -38.825 1.589 -47.898 1.00 37.62 449 GLN C C 1
ATOM 10658 O O . GLN C 1 472 ? -38.517 1.837 -49.054 1.00 40.72 449 GLN C O 1
ATOM 10664 N N . SER C 1 473 ? -39.040 2.523 -46.973 1.00 37.91 450 SER C N 1
ATOM 10665 C CA . SER C 1 473 ? -38.692 3.920 -47.175 1.00 39.18 450 SER C CA 1
ATOM 10666 C C . SER C 1 473 ? -37.164 4.113 -47.233 1.00 39.97 450 SER C C 1
ATOM 10667 O O . SER C 1 473 ? -36.673 5.155 -47.688 1.00 38.16 450 SER C O 1
ATOM 10670 N N . GLY C 1 474 ? -36.415 3.124 -46.760 1.00 40.50 451 GLY C N 1
ATOM 10671 C CA . GLY C 1 474 ? -34.955 3.170 -46.890 1.00 44.95 451 GLY C CA 1
ATOM 10672 C C . GLY C 1 474 ? -34.218 3.504 -45.610 1.00 43.03 451 GLY C C 1
ATOM 10673 O O . GLY C 1 474 ? -34.635 3.083 -44.507 1.00 35.67 451 GLY C O 1
ATOM 10674 N N . TYR C 1 475 ? -33.127 4.260 -45.761 1.00 40.63 452 TYR C N 1
ATOM 10675 C CA . TYR C 1 475 ? -32.231 4.618 -44.641 1.00 39.76 452 TYR C CA 1
ATOM 10676 C C . TYR C 1 475 ? -31.279 5.710 -45.031 1.00 37.91 452 TYR C C 1
ATOM 10677 O O . TYR C 1 475 ? -31.095 5.982 -46.220 1.00 39.49 452 TYR C O 1
ATOM 10686 N N . GLY C 1 476 ? -30.638 6.308 -44.025 1.00 38.67 453 GLY C N 1
ATOM 10687 C CA . GLY C 1 476 ? -29.873 7.534 -44.221 1.00 33.27 453 GLY C CA 1
ATOM 10688 C C . GLY C 1 476 ? -30.799 8.698 -43.933 1.00 38.14 453 GLY C C 1
ATOM 10689 O O . GLY C 1 476 ? -32.023 8.553 -43.976 1.00 43.29 453 GLY C O 1
ATOM 10690 N N . LYS C 1 477 ? -30.234 9.861 -43.640 1.00 35.82 454 LYS C N 1
ATOM 10691 C CA . LYS C 1 477 ? -31.049 11.004 -43.315 1.00 32.22 454 LYS C CA 1
ATOM 10692 C C . LYS C 1 477 ? -30.712 12.145 -44.237 1.00 32.32 454 LYS C C 1
ATOM 10693 O O . LYS C 1 477 ? -29.600 12.224 -44.707 1.00 30.81 454 LYS C O 1
ATOM 10699 N N . ASP C 1 478 ? -31.676 13.030 -44.483 1.00 34.50 455 ASP C N 1
ATOM 10700 C CA . ASP C 1 478 ? -31.393 14.324 -45.102 1.00 32.15 455 ASP C CA 1
ATOM 10701 C C . ASP C 1 478 ? -31.653 15.418 -44.079 1.00 33.98 455 ASP C C 1
ATOM 10702 O O . ASP C 1 478 ? -32.474 15.221 -43.175 1.00 35.93 455 ASP C O 1
ATOM 10715 N N . SER C 1 480 ? -29.989 17.879 -40.904 1.00 33.87 457 SER C N 1
ATOM 10716 C CA . SER C 1 480 ? -29.359 17.521 -39.642 1.00 32.79 457 SER C CA 1
ATOM 10717 C C . SER C 1 480 ? -27.892 17.104 -39.801 1.00 36.33 457 SER C C 1
ATOM 10718 O O . SER C 1 480 ? -27.408 16.835 -40.912 1.00 37.56 457 SER C O 1
ATOM 10721 N N . VAL C 1 481 ? -27.192 17.036 -38.674 1.00 37.30 458 VAL C N 1
ATOM 10722 C CA . VAL C 1 481 ? -25.823 16.512 -38.654 1.00 36.00 458 VAL C CA 1
ATOM 10723 C C . VAL C 1 481 ? -25.767 15.024 -39.083 1.00 33.63 458 VAL C C 1
ATOM 10724 O O . VAL C 1 481 ? -24.723 14.560 -39.555 1.00 33.66 458 VAL C O 1
ATOM 10728 N N . TYR C 1 482 ? -26.873 14.288 -38.949 1.00 32.39 459 TYR C N 1
ATOM 10729 C CA . TYR C 1 482 ? -26.851 12.854 -39.359 1.00 33.00 459 TYR C CA 1
ATOM 10730 C C . TYR C 1 482 ? -26.585 12.734 -40.861 1.00 34.67 459 TYR C C 1
ATOM 10731 O O . TYR C 1 482 ? -25.906 11.822 -41.282 1.00 36.11 459 TYR C O 1
ATOM 10740 N N . ALA C 1 483 ? -27.083 13.687 -41.656 1.00 34.36 460 ALA C N 1
ATOM 10741 C CA . ALA C 1 483 ? -26.810 13.690 -43.104 1.00 37.33 460 ALA C CA 1
ATOM 10742 C C . ALA C 1 483 ? -25.314 13.712 -43.338 1.00 38.87 460 ALA C C 1
ATOM 10743 O O . ALA C 1 483 ? -24.772 12.911 -44.125 1.00 38.63 460 ALA C O 1
ATOM 10745 N N . LEU C 1 484 ? -24.649 14.606 -42.611 1.00 36.53 461 LEU C N 1
ATOM 10746 C CA . LEU C 1 484 ? -23.200 14.740 -42.677 1.00 39.36 461 LEU C CA 1
ATOM 10747 C C . LEU C 1 484 ? -22.475 13.498 -42.162 1.00 38.80 461 LEU C C 1
ATOM 10748 O O . LEU C 1 484 ? -21.508 13.067 -42.772 1.00 41.79 461 LEU C O 1
ATOM 10753 N N . GLU C 1 485 ? -22.961 12.899 -41.075 1.00 35.67 462 GLU C N 1
ATOM 10754 C CA . GLU C 1 485 ? -22.399 11.630 -40.599 1.00 34.52 462 GLU C CA 1
ATOM 10755 C C . GLU C 1 485 ? -22.471 10.526 -41.666 1.00 37.57 462 GLU C C 1
ATOM 10756 O O . GLU C 1 485 ? -21.515 9.774 -41.820 1.00 41.43 462 GLU C O 1
ATOM 10762 N N . ASP C 1 486 ? -23.580 10.462 -42.421 1.00 37.31 463 ASP C N 1
ATOM 10763 C CA . ASP C 1 486 ? -23.754 9.482 -43.525 1.00 33.65 463 ASP C CA 1
ATOM 10764 C C . ASP C 1 486 ? -22.665 9.604 -44.594 1.00 33.88 463 ASP C C 1
ATOM 10765 O O . ASP C 1 486 ? -22.331 8.616 -45.250 1.00 35.87 463 ASP C O 1
ATOM 10770 N N . TYR C 1 487 ? -22.153 10.821 -44.808 1.00 35.65 464 TYR C N 1
ATOM 10771 C CA . TYR C 1 487 ? -21.155 11.057 -45.874 1.00 40.82 464 TYR C CA 1
ATOM 10772 C C . TYR C 1 487 ? -19.708 11.108 -45.380 1.00 41.68 464 TYR C C 1
ATOM 10773 O O . TYR C 1 487 ? -18.801 11.554 -46.117 1.00 39.44 464 TYR C O 1
ATOM 10782 N N . THR C 1 488 ? -19.493 10.646 -44.147 1.00 41.38 465 THR C N 1
ATOM 10783 C CA . THR C 1 488 ? -18.140 10.540 -43.610 1.00 46.65 465 THR C CA 1
ATOM 10784 C C . THR C 1 488 ? -17.810 9.149 -43.103 1.00 46.92 465 THR C C 1
ATOM 10785 O O . THR C 1 488 ? -18.695 8.377 -42.779 1.00 44.81 465 THR C O 1
ATOM 10789 N N . ALA C 1 489 ? -16.517 8.850 -43.044 1.00 43.00 466 ALA C N 1
ATOM 10790 C CA . ALA C 1 489 ? -16.044 7.584 -42.519 1.00 42.89 466 ALA C CA 1
ATOM 10791 C C . ALA C 1 489 ? -15.506 7.758 -41.102 1.00 37.53 466 ALA C C 1
ATOM 10792 O O . ALA C 1 489 ? -14.587 8.533 -40.870 1.00 42.59 466 ALA C O 1
ATOM 10794 N N . VAL C 1 490 ? -16.049 6.995 -40.166 1.00 36.66 467 VAL C N 1
ATOM 10795 C CA . VAL C 1 490 ? -15.510 6.951 -38.805 1.00 35.68 467 VAL C CA 1
ATOM 10796 C C . VAL C 1 490 ? -14.184 6.190 -38.770 1.00 34.85 467 VAL C C 1
ATOM 10797 O O . VAL C 1 490 ? -14.116 5.009 -39.174 1.00 37.53 467 VAL C O 1
ATOM 10801 N N . ARG C 1 491 ? -13.129 6.865 -38.311 1.00 30.44 468 ARG C N 1
ATOM 10802 C CA . ARG C 1 491 ? -11.793 6.252 -38.206 1.00 34.47 468 ARG C CA 1
ATOM 10803 C C . ARG C 1 491 ? -11.223 6.222 -36.786 1.00 36.86 468 ARG C C 1
ATOM 10804 O O . ARG C 1 491 ? -11.254 7.228 -36.068 1.00 35.13 468 ARG C O 1
ATOM 10812 N N . HIS C 1 492 ? -10.714 5.055 -36.389 1.00 33.65 469 HIS C N 1
ATOM 10813 C CA . HIS C 1 492 ? -10.027 4.913 -35.116 1.00 33.37 469 HIS C CA 1
ATOM 10814 C C . HIS C 1 492 ? -8.509 4.984 -35.288 1.00 36.19 469 HIS C C 1
ATOM 10815 O O . HIS C 1 492 ? -7.918 4.169 -35.985 1.00 38.84 469 HIS C O 1
ATOM 10822 N N . ILE C 1 493 ? -7.895 5.983 -34.652 1.00 37.22 470 ILE C N 1
ATOM 10823 C CA . ILE C 1 493 ? -6.434 6.093 -34.621 1.00 38.50 470 ILE C CA 1
ATOM 10824 C C . ILE C 1 493 ? -5.940 5.792 -33.224 1.00 36.23 470 ILE C C 1
ATOM 10825 O O . ILE C 1 493 ? -6.376 6.433 -32.239 1.00 30.99 470 ILE C O 1
ATOM 10838 N N . ILE C 1 495 ? -2.370 5.296 -31.042 1.00 37.00 472 ILE C N 1
ATOM 10839 C CA . ILE C 1 495 ? -0.922 5.480 -30.949 1.00 39.12 472 ILE C CA 1
ATOM 10840 C C . ILE C 1 495 ? -0.351 4.778 -29.725 1.00 39.50 472 ILE C C 1
ATOM 10841 O O . ILE C 1 495 ? -0.633 5.164 -28.580 1.00 39.46 472 ILE C O 1
ATOM 10846 N N . ASN C 1 496 ? 0.466 3.760 -29.962 1.00 38.21 473 ASN C N 1
ATOM 10847 C CA . ASN C 1 496 ? 1.157 3.083 -28.871 1.00 40.86 473 ASN C CA 1
ATOM 10848 C C . ASN C 1 496 ? 2.337 3.923 -28.398 1.00 42.52 473 ASN C C 1
ATOM 10849 O O . ASN C 1 496 ? 3.271 4.119 -29.135 1.00 44.07 473 ASN C O 1
ATOM 10854 N N . HIS C 1 497 ? 2.305 4.404 -27.165 1.00 41.95 474 HIS C N 1
ATOM 10855 C CA . HIS C 1 497 ? 3.378 5.260 -26.700 1.00 49.10 474 HIS C CA 1
ATOM 10856 C C . HIS C 1 497 ? 4.178 4.720 -25.513 1.00 58.76 474 HIS C C 1
ATOM 10857 O O . HIS C 1 497 ? 5.361 5.018 -25.396 1.00 60.94 474 HIS C O 1
ATOM 10864 N N . GLY C 1 498 ? 3.534 3.923 -24.655 1.00 67.48 475 GLY C N 1
ATOM 10865 C CA . GLY C 1 498 ? 4.214 3.184 -23.578 1.00 65.79 475 GLY C CA 1
ATOM 10866 C C . GLY C 1 498 ? 4.010 3.716 -22.168 1.00 67.78 475 GLY C C 1
ATOM 10867 O O . GLY C 1 498 ? 3.557 4.846 -21.971 1.00 71.35 475 GLY C O 1
ATOM 10876 N N . ASP D 1 25 ? -24.109 -28.845 -25.913 1.00 78.40 2 ASP D N 1
ATOM 10877 C CA . ASP D 1 25 ? -25.378 -28.283 -26.376 1.00 73.54 2 ASP D CA 1
ATOM 10878 C C . ASP D 1 25 ? -25.466 -28.351 -27.896 1.00 70.04 2 ASP D C 1
ATOM 10879 O O . ASP D 1 25 ? -24.556 -27.906 -28.589 1.00 75.02 2 ASP D O 1
ATOM 10884 N N . THR D 1 26 ? -26.556 -28.927 -28.398 1.00 66.66 3 THR D N 1
ATOM 10885 C CA . THR D 1 26 ? -26.723 -29.220 -29.831 1.00 68.46 3 THR D CA 1
ATOM 10886 C C . THR D 1 26 ? -28.063 -28.696 -30.361 1.00 69.59 3 THR D C 1
ATOM 10887 O O . THR D 1 26 ? -28.379 -28.844 -31.543 1.00 71.59 3 THR D O 1
ATOM 10891 N N . GLN D 1 27 ? -28.843 -28.078 -29.479 1.00 66.64 4 GLN D N 1
ATOM 10892 C CA . GLN D 1 27 ? -30.197 -27.644 -29.810 1.00 66.28 4 GLN D CA 1
ATOM 10893 C C . GLN D 1 27 ? -30.252 -26.191 -30.318 1.00 61.11 4 GLN D C 1
ATOM 10894 O O . GLN D 1 27 ? -29.610 -25.278 -29.766 1.00 54.11 4 GLN D O 1
ATOM 10900 N N . LEU D 1 28 ? -31.042 -25.987 -31.369 1.00 57.95 5 LEU D N 1
ATOM 10901 C CA . LEU D 1 28 ? -31.306 -24.655 -31.883 1.00 50.98 5 LEU D CA 1
ATOM 10902 C C . LEU D 1 28 ? -32.217 -23.927 -30.894 1.00 52.29 5 LEU D C 1
ATOM 10903 O O . LEU D 1 28 ? -33.051 -24.548 -30.242 1.00 52.75 5 LEU D O 1
ATOM 10908 N N . LEU D 1 29 ? -32.036 -22.621 -30.753 1.00 55.62 6 LEU D N 1
ATOM 10909 C CA . LEU D 1 29 ? -32.940 -21.846 -29.914 1.00 53.44 6 LEU D CA 1
ATOM 10910 C C . LEU D 1 29 ? -33.993 -21.211 -30.805 1.00 56.10 6 LEU D C 1
ATOM 10911 O O . LEU D 1 29 ? -33.732 -20.227 -31.504 1.00 60.80 6 LEU D O 1
ATOM 10916 N N . ILE D 1 30 ? -35.181 -21.801 -30.800 1.00 56.92 7 ILE D N 1
ATOM 10917 C CA . ILE D 1 30 ? -36.283 -21.297 -31.618 1.00 57.79 7 ILE D CA 1
ATOM 10918 C C . ILE D 1 30 ? -37.447 -20.846 -30.736 1.00 60.90 7 ILE D C 1
ATOM 10919 O O . ILE D 1 30 ? -38.264 -21.664 -30.278 1.00 60.98 7 ILE D O 1
ATOM 10924 N N . GLY D 1 31 ? -37.506 -19.541 -30.485 1.00 56.32 8 GLY D N 1
ATOM 10925 C CA . GLY D 1 31 ? -38.542 -18.989 -29.617 1.00 56.28 8 GLY D CA 1
ATOM 10926 C C . GLY D 1 31 ? -38.472 -19.590 -28.224 1.00 58.35 8 GLY D C 1
ATOM 10927 O O . GLY D 1 31 ? -37.394 -19.719 -27.660 1.00 57.73 8 GLY D O 1
ATOM 10928 N N . SER D 1 32 ? -39.615 -19.980 -27.672 1.00 62.67 9 SER D N 1
ATOM 10929 C CA . SER D 1 32 ? -39.654 -20.479 -26.289 1.00 65.93 9 SER D CA 1
ATOM 10930 C C . SER D 1 32 ? -39.207 -21.940 -26.126 1.00 63.40 9 SER D C 1
ATOM 10931 O O . SER D 1 32 ? -39.449 -22.545 -25.084 1.00 66.42 9 SER D O 1
ATOM 10934 N N . ARG D 1 33 ? -38.559 -22.514 -27.136 1.00 60.10 10 ARG D N 1
ATOM 10935 C CA . ARG D 1 33 ? -38.067 -23.883 -26.990 1.00 66.46 10 ARG D CA 1
ATOM 10936 C C . ARG D 1 33 ? -36.786 -24.217 -27.750 1.00 66.43 10 ARG D C 1
ATOM 10937 O O . ARG D 1 33 ? -36.439 -23.573 -28.751 1.00 67.30 10 ARG D O 1
ATOM 10945 N N . PHE D 1 34 ? -36.083 -25.215 -27.217 1.00 62.03 11 PHE D N 1
ATOM 10946 C CA . PHE D 1 34 ? -34.887 -25.777 -27.820 1.00 62.55 11 PHE D CA 1
ATOM 10947 C C . PHE D 1 34 ? -35.279 -27.010 -28.605 1.00 64.38 11 PHE D C 1
ATOM 10948 O O . PHE D 1 34 ? -36.216 -27.709 -28.238 1.00 64.22 11 PHE D O 1
ATOM 10956 N N . GLU D 1 35 ? -34.533 -27.281 -29.670 1.00 64.07 12 GLU D N 1
ATOM 10957 C CA . GLU D 1 35 ? -35.058 -28.039 -30.784 1.00 64.77 12 GLU D CA 1
ATOM 10958 C C . GLU D 1 35 ? -33.896 -28.419 -31.684 1.00 61.85 12 GLU D C 1
ATOM 10959 O O . GLU D 1 35 ? -33.162 -27.548 -32.157 1.00 62.25 12 GLU D O 1
ATOM 10965 N N . ALA D 1 36 ? -33.707 -29.719 -31.893 1.00 57.98 13 ALA D N 1
ATOM 10966 C CA . ALA D 1 36 ? -32.717 -30.213 -32.857 1.00 57.20 13 ALA D CA 1
ATOM 10967 C C . ALA D 1 36 ? -33.041 -29.690 -34.250 1.00 54.22 13 ALA D C 1
ATOM 10968 O O . ALA D 1 36 ? -34.210 -29.482 -34.580 1.00 50.57 13 ALA D O 1
ATOM 10970 N N . GLY D 1 37 ? -32.008 -29.464 -35.058 1.00 56.64 14 GLY D N 1
ATOM 10971 C CA . GLY D 1 37 ? -32.214 -29.165 -36.480 1.00 57.37 14 GLY D CA 1
ATOM 10972 C C . GLY D 1 37 ? -32.867 -30.365 -37.152 1.00 60.41 14 GLY D C 1
ATOM 10973 O O . GLY D 1 37 ? -32.703 -31.502 -36.700 1.00 58.19 14 GLY D O 1
ATOM 10974 N N . THR D 1 38 ? -33.616 -30.126 -38.223 1.00 64.81 15 THR D N 1
ATOM 10975 C CA . THR D 1 38 ? -34.265 -31.232 -38.933 1.00 67.26 15 THR D CA 1
ATOM 10976 C C . THR D 1 38 ? -33.641 -31.496 -40.300 1.00 67.82 15 THR D C 1
ATOM 10977 O O . THR D 1 38 ? -33.943 -32.498 -40.932 1.00 70.00 15 THR D O 1
ATOM 10981 N N . GLU D 1 39 ? -32.751 -30.609 -40.742 1.00 69.32 16 GLU D N 1
ATOM 10982 C CA . GLU D 1 39 ? -32.121 -30.757 -42.059 1.00 69.05 16 GLU D CA 1
ATOM 10983 C C . GLU D 1 39 ? -30.726 -31.403 -42.024 1.00 68.92 16 GLU D C 1
ATOM 10984 O O . GLU D 1 39 ? -30.323 -31.964 -41.005 1.00 68.62 16 GLU D O 1
ATOM 10990 N N . ALA D 1 40 ? -30.007 -31.319 -43.146 1.00 69.37 17 ALA D N 1
ATOM 10991 C CA . ALA D 1 40 ? -28.724 -32.004 -43.336 1.00 74.94 17 ALA D CA 1
ATOM 10992 C C . ALA D 1 40 ? -27.686 -31.655 -42.271 1.00 80.40 17 ALA D C 1
ATOM 10993 O O . ALA D 1 40 ? -27.560 -30.489 -41.865 1.00 86.27 17 ALA D O 1
ATOM 10995 N N . GLU D 1 41 ? -26.953 -32.675 -41.825 1.00 78.91 18 GLU D N 1
ATOM 10996 C CA . GLU D 1 41 ? -25.919 -32.519 -40.795 1.00 76.53 18 GLU D CA 1
ATOM 10997 C C . GLU D 1 41 ? -24.644 -31.876 -41.323 1.00 72.61 18 GLU D C 1
ATOM 10998 O O . GLU D 1 41 ? -24.166 -32.212 -42.414 1.00 74.89 18 GLU D O 1
ATOM 11004 N N . GLU D 1 42 ? -24.080 -30.976 -40.525 1.00 66.12 19 GLU D N 1
ATOM 11005 C CA . GLU D 1 42 ? -22.728 -30.497 -40.772 1.00 64.12 19 GLU D CA 1
ATOM 11006 C C . GLU D 1 42 ? -21.743 -31.359 -39.996 1.00 61.69 19 GLU D C 1
ATOM 11007 O O . GLU D 1 42 ? -21.975 -31.656 -38.811 1.00 59.80 19 GLU D O 1
ATOM 11013 N N . HIS D 1 43 ? -20.659 -31.765 -40.659 1.00 61.26 20 HIS D N 1
ATOM 11014 C CA . HIS D 1 43 ? -19.589 -32.520 -39.999 1.00 69.75 20 HIS D CA 1
ATOM 11015 C C . HIS D 1 43 ? -18.583 -31.548 -39.358 1.00 75.07 20 HIS D C 1
ATOM 11016 O O . HIS D 1 43 ? -17.609 -31.131 -40.004 1.00 81.15 20 HIS D O 1
ATOM 11023 N N . ILE D 1 44 ? -18.841 -31.173 -38.099 1.00 71.71 21 ILE D N 1
ATOM 11024 C CA . ILE D 1 44 ? -17.977 -30.251 -37.350 1.00 67.32 21 ILE D CA 1
ATOM 11025 C C . ILE D 1 44 ? -16.633 -30.920 -37.059 1.00 70.23 21 ILE D C 1
ATOM 11026 O O . ILE D 1 44 ? -16.574 -31.951 -36.371 1.00 70.79 21 ILE D O 1
ATOM 11031 N N . LEU D 1 45 ? -15.563 -30.329 -37.588 1.00 69.37 22 LEU D N 1
ATOM 11032 C CA . LEU D 1 45 ? -14.234 -30.929 -37.504 1.00 73.98 22 LEU D CA 1
ATOM 11033 C C . LEU D 1 45 ? -13.334 -30.254 -36.481 1.00 71.59 22 LEU D C 1
ATOM 11034 O O . LEU D 1 45 ? -13.411 -29.041 -36.281 1.00 72.42 22 LEU D O 1
ATOM 11039 N N . ASN D 1 46 ? -12.496 -31.056 -35.824 1.00 72.75 23 ASN D N 1
ATOM 11040 C CA . ASN D 1 46 ? -11.349 -30.537 -35.083 1.00 73.24 23 ASN D CA 1
ATOM 11041 C C . ASN D 1 46 ? -10.291 -30.151 -36.119 1.00 69.21 23 ASN D C 1
ATOM 11042 O O . ASN D 1 46 ? -9.775 -31.033 -36.823 1.00 62.99 23 ASN D O 1
ATOM 11047 N N . PRO D 1 47 ? -9.984 -28.837 -36.236 1.00 65.08 24 PRO D N 1
ATOM 11048 C CA . PRO D 1 47 ? -9.028 -28.387 -37.257 1.00 66.87 24 PRO D CA 1
ATOM 11049 C C . PRO D 1 47 ? -7.575 -28.853 -36.998 1.00 74.55 24 PRO D C 1
ATOM 11050 O O . PRO D 1 47 ? -6.782 -28.944 -37.945 1.00 76.06 24 PRO D O 1
ATOM 11054 N N . ARG D 1 48 ? -7.244 -29.159 -35.739 1.00 77.15 25 ARG D N 1
ATOM 11055 C CA . ARG D 1 48 ? -5.910 -29.661 -35.372 1.00 75.59 25 ARG D CA 1
ATOM 11056 C C . ARG D 1 48 ? -5.646 -31.090 -35.835 1.00 78.14 25 ARG D C 1
ATOM 11057 O O . ARG D 1 48 ? -4.546 -31.391 -36.300 1.00 80.58 25 ARG D O 1
ATOM 11065 N N . THR D 1 49 ? -6.642 -31.966 -35.707 1.00 76.37 26 THR D N 1
ATOM 11066 C CA . THR D 1 49 ? -6.470 -33.379 -36.079 1.00 74.94 26 THR D CA 1
ATOM 11067 C C . THR D 1 49 ? -7.259 -33.806 -37.327 1.00 74.44 26 THR D C 1
ATOM 11068 O O . THR D 1 49 ? -6.983 -34.859 -37.916 1.00 72.53 26 THR D O 1
ATOM 11072 N N . GLY D 1 50 ? -8.233 -32.993 -37.732 1.00 72.05 27 GLY D N 1
ATOM 11073 C CA . GLY D 1 50 ? -9.095 -33.338 -38.866 1.00 73.30 27 GLY D CA 1
ATOM 11074 C C . GLY D 1 50 ? -10.253 -34.266 -38.507 1.00 74.44 27 GLY D C 1
ATOM 11075 O O . GLY D 1 50 ? -11.180 -34.439 -39.302 1.00 73.15 27 GLY D O 1
ATOM 11076 N N . ALA D 1 51 ? -10.201 -34.855 -37.310 1.00 75.80 28 ALA D N 1
ATOM 11077 C CA . ALA D 1 51 ? -11.244 -35.756 -36.805 1.00 74.29 28 ALA D CA 1
ATOM 11078 C C . ALA D 1 51 ? -12.563 -35.020 -36.530 1.00 73.63 28 ALA D C 1
ATOM 11079 O O . ALA D 1 51 ? -12.567 -33.836 -36.165 1.00 68.52 28 ALA D O 1
ATOM 11081 N N . GLY D 1 52 ? -13.679 -35.723 -36.717 1.00 72.71 29 GLY D N 1
ATOM 11082 C CA . GLY D 1 52 ? -14.997 -35.146 -36.469 1.00 71.85 29 GLY D CA 1
ATOM 11083 C C . GLY D 1 52 ? -15.294 -34.918 -34.994 1.00 69.34 29 GLY D C 1
ATOM 11084 O O . GLY D 1 52 ? -15.212 -35.845 -34.188 1.00 68.57 29 GLY D O 1
ATOM 11085 N N . ILE D 1 53 ? -15.625 -33.678 -34.641 1.00 66.00 30 ILE D N 1
ATOM 11086 C CA . ILE D 1 53 ? -16.078 -33.344 -33.287 1.00 66.26 30 ILE D CA 1
ATOM 11087 C C . ILE D 1 53 ? -17.531 -33.817 -33.097 1.00 71.87 30 ILE D C 1
ATOM 11088 O O . ILE D 1 53 ? -17.836 -34.531 -32.137 1.00 72.48 30 ILE D O 1
ATOM 11093 N N . ILE D 1 54 ? -18.415 -33.430 -34.023 1.00 78.02 31 ILE D N 1
ATOM 11094 C CA . ILE D 1 54 ? -19.849 -33.780 -33.960 1.00 75.93 31 ILE D CA 1
ATOM 11095 C C . ILE D 1 54 ? -20.559 -33.608 -35.317 1.00 69.28 31 ILE D C 1
ATOM 11096 O O . ILE D 1 54 ? -20.169 -32.754 -36.125 1.00 64.93 31 ILE D O 1
ATOM 11101 N N . ASP D 1 55 ? -21.585 -34.430 -35.559 1.00 65.42 32 ASP D N 1
ATOM 11102 C CA . ASP D 1 55 ? -22.519 -34.227 -36.674 1.00 68.09 32 ASP D CA 1
ATOM 11103 C C . ASP D 1 55 ? -23.730 -33.441 -36.186 1.00 71.06 32 ASP D C 1
ATOM 11104 O O . ASP D 1 55 ? -24.352 -33.801 -35.180 1.00 74.59 32 ASP D O 1
ATOM 11109 N N . LEU D 1 56 ? -24.062 -32.365 -36.893 1.00 66.80 33 LEU D N 1
ATOM 11110 C CA . LEU D 1 56 ? -25.055 -31.424 -36.393 1.00 64.81 33 LEU D CA 1
ATOM 11111 C C . LEU D 1 56 ? -26.022 -30.949 -37.466 1.00 62.70 33 LEU D C 1
ATOM 11112 O O . LEU D 1 56 ? -25.642 -30.200 -38.379 1.00 62.22 33 LEU D O 1
ATOM 11117 N N . ALA D 1 57 ? -27.272 -31.391 -37.332 1.00 57.77 34 ALA D N 1
ATOM 11118 C CA . ALA D 1 57 ? -28.342 -31.064 -38.268 1.00 56.67 34 ALA D CA 1
ATOM 11119 C C . ALA D 1 57 ? -28.627 -29.564 -38.304 1.00 57.69 34 ALA D C 1
ATOM 11120 O O . ALA D 1 57 ? -28.584 -28.881 -37.266 1.00 61.15 34 ALA D O 1
ATOM 11122 N N . GLU D 1 58 ? -28.912 -29.051 -39.496 1.00 53.97 35 GLU D N 1
ATOM 11123 C CA . GLU D 1 58 ? -29.239 -27.628 -39.626 1.00 54.31 35 GLU D CA 1
ATOM 11124 C C . GLU D 1 58 ? -30.743 -27.344 -39.532 1.00 52.30 35 GLU D C 1
ATOM 11125 O O . GLU D 1 58 ? -31.577 -28.247 -39.676 1.00 49.00 35 GLU D O 1
ATOM 11131 N N . ALA D 1 59 ? -31.069 -26.082 -39.266 1.00 50.64 36 ALA D N 1
ATOM 11132 C CA . ALA D 1 59 ? -32.449 -25.624 -39.259 1.00 47.89 36 ALA D CA 1
ATOM 11133 C C . ALA D 1 59 ? -33.096 -25.902 -40.610 1.00 48.17 36 ALA D C 1
ATOM 11134 O O . ALA D 1 59 ? -32.472 -25.701 -41.652 1.00 49.52 36 ALA D O 1
ATOM 11136 N N . SER D 1 60 ? -34.338 -26.379 -40.586 1.00 48.10 37 SER D N 1
ATOM 11137 C CA . SER D 1 60 ? -35.185 -26.376 -41.774 1.00 49.57 37 SER D CA 1
ATOM 11138 C C . SER D 1 60 ? -35.742 -24.965 -41.974 1.00 50.18 37 SER D C 1
ATOM 11139 O O . SER D 1 60 ? -35.603 -24.090 -41.093 1.00 49.92 37 SER D O 1
ATOM 11142 N N . HIS D 1 61 ? -36.373 -24.757 -43.129 1.00 47.88 38 HIS D N 1
ATOM 11143 C CA . HIS D 1 61 ? -37.015 -23.493 -43.438 1.00 50.34 38 HIS D CA 1
ATOM 11144 C C . HIS D 1 61 ? -38.162 -23.215 -42.462 1.00 50.74 38 HIS D C 1
ATOM 11145 O O . HIS D 1 61 ? -38.414 -22.071 -42.105 1.00 45.52 38 HIS D O 1
ATOM 11152 N N . ALA D 1 62 ? -38.846 -24.279 -42.048 1.00 52.13 39 ALA D N 1
ATOM 11153 C CA . ALA D 1 62 ? -39.908 -24.193 -41.054 1.00 50.62 39 ALA D CA 1
ATOM 11154 C C . ALA D 1 62 ? -39.364 -23.641 -39.730 1.00 49.06 39 ALA D C 1
ATOM 11155 O O . ALA D 1 62 ? -39.950 -22.732 -39.135 1.00 49.69 39 ALA D O 1
ATOM 11157 N N . GLN D 1 63 ? -38.221 -24.166 -39.299 1.00 48.98 40 GLN D N 1
ATOM 11158 C CA . GLN D 1 63 ? -37.544 -23.664 -38.099 1.00 47.27 40 GLN D CA 1
ATOM 11159 C C . GLN D 1 63 ? -37.027 -22.239 -38.238 1.00 46.40 40 GLN D C 1
ATOM 11160 O O . GLN D 1 63 ? -37.124 -21.458 -37.293 1.00 43.65 40 GLN D O 1
ATOM 11166 N N . ILE D 1 64 ? -36.485 -21.897 -39.409 1.00 45.41 41 ILE D N 1
ATOM 11167 C CA . ILE D 1 64 ? -36.079 -20.506 -39.684 1.00 41.73 41 ILE D CA 1
ATOM 11168 C C . ILE D 1 64 ? -37.274 -19.564 -39.552 1.00 43.22 41 ILE D C 1
ATOM 11169 O O . ILE D 1 64 ? -37.198 -18.540 -38.857 1.00 44.65 41 ILE D O 1
ATOM 11174 N N . ASP D 1 65 ? -38.385 -19.926 -40.192 1.00 45.89 42 ASP D N 1
ATOM 11175 C CA . ASP D 1 65 ? -39.622 -19.143 -40.095 1.00 45.18 42 ASP D CA 1
ATOM 11176 C C . ASP D 1 65 ? -40.104 -19.052 -38.662 1.00 42.96 42 ASP D C 1
ATOM 11177 O O . ASP D 1 65 ? -40.415 -17.954 -38.167 1.00 44.08 42 ASP D O 1
ATOM 11182 N N . ALA D 1 66 ? -40.134 -20.193 -37.977 1.00 41.14 43 ALA D N 1
ATOM 11183 C CA . ALA D 1 66 ? -40.463 -20.198 -36.557 1.00 43.63 43 ALA D CA 1
ATOM 11184 C C . ALA D 1 66 ? -39.598 -19.205 -35.738 1.00 44.14 43 ALA D C 1
ATOM 11185 O O . ALA D 1 66 ? -40.117 -18.433 -34.919 1.00 42.93 43 ALA D O 1
ATOM 11187 N N . ALA D 1 67 ? -38.285 -19.220 -35.980 1.00 43.28 44 ALA D N 1
ATOM 11188 C CA . ALA D 1 67 ? -37.358 -18.366 -35.258 1.00 44.80 44 ALA D CA 1
ATOM 11189 C C . ALA D 1 67 ? -37.689 -16.907 -35.545 1.00 43.88 44 ALA D C 1
ATOM 11190 O O . ALA D 1 67 ? -37.864 -16.117 -34.618 1.00 45.58 44 ALA D O 1
ATOM 11192 N N . VAL D 1 68 ? -37.833 -16.571 -36.829 1.00 41.32 45 VAL D N 1
ATOM 11193 C CA . VAL D 1 68 ? -38.176 -15.200 -37.233 1.00 40.95 45 VAL D CA 1
ATOM 11194 C C . VAL D 1 68 ? -39.550 -14.772 -36.670 1.00 41.91 45 VAL D C 1
ATOM 11195 O O . VAL D 1 68 ? -39.715 -13.605 -36.249 1.00 41.68 45 VAL D O 1
ATOM 11199 N N . ASP D 1 69 ? -40.509 -15.708 -36.637 1.00 40.40 46 ASP D N 1
ATOM 11200 C CA . ASP D 1 69 ? -41.864 -15.429 -36.100 1.00 44.90 46 ASP D CA 1
ATOM 11201 C C . ASP D 1 69 ? -41.827 -15.139 -34.610 1.00 44.92 46 ASP D C 1
ATOM 11202 O O . ASP D 1 69 ? -42.518 -14.237 -34.129 1.00 45.03 46 ASP D O 1
ATOM 11207 N N . ALA D 1 70 ? -41.018 -15.914 -33.890 1.00 44.57 47 ALA D N 1
ATOM 11208 C CA . ALA D 1 70 ? -40.782 -15.697 -32.463 1.00 43.49 47 ALA D CA 1
ATOM 11209 C C . ALA D 1 70 ? -40.136 -14.334 -32.219 1.00 42.70 47 ALA D C 1
ATOM 11210 O O . ALA D 1 70 ? -40.609 -13.567 -31.370 1.00 44.76 47 ALA D O 1
ATOM 11212 N N . ALA D 1 71 ? -39.073 -14.040 -32.968 1.00 38.83 48 ALA D N 1
ATOM 11213 C CA . ALA D 1 71 ? -38.482 -12.712 -32.990 1.00 39.50 48 ALA D CA 1
ATOM 11214 C C . ALA D 1 71 ? -39.522 -11.611 -33.177 1.00 40.95 48 ALA D C 1
ATOM 11215 O O . ALA D 1 71 ? -39.448 -10.578 -32.512 1.00 43.82 48 ALA D O 1
ATOM 11217 N N . GLU D 1 72 ? -40.467 -11.819 -34.089 1.00 41.45 49 GLU D N 1
ATOM 11218 C CA . GLU D 1 72 ? -41.479 -10.796 -34.390 1.00 43.94 49 GLU D CA 1
ATOM 11219 C C . GLU D 1 72 ? -42.407 -10.622 -33.195 1.00 43.62 49 GLU D C 1
ATOM 11220 O O . GLU D 1 72 ? -42.773 -9.508 -32.830 1.00 44.46 49 GLU D O 1
ATOM 11226 N N . ARG D 1 73 ? -42.776 -11.741 -32.605 1.00 46.42 50 ARG D N 1
ATOM 11227 C CA . ARG D 1 73 ? -43.603 -11.736 -31.407 1.00 49.80 50 ARG D CA 1
ATOM 11228 C C . ARG D 1 73 ? -42.900 -11.064 -30.238 1.00 44.91 50 ARG D C 1
ATOM 11229 O O . ARG D 1 73 ? -43.491 -10.216 -29.583 1.00 47.72 50 ARG D O 1
ATOM 11237 N N . ALA D 1 74 ? -41.636 -11.414 -29.996 1.00 41.41 51 ALA D N 1
ATOM 11238 C CA . ALA D 1 74 ? -40.899 -10.834 -28.865 1.00 39.34 51 ALA D CA 1
ATOM 11239 C C . ALA D 1 74 ? -40.619 -9.353 -29.077 1.00 41.78 51 ALA D C 1
ATOM 11240 O O . ALA D 1 74 ? -40.502 -8.589 -28.118 1.00 44.27 51 ALA D O 1
ATOM 11242 N N . PHE D 1 75 ? -40.515 -8.939 -30.333 1.00 39.78 52 PHE D N 1
ATOM 11243 C CA . PHE D 1 75 ? -40.241 -7.530 -30.600 1.00 41.42 52 PHE D CA 1
ATOM 11244 C C . PHE D 1 75 ? -41.239 -6.590 -29.939 1.00 42.59 52 PHE D C 1
ATOM 11245 O O . PHE D 1 75 ? -40.864 -5.506 -29.510 1.00 44.73 52 PHE D O 1
ATOM 11253 N N . VAL D 1 76 ? -42.505 -7.003 -29.872 1.00 46.18 53 VAL D N 1
ATOM 11254 C CA . VAL D 1 76 ? -43.581 -6.132 -29.374 1.00 49.66 53 VAL D CA 1
ATOM 11255 C C . VAL D 1 76 ? -43.260 -5.617 -27.969 1.00 46.81 53 VAL D C 1
ATOM 11256 O O . VAL D 1 76 ? -43.283 -4.410 -27.721 1.00 46.23 53 VAL D O 1
ATOM 11260 N N . GLY D 1 77 ? -42.918 -6.533 -27.071 1.00 43.65 54 GLY D N 1
ATOM 11261 C CA . GLY D 1 77 ? -42.590 -6.162 -25.703 1.00 45.50 54 GLY D CA 1
ATOM 11262 C C . GLY D 1 77 ? -41.144 -5.725 -25.538 1.00 45.61 54 GLY D C 1
ATOM 11263 O O . GLY D 1 77 ? -40.862 -4.797 -24.789 1.00 46.22 54 GLY D O 1
ATOM 11264 N N . TRP D 1 78 ? -40.223 -6.385 -26.242 1.00 42.62 55 TRP D N 1
ATOM 11265 C CA . TRP D 1 78 ? -38.794 -6.077 -26.082 1.00 42.91 55 TRP D CA 1
ATOM 11266 C C . TRP D 1 78 ? -38.397 -4.675 -26.603 1.00 43.49 55 TRP D C 1
ATOM 11267 O O . TRP D 1 78 ? -37.460 -4.049 -26.082 1.00 40.40 55 TRP D O 1
ATOM 11278 N N . SER D 1 79 ? -39.127 -4.166 -27.592 1.00 42.11 56 SER D N 1
ATOM 11279 C CA . SER D 1 79 ? -38.822 -2.848 -28.146 1.00 41.42 56 SER D CA 1
ATOM 11280 C C . SER D 1 79 ? -39.291 -1.745 -27.199 1.00 45.51 56 SER D C 1
ATOM 11281 O O . SER D 1 79 ? -39.005 -0.569 -27.412 1.00 45.62 56 SER D O 1
ATOM 11284 N N . GLN D 1 80 ? -39.993 -2.156 -26.147 1.00 48.89 57 GLN D N 1
ATOM 11285 C CA . GLN D 1 80 ? -40.659 -1.258 -25.217 1.00 49.64 57 GLN D CA 1
ATOM 11286 C C . GLN D 1 80 ? -39.995 -1.266 -23.835 1.00 47.49 57 GLN D C 1
ATOM 11287 O O . GLN D 1 80 ? -40.503 -0.662 -22.876 1.00 44.59 57 GLN D O 1
ATOM 11293 N N . THR D 1 81 ? -38.881 -1.980 -23.729 1.00 44.69 58 THR D N 1
ATOM 11294 C CA . THR D 1 81 ? -38.086 -1.971 -22.525 1.00 41.55 58 THR D CA 1
ATOM 11295 C C . THR D 1 81 ? -37.288 -0.676 -22.434 1.00 41.87 58 THR D C 1
ATOM 11296 O O . THR D 1 81 ? -36.968 -0.066 -23.457 1.00 40.03 58 THR D O 1
ATOM 11300 N N . THR D 1 82 ? -37.003 -0.252 -21.209 1.00 37.46 59 THR D N 1
ATOM 11301 C CA . THR D 1 82 ? -36.146 0.902 -20.966 1.00 38.90 59 THR D CA 1
ATOM 11302 C C . THR D 1 82 ? -34.664 0.538 -21.165 1.00 39.33 59 THR D C 1
ATOM 11303 O O . THR D 1 82 ? -34.298 -0.646 -21.123 1.00 42.28 59 THR D O 1
ATOM 11307 N N . PRO D 1 83 ? -33.816 1.549 -21.419 1.00 36.95 60 PRO D N 1
ATOM 11308 C CA . PRO D 1 83 ? -32.360 1.303 -21.476 1.00 36.60 60 PRO D CA 1
ATOM 11309 C C . PRO D 1 83 ? -31.803 0.557 -20.235 1.00 37.90 60 PRO D C 1
ATOM 11310 O O . PRO D 1 83 ? -31.005 -0.380 -20.380 1.00 36.47 60 PRO D O 1
ATOM 11314 N N . ALA D 1 84 ? -32.241 0.943 -19.034 1.00 36.12 61 ALA D N 1
ATOM 11315 C CA . ALA D 1 84 ? -31.827 0.248 -17.822 1.00 32.25 61 ALA D CA 1
ATOM 11316 C C . ALA D 1 84 ? -32.170 -1.245 -17.872 1.00 33.11 61 ALA D C 1
ATOM 11317 O O . ALA D 1 84 ? -31.360 -2.062 -17.472 1.00 36.46 61 ALA D O 1
ATOM 11319 N N . GLU D 1 85 ? -33.361 -1.591 -18.348 1.00 33.06 62 GLU D N 1
ATOM 11320 C CA . GLU D 1 85 ? -33.803 -2.985 -18.361 1.00 37.77 62 GLU D CA 1
ATOM 11321 C C . GLU D 1 85 ? -32.907 -3.783 -19.300 1.00 35.00 62 GLU D C 1
ATOM 11322 O O . GLU D 1 85 ? -32.448 -4.876 -18.973 1.00 37.25 62 GLU D O 1
ATOM 11328 N N . ARG D 1 86 ? -32.632 -3.211 -20.454 1.00 32.11 63 ARG D N 1
ATOM 11329 C CA . ARG D 1 86 ? -31.787 -3.883 -21.411 1.00 35.15 63 ARG D CA 1
ATOM 11330 C C . ARG D 1 86 ? -30.342 -3.907 -20.943 1.00 33.92 63 ARG D C 1
ATOM 11331 O O . ARG D 1 86 ? -29.648 -4.864 -21.182 1.00 31.33 63 ARG D O 1
ATOM 11339 N N . SER D 1 87 ? -29.909 -2.867 -20.232 1.00 33.90 64 SER D N 1
ATOM 11340 C CA . SER D 1 87 ? -28.570 -2.857 -19.669 1.00 33.12 64 SER D CA 1
ATOM 11341 C C . SER D 1 87 ? -28.379 -3.998 -18.676 1.00 34.08 64 SER D C 1
ATOM 11342 O O . SER D 1 87 ? -27.356 -4.666 -18.704 1.00 33.30 64 SER D O 1
ATOM 11345 N N . ASN D 1 88 ? -29.344 -4.164 -17.766 1.00 31.58 65 ASN D N 1
ATOM 11346 C CA . ASN D 1 88 ? -29.280 -5.216 -16.777 1.00 36.87 65 ASN D CA 1
ATOM 11347 C C . ASN D 1 88 ? -29.214 -6.580 -17.451 1.00 35.66 65 ASN D C 1
ATOM 11348 O O . ASN D 1 88 ? -28.416 -7.420 -17.052 1.00 38.66 65 ASN D O 1
ATOM 11353 N N . ALA D 1 89 ? -30.006 -6.768 -18.503 1.00 34.07 66 ALA D N 1
ATOM 11354 C CA . ALA D 1 89 ? -29.925 -8.024 -19.226 1.00 37.10 66 ALA D CA 1
ATOM 11355 C C . ALA D 1 89 ? -28.536 -8.251 -19.831 1.00 37.33 66 ALA D C 1
ATOM 11356 O O . ALA D 1 89 ? -28.029 -9.360 -19.738 1.00 39.05 66 ALA D O 1
ATOM 11358 N N . LEU D 1 90 ? -27.901 -7.212 -20.401 1.00 35.58 67 LEU D N 1
ATOM 11359 C CA . LEU D 1 90 ? -26.556 -7.392 -20.977 1.00 37.60 67 LEU D CA 1
ATOM 11360 C C . LEU D 1 90 ? -25.508 -7.725 -19.910 1.00 36.24 67 LEU D C 1
ATOM 11361 O O . LEU D 1 90 ? -24.610 -8.550 -20.126 1.00 36.61 67 LEU D O 1
ATOM 11366 N N . LEU D 1 91 ? -25.661 -7.128 -18.732 1.00 31.92 68 LEU D N 1
ATOM 11367 C CA . LEU D 1 91 ? -24.784 -7.439 -17.618 1.00 31.11 68 LEU D CA 1
ATOM 11368 C C . LEU D 1 91 ? -24.935 -8.884 -17.148 1.00 31.26 68 LEU D C 1
ATOM 11369 O O . LEU D 1 91 ? -23.955 -9.480 -16.691 1.00 31.96 68 LEU D O 1
ATOM 11374 N N . LYS D 1 92 ? -26.152 -9.410 -17.203 1.00 33.55 69 LYS D N 1
ATOM 11375 C CA . LYS D 1 92 ? -26.406 -10.796 -16.749 1.00 39.64 69 LYS D CA 1
ATOM 11376 C C . LYS D 1 92 ? -25.823 -11.795 -17.732 1.00 38.19 69 LYS D C 1
ATOM 11377 O O . LYS D 1 92 ? -25.296 -12.816 -17.321 1.00 43.37 69 LYS D O 1
ATOM 11383 N N . ILE D 1 93 ? -25.893 -11.487 -19.028 1.00 34.86 70 ILE D N 1
ATOM 11384 C CA . ILE D 1 93 ? -25.237 -12.327 -20.031 1.00 38.88 70 ILE D CA 1
ATOM 11385 C C . ILE D 1 93 ? -23.724 -12.341 -19.748 1.00 41.29 70 ILE D C 1
ATOM 11386 O O . ILE D 1 93 ? -23.085 -13.405 -19.759 1.00 42.21 70 ILE D O 1
ATOM 11391 N N . ALA D 1 94 ? -23.179 -11.175 -19.409 1.00 41.55 71 ALA D N 1
ATOM 11392 C CA . ALA D 1 94 ? -21.754 -11.045 -19.057 1.00 44.41 71 ALA D CA 1
ATOM 11393 C C . ALA D 1 94 ? -21.344 -11.884 -17.846 1.00 45.91 71 ALA D C 1
ATOM 11394 O O . ALA D 1 94 ? -20.304 -12.540 -17.898 1.00 48.55 71 ALA D O 1
ATOM 11396 N N . ASP D 1 95 ? -22.144 -11.852 -16.771 1.00 45.94 72 ASP D N 1
ATOM 11397 C CA . ASP D 1 95 ? -21.940 -12.726 -15.596 1.00 48.35 72 ASP D CA 1
ATOM 11398 C C . ASP D 1 95 ? -21.918 -14.199 -15.979 1.00 49.38 72 ASP D C 1
ATOM 11399 O O . ASP D 1 95 ? -21.041 -14.954 -15.561 1.00 53.89 72 ASP D O 1
ATOM 11404 N N . ALA D 1 96 ? -22.935 -14.601 -16.732 1.00 45.41 73 ALA D N 1
ATOM 11405 C CA . ALA D 1 96 ? -23.121 -15.979 -17.107 1.00 43.83 73 ALA D CA 1
ATOM 11406 C C . ALA D 1 96 ? -21.916 -16.484 -17.885 1.00 44.05 73 ALA D C 1
ATOM 11407 O O . ALA D 1 96 ? -21.437 -17.592 -17.638 1.00 46.60 73 ALA D O 1
ATOM 11409 N N . ILE D 1 97 ? -21.417 -15.664 -18.808 1.00 42.20 74 ILE D N 1
ATOM 11410 C CA . ILE D 1 97 ? -20.211 -16.006 -19.563 1.00 43.97 74 ILE D CA 1
ATOM 11411 C C . ILE D 1 97 ? -18.979 -16.110 -18.654 1.00 46.65 74 ILE D C 1
ATOM 11412 O O . ILE D 1 97 ? -18.246 -17.099 -18.706 1.00 44.79 74 ILE D O 1
ATOM 11417 N N . GLU D 1 98 ? -18.780 -15.101 -17.808 1.00 49.48 75 GLU D N 1
ATOM 11418 C CA . GLU D 1 98 ? -17.691 -15.092 -16.831 1.00 48.10 75 GLU D CA 1
ATOM 11419 C C . GLU D 1 98 ? -17.717 -16.345 -15.953 1.00 51.74 75 GLU D C 1
ATOM 11420 O O . GLU D 1 98 ? -16.706 -17.027 -15.781 1.00 52.24 75 GLU D O 1
ATOM 11426 N N . LYS D 1 99 ? -18.890 -16.653 -15.422 1.00 51.53 76 LYS D N 1
ATOM 11427 C CA . LYS D 1 99 ? -19.044 -17.781 -14.527 1.00 53.76 76 LYS D CA 1
ATOM 11428 C C . LYS D 1 99 ? -18.670 -19.094 -15.208 1.00 51.70 76 LYS D C 1
ATOM 11429 O O . LYS D 1 99 ? -18.364 -20.073 -14.537 1.00 50.37 76 LYS D O 1
ATOM 11435 N N . GLU D 1 100 ? -18.662 -19.091 -16.538 1.00 48.40 77 GLU D N 1
ATOM 11436 C CA . GLU D 1 100 ? -18.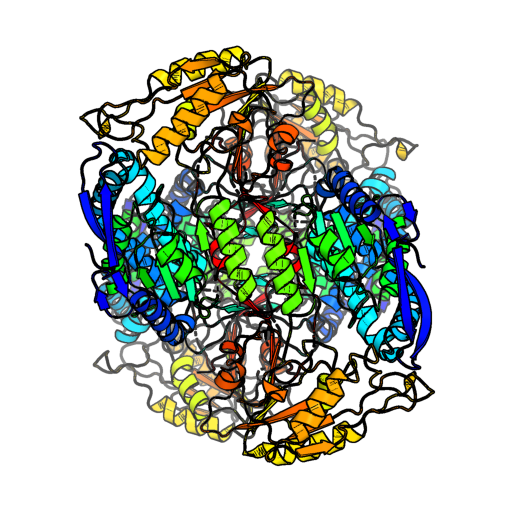360 -20.289 -17.306 1.00 48.60 77 GLU D CA 1
ATOM 11437 C C . GLU D 1 100 ? -17.268 -20.053 -18.330 1.00 47.68 77 GLU D C 1
ATOM 11438 O O . GLU D 1 100 ? -17.151 -20.793 -19.318 1.00 45.10 77 GLU D O 1
ATOM 11444 N N . ALA D 1 101 ? -16.460 -19.024 -18.084 1.00 52.25 78 ALA D N 1
ATOM 11445 C CA . ALA D 1 101 ? -15.388 -18.654 -19.000 1.00 53.57 78 ALA D CA 1
ATOM 11446 C C . ALA D 1 101 ? -14.528 -19.866 -19.378 1.00 57.24 78 ALA D C 1
ATOM 11447 O O . ALA D 1 101 ? -14.198 -20.048 -20.555 1.00 54.81 78 ALA D O 1
ATOM 11449 N N . ASP D 1 102 ? -14.193 -20.698 -18.388 1.00 57.30 79 ASP D N 1
ATOM 11450 C CA . ASP D 1 102 ? -13.308 -21.849 -18.622 1.00 62.50 79 ASP D CA 1
ATOM 11451 C C . ASP D 1 102 ? -13.873 -22.803 -19.672 1.00 57.60 79 ASP D C 1
ATOM 11452 O O . ASP D 1 102 ? -13.190 -23.121 -20.651 1.00 57.80 79 ASP D O 1
ATOM 11457 N N . GLU D 1 103 ? -15.122 -23.234 -19.485 1.00 54.15 80 GLU D N 1
ATOM 11458 C CA . GLU D 1 103 ? -15.733 -24.172 -20.424 1.00 57.99 80 GLU D CA 1
ATOM 11459 C C . GLU D 1 103 ? -15.939 -23.530 -21.781 1.00 54.05 80 GLU D C 1
ATOM 11460 O O . GLU D 1 103 ? -15.776 -24.186 -22.816 1.00 53.69 80 GLU D O 1
ATOM 11466 N N . PHE D 1 104 ? -16.280 -22.248 -21.784 1.00 49.34 81 PHE D N 1
ATOM 11467 C CA . PHE D 1 104 ? -16.395 -21.546 -23.048 1.00 49.53 81 PHE D CA 1
ATOM 11468 C C . PHE D 1 104 ? -15.047 -21.538 -23.760 1.00 50.57 81 PHE D C 1
ATOM 11469 O O . PHE D 1 104 ? -14.961 -21.892 -24.942 1.00 53.36 81 PHE D O 1
ATOM 11477 N N . ALA D 1 105 ? -13.997 -21.167 -23.031 1.00 48.19 82 ALA D N 1
ATOM 11478 C CA . ALA D 1 105 ? -12.647 -21.157 -23.582 1.00 49.57 82 ALA D CA 1
ATOM 11479 C C . ALA D 1 105 ? -12.218 -22.518 -24.154 1.00 50.88 82 ALA D C 1
ATOM 11480 O O . ALA D 1 105 ? -11.603 -22.584 -25.222 1.00 52.99 82 ALA D O 1
ATOM 11482 N N . ALA D 1 106 ? -12.559 -23.596 -23.453 1.00 48.88 83 ALA D N 1
ATOM 11483 C CA . ALA D 1 106 ? -12.137 -24.936 -23.873 1.00 49.18 83 ALA D CA 1
ATOM 11484 C C . ALA D 1 106 ? -12.894 -25.382 -25.118 1.00 54.80 83 ALA D C 1
ATOM 11485 O O . ALA D 1 106 ? -12.323 -26.001 -26.030 1.00 58.20 83 ALA D O 1
ATOM 11487 N N . LEU D 1 107 ? -14.184 -25.060 -25.152 1.00 53.94 84 LEU D N 1
ATOM 11488 C CA . LEU D 1 107 ? -15.026 -25.389 -26.281 1.00 52.34 84 LEU D CA 1
ATOM 11489 C C . LEU D 1 107 ? -14.595 -24.598 -27.523 1.00 54.92 84 LEU D C 1
ATOM 11490 O O . LEU D 1 107 ? -14.531 -25.145 -28.631 1.00 54.53 84 LEU D O 1
ATOM 11495 N N . GLU D 1 108 ? -14.274 -23.321 -27.339 1.00 54.34 85 GLU D N 1
ATOM 11496 C CA . GLU D 1 108 ? -13.738 -22.530 -28.446 1.00 56.27 85 GLU D CA 1
ATOM 11497 C C . GLU D 1 108 ? -12.402 -23.120 -28.950 1.00 57.30 85 GLU D C 1
ATOM 11498 O O . GLU D 1 108 ? -12.253 -23.395 -30.152 1.00 56.16 85 GLU D O 1
ATOM 11504 N N . ALA D 1 109 ? -11.460 -23.336 -28.024 1.00 55.00 86 ALA D N 1
ATOM 11505 C CA . ALA D 1 109 ? -10.170 -23.972 -28.328 1.00 56.73 86 ALA D CA 1
ATOM 11506 C C . ALA D 1 109 ? -10.321 -25.270 -29.113 1.00 58.76 86 ALA D C 1
ATOM 11507 O O . ALA D 1 109 ? -9.587 -25.504 -30.076 1.00 65.39 86 ALA D O 1
ATOM 11509 N N . LEU D 1 110 ? -11.271 -26.106 -28.699 1.00 57.62 87 LEU D N 1
ATOM 11510 C CA . LEU D 1 110 ? -11.550 -27.374 -29.386 1.00 61.50 87 LEU D CA 1
ATOM 11511 C C . LEU D 1 110 ? -12.070 -27.156 -30.818 1.00 61.34 87 LEU D C 1
ATOM 11512 O O . LEU D 1 110 ? -11.578 -27.774 -31.763 1.00 62.26 87 LEU D O 1
ATOM 11517 N N . ASN D 1 111 ? -13.060 -26.273 -30.955 1.00 66.52 88 ASN D N 1
ATOM 11518 C CA . ASN D 1 111 ? -13.717 -25.954 -32.239 1.00 68.47 88 ASN D CA 1
ATOM 11519 C C . ASN D 1 111 ? -12.778 -25.315 -33.265 1.00 65.57 88 ASN D C 1
ATOM 11520 O O . ASN D 1 111 ? -12.906 -25.571 -34.464 1.00 63.75 88 ASN D O 1
ATOM 11525 N N . CYS D 1 112 ? -11.839 -24.494 -32.798 1.00 62.05 89 CYS D N 1
ATOM 11526 C CA . CYS D 1 112 ? -11.007 -23.713 -33.722 1.00 65.10 89 CYS D CA 1
ATOM 11527 C C . CYS D 1 112 ? -9.524 -24.061 -33.733 1.00 65.41 89 CYS D C 1
ATOM 11528 O O . CYS D 1 112 ? -8.767 -23.464 -34.501 1.00 64.98 89 CYS D O 1
ATOM 11531 N N . GLY D 1 113 ? -9.108 -24.998 -32.879 1.00 60.45 90 GLY D N 1
ATOM 11532 C CA . GLY D 1 113 ? -7.689 -25.317 -32.733 1.00 62.01 90 GLY D CA 1
ATOM 11533 C C . GLY D 1 113 ? -6.819 -24.199 -32.176 1.00 64.88 90 GLY D C 1
ATOM 11534 O O . GLY D 1 113 ? -5.590 -24.275 -32.261 1.00 68.17 90 GLY D O 1
ATOM 11535 N N . LYS D 1 114 ? -7.443 -23.162 -31.612 1.00 61.82 91 LYS D N 1
ATOM 11536 C CA . LYS D 1 114 ? -6.697 -22.087 -30.955 1.00 62.87 91 LYS D CA 1
ATOM 11537 C C . LYS D 1 114 ? -6.034 -22.607 -29.672 1.00 70.87 91 LYS D C 1
ATOM 11538 O O . LYS D 1 114 ? -6.586 -23.483 -28.990 1.00 72.92 91 LYS D O 1
ATOM 11544 N N . PRO D 1 115 ? -4.827 -22.096 -29.362 1.00 72.69 92 PRO D N 1
ATOM 11545 C CA . PRO D 1 115 ? -4.167 -22.363 -28.090 1.00 73.29 92 PRO D CA 1
ATOM 11546 C C . PRO D 1 115 ? -5.037 -21.943 -26.904 1.00 71.21 92 PRO D C 1
ATOM 11547 O O . PRO D 1 115 ? -5.523 -20.810 -26.856 1.00 71.63 92 PRO D O 1
ATOM 11551 N N . ILE D 1 116 ? -5.211 -22.865 -25.962 1.00 68.09 93 ILE D N 1
ATOM 11552 C CA . ILE D 1 116 ? -6.103 -22.699 -24.818 1.00 68.63 93 ILE D CA 1
ATOM 11553 C C . ILE D 1 116 ? -5.930 -21.397 -24.015 1.00 69.01 93 ILE D C 1
ATOM 11554 O O . ILE D 1 116 ? -6.926 -20.776 -23.621 1.00 69.12 93 ILE D O 1
ATOM 11559 N N . ASN D 1 117 ? -4.688 -20.984 -23.775 1.00 67.80 94 ASN D N 1
ATOM 11560 C CA . ASN D 1 117 ? -4.432 -19.786 -22.959 1.00 66.42 94 ASN D CA 1
ATOM 11561 C C . ASN D 1 117 ? -4.653 -18.492 -23.717 1.00 62.15 94 ASN D C 1
ATOM 11562 O O . ASN D 1 117 ? -4.947 -17.456 -23.115 1.00 59.48 94 ASN D O 1
ATOM 11567 N N . ALA D 1 118 ? -4.489 -18.543 -25.037 1.00 63.77 95 ALA D N 1
ATOM 11568 C CA . ALA D 1 118 ? -4.838 -17.399 -25.887 1.00 70.03 95 ALA D CA 1
ATOM 11569 C C . ALA D 1 118 ? -6.337 -17.101 -25.738 1.00 66.68 95 ALA D C 1
ATOM 11570 O O . ALA D 1 118 ? -6.745 -15.929 -25.651 1.00 67.03 95 ALA D O 1
ATOM 11572 N N . VAL D 1 119 ? -7.130 -18.176 -25.664 1.00 58.05 96 VAL D N 1
ATOM 11573 C CA . VAL D 1 119 ? -8.585 -18.104 -25.542 1.00 58.64 96 VAL D CA 1
ATOM 11574 C C . VAL D 1 119 ? -8.960 -17.636 -24.143 1.00 57.76 96 VAL D C 1
ATOM 11575 O O . VAL D 1 119 ? -9.719 -16.684 -23.997 1.00 54.38 96 VAL D O 1
ATOM 11579 N N . LYS D 1 120 ? -8.410 -18.297 -23.127 1.00 59.96 97 LYS D N 1
ATOM 11580 C CA . LYS D 1 120 ? -8.637 -17.917 -21.738 1.00 60.82 97 LYS D CA 1
ATOM 11581 C C . LYS D 1 120 ? -8.188 -16.486 -21.460 1.00 63.84 97 LYS D C 1
ATOM 11582 O O . LYS D 1 120 ? -8.942 -15.697 -20.889 1.00 62.72 97 LYS D O 1
ATOM 11588 N N . ASN D 1 121 ? -6.973 -16.153 -21.892 1.00 65.84 98 ASN D N 1
ATOM 11589 C CA . ASN D 1 121 ? -6.337 -14.885 -21.521 1.00 64.72 98 ASN D CA 1
ATOM 11590 C C . ASN D 1 121 ? -6.669 -13.693 -22.413 1.00 61.36 98 ASN D C 1
ATOM 11591 O O . ASN D 1 121 ? -6.813 -12.589 -21.908 1.00 55.32 98 ASN D O 1
ATOM 11596 N N . ASP D 1 122 ? -6.782 -13.898 -23.726 1.00 63.25 99 ASP D N 1
ATOM 11597 C CA . ASP D 1 122 ? -7.069 -12.773 -24.630 1.00 62.41 99 ASP D CA 1
ATOM 11598 C C . ASP D 1 122 ? -8.546 -12.655 -24.963 1.00 59.33 99 ASP D C 1
ATOM 11599 O O . ASP D 1 122 ? -9.129 -11.575 -24.836 1.00 63.46 99 ASP D O 1
ATOM 11604 N N . GLU D 1 123 ? -9.149 -13.766 -25.372 1.00 54.76 100 GLU D N 1
ATOM 11605 C CA . GLU D 1 123 ? -10.501 -13.740 -25.916 1.00 54.76 100 GLU D CA 1
ATOM 11606 C C . GLU D 1 123 ? -11.603 -13.589 -24.869 1.00 50.41 100 GLU D C 1
ATOM 11607 O O . GLU D 1 123 ? -12.458 -12.713 -25.012 1.00 49.29 100 GLU D O 1
ATOM 11613 N N . LEU D 1 124 ? -11.595 -14.427 -23.828 1.00 46.44 101 LEU D N 1
ATOM 11614 C CA . LEU D 1 124 ? -12.709 -14.411 -22.860 1.00 45.70 101 LEU D CA 1
ATOM 11615 C C . LEU D 1 124 ? -12.903 -13.073 -22.154 1.00 45.28 101 LEU D C 1
ATOM 11616 O O . LEU D 1 124 ? -14.029 -12.607 -22.057 1.00 43.80 101 LEU D O 1
ATOM 11621 N N . PRO D 1 125 ? -11.810 -12.431 -21.705 1.00 47.05 102 PRO D N 1
ATOM 11622 C CA . PRO D 1 125 ? -12.018 -11.190 -20.982 1.00 45.36 102 PRO D CA 1
ATOM 11623 C C . PRO D 1 125 ? -12.514 -10.120 -21.934 1.00 44.68 102 PRO D C 1
ATOM 11624 O O . PRO D 1 125 ? -13.374 -9.330 -21.553 1.00 48.89 102 PRO D O 1
ATOM 11628 N N . ALA D 1 126 ? -12.007 -10.133 -23.167 1.00 41.88 103 ALA D N 1
ATOM 11629 C CA . ALA D 1 126 ? -12.476 -9.242 -24.228 1.00 44.46 103 ALA D CA 1
ATOM 11630 C C . ALA D 1 126 ? -13.975 -9.422 -24.512 1.00 46.18 103 ALA D C 1
ATOM 11631 O O . ALA D 1 126 ? -14.709 -8.444 -24.695 1.00 44.40 103 ALA D O 1
ATOM 11633 N N . ILE D 1 127 ? -14.405 -10.683 -24.542 1.00 43.28 104 ILE D N 1
ATOM 11634 C CA . ILE D 1 127 ? -15.786 -11.057 -24.793 1.00 40.04 104 ILE D CA 1
ATOM 11635 C C . ILE D 1 127 ? -16.694 -10.596 -23.646 1.00 37.63 104 ILE D C 1
ATOM 11636 O O . ILE D 1 127 ? -17.744 -9.996 -23.894 1.00 37.64 104 ILE D O 1
ATOM 11641 N N . ILE D 1 128 ? -16.306 -10.894 -22.407 1.00 35.62 105 ILE D N 1
ATOM 11642 C CA . ILE D 1 128 ? -17.072 -10.458 -21.235 1.00 36.01 105 ILE D CA 1
ATOM 11643 C C . ILE D 1 128 ? -17.107 -8.922 -21.133 1.00 43.60 105 ILE D C 1
ATOM 11644 O O . ILE D 1 128 ? -18.128 -8.343 -20.731 1.00 48.78 105 ILE D O 1
ATOM 11649 N N . ASP D 1 129 ? -15.995 -8.272 -21.482 1.00 39.89 106 ASP D N 1
ATOM 11650 C CA . ASP D 1 129 ? -15.927 -6.816 -21.467 1.00 39.32 106 ASP D CA 1
ATOM 11651 C C . ASP D 1 12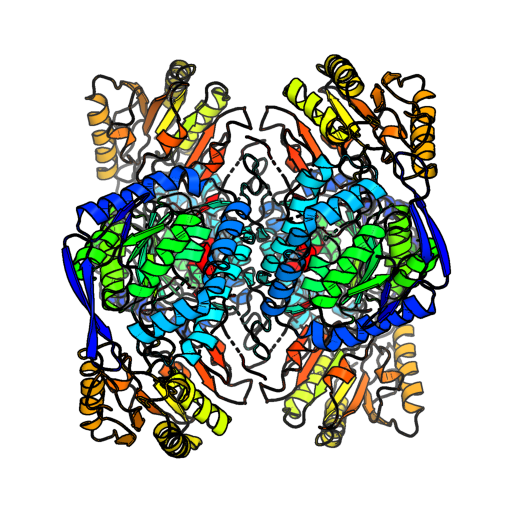9 ? -16.877 -6.226 -22.515 1.00 38.55 106 ASP D C 1
ATOM 11652 O O . ASP D 1 129 ? -17.457 -5.162 -22.303 1.00 40.33 106 ASP D O 1
ATOM 11657 N N . CYS D 1 130 ? -17.038 -6.927 -23.636 1.00 39.21 107 CYS D N 1
ATOM 11658 C CA . CYS D 1 130 ? -17.923 -6.474 -24.722 1.00 40.56 107 CYS D CA 1
ATOM 11659 C C . CYS D 1 130 ? -19.375 -6.340 -24.259 1.00 39.18 107 CYS D C 1
ATOM 11660 O O . CYS D 1 130 ? -19.992 -5.268 -24.421 1.00 36.61 107 CYS D O 1
ATOM 11663 N N . TRP D 1 131 ? -19.899 -7.402 -23.635 1.00 36.08 108 TRP D N 1
ATOM 11664 C CA . TRP D 1 131 ? -21.267 -7.385 -23.098 1.00 33.99 108 TRP D CA 1
ATOM 11665 C C . TRP D 1 131 ? -21.401 -6.249 -22.076 1.00 36.06 108 TRP D C 1
ATOM 11666 O O . TRP D 1 131 ? -22.380 -5.492 -22.105 1.00 35.61 108 TRP D O 1
ATOM 11677 N N . ARG D 1 132 ? -20.390 -6.104 -21.217 1.00 34.78 109 ARG D N 1
ATOM 11678 C CA . ARG D 1 132 ? -20.394 -5.055 -20.184 1.00 34.42 109 ARG D CA 1
ATOM 11679 C C . ARG D 1 132 ? -20.247 -3.680 -20.800 1.00 33.18 109 ARG D C 1
ATOM 11680 O O . ARG D 1 132 ? -20.888 -2.752 -20.377 1.00 31.50 109 ARG D O 1
ATOM 11688 N N . PHE D 1 133 ? -19.427 -3.560 -21.831 1.00 32.99 110 PHE D N 1
ATOM 11689 C CA . PHE D 1 133 ? -19.344 -2.287 -22.497 1.00 32.66 110 PHE D CA 1
ATOM 11690 C C . PHE D 1 133 ? -20.725 -1.892 -23.070 1.00 33.99 110 PHE D C 1
ATOM 11691 O O . PHE D 1 133 ? -21.167 -0.749 -22.884 1.00 31.49 110 PHE D O 1
ATOM 11699 N N . PHE D 1 134 ? -21.396 -2.824 -23.763 1.00 31.57 111 PHE D N 1
ATOM 11700 C CA . PHE D 1 134 ? -22.700 -2.517 -24.356 1.00 32.53 111 PHE D CA 1
ATOM 11701 C C . PHE D 1 134 ? -23.801 -2.202 -23.354 1.00 34.44 111 PHE D C 1
ATOM 11702 O O . PHE D 1 134 ? -24.614 -1.302 -23.589 1.00 39.64 111 PHE D O 1
ATOM 11710 N N . ALA D 1 135 ? -23.774 -2.869 -22.203 1.00 32.46 112 ALA D N 1
ATOM 11711 C CA . ALA D 1 135 ? -24.653 -2.500 -21.089 1.00 33.61 112 ALA D CA 1
ATOM 11712 C C . ALA D 1 135 ? -24.568 -1.016 -20.723 1.00 34.74 112 ALA D C 1
ATOM 11713 O O . ALA D 1 135 ? -25.564 -0.391 -20.288 1.00 37.34 112 ALA D O 1
ATOM 11715 N N . GLY D 1 136 ? -23.382 -0.441 -20.877 1.00 33.55 113 GLY D N 1
ATOM 11716 C CA . GLY D 1 136 ? -23.206 0.971 -20.579 1.00 35.83 113 GLY D CA 1
ATOM 11717 C C . GLY D 1 136 ? -23.609 1.864 -21.737 1.00 34.23 113 GLY D C 1
ATOM 11718 O O . GLY D 1 136 ? -24.206 2.900 -21.525 1.00 36.78 113 GLY D O 1
ATOM 11719 N N . ALA D 1 137 ? -23.240 1.489 -22.962 1.00 32.47 114 ALA D N 1
ATOM 11720 C CA . ALA D 1 137 ? -23.507 2.346 -24.131 1.00 34.61 114 ALA D CA 1
ATOM 11721 C C . ALA D 1 137 ? -25.025 2.509 -24.371 1.00 36.87 114 ALA D C 1
ATOM 11722 O O . ALA D 1 137 ? -25.501 3.563 -24.816 1.00 35.61 114 ALA D O 1
ATOM 11724 N N . VAL D 1 138 ? -25.764 1.467 -24.018 1.00 35.85 115 VAL D N 1
ATOM 11725 C CA . VAL D 1 138 ? -27.216 1.445 -24.089 1.00 35.70 115 VAL D CA 1
ATOM 11726 C C . VAL D 1 138 ? -27.875 2.539 -23.261 1.00 32.31 115 VAL D C 1
ATOM 11727 O O . VAL D 1 138 ? -28.980 2.954 -23.566 1.00 30.58 115 VAL D O 1
ATOM 11731 N N . ARG D 1 139 ? -27.207 2.990 -22.214 1.00 31.00 116 ARG D N 1
ATOM 11732 C CA . ARG D 1 139 ? -27.755 4.042 -21.350 1.00 31.76 116 ARG D CA 1
ATOM 11733 C C . ARG D 1 139 ? -27.106 5.377 -21.671 1.00 32.01 116 ARG D C 1
ATOM 11734 O O . ARG D 1 139 ? -27.322 6.387 -20.979 1.00 31.02 116 ARG D O 1
ATOM 11742 N N . ASN D 1 140 ? -26.364 5.395 -22.774 1.00 30.91 117 ASN D N 1
ATOM 11743 C CA . ASN D 1 140 ? -25.498 6.511 -23.063 1.00 32.66 117 ASN D CA 1
ATOM 11744 C C . ASN D 1 140 ? -25.513 6.980 -24.525 1.00 33.12 117 ASN D C 1
ATOM 11745 O O . ASN D 1 140 ? -24.549 7.559 -25.003 1.00 35.18 117 ASN D O 1
ATOM 11750 N N . LEU D 1 141 ? -26.640 6.808 -25.200 1.00 31.35 118 LEU D N 1
ATOM 11751 C CA . LEU D 1 141 ? -26.783 7.369 -26.523 1.00 32.08 118 LEU D CA 1
ATOM 11752 C C . LEU D 1 141 ? -27.071 8.864 -26.462 1.00 32.44 118 LEU D C 1
ATOM 11753 O O . LEU D 1 141 ? -27.767 9.348 -25.556 1.00 31.83 118 LEU D O 1
ATOM 11758 N N . HIS D 1 142 ? -26.510 9.583 -27.429 1.00 30.81 119 HIS D N 1
ATOM 11759 C CA . HIS D 1 142 ? -26.632 11.039 -27.511 1.00 35.13 119 HIS D CA 1
ATOM 11760 C C . HIS D 1 142 ? -27.337 11.390 -28.800 1.00 34.69 119 HIS D C 1
ATOM 11761 O O . HIS D 1 142 ? -27.420 10.556 -29.714 1.00 31.97 119 HIS D O 1
ATOM 11768 N N . ALA D 1 143 ? -27.821 12.622 -28.894 1.00 29.12 120 ALA D N 1
ATOM 11769 C CA . ALA D 1 143 ? -28.447 13.076 -30.133 1.00 30.02 120 ALA D CA 1
ATOM 11770 C C . ALA D 1 143 ? -28.546 14.587 -30.069 1.00 31.07 120 ALA D C 1
ATOM 11771 O O . ALA D 1 143 ? -28.300 15.138 -29.020 1.00 30.90 120 ALA D O 1
ATOM 11773 N N . PRO D 1 144 ? -28.886 15.269 -31.185 1.00 36.11 121 PRO D N 1
ATOM 11774 C CA . PRO D 1 144 ? -29.107 16.727 -31.059 1.00 33.35 121 PRO D CA 1
ATOM 11775 C C . PRO D 1 144 ? -30.126 17.013 -29.976 1.00 34.58 121 PRO D C 1
ATOM 11776 O O . PRO D 1 144 ? -31.070 16.269 -29.821 1.00 35.56 121 PRO D O 1
ATOM 11780 N N . ALA D 1 145 ? -29.934 18.106 -29.248 1.00 35.55 122 ALA D N 1
ATOM 11781 C CA . ALA D 1 145 ? -30.704 18.386 -28.051 1.00 32.21 122 ALA D CA 1
ATOM 11782 C C . ALA D 1 145 ? -32.155 18.705 -28.398 1.00 35.48 122 ALA D C 1
ATOM 11783 O O . ALA D 1 145 ? -32.429 19.279 -29.455 1.00 36.07 122 ALA D O 1
ATOM 11785 N N . ALA D 1 146 ? -33.080 18.339 -27.507 1.00 31.43 123 ALA D N 1
ATOM 11786 C CA . ALA D 1 146 ? -34.488 18.689 -27.698 1.00 31.48 123 ALA D CA 1
ATOM 11787 C C . ALA D 1 146 ? -34.621 20.206 -27.562 1.00 32.60 123 ALA D C 1
ATOM 11788 O O . ALA D 1 146 ? -33.836 20.799 -26.848 1.00 34.57 123 ALA D O 1
ATOM 11790 N N . GLY D 1 147 ? -35.584 20.817 -28.257 1.00 33.88 124 GLY D N 1
ATOM 11791 C CA . GLY D 1 147 ? -35.774 22.271 -28.222 1.00 35.34 124 GLY D CA 1
ATOM 11792 C C . GLY D 1 147 ? -36.792 22.788 -29.238 1.00 35.53 124 GLY D C 1
ATOM 11793 O O . GLY D 1 147 ? -37.360 22.019 -30.012 1.00 34.55 124 GLY D O 1
ATOM 11794 N N . GLU D 1 148 ? -37.021 24.097 -29.248 1.00 35.53 125 GLU D N 1
ATOM 11795 C CA . GLU D 1 148 ? -37.892 24.669 -30.266 1.00 39.08 125 GLU D CA 1
ATOM 11796 C C . GLU D 1 148 ? -37.100 25.158 -31.449 1.00 38.47 125 GLU D C 1
ATOM 11797 O O . GLU D 1 148 ? -36.677 26.313 -31.496 1.00 41.16 125 GLU D O 1
ATOM 11803 N N . TYR D 1 149 ? -36.925 24.278 -32.417 1.00 34.21 126 TYR D N 1
ATOM 11804 C CA . TYR D 1 149 ? -36.227 24.654 -33.643 1.00 38.11 126 TYR D CA 1
ATOM 11805 C C . TYR D 1 149 ? -37.111 25.439 -34.656 1.00 43.21 126 TYR D C 1
ATOM 11806 O O . TYR D 1 149 ? -36.597 26.222 -35.450 1.00 43.29 126 TYR D O 1
ATOM 11815 N N . LEU D 1 150 ? -38.424 25.198 -34.622 1.00 41.85 127 LEU D N 1
ATOM 11816 C CA . LEU D 1 150 ? -39.424 26.042 -35.284 1.00 41.93 127 LEU D CA 1
ATOM 11817 C C . LEU D 1 150 ? -40.244 26.703 -34.197 1.00 40.85 127 LEU D C 1
ATOM 11818 O O . LEU D 1 150 ? -40.577 26.045 -33.202 1.00 41.01 127 LEU D O 1
ATOM 11823 N N . PRO D 1 151 ? -40.576 27.998 -34.356 1.00 40.74 128 PRO D N 1
ATOM 11824 C CA . PRO D 1 151 ? -41.326 28.626 -33.278 1.00 40.43 128 PRO D CA 1
ATOM 11825 C C . PRO D 1 151 ? -42.619 27.863 -32.963 1.00 45.18 128 PRO D C 1
ATOM 11826 O O . PRO D 1 151 ? -43.308 27.415 -33.874 1.00 46.08 128 PRO D O 1
ATOM 11830 N N . GLY D 1 152 ? -42.916 27.695 -31.675 1.00 44.25 129 GLY D N 1
ATOM 11831 C CA . GLY D 1 152 ? -44.138 27.033 -31.238 1.00 41.48 129 GLY D CA 1
ATOM 11832 C C . GLY D 1 152 ? -44.114 25.526 -31.361 1.00 39.32 129 GLY D C 1
ATOM 11833 O O . GLY D 1 152 ? -45.140 24.886 -31.127 1.00 40.04 129 GLY D O 1
ATOM 11834 N N . HIS D 1 153 ? -42.970 24.960 -31.753 1.00 36.10 130 HIS D N 1
ATOM 11835 C CA . HIS D 1 153 ? -42.831 23.511 -31.926 1.00 36.36 130 HIS D CA 1
ATOM 11836 C C . HIS D 1 153 ? -41.636 22.959 -31.160 1.00 37.59 130 HIS D C 1
ATOM 11837 O O . HIS D 1 153 ? -40.519 23.428 -31.361 1.00 38.49 130 HIS D O 1
ATOM 11844 N N . THR D 1 154 ? -41.857 21.910 -30.359 1.00 35.71 131 THR D N 1
ATOM 11845 C CA . THR D 1 154 ? -40.802 21.276 -29.569 1.00 33.94 131 THR D CA 1
ATOM 11846 C C . THR D 1 154 ? -40.373 19.987 -30.274 1.00 34.37 131 THR D C 1
ATOM 11847 O O . THR D 1 154 ? -41.212 19.100 -30.472 1.00 33.28 131 THR D O 1
ATOM 11851 N N . SER D 1 155 ? -39.099 19.908 -30.689 1.00 34.59 132 SER D N 1
ATOM 11852 C CA . SER D 1 155 ? -38.543 18.724 -31.339 1.00 36.16 132 SER D CA 1
ATOM 11853 C C . SER D 1 155 ? -37.673 17.908 -30.366 1.00 35.31 132 SER D C 1
ATOM 11854 O O . SER D 1 155 ? -37.058 18.463 -29.473 1.00 37.77 132 SER D O 1
ATOM 11865 N N . ILE D 1 157 ? -35.088 14.045 -30.477 1.00 32.07 134 ILE D N 1
ATOM 11866 C CA . ILE D 1 157 ? -34.600 12.890 -31.221 1.00 34.35 134 ILE D CA 1
ATOM 11867 C C . ILE D 1 157 ? -34.457 11.687 -30.304 1.00 34.88 134 ILE D C 1
ATOM 11868 O O . ILE D 1 157 ? -33.819 11.773 -29.250 1.00 34.25 134 ILE D O 1
ATOM 11873 N N . ARG D 1 158 ? -35.034 10.572 -30.748 1.00 37.42 135 ARG D N 1
ATOM 11874 C CA . ARG D 1 158 ? -34.932 9.288 -30.090 1.00 39.56 135 ARG D CA 1
ATOM 11875 C C . ARG D 1 158 ? -34.130 8.341 -30.960 1.00 39.30 135 ARG D C 1
ATOM 11876 O O . ARG D 1 158 ? -34.072 8.513 -32.160 1.00 42.90 135 ARG D O 1
ATOM 11884 N N . ARG D 1 159 ? -33.518 7.335 -30.351 1.00 37.50 136 ARG D N 1
ATOM 11885 C CA . ARG D 1 159 ? -32.882 6.278 -31.109 1.00 43.31 136 ARG D CA 1
ATOM 11886 C C . ARG D 1 159 ? -33.627 5.016 -30.725 1.00 42.99 136 ARG D C 1
ATOM 11887 O O . ARG D 1 159 ? -33.474 4.514 -29.610 1.00 40.19 136 ARG D O 1
ATOM 11895 N N . ASP D 1 160 ? -34.466 4.537 -31.639 1.00 43.90 137 ASP D N 1
ATOM 11896 C CA . ASP D 1 160 ? -35.397 3.454 -31.350 1.00 41.17 137 ASP D CA 1
ATOM 11897 C C . ASP D 1 160 ? -34.940 2.167 -31.998 1.00 38.65 137 ASP D C 1
ATOM 11898 O O . ASP D 1 160 ? -34.012 2.183 -32.787 1.00 39.86 137 ASP D O 1
ATOM 11903 N N . PRO D 1 161 ? -35.575 1.044 -31.646 1.00 39.67 138 PRO D N 1
ATOM 11904 C CA . PRO D 1 161 ? -35.289 -0.232 -32.292 1.00 41.30 138 PRO D CA 1
ATOM 11905 C C . PRO D 1 161 ? -35.547 -0.126 -33.793 1.00 47.44 138 PRO D C 1
ATOM 11906 O O . PRO D 1 161 ? -36.350 0.704 -34.213 1.00 47.12 138 PRO D O 1
ATOM 11910 N N . ILE D 1 162 ? -34.864 -0.951 -34.584 1.00 45.58 139 ILE D N 1
ATOM 11911 C CA . ILE D 1 162 ? -35.093 -1.039 -36.023 1.00 44.04 139 ILE D CA 1
ATOM 11912 C C . ILE D 1 162 ? -36.089 -2.152 -36.394 1.00 46.22 139 ILE D C 1
ATOM 11913 O O . ILE D 1 162 ? -36.976 -1.938 -37.222 1.00 45.07 139 ILE D O 1
ATOM 11918 N N . GLY D 1 163 ? -35.945 -3.329 -35.782 1.00 40.19 140 GLY D N 1
ATOM 11919 C CA . GLY D 1 163 ? -36.842 -4.427 -36.048 1.00 41.36 140 GLY D CA 1
ATOM 11920 C C . GLY D 1 163 ? -36.191 -5.768 -35.761 1.00 41.17 140 GLY D C 1
ATOM 11921 O O . GLY D 1 163 ? -35.624 -5.991 -34.686 1.00 40.14 140 GLY D O 1
ATOM 11922 N N . ILE D 1 164 ? -36.277 -6.664 -36.730 1.00 39.64 141 ILE D N 1
ATOM 11923 C CA . ILE D 1 164 ? -35.736 -7.997 -36.566 1.00 37.85 141 ILE D CA 1
ATOM 11924 C C . ILE D 1 164 ? -34.415 -8.022 -37.296 1.00 38.09 141 ILE D C 1
ATOM 11925 O O . ILE D 1 164 ? -34.352 -7.669 -38.480 1.00 37.85 141 ILE D O 1
ATOM 11930 N N . VAL D 1 165 ? -33.356 -8.425 -36.586 1.00 37.22 142 VAL D N 1
ATOM 11931 C CA . VAL D 1 165 ? -32.026 -8.537 -37.193 1.00 35.16 142 VAL D CA 1
ATOM 11932 C C . VAL D 1 165 ? -31.658 -9.996 -37.479 1.00 38.79 142 VAL D C 1
ATOM 11933 O O . VAL D 1 165 ? -31.833 -10.884 -36.618 1.00 39.22 142 VAL D O 1
ATOM 11937 N N . GLY D 1 166 ? -31.177 -10.235 -38.697 1.00 36.37 143 GLY D N 1
ATOM 11938 C CA . GLY D 1 166 ? -30.581 -11.502 -39.052 1.00 41.93 143 GLY D CA 1
ATOM 11939 C C . GLY D 1 166 ? -29.075 -11.344 -38.954 1.00 42.60 143 GLY D C 1
ATOM 11940 O O . GLY D 1 166 ? -28.489 -10.503 -39.635 1.00 43.69 143 GLY D O 1
ATOM 11941 N N . SER D 1 167 ? -28.456 -12.140 -38.085 1.00 40.81 144 SER D N 1
ATOM 11942 C CA . SER D 1 167 ? -27.035 -11.981 -37.764 1.00 40.37 144 SER D CA 1
ATOM 11943 C C . SER D 1 167 ? -26.299 -13.228 -38.178 1.00 39.87 144 SER D C 1
ATOM 11944 O O . SER D 1 167 ? -26.685 -14.337 -37.776 1.00 37.99 144 SER D O 1
ATOM 11947 N N . ILE D 1 168 ? -25.237 -13.049 -38.953 1.00 40.29 145 ILE D N 1
ATOM 11948 C CA . ILE D 1 168 ? -24.476 -14.186 -39.470 1.00 46.71 145 ILE D CA 1
ATOM 11949 C C . ILE D 1 168 ? -22.980 -14.022 -39.173 1.00 49.49 145 ILE D C 1
ATOM 11950 O O . ILE D 1 168 ? -22.365 -12.979 -39.488 1.00 47.04 145 ILE D O 1
ATOM 11955 N N . ALA D 1 169 ? -22.420 -15.062 -38.552 1.00 45.74 146 ALA D N 1
ATOM 11956 C CA . ALA D 1 169 ? -21.079 -15.003 -37.988 1.00 43.17 146 ALA D CA 1
ATOM 11957 C C . ALA D 1 169 ? -20.092 -15.866 -38.768 1.00 44.82 146 ALA D C 1
ATOM 11958 O O . ALA D 1 169 ? -20.473 -16.938 -39.273 1.00 46.90 146 ALA D O 1
ATOM 11960 N N . PRO D 1 170 ? -18.814 -15.417 -38.851 1.00 45.65 147 PRO D N 1
ATOM 11961 C CA . PRO D 1 170 ? -17.740 -16.186 -39.505 1.00 45.14 147 PRO D CA 1
ATOM 11962 C C . PRO D 1 170 ? -17.190 -17.259 -38.561 1.00 49.54 147 PRO D C 1
ATOM 11963 O O . PRO D 1 170 ? -17.645 -17.350 -37.425 1.00 50.63 147 PRO D O 1
ATOM 11967 N N . TRP D 1 171 ? -16.239 -18.074 -39.015 1.00 47.90 148 TRP D N 1
ATOM 11968 C CA . TRP D 1 171 ? -15.708 -19.136 -38.151 1.00 50.99 148 TRP D CA 1
ATOM 11969 C C . TRP D 1 171 ? -14.508 -18.728 -37.286 1.00 48.49 148 TRP D C 1
ATOM 11970 O O . TRP D 1 171 ? -14.201 -19.417 -36.310 1.00 51.94 148 TRP D O 1
ATOM 11981 N N . ASN D 1 172 ? -13.846 -17.624 -37.639 1.00 45.20 149 ASN D N 1
ATOM 11982 C CA . ASN D 1 172 ? -12.543 -17.271 -37.056 1.00 50.69 149 ASN D CA 1
ATOM 11983 C C . ASN D 1 172 ? -12.507 -16.815 -35.581 1.00 57.43 149 ASN D C 1
ATOM 11984 O O . ASN D 1 172 ? -11.518 -17.058 -34.892 1.00 61.75 149 ASN D O 1
ATOM 11989 N N . TYR D 1 173 ? -13.559 -16.161 -35.100 1.00 55.95 150 TYR D N 1
ATOM 11990 C CA . TYR D 1 173 ? -13.650 -15.797 -33.672 1.00 55.95 150 TYR D CA 1
ATOM 11991 C C . TYR D 1 173 ? -15.088 -15.971 -33.183 1.00 53.33 150 TYR D C 1
ATOM 11992 O O . TYR D 1 173 ? -15.735 -14.986 -32.799 1.00 50.97 150 TYR D O 1
ATOM 12001 N N . PRO D 1 174 ? -15.582 -17.225 -33.173 1.00 49.68 151 PRO D N 1
ATOM 12002 C CA . PRO D 1 174 ? -17.028 -17.485 -33.098 1.00 47.49 151 PRO D CA 1
ATOM 12003 C C . PRO D 1 174 ? -17.749 -16.784 -31.936 1.00 44.88 151 PRO D C 1
ATOM 12004 O O . PRO D 1 174 ? -18.718 -16.048 -32.169 1.00 41.93 151 PRO D O 1
ATOM 12008 N N . LEU D 1 175 ? -17.263 -16.997 -30.714 1.00 44.96 152 LEU D N 1
ATOM 12009 C CA . LEU D 1 175 ? -17.921 -16.481 -29.523 1.00 45.40 152 LEU D CA 1
ATOM 12010 C C . 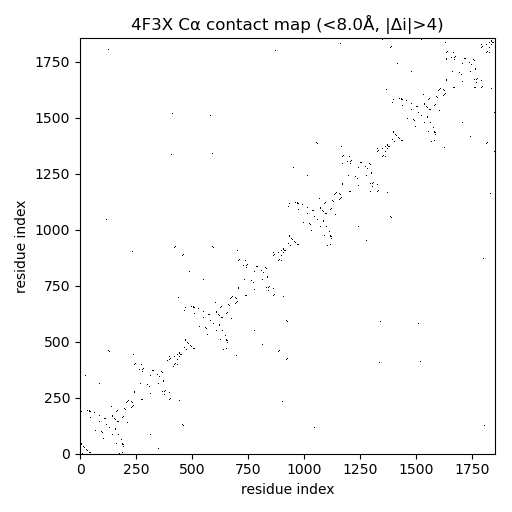LEU D 1 175 ? -17.786 -14.970 -29.425 1.00 44.69 152 LEU D C 1
ATOM 12011 O O . LEU D 1 175 ? -18.673 -14.294 -28.925 1.00 47.84 152 LEU D O 1
ATOM 12040 N N . ALA D 1 179 ? -20.688 -11.958 -29.526 1.00 40.26 156 ALA D N 1
ATOM 12041 C CA . ALA D 1 179 ? -20.800 -10.771 -28.669 1.00 39.77 156 ALA D CA 1
ATOM 12042 C C . ALA D 1 179 ? -21.000 -9.497 -29.509 1.00 40.67 156 ALA D C 1
ATOM 12043 O O . ALA D 1 179 ? -21.914 -8.703 -29.248 1.00 43.04 156 ALA D O 1
ATOM 12045 N N . TRP D 1 180 ? -20.151 -9.325 -30.525 1.00 39.14 157 TRP D N 1
ATOM 12046 C CA . TRP D 1 180 ? -20.175 -8.140 -31.387 1.00 37.83 157 TRP D CA 1
ATOM 12047 C C . TRP D 1 180 ? -21.503 -8.012 -32.110 1.00 38.98 157 TRP D C 1
ATOM 12048 O O . TRP D 1 180 ? -22.015 -6.923 -32.271 1.00 39.97 157 TRP D O 1
ATOM 12059 N N . LYS D 1 181 ? -22.060 -9.128 -32.554 1.00 38.80 158 LYS D N 1
ATOM 12060 C CA . LYS D 1 181 ? -23.339 -9.081 -33.247 1.00 41.30 158 LYS D CA 1
ATOM 12061 C C . LYS D 1 181 ? -24.522 -8.915 -32.300 1.00 40.42 158 LYS D C 1
ATOM 12062 O O . LYS D 1 181 ? -25.412 -8.121 -32.557 1.00 39.56 158 LYS D O 1
ATOM 12068 N N . LEU D 1 182 ? -24.549 -9.679 -31.220 1.00 38.05 159 LEU D N 1
ATOM 12069 C CA . LEU D 1 182 ? -25.766 -9.748 -30.428 1.00 34.53 159 LEU D CA 1
ATOM 12070 C C . LEU D 1 182 ? -25.899 -8.611 -29.424 1.00 31.98 159 LEU D C 1
ATOM 12071 O O . LEU D 1 182 ? -26.998 -8.095 -29.249 1.00 32.37 159 LEU D O 1
ATOM 12076 N N . ALA D 1 183 ? -24.797 -8.257 -28.761 1.00 31.54 160 ALA D N 1
ATOM 12077 C CA . ALA D 1 183 ? -24.836 -7.222 -27.690 1.00 34.97 160 ALA D CA 1
ATOM 12078 C C . ALA D 1 183 ? -25.505 -5.945 -28.160 1.00 38.42 160 ALA D C 1
ATOM 12079 O O . ALA D 1 183 ? -26.472 -5.513 -27.532 1.00 44.22 160 ALA D O 1
ATOM 12081 N N . PRO D 1 184 ? -24.993 -5.325 -29.254 1.00 41.92 161 PRO D N 1
ATOM 12082 C CA . PRO D 1 184 ? -25.594 -4.062 -29.711 1.00 38.01 161 PRO D CA 1
ATOM 12083 C C . PRO D 1 184 ? -27.015 -4.231 -30.325 1.00 39.09 161 PRO D C 1
ATOM 12084 O O . PRO D 1 184 ? -27.839 -3.299 -30.250 1.00 34.90 161 PRO D O 1
ATOM 12088 N N . ALA D 1 185 ? -27.298 -5.403 -30.906 1.00 39.04 162 ALA D N 1
ATOM 12089 C CA . ALA D 1 185 ? -28.603 -5.671 -31.530 1.00 39.72 162 ALA D CA 1
ATOM 12090 C C . ALA D 1 185 ? -29.715 -5.726 -30.466 1.00 39.41 162 ALA D C 1
ATOM 12091 O O . ALA D 1 185 ? -30.715 -4.997 -30.538 1.00 36.96 162 ALA D O 1
ATOM 12093 N N . ILE D 1 186 ? -29.527 -6.607 -29.490 1.00 42.55 163 ILE D N 1
ATOM 12094 C CA . ILE D 1 186 ? -30.432 -6.765 -28.360 1.00 43.95 163 ILE D CA 1
ATOM 12095 C C . ILE D 1 186 ? -30.498 -5.462 -27.570 1.00 42.68 163 ILE D C 1
ATOM 12096 O O . ILE D 1 186 ? -31.573 -5.064 -27.101 1.00 39.08 163 ILE D O 1
ATOM 12101 N N . GLY D 1 187 ? -29.334 -4.821 -27.415 1.00 39.33 164 GLY D N 1
ATOM 12102 C CA . GLY D 1 187 ? -29.220 -3.655 -26.583 1.00 36.78 164 GLY D CA 1
ATOM 12103 C C . GLY D 1 187 ? -29.938 -2.488 -27.201 1.00 37.99 164 GLY D C 1
ATOM 12104 O O . GLY D 1 187 ? -30.392 -1.587 -26.497 1.00 37.74 164 GLY D O 1
ATOM 12105 N N . GLY D 1 188 ? -30.069 -2.519 -28.524 1.00 37.64 165 GLY D N 1
ATOM 12106 C CA . GLY D 1 188 ? -30.849 -1.504 -29.227 1.00 39.64 165 GLY D CA 1
ATOM 12107 C C . GLY D 1 188 ? -32.362 -1.680 -29.166 1.00 38.37 165 GLY D C 1
ATOM 12108 O O . GLY D 1 188 ? -33.087 -0.861 -29.717 1.00 39.76 165 GLY D O 1
ATOM 12109 N N . GLY D 1 189 ? -32.841 -2.732 -28.497 1.00 35.83 166 GLY D N 1
ATOM 12110 C CA . GLY D 1 189 ? -34.289 -3.005 -28.416 1.00 38.11 166 GLY D CA 1
ATOM 12111 C C . GLY D 1 189 ? -34.796 -3.943 -29.514 1.00 37.93 166 GLY D C 1
ATOM 12112 O O . GLY D 1 189 ? -36.000 -4.125 -29.684 1.00 36.64 166 GLY D O 1
ATOM 12113 N N . ASN D 1 190 ? -33.861 -4.488 -30.283 1.00 36.40 167 ASN D N 1
ATOM 12114 C CA . ASN D 1 190 ? -34.163 -5.348 -31.395 1.00 36.89 167 ASN D CA 1
ATOM 12115 C C . ASN D 1 190 ? -34.254 -6.782 -30.926 1.00 36.41 167 ASN D C 1
ATOM 12116 O O . ASN D 1 190 ? -33.711 -7.141 -29.878 1.00 32.91 167 ASN D O 1
ATOM 12121 N N . THR D 1 191 ? -34.914 -7.598 -31.738 1.00 37.24 168 THR D N 1
ATOM 12122 C CA . THR D 1 191 ? -34.876 -9.046 -31.565 1.00 37.93 168 THR D CA 1
ATOM 12123 C C . THR D 1 191 ? -34.037 -9.595 -32.723 1.00 36.45 168 THR D C 1
ATOM 12124 O O . THR D 1 191 ? -33.809 -8.893 -33.727 1.00 36.41 168 THR D O 1
ATOM 12128 N N . VAL D 1 192 ? -33.538 -10.816 -32.569 1.00 33.02 169 VAL D N 1
ATOM 12129 C CA . VAL D 1 192 ? -32.443 -11.276 -33.403 1.00 34.61 169 VAL D CA 1
ATOM 12130 C C . VAL D 1 192 ? -32.564 -12.747 -33.702 1.00 34.24 169 VAL D C 1
ATOM 12131 O O . VAL D 1 192 ? -32.894 -13.536 -32.820 1.00 34.33 169 VAL D O 1
ATOM 12135 N N . VAL D 1 193 ? -32.269 -13.097 -34.937 1.00 34.54 170 VAL D N 1
ATOM 12136 C CA . VAL D 1 193 ? -32.097 -14.492 -35.316 1.00 35.49 170 VAL D CA 1
ATOM 12137 C C . VAL D 1 193 ? -30.633 -14.620 -35.759 1.00 36.44 170 VAL D C 1
ATOM 12138 O O . VAL D 1 193 ? -30.183 -13.972 -36.706 1.00 37.99 170 VAL D O 1
ATOM 12142 N N . PHE D 1 194 ? -29.889 -15.429 -35.022 1.00 37.80 171 PHE D N 1
ATOM 12143 C CA . PHE D 1 194 ? -28.456 -15.469 -35.140 1.00 38.78 171 PHE D CA 1
ATOM 12144 C C . PHE D 1 194 ? -27.980 -16.779 -35.744 1.00 39.24 171 PHE D C 1
ATOM 12145 O O . PHE D 1 194 ? -28.348 -17.840 -35.263 1.00 39.76 171 PHE D O 1
ATOM 12153 N N . LYS D 1 195 ? -27.121 -16.707 -36.758 1.00 40.33 172 LYS D N 1
ATOM 12154 C CA . LYS D 1 195 ? -26.534 -17.939 -37.318 1.00 40.38 172 LYS D CA 1
ATOM 12155 C C . LYS D 1 195 ? -24.988 -17.981 -37.320 1.00 42.38 172 LYS D C 1
ATOM 12156 O O . LYS D 1 195 ? -24.325 -17.220 -38.050 1.00 43.51 172 LYS D O 1
ATOM 12162 N N . PRO D 1 196 ? -24.413 -18.892 -36.508 1.00 43.10 173 PRO D N 1
ATOM 12163 C CA . PRO D 1 196 ? -22.965 -19.132 -36.479 1.00 44.62 173 PRO D CA 1
ATOM 12164 C C . PRO D 1 196 ? -22.524 -19.771 -37.787 1.00 43.74 173 PRO D C 1
ATOM 12165 O O . PRO D 1 196 ? -23.365 -20.216 -38.564 1.00 43.86 173 PRO D O 1
ATOM 12169 N N . SER D 1 197 ? -21.218 -19.801 -38.021 1.00 41.83 174 SER D N 1
ATOM 12170 C CA . SER D 1 197 ? -20.655 -20.473 -39.183 1.00 42.10 174 SER D CA 1
ATOM 12171 C C . SER D 1 197 ? -20.924 -21.967 -39.018 1.00 45.86 174 SER D C 1
ATOM 12172 O O . SER D 1 197 ? -21.010 -22.468 -37.885 1.00 45.52 174 SER D O 1
ATOM 12175 N N . GLU D 1 198 ? -21.084 -22.663 -40.145 1.00 50.26 175 GLU D N 1
ATOM 12176 C CA . GLU D 1 198 ? -21.413 -24.086 -40.149 1.00 54.68 175 GLU D CA 1
ATOM 12177 C C . GLU D 1 198 ? -20.331 -24.899 -39.446 1.00 56.96 175 GLU D C 1
ATOM 12178 O O . GLU D 1 198 ? -20.620 -25.919 -38.844 1.00 58.44 175 GLU D O 1
ATOM 12184 N N . GLN D 1 199 ? -19.099 -24.397 -39.500 1.00 61.41 176 GLN D N 1
ATOM 12185 C CA . GLN D 1 199 ? -17.929 -25.062 -38.931 1.00 61.56 176 GLN D CA 1
ATOM 12186 C C . GLN D 1 199 ? -17.777 -24.878 -37.426 1.00 57.08 176 GLN D C 1
ATOM 12187 O O . GLN D 1 199 ? -17.209 -25.733 -36.755 1.00 61.91 176 GLN D O 1
ATOM 12193 N N . THR D 1 200 ? -18.307 -23.779 -36.898 1.00 49.73 177 THR D N 1
ATOM 12194 C CA . THR D 1 200 ? -18.105 -23.416 -35.500 1.00 49.41 177 THR D CA 1
ATOM 12195 C C . THR D 1 200 ? -19.396 -23.031 -34.744 1.00 46.93 177 THR D C 1
ATOM 12196 O O . THR D 1 200 ? -19.477 -21.943 -34.187 1.00 44.48 177 THR D O 1
ATOM 12200 N N . PRO D 1 201 ? -20.407 -23.910 -34.724 1.00 45.30 178 PRO D N 1
ATOM 12201 C CA . PRO D 1 201 ? -21.641 -23.517 -34.033 1.00 47.85 178 PRO D CA 1
ATOM 12202 C C . PRO D 1 201 ? -21.570 -23.715 -32.521 1.00 52.06 178 PRO D C 1
ATOM 12203 O O . PRO D 1 201 ? -22.464 -23.263 -31.778 1.00 53.61 178 PRO D O 1
ATOM 12207 N N . LEU D 1 202 ? -20.508 -24.371 -32.068 1.00 53.43 179 LEU D N 1
ATOM 12208 C CA . LEU D 1 202 ? -20.451 -24.879 -30.699 1.00 54.47 179 LEU D CA 1
ATOM 12209 C C . LEU D 1 202 ? -20.655 -23.833 -29.596 1.00 50.63 179 LEU D C 1
ATOM 12210 O O . LEU D 1 202 ? -21.558 -23.981 -28.769 1.00 51.88 179 LEU D O 1
ATOM 12215 N N . THR D 1 203 ? -19.863 -22.764 -29.583 1.00 46.66 180 THR D N 1
ATOM 12216 C CA . THR D 1 203 ? -20.007 -21.817 -28.471 1.00 47.46 180 THR D CA 1
ATOM 12217 C C . THR D 1 203 ? -21.342 -21.089 -28.527 1.00 45.71 180 THR D C 1
ATOM 12218 O O . THR D 1 203 ? -21.860 -20.649 -27.493 1.00 44.30 180 THR D O 1
ATOM 12222 N N . ALA D 1 204 ? -21.902 -20.995 -29.735 1.00 46.45 181 ALA D N 1
ATOM 12223 C CA . ALA D 1 204 ? -23.222 -20.392 -29.944 1.00 47.63 181 ALA D CA 1
ATOM 12224 C C . ALA D 1 204 ? -24.360 -21.173 -29.278 1.00 45.10 181 ALA D C 1
ATOM 12225 O O . ALA D 1 204 ? -25.290 -20.578 -28.724 1.00 44.83 181 ALA D O 1
ATOM 12227 N N . LEU D 1 205 ? -24.276 -22.502 -29.310 1.00 44.77 182 LEU D N 1
ATOM 12228 C CA . LEU D 1 205 ? -25.339 -23.331 -28.761 1.00 44.86 182 LEU D CA 1
ATOM 12229 C C . LEU D 1 205 ? -25.314 -23.356 -27.242 1.00 43.78 182 LEU D C 1
ATOM 12230 O O . LEU D 1 205 ? -26.362 -23.322 -26.612 1.00 48.83 182 LEU D O 1
ATOM 12235 N N . LYS D 1 206 ? -24.119 -23.395 -26.662 1.00 41.56 183 LYS D N 1
ATOM 12236 C CA . LYS D 1 206 ? -23.941 -23.224 -25.222 1.00 42.56 183 LYS D CA 1
ATOM 12237 C C . LYS D 1 206 ? -24.389 -21.821 -24.723 1.00 44.29 183 LYS D C 1
ATOM 12238 O O . LYS D 1 206 ? -25.098 -21.700 -23.706 1.00 48.39 183 LYS D O 1
ATOM 12244 N N . LEU D 1 207 ? -24.003 -20.767 -25.435 1.00 38.70 184 LEU D N 1
ATOM 12245 C CA . LEU D 1 207 ? -24.435 -19.405 -25.034 1.00 39.18 184 LEU D CA 1
ATOM 12246 C C . LEU D 1 207 ? -25.959 -19.216 -25.172 1.00 41.34 184 LEU D C 1
ATOM 12247 O O . LEU D 1 207 ? -26.574 -18.410 -24.429 1.00 42.48 184 LEU D O 1
ATOM 12252 N N . ALA D 1 208 ? -26.559 -19.952 -26.110 1.00 39.98 185 ALA D N 1
ATOM 12253 C CA . ALA D 1 208 ? -28.012 -19.938 -26.323 1.00 41.53 185 ALA D CA 1
ATOM 12254 C C . ALA D 1 208 ? -28.771 -20.481 -25.119 1.00 45.07 185 ALA D C 1
ATOM 12255 O O . ALA D 1 208 ? -29.759 -19.880 -24.669 1.00 41.91 185 ALA D O 1
ATOM 12257 N N . ARG D 1 209 ? -28.319 -21.630 -24.612 1.00 50.20 186 ARG D N 1
ATOM 12258 C CA . ARG D 1 209 ? -28.868 -22.197 -23.379 1.00 53.61 186 ARG D CA 1
ATOM 12259 C C . ARG D 1 209 ? -28.821 -21.190 -22.234 1.00 54.11 186 ARG D C 1
ATOM 12260 O O . ARG D 1 209 ? -29.775 -21.084 -21.457 1.00 57.85 186 ARG D O 1
ATOM 12268 N N . LEU D 1 210 ? -27.718 -20.448 -22.138 1.00 53.77 187 LEU D N 1
ATOM 12269 C CA . LEU D 1 210 ? -27.554 -19.440 -21.085 1.00 54.43 187 LEU D CA 1
ATOM 12270 C C . LEU D 1 210 ? -28.431 -18.210 -21.271 1.00 51.43 187 LEU D C 1
ATOM 12271 O O . LEU D 1 210 ? -29.011 -17.696 -20.298 1.00 47.76 187 LEU D O 1
ATOM 12276 N N . ILE D 1 211 ? -28.517 -17.731 -22.513 1.00 48.48 188 ILE D N 1
ATOM 12277 C CA . ILE D 1 211 ? -29.298 -16.536 -22.817 1.00 46.29 188 ILE D CA 1
ATOM 12278 C C . ILE D 1 211 ? -30.796 -16.812 -22.599 1.00 47.11 188 ILE D C 1
ATOM 12279 O O . ILE D 1 211 ? -31.547 -15.941 -22.124 1.00 45.04 188 ILE D O 1
ATOM 12284 N N . ALA D 1 212 ? -31.212 -18.038 -22.919 1.00 48.67 189 ALA D N 1
ATOM 12285 C CA . ALA D 1 212 ? -32.607 -18.471 -22.737 1.00 49.95 189 ALA D CA 1
ATOM 12286 C C . ALA D 1 212 ? -33.096 -18.345 -21.288 1.00 49.33 189 ALA D C 1
ATOM 12287 O O . ALA D 1 212 ? -34.303 -18.281 -21.042 1.00 50.89 189 ALA D O 1
ATOM 12289 N N . ASP D 1 213 ? -32.168 -18.291 -20.337 1.00 48.89 190 ASP D N 1
ATOM 12290 C CA . ASP D 1 213 ? -32.536 -18.200 -18.922 1.00 50.43 190 ASP D CA 1
ATOM 12291 C C . ASP D 1 213 ? -32.568 -16.768 -18.446 1.00 53.81 190 ASP D C 1
ATOM 12292 O O . ASP D 1 213 ? -32.939 -16.496 -17.300 1.00 55.77 190 ASP D O 1
ATOM 12297 N N . ILE D 1 214 ? -32.190 -15.847 -19.328 1.00 50.09 191 ILE D N 1
ATOM 12298 C CA . ILE D 1 214 ? -32.067 -14.453 -18.930 1.00 47.73 191 ILE D CA 1
ATOM 12299 C C . ILE D 1 214 ? -33.045 -13.590 -19.711 1.00 47.89 191 ILE D C 1
ATOM 12300 O O . ILE D 1 214 ? -33.764 -12.778 -19.134 1.00 52.83 191 ILE D O 1
ATOM 12305 N N . LEU D 1 215 ? -33.060 -13.778 -21.026 1.00 45.39 192 LEU D N 1
ATOM 12306 C CA . LEU D 1 215 ? -33.894 -12.991 -21.924 1.00 44.63 192 LEU D CA 1
ATOM 12307 C C . LEU D 1 215 ? -35.304 -13.548 -22.072 1.00 45.92 192 LEU D C 1
ATOM 12308 O O . LEU D 1 215 ? -35.506 -14.742 -21.935 1.00 50.80 192 LEU D O 1
ATOM 12313 N N . PRO D 1 216 ? -36.290 -12.677 -22.348 1.00 43.48 193 PRO D N 1
ATOM 12314 C CA . PRO D 1 216 ? -37.618 -13.184 -22.729 1.00 44.14 193 PRO D CA 1
ATOM 12315 C C . PRO D 1 216 ? -37.525 -13.984 -24.031 1.00 45.55 193 PRO D C 1
ATOM 12316 O O . PRO D 1 216 ? -36.687 -13.677 -24.896 1.00 47.57 193 PRO D O 1
ATOM 12320 N N . GLU D 1 217 ? -38.392 -14.978 -24.171 1.00 45.31 194 GLU D N 1
ATOM 12321 C CA . GLU D 1 217 ? -38.353 -15.926 -25.279 1.00 44.74 194 GLU D CA 1
ATOM 12322 C C . GLU D 1 217 ? -38.513 -15.243 -26.629 1.00 43.50 194 GLU D C 1
ATOM 12323 O O . GLU D 1 217 ? -39.381 -14.392 -26.807 1.00 43.62 194 GLU D O 1
ATOM 12329 N N . GLY D 1 218 ? -37.677 -15.621 -27.584 1.00 44.88 195 GLY D N 1
ATOM 12330 C CA . GLY D 1 218 ? -37.768 -15.047 -28.924 1.00 45.49 195 GLY D CA 1
ATOM 12331 C C . GLY D 1 218 ? -36.963 -13.781 -29.147 1.00 44.83 195 GLY D C 1
ATOM 12332 O O . GLY D 1 218 ? -36.847 -13.324 -30.287 1.00 41.59 195 GLY D O 1
ATOM 12333 N N . VAL D 1 219 ? -36.396 -13.207 -28.078 1.00 46.05 196 VAL D N 1
ATOM 12334 C CA . VAL D 1 219 ? -35.553 -12.012 -28.232 1.00 45.27 196 VAL D CA 1
ATOM 12335 C C . VAL D 1 219 ? -34.273 -12.400 -28.964 1.00 41.68 196 VAL D C 1
ATOM 12336 O O . VAL D 1 219 ? -33.850 -11.709 -29.904 1.00 39.23 196 VAL D O 1
ATOM 12340 N N . VAL D 1 220 ? -33.675 -13.514 -28.548 1.00 42.02 197 VAL D N 1
ATOM 12341 C CA . VAL D 1 220 ? -32.547 -14.092 -29.272 1.00 39.52 197 VAL D CA 1
ATOM 12342 C C . VAL D 1 220 ? -32.909 -15.487 -29.728 1.00 41.52 197 VAL D C 1
ATOM 12343 O O . VAL D 1 220 ? -33.341 -16.320 -28.914 1.00 42.12 197 VAL D O 1
ATOM 12347 N N . ASN D 1 221 ? -32.714 -15.742 -31.021 1.00 40.24 198 ASN D N 1
ATOM 12348 C CA . ASN D 1 221 ? -32.955 -17.055 -31.601 1.00 41.94 198 ASN D CA 1
ATOM 12349 C C . ASN D 1 221 ? -31.722 -17.523 -32.345 1.00 42.66 198 ASN D C 1
ATOM 12350 O O . ASN D 1 221 ? -31.087 -16.729 -33.045 1.00 43.83 198 ASN D O 1
ATOM 12355 N N . VAL D 1 222 ? -31.373 -18.801 -32.190 1.00 39.60 199 VAL D N 1
ATOM 12356 C CA . VAL D 1 222 ? -30.103 -19.281 -32.697 1.00 38.84 199 VAL D CA 1
ATOM 12357 C C . VAL D 1 222 ? -30.328 -20.499 -33.558 1.00 40.57 199 VAL D C 1
ATOM 12358 O O . VAL D 1 222 ? -30.823 -21.526 -33.093 1.00 40.71 199 VAL D O 1
ATOM 12362 N N . ILE D 1 223 ? -29.956 -20.381 -34.821 1.00 42.16 200 ILE D N 1
ATOM 12363 C CA . ILE D 1 223 ? -30.153 -21.484 -35.746 1.00 42.47 200 ILE D CA 1
ATOM 12364 C C . ILE D 1 223 ? -28.812 -21.894 -36.319 1.00 45.66 200 ILE D C 1
ATOM 12365 O O . ILE D 1 223 ? -27.867 -21.110 -36.328 1.00 45.69 200 ILE D O 1
ATOM 12370 N N . THR D 1 224 ? -28.725 -23.130 -36.788 1.00 48.24 201 THR D N 1
ATOM 12371 C CA . THR D 1 224 ? -27.493 -23.587 -37.414 1.00 50.57 201 THR D CA 1
ATOM 12372 C C . THR D 1 224 ? -27.714 -23.990 -38.858 1.00 49.81 201 THR D C 1
ATOM 12373 O O . THR D 1 224 ? -28.843 -24.266 -39.263 1.00 52.65 201 THR D O 1
ATOM 12377 N N . GLY D 1 225 ? -26.631 -23.995 -39.635 1.00 49.88 202 GLY D N 1
ATOM 12378 C CA . GLY D 1 225 ? -26.672 -24.450 -41.018 1.00 48.08 202 GLY D CA 1
ATOM 12379 C C . GLY D 1 225 ? -25.740 -23.724 -41.970 1.00 48.49 202 GLY D C 1
ATOM 12380 O O . GLY D 1 225 ? -25.111 -22.715 -41.619 1.00 51.96 202 GLY D O 1
ATOM 12381 N N . ARG D 1 226 ? -25.678 -24.242 -43.191 1.00 46.80 203 ARG D N 1
ATOM 12382 C CA . ARG D 1 226 ? -24.817 -23.714 -44.239 1.00 46.64 203 ARG D CA 1
ATOM 12383 C C . ARG D 1 226 ? -25.262 -22.338 -44.693 1.00 45.60 203 ARG D C 1
ATOM 12384 O O . ARG D 1 226 ? -26.447 -22.003 -44.610 1.00 43.67 203 ARG D O 1
ATOM 12392 N N . GLY D 1 227 ? -24.313 -21.555 -45.194 1.00 50.19 204 GLY D N 1
ATOM 12393 C CA . GLY D 1 227 ? -24.603 -20.230 -45.735 1.00 49.67 204 GLY D CA 1
ATOM 12394 C C . GLY D 1 227 ? -25.508 -20.241 -46.962 1.00 53.57 204 GLY D C 1
ATOM 12395 O O . GLY D 1 227 ? -26.333 -19.350 -47.134 1.00 53.97 204 GLY D O 1
ATOM 12396 N N . GLU D 1 228 ? -25.376 -21.262 -47.803 1.00 59.03 205 GLU D N 1
ATOM 12397 C CA . GLU D 1 228 ? -26.134 -21.332 -49.065 1.00 58.57 205 GLU D CA 1
ATOM 12398 C C . GLU D 1 228 ? -27.578 -21.795 -48.889 1.00 54.15 205 GLU D C 1
ATOM 12399 O O . GLU D 1 228 ? -28.402 -21.611 -49.782 1.00 54.27 205 GLU D O 1
ATOM 12405 N N . THR D 1 229 ? -27.883 -22.395 -47.745 1.00 50.73 206 THR D N 1
ATOM 12406 C CA . THR D 1 229 ? -29.239 -22.848 -47.461 1.00 46.23 206 THR D CA 1
ATOM 12407 C C . THR D 1 229 ? -29.826 -21.968 -46.355 1.00 45.21 206 THR D C 1
ATOM 12408 O O . THR D 1 229 ? -30.635 -21.067 -46.620 1.00 43.24 206 THR D O 1
ATOM 12412 N N . VAL D 1 230 ? -29.399 -22.234 -45.122 1.00 43.33 207 VAL D N 1
ATOM 12413 C CA . VAL D 1 230 ? -29.944 -21.580 -43.943 1.00 43.57 207 VAL D CA 1
ATOM 12414 C C . VAL D 1 230 ? -29.637 -20.079 -43.910 1.00 41.95 207 VAL D C 1
ATOM 12415 O O . VAL D 1 230 ? -30.504 -19.272 -43.537 1.00 43.54 207 VAL D O 1
ATOM 12419 N N . GLY D 1 231 ? -28.421 -19.704 -44.288 1.00 38.20 208 GLY D N 1
ATOM 12420 C CA . GLY D 1 231 ? -28.038 -18.288 -44.247 1.00 43.68 208 GLY D CA 1
ATOM 12421 C C . GLY D 1 231 ? -28.812 -17.565 -45.328 1.00 45.65 208 GLY D C 1
ATOM 12422 O O . GLY D 1 231 ? -29.368 -16.487 -45.116 1.00 43.88 208 GLY D O 1
ATOM 12423 N N . ASN D 1 232 ? -28.863 -18.196 -46.496 1.00 44.17 209 ASN D N 1
ATOM 12424 C CA . ASN D 1 232 ? -29.627 -17.677 -47.616 1.00 44.74 209 ASN D CA 1
ATOM 12425 C C . ASN D 1 232 ? -31.120 -17.466 -47.313 1.00 44.87 209 ASN D C 1
ATOM 12426 O O . ASN D 1 232 ? -31.722 -16.482 -47.779 1.00 46.81 209 ASN D O 1
ATOM 12431 N N . ALA D 1 233 ? -31.705 -18.374 -46.533 1.00 40.47 210 ALA D N 1
ATOM 12432 C CA . ALA D 1 233 ? -33.108 -18.270 -46.192 1.00 41.68 210 ALA D CA 1
ATOM 12433 C C . ALA D 1 233 ? -33.321 -17.090 -45.244 1.00 44.48 210 ALA D C 1
ATOM 12434 O O . ALA D 1 233 ? -34.225 -16.268 -45.451 1.00 48.74 210 ALA D O 1
ATOM 12436 N N . LEU D 1 234 ? -32.461 -16.990 -44.232 1.00 41.83 211 LEU D N 1
ATOM 12437 C CA . LEU D 1 234 ? -32.507 -15.887 -43.255 1.00 41.81 211 LEU D CA 1
ATOM 12438 C C . LEU D 1 234 ? -32.342 -14.501 -43.890 1.00 46.04 211 LEU D C 1
ATOM 12439 O O . LEU D 1 234 ? -33.059 -13.549 -43.547 1.00 49.48 211 LEU D O 1
ATOM 12444 N N . ILE D 1 235 ? -31.398 -14.367 -44.811 1.00 46.05 212 ILE D N 1
ATOM 12445 C CA . ILE D 1 235 ? -31.155 -13.044 -45.384 1.00 46.64 212 ILE D CA 1
ATOM 12446 C C . ILE D 1 235 ? -32.215 -12.643 -46.411 1.00 46.61 212 ILE D C 1
ATOM 12447 O O . ILE D 1 235 ? -32.289 -11.487 -46.803 1.00 45.94 212 ILE D O 1
ATOM 12452 N N . ASN D 1 236 ? -33.028 -13.608 -46.839 1.00 49.53 213 ASN D N 1
ATOM 12453 C CA . ASN D 1 236 ? -34.111 -13.341 -47.781 1.00 47.39 213 ASN D CA 1
ATOM 12454 C C . ASN D 1 236 ? -35.469 -13.294 -47.101 1.00 48.57 213 ASN D C 1
ATOM 12455 O O . ASN D 1 236 ? -36.474 -13.005 -47.741 1.00 52.52 213 ASN D O 1
ATOM 12460 N N . HIS D 1 237 ? -35.511 -13.583 -45.807 1.00 45.58 214 HIS D N 1
ATOM 12461 C CA . HIS D 1 237 ? -36.790 -13.617 -45.118 1.00 43.58 214 HIS D CA 1
ATOM 12462 C C . HIS D 1 237 ? -37.412 -12.218 -45.070 1.00 45.57 214 HIS D C 1
ATOM 12463 O O . HIS D 1 237 ? -36.756 -11.268 -44.656 1.00 41.07 214 HIS D O 1
ATOM 12470 N N . PRO D 1 238 ? -38.683 -12.097 -45.517 1.00 47.42 215 PRO D N 1
ATOM 12471 C CA . PRO D 1 238 ? -39.331 -10.803 -45.716 1.00 42.55 215 PRO D CA 1
ATOM 12472 C C . PRO D 1 238 ? -39.472 -10.032 -44.427 1.00 45.11 215 PRO D C 1
ATOM 12473 O O . PRO D 1 238 ? -39.520 -8.793 -44.444 1.00 43.28 215 PRO D O 1
ATOM 12477 N N . LYS D 1 239 ? -39.555 -10.749 -43.309 1.00 45.83 216 LYS D N 1
ATOM 12478 C CA . LYS D 1 239 ? -39.757 -10.078 -42.036 1.00 42.95 216 LYS D CA 1
ATOM 12479 C C . LYS D 1 239 ? -38.472 -9.504 -41.462 1.00 43.49 216 LYS D C 1
ATOM 12480 O O . LYS D 1 239 ? -38.509 -8.720 -40.497 1.00 45.63 216 LYS D O 1
ATOM 12486 N N . VAL D 1 240 ? -37.333 -9.878 -42.038 1.00 39.08 217 VAL D N 1
ATOM 12487 C CA . VAL D 1 240 ? -36.064 -9.427 -41.468 1.00 38.25 217 VAL D CA 1
ATOM 12488 C C . VAL D 1 240 ? -35.692 -8.022 -41.973 1.00 42.20 217 VAL D C 1
ATOM 12489 O O . VAL D 1 240 ? -35.527 -7.803 -43.179 1.00 45.28 217 VAL D O 1
ATOM 12493 N N . GLY D 1 241 ? -35.537 -7.087 -41.039 1.00 40.46 218 GLY D N 1
ATOM 12494 C CA . GLY D 1 241 ? -35.288 -5.687 -41.374 1.00 38.54 218 GLY D CA 1
ATOM 12495 C C . GLY D 1 241 ? -33.835 -5.285 -41.584 1.00 38.20 218 GLY D C 1
ATOM 12496 O O . GLY D 1 241 ? -33.560 -4.298 -42.259 1.00 39.47 218 GLY D O 1
ATOM 12505 N N . VAL D 1 243 ? -29.675 -6.973 -41.884 1.00 36.22 220 VAL D N 1
ATOM 12506 C CA . VAL D 1 243 ? -28.781 -8.126 -41.936 1.00 37.35 220 VAL D CA 1
ATOM 12507 C C . VAL D 1 243 ? -27.362 -7.698 -41.580 1.00 38.80 220 VAL D C 1
ATOM 12508 O O . VAL D 1 243 ? -26.850 -6.696 -42.083 1.00 40.87 220 VAL D O 1
ATOM 12512 N N . SER D 1 244 ? -26.757 -8.423 -40.652 1.00 41.96 221 SER D N 1
ATOM 12513 C CA . SER D 1 244 ? -25.384 -8.154 -40.261 1.00 43.92 221 SER D CA 1
ATOM 12514 C C . SER D 1 244 ? -24.539 -9.356 -40.585 1.00 43.42 221 SER D C 1
ATOM 12515 O O . SER D 1 244 ? -24.878 -10.487 -40.208 1.00 43.42 221 SER D O 1
ATOM 12518 N N . ILE D 1 245 ? -23.429 -9.115 -41.274 1.00 42.37 222 ILE D N 1
ATOM 12519 C CA . ILE D 1 245 ? -22.559 -10.220 -41.638 1.00 41.80 222 ILE D CA 1
ATOM 12520 C C . ILE D 1 245 ? -21.056 -9.868 -41.590 1.00 43.12 222 ILE D C 1
ATOM 12521 O O . ILE D 1 245 ? -20.639 -8.746 -41.920 1.00 39.87 222 ILE D O 1
ATOM 12526 N N . THR D 1 246 ? -20.260 -10.842 -41.142 1.00 43.91 223 THR D N 1
ATOM 12527 C CA . THR D 1 246 ? -18.807 -10.787 -41.247 1.00 44.59 223 THR D CA 1
ATOM 12528 C C . THR D 1 246 ? -18.379 -12.043 -41.980 1.00 46.22 223 THR D C 1
ATOM 12529 O O . THR D 1 246 ? -18.828 -13.148 -41.645 1.00 45.29 223 THR D O 1
ATOM 12533 N N . GLY D 1 247 ? -17.533 -11.867 -42.992 1.00 45.86 224 GLY D N 1
ATOM 12534 C CA . GLY D 1 247 ? -17.124 -12.959 -43.868 1.00 48.15 224 GLY D CA 1
ATOM 12535 C C . GLY D 1 247 ? -16.460 -12.427 -45.124 1.00 49.48 224 GLY D C 1
ATOM 12536 O O . GLY D 1 247 ? -15.967 -11.295 -45.142 1.00 52.09 224 GLY D O 1
ATOM 12537 N N . ASP D 1 248 ? -16.450 -13.244 -46.172 1.00 49.15 225 ASP D N 1
ATOM 12538 C CA . ASP D 1 248 ? -15.800 -12.897 -47.437 1.00 50.38 225 ASP D CA 1
ATOM 12539 C C . ASP D 1 248 ? -16.490 -11.738 -48.175 1.00 50.11 225 ASP D C 1
ATOM 12540 O O . ASP D 1 248 ? -17.695 -11.534 -48.019 1.00 48.70 225 ASP D O 1
ATOM 12545 N N . ILE D 1 249 ? -15.739 -11.007 -49.003 1.00 52.95 226 ILE D N 1
ATOM 12546 C CA . ILE D 1 249 ? -16.327 -9.988 -49.885 1.00 54.83 226 ILE D CA 1
ATOM 12547 C C . ILE D 1 249 ? -17.486 -10.561 -50.714 1.00 56.68 226 ILE D C 1
ATOM 12548 O O . ILE D 1 249 ? -18.517 -9.898 -50.881 1.00 58.74 226 ILE D O 1
ATOM 12553 N N . ALA D 1 250 ? -17.324 -11.791 -51.204 1.00 55.45 227 ALA D N 1
ATOM 12554 C CA . ALA D 1 250 ? -18.362 -12.475 -51.993 1.00 54.38 227 ALA D CA 1
ATOM 12555 C C . ALA D 1 250 ? -19.678 -12.665 -51.235 1.00 54.67 227 ALA D C 1
ATOM 12556 O O . ALA D 1 250 ? -20.765 -12.490 -51.805 1.00 49.52 227 ALA D O 1
ATOM 12558 N N . THR D 1 251 ? -19.567 -13.023 -49.955 1.00 57.94 228 THR D N 1
ATOM 12559 C CA . THR D 1 251 ? -20.733 -13.202 -49.089 1.00 54.91 228 THR D CA 1
ATOM 12560 C C . THR D 1 251 ? -21.480 -11.884 -48.866 1.00 51.09 228 THR D C 1
ATOM 12561 O O . THR D 1 251 ? -22.706 -11.838 -48.921 1.00 51.93 228 THR D O 1
ATOM 12565 N N . GLY D 1 252 ? -20.733 -10.814 -48.622 1.00 53.93 229 GLY D N 1
ATOM 12566 C CA . GLY D 1 252 ? -21.308 -9.476 -48.499 1.00 48.10 229 GLY D CA 1
ATOM 12567 C C . GLY D 1 252 ? -22.062 -9.054 -49.744 1.00 48.13 229 GLY D C 1
ATOM 12568 O O . GLY D 1 252 ? -23.129 -8.470 -49.652 1.00 48.71 229 GLY D O 1
ATOM 12569 N N . LYS D 1 253 ? -21.520 -9.380 -50.917 1.00 49.66 230 LYS D N 1
ATOM 12570 C CA . LYS D 1 253 ? -22.194 -9.072 -52.168 1.00 51.13 230 LYS D CA 1
ATOM 12571 C C . LYS D 1 253 ? -23.524 -9.819 -52.297 1.00 47.88 230 LYS D C 1
ATOM 12572 O O . LYS D 1 253 ? -24.510 -9.245 -52.746 1.00 48.71 230 LYS D O 1
ATOM 12578 N N . LYS D 1 254 ? -23.559 -11.081 -51.876 1.00 45.78 231 LYS D N 1
ATOM 12579 C CA . LYS D 1 254 ? -24.822 -11.800 -51.757 1.00 46.71 231 LYS D CA 1
ATOM 12580 C C . LYS D 1 254 ? -25.784 -11.070 -50.808 1.00 47.30 231 LYS D C 1
ATOM 12581 O O . LYS D 1 254 ? -26.968 -10.904 -51.115 1.00 49.15 231 LYS D O 1
ATOM 12587 N N . VAL D 1 255 ? -25.274 -10.601 -49.674 1.00 43.08 232 VAL D N 1
ATOM 12588 C CA . VAL D 1 255 ? -26.144 -9.947 -48.711 1.00 40.03 232 VAL D CA 1
ATOM 12589 C C . VAL D 1 255 ? -26.785 -8.679 -49.291 1.00 44.46 232 VAL D C 1
ATOM 12590 O O . VAL D 1 255 ? -27.994 -8.457 -49.130 1.00 43.27 232 VAL D O 1
ATOM 12594 N N . LEU D 1 256 ? -25.992 -7.866 -49.988 1.00 47.73 233 LEU D N 1
ATOM 12595 C CA . LEU D 1 256 ? -26.520 -6.678 -50.666 1.00 46.01 233 LEU D CA 1
ATOM 12596 C C . LEU D 1 256 ? -27.539 -7.045 -51.731 1.00 48.99 233 LEU D C 1
ATOM 12597 O O . LEU D 1 256 ? -28.534 -6.343 -51.899 1.00 52.56 233 LEU D O 1
ATOM 12602 N N . ALA D 1 257 ? -27.291 -8.158 -52.428 1.00 46.08 234 ALA D N 1
ATOM 12603 C CA . ALA D 1 257 ? -28.174 -8.640 -53.472 1.00 45.40 234 ALA D CA 1
ATOM 12604 C C . ALA D 1 257 ? -29.547 -9.015 -52.888 1.00 45.42 234 ALA D C 1
ATOM 12605 O O . ALA D 1 257 ? -30.582 -8.540 -53.386 1.00 44.58 234 ALA D O 1
ATOM 12607 N N . ALA D 1 258 ? -29.554 -9.830 -51.824 1.00 43.01 235 ALA D N 1
ATOM 12608 C CA . ALA D 1 258 ? -30.781 -10.137 -51.068 1.00 43.47 235 ALA D CA 1
ATOM 12609 C C . ALA D 1 258 ? -31.426 -8.855 -50.509 1.00 44.58 235 ALA D C 1
ATOM 12610 O O . ALA D 1 258 ? -32.622 -8.613 -50.679 1.00 46.64 235 ALA D O 1
ATOM 12612 N N . ALA D 1 259 ? -30.629 -8.037 -49.840 1.00 44.85 236 ALA D N 1
ATOM 12613 C CA . ALA D 1 259 ? -31.128 -6.760 -49.313 1.00 46.08 236 ALA D CA 1
ATOM 12614 C C . ALA D 1 259 ? -31.921 -5.989 -50.361 1.00 44.96 236 ALA D C 1
ATOM 12615 O O . ALA D 1 259 ? -32.963 -5.400 -50.058 1.00 46.38 236 ALA D O 1
ATOM 12617 N N . ALA D 1 260 ? -31.426 -6.013 -51.596 1.00 43.26 237 ALA D N 1
ATOM 12618 C CA . ALA D 1 260 ? -32.049 -5.274 -52.686 1.00 43.96 237 ALA D CA 1
ATOM 12619 C C . ALA D 1 260 ? -33.505 -5.658 -52.901 1.00 52.05 237 ALA D C 1
ATOM 12620 O O . ALA D 1 260 ? -34.301 -4.814 -53.301 1.00 57.09 237 ALA D O 1
ATOM 12622 N N . LYS D 1 261 ? -33.851 -6.919 -52.621 1.00 56.22 238 LYS D N 1
ATOM 12623 C CA . LYS D 1 261 ? -35.209 -7.425 -52.847 1.00 55.53 238 LYS D CA 1
ATOM 12624 C C . LYS D 1 261 ? -36.278 -6.734 -51.982 1.00 53.03 238 LYS D C 1
ATOM 12625 O O . LYS D 1 261 ? -37.410 -6.537 -52.431 1.00 52.22 238 LYS D O 1
ATOM 12631 N N . THR D 1 262 ? -35.929 -6.389 -50.743 1.00 50.30 239 THR D N 1
ATOM 12632 C CA . THR D 1 262 ? -36.899 -5.810 -49.816 1.00 48.75 239 THR D CA 1
ATOM 12633 C C . THR D 1 262 ? -36.320 -4.623 -49.045 1.00 49.67 239 THR D C 1
ATOM 12634 O O . THR D 1 262 ? -36.841 -4.233 -47.991 1.00 49.54 239 THR D O 1
ATOM 12638 N N . VAL D 1 263 ? -35.249 -4.049 -49.581 1.00 49.13 240 VAL D N 1
ATOM 12639 C CA . VAL D 1 263 ? -34.639 -2.837 -49.022 1.00 50.50 240 VAL D CA 1
ATOM 12640 C C . VAL D 1 263 ? -34.316 -2.980 -47.521 1.00 50.94 240 VAL D C 1
ATOM 12641 O O . VAL D 1 263 ? -34.690 -2.142 -46.716 1.00 53.65 240 VAL D O 1
ATOM 12645 N N . LYS D 1 264 ? -33.637 -4.058 -47.151 1.00 48.50 241 LYS D N 1
ATOM 12646 C CA . LYS D 1 264 ? -33.211 -4.254 -45.769 1.00 43.11 241 LYS D CA 1
ATOM 12647 C C . LYS D 1 264 ? -31.985 -3.390 -45.487 1.00 40.73 241 LYS D C 1
ATOM 12648 O O . LYS D 1 264 ? -31.173 -3.157 -46.390 1.00 40.84 241 LYS D O 1
ATOM 12654 N N . ARG D 1 265 ? -31.832 -2.940 -44.241 1.00 40.73 242 ARG D N 1
ATOM 12655 C CA . ARG D 1 265 ? -30.575 -2.318 -43.804 1.00 40.80 242 ARG D CA 1
ATOM 12656 C C . ARG D 1 265 ? -29.500 -3.382 -43.735 1.00 39.81 242 ARG D C 1
ATOM 12657 O O . ARG D 1 265 ? -29.795 -4.573 -43.480 1.00 38.10 242 ARG D O 1
ATOM 12665 N N . THR D 1 266 ? -28.255 -2.953 -43.934 1.00 38.98 243 THR D N 1
ATOM 12666 C CA . THR D 1 266 ? -27.131 -3.880 -43.902 1.00 41.08 243 THR D CA 1
ATOM 12667 C C . THR D 1 266 ? -25.978 -3.356 -43.067 1.00 39.45 243 THR D C 1
ATOM 12668 O O . THR D 1 266 ? -25.823 -2.151 -42.876 1.00 42.66 243 THR D O 1
ATOM 12672 N N . HIS D 1 267 ? -25.142 -4.292 -42.642 1.00 40.49 244 HIS D N 1
ATOM 12673 C CA . HIS D 1 267 ? -24.000 -4.075 -41.781 1.00 39.96 244 HIS D CA 1
ATOM 12674 C C . HIS D 1 267 ? -22.989 -5.134 -42.265 1.00 40.93 244 HIS D C 1
ATOM 12675 O O . HIS D 1 267 ? -23.196 -6.339 -42.046 1.00 39.52 244 HIS D O 1
ATOM 12682 N N . LEU D 1 268 ? -21.920 -4.689 -42.940 1.00 38.55 245 LEU D N 1
ATOM 12683 C CA . LEU D 1 268 ? -20.961 -5.596 -43.615 1.00 40.99 245 LEU D CA 1
ATOM 12684 C C . LEU D 1 268 ? -19.503 -5.414 -43.154 1.00 42.94 245 LEU D C 1
ATOM 12685 O O . LEU D 1 268 ? -18.893 -4.322 -43.320 1.00 39.76 245 LEU D O 1
ATOM 12690 N N . GLU D 1 269 ? -18.950 -6.488 -42.607 1.00 41.91 246 GLU D N 1
ATOM 12691 C CA . GLU D 1 269 ? -17.522 -6.543 -42.291 1.00 47.75 246 GLU D CA 1
ATOM 12692 C C . GLU D 1 269 ? -16.872 -7.597 -43.163 1.00 48.41 246 GLU D C 1
ATOM 12693 O O . GLU D 1 269 ? -16.972 -8.801 -42.886 1.00 51.87 246 GLU D O 1
ATOM 12699 N N . LEU D 1 270 ? -16.200 -7.145 -44.219 1.00 50.36 247 LEU D N 1
ATOM 12700 C CA . LEU D 1 270 ? -15.856 -8.029 -45.342 1.00 52.26 247 LEU D CA 1
ATOM 12701 C C . LEU D 1 270 ? -14.365 -8.388 -45.522 1.00 62.71 247 LEU D C 1
ATOM 12702 O O . LEU D 1 270 ? -13.926 -8.752 -46.623 1.00 69.06 247 LEU D O 1
ATOM 12707 N N . GLY D 1 271 ? -13.593 -8.293 -44.446 1.00 64.07 248 GLY D N 1
ATOM 12708 C CA . GLY D 1 271 ? -12.186 -8.679 -44.498 1.00 67.32 248 GLY D CA 1
ATOM 12709 C C . GLY D 1 271 ? -11.258 -7.588 -44.994 1.00 65.45 248 GLY D C 1
ATOM 12710 O O . GLY D 1 271 ? -11.689 -6.498 -45.376 1.00 55.44 248 GLY D O 1
ATOM 12711 N N . GLY D 1 272 ? -9.969 -7.890 -44.987 1.00 70.00 249 GLY D N 1
ATOM 12712 C CA . GLY D 1 272 ? -8.968 -6.897 -45.319 1.00 70.69 249 GLY D CA 1
ATOM 12713 C C . GLY D 1 272 ? -7.578 -7.470 -45.429 1.00 68.32 249 GLY D C 1
ATOM 12714 O O . GLY D 1 272 ? -7.245 -8.481 -44.812 1.00 69.44 249 GLY D O 1
ATOM 12715 N N . LYS D 1 273 ? -6.777 -6.820 -46.253 1.00 64.14 250 LYS D N 1
ATOM 12716 C CA . LYS D 1 273 ? -5.356 -7.068 -46.308 1.00 59.65 250 LYS D CA 1
ATOM 12717 C C . LYS D 1 273 ? -4.732 -5.812 -45.695 1.00 52.42 250 LYS D C 1
ATOM 12718 O O . LYS D 1 273 ? -4.511 -4.824 -46.393 1.00 51.92 250 LYS D O 1
ATOM 12724 N N . ALA D 1 274 ? -4.495 -5.844 -44.384 1.00 47.75 251 ALA D N 1
ATOM 12725 C CA . ALA D 1 274 ? -4.009 -4.660 -43.660 1.00 46.93 251 ALA D CA 1
ATOM 12726 C C . ALA D 1 274 ? -2.585 -4.276 -44.065 1.00 47.02 251 ALA D C 1
ATOM 12727 O O . ALA D 1 274 ? -1.670 -5.096 -43.915 1.00 47.90 251 ALA D O 1
ATOM 12729 N N . PRO D 1 275 ? -2.405 -3.044 -44.603 1.00 44.24 252 PRO D N 1
ATOM 12730 C CA . PRO D 1 275 ? -1.083 -2.522 -44.938 1.00 45.76 252 PRO D CA 1
ATOM 12731 C C . PRO D 1 275 ? -0.310 -2.105 -43.704 1.00 45.50 252 PRO D C 1
ATOM 12732 O O . PRO D 1 275 ? -0.881 -1.500 -42.767 1.00 47.18 252 PRO D O 1
ATOM 12736 N N . VAL D 1 276 ? 0.977 -2.440 -43.720 1.00 41.41 253 VAL D N 1
ATOM 12737 C CA . VAL D 1 276 ? 1.915 -2.108 -42.658 1.00 44.08 253 VAL D CA 1
ATOM 12738 C C . VAL D 1 276 ? 3.042 -1.292 -43.274 1.00 42.85 253 VAL D C 1
ATOM 12739 O O . VAL D 1 276 ? 3.860 -1.832 -44.030 1.00 42.31 253 VAL D O 1
ATOM 12743 N N . ILE D 1 277 ? 3.054 0.007 -42.979 1.00 38.46 254 ILE D N 1
ATOM 12744 C CA . ILE D 1 277 ? 4.064 0.904 -43.494 1.00 39.63 254 ILE D CA 1
ATOM 12745 C C . ILE D 1 277 ? 5.185 1.058 -42.473 1.00 41.08 254 ILE D C 1
ATOM 12746 O O . ILE D 1 277 ? 4.959 1.484 -41.339 1.00 44.60 254 ILE D O 1
ATOM 12751 N N . VAL D 1 278 ? 6.389 0.708 -42.886 1.00 40.47 255 VAL D N 1
ATOM 12752 C CA . VAL D 1 278 ? 7.552 0.674 -41.992 1.00 43.70 255 VAL D CA 1
ATOM 12753 C C . VAL D 1 278 ? 8.580 1.670 -42.510 1.00 43.16 255 VAL D C 1
ATOM 12754 O O . VAL D 1 278 ? 9.224 1.420 -43.539 1.00 42.91 255 VAL D O 1
ATOM 12758 N N . TYR D 1 279 ? 8.708 2.800 -41.816 1.00 41.18 256 TYR D N 1
ATOM 12759 C CA . TYR D 1 279 ? 9.701 3.806 -42.169 1.00 43.33 256 TYR D CA 1
ATOM 12760 C C . TYR D 1 279 ? 11.074 3.396 -41.661 1.00 43.99 256 TYR D C 1
ATOM 12761 O O . TYR D 1 279 ? 11.190 2.510 -40.804 1.00 41.30 256 TYR D O 1
ATOM 12770 N N . GLY D 1 280 ? 12.102 4.035 -42.226 1.00 46.48 257 GLY D N 1
ATOM 12771 C CA . GLY D 1 280 ? 13.511 3.786 -41.894 1.00 49.17 257 GLY D CA 1
ATOM 12772 C C . GLY D 1 280 ? 13.869 3.930 -40.428 1.00 50.22 257 GLY D C 1
ATOM 12773 O O . GLY D 1 280 ? 14.741 3.229 -39.932 1.00 52.44 257 GLY D O 1
ATOM 12774 N N . ASP D 1 281 ? 13.166 4.815 -39.734 1.00 47.77 258 ASP D N 1
ATOM 12775 C CA . ASP D 1 281 ? 13.423 5.091 -38.335 1.00 48.90 258 ASP D CA 1
ATOM 12776 C C . ASP D 1 281 ? 12.454 4.331 -37.426 1.00 51.01 258 ASP D C 1
ATOM 12777 O O . ASP D 1 281 ? 12.223 4.719 -36.286 1.00 49.48 258 ASP D O 1
ATOM 12782 N N . ALA D 1 282 ? 11.854 3.270 -37.946 1.00 53.01 259 ALA D N 1
ATOM 12783 C CA . ALA D 1 282 ? 11.001 2.409 -37.124 1.00 52.21 259 ALA D CA 1
ATOM 12784 C C . ALA D 1 282 ? 11.890 1.680 -36.135 1.00 53.11 259 ALA D C 1
ATOM 12785 O O . ALA D 1 282 ? 13.081 1.562 -36.360 1.00 55.05 259 ALA D O 1
ATOM 12787 N N . ASP D 1 283 ? 11.334 1.214 -35.030 1.00 54.13 260 ASP D N 1
ATOM 12788 C CA . ASP D 1 283 ? 12.079 0.315 -34.164 1.00 56.25 260 ASP D CA 1
ATOM 12789 C C . ASP D 1 283 ? 11.897 -1.073 -34.760 1.00 56.57 260 ASP D C 1
ATOM 12790 O O . ASP D 1 283 ? 10.874 -1.716 -34.545 1.00 58.27 260 ASP D O 1
ATOM 12795 N N . LEU D 1 284 ? 12.884 -1.523 -35.531 1.00 59.37 261 LEU D N 1
ATOM 12796 C CA . LEU D 1 284 ? 12.772 -2.791 -36.270 1.00 63.67 261 LEU D CA 1
ATOM 12797 C C . LEU D 1 284 ? 12.477 -3.996 -35.387 1.00 63.01 261 LEU D C 1
ATOM 12798 O O . LEU D 1 284 ? 11.788 -4.924 -35.806 1.00 64.12 261 LEU D O 1
ATOM 12803 N N . GLU D 1 285 ? 13.008 -3.976 -34.170 1.00 63.58 262 GLU D N 1
ATOM 12804 C CA . GLU D 1 285 ? 12.775 -5.047 -33.213 1.00 66.16 262 GLU D CA 1
ATOM 12805 C C . GLU D 1 285 ? 11.304 -5.062 -32.811 1.00 61.38 262 GLU D C 1
ATOM 12806 O O . GLU D 1 285 ? 10.687 -6.124 -32.779 1.00 60.96 262 GLU D O 1
ATOM 12812 N N . ALA D 1 286 ? 10.752 -3.881 -32.510 1.00 54.45 263 ALA D N 1
ATOM 12813 C CA . ALA D 1 286 ? 9.322 -3.748 -32.228 1.00 52.50 263 ALA D CA 1
ATOM 12814 C C . ALA D 1 286 ? 8.510 -4.157 -33.454 1.00 55.91 263 ALA D C 1
ATOM 12815 O O . ALA D 1 286 ? 7.585 -4.962 -33.340 1.00 60.94 263 ALA D O 1
ATOM 12817 N N . VAL D 1 287 ? 8.880 -3.638 -34.630 1.00 55.41 264 VAL D N 1
ATOM 12818 C CA . VAL D 1 287 ? 8.190 -3.986 -35.885 1.00 56.94 264 VAL D CA 1
ATOM 12819 C C . VAL D 1 287 ? 8.152 -5.501 -36.116 1.00 59.01 264 VAL D C 1
ATOM 12820 O O . VAL D 1 287 ? 7.095 -6.054 -36.388 1.00 60.16 264 VAL D O 1
ATOM 12824 N N . VAL D 1 288 ? 9.304 -6.161 -36.004 1.00 63.68 265 VAL D N 1
ATOM 12825 C CA . VAL D 1 288 ? 9.399 -7.616 -36.251 1.00 64.78 265 VAL D CA 1
ATOM 12826 C C . VAL D 1 288 ? 8.613 -8.404 -35.208 1.00 64.18 265 VAL D C 1
ATOM 12827 O O . VAL D 1 288 ? 7.811 -9.250 -35.566 1.00 64.01 265 VAL D O 1
ATOM 12831 N N . ASN D 1 289 ? 8.830 -8.112 -33.925 1.00 69.11 266 ASN D N 1
ATOM 12832 C CA . ASN D 1 289 ? 8.060 -8.762 -32.863 1.00 74.75 266 ASN D CA 1
ATOM 12833 C C . ASN D 1 289 ? 6.553 -8.512 -33.010 1.00 76.04 266 ASN D C 1
ATOM 12834 O O . ASN D 1 289 ? 5.739 -9.413 -32.770 1.00 76.89 266 ASN D O 1
ATOM 12839 N N . GLY D 1 290 ? 6.202 -7.291 -33.421 1.00 70.32 267 GLY D N 1
ATOM 12840 C CA . GLY D 1 290 ? 4.827 -6.927 -33.763 1.00 66.45 267 GLY D CA 1
ATOM 12841 C C . GLY D 1 290 ? 4.218 -7.763 -34.882 1.00 72.49 267 GLY D C 1
ATOM 12842 O O . GLY D 1 290 ? 3.111 -8.270 -34.736 1.00 80.14 267 GLY D O 1
ATOM 12843 N N . ILE D 1 291 ? 4.933 -7.914 -35.997 1.00 69.88 268 ILE D N 1
ATOM 12844 C CA . ILE D 1 291 ? 4.455 -8.740 -37.115 1.00 75.56 268 ILE D CA 1
ATOM 12845 C C . ILE D 1 291 ? 4.439 -10.225 -36.752 1.00 77.34 268 ILE D C 1
ATOM 12846 O O . ILE D 1 291 ? 3.525 -10.946 -37.141 1.00 78.86 268 ILE D O 1
ATOM 12851 N N . ARG D 1 292 ? 5.451 -10.669 -36.005 1.00 81.46 269 ARG D N 1
ATOM 12852 C CA . ARG D 1 292 ? 5.554 -12.059 -35.557 1.00 82.53 269 ARG D CA 1
ATOM 12853 C C . ARG D 1 292 ? 4.260 -12.549 -34.902 1.00 80.22 269 ARG D C 1
ATOM 12854 O O . ARG D 1 292 ? 3.710 -13.584 -35.289 1.00 80.27 269 ARG D O 1
ATOM 12862 N N . THR D 1 293 ? 3.783 -11.798 -33.913 1.00 76.96 270 THR D N 1
ATOM 12863 C CA . THR D 1 293 ? 2.557 -12.149 -33.208 1.00 79.74 270 THR D CA 1
ATOM 12864 C C . THR D 1 293 ? 1.313 -11.677 -33.965 1.00 81.11 270 THR D C 1
ATOM 12865 O O . THR D 1 293 ? 0.457 -12.490 -34.294 1.00 82.34 270 THR D O 1
ATOM 12869 N N . PHE D 1 294 ? 1.231 -10.378 -34.262 1.00 82.69 271 PHE D N 1
ATOM 12870 C CA . PHE D 1 294 ? 0.013 -9.786 -34.847 1.00 83.42 271 PHE D CA 1
ATOM 12871 C C . PHE D 1 294 ? -0.222 -10.133 -36.325 1.00 79.97 271 PHE D C 1
ATOM 12872 O O . PHE D 1 294 ? -1.350 -10.022 -36.820 1.00 75.22 271 PHE D O 1
ATOM 12880 N N . GLY D 1 295 ? 0.837 -10.544 -37.023 1.00 77.92 272 GLY D N 1
ATOM 12881 C CA . GLY D 1 295 ? 0.727 -10.984 -38.415 1.00 71.53 272 GLY D CA 1
ATOM 12882 C C . GLY D 1 295 ? 0.392 -12.461 -38.551 1.00 72.93 272 GLY D C 1
ATOM 12883 O O . GLY D 1 295 ? -0.022 -12.907 -39.623 1.00 74.00 272 GLY D O 1
ATOM 12884 N N . TYR D 1 296 ? 0.562 -13.214 -37.461 1.00 74.59 273 TYR D N 1
ATOM 12885 C CA . TYR D 1 296 ? 0.350 -14.670 -37.460 1.00 71.98 273 TYR D CA 1
ATOM 12886 C C . TYR D 1 296 ? -0.642 -15.152 -36.397 1.00 69.88 273 TYR D C 1
ATOM 12887 O O . TYR D 1 296 ? -0.953 -16.342 -36.340 1.00 73.89 273 TYR D O 1
ATOM 12896 N N . TYR D 1 297 ? -1.131 -14.229 -35.566 1.00 69.53 274 TYR D N 1
ATOM 12897 C CA . TYR D 1 297 ? -2.146 -14.531 -34.555 1.00 66.63 274 TYR D CA 1
ATOM 12898 C C . TYR D 1 297 ? -3.355 -15.185 -35.199 1.00 63.54 274 TYR D C 1
ATOM 12899 O O . TYR D 1 297 ? -3.837 -14.727 -36.252 1.00 59.60 274 TYR D O 1
ATOM 12908 N N . ASN D 1 298 ? -3.844 -16.246 -34.553 1.00 65.37 275 ASN D N 1
ATOM 12909 C CA . ASN D 1 298 ? -5.013 -16.986 -35.027 1.00 67.07 275 ASN D CA 1
ATOM 12910 C C . ASN D 1 298 ? -4.707 -17.573 -36.404 1.00 69.88 275 ASN D C 1
ATOM 12911 O O . ASN D 1 298 ? -5.591 -17.676 -37.267 1.00 70.85 275 ASN D O 1
ATOM 12916 N N . ALA D 1 299 ? -3.438 -17.957 -36.586 1.00 70.60 276 ALA D N 1
ATOM 12917 C CA . ALA D 1 299 ? -2.896 -18.449 -37.865 1.00 68.92 276 ALA D CA 1
ATOM 12918 C C . ALA D 1 299 ? -3.142 -17.457 -39.018 1.00 67.80 276 ALA D C 1
ATOM 12919 O O . ALA D 1 299 ? -3.293 -17.857 -40.172 1.00 63.04 276 ALA D O 1
ATOM 12921 N N . GLY D 1 300 ? -3.183 -16.162 -38.688 1.00 67.99 277 GLY D N 1
ATOM 12922 C CA . GLY D 1 300 ? -3.433 -15.107 -39.669 1.00 72.84 277 GLY D CA 1
ATOM 12923 C C . GLY D 1 300 ? -4.842 -15.120 -40.252 1.00 75.93 277 GLY D C 1
ATOM 12924 O O . GLY D 1 300 ? -5.104 -14.489 -41.278 1.00 76.84 277 GLY D O 1
ATOM 12925 N N . GLN D 1 301 ? -5.747 -15.850 -39.604 1.00 75.12 278 GLN D N 1
ATOM 12926 C CA . GLN D 1 301 ? -7.173 -15.831 -39.962 1.00 72.26 278 GLN D CA 1
ATOM 12927 C C . GLN D 1 301 ? -7.870 -14.717 -39.179 1.00 72.04 278 GLN D C 1
ATOM 12928 O O . GLN D 1 301 ? -8.693 -14.946 -38.282 1.00 64.95 278 GLN D O 1
ATOM 12934 N N . ASP D 1 302 ? -7.493 -13.496 -39.529 1.00 77.16 279 ASP D N 1
ATOM 12935 C CA . ASP D 1 302 ? -7.942 -12.304 -38.848 1.00 70.57 279 ASP D CA 1
ATOM 12936 C C . ASP D 1 302 ? -7.971 -11.215 -39.913 1.00 76.29 279 ASP D C 1
ATOM 12937 O O . ASP D 1 302 ? -7.034 -11.081 -40.710 1.00 70.40 279 ASP D O 1
ATOM 12942 N N . CYS D 1 303 ? -9.069 -10.464 -39.945 1.00 81.48 280 CYS D N 1
ATOM 12943 C CA . CYS D 1 303 ? -9.287 -9.435 -40.953 1.00 82.06 280 CYS D CA 1
ATOM 12944 C C . CYS D 1 303 ? -8.305 -8.260 -40.761 1.00 77.52 280 CYS D C 1
ATOM 12945 O O . CYS D 1 303 ? -8.000 -7.520 -41.708 1.00 73.98 280 CYS D O 1
ATOM 12948 N N . THR D 1 304 ? -7.809 -8.109 -39.532 1.00 72.80 281 THR D N 1
ATOM 12949 C CA . THR D 1 304 ? -6.863 -7.043 -39.184 1.00 69.67 281 THR D CA 1
ATOM 12950 C C . THR D 1 304 ? -5.393 -7.495 -39.258 1.00 70.12 281 THR D C 1
ATOM 12951 O O . THR D 1 304 ? -4.485 -6.701 -38.992 1.00 67.93 281 THR D O 1
ATOM 12955 N N . ALA D 1 305 ? -5.167 -8.755 -39.638 1.00 74.63 282 ALA D N 1
ATOM 12956 C CA . ALA D 1 305 ? -3.812 -9.334 -39.719 1.00 76.11 282 ALA D CA 1
ATOM 12957 C C . ALA D 1 305 ? -2.817 -8.466 -40.509 1.00 77.28 282 ALA D C 1
ATOM 12958 O O . ALA D 1 305 ? -3.129 -7.976 -41.598 1.00 82.26 282 ALA D O 1
ATOM 12960 N N . ALA D 1 306 ? -1.633 -8.267 -39.934 1.00 70.77 283 ALA D N 1
ATOM 12961 C CA . ALA D 1 306 ? -0.568 -7.502 -40.568 1.00 66.24 283 ALA D CA 1
ATOM 12962 C C . ALA D 1 306 ? 0.055 -8.376 -41.639 1.00 64.39 283 ALA D C 1
ATOM 12963 O O . ALA D 1 306 ? 0.797 -9.300 -41.318 1.00 72.98 283 ALA D O 1
ATOM 12965 N N . CYS D 1 307 ? -0.258 -8.106 -42.903 1.00 58.90 284 CYS D N 1
ATOM 12966 C CA . CYS D 1 307 ? 0.125 -9.034 -43.969 1.00 65.12 284 CYS D CA 1
ATOM 12967 C C . CYS D 1 307 ? 0.692 -8.388 -45.223 1.00 62.98 284 CYS D C 1
ATOM 12968 O O . CYS D 1 307 ? 1.418 -9.038 -45.970 1.00 66.29 284 CYS D O 1
ATOM 12971 N N . ARG D 1 308 ? 0.361 -7.121 -45.455 1.00 57.84 285 ARG D N 1
ATOM 12972 C CA . ARG D 1 308 ? 0.869 -6.399 -46.622 1.00 54.88 285 ARG D CA 1
ATOM 12973 C C . ARG D 1 308 ? 1.861 -5.334 -46.126 1.00 52.05 285 ARG D C 1
ATOM 12974 O O . ARG D 1 308 ? 1.476 -4.226 -45.715 1.00 47.50 285 ARG D O 1
ATOM 12982 N N . ILE D 1 309 ? 3.141 -5.701 -46.113 1.00 48.67 286 ILE D N 1
ATOM 12983 C CA . ILE D 1 309 ? 4.163 -4.830 -45.531 1.00 49.86 286 ILE D CA 1
ATOM 12984 C C . ILE D 1 309 ? 4.832 -3.952 -46.572 1.00 47.05 286 ILE D C 1
ATOM 12985 O O . ILE D 1 309 ? 5.323 -4.438 -47.586 1.00 50.13 286 ILE D O 1
ATOM 12990 N N . TYR D 1 310 ? 4.798 -2.652 -46.326 1.00 42.27 287 TYR D N 1
ATOM 12991 C CA . TYR D 1 310 ? 5.572 -1.690 -47.092 1.00 45.73 287 TYR D CA 1
ATOM 12992 C C . TYR D 1 310 ? 6.744 -1.265 -46.226 1.00 45.25 287 TYR D C 1
ATOM 12993 O O . TYR D 1 310 ? 6.556 -0.739 -45.119 1.00 45.31 287 TYR D O 1
ATOM 13002 N N . ALA D 1 311 ? 7.947 -1.492 -46.733 1.00 47.06 288 ALA D N 1
ATOM 13003 C CA . ALA D 1 311 ? 9.187 -1.266 -45.982 1.00 49.18 288 ALA D CA 1
ATOM 13004 C C . ALA D 1 311 ? 10.080 -0.272 -46.705 1.00 51.66 288 ALA D C 1
ATOM 13005 O O . ALA D 1 311 ? 10.409 -0.490 -47.878 1.00 53.58 288 ALA D O 1
ATOM 13007 N N . GLU D 1 312 ? 10.492 0.795 -46.014 1.00 50.37 289 GLU D N 1
ATOM 13008 C CA . GLU D 1 312 ? 11.448 1.750 -46.581 1.00 51.17 289 GLU D CA 1
ATOM 13009 C C . GLU D 1 312 ? 12.740 1.038 -47.015 1.00 53.25 289 GLU D C 1
ATOM 13010 O O . GLU D 1 312 ? 13.239 0.136 -46.323 1.00 53.76 289 GLU D O 1
ATOM 13016 N N . ALA D 1 313 ? 13.255 1.441 -48.177 1.00 53.18 290 ALA D N 1
ATOM 13017 C CA . ALA D 1 313 ? 14.374 0.764 -48.843 1.00 55.91 290 ALA D CA 1
ATOM 13018 C C . ALA D 1 313 ? 15.591 0.537 -47.945 1.00 54.26 290 ALA D C 1
ATOM 13019 O O . ALA D 1 313 ? 16.207 -0.524 -47.996 1.00 52.63 290 ALA D O 1
ATOM 13021 N N . GLY D 1 314 ? 15.920 1.528 -47.122 1.00 52.45 291 GLY D N 1
ATOM 13022 C CA . GLY D 1 314 ? 17.040 1.397 -46.189 1.00 53.90 291 GLY D CA 1
ATOM 13023 C C . GLY D 1 314 ? 16.956 0.260 -45.172 1.00 53.07 291 GLY D C 1
ATOM 13024 O O . GLY D 1 314 ? 17.988 -0.245 -44.730 1.00 53.48 291 GLY D O 1
ATOM 13025 N N . ILE D 1 315 ? 15.749 -0.139 -44.781 1.00 52.65 292 ILE D N 1
ATOM 13026 C CA . ILE D 1 315 ? 15.587 -1.205 -43.775 1.00 56.45 292 ILE D CA 1
ATOM 13027 C C . ILE D 1 315 ? 14.928 -2.477 -44.324 1.00 61.17 292 ILE D C 1
ATOM 13028 O O . ILE D 1 315 ? 14.739 -3.459 -43.603 1.00 60.75 292 ILE D O 1
ATOM 13033 N N . TYR D 1 316 ? 14.593 -2.439 -45.608 1.00 63.69 293 TYR D N 1
ATOM 13034 C CA . TYR D 1 316 ? 13.932 -3.535 -46.299 1.00 67.65 293 TYR D CA 1
ATOM 13035 C C . TYR D 1 316 ? 14.616 -4.895 -46.111 1.00 67.50 293 TYR D C 1
ATOM 13036 O O . TYR D 1 316 ? 13.972 -5.868 -45.707 1.00 65.23 293 TYR D O 1
ATOM 13045 N N . GLU D 1 317 ? 15.909 -4.957 -46.416 1.00 69.32 294 GLU D N 1
ATOM 13046 C CA . GLU D 1 317 ? 16.660 -6.202 -46.311 1.00 70.48 294 GLU D CA 1
ATOM 13047 C C . GLU D 1 317 ? 16.807 -6.659 -44.864 1.00 66.57 294 GLU D C 1
ATOM 13048 O O . GLU D 1 317 ? 16.605 -7.833 -44.565 1.00 64.20 294 GLU D O 1
ATOM 13054 N N . LYS D 1 318 ? 17.145 -5.742 -43.962 1.00 66.55 295 LYS D N 1
ATOM 13055 C CA . LYS D 1 318 ? 17.196 -6.104 -42.552 1.00 70.03 295 LYS D CA 1
ATOM 13056 C C . LYS D 1 318 ? 15.840 -6.654 -42.074 1.00 69.91 295 LYS D C 1
ATOM 13057 O O . LYS D 1 318 ? 15.798 -7.670 -41.379 1.00 68.03 295 LYS D O 1
ATOM 13063 N N . LEU D 1 319 ? 14.746 -6.000 -42.471 1.00 69.83 296 LEU D N 1
ATOM 13064 C CA . LEU D 1 319 ? 13.397 -6.414 -42.053 1.00 71.74 296 LEU D CA 1
ATOM 13065 C C . LEU D 1 319 ? 13.068 -7.853 -42.456 1.00 70.38 296 LEU D C 1
ATOM 13066 O O . LEU D 1 319 ? 12.659 -8.659 -41.620 1.00 66.57 296 LEU D O 1
ATOM 13071 N N . VAL D 1 320 ? 13.246 -8.147 -43.738 1.00 68.29 297 VAL D N 1
ATOM 13072 C CA . VAL D 1 320 ? 13.041 -9.481 -44.268 1.00 69.33 297 VAL D CA 1
ATOM 13073 C C . VAL D 1 320 ? 13.879 -10.512 -43.494 1.00 72.85 297 VAL D C 1
ATOM 13074 O O . VAL D 1 320 ? 13.340 -11.504 -43.001 1.00 71.51 297 VAL D O 1
ATOM 13078 N N . ALA D 1 321 ? 15.182 -10.249 -43.372 1.00 71.64 298 ALA D N 1
ATOM 13079 C CA . ALA D 1 321 ? 16.121 -11.145 -42.690 1.00 72.69 298 ALA D CA 1
ATOM 13080 C C . ALA D 1 321 ? 15.698 -11.468 -41.261 1.00 75.38 298 ALA D C 1
ATOM 13081 O O . ALA D 1 321 ? 15.513 -12.637 -40.914 1.00 77.31 298 ALA D O 1
ATOM 13083 N N . ASP D 1 322 ? 15.551 -10.419 -40.451 1.00 73.49 299 ASP D N 1
ATOM 13084 C CA . ASP D 1 322 ? 15.194 -10.532 -39.038 1.00 73.89 299 ASP D CA 1
ATOM 13085 C C . ASP D 1 322 ? 13.800 -11.120 -38.845 1.00 74.55 299 ASP D C 1
ATOM 13086 O O . ASP D 1 322 ? 13.552 -11.840 -37.874 1.00 74.10 299 ASP D O 1
ATOM 13091 N N . LEU D 1 323 ? 12.900 -10.809 -39.775 1.00 75.46 300 LEU D N 1
ATOM 13092 C CA . LEU D 1 323 ? 11.524 -11.292 -39.710 1.00 77.80 300 LEU D CA 1
ATOM 13093 C C . LEU D 1 323 ? 11.465 -12.777 -40.033 1.00 81.10 300 LEU D C 1
ATOM 13094 O O . LEU D 1 323 ? 10.680 -13.511 -39.434 1.00 83.38 300 LEU D O 1
ATOM 13099 N N . THR D 1 324 ? 12.308 -13.208 -40.967 1.00 79.07 301 THR D N 1
ATOM 13100 C CA . THR D 1 324 ? 12.382 -14.610 -41.362 1.00 80.50 301 THR D CA 1
ATOM 13101 C C . THR D 1 324 ? 12.757 -15.517 -40.189 1.00 84.78 301 THR D C 1
ATOM 13102 O O . THR D 1 324 ? 12.106 -16.540 -39.970 1.00 86.81 301 THR D O 1
ATOM 13106 N N . SER D 1 325 ? 13.778 -15.128 -39.428 1.00 87.58 302 SER D N 1
ATOM 13107 C CA . SER D 1 325 ? 14.253 -15.947 -38.308 1.00 95.33 302 SER D CA 1
ATOM 13108 C C . SER D 1 325 ? 13.332 -15.917 -37.077 1.00 96.02 302 SER D C 1
ATOM 13109 O O . SER D 1 325 ? 13.168 -16.937 -36.397 1.00 96.06 302 SER D O 1
ATOM 13112 N N . ALA D 1 326 ? 12.733 -14.759 -36.798 1.00 93.17 303 ALA D N 1
ATOM 13113 C CA . ALA D 1 326 ? 11.776 -14.630 -35.690 1.00 89.65 303 ALA D CA 1
ATOM 13114 C C . ALA D 1 326 ? 10.464 -15.370 -35.966 1.00 88.88 303 ALA D C 1
ATOM 13115 O O . ALA D 1 326 ? 9.811 -15.851 -35.035 1.00 89.52 303 ALA D O 1
ATOM 13117 N N . VAL D 1 327 ? 10.096 -15.454 -37.245 1.00 88.73 304 VAL D N 1
ATOM 13118 C CA . VAL D 1 327 ? 8.894 -16.170 -37.699 1.00 89.94 304 VAL D CA 1
ATOM 13119 C C . VAL D 1 327 ? 9.064 -17.698 -37.670 1.00 90.44 304 VAL D C 1
ATOM 13120 O O . VAL D 1 327 ? 8.100 -18.428 -37.418 1.00 92.03 304 VAL D O 1
ATOM 13124 N N . SER D 1 328 ? 10.286 -18.171 -37.922 1.00 86.62 305 SER D N 1
ATOM 13125 C CA . SER D 1 328 ? 10.586 -19.610 -37.923 1.00 82.80 305 SER D CA 1
ATOM 13126 C C . SER D 1 328 ? 10.581 -20.226 -36.516 1.00 85.39 305 SER D C 1
ATOM 13127 O O . SER D 1 328 ? 10.633 -21.453 -36.369 1.00 87.41 305 SER D O 1
ATOM 13130 N N . THR D 1 329 ? 10.513 -19.370 -35.496 1.00 83.36 306 THR D N 1
ATOM 13131 C CA . THR D 1 329 ? 10.461 -19.803 -34.098 1.00 84.83 306 THR D CA 1
ATOM 13132 C C . THR D 1 329 ? 9.022 -19.893 -33.562 1.00 90.39 306 THR D C 1
ATOM 13133 O O . THR D 1 329 ? 8.804 -20.375 -32.444 1.00 87.99 306 THR D O 1
ATOM 13137 N N . ILE D 1 330 ? 8.053 -19.420 -34.355 1.00 97.97 307 ILE D N 1
ATOM 13138 C CA . ILE D 1 330 ? 6.622 -19.492 -33.997 1.00 97.17 307 ILE D CA 1
ATOM 13139 C C . ILE D 1 330 ? 6.190 -20.955 -33.806 1.00 91.63 307 ILE D C 1
ATOM 13140 O O . ILE D 1 330 ? 6.317 -21.787 -34.714 1.00 85.18 307 ILE D O 1
ATOM 13145 N N . ARG D 1 331 ? 5.697 -21.250 -32.606 1.00 88.24 308 ARG D N 1
ATOM 13146 C CA . ARG D 1 331 ? 5.327 -22.607 -32.232 1.00 88.65 308 ARG D CA 1
ATOM 13147 C C . ARG D 1 331 ? 3.863 -22.902 -32.575 1.00 84.77 308 ARG D C 1
ATOM 13148 O O . ARG D 1 331 ? 2.965 -22.101 -32.294 1.00 78.99 308 ARG D O 1
ATOM 13156 N N . TYR D 1 332 ? 3.649 -24.050 -33.211 1.00 86.37 309 TYR D N 1
ATOM 13157 C CA . TYR D 1 332 ? 2.317 -24.534 -33.599 1.00 90.12 309 TYR D CA 1
ATOM 13158 C C . TYR D 1 332 ? 2.312 -26.068 -33.597 1.00 89.94 309 TYR D C 1
ATOM 13159 O O . TYR D 1 332 ? 3.360 -26.699 -33.788 1.00 87.02 3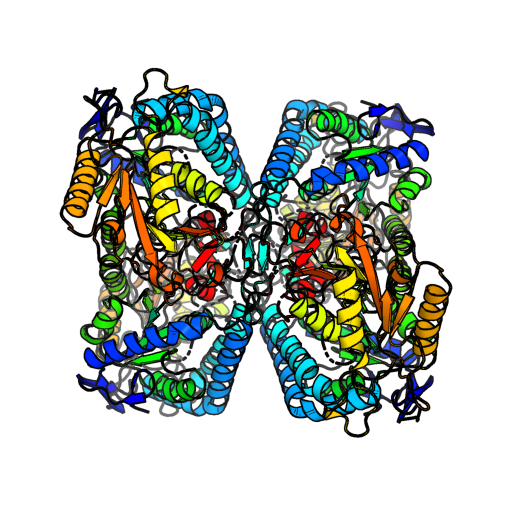09 TYR D O 1
ATOM 13168 N N . ASN D 1 333 ? 1.135 -26.653 -33.379 1.00 87.55 310 ASN D N 1
ATOM 13169 C CA . ASN D 1 333 ? 0.938 -28.108 -33.402 1.00 88.90 310 ASN D CA 1
ATOM 13170 C C . ASN D 1 333 ? 1.773 -28.896 -32.380 1.00 91.92 310 ASN D C 1
ATOM 13171 O O . ASN D 1 333 ? 1.997 -30.102 -32.544 1.00 93.00 310 ASN D O 1
ATOM 13176 N N . LEU D 1 334 ? 2.231 -28.220 -31.330 1.00 89.36 311 LEU D N 1
ATOM 13177 C CA . LEU D 1 334 ? 2.969 -28.893 -30.265 1.00 90.83 311 LEU D CA 1
ATOM 13178 C C . LEU D 1 334 ? 2.009 -29.705 -29.406 1.00 94.82 311 LEU D C 1
ATOM 13179 O O . LEU D 1 334 ? 0.890 -29.259 -29.117 1.00 91.35 311 LEU D O 1
ATOM 13184 N N . ASP D 1 335 ? 2.460 -30.897 -29.013 1.00 98.53 312 ASP D N 1
ATOM 13185 C CA . ASP D 1 335 ? 1.664 -31.853 -28.232 1.00 102.07 312 ASP D CA 1
ATOM 13186 C C . ASP D 1 335 ? 1.042 -31.258 -26.958 1.00 101.12 312 ASP D C 1
ATOM 13187 O O . ASP D 1 335 ? 0.076 -31.802 -26.418 1.00 102.65 312 ASP D O 1
ATOM 13192 N N . ASP D 1 336 ? 1.598 -30.138 -26.499 1.00 99.95 313 ASP D N 1
ATOM 13193 C CA . ASP D 1 336 ? 1.105 -29.424 -25.327 1.00 100.45 313 ASP D CA 1
ATOM 13194 C C . ASP D 1 336 ? 0.560 -28.048 -25.732 1.00 96.33 313 ASP D C 1
ATOM 13195 O O . ASP D 1 336 ? 1.310 -27.180 -26.196 1.00 86.52 313 ASP D O 1
ATOM 13200 N N . ASP D 1 337 ? -0.747 -27.864 -25.543 1.00 96.85 314 ASP D N 1
ATOM 13201 C CA . ASP D 1 337 ? -1.448 -26.643 -25.946 1.00 96.59 314 ASP D CA 1
ATOM 13202 C C . ASP D 1 337 ? -1.087 -25.415 -25.087 1.00 104.92 314 ASP D C 1
ATOM 13203 O O . ASP D 1 337 ? -1.717 -24.356 -25.204 1.00 110.66 314 ASP D O 1
ATOM 13208 N N . THR D 1 338 ? -0.077 -25.559 -24.230 1.00 103.41 315 THR D N 1
ATOM 13209 C CA . THR D 1 338 ? 0.457 -24.431 -23.468 1.00 101.82 315 THR D CA 1
ATOM 13210 C C . THR D 1 338 ? 1.531 -23.722 -24.291 1.00 98.77 315 THR D C 1
ATOM 13211 O O . THR D 1 338 ? 1.658 -22.503 -24.222 1.00 101.04 315 THR D O 1
ATOM 13215 N N . GLU D 1 339 ? 2.294 -24.494 -25.068 1.00 96.38 316 GLU D N 1
ATOM 13216 C CA . GLU D 1 339 ? 3.429 -23.970 -25.840 1.00 101.13 316 GLU D CA 1
ATOM 13217 C C . GLU D 1 339 ? 3.066 -23.450 -27.236 1.00 98.65 316 GLU D C 1
ATOM 13218 O O . GLU D 1 339 ? 3.877 -22.769 -27.875 1.00 98.36 316 GLU D O 1
ATOM 13224 N N . ASN D 1 340 ? 1.863 -23.778 -27.705 1.00 92.62 317 ASN D N 1
ATOM 13225 C CA . ASN D 1 340 ? 1.392 -23.327 -29.017 1.00 90.22 317 ASN D CA 1
ATOM 13226 C C . ASN D 1 340 ? 1.111 -21.833 -29.077 1.00 87.91 317 ASN D C 1
ATOM 13227 O O . ASN D 1 340 ? 0.438 -21.275 -28.201 1.00 83.93 317 ASN D O 1
ATOM 13232 N N . GLU D 1 341 ? 1.636 -21.194 -30.119 1.00 89.10 318 GLU D N 1
ATOM 13233 C CA . GLU D 1 341 ? 1.437 -19.756 -30.333 1.00 89.66 318 GLU D CA 1
ATOM 13234 C C . GLU D 1 341 ? 0.367 -19.478 -31.390 1.00 89.54 318 GLU D C 1
ATOM 13235 O O . GLU D 1 341 ? -0.427 -18.546 -31.246 1.00 92.46 318 GLU D O 1
ATOM 13241 N N . ILE D 1 342 ? 0.360 -20.288 -32.448 1.00 87.62 319 ILE D N 1
ATOM 13242 C CA . ILE D 1 342 ? -0.683 -20.231 -33.471 1.00 87.44 319 ILE D CA 1
ATOM 13243 C C . ILE D 1 342 ? -1.307 -21.620 -33.695 1.00 85.49 319 ILE D C 1
ATOM 13244 O O . ILE D 1 342 ? -0.645 -22.653 -33.511 1.00 86.45 319 ILE D O 1
ATOM 13249 N N . GLY D 1 343 ? -2.589 -21.630 -34.058 1.00 82.77 320 GLY D N 1
ATOM 13250 C CA . GLY D 1 343 ? -3.315 -22.866 -34.349 1.00 84.52 320 GLY D CA 1
ATOM 13251 C C . GLY D 1 343 ? -3.280 -23.217 -35.828 1.00 85.65 320 GLY D C 1
ATOM 13252 O O . GLY D 1 343 ? -2.490 -22.638 -36.586 1.00 85.55 320 GLY D O 1
ATOM 13253 N N . PRO D 1 344 ? -4.133 -24.175 -36.254 1.00 84.56 321 PRO D N 1
ATOM 13254 C CA . PRO D 1 344 ? -4.235 -24.508 -37.677 1.00 82.42 321 PRO D CA 1
ATOM 13255 C C . PRO D 1 344 ? -5.254 -23.623 -38.431 1.00 79.03 321 PRO D C 1
ATOM 13256 O O . PRO D 1 344 ? -5.863 -22.709 -37.846 1.00 68.43 321 PRO D O 1
ATOM 13260 N N . LEU D 1 345 ? -5.410 -23.879 -39.726 1.00 79.04 322 LEU D N 1
ATOM 13261 C CA . LEU D 1 345 ? -6.482 -23.257 -40.489 1.00 83.47 322 LEU D CA 1
ATOM 13262 C C . LEU D 1 345 ? -7.770 -24.049 -40.240 1.00 83.05 322 LEU D C 1
ATOM 13263 O O . LEU D 1 345 ? -7.713 -25.220 -39.833 1.00 82.24 322 LEU D O 1
ATOM 13268 N N . ILE D 1 346 ? -8.918 -23.404 -40.453 1.00 81.63 323 ILE D N 1
ATOM 13269 C CA . ILE D 1 346 ? -10.237 -23.995 -40.138 1.00 81.47 323 ILE D CA 1
ATOM 13270 C C . ILE D 1 346 ? -10.542 -25.312 -40.872 1.00 84.06 323 ILE D C 1
ATOM 13271 O O . ILE D 1 346 ? -11.077 -26.247 -40.271 1.00 83.90 323 ILE D O 1
ATOM 13276 N N . SER D 1 347 ? -10.182 -25.380 -42.155 1.00 84.51 324 SER D N 1
ATOM 13277 C CA . SER D 1 347 ? -10.551 -26.508 -43.016 1.00 86.97 324 SER D CA 1
ATOM 13278 C C . SER D 1 347 ? -9.459 -26.857 -44.031 1.00 87.18 324 SER D C 1
ATOM 13279 O O . SER D 1 347 ? -8.556 -26.054 -44.288 1.00 82.33 324 SER D O 1
ATOM 13282 N N . ARG D 1 348 ? -9.559 -28.056 -44.610 1.00 89.26 325 ARG D N 1
ATOM 13283 C CA . ARG D 1 348 ? -8.666 -28.496 -45.685 1.00 91.62 325 ARG D CA 1
ATOM 13284 C C . ARG D 1 348 ? -8.792 -27.555 -46.889 1.00 100.76 325 ARG D C 1
ATOM 13285 O O . ARG D 1 348 ? -7.795 -27.241 -47.547 1.00 103.28 325 ARG D O 1
ATOM 13293 N N . ARG D 1 349 ? -10.021 -27.101 -47.146 1.00 101.96 326 ARG D N 1
ATOM 13294 C CA . ARG D 1 349 ? -10.329 -26.117 -48.187 1.00 105.37 326 ARG D CA 1
ATOM 13295 C C . ARG D 1 349 ? -9.606 -24.786 -47.941 1.00 103.19 326 ARG D C 1
ATOM 13296 O O . ARG D 1 349 ? -9.028 -24.213 -48.866 1.00 106.41 326 ARG D O 1
ATOM 13304 N N . GLN D 1 350 ? -9.635 -24.314 -46.695 1.00 96.48 327 GLN D N 1
ATOM 13305 C CA . GLN D 1 350 ? -8.936 -23.088 -46.298 1.00 93.95 327 GLN D CA 1
ATOM 13306 C C . GLN D 1 350 ? -7.415 -23.217 -46.466 1.00 92.71 327 GLN D C 1
ATOM 13307 O O . GLN D 1 350 ? -6.760 -22.281 -46.933 1.00 90.68 327 GLN D O 1
ATOM 13313 N N . ARG D 1 351 ? -6.873 -24.379 -46.093 1.00 94.71 328 ARG D N 1
ATOM 13314 C CA . ARG D 1 351 ? -5.435 -24.671 -46.206 1.00 101.55 328 ARG D CA 1
ATOM 13315 C C . ARG D 1 351 ? -4.947 -24.720 -47.656 1.00 104.15 328 ARG D C 1
ATOM 13316 O O . ARG D 1 351 ? -3.877 -24.195 -47.974 1.00 106.80 328 ARG D O 1
ATOM 13324 N N . ASP D 1 352 ? -5.732 -25.357 -48.522 1.00 103.95 329 ASP D N 1
ATOM 13325 C CA . ASP D 1 352 ? -5.394 -25.475 -49.939 1.00 102.80 329 ASP D CA 1
ATOM 13326 C C . ASP D 1 352 ? -5.428 -24.120 -50.649 1.00 98.12 329 ASP D C 1
ATOM 13327 O O . ASP D 1 352 ? -4.655 -23.888 -51.581 1.00 93.96 329 ASP D O 1
ATOM 13332 N N . ARG D 1 353 ? -6.316 -23.233 -50.196 1.00 96.82 330 ARG D N 1
ATOM 13333 C CA . ARG D 1 353 ? -6.405 -21.871 -50.725 1.00 102.81 330 ARG D CA 1
ATOM 13334 C C . ARG D 1 353 ? -5.189 -21.034 -50.321 1.00 104.51 330 ARG D C 1
ATOM 13335 O O . ARG D 1 353 ? -4.626 -20.313 -51.149 1.00 107.03 330 ARG D O 1
ATOM 13343 N N . VAL D 1 354 ? -4.794 -21.141 -49.050 1.00 101.98 331 VAL D N 1
ATOM 13344 C CA . VAL D 1 354 ? -3.565 -20.515 -48.541 1.00 100.99 331 VAL D CA 1
ATOM 13345 C C . VAL D 1 354 ? -2.333 -21.033 -49.308 1.00 101.92 331 VAL D C 1
ATOM 13346 O O . VAL D 1 354 ? -1.461 -20.245 -49.683 1.00 96.36 331 VAL D O 1
ATOM 13350 N N . ALA D 1 355 ? -2.292 -22.346 -49.560 1.00 105.49 332 ALA D N 1
ATOM 13351 C CA . ALA D 1 355 ? -1.212 -22.992 -50.331 1.00 101.07 332 ALA D CA 1
ATOM 13352 C C . ALA D 1 355 ? -1.198 -22.587 -51.808 1.00 103.54 332 ALA D C 1
ATOM 13353 O O . ALA D 1 355 ? -0.134 -22.545 -52.428 1.00 100.87 332 ALA D O 1
ATOM 13355 N N . SER D 1 356 ? -2.381 -22.296 -52.356 1.00 109.82 333 SER D N 1
ATOM 13356 C CA . SER D 1 356 ? -2.537 -21.838 -53.744 1.00 111.94 333 SER D CA 1
ATOM 13357 C C . SER D 1 356 ? -1.947 -20.448 -53.975 1.00 107.37 333 SER D C 1
ATOM 13358 O O . SER D 1 356 ? -1.235 -20.229 -54.960 1.00 105.76 333 SER D O 1
ATOM 13361 N N . PHE D 1 357 ? -2.257 -19.518 -53.070 1.00 104.79 334 PHE D N 1
ATOM 13362 C CA . PHE D 1 357 ? -1.732 -18.149 -53.125 1.00 101.02 334 PHE D CA 1
ATOM 13363 C C . PHE D 1 357 ? -0.220 -18.118 -52.948 1.00 95.28 334 PHE D C 1
ATOM 13364 O O . PHE D 1 357 ? 0.456 -17.256 -53.511 1.00 98.21 334 PHE D O 1
ATOM 13372 N N . VAL D 1 358 ? 0.298 -19.067 -52.168 1.00 91.96 335 VAL D N 1
ATOM 13373 C CA . VAL D 1 358 ? 1.730 -19.157 -51.878 1.00 97.09 335 VAL D CA 1
ATOM 13374 C C . VAL D 1 358 ? 2.515 -19.721 -53.068 1.00 103.25 335 VAL D C 1
ATOM 13375 O O . VAL D 1 358 ? 3.622 -19.258 -53.357 1.00 107.33 335 VAL D O 1
ATOM 13379 N N . GLU D 1 359 ? 1.933 -20.703 -53.759 1.00 104.58 336 GLU D N 1
ATOM 13380 C CA . GLU D 1 359 ? 2.541 -21.286 -54.960 1.00 100.68 336 GLU D CA 1
ATOM 13381 C C . GLU D 1 359 ? 2.639 -20.275 -56.105 1.00 95.04 336 GLU D C 1
ATOM 13382 O O . GLU D 1 359 ? 3.696 -20.131 -56.730 1.00 87.06 336 GLU D O 1
ATOM 13388 N N . ARG D 1 360 ? 1.531 -19.582 -56.367 1.00 96.71 337 ARG D N 1
ATOM 13389 C CA . ARG D 1 360 ? 1.458 -18.568 -57.425 1.00 103.66 337 ARG D CA 1
ATOM 13390 C C . ARG D 1 360 ? 2.293 -17.311 -57.106 1.00 106.28 337 ARG D C 1
ATOM 13391 O O . ARG D 1 360 ? 2.575 -16.507 -58.000 1.00 106.30 337 ARG D O 1
ATOM 13399 N N . ALA D 1 361 ? 2.676 -17.147 -55.839 1.00 102.16 338 ALA D N 1
ATOM 13400 C CA . ALA D 1 361 ? 3.656 -16.132 -55.441 1.00 100.61 338 ALA D CA 1
ATOM 13401 C C . ALA D 1 361 ? 5.082 -16.638 -55.706 1.00 104.09 338 ALA D C 1
ATOM 13402 O O . ALA D 1 361 ? 5.880 -15.952 -56.352 1.00 99.91 338 ALA D O 1
ATOM 13404 N N . ALA D 1 362 ? 5.380 -17.846 -55.219 1.00 107.23 339 ALA D N 1
ATOM 13405 C CA . ALA D 1 362 ? 6.644 -18.546 -55.493 1.00 107.14 339 ALA D CA 1
ATOM 13406 C C . ALA D 1 362 ? 6.852 -18.789 -56.993 1.00 112.32 339 ALA D C 1
ATOM 13407 O O . ALA D 1 362 ? 7.918 -19.233 -57.421 1.00 116.23 339 ALA D O 1
ATOM 13409 N N . ASP D 1 363 ? 5.813 -18.489 -57.772 1.00 115.37 340 ASP D N 1
ATOM 13410 C CA . ASP D 1 363 ? 5.826 -18.549 -59.231 1.00 119.85 340 ASP D CA 1
ATOM 13411 C C . ASP D 1 363 ? 6.850 -17.565 -59.815 1.00 122.78 340 ASP D C 1
ATOM 13412 O O . ASP D 1 363 ? 7.605 -17.911 -60.728 1.00 120.26 340 ASP D O 1
ATOM 13417 N N . GLN D 1 364 ? 6.872 -16.350 -59.266 1.00 126.53 341 GLN D N 1
ATOM 13418 C CA . GLN D 1 364 ? 7.665 -15.238 -59.804 1.00 123.73 341 GLN D CA 1
ATOM 13419 C C . GLN D 1 364 ? 9.172 -15.387 -59.575 1.00 120.69 341 GLN D C 1
ATOM 13420 O O . GLN D 1 364 ? 9.605 -15.827 -58.506 1.00 118.32 341 GLN D O 1
ATOM 13426 N N . LYS D 1 365 ? 9.957 -15.009 -60.586 1.00 118.76 342 LYS D N 1
ATOM 13427 C CA . LYS D 1 365 ? 11.424 -15.036 -60.503 1.00 113.68 342 LYS D CA 1
ATOM 13428 C C . LYS D 1 365 ? 12.001 -13.835 -59.727 1.00 115.79 342 LYS D C 1
ATOM 13429 O O . LYS D 1 365 ? 13.221 -13.649 -59.688 1.00 121.25 342 LYS D O 1
ATOM 13435 N N . HIS D 1 366 ? 11.123 -13.036 -59.114 1.00 109.57 343 HIS D N 1
ATOM 13436 C CA . HIS D 1 366 ? 11.522 -11.877 -58.296 1.00 103.98 343 HIS D CA 1
ATOM 13437 C C . HIS D 1 366 ? 10.979 -11.966 -56.861 1.00 103.21 343 HIS D C 1
ATOM 13438 O O . HIS D 1 366 ? 11.342 -11.164 -55.992 1.00 97.45 343 HIS D O 1
ATOM 13445 N N . ILE D 1 367 ? 10.093 -12.936 -56.639 1.00 102.81 344 ILE D N 1
ATOM 13446 C CA . ILE D 1 367 ? 9.535 -13.229 -55.323 1.00 97.14 344 ILE D CA 1
ATOM 13447 C C . ILE D 1 367 ? 10.307 -14.399 -54.714 1.00 98.84 344 ILE D C 1
ATOM 13448 O O . ILE D 1 367 ? 10.631 -15.360 -55.415 1.00 103.67 344 ILE D O 1
ATOM 13453 N N . GLU D 1 368 ? 10.613 -14.311 -53.419 1.00 97.86 345 GLU D N 1
ATOM 13454 C CA . GLU D 1 368 ? 11.168 -15.457 -52.697 1.00 100.53 345 GLU D CA 1
ATOM 13455 C C . GLU D 1 368 ? 10.469 -15.757 -51.358 1.00 97.80 345 GLU D C 1
ATOM 13456 O O . GLU D 1 368 ? 10.194 -14.850 -50.561 1.00 92.38 345 GLU D O 1
ATOM 13462 N N . ILE D 1 369 ? 10.179 -17.041 -51.144 1.00 95.97 346 ILE D N 1
ATOM 13463 C CA . ILE D 1 369 ? 9.667 -17.554 -49.872 1.00 94.31 346 ILE D CA 1
ATOM 13464 C C . ILE D 1 369 ? 10.862 -17.812 -48.950 1.00 93.34 346 ILE D C 1
ATOM 13465 O O . ILE D 1 369 ? 11.589 -18.798 -49.119 1.00 93.80 346 ILE D O 1
ATOM 13470 N N . THR D 1 370 ? 11.068 -16.922 -47.981 1.00 88.26 347 THR D N 1
ATOM 13471 C CA . THR D 1 370 ? 12.244 -17.016 -47.108 1.00 86.05 347 THR D CA 1
ATOM 13472 C C . THR D 1 370 ? 12.078 -18.043 -45.985 1.00 85.14 347 THR D C 1
ATOM 13473 O O . THR D 1 370 ? 13.054 -18.647 -45.550 1.00 86.63 347 THR D O 1
ATOM 13477 N N . THR D 1 371 ? 10.846 -18.231 -45.520 1.00 88.06 348 THR D N 1
ATOM 13478 C CA . THR D 1 371 ? 10.526 -19.259 -44.518 1.00 91.70 348 THR D CA 1
ATOM 13479 C C . THR D 1 371 ? 9.123 -19.818 -44.760 1.00 89.31 348 THR D C 1
ATOM 13480 O O . THR D 1 371 ? 8.280 -19.152 -45.376 1.00 86.17 348 THR D O 1
ATOM 13484 N N . GLY D 1 372 ? 8.889 -21.042 -44.286 1.00 87.76 349 GLY D N 1
ATOM 13485 C CA . GLY D 1 372 ? 7.615 -21.724 -44.483 1.00 87.45 349 GLY D CA 1
ATOM 13486 C C . GLY D 1 372 ? 7.283 -21.899 -45.953 1.00 89.66 349 GLY D C 1
ATOM 13487 O O . GLY D 1 372 ? 8.166 -22.161 -46.765 1.00 90.23 349 GLY D O 1
ATOM 13488 N N . GLY D 1 373 ? 6.006 -21.739 -46.293 1.00 93.97 350 GLY D N 1
ATOM 13489 C CA . GLY D 1 373 ? 5.542 -21.929 -47.667 1.00 95.12 350 GLY D CA 1
ATOM 13490 C C . GLY D 1 373 ? 4.857 -23.266 -47.900 1.00 94.30 350 GLY D C 1
ATOM 13491 O O . GLY D 1 373 ? 4.008 -23.385 -48.786 1.00 91.68 350 GLY D O 1
ATOM 13492 N N . ARG D 1 374 ? 5.232 -24.269 -47.105 1.00 99.18 351 ARG D N 1
ATOM 13493 C CA . ARG D 1 374 ? 4.647 -25.615 -47.175 1.00 97.69 351 ARG D CA 1
ATOM 13494 C C . ARG D 1 374 ? 3.502 -25.761 -46.166 1.00 93.26 351 ARG D C 1
ATOM 13495 O O . ARG D 1 374 ? 3.304 -24.891 -45.312 1.00 94.87 351 ARG D O 1
ATOM 13503 N N . THR D 1 375 ? 2.749 -26.855 -46.268 1.00 89.29 352 THR D N 1
ATOM 13504 C CA . THR D 1 375 ? 1.782 -27.223 -45.228 1.00 88.33 352 THR D CA 1
ATOM 13505 C C . THR D 1 375 ? 2.554 -27.791 -44.030 1.00 96.11 352 THR D C 1
ATOM 13506 O O . THR D 1 375 ? 3.640 -28.357 -44.204 1.00 98.01 352 THR D O 1
ATOM 13510 N N . GLY D 1 376 ? 2.003 -27.639 -42.826 1.00 101.09 353 GLY D N 1
ATOM 13511 C CA . GLY D 1 376 ? 2.739 -27.969 -41.598 1.00 104.89 353 GLY D CA 1
ATOM 13512 C C . GLY D 1 376 ? 2.255 -29.129 -40.737 1.00 103.40 353 GLY D C 1
ATOM 13513 O O . GLY D 1 376 ? 2.395 -29.087 -39.512 1.00 99.89 353 GLY D O 1
ATOM 13514 N N . SER D 1 377 ? 1.702 -30.166 -41.369 1.00 104.04 354 SER D N 1
ATOM 13515 C CA . SER D 1 377 ? 1.237 -31.374 -40.664 1.00 103.94 354 SER D CA 1
ATOM 13516 C C . SER D 1 377 ? 0.659 -32.420 -41.621 1.00 107.73 354 SER D C 1
ATOM 13517 O O . SER D 1 377 ? 0.309 -32.098 -42.763 1.00 103.92 354 SER D O 1
ATOM 13520 N N . ASP D 1 378 ? 0.578 -33.668 -41.153 1.00 115.29 355 ASP D N 1
ATOM 13521 C CA . ASP D 1 378 ? -0.083 -34.755 -41.891 1.00 118.59 355 ASP D CA 1
ATOM 13522 C C . ASP D 1 378 ? -1.566 -34.782 -41.543 1.00 121.03 355 ASP D C 1
ATOM 13523 O O . ASP D 1 378 ? -2.429 -34.728 -42.422 1.00 127.05 355 ASP D O 1
ATOM 13528 N N . GLU D 1 379 ? -1.840 -34.880 -40.245 1.00 114.18 356 GLU D N 1
ATOM 13529 C CA . GLU D 1 379 ? -3.189 -34.823 -39.712 1.00 104.60 356 GLU D CA 1
ATOM 13530 C C . GLU D 1 379 ? -3.472 -33.368 -39.334 1.00 97.02 356 GLU D C 1
ATOM 13531 O O . GLU D 1 379 ? -2.613 -32.691 -38.765 1.00 95.44 356 GLU D O 1
ATOM 13537 N N . GLY D 1 380 ? -4.664 -32.887 -39.678 1.00 92.04 357 GLY D N 1
ATOM 13538 C CA . GLY D 1 380 ? -5.059 -31.512 -39.386 1.00 92.67 357 GLY D CA 1
ATOM 13539 C C . GLY D 1 380 ? -4.847 -30.557 -40.546 1.00 90.03 357 GLY D C 1
ATOM 13540 O O . GLY D 1 380 ? -4.564 -30.987 -41.673 1.00 85.21 357 GLY D O 1
ATOM 13541 N N . PHE D 1 381 ? -4.988 -29.259 -40.274 1.00 84.46 358 PHE D N 1
ATOM 13542 C CA . PHE D 1 381 ? -4.930 -28.246 -41.331 1.00 86.92 358 PHE D CA 1
ATOM 13543 C C . PHE D 1 381 ? -3.952 -27.114 -40.999 1.00 88.48 358 PHE D C 1
ATOM 13544 O O . PHE D 1 381 ? -4.257 -25.927 -41.187 1.00 80.52 358 PHE D O 1
ATOM 13552 N N . PHE D 1 382 ? -2.771 -27.496 -40.511 1.00 94.90 359 PHE D N 1
ATOM 13553 C CA . PHE D 1 382 ? -1.717 -26.538 -40.174 1.00 101.24 359 PHE D CA 1
ATOM 13554 C C . PHE D 1 382 ? -0.992 -26.005 -41.412 1.00 105.80 359 PHE D C 1
ATOM 13555 O O . PHE D 1 382 ? -0.771 -26.735 -42.386 1.00 98.70 359 PHE D O 1
ATOM 13563 N N . PHE D 1 383 ? -0.642 -24.721 -41.368 1.00 109.78 360 PHE D N 1
ATOM 13564 C CA . PHE D 1 383 ? 0.236 -24.135 -42.373 1.00 109.36 360 PHE D CA 1
ATOM 13565 C C . PHE D 1 383 ? 1.422 -23.458 -41.691 1.00 108.91 360 PHE D C 1
ATOM 13566 O O . PHE D 1 383 ? 1.254 -22.766 -40.677 1.00 110.48 360 PHE D O 1
ATOM 13574 N N . GLN D 1 384 ? 2.614 -23.692 -42.245 1.00 103.94 361 GLN D N 1
ATOM 13575 C CA . GLN D 1 384 ? 3.858 -23.078 -41.771 1.00 96.84 361 GLN D CA 1
ATOM 13576 C C . GLN D 1 384 ? 3.782 -21.547 -41.861 1.00 86.45 361 GLN D C 1
ATOM 13577 O O . GLN D 1 384 ? 3.286 -21.016 -42.862 1.00 81.54 361 GLN D O 1
ATOM 13583 N N . PRO D 1 385 ? 4.258 -20.836 -40.814 1.00 81.91 362 PRO D N 1
ATOM 13584 C CA . PRO D 1 385 ? 4.398 -19.381 -40.894 1.00 80.90 362 PRO D CA 1
ATOM 13585 C C . PRO D 1 385 ? 5.291 -19.002 -42.080 1.00 84.27 362 PRO D C 1
ATOM 13586 O O . PRO D 1 385 ? 6.400 -19.538 -42.219 1.00 85.77 362 PRO D O 1
ATOM 13590 N N . THR D 1 386 ? 4.791 -18.112 -42.938 1.00 82.36 363 THR D N 1
ATOM 13591 C CA . THR D 1 386 ? 5.425 -17.836 -44.229 1.00 84.18 363 THR D CA 1
ATOM 13592 C C . THR D 1 386 ? 5.816 -16.375 -44.400 1.00 85.13 363 THR D C 1
ATOM 13593 O O . THR D 1 386 ? 5.042 -15.468 -44.089 1.00 82.47 363 THR D O 1
ATOM 13597 N N . VAL D 1 387 ? 7.030 -16.156 -44.895 1.00 88.65 364 VAL D N 1
ATOM 13598 C CA . VAL D 1 387 ? 7.436 -14.826 -45.329 1.00 86.43 364 VAL D CA 1
ATOM 13599 C C . VAL D 1 387 ? 7.643 -14.843 -46.846 1.00 83.90 364 VAL D C 1
ATOM 13600 O O . VAL D 1 387 ? 8.421 -15.641 -47.384 1.00 84.19 364 VAL D O 1
ATOM 13604 N N . VAL D 1 388 ? 6.888 -13.983 -47.519 1.00 79.16 365 VAL D N 1
ATOM 13605 C CA . VAL D 1 388 ? 7.017 -13.756 -48.947 1.00 80.96 365 VAL D CA 1
ATOM 13606 C C . VAL D 1 388 ? 7.716 -12.402 -49.113 1.00 82.12 365 VAL D C 1
ATOM 13607 O O . VAL D 1 388 ? 7.256 -11.384 -48.590 1.00 75.32 365 VAL D O 1
ATOM 13611 N N . ALA D 1 389 ? 8.840 -12.402 -49.822 1.00 85.25 366 ALA D N 1
ATOM 13612 C CA . ALA D 1 389 ? 9.626 -11.185 -50.004 1.00 87.26 366 ALA D CA 1
ATOM 13613 C C . ALA D 1 389 ? 9.802 -10.849 -51.479 1.00 88.80 366 ALA D C 1
ATOM 13614 O O . ALA D 1 389 ? 9.793 -11.738 -52.329 1.00 95.42 366 ALA D O 1
ATOM 13616 N N . GLY D 1 390 ? 9.959 -9.562 -51.775 1.00 87.14 367 GLY D N 1
ATOM 13617 C CA . GLY D 1 390 ? 10.221 -9.111 -53.139 1.00 90.68 367 GLY D CA 1
ATOM 13618 C C . GLY D 1 390 ? 8.951 -8.756 -53.875 1.00 94.61 367 GLY D C 1
ATOM 13619 O O . GLY D 1 390 ? 8.996 -8.210 -54.978 1.00 95.15 367 GLY D O 1
ATOM 13620 N N . ALA D 1 391 ? 7.820 -9.067 -53.248 1.00 97.36 368 ALA D N 1
ATOM 13621 C CA . ALA D 1 391 ? 6.503 -8.816 -53.816 1.00 101.24 368 ALA D CA 1
ATOM 13622 C C . ALA D 1 391 ? 6.302 -7.344 -54.193 1.00 102.08 368 ALA D C 1
ATOM 13623 O O . ALA D 1 391 ? 6.756 -6.443 -53.484 1.00 104.89 368 ALA D O 1
ATOM 13625 N N . THR D 1 392 ? 5.633 -7.119 -55.322 1.00 99.35 369 THR D N 1
ATOM 13626 C CA . THR D 1 392 ? 5.343 -5.772 -55.821 1.00 90.31 369 THR D CA 1
ATOM 13627 C C . THR D 1 392 ? 3.846 -5.468 -55.689 1.00 91.50 369 THR D C 1
ATOM 13628 O O . THR D 1 392 ? 3.046 -6.362 -55.380 1.00 94.81 369 THR D O 1
ATOM 13632 N N . GLN D 1 393 ? 3.474 -4.210 -55.934 1.00 91.64 370 GLN D N 1
ATOM 13633 C CA . GLN D 1 393 ? 2.069 -3.773 -55.927 1.00 96.76 370 GLN D CA 1
ATOM 13634 C C . GLN D 1 393 ? 1.222 -4.540 -56.955 1.00 98.23 370 GLN D C 1
ATOM 13635 O O . GLN D 1 393 ? 0.009 -4.701 -56.790 1.00 94.04 370 GLN D O 1
ATOM 13641 N N . GLU D 1 394 ? 1.891 -5.007 -58.006 1.00 104.32 371 GLU D N 1
ATOM 13642 C CA . GLU D 1 394 ? 1.269 -5.735 -59.105 1.00 108.14 371 GLU D CA 1
ATOM 13643 C C . GLU D 1 394 ? 0.841 -7.149 -58.710 1.00 106.13 371 GLU D C 1
ATOM 13644 O O . GLU D 1 394 ? -0.152 -7.657 -59.230 1.00 110.19 371 GLU D O 1
ATOM 13650 N N . ASP D 1 395 ? 1.585 -7.772 -57.795 1.00 103.43 372 ASP D N 1
ATOM 13651 C CA . ASP D 1 395 ? 1.451 -9.212 -57.512 1.00 101.59 372 ASP D CA 1
ATOM 13652 C C . ASP D 1 395 ? 0.160 -9.629 -56.792 1.00 101.55 372 ASP D C 1
ATOM 13653 O O . ASP D 1 395 ? -0.480 -8.820 -56.107 1.00 97.23 372 ASP D O 1
ATOM 13658 N N . GLU D 1 396 ? -0.201 -10.904 -56.967 1.00 103.96 373 GLU D N 1
ATOM 13659 C CA . GLU D 1 396 ? -1.430 -11.487 -56.414 1.00 104.42 373 GLU D CA 1
ATOM 13660 C C . GLU D 1 396 ? -1.440 -11.506 -54.883 1.00 105.88 373 GLU D C 1
ATOM 13661 O O . GLU D 1 396 ? -2.460 -11.199 -54.259 1.00 103.87 373 GLU D O 1
ATOM 13667 N N . ILE D 1 397 ? -0.299 -11.868 -54.295 1.00 106.38 374 ILE D N 1
ATOM 13668 C CA . ILE D 1 397 ? -0.148 -12.000 -52.842 1.00 105.99 374 ILE D CA 1
ATOM 13669 C C . ILE D 1 397 ? -0.320 -10.662 -52.096 1.00 105.71 374 ILE D C 1
ATOM 13670 O O . ILE D 1 397 ? -0.752 -10.642 -50.937 1.00 94.89 374 ILE D O 1
ATOM 13675 N N . VAL D 1 398 ? 0.001 -9.560 -52.783 1.00 108.71 375 VAL D N 1
ATOM 13676 C CA . VAL D 1 398 ? -0.147 -8.195 -52.255 1.00 106.90 375 VAL D CA 1
ATOM 13677 C C . VAL D 1 398 ? -1.564 -7.648 -52.486 1.00 112.20 375 VAL D C 1
ATOM 13678 O O . VAL D 1 398 ? -2.209 -7.175 -51.547 1.00 114.86 375 VAL D O 1
ATOM 13682 N N . ARG D 1 399 ? -2.041 -7.723 -53.729 1.00 114.75 376 ARG D N 1
ATOM 13683 C CA . ARG D 1 399 ? -3.353 -7.181 -54.107 1.00 113.54 376 ARG D CA 1
ATOM 13684 C C . ARG D 1 399 ? -4.565 -7.944 -53.544 1.00 112.25 376 ARG D C 1
ATOM 13685 O O . ARG D 1 399 ? -5.609 -7.339 -53.288 1.00 110.42 376 ARG D O 1
ATOM 13693 N N . ARG D 1 400 ? -4.425 -9.256 -53.350 1.00 110.90 377 ARG D N 1
ATOM 13694 C CA . ARG D 1 400 ? -5.522 -10.098 -52.849 1.00 109.42 377 ARG D CA 1
ATOM 13695 C C . ARG D 1 400 ? -5.239 -10.702 -51.461 1.00 104.23 377 ARG D C 1
ATOM 13696 O O . ARG D 1 400 ? -4.090 -11.013 -51.131 1.00 102.86 377 ARG D O 1
ATOM 13704 N N . GLU D 1 401 ? -6.303 -10.867 -50.670 1.00 102.28 378 GLU D N 1
ATOM 13705 C CA . GLU D 1 401 ? -6.235 -11.414 -49.304 1.00 104.44 378 GLU D CA 1
ATOM 13706 C C . GLU D 1 401 ? -5.882 -12.914 -49.271 1.00 111.34 378 GLU D C 1
ATOM 13707 O O . GLU D 1 401 ? -6.432 -13.712 -50.039 1.00 109.27 378 GLU D O 1
ATOM 13713 N N . VAL D 1 402 ? -4.967 -13.280 -48.371 1.00 114.41 379 VAL D N 1
ATOM 13714 C CA . VAL D 1 402 ? -4.466 -14.658 -48.247 1.00 114.03 379 VAL D CA 1
ATOM 13715 C C . VAL D 1 402 ? -5.205 -15.436 -47.146 1.00 111.37 379 VAL D C 1
ATOM 13716 O O . VAL D 1 402 ? -5.484 -16.629 -47.304 1.00 121.21 379 VAL D O 1
ATOM 13720 N N . PHE D 1 403 ? -5.512 -14.747 -46.044 1.00 98.51 380 PHE D N 1
ATOM 13721 C CA . PHE D 1 403 ? -6.188 -15.316 -44.865 1.00 93.30 380 PHE D CA 1
ATOM 13722 C C . PHE D 1 403 ? -5.514 -16.581 -44.313 1.00 91.65 380 PHE D C 1
ATOM 13723 O O . PHE D 1 403 ? -6.144 -17.632 -44.130 1.00 86.43 380 PHE D O 1
ATOM 13731 N N . GLY D 1 404 ? -4.218 -16.454 -44.050 1.00 92.69 381 GLY D N 1
ATOM 13732 C CA . GLY D 1 404 ? -3.413 -17.533 -43.491 1.00 92.44 381 GLY D CA 1
ATOM 13733 C C . GLY D 1 404 ? -2.189 -16.988 -42.771 1.00 88.58 381 GLY D C 1
ATOM 13734 O O . GLY D 1 404 ? -2.062 -15.769 -42.597 1.00 83.29 381 GLY D O 1
ATOM 13735 N N . PRO D 1 405 ? -1.282 -17.886 -42.335 1.00 90.21 382 PRO D N 1
ATOM 13736 C CA . PRO D 1 405 ? -0.063 -17.429 -41.673 1.00 90.66 382 PRO D CA 1
ATOM 13737 C C . PRO D 1 405 ? 0.997 -17.034 -42.719 1.00 91.27 382 PRO D C 1
ATOM 13738 O O . PRO D 1 405 ? 2.068 -17.653 -42.811 1.00 90.38 382 PRO D O 1
ATOM 13742 N N . VAL D 1 406 ? 0.661 -16.011 -43.509 1.00 89.69 383 VAL D N 1
ATOM 13743 C CA . VAL D 1 406 ? 1.488 -15.513 -44.617 1.00 87.44 383 VAL D CA 1
ATOM 13744 C C . VAL D 1 406 ? 1.572 -13.979 -44.548 1.00 84.84 383 VAL D C 1
ATOM 13745 O O . VAL D 1 406 ? 0.637 -13.306 -44.099 1.00 87.25 383 VAL D O 1
ATOM 13749 N N . VAL D 1 407 ? 2.702 -13.442 -44.994 1.00 78.92 384 VAL D N 1
ATOM 13750 C CA . VAL D 1 407 ? 2.972 -12.014 -44.975 1.00 72.56 384 VAL D CA 1
ATOM 13751 C C . VAL D 1 407 ? 3.822 -11.707 -46.207 1.00 71.95 384 VAL D C 1
ATOM 13752 O O . VAL D 1 407 ? 4.730 -12.476 -46.535 1.00 75.88 384 VAL D O 1
ATOM 13756 N N . SER D 1 408 ? 3.525 -10.612 -46.907 1.00 65.93 385 SER D N 1
ATOM 13757 C CA . SER D 1 408 ? 4.364 -10.199 -48.045 1.00 64.05 385 SER D CA 1
ATOM 13758 C C . SER D 1 408 ? 5.044 -8.848 -47.799 1.00 62.03 385 SER D C 1
ATOM 13759 O O . SER D 1 408 ? 4.476 -7.979 -47.132 1.00 58.30 385 SER D O 1
ATOM 13762 N N . VAL D 1 409 ? 6.247 -8.673 -48.352 1.00 63.68 386 VAL D N 1
ATOM 13763 C CA . VAL D 1 409 ? 7.031 -7.442 -48.150 1.00 64.02 386 VAL D CA 1
ATOM 13764 C C . VAL D 1 409 ? 7.329 -6.720 -49.465 1.00 66.56 386 VAL D C 1
ATOM 13765 O O . VAL D 1 409 ? 7.724 -7.346 -50.446 1.00 75.08 386 VAL D O 1
ATOM 13769 N N . THR D 1 410 ? 7.160 -5.399 -49.456 1.00 63.61 387 THR D N 1
ATOM 13770 C CA . THR D 1 410 ? 7.284 -4.549 -50.641 1.00 61.34 387 THR D CA 1
ATOM 13771 C C . THR D 1 410 ? 8.124 -3.300 -50.340 1.00 61.44 387 THR D C 1
ATOM 13772 O O . THR D 1 410 ? 7.842 -2.561 -49.401 1.00 60.96 387 THR D O 1
ATOM 13776 N N . ARG D 1 411 ? 9.153 -3.078 -51.151 1.00 60.16 388 ARG D N 1
ATOM 13777 C CA . ARG D 1 411 ? 10.098 -1.978 -50.974 1.00 59.16 388 ARG D CA 1
ATOM 13778 C C . ARG D 1 411 ? 9.523 -0.649 -51.451 1.00 57.35 388 ARG D C 1
ATOM 13779 O O . ARG D 1 411 ? 8.865 -0.600 -52.479 1.00 57.07 388 ARG D O 1
ATOM 13787 N N . PHE D 1 412 ? 9.758 0.427 -50.701 1.00 56.58 389 PHE D N 1
ATOM 13788 C CA . PHE D 1 412 ? 9.491 1.780 -51.200 1.00 54.29 389 PHE D CA 1
ATOM 13789 C C . PHE D 1 412 ? 10.663 2.703 -50.864 1.00 55.99 389 PHE D C 1
ATOM 13790 O O . PHE D 1 412 ? 11.542 2.333 -50.080 1.00 55.96 389 PHE D O 1
ATOM 13798 N N . THR D 1 413 ? 10.689 3.892 -51.461 1.00 56.59 390 THR D N 1
ATOM 13799 C CA . THR D 1 413 ? 11.819 4.812 -51.279 1.00 59.57 390 THR D CA 1
ATOM 13800 C C . THR D 1 413 ? 11.302 6.175 -50.852 1.00 65.05 390 THR D C 1
ATOM 13801 O O . THR D 1 413 ? 10.100 6.436 -50.930 1.00 68.28 390 THR D O 1
ATOM 13805 N N . GLY D 1 414 ? 12.202 7.040 -50.398 1.00 64.80 391 GLY D N 1
ATOM 13806 C CA . GLY D 1 414 ? 11.824 8.373 -49.934 1.00 63.99 391 GLY D CA 1
ATOM 13807 C C . GLY D 1 414 ? 11.216 9.215 -51.037 1.00 68.59 391 GLY D C 1
ATOM 13808 O O . GLY D 1 414 ? 10.686 10.294 -50.775 1.00 72.92 391 GLY D O 1
ATOM 13809 N N . LYS D 1 415 ? 11.299 8.714 -52.271 1.00 71.54 392 LYS D N 1
ATOM 13810 C CA . LYS D 1 415 ? 10.698 9.359 -53.437 1.00 76.43 392 LYS D CA 1
ATOM 13811 C C . LYS D 1 415 ? 9.252 8.899 -53.670 1.00 77.07 392 LYS D C 1
ATOM 13812 O O . LYS D 1 415 ? 8.537 9.468 -54.501 1.00 78.40 392 LYS D O 1
ATOM 13818 N N . ASP D 1 416 ? 8.844 7.860 -52.941 1.00 71.26 393 ASP D N 1
ATOM 13819 C CA . ASP D 1 416 ? 7.515 7.263 -53.061 1.00 64.58 393 ASP D CA 1
ATOM 13820 C C . ASP D 1 416 ? 6.597 7.716 -51.944 1.00 60.08 393 ASP D C 1
ATOM 13821 O O . ASP D 1 416 ? 7.051 7.980 -50.842 1.00 57.28 393 ASP D O 1
ATOM 13826 N N . ASP D 1 417 ? 5.302 7.803 -52.246 1.00 61.52 394 ASP D N 1
ATOM 13827 C CA . ASP D 1 417 ? 4.278 8.160 -51.260 1.00 56.33 394 ASP D CA 1
ATOM 13828 C C . ASP D 1 417 ? 3.661 6.843 -50.770 1.00 53.65 394 ASP D C 1
ATOM 13829 O O . ASP D 1 417 ? 2.663 6.384 -51.317 1.00 55.96 394 ASP D O 1
ATOM 13834 N N . ALA D 1 418 ? 4.269 6.232 -49.756 1.00 50.04 395 ALA D N 1
ATOM 13835 C CA . ALA D 1 418 ? 3.823 4.920 -49.265 1.00 49.77 395 ALA D CA 1
ATOM 13836 C C . ALA D 1 418 ? 2.354 4.897 -48.829 1.00 46.50 395 ALA D C 1
ATOM 13837 O O . ALA D 1 418 ? 1.696 3.865 -48.944 1.00 45.66 395 ALA D O 1
ATOM 13839 N N . VAL D 1 419 ? 1.838 6.033 -48.353 1.00 43.56 396 VAL D N 1
ATOM 13840 C CA . VAL D 1 419 ? 0.422 6.126 -48.005 1.00 45.63 396 VAL D CA 1
ATOM 13841 C C . VAL D 1 419 ? -0.438 5.991 -49.265 1.00 45.84 396 VAL D C 1
ATOM 13842 O O . VAL D 1 419 ? -1.408 5.238 -49.275 1.00 42.26 396 VAL D O 1
ATOM 13846 N N . ALA D 1 420 ? -0.068 6.716 -50.323 1.00 47.43 397 ALA D N 1
ATOM 13847 C CA . ALA D 1 420 ? -0.722 6.582 -51.626 1.00 48.63 397 ALA D CA 1
ATOM 13848 C C . ALA D 1 420 ? -0.742 5.127 -52.121 1.00 46.33 397 ALA D C 1
ATOM 13849 O O . ALA D 1 420 ? -1.740 4.675 -52.680 1.00 47.69 397 ALA D O 1
ATOM 13851 N N . TRP D 1 421 ? 0.349 4.404 -51.897 1.00 45.94 398 TRP D N 1
ATOM 13852 C CA . TRP D 1 421 ? 0.459 2.997 -52.313 1.00 48.59 398 TRP D CA 1
ATOM 13853 C C . TRP D 1 421 ? -0.510 2.135 -51.506 1.00 48.64 398 TRP D C 1
ATOM 13854 O O . TRP D 1 421 ? -1.213 1.291 -52.044 1.00 48.68 398 TRP D O 1
ATOM 13865 N N . ALA D 1 422 ? -0.529 2.388 -50.199 1.00 47.73 399 ALA D N 1
ATOM 13866 C CA . ALA D 1 422 ? -1.376 1.698 -49.235 1.00 44.78 399 ALA D CA 1
ATOM 13867 C C . ALA D 1 422 ? -2.849 1.932 -49.555 1.00 43.95 399 ALA D C 1
ATOM 13868 O O . ALA D 1 422 ? -3.672 1.006 -49.492 1.00 43.93 399 ALA D O 1
ATOM 13870 N N . ASN D 1 423 ? -3.153 3.179 -49.912 1.00 42.48 400 ASN D N 1
ATOM 13871 C CA . ASN D 1 423 ? -4.494 3.624 -50.279 1.00 43.22 400 ASN D CA 1
ATOM 13872 C C . ASN D 1 423 ? -4.964 3.076 -51.622 1.00 48.89 400 ASN D C 1
ATOM 13873 O O . ASN D 1 423 ? -6.169 3.033 -51.896 1.00 52.51 400 ASN D O 1
ATOM 13878 N N . ASP D 1 424 ? -4.013 2.648 -52.444 1.00 52.95 401 ASP D N 1
ATOM 13879 C CA . ASP D 1 424 ? -4.314 2.022 -53.740 1.00 54.96 401 ASP D CA 1
ATOM 13880 C C . ASP D 1 424 ? -4.817 0.581 -53.570 1.00 52.29 401 ASP D C 1
ATOM 13881 O O . ASP D 1 424 ? -4.138 -0.389 -53.912 1.00 52.68 401 ASP D O 1
ATOM 13886 N N . SER D 1 425 ? -6.024 0.448 -53.038 1.00 49.87 402 SER D N 1
ATOM 13887 C CA . SER D 1 425 ? -6.538 -0.863 -52.654 1.00 51.12 402 SER D CA 1
ATOM 13888 C C . SER D 1 425 ? -8.076 -0.852 -52.629 1.00 49.65 402 SER D C 1
ATOM 13889 O O . SER D 1 425 ? -8.688 0.211 -52.500 1.00 48.30 402 SER D O 1
ATOM 13892 N N . ASP D 1 426 ? -8.678 -2.033 -52.789 1.00 48.50 403 ASP D N 1
ATOM 13893 C CA . ASP D 1 426 ? -10.120 -2.236 -52.642 1.00 48.36 403 ASP D CA 1
ATOM 13894 C C . ASP D 1 426 ? -10.517 -2.421 -51.175 1.00 48.31 403 ASP D C 1
ATOM 13895 O O . ASP D 1 426 ? -11.710 -2.383 -50.842 1.00 48.05 403 ASP D O 1
ATOM 13900 N N . TYR D 1 427 ? -9.523 -2.657 -50.318 1.00 46.35 404 TYR D N 1
ATOM 13901 C CA . TYR D 1 427 ? -9.736 -2.952 -48.897 1.00 43.05 404 TYR D CA 1
ATOM 13902 C C . TYR D 1 427 ? -9.579 -1.685 -48.086 1.00 39.47 404 TYR D C 1
ATOM 13903 O O . TYR D 1 427 ? -9.070 -0.705 -48.583 1.00 38.92 404 TYR D O 1
ATOM 13912 N N . GLY D 1 428 ? -10.007 -1.706 -46.832 1.00 38.20 405 GLY D N 1
ATOM 13913 C CA . GLY D 1 428 ? -10.087 -0.455 -46.073 1.00 37.29 405 GLY D CA 1
ATOM 13914 C C . GLY D 1 428 ? -10.442 -0.635 -44.624 1.00 37.06 405 GLY D C 1
ATOM 13915 O O . GLY D 1 428 ? -10.979 0.285 -43.999 1.00 37.92 405 GLY D O 1
ATOM 13916 N N . LEU D 1 429 ? -10.107 -1.797 -44.075 1.00 35.94 406 LEU D N 1
ATOM 13917 C CA . LEU D 1 429 ? -10.458 -2.138 -42.701 1.00 39.23 406 LEU D CA 1
ATOM 13918 C C . LEU D 1 429 ? -9.435 -1.601 -41.699 1.00 43.08 406 LEU D C 1
ATOM 13919 O O . LEU D 1 429 ? -9.734 -0.687 -40.915 1.00 43.80 406 LEU D O 1
ATOM 13924 N N . ALA D 1 430 ? -8.230 -2.162 -41.733 1.00 42.62 407 ALA D N 1
ATOM 13925 C CA . ALA D 1 430 ? -7.193 -1.862 -40.737 1.00 42.09 407 ALA D CA 1
ATOM 13926 C C . ALA D 1 430 ? -5.814 -1.647 -41.364 1.00 42.97 407 ALA D C 1
ATOM 13927 O O . ALA D 1 430 ? -5.555 -2.110 -42.476 1.00 41.22 407 ALA D O 1
ATOM 13929 N N . SER D 1 431 ? -4.954 -0.933 -40.627 1.00 45.39 408 SER D N 1
ATOM 13930 C CA . SER D 1 431 ? -3.637 -0.488 -41.088 1.00 42.53 408 SER D CA 1
ATOM 13931 C C . SER D 1 431 ? -2.717 -0.126 -39.911 1.00 42.42 408 SER D C 1
ATOM 13932 O O . SER D 1 431 ? -3.191 0.203 -38.808 1.00 40.20 408 SER D O 1
ATOM 13935 N N . SER D 1 432 ? -1.408 -0.178 -40.140 1.00 42.87 409 SER D N 1
ATOM 13936 C CA . SER D 1 432 ? -0.456 0.372 -39.171 1.00 45.49 409 SER D CA 1
ATOM 13937 C C . SER D 1 432 ? 0.730 1.055 -39.804 1.00 44.98 409 SER D C 1
ATOM 13938 O O . SER D 1 432 ? 1.127 0.750 -40.942 1.00 45.95 409 SER D O 1
ATOM 13941 N N . VAL D 1 433 ? 1.287 1.993 -39.042 1.00 43.21 410 VAL D N 1
ATOM 13942 C CA . VAL D 1 433 ? 2.479 2.743 -39.433 1.00 41.97 410 VAL D CA 1
ATOM 13943 C C . VAL D 1 433 ? 3.488 2.717 -38.302 1.00 42.38 410 VAL D C 1
ATOM 13944 O O . VAL D 1 433 ? 3.151 3.012 -37.148 1.00 40.64 410 VAL D O 1
ATOM 13948 N N . TRP D 1 434 ? 4.721 2.343 -38.648 1.00 43.68 411 TRP D N 1
ATOM 13949 C CA . TRP D 1 434 ? 5.824 2.195 -37.694 1.00 42.93 411 TRP D CA 1
ATOM 13950 C C . TRP D 1 434 ? 6.942 3.177 -38.021 1.00 43.44 411 TRP D C 1
ATOM 13951 O O . TRP D 1 434 ? 7.558 3.122 -39.104 1.00 44.98 411 TRP D O 1
ATOM 13962 N N . THR D 1 435 ? 7.178 4.083 -37.079 1.00 39.73 412 THR D N 1
ATOM 13963 C CA . THR D 1 435 ? 8.185 5.133 -37.182 1.00 39.02 412 THR D CA 1
ATOM 13964 C C . THR D 1 435 ? 8.259 5.770 -35.813 1.00 40.42 412 THR D C 1
ATOM 13965 O O . THR D 1 435 ? 7.270 5.749 -35.064 1.00 44.49 412 THR D O 1
ATOM 13969 N N . LYS D 1 436 ? 9.415 6.315 -35.473 1.00 41.26 413 LYS D N 1
ATOM 13970 C CA . LYS D 1 436 ? 9.564 7.056 -34.224 1.00 46.11 413 LYS D CA 1
ATOM 13971 C C . LYS D 1 436 ? 9.271 8.532 -34.432 1.00 43.98 413 LYS D C 1
ATOM 13972 O O . LYS D 1 436 ? 9.103 9.264 -33.462 1.00 51.70 413 LYS D O 1
ATOM 13978 N N . ASP D 1 437 ? 9.192 8.963 -35.692 1.00 40.43 414 ASP D N 1
ATOM 13979 C CA . ASP D 1 437 ? 8.889 10.356 -36.030 1.00 43.48 414 ASP D CA 1
ATOM 13980 C C . ASP D 1 437 ? 7.382 10.685 -35.924 1.00 46.38 414 ASP D C 1
ATOM 13981 O O . ASP D 1 437 ? 6.568 10.223 -36.731 1.00 41.23 414 ASP D O 1
ATOM 13986 N N . ILE D 1 438 ? 7.027 11.518 -34.946 1.00 50.42 415 ILE D N 1
ATOM 13987 C CA . ILE D 1 438 ? 5.639 11.957 -34.786 1.00 48.81 415 ILE D CA 1
ATOM 13988 C C . ILE D 1 438 ? 5.122 12.662 -36.046 1.00 48.60 415 ILE D C 1
ATOM 13989 O O . ILE D 1 438 ? 3.944 12.533 -36.387 1.00 47.80 415 ILE D O 1
ATOM 13994 N N . SER D 1 439 ? 5.988 13.382 -36.756 1.00 44.27 416 SER D N 1
ATOM 13995 C CA . SER D 1 439 ? 5.519 14.053 -37.955 1.00 46.31 416 SER D CA 1
ATOM 13996 C C . SER D 1 439 ? 5.060 13.067 -39.026 1.00 47.59 416 SER D C 1
ATOM 13997 O O . SER D 1 439 ? 3.953 13.198 -39.557 1.00 44.96 416 SER D O 1
ATOM 14000 N N . LYS D 1 440 ? 5.883 12.058 -39.310 1.00 48.08 417 LYS D N 1
ATOM 14001 C CA . LYS D 1 440 ? 5.514 11.051 -40.314 1.00 45.55 417 LYS D CA 1
ATOM 14002 C C . LYS D 1 440 ? 4.308 10.211 -39.902 1.00 42.25 417 LYS D C 1
ATOM 14003 O O . LYS D 1 440 ? 3.465 9.879 -40.739 1.00 41.11 417 LYS D O 1
ATOM 14009 N N . ALA D 1 441 ? 4.237 9.841 -38.628 1.00 42.01 418 ALA D N 1
ATOM 14010 C CA . ALA D 1 441 ? 3.175 8.959 -38.175 1.00 42.17 418 ALA D CA 1
ATOM 14011 C C . ALA D 1 441 ? 1.821 9.667 -38.234 1.00 45.53 418 ALA D C 1
ATOM 14012 O O . ALA D 1 441 ? 0.834 9.070 -38.650 1.00 45.54 418 ALA D O 1
ATOM 14022 N N . ARG D 1 443 ? 1.109 12.365 -40.187 1.00 40.89 420 ARG D N 1
ATOM 14023 C CA . ARG D 1 443 ? 0.739 12.551 -41.611 1.00 42.30 420 ARG D CA 1
ATOM 14024 C C . ARG D 1 443 ? 0.080 11.310 -42.211 1.00 41.03 420 ARG D C 1
ATOM 14025 O O . ARG D 1 443 ? -0.980 11.396 -42.856 1.00 39.09 420 ARG D O 1
ATOM 14033 N N . ALA D 1 444 ? 0.720 10.160 -42.015 1.00 41.38 421 ALA D N 1
ATOM 14034 C CA . ALA D 1 444 ? 0.142 8.896 -42.441 1.00 38.15 421 ALA D CA 1
ATOM 14035 C C . ALA D 1 444 ? -1.229 8.708 -41.822 1.00 39.08 421 ALA D C 1
ATOM 14036 O O . ALA D 1 444 ? -2.172 8.378 -42.522 1.00 42.00 421 ALA D O 1
ATOM 14038 N N . ALA D 1 445 ? -1.354 8.935 -40.514 1.00 41.03 422 ALA D N 1
ATOM 14039 C CA . ALA D 1 445 ? -2.632 8.726 -39.843 1.00 40.65 422 ALA D CA 1
ATOM 14040 C C . ALA D 1 445 ? -3.765 9.561 -40.441 1.00 43.75 422 ALA D C 1
ATOM 14041 O O . ALA D 1 445 ? -4.885 9.078 -40.546 1.00 47.78 422 ALA D O 1
ATOM 14043 N N . SER D 1 446 ? -3.493 10.805 -40.836 1.00 43.09 423 SER D N 1
ATOM 14044 C CA . SER D 1 446 ? -4.561 11.603 -41.394 1.00 41.25 423 SER D CA 1
ATOM 14045 C C . SER D 1 446 ? -4.915 11.181 -42.838 1.00 40.95 423 SER D C 1
ATOM 14046 O O . SER D 1 446 ? -6.048 11.346 -43.259 1.00 39.86 423 SER D O 1
ATOM 14049 N N . ARG D 1 447 ? -3.990 10.561 -43.559 1.00 40.92 424 ARG D N 1
ATOM 14050 C CA . ARG D 1 447 ? -4.245 10.245 -44.969 1.00 39.89 424 ARG D CA 1
ATOM 14051 C C . ARG D 1 447 ? -4.690 8.808 -45.277 1.00 40.08 424 ARG D C 1
ATOM 14052 O O . ARG D 1 447 ? -5.299 8.553 -46.310 1.00 37.97 424 ARG D O 1
ATOM 14060 N N . LEU D 1 448 ? -4.428 7.864 -44.382 1.00 41.16 425 LEU D N 1
ATOM 14061 C CA . LEU D 1 448 ? -4.770 6.487 -44.691 1.00 38.36 425 LEU D CA 1
ATOM 14062 C C . LEU D 1 448 ? -6.276 6.285 -44.805 1.00 40.74 425 LEU D C 1
ATOM 14063 O O . LEU D 1 448 ? -7.050 6.768 -43.972 1.00 40.93 425 LEU D O 1
ATOM 14068 N N . GLN D 1 449 ? -6.677 5.557 -45.847 1.00 41.58 426 GLN D N 1
ATOM 14069 C CA . GLN D 1 449 ? -8.090 5.277 -46.090 1.00 40.74 426 GLN D CA 1
ATOM 14070 C C . GLN D 1 449 ? -8.489 3.904 -45.501 1.00 39.07 426 GLN D C 1
ATOM 14071 O O . GLN D 1 449 ? -8.803 2.954 -46.228 1.00 39.59 426 GLN D O 1
ATOM 14077 N N . TYR D 1 450 ? -8.454 3.823 -44.173 1.00 35.88 427 TYR D N 1
ATOM 14078 C CA . TYR D 1 450 ? -8.679 2.574 -43.419 1.00 33.87 427 TYR D CA 1
ATOM 14079 C C . TYR D 1 450 ? -9.452 2.964 -42.166 1.00 34.79 427 TYR D C 1
ATOM 14080 O O . TYR D 1 450 ? -9.309 4.102 -41.670 1.00 34.18 427 TYR D O 1
ATOM 14089 N N . GLY D 1 451 ? -10.298 2.045 -41.698 1.00 34.26 428 GLY D N 1
ATOM 14090 C CA . GLY D 1 451 ? -11.197 2.283 -40.571 1.00 38.85 428 GLY D CA 1
ATOM 14091 C C . GLY D 1 451 ? -10.400 2.431 -39.298 1.00 41.93 428 GLY D C 1
ATOM 14092 O O . GLY D 1 451 ? -10.779 3.182 -38.381 1.00 40.09 428 GLY D O 1
ATOM 14093 N N . CYS D 1 452 ? -9.269 1.734 -39.273 1.00 41.19 429 CYS D N 1
ATOM 14094 C CA . CYS D 1 452 ? -8.335 1.784 -38.173 1.00 43.36 429 CYS D CA 1
ATOM 14095 C C . CYS D 1 452 ? -6.896 2.022 -38.643 1.00 40.95 429 CYS D C 1
ATOM 14096 O O . CYS D 1 452 ? -6.438 1.405 -39.618 1.00 43.29 429 CYS D O 1
ATOM 14099 N N . THR D 1 453 ? -6.191 2.909 -37.936 1.00 37.41 430 THR D N 1
ATOM 14100 C CA . THR D 1 453 ? -4.737 3.028 -38.071 1.00 37.54 430 THR D CA 1
ATOM 14101 C C . THR D 1 453 ? -4.051 2.982 -36.712 1.00 38.39 430 THR D C 1
ATOM 14102 O O . THR D 1 453 ? -4.310 3.842 -35.839 1.00 37.49 430 THR D O 1
ATOM 14106 N N . TRP D 1 454 ? -3.206 1.963 -36.532 1.00 36.07 431 TRP D N 1
ATOM 14107 C CA . TRP D 1 454 ? -2.338 1.870 -35.356 1.00 38.96 431 TRP D CA 1
ATOM 14108 C C . TRP D 1 454 ? -1.003 2.524 -35.644 1.00 42.06 431 TRP D C 1
ATOM 14109 O O . TRP D 1 454 ? -0.445 2.363 -36.737 1.00 40.24 431 TRP D O 1
ATOM 14120 N N . ILE D 1 455 ? -0.488 3.274 -34.671 1.00 43.51 432 ILE D N 1
ATOM 14121 C CA . ILE D 1 455 ? 0.881 3.754 -34.771 1.00 42.56 432 ILE D CA 1
ATOM 14122 C C . ILE D 1 455 ? 1.791 3.023 -33.793 1.00 41.64 432 ILE D C 1
ATOM 14123 O O . ILE D 1 455 ? 1.531 3.009 -32.592 1.00 38.94 432 ILE D O 1
ATOM 14128 N N . ASN D 1 456 ? 2.822 2.369 -34.341 1.00 40.30 433 ASN D N 1
ATOM 14129 C CA . ASN D 1 456 ? 3.812 1.617 -33.560 1.00 41.80 433 ASN D CA 1
ATOM 14130 C C . ASN D 1 456 ? 3.224 0.464 -32.762 1.00 41.02 433 ASN D C 1
ATOM 14131 O O . ASN D 1 456 ? 3.748 0.059 -31.735 1.00 40.55 433 ASN D O 1
ATOM 14136 N N . THR D 1 457 ? 2.109 -0.042 -33.252 1.00 41.37 434 THR D N 1
ATOM 14137 C CA . THR D 1 457 ? 1.574 -1.304 -32.791 1.00 43.27 434 THR D CA 1
ATOM 14138 C C . THR D 1 457 ? 0.704 -1.806 -33.925 1.00 42.58 434 THR D C 1
ATOM 14139 O O . THR D 1 457 ? 0.620 -1.161 -34.986 1.00 42.39 434 THR D O 1
ATOM 14143 N N . HIS D 1 458 ? 0.080 -2.953 -33.709 1.00 41.59 435 HIS D N 1
ATOM 14144 C CA . HIS D 1 458 ? -0.910 -3.475 -34.635 1.00 46.25 435 HIS D CA 1
ATOM 14145 C C . HIS D 1 458 ? -1.882 -4.361 -33.857 1.00 47.30 435 HIS D C 1
ATOM 14146 O O . HIS D 1 458 ? -1.513 -4.918 -32.814 1.00 49.50 435 HIS D O 1
ATOM 14153 N N . PHE D 1 459 ? -3.115 -4.498 -34.341 1.00 48.27 436 PHE D N 1
ATOM 14154 C CA . PHE D 1 459 ? -3.982 -5.575 -33.850 1.00 50.76 436 PHE D CA 1
ATOM 14155 C C . PHE D 1 459 ? -4.710 -5.285 -32.532 1.00 50.63 436 PHE D C 1
ATOM 14156 O O . PHE D 1 459 ? -5.549 -6.079 -32.113 1.00 55.58 436 PHE D O 1
ATOM 14172 N N . LEU D 1 461 ? -7.250 -4.037 -29.937 1.00 43.09 438 LEU D N 1
ATOM 14173 C CA . LEU D 1 461 ? -8.629 -3.557 -29.868 1.00 42.15 438 LEU D CA 1
ATOM 14174 C C . LEU D 1 461 ? -9.044 -3.249 -28.432 1.00 40.97 438 LEU D C 1
ATOM 14175 O O . LEU D 1 461 ? -8.543 -3.865 -27.481 1.00 41.79 438 LEU D O 1
ATOM 14180 N N . THR D 1 462 ? -9.949 -2.287 -28.289 1.00 38.29 439 THR D N 1
ATOM 14181 C CA . THR D 1 462 ? -10.573 -1.970 -26.999 1.00 34.95 439 THR D CA 1
ATOM 14182 C C . THR D 1 462 ? -12.070 -1.759 -27.274 1.00 34.76 439 THR D C 1
ATOM 14183 O O . THR D 1 462 ? -12.430 -1.182 -28.295 1.00 38.16 439 THR D O 1
ATOM 14187 N N . ASN D 1 463 ? -12.950 -2.232 -26.393 1.00 33.75 440 ASN D N 1
ATOM 14188 C CA . ASN D 1 463 ? -14.386 -2.283 -26.728 1.00 31.04 440 ASN D CA 1
ATOM 14189 C C . ASN D 1 463 ? -15.082 -0.908 -26.905 1.00 30.79 440 ASN D C 1
ATOM 14190 O O . ASN D 1 463 ? -16.143 -0.841 -27.508 1.00 30.34 440 ASN D O 1
ATOM 14195 N N . GLU D 1 464 ? -14.486 0.176 -26.403 1.00 32.24 441 GLU D N 1
ATOM 14196 C CA . GLU D 1 464 ? -14.996 1.534 -26.669 1.00 29.75 441 GLU D CA 1
ATOM 14197 C C . GLU D 1 464 ? -14.657 2.050 -28.067 1.00 32.29 441 GLU D C 1
ATOM 14198 O O . GLU D 1 464 ? -15.128 3.135 -28.454 1.00 34.19 441 GLU D O 1
ATOM 14212 N N . PRO D 1 466 ? -14.241 1.824 -32.364 1.00 34.52 443 PRO D N 1
ATOM 14213 C CA . PRO D 1 466 ? -14.895 1.176 -33.484 1.00 35.70 443 PRO D CA 1
ATOM 14214 C C . PRO D 1 466 ? -13.971 0.423 -34.456 1.00 38.44 443 PRO D C 1
ATOM 14215 O O . PRO D 1 466 ? -12.879 0.871 -34.789 1.00 38.39 443 PRO D O 1
ATOM 14219 N N . HIS D 1 467 ? -14.444 -0.731 -34.876 1.00 38.60 444 HIS D N 1
ATOM 14220 C CA . HIS D 1 467 ? -13.742 -1.574 -35.827 1.00 40.18 444 HIS D CA 1
ATOM 14221 C C . HIS D 1 467 ? -14.661 -1.738 -37.037 1.00 37.68 444 HIS D C 1
ATOM 14222 O O . HIS D 1 467 ? -15.807 -2.158 -36.898 1.00 32.14 444 HIS D O 1
ATOM 14229 N N . GLY D 1 468 ? -14.201 -1.337 -38.219 1.00 40.69 445 GLY D N 1
ATOM 14230 C CA . GLY D 1 468 ? -15.040 -1.508 -39.412 1.00 42.09 445 GLY D CA 1
ATOM 14231 C C . GLY D 1 468 ? -14.464 -0.903 -40.675 1.00 45.94 445 GLY D C 1
ATOM 14232 O O . GLY D 1 468 ? -13.749 0.104 -40.624 1.00 45.40 445 GLY D O 1
ATOM 14233 N N . GLY D 1 469 ? -14.787 -1.507 -41.815 1.00 46.17 446 GLY D N 1
ATOM 14234 C CA . GLY D 1 469 ? -14.111 -1.165 -43.070 1.00 45.32 446 GLY D CA 1
ATOM 14235 C C . GLY D 1 469 ? -14.618 0.092 -43.756 1.00 42.84 446 GLY D C 1
ATOM 14236 O O . GLY D 1 469 ? -15.645 0.661 -43.358 1.00 40.49 446 GLY D O 1
ATOM 14237 N N . ILE D 1 470 ? -13.855 0.540 -44.757 1.00 42.38 447 ILE D N 1
ATOM 14238 C CA . ILE D 1 470 ? -14.357 1.385 -45.855 1.00 43.70 447 ILE D CA 1
ATOM 14239 C C . ILE D 1 470 ? -14.071 0.633 -47.181 1.00 42.77 447 ILE D C 1
ATOM 14240 O O . ILE D 1 470 ? -13.409 -0.414 -47.157 1.00 43.01 447 ILE D O 1
ATOM 14245 N N . LYS D 1 471 ? -14.578 1.141 -48.314 1.00 39.68 448 LYS D N 1
ATOM 14246 C CA . LYS D 1 471 ? -14.471 0.443 -49.611 1.00 40.20 448 LYS D CA 1
ATOM 14247 C C . LYS D 1 471 ? -15.008 -0.986 -49.494 1.00 45.15 448 LYS D C 1
ATOM 14248 O O . LYS D 1 471 ? -15.981 -1.230 -48.784 1.00 51.61 448 LYS D O 1
ATOM 14254 N N . GLN D 1 472 ? -14.371 -1.943 -50.151 1.00 46.74 449 GLN D N 1
ATOM 14255 C CA . GLN D 1 472 ? -14.936 -3.275 -50.217 1.00 47.35 449 GLN D CA 1
ATOM 14256 C C . GLN D 1 472 ? -14.767 -4.081 -48.928 1.00 46.98 449 GLN D C 1
ATOM 14257 O O . GLN D 1 472 ? -15.211 -5.224 -48.852 1.00 47.60 449 GLN D O 1
ATOM 14263 N N . SER D 1 473 ? -14.151 -3.472 -47.915 1.00 47.10 450 SER D N 1
ATOM 14264 C CA . SER D 1 473 ? -14.179 -4.022 -46.557 1.00 44.92 450 SER D CA 1
ATOM 14265 C C . SER D 1 473 ? -15.545 -3.826 -45.890 1.00 42.78 450 SER D C 1
ATOM 14266 O O . SER D 1 473 ? -15.877 -4.533 -44.929 1.00 42.77 450 SER D O 1
ATOM 14269 N N . GLY D 1 474 ? -16.315 -2.857 -46.385 1.00 40.02 451 GLY D N 1
ATOM 14270 C CA . GLY D 1 474 ? -17.716 -2.675 -45.964 1.00 39.42 451 GLY D CA 1
ATOM 14271 C C . GLY D 1 474 ? -18.058 -1.396 -45.226 1.00 39.44 451 GLY D C 1
ATOM 14272 O O . GLY D 1 474 ? -17.518 -0.327 -45.537 1.00 42.10 451 GLY D O 1
ATOM 14273 N N . TYR D 1 475 ? -18.988 -1.512 -44.269 1.00 36.47 452 TYR D N 1
ATOM 14274 C CA . TYR D 1 475 ? -19.507 -0.377 -43.500 1.00 38.39 452 TYR D CA 1
ATOM 14275 C C . TYR D 1 475 ? -20.222 -0.878 -42.255 1.00 38.05 452 TYR D C 1
ATOM 14276 O O . TYR D 1 475 ? -20.564 -2.061 -42.166 1.00 35.51 452 TYR D O 1
ATOM 14285 N N . GLY D 1 476 ? -20.467 0.028 -41.306 1.00 35.14 453 GLY D N 1
ATOM 14286 C CA . GLY D 1 476 ? -20.918 -0.386 -39.980 1.00 36.74 453 GLY D CA 1
ATOM 14287 C C . GLY D 1 476 ? -19.702 -0.674 -39.105 1.00 36.68 453 GLY D C 1
ATOM 14288 O O . GLY D 1 476 ? -18.596 -0.908 -39.610 1.00 35.47 453 GLY D O 1
ATOM 14289 N N . LYS D 1 477 ? -19.903 -0.634 -37.791 1.00 38.09 454 LYS D N 1
ATOM 14290 C CA . LYS D 1 477 ? -18.809 -0.807 -36.826 1.00 35.86 454 LYS D CA 1
ATOM 14291 C C . LYS D 1 477 ? -19.212 -1.920 -35.888 1.00 37.03 454 LYS D C 1
ATOM 14292 O O . LYS D 1 477 ? -20.394 -2.029 -35.584 1.00 39.02 454 LYS D O 1
ATOM 14298 N N . ASP D 1 478 ? -18.238 -2.739 -35.470 1.00 38.58 455 ASP D N 1
ATOM 14299 C CA . ASP D 1 478 ? -18.296 -3.539 -34.238 1.00 39.39 455 ASP D CA 1
ATOM 14300 C C . ASP D 1 478 ? -17.539 -2.861 -33.077 1.00 38.94 455 ASP D C 1
ATOM 14301 O O . ASP D 1 478 ? -16.498 -2.204 -33.282 1.00 36.58 455 ASP D O 1
ATOM 14314 N N . SER D 1 480 ? -17.858 -0.162 -29.655 1.00 36.04 457 SER D N 1
ATOM 14315 C CA . SER D 1 480 ? -18.099 1.272 -29.619 1.00 35.10 457 SER D CA 1
ATOM 14316 C C . SER D 1 480 ? -19.590 1.578 -29.664 1.00 34.96 457 SER D C 1
ATOM 14317 O O . SER D 1 480 ? -20.410 0.726 -30.016 1.00 32.34 457 SER D O 1
ATOM 14320 N N . VAL D 1 481 ? -19.937 2.780 -29.217 1.00 35.41 458 VAL D N 1
ATOM 14321 C CA . VAL D 1 481 ? -21.285 3.253 -29.267 1.00 32.83 458 VAL D CA 1
ATOM 14322 C C . VAL D 1 481 ? -21.818 3.102 -30.706 1.00 33.48 458 VAL D C 1
ATOM 14323 O O . VAL D 1 481 ? -23.019 2.872 -30.901 1.00 33.67 458 VAL D O 1
ATOM 14327 N N . TYR D 1 482 ? -20.912 3.185 -31.689 1.00 32.11 459 TYR D N 1
ATOM 14328 C CA . TYR D 1 482 ? -21.290 3.226 -33.110 1.00 33.28 459 TYR D CA 1
ATOM 14329 C C . TYR D 1 482 ? -22.050 2.003 -33.562 1.00 35.75 459 TYR D C 1
ATOM 14330 O O . TYR D 1 482 ? -22.985 2.114 -34.361 1.00 35.32 459 TYR D O 1
ATOM 14339 N N . ALA D 1 483 ? -21.647 0.840 -33.055 1.00 32.97 460 ALA D N 1
ATOM 14340 C CA . ALA D 1 483 ? -22.380 -0.380 -33.342 1.00 33.52 460 ALA D CA 1
ATOM 14341 C C . ALA D 1 483 ? -23.811 -0.225 -32.853 1.00 34.45 460 ALA D C 1
ATOM 14342 O O . ALA D 1 483 ? -24.759 -0.588 -33.540 1.00 36.29 460 ALA D O 1
ATOM 14344 N N . LEU D 1 484 ? -23.990 0.318 -31.658 1.00 32.48 461 LEU D N 1
ATOM 14345 C CA . LEU D 1 484 ? -25.349 0.405 -31.153 1.00 36.72 461 LEU D CA 1
ATOM 14346 C C . LEU D 1 484 ? -26.119 1.404 -32.028 1.00 37.10 461 LEU D C 1
ATOM 14347 O O . LEU D 1 484 ? -27.305 1.216 -32.348 1.00 39.62 461 LEU D O 1
ATOM 14352 N N . GLU D 1 485 ? -25.422 2.436 -32.476 1.00 33.70 462 GLU D N 1
ATOM 14353 C CA . GLU D 1 485 ? -26.044 3.381 -33.408 1.00 35.08 462 GLU D CA 1
ATOM 14354 C C . GLU D 1 485 ? -26.473 2.680 -34.690 1.00 37.79 462 GLU D C 1
ATOM 14355 O O . GLU D 1 485 ? -27.568 2.934 -35.191 1.00 37.37 462 GLU D O 1
ATOM 14361 N N . ASP D 1 486 ? -25.629 1.776 -35.194 1.00 36.09 463 ASP D N 1
ATOM 14362 C CA . ASP D 1 486 ? -25.994 0.949 -36.356 1.00 36.21 463 ASP D CA 1
ATOM 14363 C C . ASP D 1 486 ? -27.298 0.184 -36.193 1.00 36.57 463 ASP D C 1
ATOM 14364 O O . ASP D 1 486 ? -28.012 -0.038 -37.160 1.00 37.53 463 ASP D O 1
ATOM 14369 N N . TYR D 1 487 ? -27.611 -0.225 -34.969 1.00 35.93 464 TYR D N 1
ATOM 14370 C CA . TYR D 1 487 ? -28.799 -1.032 -34.733 1.00 34.93 464 TYR D CA 1
ATOM 14371 C C . TYR D 1 487 ? -30.008 -0.261 -34.211 1.00 37.84 464 TYR D C 1
ATOM 14372 O O . TYR D 1 487 ? -30.973 -0.855 -33.747 1.00 38.74 464 TYR D O 1
ATOM 14381 N N . THR D 1 488 ? -29.945 1.065 -34.250 1.00 39.33 465 THR D N 1
ATOM 14382 C CA . THR D 1 488 ? -31.070 1.856 -33.797 1.00 39.96 465 THR D CA 1
ATOM 14383 C C . THR D 1 488 ? -31.583 2.743 -34.956 1.00 42.63 465 THR D C 1
ATOM 14384 O O . THR D 1 488 ? -30.833 3.066 -35.862 1.00 39.98 465 THR D O 1
ATOM 14388 N N . ALA D 1 489 ? -32.868 3.089 -34.926 1.00 41.67 466 ALA D N 1
ATOM 14389 C CA . ALA D 1 489 ? -33.459 4.038 -35.864 1.00 40.44 466 ALA D CA 1
ATOM 14390 C C . ALA D 1 489 ? -33.499 5.427 -35.237 1.00 39.06 466 ALA D C 1
ATOM 14391 O O . ALA D 1 489 ? -33.979 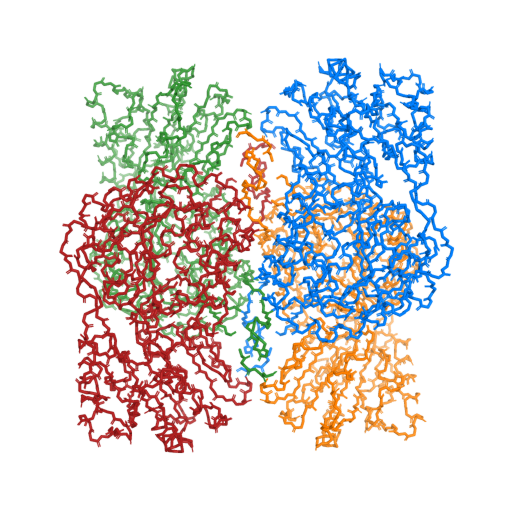5.589 -34.118 1.00 38.77 466 ALA D O 1
ATOM 14393 N N . VAL D 1 490 ? -33.004 6.428 -35.957 1.00 38.29 467 VAL D N 1
ATOM 14394 C CA . VAL D 1 490 ? -33.104 7.825 -35.501 1.00 34.73 467 VAL D CA 1
ATOM 14395 C C . VAL D 1 490 ? -34.503 8.379 -35.860 1.00 35.93 467 VAL D C 1
ATOM 14396 O O . VAL D 1 490 ? -34.904 8.346 -37.045 1.00 35.57 467 VAL D O 1
ATOM 14400 N N . ARG D 1 491 ? -35.236 8.865 -34.845 1.00 31.79 468 ARG D N 1
ATOM 14401 C CA . ARG D 1 491 ? -36.615 9.301 -35.003 1.00 33.85 468 ARG D CA 1
ATOM 14402 C C . ARG D 1 491 ? -36.758 10.744 -34.510 1.00 36.83 468 ARG D C 1
ATOM 14403 O O . ARG D 1 491 ? -36.331 11.065 -33.413 1.00 38.53 468 ARG D O 1
ATOM 14411 N N . HIS D 1 492 ? -37.320 11.608 -35.355 1.00 36.44 469 HIS D N 1
ATOM 14412 C CA . HIS D 1 492 ? -37.606 12.986 -34.998 1.00 33.76 469 HIS D CA 1
ATOM 14413 C C . HIS D 1 492 ? -39.054 13.070 -34.525 1.00 36.39 469 HIS D C 1
ATOM 14414 O O . HIS D 1 492 ? -39.938 12.691 -35.270 1.00 36.63 469 HIS D O 1
ATOM 14421 N N . ILE D 1 493 ? -39.294 13.544 -33.291 1.00 34.45 470 ILE D N 1
ATOM 14422 C CA . ILE D 1 493 ? -40.644 13.792 -32.782 1.00 33.69 470 ILE D CA 1
ATOM 14423 C C . ILE D 1 493 ? -40.819 15.311 -32.674 1.00 33.92 470 ILE D C 1
ATOM 14424 O O . ILE D 1 493 ? -39.989 15.970 -32.079 1.00 34.72 470 ILE D O 1
ATOM 14437 N N . ILE D 1 495 ? -43.678 18.331 -31.622 1.00 36.89 472 ILE D N 1
ATOM 14438 C CA . ILE D 1 495 ? -44.973 18.602 -31.018 1.00 36.69 472 ILE D CA 1
ATOM 14439 C C . ILE D 1 495 ? -45.302 20.056 -31.252 1.00 37.23 472 ILE D C 1
ATOM 14440 O O . ILE D 1 495 ? -44.557 20.923 -30.830 1.00 36.47 472 ILE D O 1
ATOM 14445 N N . ASN D 1 496 ? -46.418 20.315 -31.923 1.00 38.98 473 ASN D N 1
ATOM 14446 C CA . ASN D 1 496 ? -46.873 21.676 -32.177 1.00 43.62 473 ASN D CA 1
ATOM 14447 C C . ASN D 1 496 ? -47.641 22.128 -30.936 1.00 46.93 473 ASN D C 1
ATOM 14448 O O . ASN D 1 496 ? -48.549 21.432 -30.489 1.00 50.41 473 ASN D O 1
ATOM 14453 N N . HIS D 1 497 ? -47.260 23.268 -30.368 1.00 44.17 474 HIS D N 1
ATOM 14454 C CA . HIS D 1 497 ? -47.942 23.790 -29.190 1.00 46.67 474 HIS D CA 1
ATOM 14455 C C . HIS D 1 497 ? -48.228 25.275 -29.296 1.00 51.07 474 HIS D C 1
ATOM 14456 O O . HIS D 1 497 ? -48.933 25.816 -28.445 1.00 51.71 474 HIS D O 1
ATOM 14463 N N . GLY D 1 498 ? -47.672 25.922 -30.326 1.00 52.77 475 GLY D N 1
ATOM 14464 C CA . GLY D 1 498 ? -47.926 27.343 -30.642 1.00 59.13 475 GLY D CA 1
ATOM 14465 C C . GLY D 1 498 ? -48.026 28.335 -29.489 1.00 64.35 475 GLY D C 1
ATOM 14466 O O . GLY D 1 498 ? -47.021 28.704 -28.879 1.00 69.16 475 GLY D O 1
#

InterPro domains:
  IPR015590 Aldehyde dehydrogenase domain [PF00171] (18-470)
  IPR015657 Aminobutyraldehyde dehydrogenase [cd07092] (21-472)
  IPR016161 Aldehyde/histidinol dehydrogenase [SSF53720] (3-473)
  IPR016162 Aldehyde dehydrogenase, N-terminal [G3DSA:3.40.605.10] (23-454)
  IPR016163 Aldehyde dehydrogenase, C-terminal [G3DSA:3.40.309.10] (249-440)
  IPR029510 Aldehyde dehydrogenase, glutamic acid active site [PS00687] (245-252)

CATH classification: 3.40.605.10 (+1 more: 3.40.309.10)

B-factor: mean 51.18, std 17.02, range [23.01, 233.15]

Organism: Rhizobium meliloti (strain 1021) (NCBI:txid266834)

Nearest PDB structures (foldseek):
  4dal-assembly1_B  TM=1.001E+00  e=7.642E-95  Sinorhizobium meliloti 1021
  6c43-assembly1_B  TM=9.812E-01  e=2.165E-71  Salmonella enterica
  1wnb-assembly1_A  TM=9.832E-01  e=7.822E-71  Escherichia coli K-12
  1t90-assembly1_D  TM=9.366E-01  e=8.908E-42  Bacillus subtilis
  4h7n-assembly1_D  TM=9.340E-01  e=2.428E-37  Trichormus variabilis ATCC 29413